Protein 8P5O (pdb70)

Foldseek 3Di:
DDQDFLLRLLVVLCVVFVQFFAEDEPVDTAGSLRLLLLLQLLLVVVVVVPQAAAAEEEEEEFFDSLSSSVLSNSVQNHYAYEYDYLPDPLVVVVVSCVRHQEYEYADVSCVPRVDPHHYDHSPPVSSVPGGSDHDDGDDTQQRWHYFACPVWTATFGRQLLVLVLVLCVPVHDDPLLEEEEQQDDRRDPVSVVRNRNNSSNNYYYYIYGPVCSVVLLSVQVVCVVRVRQEYEDELVVVVVQVVDPVNLVSHDQNRAEYEYEDPFHFQDVSNLCSCLVRVHKYKYFYDDPQQGTFFIDIAGSPDRGDRGDFRHAGGPQKDWAFAAPVRHGDPAPDKGWIKIKGSRGGDATPPDCVVVVVFKDADPVPRVMIMGTDRWIWGQHPVRTIHTDD/DDFDFLLVLLVVLCVVFVQFFAEDEPPDTAGSLRLLLLLQLLLVVVVVVPQAAAAEEEEEEFFDSLRSSVLSNSVQNHYAYEYDYLPDDLVVVLVSCVRHQAYEYADVSCVVRVDPGHYDHSPPVSSVVGGRDHDDGDDTQQGWHYFACPVWTATFGRQLLVLVLVLCVPVHDDPLLEEEEQQDGPRDPVSVVRSRNNSSNNYYYYIYGPVCSVDLLSVLVVCQVRVRAEYEDELVVVVVQVVDPVNLVSHDQSHAEYEYEDPFHFQDPSNLCSCLVRVYKYKYFDDDPQQGTFFIDIAGSVDDGDRGDFSHAGGPQKDKAFAAPVRHGDPAPDKGWIKIKGSRGGDATPPDCVVVVVFWDADPVHNVIIMGTDRWIWGQHPVRTIHGDD/DDFDFLLRLLVVLCVVWVPFFAEDEPPDTAGSLRLLLLLQLLLVVVVVVPQAAAAEEEEEEFFDSLSSSVLSNSVQNHYAYEYDYLPDPLVVVVVSCPRHQEYEYADVSCVPRVDPHHYDHSPPVSSVPGGSDHDDGDYTQQTWHYFAPPVWTATFGRQQLVQVLVLCVPVHDDPLLEEEEQQDDPRDPVSVVRNRSNSSNNYYYYIYGPVCSVDLLSVLVVCVVRVRAEEEDELVVVVVQVVDPVSLVSHDLSHAEYEYEDPFHFQDVSNLCSCLVRVHKYKYFDDDPQQGTFAIDIAGSVDDGDRGDFRHAGGPQKDKAFAAPVRHGDDAPDKGWIKIKGSRGGDATPPDCVVVVVFWDADPVDRVIIMGTDRWIWGQHPVRTIHTDD/DDFDFLLVLLVVLCVVWVPFFAEAEPPDTHGSLRLLLLLQLLLVVVVVVPQAAAAEEEEEEFFDSLSSSVLSNSVQNHYAYEYDYLPDPVVVVVVRCVRHQEYEYADVSVVPDPHHYHHSPPVSSVVGGSDHDDGDYTQQGWHYFACPVWTATFGRQLLVQVLVLCVPVHDQPLLEEEEQQDDPRDPVSVVRSSNNSSNNYYYYIYGPVCSVDLLNVLVVCQVRVRQEYEDELVVVVVQVVDPVSLVSHDLRHAEYEYEDPFHFQDPSNLCSCLVRVHKYKYFDDDPQQGTFFIDIAGSVDDGDRGDFSHAGGPQKDWAFAAPVRHGDDAPDKGWIKIKGSRGGDATPPDCVVVVVFWDADPVDRVIIMGTDRWIWGQHPVRTIHGDD

Radius of gyration: 41.61 Å; Cα contacts (8 Å, |Δi|>4): 3519; chains: 4; bounding box: 135×99×70 Å

Nearest PDB structures (foldseek):
  8p5o-assembly1_A  TM=1.002E+00  e=2.013E-87  Aneurinibacillus migulanus
  8p5o-assembly4_D  TM=1.002E+00  e=1.365E-86  Aneurinibacillus migulanus
  9bfe-assembly1_B  TM=9.789E-01  e=4.412E-57  Brevibacillus parabrevis
  5n9x-assembly1_A  TM=8.731E-01  e=1.226E-34  Streptomyces sp.
  6vhy-assembly1_C  TM=8.701E-01  e=7.600E-35  Klebsiella oxytoca

InterPro domains:
  IPR000873 AMP-dependent synthetase/ligase domain [PF00501] (474-820)
  IPR000873 AMP-dependent synthetase/ligase domain [PF00501] (1512-1854)
  IPR000873 AMP-dependent synthetase/ligase domain [PF00501] (2548-2902)
  IPR000873 AMP-dependent synthetase/ligase domain [PF00501] (3595-3939)
  IPR001031 Thioesterase [PF00975] (4209-4373)
  IPR001242 Condensation domain [PF00668] (9-455)
  IPR001242 Condensation domain [PF00668] (1059-1492)
  IPR001242 Condensation domain [PF00668] (2095-2526)
  IPR001242 Condensation domain [PF00668] (3140-3574)
  IPR006162 Phosphopantetheine attachment site [PS00012] (1001-1016)
  IPR006162 Phosphopantetheine attachment site [PS00012] (2036-2051)
  IPR006162 Phosphopantetheine attachment site [PS00012] (3082-3097)
  IPR006162 Phosphopantetheine attachment site [PS00012] (4120-4135)
  IPR009081 Phosphopantetheine binding ACP domain [PF00550] (978-1042)
  IPR009081 Phosphopantetheine binding ACP domain [PF00550] (2014-2077)
  IPR009081 Phosphopantetheine binding ACP domain [PF00550] (3060-3123)
  IPR009081 Phosphopantetheine binding ACP domain [PF00550] (4098-4161)
  IPR009081 Phosphopantetheine binding ACP domain [PS50075] (971-1046)
  IPR009081 Phosphopantetheine binding ACP domain [PS50075] (2006-2081)
  IPR009081 Phosphopantetheine binding ACP domain [PS50075] (3052-3127)

Organism: Aneurinibacillus migulanus (NCBI:txid47500)

Structure (mmCIF, N/CA/C/O backbone):
data_8P5O
#
_entry.id   8P5O
#
_cell.length_a   195.021
_cell.length_b   195.021
_cell.length_c   346.460
_cell.angle_alpha   90.000
_cell.angle_beta   90.000
_cell.angle_gamma   120.000
#
_symmetry.space_group_name_H-M   'H 3 2'
#
loop_
_entity.id
_entity.type
_entity.pdbx_description
1 polymer 'Gramicidin S synthase 2'
2 water water
#
loop_
_atom_site.group_PDB
_atom_site.id
_atom_site.type_symbol
_atom_site.label_atom_id
_atom_site.label_alt_id
_atom_site.label_comp_id
_atom_site.label_asym_id
_atom_site.label_entity_id
_atom_site.label_seq_id
_atom_site.pdbx_PDB_ins_code
_atom_site.Cartn_x
_atom_site.Cartn_y
_atom_site.Cartn_z
_atom_site.occupancy
_atom_site.B_iso_or_equiv
_atom_site.auth_seq_id
_atom_site.auth_comp_id
_atom_site.auth_asym_id
_atom_site.auth_atom_id
_atom_site.pdbx_PDB_model_num
ATOM 1 N N . TYR A 1 8 ? 32.10900 82.81700 22.64900 1.000 95.18000 8 TYR A N 1
ATOM 2 C CA . TYR A 1 8 ? 30.92200 83.46000 22.09300 1.000 98.00000 8 TYR A CA 1
ATOM 3 C C . TYR A 1 8 ? 30.96400 84.96900 22.31300 1.000 97.35000 8 TYR A C 1
ATOM 4 O O . TYR A 1 8 ? 31.47500 85.43600 23.33200 1.000 93.75000 8 TYR A O 1
ATOM 13 N N . PRO A 1 9 ? 30.44000 85.72900 21.35200 1.000 99.52000 9 PRO A N 1
ATOM 14 C CA . PRO A 1 9 ? 30.48600 87.19300 21.46100 1.000 98.55000 9 PRO A CA 1
ATOM 15 C C . PRO A 1 9 ? 29.74400 87.68400 22.69600 1.000 98.02000 9 PRO A C 1
ATOM 16 O O . PRO A 1 9 ? 28.62700 87.24700 22.98700 1.000 97.41000 9 PRO A O 1
ATOM 20 N N . ASP A 1 10 ? 30.38100 88.60100 23.42500 1.000 99.63000 10 ASP A N 1
ATOM 21 C CA . ASP A 1 10 ? 29.75700 89.27300 24.56400 1.000 99.17000 10 ASP A CA 1
ATOM 22 C C . ASP A 1 10 ? 28.86900 90.41000 24.05400 1.000 94.00000 10 ASP A C 1
ATOM 23 O O . ASP A 1 10 ? 29.06800 91.58900 24.34400 1.000 96.38000 10 ASP A O 1
ATOM 28 N N . LYS A 1 11 ? 27.87000 90.02600 23.26100 1.000 85.41000 11 LYS A N 1
ATOM 29 C CA . LYS A 1 11 ? 27.03100 90.97300 22.54600 1.000 81.17000 11 LYS A CA 1
ATOM 30 C C . LYS A 1 11 ? 25.56300 90.65400 22.78100 1.000 76.18000 11 LYS A C 1
ATOM 31 O O . LYS A 1 11 ? 25.19300 89.52700 23.11900 1.000 76.23000 11 LYS A O 1
ATOM 37 N N . THR A 1 12 ? 24.73000 91.67100 22.59700 1.000 72.90000 12 THR A N 1
ATOM 38 C CA . THR A 1 12 ? 23.28800 91.51500 22.68100 1.000 69.89000 12 THR A CA 1
ATOM 39 C C . THR A 1 12 ? 22.72900 91.07600 21.33000 1.000 63.13000 12 THR A C 1
ATOM 40 O O . THR A 1 12 ? 23.40600 91.12200 20.30000 1.000 67.43000 12 THR A O 1
ATOM 44 N N . ILE A 1 13 ? 21.46800 90.64000 21.34600 1.000 63.04000 13 ILE A N 1
ATOM 45 C CA . ILE A 1 13 ? 20.83700 90.14300 20.12700 1.000 63.44000 13 ILE A CA 1
ATOM 46 C C . ILE A 1 13 ? 20.68800 91.26200 19.10300 1.000 62.42000 13 ILE A C 1
ATOM 47 O O . ILE A 1 13 ? 20.96700 91.07400 17.91200 1.000 65.53000 13 ILE A O 1
ATOM 52 N N . HIS A 1 14 ? 20.25700 92.44600 19.54600 1.000 61.92000 14 HIS A N 1
ATOM 53 C CA . HIS A 1 14 ? 20.09000 93.55400 18.61100 1.000 66.93000 14 HIS A CA 1
ATOM 54 C C . HIS A 1 14 ? 21.43200 94.08600 18.12400 1.000 66.85000 14 HIS A C 1
ATOM 55 O O . HIS A 1 14 ? 21.52700 94.57600 16.99300 1.000 64.59000 14 HIS A O 1
ATOM 62 N N . GLN A 1 15 ? 22.47200 94.01000 18.95800 1.000 65.40000 15 GLN A N 1
ATOM 63 C CA . GLN A 1 15 ? 23.80800 94.39400 18.51100 1.000 63.84000 15 GLN A CA 1
ATOM 64 C C . GLN A 1 15 ? 24.29100 93.48100 17.39200 1.000 68.28000 15 GLN A C 1
ATOM 65 O O . GLN A 1 15 ? 24.80200 93.94900 16.36700 1.000 68.19000 15 GLN A O 1
ATOM 71 N N . LEU A 1 16 ? 24.13700 92.16700 17.57300 1.000 67.04000 16 LEU A N 1
ATOM 72 C CA . LEU A 1 16 ? 24.54000 91.22200 16.53600 1.000 63.30000 16 LEU A CA 1
ATOM 73 C C . LEU A 1 16 ? 23.68300 91.37300 15.28500 1.000 63.22000 16 LEU A C 1
ATOM 74 O O . LEU A 1 16 ? 24.18400 91.22900 14.16400 1.000 66.92000 16 LEU A O 1
ATOM 79 N N . PHE A 1 17 ? 22.38700 91.64800 15.45700 1.000 63.63000 17 PHE A N 1
ATOM 80 C CA . PHE A 1 17 ? 21.52300 91.87900 14.30400 1.000 66.24000 17 PHE A CA 1
ATOM 81 C C . PHE A 1 17 ? 21.98500 93.09000 13.50400 1.000 66.24000 17 PHE A C 1
ATOM 82 O O . PHE A 1 17 ? 21.97600 93.06700 12.26800 1.000 63.97000 17 PHE A O 1
ATOM 90 N N . THR A 1 18 ? 22.38500 94.16200 14.19500 1.000 69.82000 18 THR A N 1
ATOM 91 C CA . THR A 1 18 ? 22.88600 95.34800 13.50600 1.000 69.22000 18 THR A CA 1
ATOM 92 C C . THR A 1 18 ? 24.09100 95.01300 12.63700 1.000 72.37000 18 THR A C 1
ATOM 93 O O . THR A 1 18 ? 24.18100 95.46100 11.48700 1.000 73.60000 18 THR A O 1
ATOM 97 N N . GLU A 1 19 ? 25.02800 94.22500 13.17000 1.000 66.60000 19 GLU A N 1
ATOM 98 C CA . GLU A 1 19 ? 26.19900 93.83500 12.39300 1.000 67.65000 19 GLU A CA 1
ATOM 99 C C . GLU A 1 19 ? 25.81500 92.99900 11.17800 1.000 71.99000 19 GLU A C 1
ATOM 100 O O . GLU A 1 19 ? 26.51600 93.02800 10.16000 1.000 74.38000 19 GLU A O 1
ATOM 106 N N . GLN A 1 20 ? 24.71200 92.25100 11.26200 1.000 68.95000 20 GLN A N 1
ATOM 107 C CA . GLN A 1 20 ? 24.25800 91.48100 10.10800 1.000 63.04000 20 GLN A CA 1
ATOM 108 C C . GLN A 1 20 ? 23.67000 92.39100 9.03600 1.000 70.13000 20 GLN A C 1
ATOM 109 O O . GLN A 1 20 ? 23.82600 92.12800 7.83800 1.000 70.79000 20 GLN A O 1
ATOM 115 N N . VAL A 1 21 ? 22.99100 93.46500 9.44800 1.000 67.02000 21 VAL A N 1
ATOM 116 C CA . VAL A 1 21 ? 22.46400 94.42800 8.48400 1.000 69.32000 21 VAL A CA 1
ATOM 117 C C . VAL A 1 21 ? 23.60400 95.08600 7.71900 1.000 76.04000 21 VAL A C 1
ATOM 118 O O . VAL A 1 21 ? 23.48300 95.37800 6.52300 1.000 71.10000 21 VAL A O 1
ATOM 122 N N . GLU A 1 22 ? 24.72700 95.33300 8.39700 1.000 74.19000 22 GLU A N 1
ATOM 123 C CA . GLU A 1 22 ? 25.90600 95.85900 7.71600 1.000 71.50000 22 GLU A CA 1
ATOM 124 C C . GLU A 1 22 ? 26.36900 94.91500 6.61300 1.000 74.65000 22 GLU A C 1
ATOM 125 O O . GLU A 1 22 ? 26.73500 95.35900 5.51800 1.000 75.34000 22 GLU A O 1
ATOM 131 N N . LYS A 1 23 ? 26.36500 93.61000 6.88600 1.000 72.95000 23 LYS A N 1
ATOM 132 C CA . LYS A 1 23 ? 26.86300 92.64100 5.91500 1.000 67.90000 23 LYS A CA 1
ATOM 133 C C . LYS A 1 23 ? 25.92000 92.50200 4.72400 1.000 66.63000 23 LYS A C 1
ATOM 134 O O . LYS A 1 23 ? 26.36000 92.51600 3.56900 1.000 72.92000 23 LYS A O 1
ATOM 140 N N . THR A 1 24 ? 24.61900 92.36900 4.97900 1.000 69.37000 24 THR A N 1
ATOM 141 C CA . THR A 1 24 ? 23.63200 92.09800 3.93000 1.000 72.28000 24 THR A CA 1
ATOM 142 C C . THR A 1 24 ? 22.45400 93.06300 4.03500 1.000 77.16000 24 THR A C 1
ATOM 143 O O . THR A 1 24 ? 21.32100 92.65600 4.31200 1.000 78.01000 24 THR A O 1
ATOM 147 N N . PRO A 1 25 ? 22.68600 94.36100 3.81200 1.000 77.42000 25 PRO A N 1
ATOM 148 C CA . PRO A 1 25 ? 21.58500 95.32700 3.95700 1.000 71.62000 25 PRO A CA 1
ATOM 149 C C . PRO A 1 25 ? 20.47300 95.14900 2.93800 1.000 71.53000 25 PRO A C 1
ATOM 150 O O . PRO A 1 25 ? 19.30600 95.38900 3.27000 1.000 68.74000 25 PRO A O 1
ATOM 154 N N . GLU A 1 26 ? 20.79100 94.73500 1.71400 1.000 70.29000 26 GLU A N 1
ATOM 155 C CA . GLU A 1 26 ? 19.79300 94.61100 0.66100 1.000 66.62000 26 GLU A CA 1
ATOM 156 C C . GLU A 1 26 ? 19.18900 93.21700 0.57000 1.000 70.61000 26 GLU A C 1
ATOM 157 O O . GLU A 1 26 ? 18.28100 93.00300 -0.23900 1.000 70.25000 26 GLU A O 1
ATOM 163 N N . HIS A 1 27 ? 19.66500 92.27000 1.37300 1.000 76.25000 27 HIS A N 1
ATOM 164 C CA . HIS A 1 27 ? 19.09300 90.93300 1.36400 1.000 71.07000 27 HIS A CA 1
ATOM 165 C C . HIS A 1 27 ? 17.72500 90.93500 2.03500 1.000 66.51000 27 HIS A C 1
ATOM 166 O O . HIS A 1 27 ? 17.47200 91.68900 2.97900 1.000 65.67000 27 HIS A O 1
ATOM 173 N N . VAL A 1 28 ? 16.83700 90.08000 1.53400 1.000 64.64000 28 VAL A N 1
ATOM 174 C CA . VAL A 1 28 ? 15.50500 89.96000 2.11500 1.000 65.30000 28 VAL A CA 1
ATOM 175 C C . VAL A 1 28 ? 15.62200 89.30600 3.48500 1.000 64.36000 28 VAL A C 1
ATOM 176 O O . VAL A 1 28 ? 16.16800 88.20600 3.62100 1.000 64.27000 28 VAL A O 1
ATOM 180 N N . ALA A 1 29 ? 15.11700 89.98900 4.51100 1.000 65.62000 29 ALA A N 1
ATOM 181 C CA . ALA A 1 29 ? 15.17100 89.46600 5.86900 1.000 62.41000 29 ALA A CA 1
ATOM 182 C C . ALA A 1 29 ? 13.88600 88.75000 6.26400 1.000 64.11000 29 ALA A C 1
ATOM 183 O O . ALA A 1 29 ? 13.93700 87.69700 6.91000 1.000 59.00000 29 ALA A O 1
ATOM 185 N N . VAL A 1 30 ? 12.73200 89.30600 5.90000 1.000 63.55000 30 VAL A N 1
ATOM 186 C CA . VAL A 1 30 ? 11.43400 88.75800 6.27300 1.000 66.55000 30 VAL A CA 1
ATOM 187 C C . VAL A 1 30 ? 10.56500 88.66200 5.02700 1.000 64.78000 30 VAL A C 1
ATOM 188 O O . VAL A 1 30 ? 10.50000 89.61000 4.23600 1.000 69.61000 30 VAL A O 1
ATOM 192 N N . VAL A 1 31 ? 9.90000 87.52200 4.85500 1.000 62.43000 31 VAL A N 1
ATOM 193 C CA . VAL A 1 31 ? 8.90400 87.33100 3.80800 1.000 65.09000 31 VAL A CA 1
ATOM 194 C C . VAL A 1 31 ? 7.57600 87.00900 4.47600 1.000 70.11000 31 VAL A C 1
ATOM 195 O O . VAL A 1 31 ? 7.50100 86.10400 5.31500 1.000 67.90000 31 VAL A O 1
ATOM 199 N N . PHE A 1 32 ? 6.53100 87.74900 4.10300 1.000 73.19000 32 PHE A N 1
ATOM 200 C CA . PHE A 1 32 ? 5.17400 87.49800 4.59600 1.000 72.23000 32 PHE A CA 1
ATOM 201 C C . PHE A 1 32 ? 4.23500 87.63300 3.39900 1.000 76.05000 32 PHE A C 1
ATOM 202 O O . PHE A 1 32 ? 3.76100 88.73000 3.09300 1.000 81.03000 32 PHE A O 1
ATOM 210 N N . GLU A 1 33 ? 3.97000 86.50500 2.73700 1.000 81.51000 33 GLU A N 1
ATOM 211 C CA . GLU A 1 33 ? 3.11400 86.46100 1.55600 1.000 86.66000 33 GLU A CA 1
ATOM 212 C C . GLU A 1 33 ? 3.59900 87.44100 0.49400 1.000 85.68000 33 GLU A C 1
ATOM 213 O O . GLU A 1 33 ? 4.64400 87.22500 -0.12700 1.000 84.81000 33 GLU A O 1
ATOM 219 N N . ASP A 1 34 ? 2.84000 88.51700 0.27600 1.000 88.97000 34 ASP A N 1
ATOM 220 C CA . ASP A 1 34 ? 3.25800 89.53500 -0.68300 1.000 94.01000 34 ASP A CA 1
ATOM 221 C C . ASP A 1 34 ? 4.46800 90.31400 -0.18100 1.000 90.18000 34 ASP A C 1
ATOM 222 O O . ASP A 1 34 ? 5.38000 90.62500 -0.95600 1.000 91.59000 34 ASP A O 1
ATOM 227 N N . GLU A 1 35 ? 4.49600 90.63400 1.11100 1.000 80.69000 35 GLU A N 1
ATOM 228 C CA . GLU A 1 35 ? 5.49000 91.54900 1.65500 1.000 74.24000 35 GLU A CA 1
ATOM 229 C C . GLU A 1 35 ? 6.84600 90.86700 1.79700 1.000 73.67000 35 GLU A C 1
ATOM 230 O O . GLU A 1 35 ? 6.94800 89.77700 2.36800 1.000 76.79000 35 GLU A O 1
ATOM 236 N N . LYS A 1 36 ? 7.88500 91.51600 1.27300 1.000 69.51000 36 LYS A N 1
ATOM 237 C CA . LYS A 1 36 ? 9.26600 91.07100 1.42200 1.000 72.56000 36 LYS A CA 1
ATOM 238 C C . LYS A 1 36 ? 10.08400 92.24600 1.93500 1.000 69.28000 36 LYS A C 1
ATOM 239 O O . LYS A 1 36 ? 10.16500 93.28400 1.27000 1.000 76.58000 36 LYS A O 1
ATOM 245 N N . VAL A 1 37 ? 10.68800 92.08300 3.11000 1.000 66.86000 37 VAL A N 1
ATOM 246 C CA . VAL A 1 37 ? 11.34100 93.17200 3.82800 1.000 65.49000 37 VAL A CA 1
ATOM 247 C C . VAL A 1 37 ? 12.83600 92.89000 3.89600 1.000 66.93000 37 VAL A C 1
ATOM 248 O O . VAL A 1 37 ? 13.25200 91.80000 4.30700 1.000 70.22000 37 VAL A O 1
ATOM 252 N N . THR A 1 38 ? 13.63900 93.87400 3.49600 1.000 68.06000 38 THR A N 1
ATOM 253 C CA . THR A 1 38 ? 15.08600 93.74400 3.52700 1.000 64.76000 38 THR A CA 1
ATOM 254 C C . THR A 1 38 ? 15.61900 94.00200 4.93400 1.000 65.44000 38 THR A C 1
ATOM 255 O O . THR A 1 38 ? 14.91300 94.49200 5.81900 1.000 64.66000 38 THR A O 1
ATOM 259 N N . TYR A 1 39 ? 16.89200 93.65500 5.13500 1.000 65.64000 39 TYR A N 1
ATOM 260 C CA . TYR A 1 39 ? 17.52100 93.87700 6.43300 1.000 65.84000 39 TYR A CA 1
ATOM 261 C C . TYR A 1 39 ? 17.59500 95.36200 6.76500 1.000 66.22000 39 TYR A C 1
ATOM 262 O O . TYR A 1 39 ? 17.39300 95.75700 7.91900 1.000 67.56000 39 TYR A O 1
ATOM 271 N N . ARG A 1 40 ? 17.88600 96.20000 5.76700 1.000 70.35000 40 ARG A N 1
ATOM 272 C CA . ARG A 1 40 ? 17.89200 97.64100 5.99500 1.000 69.05000 40 ARG A CA 1
ATOM 273 C C . ARG A 1 40 ? 16.50000 98.14900 6.35100 1.000 67.04000 40 ARG A C 1
ATOM 274 O O . ARG A 1 40 ? 16.34800 98.98500 7.25000 1.000 65.23000 40 ARG A O 1
ATOM 282 N N . GLU A 1 41 ? 15.47300 97.66100 5.64900 1.000 65.36000 41 GLU A N 1
ATOM 283 C CA . GLU A 1 41 ? 14.10000 98.02900 5.98100 1.000 67.89000 41 GLU A CA 1
ATOM 284 C C . GLU A 1 41 ? 13.75800 97.62800 7.41000 1.000 66.52000 41 GLU A C 1
ATOM 285 O O . GLU A 1 41 ? 13.19600 98.42000 8.17500 1.000 66.89000 41 GLU A O 1
ATOM 291 N N . LEU A 1 42 ? 14.09100 96.39100 7.78300 1.000 66.24000 42 LEU A N 1
ATOM 292 C CA . LEU A 1 42 ? 13.81300 95.91600 9.13300 1.000 64.64000 42 LEU A CA 1
ATOM 293 C C . LEU A 1 42 ? 14.61300 96.69600 10.16800 1.000 66.08000 42 LEU A C 1
ATOM 294 O O . LEU A 1 42 ? 14.09200 97.03400 11.23800 1.000 62.70000 42 LEU A O 1
ATOM 299 N N . HIS A 1 43 ? 15.88100 96.98600 9.86600 1.000 66.14000 43 HIS A N 1
ATOM 300 C CA . HIS A 1 43 ? 16.71500 97.75400 10.78500 1.000 66.69000 43 HIS A CA 1
ATOM 301 C C . HIS A 1 43 ? 16.16600 99.16100 10.98500 1.000 70.16000 43 HIS A C 1
ATOM 302 O O . HIS A 1 43 ? 16.03600 99.63500 12.12000 1.000 67.88000 43 HIS A O 1
ATOM 309 N N . GLU A 1 44 ? 15.83900 99.84700 9.88700 1.000 68.75000 44 GLU A N 1
ATOM 310 C CA . GLU A 1 44 ? 15.37500 101.22800 9.98100 1.000 70.64000 44 GLU A CA 1
ATOM 311 C C . GLU A 1 44 ? 14.01800 101.32100 10.66800 1.000 71.73000 44 GLU A C 1
ATOM 312 O O . GLU A 1 44 ? 13.79600 102.21500 11.49400 1.000 70.62000 44 GLU A O 1
ATOM 318 N N . ARG A 1 45 ? 13.09400 100.41600 10.33400 1.000 68.81000 45 ARG A N 1
ATOM 319 C CA . ARG A 1 45 ? 11.76200 100.46500 10.93100 1.000 63.72000 45 ARG A CA 1
ATOM 320 C C . ARG A 1 45 ? 11.81600 100.21200 12.43200 1.000 69.95000 45 ARG A C 1
ATOM 321 O O . ARG A 1 45 ? 11.10700 100.86700 13.20500 1.000 71.56000 45 ARG A O 1
ATOM 329 N N . SER A 1 46 ? 12.65000 99.26400 12.86600 1.000 66.07000 46 SER A N 1
ATOM 330 C CA . SER A 1 46 ? 12.79900 99.02500 14.29700 1.000 69.91000 46 SER A CA 1
ATOM 331 C C . SER A 1 46 ? 13.56900 100.15100 14.97300 1.000 72.77000 46 SER A C 1
ATOM 332 O O . SER A 1 46 ? 13.35800 100.41700 16.16200 1.000 69.83000 46 SER A O 1
ATOM 335 N N . ASN A 1 47 ? 14.46600 100.81600 14.23900 1.000 71.23000 47 ASN A N 1
ATOM 336 C CA . ASN A 1 47 ? 15.13100 102.00000 14.77500 1.000 66.36000 47 ASN A CA 1
ATOM 337 C C . ASN A 1 47 ? 14.12200 103.09700 15.09100 1.000 71.05000 47 ASN A C 1
ATOM 338 O O . ASN A 1 47 ? 14.20600 103.74500 16.14100 1.000 72.40000 47 ASN A O 1
ATOM 343 N N . GLN A 1 48 ? 13.16700 103.32600 14.18700 1.000 68.55000 48 GLN A N 1
ATOM 344 C CA . GLN A 1 48 ? 12.13200 104.32800 14.42900 1.000 70.04000 48 GLN A CA 1
ATOM 345 C C . GLN A 1 48 ? 11.28500 103.95600 15.63900 1.000 72.70000 48 GLN A C 1
ATOM 346 O O . GLN A 1 48 ? 10.98300 104.80500 16.48700 1.000 74.01000 48 GLN A O 1
ATOM 352 N N . LEU A 1 49 ? 10.88600 102.68600 15.73100 1.000 74.55000 49 LEU A N 1
ATOM 353 C CA . LEU A 1 49 ? 10.11200 102.23400 16.88300 1.000 73.18000 49 LEU A CA 1
ATOM 354 C C . LEU A 1 49 ? 10.91700 102.35700 18.17000 1.000 75.48000 49 LEU A C 1
ATOM 355 O O . LEU A 1 49 ? 10.38100 102.75600 19.21100 1.000 72.53000 49 LEU A O 1
ATOM 360 N N . ALA A 1 50 ? 12.20600 102.01400 18.11800 1.000 72.99000 50 ALA A N 1
ATOM 361 C CA . ALA A 1 50 ? 13.04500 102.10700 19.30800 1.000 74.87000 50 ALA A CA 1
ATOM 362 C C . ALA A 1 50 ? 13.12400 103.54000 19.81700 1.000 80.11000 50 ALA A C 1
ATOM 363 O O . ALA A 1 50 ? 13.06500 103.78000 21.02800 1.000 79.09000 50 ALA A O 1
ATOM 365 N N . ARG A 1 51 ? 13.26800 104.50600 18.90600 1.000 77.15000 51 ARG A N 1
ATOM 366 C CA . ARG A 1 51 ? 13.23000 105.91000 19.30300 1.000 73.70000 51 ARG A CA 1
ATOM 367 C C . ARG A 1 51 ? 11.88700 106.26000 19.93200 1.000 79.28000 51 ARG A C 1
ATOM 368 O O . ARG A 1 51 ? 11.82700 106.93600 20.96700 1.000 79.60000 51 ARG A O 1
ATOM 376 N N . PHE A 1 52 ? 10.79500 105.80600 19.31300 1.000 77.88000 52 PHE A N 1
ATOM 377 C CA . PHE A 1 52 ? 9.46700 106.05300 19.86400 1.000 76.57000 52 PHE A CA 1
ATOM 378 C C . PHE A 1 52 ? 9.31500 105.41600 21.23900 1.000 81.96000 52 PHE A C 1
ATOM 379 O O . PHE A 1 52 ? 8.74100 106.02100 22.15200 1.000 78.75000 52 PHE A O 1
ATOM 387 N N . LEU A 1 53 ? 9.82200 104.19200 21.40500 1.000 85.41000 53 LEU A N 1
ATOM 388 C CA . LEU A 1 53 ? 9.70500 103.51100 22.69000 1.000 81.72000 53 LEU A CA 1
ATOM 389 C C . LEU A 1 53 ? 10.48600 104.23900 23.77800 1.000 79.47000 53 LEU A C 1
ATOM 390 O O . LEU A 1 53 ? 10.00100 104.38700 24.90600 1.000 79.64000 53 LEU A O 1
ATOM 395 N N . ARG A 1 54 ? 11.69300 104.71000 23.45700 1.000 79.28000 54 ARG A N 1
ATOM 396 C CA . ARG A 1 54 ? 12.46000 105.47700 24.43400 1.000 84.61000 54 ARG A CA 1
ATOM 397 C C . ARG A 1 54 ? 11.78100 106.80500 24.74000 1.000 85.08000 54 ARG A C 1
ATOM 398 O O . ARG A 1 54 ? 11.82400 107.28300 25.88000 1.000 77.10000 54 ARG A O 1
ATOM 406 N N . GLU A 1 55 ? 11.15100 107.41500 23.73300 1.000 86.43000 55 GLU A N 1
ATOM 407 C CA . GLU A 1 55 ? 10.37400 108.62700 23.96400 1.000 87.64000 55 GLU A CA 1
ATOM 408 C C . GLU A 1 55 ? 9.21400 108.37700 24.91900 1.000 86.88000 55 GLU A C 1
ATOM 409 O O . GLU A 1 55 ? 8.78400 109.29600 25.62600 1.000 94.59000 55 GLU A O 1
ATOM 415 N N . LYS A 1 56 ? 8.69700 107.15000 24.95700 1.000 84.88000 56 LYS A N 1
ATOM 416 C CA . LYS A 1 56 ? 7.56700 106.80100 25.80600 1.000 81.00000 56 LYS A CA 1
ATOM 417 C C . LYS A 1 56 ? 7.99000 106.17100 27.12800 1.000 82.90000 56 LYS A C 1
ATOM 418 O O . LYS A 1 56 ? 7.14300 105.61800 27.83700 1.000 89.83000 56 LYS A O 1
ATOM 424 N N . GLY A 1 57 ? 9.27600 106.23500 27.47400 1.000 80.45000 57 GLY A N 1
ATOM 425 C CA . GLY A 1 57 ? 9.73900 105.81800 28.78300 1.000 85.73000 57 GLY A CA 1
ATOM 426 C C . GLY A 1 57 ? 10.50400 104.51300 28.83600 1.000 90.62000 57 GLY A C 1
ATOM 427 O O . GLY A 1 57 ? 10.97700 104.14600 29.91800 1.000 92.54000 57 GLY A O 1
ATOM 428 N N . VAL A 1 58 ? 10.63200 103.79000 27.72300 1.000 88.33000 58 VAL A N 1
ATOM 429 C CA . VAL A 1 58 ? 11.37200 102.53100 27.74200 1.000 86.87000 58 VAL A CA 1
ATOM 430 C C . VAL A 1 58 ? 12.83000 102.81200 28.07700 1.000 86.05000 58 VAL A C 1
ATOM 431 O O . VAL A 1 58 ? 13.49500 103.61300 27.40800 1.000 89.16000 58 VAL A O 1
ATOM 435 N N . LYS A 1 59 ? 13.33200 102.15100 29.11800 1.000 85.62000 59 LYS A N 1
ATOM 436 C CA . LYS A 1 59 ? 14.71000 102.32700 29.55900 1.000 83.67000 59 LYS A CA 1
ATOM 437 C C . LYS A 1 59 ? 15.40500 100.97400 29.65800 1.000 82.06000 59 LYS A C 1
ATOM 438 O O . LYS A 1 59 ? 14.85500 99.95600 29.22300 1.000 80.89000 59 LYS A O 1
ATOM 444 N N . LYS A 1 60 ? 16.61700 100.96000 30.21000 1.000 81.77000 60 LYS A N 1
ATOM 445 C CA . LYS A 1 60 ? 17.36900 99.72400 30.38500 1.000 74.95000 60 LYS A CA 1
ATOM 446 C C . LYS A 1 60 ? 16.56300 98.70700 31.18400 1.000 78.94000 60 LYS A C 1
ATOM 447 O O . LYS A 1 60 ? 16.11000 98.99500 32.29700 1.000 81.08000 60 LYS A O 1
ATOM 453 N N . GLU A 1 61 ? 16.37900 97.52100 30.60300 1.000 76.83000 61 GLU A N 1
ATOM 454 C CA . GLU A 1 61 ? 15.71400 96.38500 31.24100 1.000 75.89000 61 GLU A CA 1
ATOM 455 C C . GLU A 1 61 ? 14.25200 96.66200 31.57400 1.000 69.88000 61 GLU A C 1
ATOM 456 O O . GLU A 1 61 ? 13.68300 96.01300 32.45900 1.000 66.84000 61 GLU A O 1
ATOM 462 N N . SER A 1 62 ? 13.62300 97.61400 30.89000 1.000 70.46000 62 SER A N 1
ATOM 463 C CA . SER A 1 62 ? 12.18600 97.79300 31.03900 1.000 71.37000 62 SER A CA 1
ATOM 464 C C . SER A 1 62 ? 11.45500 96.58700 30.46500 1.000 73.18000 62 SER A C 1
ATOM 465 O O . SER A 1 62 ? 11.81700 96.06600 29.40700 1.000 72.51000 62 SER A O 1
ATOM 468 N N . ILE A 1 63 ? 10.42000 96.14100 31.16600 1.000 75.63000 63 ILE A N 1
ATOM 469 C CA . ILE A 1 63 ? 9.64500 94.98300 30.73800 1.000 73.37000 63 ILE A CA 1
ATOM 470 C C . ILE A 1 63 ? 8.47100 95.47700 29.90400 1.000 74.02000 63 ILE A C 1
ATOM 471 O O . ILE A 1 63 ? 7.60200 96.20000 30.40300 1.000 74.33000 63 ILE A O 1
ATOM 476 N N . ILE A 1 64 ? 8.45000 95.09200 28.63000 1.000 72.71000 64 ILE A N 1
ATOM 477 C CA . ILE A 1 64 ? 7.46400 95.57200 27.66800 1.000 77.02000 64 ILE A CA 1
ATOM 478 C C . ILE A 1 64 ? 6.67900 94.37800 27.14700 1.000 72.12000 64 ILE A C 1
ATOM 479 O O . ILE A 1 64 ? 7.26200 93.44100 26.59100 1.000 70.98000 64 ILE A O 1
ATOM 484 N N . GLY A 1 65 ? 5.36100 94.41100 27.32500 1.000 68.08000 65 GLY A N 1
ATOM 485 C CA . GLY A 1 65 ? 4.51300 93.39900 26.72700 1.000 65.27000 65 GLY A CA 1
ATOM 486 C C . GLY A 1 65 ? 4.35600 93.64900 25.23600 1.000 69.39000 65 GLY A C 1
ATOM 487 O O . GLY A 1 65 ? 4.23700 94.78700 24.78200 1.000 71.15000 65 GLY A O 1
ATOM 488 N N . ILE A 1 66 ? 4.36200 92.56200 24.47000 1.000 66.39000 66 ILE A N 1
ATOM 489 C CA . ILE A 1 66 ? 4.17800 92.62700 23.02700 1.000 68.91000 66 ILE A CA 1
ATOM 490 C C . ILE A 1 66 ? 3.13800 91.58500 22.64200 1.000 69.80000 66 ILE A C 1
ATOM 491 O O . ILE A 1 66 ? 3.31600 90.39100 22.91100 1.000 74.60000 66 ILE A O 1
ATOM 496 N N . MET A 1 67 ? 2.04400 92.03900 22.03400 1.000 66.44000 67 MET A N 1
ATOM 497 C CA . MET A 1 67 ? 0.95000 91.16400 21.61800 1.000 71.39000 67 MET A CA 1
ATOM 498 C C . MET A 1 67 ? 0.56300 91.53300 20.19100 1.000 69.82000 67 MET A C 1
ATOM 499 O O . MET A 1 67 ? -0.09800 92.55000 19.96200 1.000 73.40000 67 MET A O 1
ATOM 504 N N . MET A 1 68 ? 0.97800 90.70700 19.23500 1.000 70.12000 68 MET A N 1
ATOM 505 C CA . MET A 1 68 ? 0.69500 90.94200 17.82900 1.000 66.15000 68 MET A CA 1
ATOM 506 C C . MET A 1 68 ? 0.38000 89.62000 17.14700 1.000 68.53000 68 MET A C 1
ATOM 507 O O . MET A 1 68 ? 0.75800 88.54600 17.62100 1.000 69.60000 68 MET A O 1
ATOM 512 N N . GLU A 1 69 ? -0.32700 89.71300 16.02500 1.000 71.11000 69 GLU A N 1
ATOM 513 C CA . GLU A 1 69 ? -0.48500 88.56100 15.15700 1.000 72.54000 69 GLU A CA 1
ATOM 514 C C . GLU A 1 69 ? 0.83100 88.27700 14.43700 1.000 66.58000 69 GLU A C 1
ATOM 515 O O . GLU A 1 69 ? 1.76700 89.08400 14.45000 1.000 72.78000 69 GLU A O 1
ATOM 521 N N . ARG A 1 70 ? 0.90400 87.09900 13.81900 1.000 64.00000 70 ARG A N 1
ATOM 522 C CA . ARG A 1 70 ? 2.04900 86.77600 12.97700 1.000 65.89000 70 ARG A CA 1
ATOM 523 C C . ARG A 1 70 ? 2.14800 87.80000 11.85500 1.000 66.19000 70 ARG A C 1
ATOM 524 O O . ARG A 1 70 ? 1.26600 87.86800 10.99200 1.000 72.00000 70 ARG A O 1
ATOM 532 N N . SER A 1 71 ? 3.21200 88.59900 11.85500 1.000 63.16000 71 SER A N 1
ATOM 533 C CA . SER A 1 71 ? 3.30400 89.72600 10.93600 1.000 68.21000 71 SER A CA 1
ATOM 534 C C . SER A 1 71 ? 4.72900 90.25200 10.93200 1.000 68.25000 71 SER A C 1
ATOM 535 O O . SER A 1 71 ? 5.51700 89.97300 11.84100 1.000 60.91000 71 SER A O 1
ATOM 538 N N . VAL A 1 72 ? 5.05100 91.01200 9.88200 1.000 65.69000 72 VAL A N 1
ATOM 539 C CA . VAL A 1 72 ? 6.29000 91.78200 9.86700 1.000 66.24000 72 VAL A CA 1
ATOM 540 C C . VAL A 1 72 ? 6.31000 92.76500 11.02800 1.000 68.34000 72 VAL A C 1
ATOM 541 O O . VAL A 1 72 ? 7.37200 93.05700 11.59200 1.000 64.40000 72 VAL A O 1
ATOM 545 N N . GLU A 1 73 ? 5.13800 93.27900 11.41100 1.000 69.42000 73 GLU A N 1
ATOM 546 C CA . GLU A 1 73 ? 5.05100 94.20000 12.53800 1.000 66.37000 73 GLU A CA 1
ATOM 547 C C . GLU A 1 73 ? 5.54000 93.55600 13.82800 1.000 67.97000 73 GLU A C 1
ATOM 548 O O . GLU A 1 73 ? 6.12200 94.23800 14.67900 1.000 68.72000 73 GLU A O 1
ATOM 554 N N . MET A 1 74 ? 5.30900 92.25100 13.99500 1.000 69.21000 74 MET A N 1
ATOM 555 C CA . MET A 1 74 ? 5.81300 91.56300 15.17800 1.000 64.50000 74 MET A CA 1
ATOM 556 C C . MET A 1 74 ? 7.33500 91.55800 15.20500 1.000 64.27000 74 MET A C 1
ATOM 557 O O . MET A 1 74 ? 7.94300 91.78800 16.25600 1.000 64.67000 74 MET A O 1
ATOM 562 N N . ILE A 1 75 ? 7.96900 91.31600 14.05500 1.000 64.19000 75 ILE A N 1
ATOM 563 C CA . ILE A 1 75 ? 9.42800 91.29500 14.00000 1.000 58.75000 75 ILE A CA 1
ATOM 564 C C . ILE A 1 75 ? 9.99300 92.67200 14.32400 1.000 66.81000 75 ILE A C 1
ATOM 565 O O . ILE A 1 75 ? 10.96200 92.80000 15.08400 1.000 62.20000 75 ILE A O 1
ATOM 570 N N . VAL A 1 76 ? 9.40000 93.72100 13.75100 1.000 69.08000 76 VAL A N 1
ATOM 571 C CA . VAL A 1 76 ? 9.82900 95.08400 14.05600 1.000 67.60000 76 VAL A CA 1
ATOM 572 C C . VAL A 1 76 ? 9.63400 95.38400 15.53600 1.000 63.83000 76 VAL A C 1
ATOM 573 O O . VAL A 1 76 ? 10.49400 96.00000 16.17900 1.000 62.71000 76 VAL A O 1
ATOM 577 N N . GLY A 1 77 ? 8.49800 94.96200 16.09700 1.000 66.31000 77 GLY A N 1
ATOM 578 C CA . GLY A 1 77 ? 8.23200 95.22400 17.50400 1.000 63.21000 77 GLY A CA 1
ATOM 579 C C . GLY A 1 77 ? 9.27600 94.62200 18.42400 1.000 62.00000 77 GLY A C 1
ATOM 580 O O . GLY A 1 77 ? 9.77000 95.28300 19.34000 1.000 64.72000 77 GLY A O 1
ATOM 581 N N . ILE A 1 78 ? 9.62500 93.35500 18.19200 1.000 62.33000 78 ILE A N 1
ATOM 582 C CA . ILE A 1 78 ? 10.62100 92.68900 19.02900 1.000 62.27000 78 ILE A CA 1
ATOM 583 C C . ILE A 1 78 ? 11.96400 93.40000 18.92800 1.000 62.82000 78 ILE A C 1
ATOM 584 O O . ILE A 1 78 ? 12.62200 93.67000 19.94000 1.000 60.05000 78 ILE A O 1
ATOM 589 N N . LEU A 1 79 ? 12.39300 93.71000 17.70300 1.000 62.12000 79 LEU A N 1
ATOM 590 C CA . LEU A 1 79 ? 13.66200 94.40600 17.51900 1.000 65.90000 79 LEU A CA 1
ATOM 591 C C . LEU A 1 79 ? 13.62900 95.79500 18.14400 1.000 70.18000 79 LEU A C 1
ATOM 592 O O . LEU A 1 79 ? 14.59800 96.21700 18.78600 1.000 71.30000 79 LEU A O 1
ATOM 597 N N . GLY A 1 80 ? 12.52400 96.52100 17.96600 1.000 65.92000 80 GLY A N 1
ATOM 598 C CA . GLY A 1 80 ? 12.41300 97.84400 18.56200 1.000 67.32000 80 GLY A CA 1
ATOM 599 C C . GLY A 1 80 ? 12.49200 97.81600 20.07700 1.000 71.86000 80 GLY A C 1
ATOM 600 O O . GLY A 1 80 ? 13.15000 98.66100 20.68900 1.000 72.40000 80 GLY A O 1
ATOM 601 N N . ILE A 1 81 ? 11.81900 96.84600 20.70200 1.000 67.57000 81 ILE A N 1
ATOM 602 C CA . ILE A 1 81 ? 11.84500 96.73400 22.15800 1.000 64.94000 81 ILE A CA 1
ATOM 603 C C . ILE A 1 81 ? 13.26000 96.45400 22.64900 1.000 68.42000 81 ILE A C 1
ATOM 604 O O . ILE A 1 81 ? 13.71100 97.02100 23.65200 1.000 70.56000 81 ILE A O 1
ATOM 609 N N . LEU A 1 82 ? 13.98600 95.58100 21.94700 1.000 67.61000 82 LEU A N 1
ATOM 610 C CA . LEU A 1 82 ? 15.34600 95.25200 22.36100 1.000 70.06000 82 LEU A CA 1
ATOM 611 C C . LEU A 1 82 ? 16.30400 96.40700 22.09200 1.000 70.85000 82 LEU A C 1
ATOM 612 O O . LEU A 1 82 ? 17.18100 96.69500 22.91400 1.000 72.36000 82 LEU A O 1
ATOM 617 N N . LYS A 1 83 ? 16.15800 97.07100 20.94100 1.000 69.71000 83 LYS A N 1
ATOM 618 C CA . LYS A 1 83 ? 17.02300 98.20400 20.62400 1.000 71.29000 83 LYS A CA 1
ATOM 619 C C . LYS A 1 83 ? 16.85500 99.33000 21.63500 1.000 75.35000 83 LYS A C 1
ATOM 620 O O . LYS A 1 83 ? 17.84200 99.93600 22.07000 1.000 77.45000 83 LYS A O 1
ATOM 626 N N . ALA A 1 84 ? 15.61000 99.62800 22.01800 1.000 73.52000 84 ALA A N 1
ATOM 627 C CA . ALA A 1 84 ? 15.36500 100.68400 22.99500 1.000 74.44000 84 ALA A CA 1
ATOM 628 C C . ALA A 1 84 ? 16.01100 100.37100 24.33800 1.000 78.27000 84 ALA A C 1
ATOM 629 O O . ALA A 1 84 ? 16.31400 101.28800 25.10900 1.000 80.69000 84 ALA A O 1
ATOM 631 N N . GLY A 1 85 ? 16.22500 99.09200 24.63700 1.000 70.45000 85 GLY A N 1
ATOM 632 C CA . GLY A 1 85 ? 16.91000 98.68400 25.85100 1.000 70.84000 85 GLY A CA 1
ATOM 633 C C . GLY A 1 85 ? 16.12000 97.76300 26.75500 1.000 76.71000 85 GLY A C 1
ATOM 634 O O . GLY A 1 85 ? 16.64900 97.34800 27.79600 1.000 73.83000 85 GLY A O 1
ATOM 635 N N . GLY A 1 86 ? 14.87700 97.41500 26.41900 1.000 71.93000 86 GLY A N 1
ATOM 636 C CA . GLY A 1 86 ? 14.05000 96.59600 27.27400 1.000 68.72000 86 GLY A CA 1
ATOM 637 C C . GLY A 1 86 ? 13.97300 95.14300 26.82500 1.000 72.13000 86 GLY A C 1
ATOM 638 O O . GLY A 1 86 ? 14.52000 94.73300 25.80500 1.000 66.41000 86 GLY A O 1
ATOM 639 N N . ALA A 1 87 ? 13.26400 94.36000 27.63200 1.000 74.35000 87 ALA A N 1
ATOM 640 C CA . ALA A 1 87 ? 12.95200 92.97300 27.33200 1.000 67.22000 87 ALA A CA 1
ATOM 641 C C . ALA A 1 87 ? 11.45300 92.83600 27.10200 1.000 70.45000 87 ALA A C 1
ATOM 642 O O . ALA A 1 87 ? 10.64900 93.54300 27.71700 1.000 76.71000 87 ALA A O 1
ATOM 644 N N . PHE A 1 88 ? 11.07900 91.92500 26.21100 1.000 65.32000 88 PHE A N 1
ATOM 645 C CA . PHE A 1 88 ? 9.69100 91.79300 25.80000 1.000 68.23000 88 PHE A CA 1
ATOM 646 C C . PHE A 1 88 ? 9.02600 90.60200 26.48000 1.000 69.81000 88 PHE A C 1
ATOM 647 O O . PHE A 1 88 ? 9.68100 89.62800 26.85600 1.000 70.00000 88 PHE A O 1
ATOM 655 N N . VAL A 1 89 ? 7.71200 90.70200 26.64800 1.000 68.06000 89 VAL A N 1
ATOM 656 C CA . VAL A 1 89 ? 6.90300 89.61200 27.18700 1.000 64.03000 89 VAL A CA 1
ATOM 657 C C . VAL A 1 89 ? 5.91900 89.17800 26.10800 1.000 70.09000 89 VAL A C 1
ATOM 658 O O . VAL A 1 89 ? 4.94600 89.89500 25.83000 1.000 73.49000 89 VAL A O 1
ATOM 662 N N . PRO A 1 90 ? 6.13800 88.03200 25.46400 1.000 68.81000 90 PRO A N 1
ATOM 663 C CA . PRO A 1 90 ? 5.22900 87.60600 24.39100 1.000 65.90000 90 PRO A CA 1
ATOM 664 C C . PRO A 1 90 ? 3.87200 87.20400 24.94600 1.000 69.31000 90 PRO A C 1
ATOM 665 O O . PRO A 1 90 ? 3.77600 86.39500 25.87100 1.000 65.95000 90 PRO A O 1
ATOM 669 N N . ILE A 1 91 ? 2.82200 87.77500 24.36600 1.000 70.64000 91 ILE A N 1
ATOM 670 C CA . ILE A 1 91 ? 1.44800 87.48900 24.75300 1.000 73.43000 91 ILE A CA 1
ATOM 671 C C . ILE A 1 91 ? 0.69400 87.01400 23.52000 1.000 73.66000 91 ILE A C 1
ATOM 672 O O . ILE A 1 91 ? 0.70600 87.68500 22.48200 1.000 73.82000 91 ILE A O 1
ATOM 677 N N . ASP A 1 92 ? 0.05500 85.85900 23.63200 1.000 79.12000 92 ASP A N 1
ATOM 678 C CA . ASP A 1 92 ? -0.76500 85.34100 22.54400 1.000 83.13000 92 ASP A CA 1
ATOM 679 C C . ASP A 1 92 ? -2.03300 86.17600 22.42100 1.000 86.79000 92 ASP A C 1
ATOM 680 O O . ASP A 1 92 ? -2.76200 86.32500 23.41100 1.000 89.07000 92 ASP A O 1
ATOM 685 N N . PRO A 1 93 ? -2.33600 86.74000 21.24700 1.000 84.24000 93 PRO A N 1
ATOM 686 C CA . PRO A 1 93 ? -3.61200 87.45700 21.08500 1.000 82.31000 93 PRO A CA 1
ATOM 687 C C . PRO A 1 93 ? -4.83300 86.56200 21.20800 1.000 85.14000 93 PRO A C 1
ATOM 688 O O . PRO A 1 93 ? -5.94800 87.08200 21.34900 1.000 89.82000 93 PRO A O 1
ATOM 692 N N . GLU A 1 94 ? -4.66100 85.24300 21.16000 1.000 85.29000 94 GLU A N 1
ATOM 693 C CA . GLU A 1 94 ? -5.75600 84.29400 21.29700 1.000 85.26000 94 GLU A CA 1
ATOM 694 C C . GLU A 1 94 ? -5.99700 83.86700 22.73800 1.000 90.78000 94 GLU A C 1
ATOM 695 O O . GLU A 1 94 ? -6.91600 83.08000 22.99000 1.000 99.00000 94 GLU A O 1
ATOM 701 N N . TYR A 1 95 ? -5.20500 84.35900 23.68200 1.000 87.47000 95 TYR A N 1
ATOM 702 C CA . TYR A 1 95 ? -5.33500 83.93200 25.06400 1.000 96.61000 95 TYR A CA 1
ATOM 703 C C . TYR A 1 95 ? -6.51800 84.62700 25.73600 1.000 103.38000 95 TYR A C 1
ATOM 704 O O . TYR A 1 95 ? -6.88800 85.74300 25.35800 1.000 99.49000 95 TYR A O 1
ATOM 713 N N . PRO A 1 96 ? -7.13600 83.98000 26.72500 1.000 105.56000 96 PRO A N 1
ATOM 714 C CA . PRO A 1 96 ? -8.20800 84.64300 27.48000 1.000 101.57000 96 PRO A CA 1
ATOM 715 C C . PRO A 1 96 ? -7.69000 85.90600 28.15400 1.000 102.99000 96 PRO A C 1
ATOM 716 O O . PRO A 1 96 ? -6.54800 85.96000 28.61400 1.000 106.67000 96 PRO A O 1
ATOM 720 N N . LYS A 1 97 ? -8.54600 86.92800 28.21500 1.000 105.73000 97 LYS A N 1
ATOM 721 C CA . LYS A 1 97 ? -8.09200 88.22300 28.71000 1.000 108.43000 97 LYS A CA 1
ATOM 722 C C . LYS A 1 97 ? -7.87200 88.24400 30.21700 1.000 104.11000 97 LYS A C 1
ATOM 723 O O . LYS A 1 97 ? -7.34500 89.23600 30.73000 1.000 104.62000 97 LYS A O 1
ATOM 729 N N . GLU A 1 98 ? -8.25600 87.18800 30.93700 1.000 104.89000 98 GLU A N 1
ATOM 730 C CA . GLU A 1 98 ? -7.78500 87.03100 32.30900 1.000 107.82000 98 GLU A CA 1
ATOM 731 C C . GLU A 1 98 ? -6.38200 86.43800 32.33600 1.000 105.88000 98 GLU A C 1
ATOM 732 O O . GLU A 1 98 ? -5.56300 86.80900 33.18500 1.000 104.16000 98 GLU A O 1
ATOM 738 N N . ARG A 1 99 ? -6.09500 85.51300 31.41600 1.000 105.39000 99 ARG A N 1
ATOM 739 C CA . ARG A 1 99 ? -4.73800 84.99400 31.28000 1.000 105.50000 99 ARG A CA 1
ATOM 740 C C . ARG A 1 99 ? -3.76600 86.09200 30.86800 1.000 104.68000 99 ARG A C 1
ATOM 741 O O . ARG A 1 99 ? -2.58700 86.05100 31.24300 1.000 100.21000 99 ARG A O 1
ATOM 749 N N . ILE A 1 100 ? -4.23800 87.08300 30.10600 1.000 103.21000 100 ILE A N 1
ATOM 750 C CA . ILE A 1 100 ? -3.39700 88.23100 29.77700 1.000 96.48000 100 ILE A CA 1
ATOM 751 C C . ILE A 1 100 ? -2.98800 88.95900 31.05100 1.000 96.08000 100 ILE A C 1
ATOM 752 O O . ILE A 1 100 ? -1.80400 89.23600 31.27500 1.000 94.24000 100 ILE A O 1
ATOM 757 N N . GLY A 1 101 ? -3.96400 89.24200 31.92100 1.000 92.79000 101 GLY A N 1
ATOM 758 C CA . GLY A 1 101 ? -3.69700 90.03600 33.11400 1.000 84.56000 101 GLY A CA 1
ATOM 759 C C . GLY A 1 101 ? -2.57000 89.48700 33.96500 1.000 94.39000 101 GLY A C 1
ATOM 760 O O . GLY A 1 101 ? -1.82800 90.24500 34.59600 1.000 93.24000 101 GLY A O 1
ATOM 761 N N . TYR A 1 102 ? -2.43300 88.15900 34.00500 1.000 97.41000 102 TYR A N 1
ATOM 762 C CA . TYR A 1 102 ? -1.28500 87.55100 34.67300 1.000 88.89000 102 TYR A CA 1
ATOM 763 C C . TYR A 1 102 ? 0.02700 88.07800 34.10300 1.000 83.66000 102 TYR A C 1
ATOM 764 O O . TYR A 1 102 ? 0.95600 88.40000 34.85300 1.000 86.06000 102 TYR A O 1
ATOM 773 N N . MET A 1 103 ? 0.11800 88.17200 32.77600 1.000 83.60000 103 MET A N 1
ATOM 774 C CA . MET A 1 103 ? 1.36700 88.52500 32.11400 1.000 84.36000 103 MET A CA 1
ATOM 775 C C . MET A 1 103 ? 1.69700 90.01100 32.18700 1.000 84.70000 103 MET A C 1
ATOM 776 O O . MET A 1 103 ? 2.85700 90.37700 31.97700 1.000 83.19000 103 MET A O 1
ATOM 781 N N . LEU A 1 104 ? 0.72400 90.87400 32.47800 1.000 85.95000 104 LEU A N 1
ATOM 782 C CA . LEU A 1 104 ? 1.01700 92.29100 32.65700 1.000 86.97000 104 LEU A CA 1
ATOM 783 C C . LEU A 1 104 ? 1.68200 92.59000 33.99100 1.000 79.51000 104 LEU A C 1
ATOM 784 O O . LEU A 1 104 ? 1.81400 93.76500 34.35200 1.000 84.65000 104 LEU A O 1
ATOM 789 N N . ASP A 1 105 ? 2.08900 91.55900 34.72800 1.000 75.80000 105 ASP A N 1
ATOM 790 C CA . ASP A 1 105 ? 2.78400 91.73500 35.99500 1.000 84.12000 105 ASP A CA 1
ATOM 791 C C . ASP A 1 105 ? 4.10400 92.46800 35.78500 1.000 80.97000 105 ASP A C 1
ATOM 792 O O . ASP A 1 105 ? 5.01000 91.94600 35.12600 1.000 85.61000 105 ASP A O 1
ATOM 797 N N . SER A 1 106 ? 4.20200 93.68800 36.31900 1.000 80.98000 106 SER A N 1
ATOM 798 C CA . SER A 1 106 ? 5.41900 94.49700 36.32500 1.000 83.65000 106 SER A CA 1
ATOM 799 C C . SER A 1 106 ? 5.82300 94.98600 34.93700 1.000 79.50000 106 SER A C 1
ATOM 800 O O . SER A 1 106 ? 6.96400 95.41700 34.74100 1.000 75.22000 106 SER A O 1
ATOM 803 N N . VAL A 1 107 ? 4.91300 94.93400 33.97000 1.000 79.05000 107 VAL A N 1
ATOM 804 C CA . VAL A 1 107 ? 5.20800 95.37500 32.61100 1.000 82.55000 107 VAL A CA 1
ATOM 805 C C . VAL A 1 107 ? 5.03500 96.88800 32.52400 1.000 83.27000 107 VAL A C 1
ATOM 806 O O . VAL A 1 107 ? 4.03900 97.43700 33.00900 1.000 85.45000 107 VAL A O 1
ATOM 810 N N . ARG A 1 108 ? 6.00500 97.56600 31.89900 1.000 82.06000 108 ARG A N 1
ATOM 811 C CA . ARG A 1 108 ? 5.92800 99.02000 31.77100 1.000 83.33000 108 ARG A CA 1
ATOM 812 C C . ARG A 1 108 ? 4.77600 99.43800 30.86200 1.000 86.49000 108 ARG A C 1
ATOM 813 O O . ARG A 1 108 ? 3.96200 100.29200 31.23100 1.000 90.17000 108 ARG A O 1
ATOM 821 N N . LEU A 1 109 ? 4.69300 98.85000 29.67100 1.000 84.80000 109 LEU A N 1
ATOM 822 C CA . LEU A 1 109 ? 3.63400 99.18100 28.72600 1.000 85.43000 109 LEU A CA 1
ATOM 823 C C . LEU A 1 109 ? 3.45800 98.01500 27.76400 1.000 81.18000 109 LEU A C 1
ATOM 824 O O . LEU A 1 109 ? 4.23600 97.06000 27.76500 1.000 75.56000 109 LEU A O 1
ATOM 829 N N . VAL A 1 110 ? 2.42900 98.11600 26.92700 1.000 82.35000 110 VAL A N 1
ATOM 830 C CA . VAL A 1 110 ? 2.06600 97.06000 25.98900 1.000 77.81000 110 VAL A CA 1
ATOM 831 C C . VAL A 1 110 ? 2.22500 97.58600 24.57100 1.000 79.90000 110 VAL A C 1
ATOM 832 O O . VAL A 1 110 ? 1.65200 98.62300 24.21900 1.000 83.21000 110 VAL A O 1
ATOM 836 N N . LEU A 1 111 ? 3.00100 96.87100 23.76200 1.000 75.50000 111 LEU A N 1
ATOM 837 C CA . LEU A 1 111 ? 3.11600 97.14400 22.33600 1.000 76.56000 111 LEU A CA 1
ATOM 838 C C . LEU A 1 111 ? 2.25100 96.13300 21.59100 1.000 71.24000 111 LEU A C 1
ATOM 839 O O . LEU A 1 111 ? 2.44700 94.92200 21.73400 1.000 70.70000 111 LEU A O 1
ATOM 844 N N . THR A 1 112 ? 1.30200 96.62500 20.80100 1.000 69.79000 112 THR A N 1
ATOM 845 C CA . THR A 1 112 ? 0.30700 95.75500 20.18900 1.000 70.67000 112 THR A CA 1
ATOM 846 C C . THR A 1 112 ? -0.10300 96.34200 18.84200 1.000 72.29000 112 THR A C 1
ATOM 847 O O . THR A 1 112 ? 0.48400 97.31700 18.36300 1.000 77.20000 112 THR A O 1
ATOM 851 N N . GLN A 1 113 ? -1.11100 95.73300 18.22600 1.000 71.25000 113 GLN A N 1
ATOM 852 C CA . GLN A 1 113 ? -1.64900 96.17700 16.95100 1.000 77.22000 113 GLN A CA 1
ATOM 853 C C . GLN A 1 113 ? -2.98800 96.88300 17.15100 1.000 87.57000 113 GLN A C 1
ATOM 854 O O . GLN A 1 113 ? -3.53600 96.93900 18.25400 1.000 84.70000 113 GLN A O 1
ATOM 860 N N . ARG A 1 114 ? -3.50400 97.43900 16.05100 1.000 93.73000 114 ARG A N 1
ATOM 861 C CA . ARG A 1 114 ? -4.72400 98.24200 16.11000 1.000 83.39000 114 ARG A CA 1
ATOM 862 C C . ARG A 1 114 ? -5.90300 97.43700 16.64300 1.000 86.14000 114 ARG A C 1
ATOM 863 O O . ARG A 1 114 ? -6.59400 97.86700 17.57400 1.000 81.71000 114 ARG A O 1
ATOM 871 N N . HIS A 1 115 ? -6.14600 96.25800 16.06500 1.000 86.39000 115 HIS A N 1
ATOM 872 C CA . HIS A 1 115 ? -7.34400 95.50000 16.41300 1.000 82.05000 115 HIS A CA 1
ATOM 873 C C . HIS A 1 115 ? -7.22700 94.84500 17.78300 1.000 89.67000 115 HIS A C 1
ATOM 874 O O . HIS A 1 115 ? -8.24700 94.60400 18.43900 1.000 95.24000 115 HIS A O 1
ATOM 881 N N . LEU A 1 116 ? -6.00700 94.54500 18.23000 1.000 89.69000 116 LEU A N 1
ATOM 882 C CA . LEU A 1 116 ? -5.83300 93.95500 19.55200 1.000 92.09000 116 LEU A CA 1
ATOM 883 C C . LEU A 1 116 ? -5.85100 95.00900 20.64900 1.000 95.21000 116 LEU A C 1
ATOM 884 O O . LEU A 1 116 ? -6.20700 94.70200 21.79200 1.000 98.11000 116 LEU A O 1
ATOM 889 N N . LYS A 1 117 ? -5.46400 96.24600 20.32700 1.000 97.32000 117 LYS A N 1
ATOM 890 C CA . LYS A 1 117 ? -5.73300 97.36200 21.22800 1.000 97.34000 117 LYS A CA 1
ATOM 891 C C . LYS A 1 117 ? -7.22700 97.49500 21.49500 1.000 100.51000 117 LYS A C 1
ATOM 892 O O . LYS A 1 117 ? -7.63400 97.90500 22.58800 1.000 101.20000 117 LYS A O 1
ATOM 898 N N . ASP A 1 118 ? -8.05000 97.14900 20.50300 1.000 102.73000 118 ASP A N 1
ATOM 899 C CA . ASP A 1 118 ? -9.50300 97.18000 20.62600 1.000 101.77000 118 ASP A CA 1
ATOM 900 C C . ASP A 1 118 ? -10.01900 95.99700 21.44000 1.000 101.50000 118 ASP A C 1
ATOM 901 O O . ASP A 1 118 ? -10.87700 96.16700 22.31400 1.000 104.27000 118 ASP A O 1
ATOM 906 N N . LYS A 1 119 ? -9.48200 94.80000 21.19100 1.000 105.62000 119 LYS A N 1
ATOM 907 C CA . LYS A 1 119 ? -10.08200 93.58100 21.72500 1.000 105.26000 119 LYS A CA 1
ATOM 908 C C . LYS A 1 119 ? -10.01700 93.53000 23.24600 1.000 108.55000 119 LYS A C 1
ATOM 909 O O . LYS A 1 119 ? -10.95300 93.04900 23.89600 1.000 110.81000 119 LYS A O 1
ATOM 915 N N . PHE A 1 120 ? -8.92700 94.01900 23.83600 1.000 110.55000 120 PHE A N 1
ATOM 916 C CA . PHE A 1 120 ? -8.64000 93.74600 25.23800 1.000 111.24000 120 PHE A CA 1
ATOM 917 C C . PHE A 1 120 ? -8.85900 94.92600 26.17300 1.000 111.03000 120 PHE A C 1
ATOM 918 O O . PHE A 1 120 ? -9.25400 94.70900 27.32100 1.000 113.11000 120 PHE A O 1
ATOM 926 N N . ALA A 1 121 ? -8.62500 96.15800 25.72000 1.000 111.71000 121 ALA A N 1
ATOM 927 C CA . ALA A 1 121 ? -8.75000 97.34800 26.56300 1.000 118.42000 121 ALA A CA 1
ATOM 928 C C . ALA A 1 121 ? -7.91600 97.19500 27.83700 1.000 120.19000 121 ALA A C 1
ATOM 929 O O . ALA A 1 121 ? -8.43000 97.15300 28.95600 1.000 123.74000 121 ALA A O 1
ATOM 931 N N . PHE A 1 122 ? -6.60400 97.09900 27.63100 1.000 115.90000 122 PHE A N 1
ATOM 932 C CA . PHE A 1 122 ? -5.66700 96.72300 28.68000 1.000 113.76000 122 PHE A CA 1
ATOM 933 C C . PHE A 1 122 ? -5.75100 97.65300 29.88700 1.000 112.20000 122 PHE A C 1
ATOM 934 O O . PHE A 1 122 ? -6.19100 98.80300 29.80000 1.000 107.94000 122 PHE A O 1
ATOM 942 N N . THR A 1 123 ? -5.30500 97.13000 31.02900 1.000 111.60000 123 THR A N 1
ATOM 943 C CA . THR A 1 123 ? -5.12500 97.90600 32.24600 1.000 116.28000 123 THR A CA 1
ATOM 944 C C . THR A 1 123 ? -3.72500 98.49900 32.34700 1.000 111.08000 123 THR A C 1
ATOM 945 O O . THR A 1 123 ? -3.26500 98.80600 33.45400 1.000 107.16000 123 THR A O 1
ATOM 949 N N . LYS A 1 124 ? -3.04000 98.65800 31.21600 1.000 109.56000 124 LYS A N 1
ATOM 950 C CA . LYS A 1 124 ? -1.69900 99.21700 31.17100 1.000 104.80000 124 LYS A CA 1
ATOM 951 C C . LYS A 1 124 ? -1.60100 100.15500 29.97700 1.000 99.88000 124 LYS A C 1
ATOM 952 O O . LYS A 1 124 ? -2.43600 100.12400 29.06900 1.000 96.80000 124 LYS A O 1
ATOM 958 N N . GLU A 1 125 ? -0.57200 100.99800 29.99300 1.000 96.12000 125 GLU A N 1
ATOM 959 C CA . GLU A 1 125 ? -0.32400 101.89000 28.86900 1.000 89.90000 125 GLU A CA 1
ATOM 960 C C . GLU A 1 125 ? -0.03800 101.07700 27.61400 1.000 91.26000 125 GLU A C 1
ATOM 961 O O . GLU A 1 125 ? 0.72000 100.10300 27.64300 1.000 90.10000 125 GLU A O 1
ATOM 967 N N . THR A 1 126 ? -0.65500 101.47500 26.50400 1.000 89.08000 126 THR A N 1
ATOM 968 C CA . THR A 1 126 ? -0.64000 100.67900 25.28600 1.000 85.20000 126 THR A CA 1
ATOM 969 C C . THR A 1 126 ? -0.15200 101.51600 24.11400 1.000 83.70000 126 THR A C 1
ATOM 970 O O . THR A 1 126 ? -0.59800 102.65300 23.92700 1.000 87.57000 126 THR A O 1
ATOM 974 N N . ILE A 1 127 ? 0.76500 100.94900 23.33400 1.000 84.22000 127 ILE A N 1
ATOM 975 C CA . ILE A 1 127 ? 1.27800 101.56100 22.11500 1.000 74.87000 127 ILE A CA 1
ATOM 976 C C . ILE A 1 127 ? 0.91400 100.66300 20.94200 1.000 79.90000 127 ILE A C 1
ATOM 977 O O . ILE A 1 127 ? 1.10900 99.44400 21.00600 1.000 83.97000 127 ILE A O 1
ATOM 982 N N . VAL A 1 128 ? 0.38800 101.26200 19.87700 1.000 72.83000 128 VAL A N 1
ATOM 983 C CA . VAL A 1 128 ? 0.06300 100.53700 18.65400 1.000 76.01000 128 VAL A CA 1
ATOM 984 C C . VAL A 1 128 ? 1.23300 100.66000 17.69100 1.000 80.35000 128 VAL A C 1
ATOM 985 O O . VAL A 1 128 ? 1.87000 101.71700 17.59700 1.000 84.04000 128 VAL A O 1
ATOM 989 N N . ILE A 1 129 ? 1.51900 99.57300 16.97200 1.000 75.23000 129 ILE A N 1
ATOM 990 C CA . ILE A 1 129 ? 2.61100 99.59100 16.00500 1.000 72.51000 129 ILE A CA 1
ATOM 991 C C . ILE A 1 129 ? 2.23100 100.42100 14.78500 1.000 77.30000 129 ILE A C 1
ATOM 992 O O . ILE A 1 129 ? 3.10100 100.99100 14.11500 1.000 79.03000 129 ILE A O 1
ATOM 997 N N . GLU A 1 130 ? 0.93700 100.52300 14.48900 1.000 78.90000 130 GLU A N 1
ATOM 998 C CA . GLU A 1 130 ? 0.45300 101.28400 13.34500 1.000 77.02000 130 GLU A CA 1
ATOM 999 C C . GLU A 1 130 ? 0.32800 102.77500 13.63400 1.000 85.80000 130 GLU A C 1
ATOM 1000 O O . GLU A 1 130 ? -0.17200 103.51200 12.77700 1.000 90.44000 130 GLU A O 1
ATOM 1006 N N . ASP A 1 131 ? 0.75600 103.22600 14.80800 1.000 87.38000 131 ASP A N 1
ATOM 1007 C CA . ASP A 1 131 ? 0.73400 104.64100 15.15300 1.000 82.86000 131 ASP A CA 1
ATOM 1008 C C . ASP A 1 131 ? 1.55300 105.43500 14.14000 1.000 86.88000 131 ASP A C 1
ATOM 1009 O O . ASP A 1 131 ? 2.74900 105.15400 13.96700 1.000 87.53000 131 ASP A O 1
ATOM 1014 N N . PRO A 1 132 ? 0.96400 106.42100 13.45600 1.000 87.48000 132 PRO A N 1
ATOM 1015 C CA . PRO A 1 132 ? 1.73300 107.18200 12.45700 1.000 83.88000 132 PRO A CA 1
ATOM 1016 C C . PRO A 1 132 ? 2.84700 108.02400 13.05400 1.000 83.18000 132 PRO A C 1
ATOM 1017 O O . PRO A 1 132 ? 3.73900 108.45000 12.31000 1.000 81.80000 132 PRO A O 1
ATOM 1021 N N . SER A 1 133 ? 2.82100 108.28800 14.36300 1.000 83.18000 133 SER A N 1
ATOM 1022 C CA . SER A 1 133 ? 3.90900 109.02800 14.99300 1.000 82.10000 133 SER A CA 1
ATOM 1023 C C . SER A 1 133 ? 5.22700 108.26900 14.90800 1.000 90.84000 133 SER A C 1
ATOM 1024 O O . SER A 1 133 ? 6.29300 108.88700 14.79500 1.000 85.63000 133 SER A O 1
ATOM 1027 N N . ILE A 1 134 ? 5.17400 106.93600 14.96900 1.000 92.65000 134 ILE A N 1
ATOM 1028 C CA . ILE A 1 134 ? 6.39000 106.12500 14.93600 1.000 86.71000 134 ILE A CA 1
ATOM 1029 C C . ILE A 1 134 ? 7.14900 106.34500 13.63400 1.000 82.07000 134 ILE A C 1
ATOM 1030 O O . ILE A 1 134 ? 8.38200 106.44900 13.62700 1.000 88.43000 134 ILE A O 1
ATOM 1035 N N . SER A 1 135 ? 6.42800 106.43400 12.51500 1.000 78.81000 135 SER A N 1
ATOM 1036 C CA . SER A 1 135 ? 7.07100 106.55300 11.21200 1.000 86.47000 135 SER A CA 1
ATOM 1037 C C . SER A 1 135 ? 7.75100 107.90000 11.00400 1.000 88.16000 135 SER A C 1
ATOM 1038 O O . SER A 1 135 ? 8.48500 108.05500 10.02100 1.000 84.67000 135 SER A O 1
ATOM 1041 N N . HIS A 1 136 ? 7.53100 108.87000 11.88900 1.000 87.00000 136 HIS A N 1
ATOM 1042 C CA . HIS A 1 136 ? 8.18800 110.16600 11.78900 1.000 86.87000 136 HIS A CA 1
ATOM 1043 C C . HIS A 1 136 ? 9.53200 110.21100 12.50500 1.000 92.36000 136 HIS A C 1
ATOM 1044 O O . HIS A 1 136 ? 10.28100 111.17600 12.32000 1.000 95.60000 136 HIS A O 1
ATOM 1051 N N . GLU A 1 137 ? 9.85300 109.19900 13.30500 1.000 88.56000 137 GLU A N 1
ATOM 1052 C CA . GLU A 1 137 ? 11.13000 109.16000 13.99900 1.000 83.61000 137 GLU A CA 1
ATOM 1053 C C . GLU A 1 137 ? 12.27100 108.92300 13.01400 1.000 76.07000 137 GLU A C 1
ATOM 1054 O O . GLU A 1 137 ? 12.07200 108.46600 11.88400 1.000 77.16000 137 GLU A O 1
ATOM 1060 N N . LEU A 1 138 ? 13.48200 109.24800 13.45900 1.000 73.92000 138 LEU A N 1
ATOM 1061 C CA . LEU A 1 138 ? 14.65900 109.05500 12.62500 1.000 74.26000 138 LEU A CA 1
ATOM 1062 C C . LEU A 1 138 ? 14.88200 107.57300 12.35100 1.000 78.62000 138 LEU A C 1
ATOM 1063 O O . LEU A 1 138 ? 14.71100 106.72700 13.23300 1.000 72.06000 138 LEU A O 1
ATOM 1068 N N . THR A 1 139 ? 15.26100 107.26200 11.11500 1.000 78.88000 139 THR A N 1
ATOM 1069 C CA . THR A 1 139 ? 15.62500 105.90400 10.73900 1.000 71.86000 139 THR A CA 1
ATOM 1070 C C . THR A 1 139 ? 17.10200 105.61700 10.97000 1.000 75.08000 139 THR A C 1
ATOM 1071 O O . THR A 1 139 ? 17.56400 104.51600 10.65200 1.000 74.10000 139 THR A O 1
ATOM 1075 N N . GLU A 1 140 ? 17.84500 106.57600 11.51700 1.000 82.95000 140 GLU A N 1
ATOM 1076 C CA . GLU A 1 140 ? 19.26200 106.39400 11.77800 1.000 84.31000 140 GLU A CA 1
ATOM 1077 C C . GLU A 1 140 ? 19.47000 105.48500 12.98700 1.000 80.84000 140 GLU A C 1
ATOM 1078 O O . GLU A 1 140 ? 18.54600 105.19200 13.75200 1.000 76.54000 140 GLU A O 1
ATOM 1084 N N . GLU A 1 141 ? 20.71100 105.03800 13.15400 1.000 81.45000 141 GLU A N 1
ATOM 1085 C CA . GLU A 1 141 ? 21.05500 104.15700 14.25700 1.000 80.68000 141 GLU A CA 1
ATOM 1086 C C . GLU A 1 141 ? 20.94000 104.89300 15.59100 1.000 83.64000 141 GLU A C 1
ATOM 1087 O O . GLU A 1 141 ? 20.77700 106.11500 15.65500 1.000 88.63000 141 GLU A O 1
ATOM 1093 N N . ILE A 1 142 ? 21.03400 104.12200 16.67300 1.000 82.77000 142 ILE A N 1
ATOM 1094 C CA . ILE A 1 142 ? 20.97300 104.64700 18.02800 1.000 85.81000 142 ILE A CA 1
ATOM 1095 C C . ILE A 1 142 ? 22.10100 104.02600 18.84000 1.000 81.32000 142 ILE A C 1
ATOM 1096 O O . ILE A 1 142 ? 22.72900 103.04700 18.43300 1.000 81.74000 142 ILE A O 1
ATOM 1101 N N . ASP A 1 143 ? 22.35000 104.61400 20.00600 1.000 79.65000 143 ASP A N 1
ATOM 1102 C CA . ASP A 1 143 ? 23.29200 104.04700 20.95900 1.000 86.26000 143 ASP A CA 1
ATOM 1103 C C . ASP A 1 143 ? 22.59500 102.94700 21.74900 1.000 85.40000 143 ASP A C 1
ATOM 1104 O O . ASP A 1 143 ? 21.55700 103.18700 22.37500 1.000 81.14000 143 ASP A O 1
ATOM 1109 N N . TYR A 1 144 ? 23.15400 101.74200 21.71300 1.000 83.19000 144 TYR A N 1
ATOM 1110 C CA . TYR A 1 144 ? 22.58000 100.62800 22.45200 1.000 78.00000 144 TYR A CA 1
ATOM 1111 C C . TYR A 1 144 ? 23.02600 100.68700 23.90600 1.000 84.41000 144 TYR A C 1
ATOM 1112 O O . TYR A 1 144 ? 24.16500 101.05300 24.20900 1.000 80.42000 144 TYR A O 1
ATOM 1121 N N . ILE A 1 145 ? 22.11500 100.32700 24.80900 1.000 84.75000 145 ILE A N 1
ATOM 1122 C CA . ILE A 1 145 ? 22.30100 100.54800 26.23600 1.000 79.82000 145 ILE A CA 1
ATOM 1123 C C . ILE A 1 145 ? 22.36700 99.25400 27.03200 1.000 77.28000 145 ILE A C 1
ATOM 1124 O O . ILE A 1 145 ? 22.45200 99.30400 28.26300 1.000 78.11000 145 ILE A O 1
ATOM 1129 N N . ASN A 1 146 ? 22.35200 98.09900 26.37500 1.000 78.60000 146 ASN A N 1
ATOM 1130 C CA . ASN A 1 146 ? 22.26700 96.82100 27.06500 1.000 74.61000 146 ASN A CA 1
ATOM 1131 C C . ASN A 1 146 ? 23.62100 96.12300 27.11700 1.000 71.03000 146 ASN A C 1
ATOM 1132 O O . ASN A 1 146 ? 24.44500 96.24900 26.20900 1.000 81.14000 146 ASN A O 1
ATOM 1137 N N . GLU A 1 147 ? 23.84000 95.38800 28.20400 1.000 75.19000 147 GLU A N 1
ATOM 1138 C CA . GLU A 1 147 ? 24.96500 94.47900 28.33000 1.000 83.46000 147 GLU A CA 1
ATOM 1139 C C . GLU A 1 147 ? 24.50800 93.06000 27.99000 1.000 80.48000 147 GLU A C 1
ATOM 1140 O O . GLU A 1 147 ? 23.33000 92.80500 27.72900 1.000 76.52000 147 GLU A O 1
ATOM 1146 N N . SER A 1 148 ? 25.46000 92.12300 27.99500 1.000 86.16000 148 SER A N 1
ATOM 1147 C CA . SER A 1 148 ? 25.14500 90.74300 27.63200 1.000 79.25000 148 SER A CA 1
ATOM 1148 C C . SER A 1 148 ? 24.16200 90.11700 28.61300 1.000 78.27000 148 SER A C 1
ATOM 1149 O O . SER A 1 148 ? 23.28900 89.33700 28.21700 1.000 73.35000 148 SER A O 1
ATOM 1152 N N . GLU A 1 149 ? 24.29000 90.44700 29.89300 1.000 78.60000 149 GLU A N 1
ATOM 1153 C CA . GLU A 1 149 ? 23.51000 89.82400 30.95100 1.000 77.99000 149 GLU A CA 1
ATOM 1154 C C . GLU A 1 149 ? 22.16300 90.49800 31.16900 1.000 77.99000 149 GLU A C 1
ATOM 1155 O O . GLU A 1 149 ? 21.43900 90.11700 32.09500 1.000 76.73000 149 GLU A O 1
ATOM 1161 N N . ASP A 1 150 ? 21.81500 91.48600 30.35000 1.000 72.91000 150 ASP A N 1
ATOM 1162 C CA . ASP A 1 150 ? 20.50400 92.11000 30.43700 1.000 70.70000 150 ASP A CA 1
ATOM 1163 C C . ASP A 1 150 ? 19.41700 91.14900 29.97000 1.000 69.04000 150 ASP A C 1
ATOM 1164 O O . ASP A 1 150 ? 19.64600 90.27400 29.13000 1.000 70.57000 150 ASP A O 1
ATOM 1169 N N . LEU A 1 151 ? 18.22000 91.32000 30.53000 1.000 67.49000 151 LEU A N 1
ATOM 1170 C CA . LEU A 1 151 ? 17.09000 90.46900 30.17800 1.000 69.51000 151 LEU A CA 1
ATOM 1171 C C . LEU A 1 151 ? 16.77600 90.56700 28.69000 1.000 63.08000 151 LEU A C 1
ATOM 1172 O O . LEU A 1 151 ? 16.80300 91.65300 28.10300 1.000 65.41000 151 LEU A O 1
ATOM 1177 N N . PHE A 1 152 ? 16.47300 89.41900 28.08000 1.000 65.95000 152 PHE A N 1
ATOM 1178 C CA . PHE A 1 152 ? 16.09300 89.35800 26.67200 1.000 67.71000 152 PHE A CA 1
ATOM 1179 C C . PHE A 1 152 ? 14.57700 89.25300 26.50800 1.000 64.63000 152 PHE A C 1
ATOM 1180 O O . PHE A 1 152 ? 13.96600 90.09600 25.84400 1.000 62.27000 152 PHE A O 1
ATOM 1188 N N . TYR A 1 153 ? 13.95100 88.23700 27.10700 1.000 66.23000 153 TYR A N 1
ATOM 1189 C CA . TYR A 1 153 ? 12.50200 88.21600 27.24200 1.000 66.45000 153 TYR A CA 1
ATOM 1190 C C . TYR A 1 153 ? 12.11700 87.64800 28.60000 1.000 66.36000 153 TYR A C 1
ATOM 1191 O O . TYR A 1 153 ? 12.96000 87.18700 29.37100 1.000 63.73000 153 TYR A O 1
ATOM 1200 N N . ILE A 1 154 ? 10.81900 87.70700 28.89000 1.000 63.16000 154 ILE A N 1
ATOM 1201 C CA . ILE A 1 154 ? 10.20800 86.97500 29.99500 1.000 59.07000 154 ILE A CA 1
ATOM 1202 C C . ILE A 1 154 ? 9.06700 86.16600 29.39400 1.000 62.78000 154 ILE A C 1
ATOM 1203 O O . ILE A 1 154 ? 8.06700 86.74000 28.94500 1.000 64.12000 154 ILE A O 1
ATOM 1208 N N . ILE A 1 155 ? 9.20900 84.84300 29.38000 1.000 63.13000 155 ILE A N 1
ATOM 1209 C CA . ILE A 1 155 ? 8.22400 83.95300 28.77800 1.000 64.79000 155 ILE A CA 1
ATOM 1210 C C . ILE A 1 155 ? 7.49400 83.21700 29.89200 1.000 60.72000 155 ILE A C 1
ATOM 1211 O O . ILE A 1 155 ? 8.10400 82.80600 30.88600 1.000 59.77000 155 ILE A O 1
ATOM 1216 N N . TYR A 1 156 ? 6.17900 83.10000 29.75100 1.000 63.27000 156 TYR A N 1
ATOM 1217 C CA . TYR A 1 156 ? 5.34300 82.49800 30.77800 1.000 67.18000 156 TYR A CA 1
ATOM 1218 C C . TYR A 1 156 ? 5.01900 81.05400 30.42300 1.000 67.48000 156 TYR A C 1
ATOM 1219 O O . TYR A 1 156 ? 4.83600 80.71500 29.25000 1.000 66.47000 156 TYR A O 1
ATOM 1228 N N . THR A 1 157 ? 4.95000 80.20800 31.44700 1.000 70.63000 157 THR A N 1
ATOM 1229 C CA . THR A 1 157 ? 4.65300 78.79200 31.26300 1.000 78.63000 157 THR A CA 1
ATOM 1230 C C . THR A 1 157 ? 3.46100 78.37200 32.11500 1.000 79.13000 157 THR A C 1
ATOM 1231 O O . THR A 1 157 ? 3.57800 78.22100 33.33100 1.000 86.60000 157 THR A O 1
ATOM 1235 N N . PRO A 1 164 ? 1.09200 79.95000 36.46600 1.000 93.33000 164 PRO A N 1
ATOM 1236 C CA . PRO A 1 164 ? 1.89500 80.51400 35.37900 1.000 89.63000 164 PRO A CA 1
ATOM 1237 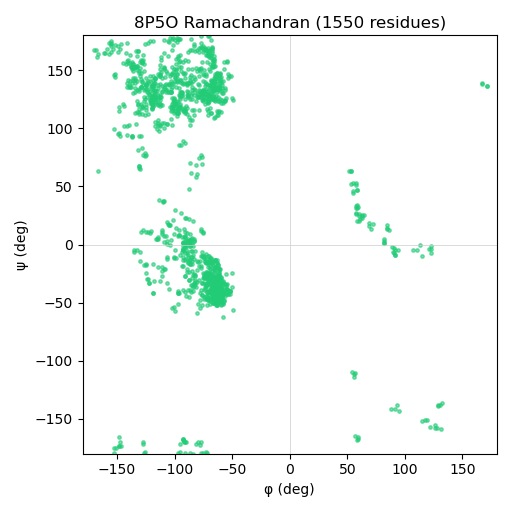C C . PRO A 1 164 ? 3.06700 81.34600 35.89300 1.000 86.98000 164 PRO A C 1
ATOM 1238 O O . PRO A 1 164 ? 2.86200 82.32300 36.61100 1.000 81.06000 164 PRO A O 1
ATOM 1242 N N . LYS A 1 165 ? 4.28400 80.95900 35.52300 1.000 79.48000 165 LYS A N 1
ATOM 1243 C CA . LYS A 1 165 ? 5.49300 81.62300 35.98700 1.000 73.50000 165 LYS A CA 1
ATOM 1244 C C . LYS A 1 165 ? 6.18600 82.32300 34.82800 1.000 65.54000 165 LYS A C 1
ATOM 1245 O O . LYS A 1 165 ? 6.28300 81.77500 33.72600 1.000 73.54000 165 LYS A O 1
ATOM 1251 N N . GLY A 1 166 ? 6.67400 83.53400 35.08600 1.000 63.52000 166 GLY A N 1
ATOM 1252 C CA . GLY A 1 166 ? 7.38800 84.29400 34.07900 1.000 60.28000 166 GLY A CA 1
ATOM 1253 C C . GLY A 1 166 ? 8.86300 83.95800 34.04300 1.000 58.84000 166 GLY A C 1
ATOM 1254 O O . GLY A 1 166 ? 9.63300 84.40500 34.89900 1.000 62.43000 166 GLY A O 1
ATOM 1255 N N . VAL A 1 167 ? 9.26800 83.17200 33.05300 1.000 64.18000 167 VAL A N 1
ATOM 1256 C CA . VAL A 1 167 ? 10.64600 82.70600 32.95700 1.000 63.39000 167 VAL A CA 1
ATOM 1257 C C . VAL A 1 167 ? 11.50500 83.80600 32.34900 1.000 58.42000 167 VAL A C 1
ATOM 1258 O O . VAL A 1 167 ? 11.20400 84.31600 31.26400 1.000 57.38000 167 VAL A O 1
ATOM 1262 N N . MET A 1 168 ? 12.59000 84.15700 33.03400 1.000 57.33000 168 MET A N 1
ATOM 1263 C CA . MET A 1 168 ? 13.45000 85.26400 32.63400 1.000 63.86000 168 MET A CA 1
ATOM 1264 C C . MET A 1 168 ? 14.68500 84.71900 31.92500 1.000 61.62000 168 MET A C 1
ATOM 1265 O O . MET A 1 168 ? 15.40600 83.88100 32.47900 1.000 63.72000 168 MET A O 1
ATOM 1270 N N . LEU A 1 169 ? 14.93000 85.20200 30.70800 1.000 60.56000 169 LEU A N 1
ATOM 1271 C CA . LEU A 1 169 ? 16.10100 84.82500 29.92900 1.000 63.77000 169 LEU A CA 1
ATOM 1272 C C . LEU A 1 169 ? 16.85900 86.07700 29.51600 1.000 59.83000 169 LEU A C 1
ATOM 1273 O O . LEU A 1 169 ? 16.25500 87.07300 29.10800 1.000 65.27000 169 LEU A O 1
ATOM 1278 N N . GLU A 1 170 ? 18.18200 86.01900 29.62300 1.000 59.85000 170 GLU A N 1
ATOM 1279 C CA . GLU A 1 170 ? 19.04800 87.14100 29.29700 1.000 64.31000 170 GLU A CA 1
ATOM 1280 C C . GLU A 1 170 ? 19.57300 87.02800 27.87000 1.000 68.25000 170 GLU A C 1
ATOM 1281 O O . GLU A 1 170 ? 19.51600 85.96700 27.24200 1.000 68.11000 170 GLU A O 1
ATOM 1287 N N . HIS A 1 171 ? 20.08100 88.15500 27.35900 1.000 69.20000 171 HIS A N 1
ATOM 1288 C CA . HIS A 1 171 ? 20.70500 88.16500 26.03800 1.000 64.08000 171 HIS A CA 1
ATOM 1289 C C . HIS A 1 171 ? 21.82700 87.13900 25.95000 1.000 66.05000 171 HIS A C 1
ATOM 1290 O O . HIS A 1 171 ? 22.01300 86.49500 24.91100 1.000 65.38000 171 HIS A O 1
ATOM 1297 N N . LYS A 1 172 ? 22.59200 86.98600 27.03400 1.000 66.63000 172 LYS A N 1
ATOM 1298 C CA . LYS A 1 172 ? 23.71700 86.05600 27.04100 1.000 64.09000 172 LYS A CA 1
ATOM 1299 C C . LYS A 1 172 ? 23.26500 84.62500 26.77400 1.000 65.84000 172 LYS A C 1
ATOM 1300 O O . LYS A 1 172 ? 23.93600 83.88000 26.05000 1.000 61.34000 172 LYS A O 1
ATOM 1306 N N . ASN A 1 173 ? 22.13100 84.22000 27.35300 1.000 60.95000 173 ASN A N 1
ATOM 1307 C CA . ASN A 1 173 ? 21.68100 82.83600 27.22300 1.000 58.27000 173 ASN A CA 1
ATOM 1308 C C . ASN A 1 173 ? 21.31000 82.50100 25.78300 1.000 59.55000 173 ASN A C 1
ATOM 1309 O O . ASN A 1 173 ? 21.71400 81.45900 25.25400 1.000 60.00000 173 ASN A O 1
ATOM 1314 N N . ILE A 1 174 ? 20.53400 83.37100 25.13300 1.000 61.82000 174 ILE A N 1
ATOM 1315 C CA . ILE A 1 174 ? 20.08900 83.08700 23.77200 1.000 61.07000 174 ILE A CA 1
ATOM 1316 C C . ILE A 1 174 ? 21.23800 83.23200 22.77900 1.000 62.96000 174 ILE A C 1
ATOM 1317 O O . ILE A 1 174 ? 21.30500 82.49800 21.78500 1.000 60.29000 174 ILE A O 1
ATOM 1322 N N . VAL A 1 175 ? 22.16200 84.16400 23.02900 1.000 65.06000 175 VAL A N 1
ATOM 1323 C CA . VAL A 1 175 ? 23.29800 84.35100 22.12900 1.000 69.52000 175 VAL A CA 1
ATOM 1324 C C . VAL A 1 175 ? 24.18600 83.11300 22.12700 1.000 64.96000 175 VAL A C 1
ATOM 1325 O O . VAL A 1 175 ? 24.67000 82.67800 21.07400 1.000 62.51000 175 VAL A O 1
ATOM 1329 N N . ASN A 1 176 ? 24.41200 82.52300 23.30500 1.000 67.66000 176 ASN A N 1
ATOM 1330 C CA . ASN A 1 176 ? 25.25600 81.33600 23.39300 1.000 61.50000 176 ASN A CA 1
ATOM 1331 C C . ASN A 1 176 ? 24.68200 80.18400 22.57700 1.000 61.58000 176 ASN A C 1
ATOM 1332 O O . ASN A 1 176 ? 25.41700 79.49800 21.85700 1.000 64.93000 176 ASN A O 1
ATOM 1337 N N . LEU A 1 177 ? 23.37100 79.95100 22.68100 1.000 62.43000 177 LEU A N 1
ATOM 1338 C CA . LEU A 1 177 ? 22.74400 78.90300 21.88200 1.000 58.65000 177 LEU A CA 1
ATOM 1339 C C . LEU A 1 177 ? 22.86100 79.20500 20.39400 1.000 62.88000 177 LEU A C 1
ATOM 1340 O O . LEU A 1 177 ? 23.17700 78.31600 19.59400 1.000 59.39000 177 LEU A O 1
ATOM 1345 N N . LEU A 1 178 ? 22.60400 80.45500 20.00500 1.000 58.72000 178 LEU A N 1
ATOM 1346 C CA . LEU A 1 178 ? 22.71600 80.83000 18.60000 1.000 57.06000 178 LEU A CA 1
ATOM 1347 C C . LEU A 1 178 ? 24.15500 80.72500 18.10900 1.000 61.94000 178 LEU A C 1
ATOM 1348 O O . LEU A 1 178 ? 24.39900 80.27300 16.98500 1.000 59.57000 178 LEU A O 1
ATOM 1353 N N . HIS A 1 179 ? 25.12300 81.14400 18.93100 1.000 61.16000 179 HIS A N 1
ATOM 1354 C CA . HIS A 1 179 ? 26.52000 81.06100 18.51500 1.000 61.09000 179 HIS A CA 1
ATOM 1355 C C . HIS A 1 179 ? 26.95100 79.61500 18.30200 1.000 60.35000 179 HIS A C 1
ATOM 1356 O O . HIS A 1 179 ? 27.68000 79.31200 17.35000 1.000 56.71000 179 HIS A O 1
ATOM 1363 N N . PHE A 1 180 ? 26.52600 78.70900 19.18800 1.000 58.81000 180 PHE A N 1
ATOM 1364 C CA . PHE A 1 180 ? 26.80100 77.29200 18.97300 1.000 55.39000 180 PHE A CA 1
ATOM 1365 C C . PHE A 1 180 ? 26.15200 76.80700 17.68600 1.000 59.51000 180 PHE A C 1
ATOM 1366 O O . PHE A 1 180 ? 26.72300 75.98400 16.96100 1.000 59.13000 180 PHE A O 1
ATOM 1374 N N . THR A 1 181 ? 24.95200 77.30700 17.39400 1.000 63.31000 181 THR A N 1
ATOM 1375 C CA . THR A 1 181 ? 24.24700 76.89400 16.18800 1.000 57.04000 181 THR A CA 1
ATOM 1376 C C . THR A 1 181 ? 25.01100 77.31300 14.93900 1.000 62.35000 181 THR A C 1
ATOM 1377 O O . THR A 1 181 ? 25.08000 76.56000 13.96000 1.000 61.67000 181 THR A O 1
ATOM 1381 N N . PHE A 1 182 ? 25.59500 78.51100 14.95400 1.000 62.37000 182 PHE A N 1
ATOM 1382 C CA . PHE A 1 182 ? 26.35400 78.96600 13.79500 1.000 62.78000 182 PHE A CA 1
ATOM 1383 C C . PHE A 1 182 ? 27.69800 78.25100 13.69400 1.000 63.48000 182 PHE A C 1
ATOM 1384 O O . PHE A 1 182 ? 28.08700 77.79000 12.61500 1.000 67.35000 182 PHE A O 1
ATOM 1392 N N . GLU A 1 183 ? 28.42500 78.15600 14.80900 1.000 63.08000 183 GLU A N 1
ATOM 1393 C CA . GLU A 1 183 ? 29.79400 77.65300 14.75800 1.000 64.07000 183 GLU A CA 1
ATOM 1394 C C . GLU A 1 183 ? 29.85800 76.13400 14.62800 1.000 65.35000 183 GLU A C 1
ATOM 1395 O O . GLU A 1 183 ? 30.71600 75.61300 13.90600 1.000 70.82000 183 GLU A O 1
ATOM 1401 N N . LYS A 1 184 ? 28.97600 75.40200 15.31200 1.000 64.40000 184 LYS A N 1
ATOM 1402 C CA . LYS A 1 184 ? 29.12300 73.95600 15.44200 1.000 60.28000 184 LYS A CA 1
ATOM 1403 C C . LYS A 1 184 ? 28.05100 73.17200 14.68600 1.000 55.91000 184 LYS A C 1
ATOM 1404 O O . LYS A 1 184 ? 27.90700 71.96500 14.90100 1.000 55.06000 184 LYS A O 1
ATOM 1410 N N . THR A 1 185 ? 27.29100 73.82600 13.80900 1.000 57.02000 185 THR A N 1
ATOM 1411 C CA . THR A 1 185 ? 26.33400 73.13500 12.95000 1.000 61.21000 185 THR A CA 1
ATOM 1412 C C . THR A 1 185 ? 26.33500 73.79200 11.58000 1.000 64.64000 185 THR A C 1
ATOM 1413 O O . THR A 1 185 ? 26.68100 74.96700 11.44000 1.000 73.06000 185 THR A O 1
ATOM 1417 N N . ASN A 1 186 ? 25.94400 73.02000 10.56900 1.000 65.02000 186 ASN A N 1
ATOM 1418 C CA . ASN A 1 186 ? 25.84700 73.50900 9.19800 1.000 73.40000 186 ASN A CA 1
ATOM 1419 C C . ASN A 1 186 ? 24.39900 73.53400 8.71700 1.000 68.05000 186 ASN A C 1
ATOM 1420 O O . ASN A 1 186 ? 24.10300 73.21100 7.56400 1.000 67.74000 186 ASN A O 1
ATOM 1425 N N . ILE A 1 187 ? 23.47900 73.90500 9.60500 1.000 68.84000 187 ILE A N 1
ATOM 1426 C CA . ILE A 1 187 ? 22.12300 74.23300 9.18100 1.000 65.93000 187 ILE A CA 1
ATOM 1427 C C . ILE A 1 187 ? 22.17000 75.57000 8.45400 1.000 61.21000 187 ILE A C 1
ATOM 1428 O O . ILE A 1 187 ? 22.64100 76.57400 9.00300 1.000 55.66000 187 ILE A O 1
ATOM 1433 N N . ASN A 1 188 ? 21.67900 75.59400 7.21400 1.000 62.70000 188 ASN A N 1
ATOM 1434 C CA . ASN A 1 188 ? 21.80800 76.77800 6.36400 1.000 61.91000 188 ASN A CA 1
ATOM 1435 C C . ASN A 1 188 ? 20.75300 77.81100 6.76200 1.000 62.86000 188 ASN A C 1
ATOM 1436 O O . ASN A 1 188 ? 19.75100 78.04000 6.08000 1.000 63.18000 188 ASN A O 1
ATOM 1441 N N . PHE A 1 189 ? 21.00600 78.45500 7.90300 1.000 59.36000 189 PHE A N 1
ATOM 1442 C CA . PHE A 1 189 ? 20.11600 79.51000 8.36800 1.000 62.34000 189 PHE A CA 1
ATOM 1443 C C . PHE A 1 189 ? 20.22100 80.76700 7.51600 1.000 61.88000 189 PHE A C 1
ATOM 1444 O O . PHE A 1 189 ? 19.32800 81.61900 7.57700 1.000 60.24000 189 PHE A O 1
ATOM 1452 N N . SER A 1 190 ? 21.28900 80.90200 6.72600 1.000 61.85000 190 SER A N 1
ATOM 1453 C CA . SER A 1 190 ? 21.39700 82.00600 5.78100 1.000 59.54000 190 SER A CA 1
ATOM 1454 C C . SER A 1 190 ? 20.50100 81.81900 4.56400 1.000 59.07000 190 SER A C 1
ATOM 1455 O O . SER A 1 190 ? 20.36700 82.75200 3.76300 1.000 65.39000 190 SER A O 1
ATOM 1458 N N . ASP A 1 191 ? 19.90600 80.64200 4.40000 1.000 56.24000 191 ASP A N 1
ATOM 1459 C CA . ASP A 1 191 ? 18.91000 80.38900 3.37200 1.000 55.48000 191 ASP A CA 1
ATOM 1460 C C . ASP A 1 191 ? 17.51600 80.63800 3.95100 1.000 54.99000 191 ASP A C 1
ATOM 1461 O O . ASP A 1 191 ? 17.36000 81.22900 5.02300 1.000 66.79000 191 ASP A O 1
ATOM 1466 N N . LYS A 1 192 ? 16.48200 80.20500 3.23400 1.000 52.24000 192 LYS A N 1
ATOM 1467 C CA . LYS A 1 192 ? 15.10700 80.44800 3.64900 1.000 57.58000 192 LYS A CA 1
ATOM 1468 C C . LYS A 1 192 ? 14.70800 79.51200 4.78700 1.000 64.60000 192 LYS A C 1
ATOM 1469 O O . LYS A 1 192 ? 14.92600 78.29900 4.71400 1.000 62.64000 192 LYS A O 1
ATOM 1475 N N . VAL A 1 193 ? 14.12200 80.08500 5.84000 1.000 58.25000 193 VAL A N 1
ATOM 1476 C CA . VAL A 1 193 ? 13.75900 79.36500 7.05600 1.000 56.35000 193 VAL A CA 1
ATOM 1477 C C . VAL A 1 193 ? 12.30200 79.66000 7.39000 1.000 61.55000 193 VAL A C 1
ATOM 1478 O O . VAL A 1 193 ? 11.86500 80.81500 7.32800 1.000 63.27000 193 VAL A O 1
ATOM 1482 N N . LEU A 1 194 ? 11.55200 78.61900 7.75000 1.000 60.96000 194 LEU A N 1
ATOM 1483 C CA . LEU A 1 194 ? 10.13100 78.75200 8.05500 1.000 58.46000 194 LEU A CA 1
ATOM 1484 C C . LEU A 1 194 ? 9.92700 79.07500 9.53100 1.000 62.57000 194 LEU A C 1
ATOM 1485 O O . LEU A 1 194 ? 10.46300 78.38700 10.40600 1.000 58.75000 194 LEU A O 1
ATOM 1490 N N . GLN A 1 195 ? 9.14500 80.12300 9.80000 1.000 61.65000 195 GLN A N 1
ATOM 1491 C CA . GLN A 1 195 ? 8.82200 80.54400 11.16400 1.000 61.40000 195 GLN A CA 1
ATOM 1492 C C . GLN A 1 195 ? 7.47700 79.93500 11.55600 1.000 63.50000 195 GLN A C 1
ATOM 1493 O O . GLN A 1 195 ? 6.41700 80.55000 11.42900 1.000 59.83000 195 GLN A O 1
ATOM 1499 N N . TYR A 1 196 ? 7.53200 78.69800 12.05200 1.000 63.19000 196 TYR A N 1
ATOM 1500 C CA . TYR A 1 196 ? 6.32200 77.93800 12.34500 1.000 60.98000 196 TYR A CA 1
ATOM 1501 C C . TYR A 1 196 ? 5.82500 78.12300 13.77500 1.000 65.48000 196 TYR A C 1
ATOM 1502 O O . TYR A 1 196 ? 4.61500 78.23800 13.99700 1.000 58.86000 196 TYR A O 1
ATOM 1511 N N . THR A 1 197 ? 6.73300 78.14700 14.74600 1.000 62.35000 197 THR A N 1
ATOM 1512 C CA . THR A 1 197 ? 6.34700 78.03000 16.14700 1.000 60.06000 197 THR A CA 1
ATOM 1513 C C . THR A 1 197 ? 5.58400 79.26300 16.62300 1.000 63.78000 197 THR A C 1
ATOM 1514 O O . THR A 1 197 ? 5.90700 80.39700 16.25600 1.000 65.44000 197 THR A O 1
ATOM 1518 N N . THR A 1 198 ? 4.56200 79.02700 17.44600 1.000 64.83000 198 THR A N 1
ATOM 1519 C CA . THR A 1 198 ? 3.75000 80.10300 18.00000 1.000 65.11000 198 THR A CA 1
ATOM 1520 C C . THR A 1 198 ? 4.60000 81.01900 18.87600 1.000 68.10000 198 THR A C 1
ATOM 1521 O O . THR A 1 198 ? 5.53300 80.58100 19.55500 1.000 68.82000 198 THR A O 1
ATOM 1525 N N . CYS A 1 199 ? 4.26200 82.31200 18.85800 1.000 71.38000 199 CYS A N 1
ATOM 1526 C CA . CYS A 1 199 ? 5.07300 83.33900 19.50100 1.000 66.52000 199 CYS A CA 1
ATOM 1527 C C . CYS A 1 199 ? 5.14400 83.19700 21.01700 1.000 63.54000 199 CYS A C 1
ATOM 1528 O O . CYS A 1 199 ? 5.98400 83.85600 21.63900 1.000 59.81000 199 CYS A O 1
ATOM 1531 N N . SER A 1 200 ? 4.29700 82.37200 21.62800 1.000 58.50000 200 SER A N 1
ATOM 1532 C CA . SER A 1 200 ? 4.34100 82.16600 23.06900 1.000 66.77000 200 SER A CA 1
ATOM 1533 C C . SER A 1 200 ? 5.28500 81.04400 23.48200 1.000 67.13000 200 SER A C 1
ATOM 1534 O O . SER A 1 200 ? 5.37500 80.73800 24.67500 1.000 64.14000 200 SER A O 1
ATOM 1537 N N . PHE A 1 201 ? 5.98500 80.42600 22.53400 1.000 65.10000 201 PHE A N 1
ATOM 1538 C CA . PHE A 1 201 ? 6.98100 79.40600 22.82200 1.000 63.01000 201 PHE A CA 1
ATOM 1539 C C . PHE A 1 201 ? 8.37700 79.94600 22.53800 1.000 67.46000 201 PHE A C 1
ATOM 1540 O O . PHE A 1 201 ? 8.56200 80.81800 21.68300 1.000 70.50000 201 PHE A O 1
ATOM 1548 N N . ASP A 1 202 ? 9.36300 79.41700 23.26700 1.000 69.73000 202 ASP A N 1
ATOM 1549 C CA . ASP A 1 202 ? 10.73000 79.91400 23.15100 1.000 66.80000 202 ASP A CA 1
ATOM 1550 C C . ASP A 1 202 ? 11.40200 79.49900 21.84800 1.000 64.65000 202 ASP A C 1
ATOM 1551 O O . ASP A 1 202 ? 12.34900 80.16600 21.41600 1.000 59.97000 202 ASP A O 1
ATOM 1556 N N . VAL A 1 203 ? 10.94300 78.41500 21.21700 1.000 63.77000 203 VAL A N 1
ATOM 1557 C CA . VAL A 1 203 ? 11.54400 77.97300 19.96100 1.000 60.71000 203 VAL A CA 1
ATOM 1558 C C . VAL A 1 203 ? 11.28100 78.98600 18.85000 1.000 61.14000 203 VAL A C 1
ATOM 1559 O O . VAL A 1 203 ? 12.09200 79.13000 17.92500 1.000 62.80000 203 VAL A O 1
ATOM 1563 N N . CYS A 1 204 ? 10.16300 79.71500 18.93300 1.000 59.92000 204 CYS A N 1
ATOM 1564 C CA . CYS A 1 204 ? 9.83500 80.72200 17.92800 1.000 59.40000 204 CYS A CA 1
ATOM 1565 C C . CYS A 1 204 ? 10.97600 81.71400 17.73000 1.000 56.73000 204 CYS A C 1
ATOM 1566 O O . CYS A 1 204 ? 11.30200 82.08100 16.59500 1.000 57.80000 204 CYS A O 1
ATOM 1569 N N . TYR A 1 205 ? 11.59900 82.15300 18.82400 1.000 56.45000 205 TYR A N 1
ATOM 1570 C CA . TYR A 1 205 ? 12.68500 83.12100 18.74900 1.000 58.93000 205 TYR A CA 1
ATOM 1571 C C . TYR A 1 205 ? 14.01500 82.48500 18.37900 1.000 59.43000 205 TYR A C 1
ATOM 1572 O O . TYR A 1 205 ? 14.90900 83.18500 17.89100 1.000 59.85000 205 TYR A O 1
ATOM 1581 N N . GLN A 1 206 ? 14.16600 81.18000 18.60500 1.000 57.15000 206 GLN A N 1
ATOM 1582 C CA . GLN A 1 206 ? 15.28700 80.45900 18.01700 1.000 59.85000 206 GLN A CA 1
ATOM 1583 C C . GLN A 1 206 ? 15.18400 80.45800 16.49700 1.000 60.93000 206 GLN A C 1
ATOM 1584 O O . GLN A 1 206 ? 16.18400 80.65600 15.79800 1.000 59.86000 206 GLN A O 1
ATOM 1590 N N . GLU A 1 207 ? 13.97700 80.23700 15.96900 1.000 58.95000 207 GLU A N 1
ATOM 1591 C CA . GLU A 1 207 ? 13.76500 80.31600 14.52700 1.000 58.45000 207 GLU A CA 1
ATOM 1592 C C . GLU A 1 207 ? 14.02200 81.72500 14.00700 1.000 59.16000 207 GLU A C 1
ATOM 1593 O O . GLU A 1 207 ? 14.69700 81.91200 12.98800 1.000 57.44000 207 GLU A O 1
ATOM 1599 N N . ILE A 1 208 ? 13.48000 82.73300 14.69600 1.000 60.42000 208 ILE A N 1
ATOM 1600 C CA . ILE A 1 208 ? 13.53800 84.10300 14.19300 1.000 54.38000 208 ILE A CA 1
ATOM 1601 C C . ILE A 1 208 ? 14.97600 84.60400 14.14800 1.000 55.21000 208 ILE A C 1
ATOM 1602 O O . ILE A 1 208 ? 15.44100 85.11300 13.12100 1.000 57.95000 208 ILE A O 1
ATOM 1607 N N . PHE A 1 209 ? 15.70600 84.46300 15.25300 1.000 52.03000 209 PHE A N 1
ATOM 1608 C CA . PHE A 1 209 ? 16.98100 85.15100 15.39100 1.000 54.75000 209 PHE A CA 1
ATOM 1609 C C . PHE A 1 209 ? 18.16800 84.35800 14.86700 1.000 54.87000 209 PHE A C 1
ATOM 1610 O O . PHE A 1 209 ? 19.18400 84.96500 14.51700 1.000 57.76000 209 PHE A O 1
ATOM 1618 N N . SER A 1 210 ? 18.07800 83.03000 14.79400 1.000 56.68000 210 SER A N 1
ATOM 1619 C CA . SER A 1 210 ? 19.13600 82.28900 14.11600 1.000 64.69000 210 SER A CA 1
ATOM 1620 C C . SER A 1 210 ? 19.11700 82.55900 12.61700 1.000 60.39000 210 SER A C 1
ATOM 1621 O O . SER A 1 210 ? 20.16000 82.47400 11.95800 1.000 56.37000 210 SER A O 1
ATOM 1624 N N . THR A 1 211 ? 17.94600 82.88700 12.06700 1.000 57.54000 211 THR A N 1
ATOM 1625 C CA . THR A 1 211 ? 17.85500 83.31800 10.67700 1.000 56.75000 211 THR A CA 1
ATOM 1626 C C . THR A 1 211 ? 18.29500 84.77000 10.51700 1.000 57.53000 211 THR A C 1
ATOM 1627 O O . THR A 1 211 ? 19.09000 85.09300 9.62700 1.000 55.41000 211 THR A O 1
ATOM 1631 N N . LEU A 1 212 ? 17.78000 85.65900 11.37100 1.000 54.91000 212 LEU A N 1
ATOM 1632 C CA . LEU A 1 212 ? 18.07500 87.08200 11.23900 1.000 56.39000 212 LEU A CA 1
ATOM 1633 C C . LEU A 1 212 ? 19.53800 87.39600 11.52400 1.000 60.15000 212 LEU A C 1
ATOM 1634 O O . LEU A 1 212 ? 20.07900 88.36200 10.97500 1.000 66.66000 212 LEU A O 1
ATOM 1639 N N . LEU A 1 213 ? 20.19300 86.60500 12.37100 1.000 59.42000 213 LEU A N 1
ATOM 1640 C CA . LEU A 1 213 ? 21.58000 86.85900 12.74000 1.000 55.86000 213 LEU A CA 1
ATOM 1641 C C . LEU A 1 213 ? 22.57300 86.12400 11.85000 1.000 59.19000 213 LEU A C 1
ATOM 1642 O O . LEU A 1 213 ? 23.78300 86.23200 12.07600 1.000 58.46000 213 LEU A O 1
ATOM 1647 N N . SER A 1 214 ? 22.09700 85.37800 10.85400 1.000 58.93000 214 SER A N 1
ATOM 1648 C CA . SER A 1 214 ? 22.96900 84.71800 9.89100 1.000 59.66000 214 SER A CA 1
ATOM 1649 C C . SER A 1 214 ? 22.66200 85.12300 8.45500 1.000 60.54000 214 SER A C 1
ATOM 1650 O O . SER A 1 214 ? 23.18300 84.50000 7.52200 1.000 63.90000 214 SER A O 1
ATOM 1653 N N . GLY A 1 215 ? 21.83200 86.14400 8.25000 1.000 60.31000 215 GLY A N 1
ATOM 1654 C CA . GLY A 1 215 ? 21.60900 86.67600 6.92000 1.000 58.52000 215 GLY A CA 1
ATOM 1655 C C . GLY A 1 215 ? 20.56800 85.96200 6.08900 1.000 61.72000 215 GLY A C 1
ATOM 1656 O O . GLY A 1 215 ? 20.54300 86.14100 4.86700 1.000 66.71000 215 GLY A O 1
ATOM 1657 N N . GLY A 1 216 ? 19.70100 85.15800 6.70800 1.000 56.58000 216 GLY A N 1
ATOM 1658 C CA . GLY A 1 216 ? 18.73300 84.37400 5.97100 1.000 53.40000 216 GLY A CA 1
ATOM 1659 C C . GLY A 1 216 ? 17.40500 85.08100 5.76900 1.000 54.66000 216 GLY A C 1
ATOM 1660 O O . GLY A 1 216 ? 17.19000 86.21700 6.18900 1.000 56.05000 216 GLY A O 1
ATOM 1661 N N . GLN A 1 217 ? 16.49700 84.37200 5.10100 1.000 55.44000 217 GLN A N 1
ATOM 1662 C CA . GLN A 1 217 ? 15.14600 84.85400 4.84800 1.000 57.98000 217 GLN A CA 1
ATOM 1663 C C . GLN A 1 217 ? 14.19100 84.18800 5.83200 1.000 61.59000 217 GLN A C 1
ATOM 1664 O O . GLN A 1 217 ? 14.05000 82.96000 5.83300 1.000 62.76000 217 GLN A O 1
ATOM 1670 N N . LEU A 1 218 ? 13.53900 84.99800 6.66000 1.000 59.70000 218 LEU A N 1
ATOM 1671 C CA . LEU A 1 218 ? 12.57800 84.50700 7.63900 1.000 60.35000 218 LEU A CA 1
ATOM 1672 C C . LEU A 1 218 ? 11.18400 84.51800 7.02300 1.000 63.36000 218 LEU A C 1
ATOM 1673 O O . LEU A 1 218 ? 10.65000 85.58600 6.70300 1.000 66.66000 218 LEU A O 1
ATOM 1678 N N . TYR A 1 219 ? 10.59800 83.33600 6.85900 1.000 61.33000 219 TYR A N 1
ATOM 1679 C CA . TYR A 1 219 ? 9.28300 83.18600 6.24500 1.000 59.76000 219 TYR A CA 1
ATOM 1680 C C . TYR A 1 219 ? 8.23100 83.07700 7.34200 1.000 61.13000 219 TYR A C 1
ATOM 1681 O O . TYR A 1 219 ? 8.19800 82.08900 8.08400 1.000 57.56000 219 TYR A O 1
ATOM 1690 N N . LEU A 1 220 ? 7.36900 84.08300 7.43800 1.000 64.27000 220 LEU A N 1
ATOM 1691 C CA . LEU A 1 220 ? 6.24500 84.06000 8.36100 1.000 59.01000 220 LEU A CA 1
ATOM 1692 C C . LEU A 1 220 ? 4.98700 83.59400 7.64100 1.000 63.79000 220 LEU A C 1
ATOM 1693 O O . LEU A 1 220 ? 4.86100 83.70400 6.41900 1.000 68.85000 220 LEU A O 1
ATOM 1698 N N . ILE A 1 221 ? 4.04500 83.07400 8.42200 1.000 62.83000 221 ILE A N 1
ATOM 1699 C CA . ILE A 1 221 ? 2.81800 82.50000 7.89200 1.000 58.55000 221 ILE A CA 1
ATOM 1700 C C . ILE A 1 221 ? 1.63700 83.03700 8.68200 1.000 65.62000 221 ILE A C 1
ATOM 1701 O O . ILE A 1 221 ? 1.76600 83.41500 9.85000 1.000 62.29000 221 ILE A O 1
ATOM 1706 N N . ARG A 1 222 ? 0.47800 83.07500 8.03300 1.000 72.82000 222 ARG A N 1
ATOM 1707 C CA . ARG A 1 222 ? -0.74200 83.42300 8.73900 1.000 69.65000 222 ARG A CA 1
ATOM 1708 C C . ARG A 1 222 ? -1.15400 82.28400 9.66800 1.000 72.11000 222 ARG A C 1
ATOM 1709 O O . ARG A 1 222 ? -0.76600 81.12600 9.48900 1.000 69.40000 222 ARG A O 1
ATOM 1717 N N . LYS A 1 223 ? -1.94000 82.64000 10.68700 1.000 73.91000 223 LYS A N 1
ATOM 1718 C CA . LYS A 1 223 ? -2.41100 81.65800 11.65900 1.000 68.09000 223 LYS A CA 1
ATOM 1719 C C . LYS A 1 223 ? -3.11400 80.48700 10.98200 1.000 72.75000 223 LYS A C 1
ATOM 1720 O O . LYS A 1 223 ? -2.95700 79.33200 11.39500 1.000 65.46000 223 LYS A O 1
ATOM 1726 N N . GLU A 1 224 ? -3.88800 80.76700 9.93200 1.000 72.94000 224 GLU A N 1
ATOM 1727 C CA . GLU A 1 224 ? -4.64200 79.71500 9.25800 1.000 66.35000 224 GLU A CA 1
ATOM 1728 C C . GLU A 1 224 ? -3.74200 78.82900 8.40600 1.000 69.33000 224 GLU A C 1
ATOM 1729 O O . GLU A 1 224 ? -4.01100 77.63000 8.26500 1.000 67.06000 224 GLU A O 1
ATOM 1735 N N . THR A 1 225 ? -2.68300 79.39600 7.82100 1.000 73.90000 225 THR A N 1
ATOM 1736 C CA . THR A 1 225 ? -1.73000 78.58100 7.07400 1.000 69.19000 225 THR A CA 1
ATOM 1737 C C . THR A 1 225 ? -0.97200 77.63700 8.00000 1.000 69.81000 225 THR A C 1
ATOM 1738 O O . THR A 1 225 ? -0.71800 76.48000 7.64500 1.000 66.53000 225 THR A O 1
ATOM 1742 N N . GLN A 1 226 ? -0.60900 78.11400 9.19400 1.000 68.03000 226 GLN A N 1
ATOM 1743 C CA . GLN A 1 226 ? 0.08300 77.26700 10.15900 1.000 68.06000 226 GLN A CA 1
ATOM 1744 C C . GLN A 1 226 ? -0.78100 76.09100 10.59500 1.000 70.62000 226 GLN A C 1
ATOM 1745 O O . GLN A 1 226 ? -0.25500 75.01900 10.91700 1.000 66.83000 226 GLN A O 1
ATOM 1751 N N . ARG A 1 227 ? -2.10100 76.27200 10.62100 1.000 71.32000 227 ARG A N 1
ATOM 1752 C CA . ARG A 1 227 ? -3.02400 75.20600 10.98100 1.000 71.41000 227 ARG A CA 1
ATOM 1753 C C . ARG A 1 227 ? -3.47500 74.37500 9.78600 1.000 68.49000 227 ARG A C 1
ATOM 1754 O O . ARG A 1 227 ? -4.18100 73.37900 9.97600 1.000 70.49000 227 ARG A O 1
ATOM 1762 N N . ASP A 1 228 ? -3.08800 74.75200 8.56900 1.000 74.27000 228 ASP A N 1
ATOM 1763 C CA . ASP A 1 228 ? -3.44400 74.02000 7.35500 1.000 66.44000 228 ASP A CA 1
ATOM 1764 C C . ASP A 1 228 ? -2.19300 73.29200 6.87100 1.000 69.82000 228 ASP A C 1
ATOM 1765 O O . ASP A 1 228 ? -1.29200 73.90500 6.29200 1.000 69.69000 228 ASP A O 1
ATOM 1770 N N . VAL A 1 229 ? -2.14700 71.98100 7.11500 1.000 69.67000 229 VAL A N 1
ATOM 1771 C CA . VAL A 1 229 ? -0.97500 71.18600 6.75300 1.000 71.55000 229 VAL A CA 1
ATOM 1772 C C . VAL A 1 229 ? -0.76700 71.18900 5.24300 1.000 72.69000 229 VAL A C 1
ATOM 1773 O O . VAL A 1 229 ? 0.36100 71.34700 4.75800 1.000 68.50000 229 VAL A O 1
ATOM 1777 N N . GLU A 1 230 ? -1.84700 71.01000 4.47700 1.000 77.69000 230 GLU A N 1
ATOM 1778 C CA . GLU A 1 230 ? -1.74400 71.02100 3.02000 1.000 71.27000 230 GLU A CA 1
ATOM 1779 C C . GLU A 1 230 ? -1.16900 72.33900 2.51600 1.000 68.65000 230 GLU A C 1
ATOM 1780 O O . GLU A 1 230 ? -0.26400 72.35600 1.67300 1.000 65.39000 230 GLU A O 1
ATOM 1786 N N . GLN A 1 231 ? -1.68600 73.46000 3.02500 1.000 69.17000 231 GLN A N 1
ATOM 1787 C CA . GLN A 1 231 ? -1.18000 74.76500 2.61500 1.000 67.43000 231 GLN A CA 1
ATOM 1788 C C . GLN A 1 231 ? 0.25000 74.98700 3.08900 1.000 67.11000 231 GLN A C 1
ATOM 1789 O O . GLN A 1 231 ? 1.02100 75.68700 2.42300 1.000 66.07000 231 GLN A O 1
ATOM 1795 N N . LEU A 1 232 ? 0.61900 74.40000 4.22800 1.000 68.14000 232 LEU A N 1
ATOM 1796 C CA . LEU A 1 232 ? 1.94400 74.63600 4.79300 1.000 64.63000 232 LEU A CA 1
ATOM 1797 C C . LEU A 1 232 ? 3.02800 73.93900 3.98000 1.000 66.28000 232 LEU A C 1
ATOM 1798 O O . LEU A 1 232 ? 4.01300 74.56800 3.57800 1.000 57.36000 232 LEU A O 1
ATOM 1803 N N . PHE A 1 233 ? 2.86600 72.63400 3.73400 1.000 71.30000 233 PHE A N 1
ATOM 1804 C CA . PHE A 1 233 ? 3.85800 71.89300 2.96000 1.000 68.85000 233 PHE A CA 1
ATOM 1805 C C . PHE A 1 233 ? 4.03600 72.49200 1.57300 1.000 67.57000 233 PHE A C 1
ATOM 1806 O O . PHE A 1 233 ? 5.14000 72.45900 1.01600 1.000 61.60000 233 PHE A O 1
ATOM 1814 N N . ASP A 1 234 ? 2.96200 73.04600 1.00600 1.000 66.28000 234 ASP A N 1
ATOM 1815 C CA . ASP A 1 234 ? 3.03200 73.60100 -0.34000 1.000 58.35000 234 ASP A CA 1
ATOM 1816 C C . ASP A 1 234 ? 3.83400 74.89800 -0.36800 1.000 64.67000 234 ASP A C 1
ATOM 1817 O O . ASP A 1 234 ? 4.61800 75.12400 -1.29600 1.000 66.32000 234 ASP A O 1
ATOM 1822 N N . LEU A 1 235 ? 3.65500 75.75800 0.63900 1.000 64.00000 235 LEU A N 1
ATOM 1823 C CA . LEU A 1 235 ? 4.42800 76.99600 0.69800 1.000 58.38000 235 LEU A CA 1
ATOM 1824 C C . LEU A 1 235 ? 5.92000 76.70800 0.79300 1.000 61.40000 235 LEU A C 1
ATOM 1825 O O . LEU A 1 235 ? 6.73800 77.41400 0.19000 1.000 62.10000 235 LEU A O 1
ATOM 1830 N N . VAL A 1 236 ? 6.29300 75.67700 1.55200 1.000 56.54000 236 VAL A N 1
ATOM 1831 C CA . VAL A 1 236 ? 7.69100 75.26500 1.62100 1.000 62.12000 236 VAL A CA 1
ATOM 1832 C C . VAL A 1 236 ? 8.18700 74.85400 0.23900 1.000 62.02000 236 VAL A C 1
ATOM 1833 O O . VAL A 1 236 ? 9.34000 75.11200 -0.12800 1.000 62.02000 236 VAL A O 1
ATOM 1837 N N . LYS A 1 237 ? 7.32000 74.21900 -0.55200 1.000 57.85000 237 LYS A N 1
ATOM 1838 C CA . LYS A 1 237 ? 7.73600 73.70400 -1.85300 1.000 54.76000 237 LYS A CA 1
ATOM 1839 C C . LYS A 1 237 ? 7.95400 74.82600 -2.86500 1.000 63.15000 237 LYS A C 1
ATOM 1840 O O . LYS A 1 237 ? 8.97000 74.84000 -3.57000 1.000 65.95000 237 LYS A O 1
ATOM 1846 N N . ARG A 1 238 ? 7.01500 75.77600 -2.96200 1.000 62.27000 238 ARG A N 1
ATOM 1847 C CA . ARG A 1 238 ? 7.17400 76.85200 -3.94000 1.000 60.28000 238 ARG A CA 1
ATOM 1848 C C . ARG A 1 238 ? 8.38000 77.72000 -3.61700 1.000 65.54000 238 ARG A C 1
ATOM 1849 O O . ARG A 1 238 ? 9.15400 78.08300 -4.51000 1.000 71.33000 238 ARG A O 1
ATOM 1857 N N . GLU A 1 239 ? 8.54700 78.07900 -2.34800 1.000 65.23000 239 GLU A N 1
ATOM 1858 C CA . GLU A 1 239 ? 9.61900 78.97400 -1.94500 1.000 67.45000 239 GLU A CA 1
ATOM 1859 C C . GLU A 1 239 ? 10.93600 78.25600 -1.69000 1.000 63.34000 239 GLU A C 1
ATOM 1860 O O . GLU A 1 239 ? 11.94800 78.92500 -1.46600 1.000 63.50000 239 GLU A O 1
ATOM 1866 N N . ASN A 1 240 ? 10.95000 76.92500 -1.74400 1.000 61.03000 240 ASN A N 1
ATOM 1867 C CA . ASN A 1 240 ? 12.13900 76.13100 -1.43800 1.000 69.12000 240 ASN A CA 1
ATOM 1868 C C . ASN A 1 240 ? 12.70400 76.50900 -0.06900 1.000 64.66000 240 ASN A C 1
ATOM 1869 O O . ASN A 1 240 ? 13.88400 76.83500 0.08400 1.000 63.48000 240 ASN A O 1
ATOM 1874 N N . ILE A 1 241 ? 11.83300 76.48700 0.93700 1.000 58.35000 241 ILE A N 1
ATOM 1875 C CA . ILE A 1 241 ? 12.28400 76.67100 2.31000 1.000 62.81000 241 ILE A CA 1
ATOM 1876 C C . ILE A 1 241 ? 13.03600 75.41600 2.73200 1.000 63.29000 241 ILE A C 1
ATOM 1877 O O . ILE A 1 241 ? 12.46100 74.32400 2.80200 1.000 65.20000 241 ILE A O 1
ATOM 1882 N N . GLU A 1 242 ? 14.32900 75.56600 3.01300 1.000 59.69000 242 GLU A N 1
ATOM 1883 C CA . GLU A 1 242 ? 15.20100 74.42100 3.23400 1.000 64.77000 242 GLU A CA 1
ATOM 1884 C C . GLU A 1 242 ? 15.46300 74.13100 4.70500 1.000 64.10000 242 GLU A C 1
ATOM 1885 O O . GLU A 1 242 ? 16.02100 73.07400 5.01800 1.000 58.53000 242 GLU A O 1
ATOM 1891 N N . VAL A 1 243 ? 15.08300 75.02900 5.61000 1.000 60.43000 243 VAL A N 1
ATOM 1892 C CA . VAL A 1 243 ? 15.19600 74.80100 7.04600 1.000 57.46000 243 VAL A CA 1
ATOM 1893 C C . VAL A 1 243 ? 13.79300 74.82000 7.63400 1.000 61.93000 243 VAL A C 1
ATOM 1894 O O . VAL A 1 243 ? 13.06600 75.81200 7.48900 1.000 65.52000 243 VAL A O 1
ATOM 1898 N N . LEU A 1 244 ? 13.41400 73.73000 8.29600 1.000 62.44000 244 LEU A N 1
ATOM 1899 C CA . LEU A 1 244 ? 12.10100 73.59500 8.90700 1.000 55.90000 244 LEU A CA 1
ATOM 1900 C C . LEU A 1 244 ? 12.24500 73.34300 10.40100 1.000 54.83000 244 LEU A C 1
ATOM 1901 O O . LEU A 1 244 ? 13.18500 72.67900 10.84800 1.000 59.15000 244 LEU A O 1
ATOM 1906 N N . SER A 1 245 ? 11.30200 73.88300 11.17000 1.000 56.95000 245 SER A N 1
ATOM 1907 C CA . SER A 1 245 ? 11.27400 73.71200 12.61900 1.000 49.71000 245 SER A CA 1
ATOM 1908 C C . SER A 1 245 ? 9.84900 73.37800 13.03700 1.000 55.31000 245 SER A C 1
ATOM 1909 O O . SER A 1 245 ? 8.95100 74.21900 12.92300 1.000 59.07000 245 SER A O 1
ATOM 1912 N N . PHE A 1 246 ? 9.64400 72.15700 13.52000 1.000 56.15000 246 PHE A N 1
ATOM 1913 C CA . PHE A 1 246 ? 8.34700 71.67800 13.96500 1.000 57.86000 246 PHE A CA 1
ATOM 1914 C C . PHE A 1 246 ? 8.47300 71.04500 15.34100 1.000 54.14000 246 PHE A C 1
ATOM 1915 O O . PHE A 1 246 ? 9.52300 70.49000 15.67900 1.000 54.92000 246 PHE A O 1
ATOM 1923 N N . PRO A 1 247 ? 7.42200 71.11200 16.15300 1.000 51.67000 247 PRO A N 1
ATOM 1924 C CA . PRO A 1 247 ? 7.41100 70.34600 17.40300 1.000 49.22000 247 PRO A CA 1
ATOM 1925 C C . PRO A 1 247 ? 7.36900 68.85200 17.12200 1.000 55.41000 247 PRO A C 1
ATOM 1926 O O . PRO A 1 247 ? 6.96500 68.40200 16.04700 1.000 54.98000 247 PRO A O 1
ATOM 1930 N N . VAL A 1 248 ? 7.81700 68.08000 18.11500 1.000 52.04000 248 VAL A N 1
ATOM 1931 C CA . VAL A 1 248 ? 7.89600 66.62900 17.95900 1.000 53.01000 248 VAL A CA 1
ATOM 1932 C C . VAL A 1 248 ? 6.52100 66.04300 17.65600 1.000 59.54000 248 VAL A C 1
ATOM 1933 O O . VAL A 1 248 ? 6.38700 65.13100 16.83000 1.000 51.44000 248 VAL A O 1
ATOM 1937 N N . ALA A 1 249 ? 5.47800 66.56600 18.30700 1.000 59.41000 249 ALA A N 1
ATOM 1938 C CA . ALA A 1 249 ? 4.12800 66.06300 18.06700 1.000 57.12000 249 ALA A CA 1
ATOM 1939 C C . ALA A 1 249 ? 3.68800 66.28900 16.62600 1.000 57.33000 249 ALA A C 1
ATOM 1940 O O . ALA A 1 249 ? 2.90000 65.50200 16.08800 1.000 54.40000 249 ALA A O 1
ATOM 1942 N N . PHE A 1 250 ? 4.17400 67.35700 15.99000 1.000 54.40000 250 PHE A N 1
ATOM 1943 C CA . PHE A 1 250 ? 3.84700 67.60400 14.58900 1.000 53.38000 250 PHE A CA 1
ATOM 1944 C C . PHE A 1 250 ? 4.41900 66.51300 13.69100 1.000 58.78000 250 PHE A C 1
ATOM 1945 O O . PHE A 1 250 ? 3.72500 65.99100 12.81100 1.000 54.39000 250 PHE A O 1
ATOM 1953 N N . LEU A 1 251 ? 5.69100 66.15800 13.89800 1.000 54.54000 251 LEU A N 1
ATOM 1954 C CA . LEU A 1 251 ? 6.32400 65.13600 13.07000 1.000 51.93000 251 LEU A CA 1
ATOM 1955 C C . LEU A 1 251 ? 5.67900 63.77100 13.27600 1.000 51.62000 251 LEU A C 1
ATOM 1956 O O . LEU A 1 251 ? 5.51800 63.00400 12.31900 1.000 55.46000 251 LEU A O 1
ATOM 1961 N N . LYS A 1 252 ? 5.31600 63.44300 14.51900 1.000 53.24000 252 LYS A N 1
ATOM 1962 C CA . LYS A 1 252 ? 4.58100 62.20700 14.77100 1.000 55.10000 252 LYS A CA 1
ATOM 1963 C C . LYS A 1 252 ? 3.24600 62.21100 14.04000 1.000 57.08000 252 LYS A C 1
ATOM 1964 O O . LYS A 1 252 ? 2.82400 61.18800 13.48800 1.000 54.53000 252 LYS A O 1
ATOM 1970 N N . PHE A 1 253 ? 2.56500 63.35900 14.03300 1.000 55.31000 253 PHE A N 1
ATOM 1971 C CA . PHE A 1 253 ? 1.29200 63.47900 13.33100 1.000 56.30000 253 PHE A CA 1
ATOM 1972 C C . PHE A 1 253 ? 1.46900 63.30400 11.82600 1.000 62.35000 253 PHE A C 1
ATOM 1973 O O . PHE A 1 253 ? 0.64600 62.65600 11.16900 1.000 69.41000 253 PHE A O 1
ATOM 1981 N N . ILE A 1 254 ? 2.53700 63.87500 11.26500 1.000 52.44000 254 ILE A N 1
ATOM 1982 C CA . ILE A 1 254 ? 2.74500 63.82400 9.81800 1.000 61.78000 254 ILE A CA 1
ATOM 1983 C C . ILE A 1 254 ? 2.97300 62.39000 9.35700 1.000 64.67000 254 ILE A C 1
ATOM 1984 O O . ILE A 1 254 ? 2.37500 61.93000 8.37600 1.000 63.94000 254 ILE A O 1
ATOM 1989 N N . PHE A 1 255 ? 3.83300 61.66000 10.06000 1.000 56.46000 255 PHE A N 1
ATOM 1990 C CA . PHE A 1 255 ? 4.27700 60.35000 9.60600 1.000 58.52000 255 PHE A CA 1
ATOM 1991 C C . PHE A 1 255 ? 3.42300 59.21300 10.14900 1.000 63.07000 255 PHE A C 1
ATOM 1992 O O . PHE A 1 255 ? 3.82600 58.04900 10.05500 1.000 60.10000 255 PHE A O 1
ATOM 2000 N N . ASN A 1 256 ? 2.25800 59.52400 10.71300 1.000 63.21000 256 ASN A N 1
ATOM 2001 C CA . ASN A 1 256 ? 1.23200 58.52800 10.98000 1.000 64.55000 256 ASN A CA 1
ATOM 2002 C C . ASN A 1 256 ? 0.13100 58.53200 9.92900 1.000 71.48000 256 ASN A C 1
ATOM 2003 O O . ASN A 1 256 ? -0.75600 57.67300 9.97800 1.000 78.69000 256 ASN A O 1
ATOM 2008 N N . GLU A 1 257 ? 0.17100 59.47000 8.98400 1.000 69.18000 257 GLU A N 1
ATOM 2009 C CA . GLU A 1 257 ? -0.84100 59.60300 7.94500 1.000 72.77000 257 GLU A CA 1
ATOM 2010 C C . GLU A 1 257 ? -0.18300 59.42300 6.58500 1.000 70.76000 257 GLU A C 1
ATOM 2011 O O . GLU A 1 257 ? 0.77800 60.12900 6.26000 1.000 68.43000 257 GLU A O 1
ATOM 2017 N N . ARG A 1 258 ? -0.70500 58.48300 5.79300 1.000 74.27000 258 ARG A N 1
ATOM 2018 C CA . ARG A 1 258 ? -0.18800 58.27400 4.44400 1.000 71.46000 258 ARG A CA 1
ATOM 2019 C C . ARG A 1 258 ? -0.41100 59.50500 3.57300 1.000 71.64000 258 ARG A C 1
ATOM 2020 O O . ARG A 1 258 ? 0.42600 59.83500 2.72300 1.000 66.57000 258 ARG A O 1
ATOM 2028 N N . GLU A 1 259 ? -1.54100 60.19000 3.76400 1.000 70.91000 259 GLU A N 1
ATOM 2029 C CA . GLU A 1 259 ? -1.83400 61.38400 2.97800 1.000 67.48000 259 GLU A CA 1
ATOM 2030 C C . GLU A 1 259 ? -0.76100 62.45000 3.16400 1.000 73.52000 259 GLU A C 1
ATOM 2031 O O . GLU A 1 259 ? -0.32400 63.07900 2.19300 1.000 76.19000 259 GLU A O 1
ATOM 2037 N N . PHE A 1 260 ? -0.31900 62.66200 4.40400 1.000 72.96000 260 PHE A N 1
ATOM 2038 C CA . PHE A 1 260 ? 0.64000 63.72400 4.68800 1.000 68.94000 260 PHE A CA 1
ATOM 2039 C C . PHE A 1 260 ? 2.07200 63.32100 4.35900 1.000 68.00000 260 PHE A C 1
ATOM 2040 O O . PHE A 1 260 ? 2.87700 64.18000 3.98100 1.000 61.47000 260 PHE A O 1
ATOM 2048 N N . ILE A 1 261 ? 2.41200 62.03800 4.50700 1.000 63.03000 261 ILE A N 1
ATOM 2049 C CA . ILE A 1 261 ? 3.73300 61.56800 4.09600 1.000 63.40000 261 ILE A CA 1
ATOM 2050 C C . ILE A 1 261 ? 3.94300 61.82000 2.60800 1.000 65.62000 261 ILE A C 1
ATOM 2051 O O . ILE A 1 261 ? 5.03600 62.20300 2.17300 1.000 61.37000 261 ILE A O 1
ATOM 2056 N N . ASN A 1 262 ? 2.89300 61.62100 1.80700 1.000 64.58000 262 ASN A N 1
ATOM 2057 C CA . ASN A 1 262 ? 3.00400 61.82700 0.36700 1.000 66.53000 262 ASN A CA 1
ATOM 2058 C C . ASN A 1 262 ? 3.28100 63.28900 0.03200 1.000 66.39000 262 ASN A C 1
ATOM 2059 O O . ASN A 1 262 ? 4.06200 63.58700 -0.87900 1.000 76.88000 262 ASN A O 1
ATOM 2064 N N . ARG A 1 263 ? 2.65400 64.21500 0.75700 1.000 69.99000 263 ARG A N 1
ATOM 2065 C CA . ARG A 1 263 ? 2.77900 65.63900 0.47200 1.000 70.18000 263 ARG A CA 1
ATOM 2066 C C . ARG A 1 263 ? 3.92000 66.31300 1.22400 1.000 69.46000 263 ARG A C 1
ATOM 2067 O O . ARG A 1 263 ? 4.13000 67.51700 1.04000 1.000 66.60000 263 ARG A O 1
ATOM 2075 N N . PHE A 1 264 ? 4.64700 65.58800 2.06400 1.000 65.27000 264 PHE A N 1
ATOM 2076 C CA . PHE A 1 264 ? 5.70400 66.21300 2.85200 1.000 63.52000 264 PHE A CA 1
ATOM 2077 C C . PHE A 1 264 ? 6.83800 66.67300 1.94000 1.000 64.42000 264 PHE A C 1
ATOM 2078 O O . PHE A 1 264 ? 7.26200 65.91500 1.05900 1.000 73.90000 264 PHE A O 1
ATOM 2086 N N . PRO A 1 265 ? 7.33900 67.89800 2.10600 1.000 62.94000 265 PRO A N 1
ATOM 2087 C CA . PRO A 1 265 ? 8.43300 68.37300 1.24800 1.000 61.55000 265 PRO A CA 1
ATOM 2088 C C . PRO A 1 265 ? 9.66100 67.48200 1.36500 1.000 62.44000 265 PRO A C 1
ATOM 2089 O O . PRO A 1 265 ? 10.01400 67.01900 2.45100 1.000 61.48000 265 PRO A O 1
ATOM 2093 N N . THR A 1 266 ? 10.32200 67.25400 0.22700 1.000 68.53000 266 THR A N 1
ATOM 2094 C CA . THR A 1 266 ? 11.41500 66.29600 0.15600 1.000 62.40000 266 THR A CA 1
ATOM 2095 C C . THR A 1 266 ? 12.78500 66.91900 -0.06600 1.000 66.81000 266 THR A C 1
ATOM 2096 O O . THR A 1 266 ? 13.79000 66.25600 0.20200 1.000 68.71000 266 THR A O 1
ATOM 2100 N N . CYS A 1 267 ? 12.86100 68.16000 -0.55100 1.000 66.23000 267 CYS A N 1
ATOM 2101 C CA . CYS A 1 267 ? 14.13600 68.84700 -0.72700 1.000 62.65000 267 CYS A CA 1
ATOM 2102 C C . CYS A 1 267 ? 14.43300 69.81900 0.40800 1.000 60.89000 267 CYS A C 1
ATOM 2103 O O . CYS A 1 267 ? 15.09400 70.84000 0.19600 1.000 71.09000 267 CYS A O 1
ATOM 2106 N N . VAL A 1 268 ? 13.93700 69.52900 1.60600 1.000 66.31000 268 VAL A N 1
ATOM 2107 C CA . VAL A 1 268 ? 14.31900 70.27900 2.79600 1.000 64.67000 268 VAL A CA 1
ATOM 2108 C C . VAL A 1 268 ? 15.68200 69.79100 3.26400 1.000 65.20000 268 VAL A C 1
ATOM 2109 O O . VAL A 1 268 ? 15.95700 68.58500 3.28100 1.000 68.70000 268 VAL A O 1
ATOM 2113 N N . LYS A 1 269 ? 16.55100 70.72800 3.63600 1.000 60.37000 269 LYS A N 1
ATOM 2114 C CA . LYS A 1 269 ? 17.90400 70.36600 4.03700 1.000 61.81000 269 LYS A CA 1
ATOM 2115 C C . LYS A 1 269 ? 17.99800 70.00800 5.51600 1.000 60.18000 269 LYS A C 1
ATOM 2116 O O . LYS A 1 269 ? 18.72100 69.07300 5.87800 1.000 61.80000 269 LYS A O 1
ATOM 2122 N N . HIS A 1 270 ? 17.28100 70.72300 6.38200 1.000 60.41000 270 HIS A N 1
ATOM 2123 C CA . HIS A 1 270 ? 17.36900 70.50100 7.81900 1.000 64.43000 270 HIS A CA 1
ATOM 2124 C C . HIS A 1 270 ? 15.99500 70.62400 8.46100 1.000 64.15000 270 HIS A C 1
ATOM 2125 O O . HIS A 1 270 ? 15.23700 71.54800 8.15400 1.000 60.07000 270 HIS A O 1
ATOM 2132 N N . ILE A 1 271 ? 15.68300 69.68500 9.35200 1.000 55.81000 271 ILE A N 1
ATOM 2133 C CA . ILE A 1 271 ? 14.48600 69.74100 10.18400 1.000 54.83000 271 ILE A CA 1
ATOM 2134 C C . ILE A 1 271 ? 14.93100 69.76700 11.63900 1.000 58.25000 271 ILE A C 1
ATOM 2135 O O . ILE A 1 271 ? 15.65400 68.86900 12.08900 1.000 58.23000 271 ILE A O 1
ATOM 2140 N N . ILE A 1 272 ? 14.50300 70.79300 12.37100 1.000 57.08000 272 ILE A N 1
ATOM 2141 C CA . ILE A 1 272 ? 14.80700 70.94800 13.78900 1.000 53.59000 272 ILE A CA 1
ATOM 2142 C C . ILE A 1 272 ? 13.53500 70.67100 14.57800 1.000 53.93000 272 ILE A C 1
ATOM 2143 O O . ILE A 1 272 ? 12.46400 71.18600 14.23700 1.000 52.69000 272 ILE A O 1
ATOM 2148 N N . THR A 1 273 ? 13.64800 69.85400 15.62400 1.000 51.75000 273 THR A N 1
ATOM 2149 C CA . THR A 1 273 ? 12.48500 69.44500 16.39600 1.000 50.22000 273 THR A CA 1
ATOM 2150 C C . THR A 1 273 ? 12.79400 69.50800 17.88600 1.000 54.11000 273 THR A C 1
ATOM 2151 O O . THR A 1 273 ? 13.94600 69.37800 18.30800 1.000 50.37000 273 THR A O 1
ATOM 2155 N N . ALA A 1 274 ? 11.74500 69.73600 18.67400 1.000 51.55000 274 ALA A N 1
ATOM 2156 C CA . ALA A 1 274 ? 11.84600 69.78600 20.12500 1.000 46.68000 274 ALA A CA 1
ATOM 2157 C C . ALA A 1 274 ? 10.48300 69.44700 20.71300 1.000 46.87000 274 ALA A C 1
ATOM 2158 O O . ALA A 1 274 ? 9.46500 69.46200 20.01600 1.000 52.32000 274 ALA A O 1
ATOM 2160 N N . GLY A 1 275 ? 10.47700 69.15200 22.01100 1.000 50.81000 275 GLY A N 1
ATOM 2161 C CA . GLY A 1 275 ? 9.25600 68.76600 22.69200 1.000 48.27000 275 GLY A CA 1
ATOM 2162 C C . GLY A 1 275 ? 9.41400 67.48100 23.47900 1.000 52.91000 275 GLY A C 1
ATOM 2163 O O . GLY A 1 275 ? 10.43700 67.27500 24.13800 1.000 62.17000 275 GLY A O 1
ATOM 2164 N N . GLU A 1 276 ? 8.40800 66.61000 23.42700 1.000 49.51000 276 GLU A N 1
ATOM 2165 C CA . GLU A 1 276 ? 8.51600 65.30600 24.06300 1.000 59.11000 276 GLU A CA 1
ATOM 2166 C C . GLU A 1 276 ? 9.50100 64.43200 23.28500 1.000 57.80000 276 GLU A C 1
ATOM 2167 O O . GLU A 1 276 ? 10.08100 64.84600 22.27600 1.000 54.58000 276 GLU A O 1
ATOM 2173 N N . GLN A 1 277 ? 9.70200 63.20800 23.76900 1.000 55.93000 277 GLN A N 1
ATOM 2174 C CA . GLN A 1 277 ? 10.66800 62.31000 23.14800 1.000 53.99000 277 GLN A CA 1
ATOM 2175 C C . GLN A 1 277 ? 10.30900 62.05600 21.68900 1.000 58.67000 277 GLN A C 1
ATOM 2176 O O . GLN A 1 277 ? 9.16200 61.73800 21.36000 1.000 56.06000 277 GLN A O 1
ATOM 2182 N N . LEU A 1 278 ? 11.30100 62.20600 20.81400 1.000 57.22000 278 LEU A N 1
ATOM 2183 C CA . LEU A 1 278 ? 11.10000 62.02700 19.38300 1.000 56.02000 278 LEU A CA 1
ATOM 2184 C C . LEU A 1 278 ? 10.99500 60.54500 19.04500 1.000 58.79000 278 LEU A C 1
ATOM 2185 O O . LEU A 1 278 ? 11.80900 59.73600 19.50100 1.000 60.44000 278 LEU A O 1
ATOM 2190 N N . VAL A 1 279 ? 9.99100 60.19100 18.24700 1.000 58.08000 279 VAL A N 1
ATOM 2191 C CA . VAL A 1 279 ? 9.79000 58.82300 17.78300 1.000 61.85000 279 VAL A CA 1
ATOM 2192 C C . VAL A 1 279 ? 9.84100 58.83500 16.26200 1.000 61.41000 279 VAL A C 1
ATOM 2193 O O . VAL A 1 279 ? 9.05200 59.53300 15.61300 1.000 68.96000 279 VAL A O 1
ATOM 2197 N N . VAL A 1 280 ? 10.76700 58.06800 15.69900 1.000 62.71000 280 VAL A N 1
ATOM 2198 C CA . VAL A 1 280 ? 11.00500 58.02200 14.26100 1.000 60.95000 280 VAL A CA 1
ATOM 2199 C C . VAL A 1 280 ? 10.62000 56.62700 13.78500 1.000 60.93000 280 VAL A C 1
ATOM 2200 O O . VAL A 1 280 ? 11.41100 55.68300 13.89400 1.000 60.13000 280 VAL A O 1
ATOM 2204 N N . ASN A 1 281 ? 9.40800 56.48300 13.25300 1.000 61.61000 281 ASN A N 1
ATOM 2205 C CA . ASN A 1 281 ? 8.98600 55.19400 12.72700 1.000 63.19000 281 ASN A CA 1
ATOM 2206 C C . ASN A 1 281 ? 9.70500 54.90700 11.40800 1.000 60.98000 281 ASN A C 1
ATOM 2207 O O . ASN A 1 281 ? 10.53600 55.68700 10.93400 1.000 62.27000 281 ASN A O 1
ATOM 2212 N N . ASN A 1 282 ? 9.37700 53.76100 10.80800 1.000 63.23000 282 ASN A N 1
ATOM 2213 C CA . ASN A 1 282 ? 10.10700 53.31000 9.62600 1.000 62.40000 282 ASN A CA 1
ATOM 2214 C C . ASN A 1 282 ? 9.91000 54.25600 8.44600 1.000 60.61000 282 ASN A C 1
ATOM 2215 O O . ASN A 1 282 ? 10.85900 54.53500 7.70400 1.000 61.20000 282 ASN A O 1
ATOM 2220 N N . GLU A 1 283 ? 8.68700 54.75400 8.24900 1.000 60.97000 283 GLU A N 1
ATOM 2221 C CA . GLU A 1 283 ? 8.44800 55.69100 7.15400 1.000 61.10000 283 GLU A CA 1
ATOM 2222 C C . GLU A 1 283 ? 9.21200 56.99300 7.36700 1.000 64.57000 283 GLU A C 1
ATOM 2223 O O . GLU A 1 283 ? 9.74500 57.57200 6.41300 1.000 65.41000 283 GLU A O 1
ATOM 2229 N N . PHE A 1 284 ? 9.26600 57.47400 8.61200 1.000 63.50000 284 PHE A N 1
ATOM 2230 C CA . PHE A 1 284 ? 10.11700 58.61900 8.92400 1.000 59.06000 284 PHE A CA 1
ATOM 2231 C C . PHE A 1 284 ? 11.58500 58.28400 8.68900 1.000 62.23000 284 PHE A C 1
ATOM 2232 O O . PHE A 1 284 ? 12.33700 59.10000 8.14000 1.000 60.13000 284 PHE A O 1
ATOM 2240 N N . LYS A 1 285 ? 12.01200 57.08700 9.10000 1.000 62.70000 285 LYS A N 1
ATOM 2241 C CA . LYS A 1 285 ? 13.37300 56.64500 8.81300 1.000 62.99000 285 LYS A CA 1
ATOM 2242 C C . LYS A 1 285 ? 13.61600 56.56700 7.31200 1.000 62.14000 285 LYS A C 1
ATOM 2243 O O . LYS A 1 285 ? 14.67700 56.97400 6.82300 1.000 55.55000 285 LYS A O 1
ATOM 2249 N N . ARG A 1 286 ? 12.64400 56.03700 6.56700 1.000 63.90000 286 ARG A N 1
ATOM 2250 C CA . ARG A 1 286 ? 12.76700 55.97300 5.11400 1.000 60.03000 286 ARG A CA 1
ATOM 2251 C C . ARG A 1 286 ? 12.88100 57.36600 4.50900 1.000 66.82000 286 ARG A C 1
ATOM 2252 O O . ARG A 1 286 ? 13.67700 57.58600 3.58900 1.000 63.60000 286 ARG A O 1
ATOM 2260 N N . TYR A 1 287 ? 12.09300 58.31900 5.01300 1.000 67.57000 287 TYR A N 1
ATOM 2261 C CA . TYR A 1 287 ? 12.12800 59.67800 4.48100 1.000 61.95000 287 TYR A CA 1
ATOM 2262 C C . TYR A 1 287 ? 13.50500 60.30700 4.65800 1.000 58.65000 287 TYR A C 1
ATOM 2263 O O . TYR A 1 287 ? 14.06100 60.88700 3.71800 1.000 61.16000 287 TYR A O 1
ATOM 2272 N N . LEU A 1 288 ? 14.06600 60.20900 5.86700 1.000 61.82000 288 LEU A N 1
ATOM 2273 C CA . LEU A 1 288 ? 15.35600 60.83900 6.13600 1.000 65.75000 288 LEU A CA 1
ATOM 2274 C C . LEU A 1 288 ? 16.45700 60.24100 5.26900 1.000 67.04000 288 LEU A C 1
ATOM 2275 O O . LEU A 1 288 ? 17.27900 60.97300 4.70500 1.000 62.77000 288 LEU A O 1
ATOM 2280 N N . HIS A 1 289 ? 16.49300 58.91100 5.15600 1.000 64.21000 289 HIS A N 1
ATOM 2281 C CA . HIS A 1 289 ? 17.51000 58.26500 4.33200 1.000 65.30000 289 HIS A CA 1
ATOM 2282 C C . HIS A 1 289 ? 17.31400 58.57700 2.85300 1.000 65.45000 289 HIS A C 1
ATOM 2283 O O . HIS A 1 289 ? 18.28800 58.82800 2.13300 1.000 68.05000 289 HIS A O 1
ATOM 2290 N N . GLU A 1 290 ? 16.06400 58.55500 2.38200 1.000 66.26000 290 GLU A N 1
ATOM 2291 C CA . GLU A 1 290 ? 15.78900 58.71400 0.95500 1.000 67.48000 290 GLU A CA 1
ATOM 2292 C C . GLU A 1 290 ? 16.30100 60.04900 0.42800 1.000 67.63000 290 GLU A C 1
ATOM 2293 O O . GLU A 1 290 ? 16.94600 60.10900 -0.62500 1.000 67.57000 290 GLU A O 1
ATOM 2299 N N . HIS A 1 291 ? 16.02000 61.13400 1.14600 1.000 64.37000 291 HIS A N 1
ATOM 2300 C CA . HIS A 1 291 ? 16.24300 62.48200 0.64000 1.000 63.55000 291 HIS A CA 1
ATOM 2301 C C . HIS A 1 291 ? 17.40300 63.19500 1.32300 1.000 60.46000 291 HIS A C 1
ATOM 2302 O O . HIS A 1 291 ? 17.60800 64.39000 1.08100 1.000 60.83000 291 HIS A O 1
ATOM 2309 N N . ASN A 1 292 ? 18.16400 62.49300 2.16600 1.000 53.38000 292 ASN A N 1
ATOM 2310 C CA . ASN A 1 292 ? 19.34800 63.05300 2.82000 1.000 61.07000 292 ASN A CA 1
ATOM 2311 C C . ASN A 1 292 ? 18.99200 64.29000 3.64400 1.000 56.28000 292 ASN A C 1
ATOM 2312 O O . ASN A 1 292 ? 19.64700 65.33200 3.56500 1.000 55.18000 292 ASN A O 1
ATOM 2317 N N . VAL A 1 293 ? 17.93200 64.16800 4.43800 1.000 58.02000 293 VAL A N 1
ATOM 2318 C CA . VAL A 1 293 ? 17.46100 65.24300 5.30300 1.000 57.58000 293 VAL A CA 1
ATOM 2319 C C . VAL A 1 293 ? 18.03100 65.02300 6.69500 1.000 56.50000 293 VAL A C 1
ATOM 2320 O O . VAL A 1 293 ? 17.92100 63.92400 7.25400 1.000 60.16000 293 VAL A O 1
ATOM 2324 N N . HIS A 1 294 ? 18.64600 66.06200 7.25400 1.000 57.83000 294 HIS A N 1
ATOM 2325 C CA . HIS A 1 294 ? 19.24800 65.98700 8.58100 1.000 61.31000 294 HIS A CA 1
ATOM 2326 C C . HIS A 1 294 ? 18.21600 66.41600 9.61800 1.000 58.58000 294 HIS A C 1
ATOM 2327 O O . HIS A 1 294 ? 17.80800 67.58100 9.65600 1.000 60.06000 294 HIS A O 1
ATOM 2334 N N . LEU A 1 295 ? 17.79200 65.47200 10.45400 1.000 62.63000 295 LEU A N 1
ATOM 2335 C CA . LEU A 1 295 ? 16.87700 65.75700 11.55000 1.000 55.91000 295 LEU A CA 1
ATOM 2336 C C . LEU A 1 295 ? 17.67700 66.03300 12.81700 1.000 55.41000 295 LEU A C 1
ATOM 2337 O O . LEU A 1 295 ? 18.53600 65.23400 13.20200 1.000 58.31000 295 LEU A O 1
ATOM 2342 N N . HIS A 1 296 ? 17.39400 67.16300 13.45700 1.000 52.08000 296 HIS A N 1
ATOM 2343 C CA . HIS A 1 296 ? 18.10200 67.59100 14.65700 1.000 51.23000 296 HIS A CA 1
ATOM 2344 C C . HIS A 1 296 ? 17.14800 67.53700 15.84200 1.000 54.21000 296 HIS A C 1
ATOM 2345 O O . HIS A 1 296 ? 16.077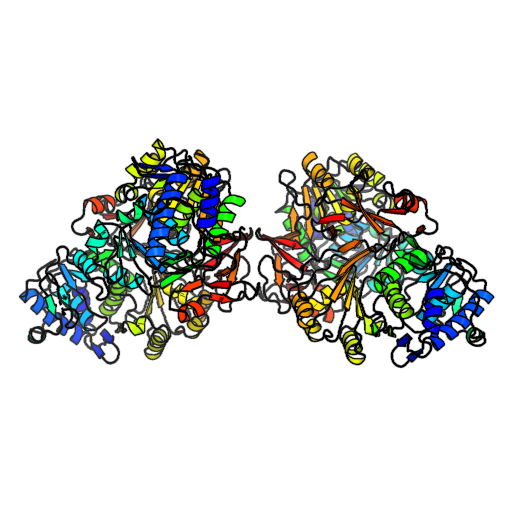00 68.15300 15.81100 1.000 53.17000 296 HIS A O 1
ATOM 2352 N N . ASN A 1 297 ? 17.53800 66.80200 16.88000 1.000 50.83000 297 ASN A N 1
ATOM 2353 C CA . ASN A 1 297 ? 16.75400 66.68000 18.10200 1.000 50.08000 297 ASN A CA 1
ATOM 2354 C C . ASN A 1 297 ? 17.29400 67.66800 19.12700 1.000 57.17000 297 ASN A C 1
ATOM 2355 O O . ASN A 1 297 ? 18.47900 67.61800 19.47700 1.000 58.04000 297 ASN A O 1
ATOM 2360 N N . HIS A 1 298 ? 16.43000 68.55900 19.60600 1.000 52.24000 298 HIS A N 1
ATOM 2361 C CA . HIS A 1 298 ? 16.81700 69.60300 20.54300 1.000 53.77000 298 HIS A CA 1
ATOM 2362 C C . HIS A 1 298 ? 16.04800 69.44100 21.84500 1.000 56.46000 298 HIS A C 1
ATOM 2363 O O . HIS A 1 298 ? 14.87700 69.04700 21.84300 1.000 57.54000 298 HIS A O 1
ATOM 2370 N N . TYR A 1 299 ? 16.71100 69.75500 22.95700 1.000 50.34000 299 TYR A N 1
ATOM 2371 C CA . TYR A 1 299 ? 16.10200 69.67800 24.27500 1.000 52.08000 299 TYR A CA 1
ATOM 2372 C C . TYR A 1 299 ? 16.47200 70.91300 25.07900 1.000 52.95000 299 TYR A C 1
ATOM 2373 O O . TYR A 1 299 ? 17.60200 71.40300 24.99800 1.000 55.47000 299 TYR A O 1
ATOM 2382 N N . GLY A 1 300 ? 15.51300 71.40700 25.85600 1.000 52.15000 300 GLY A N 1
ATOM 2383 C CA . GLY A 1 300 ? 15.77700 72.44200 26.82400 1.000 52.09000 300 GLY A CA 1
ATOM 2384 C C . GLY A 1 300 ? 14.51100 73.06900 27.36700 1.000 58.53000 300 GLY A C 1
ATOM 2385 O O . GLY A 1 300 ? 13.55700 73.34600 26.63300 1.000 62.73000 300 GLY A O 1
ATOM 2386 N N . PRO A 1 301 ? 14.48400 73.30900 28.67400 1.000 60.92000 301 PRO A N 1
ATOM 2387 C CA . PRO A 1 301 ? 13.35400 74.02400 29.27400 1.000 54.54000 301 PRO A CA 1
ATOM 2388 C C . PRO A 1 301 ? 13.40700 75.50300 28.92800 1.000 54.50000 301 PRO A C 1
ATOM 2389 O O . PRO A 1 301 ? 14.40100 76.02200 28.41700 1.000 55.93000 301 PRO A O 1
ATOM 2393 N N . SER A 1 302 ? 12.29700 76.18700 29.21200 1.000 56.00000 302 SER A N 1
ATOM 2394 C CA . SER A 1 302 ? 12.24300 77.62500 28.97300 1.000 59.31000 302 SER A CA 1
ATOM 2395 C C . SER A 1 302 ? 13.26100 78.37200 29.82600 1.000 57.11000 302 SER A C 1
ATOM 2396 O O . SER A 1 302 ? 13.71900 79.45400 29.44100 1.000 59.57000 302 SER A O 1
ATOM 2399 N N . GLU A 1 303 ? 13.62800 77.81100 30.98000 1.000 53.53000 303 GLU A N 1
ATOM 2400 C CA . GLU A 1 303 ? 14.56700 78.47000 31.88100 1.000 58.45000 303 GLU A CA 1
ATOM 2401 C C . GLU A 1 303 ? 15.97600 78.55700 31.30900 1.000 63.70000 303 GLU A C 1
ATOM 2402 O O . GLU A 1 303 ? 16.74800 79.42500 31.73000 1.000 61.66000 303 GLU A O 1
ATOM 2408 N N . THR A 1 304 ? 16.33100 77.68300 30.36500 1.000 58.28000 304 THR A N 1
ATOM 2409 C CA . THR A 1 304 ? 17.66800 77.66900 29.78900 1.000 54.50000 304 THR A CA 1
ATOM 2410 C C . THR A 1 304 ? 17.68700 77.60300 28.26900 1.000 58.97000 304 THR A C 1
ATOM 2411 O O . THR A 1 304 ? 18.77600 77.67900 27.68800 1.000 64.24000 304 THR A O 1
ATOM 2415 N N . HIS A 1 305 ? 16.53200 77.46400 27.61400 1.000 58.24000 305 HIS A N 1
ATOM 2416 C CA . HIS A 1 305 ? 16.44000 77.22100 26.17700 1.000 58.00000 305 HIS A CA 1
ATOM 2417 C C . HIS A 1 305 ? 17.16800 75.93800 25.79300 1.000 51.12000 305 HIS A C 1
ATOM 2418 O O . HIS A 1 305 ? 17.52400 75.13300 26.66100 1.000 57.08000 305 HIS A O 1
ATOM 2425 N N . VAL A 1 306 ? 17.38400 75.73600 24.49300 1.000 54.06000 306 VAL A N 1
ATOM 2426 C CA . VAL A 1 306 ? 18.00400 74.50800 24.01200 1.000 58.37000 306 VAL A CA 1
ATOM 2427 C C . VAL A 1 306 ? 19.44000 74.43100 24.51300 1.000 57.66000 306 VAL A C 1
ATOM 2428 O O . VAL A 1 306 ? 20.24200 75.35100 24.30100 1.000 57.83000 306 VAL A O 1
ATOM 2432 N N . VAL A 1 307 ? 19.77200 73.32800 25.17900 1.000 52.98000 307 VAL A N 1
ATOM 2433 C CA . VAL A 1 307 ? 21.10500 73.14000 25.73600 1.000 59.40000 307 VAL A CA 1
ATOM 2434 C C . VAL A 1 307 ? 21.77500 71.86100 25.25700 1.000 55.02000 307 VAL A C 1
ATOM 2435 O O . VAL A 1 307 ? 23.00300 71.73600 25.39500 1.000 56.96000 307 VAL A O 1
ATOM 2439 N N . THR A 1 308 ? 21.03000 70.90100 24.71300 1.000 57.72000 308 THR A N 1
ATOM 2440 C CA . THR A 1 308 ? 21.59900 69.69700 24.12600 1.000 54.99000 308 THR A CA 1
ATOM 2441 C C . THR A 1 308 ? 20.99600 69.49200 22.74500 1.000 54.48000 308 THR A C 1
ATOM 2442 O O . THR A 1 308 ? 19.82100 69.79800 22.52000 1.000 54.87000 308 THR A O 1
ATOM 2446 N N . THR A 1 309 ? 21.80700 68.98000 21.82100 1.000 50.05000 309 THR A N 1
ATOM 2447 C CA . THR A 1 309 ? 21.36700 68.70700 20.46200 1.000 49.74000 309 THR A CA 1
ATOM 2448 C C . THR A 1 309 ? 21.85400 67.33300 20.03300 1.000 52.72000 309 THR A C 1
ATOM 2449 O O . THR A 1 309 ? 22.87600 66.83700 20.51600 1.000 56.98000 309 THR A O 1
ATOM 2453 N N . TYR A 1 310 ? 21.10900 66.72300 19.11500 1.000 53.38000 310 TYR A N 1
ATOM 2454 C CA . TYR A 1 310 ? 21.50700 65.45600 18.51200 1.000 48.75000 310 TYR A CA 1
ATOM 2455 C C . TYR A 1 310 ? 21.06200 65.47200 17.06100 1.000 54.87000 310 TYR A C 1
ATOM 2456 O O . TYR A 1 310 ? 19.86600 65.60100 16.78200 1.000 59.61000 310 TYR A O 1
ATOM 2465 N N . THR A 1 311 ? 22.01300 65.33700 16.14300 1.000 55.37000 311 THR A N 1
ATOM 2466 C CA . THR A 1 311 ? 21.72900 65.36300 14.71600 1.000 57.07000 311 THR A CA 1
ATOM 2467 C C . THR A 1 311 ? 21.75300 63.93900 14.18000 1.000 55.54000 311 THR A C 1
ATOM 2468 O O . THR A 1 311 ? 22.77500 63.25000 14.27700 1.000 59.13000 311 THR A O 1
ATOM 2472 N N . ILE A 1 312 ? 20.63200 63.50300 13.61400 1.000 56.55000 312 ILE A N 1
ATOM 2473 C CA . ILE A 1 312 ? 20.54100 62.17100 13.03100 1.000 53.55000 312 ILE A CA 1
ATOM 2474 C C . ILE A 1 312 ? 21.27700 62.17400 11.69800 1.000 62.94000 312 ILE A C 1
ATOM 2475 O O . ILE A 1 312 ? 20.96600 62.97000 10.80600 1.000 63.90000 312 ILE A O 1
ATOM 2480 N N . ASN A 1 313 ? 22.25300 61.28700 11.56300 1.000 67.51000 313 ASN A N 1
ATOM 2481 C CA . ASN A 1 313 ? 22.92400 61.10600 10.28500 1.000 62.09000 313 ASN A CA 1
ATOM 2482 C C . ASN A 1 313 ? 22.03600 60.25500 9.38700 1.000 64.98000 313 ASN A C 1
ATOM 2483 O O . ASN A 1 313 ? 21.79100 59.08600 9.70600 1.000 70.21000 313 ASN A O 1
ATOM 2488 N N . PRO A 1 314 ? 21.53400 60.78900 8.27000 1.000 63.02000 314 PRO A N 1
ATOM 2489 C CA . PRO A 1 314 ? 20.57700 60.01700 7.46400 1.000 64.26000 314 PRO A CA 1
ATOM 2490 C C . PRO A 1 314 ? 21.21200 58.87100 6.70000 1.000 67.44000 314 PRO A C 1
ATOM 2491 O O . PRO A 1 314 ? 20.48500 57.99000 6.22500 1.000 65.76000 314 PRO A O 1
ATOM 2495 N N . GLU A 1 315 ? 22.53600 58.84800 6.56900 1.000 69.03000 315 GLU A N 1
ATOM 2496 C CA . GLU A 1 315 ? 23.21600 57.76100 5.88000 1.000 72.33000 315 GLU A CA 1
ATOM 2497 C C . GLU A 1 315 ? 23.61400 56.62400 6.81200 1.000 76.23000 315 GLU A C 1
ATOM 2498 O O . GLU A 1 315 ? 23.97200 55.54500 6.32800 1.000 80.83000 315 GLU A O 1
ATOM 2504 N N . ALA A 1 316 ? 23.56100 56.83700 8.12300 1.000 73.04000 316 ALA A N 1
ATOM 2505 C CA . ALA A 1 316 ? 23.75700 55.78000 9.10000 1.000 65.97000 316 ALA A CA 1
ATOM 2506 C C . ALA A 1 316 ? 22.39900 55.23400 9.53600 1.000 62.18000 316 ALA A C 1
ATOM 2507 O O . ALA A 1 316 ? 21.34200 55.71400 9.11700 1.000 64.06000 316 ALA A O 1
ATOM 2509 N N . GLU A 1 317 ? 22.42900 54.21400 10.38900 1.000 69.04000 317 GLU A N 1
ATOM 2510 C CA . GLU A 1 317 ? 21.19200 53.68500 10.94700 1.000 66.25000 317 GLU A CA 1
ATOM 2511 C C . GLU A 1 317 ? 20.55000 54.72100 11.86100 1.000 70.04000 317 GLU A C 1
ATOM 2512 O O . GLU A 1 317 ? 21.22900 55.38700 12.64800 1.000 68.42000 317 GLU A O 1
ATOM 2518 N N . ILE A 1 318 ? 19.23600 54.85900 11.74800 1.000 63.45000 318 ILE A N 1
ATOM 2519 C CA . ILE A 1 318 ? 18.48900 55.92800 12.40700 1.000 60.67000 318 ILE A CA 1
ATOM 2520 C C . ILE A 1 318 ? 17.78900 55.34300 13.63000 1.000 59.48000 318 ILE A C 1
ATOM 2521 O O . ILE A 1 318 ? 16.96800 54.42600 13.47700 1.000 62.74000 318 ILE A O 1
ATOM 2526 N N . PRO A 1 319 ? 18.08200 55.82200 14.83700 1.000 59.40000 319 PRO A N 1
ATOM 2527 C CA . PRO A 1 319 ? 17.37100 55.32200 16.02000 1.000 58.27000 319 PRO A CA 1
ATOM 2528 C C . PRO A 1 319 ? 15.91400 55.76100 16.02000 1.000 57.45000 319 PRO A C 1
ATOM 2529 O O . PRO A 1 319 ? 15.59300 56.91600 15.72700 1.000 57.33000 319 PRO A O 1
ATOM 2533 N N . GLU A 1 320 ? 15.02500 54.81900 16.35000 1.000 59.73000 320 GLU A N 1
ATOM 2534 C CA . GLU A 1 320 ? 13.60400 55.14400 16.41900 1.000 60.36000 320 GLU A CA 1
ATOM 2535 C C . GLU A 1 320 ? 13.29300 56.06400 17.59300 1.000 58.93000 320 GLU A C 1
ATOM 2536 O O . GLU A 1 320 ? 12.30600 56.80600 17.55100 1.000 58.29000 320 GLU A O 1
ATOM 2542 N N . LEU A 1 321 ? 14.11700 56.03500 18.63800 1.000 53.37000 321 LEU A N 1
ATOM 2543 C CA . LEU A 1 321 ? 14.00300 56.94800 19.77400 1.000 58.04000 321 LEU A CA 1
ATOM 2544 C C . LEU A 1 321 ? 15.35500 57.62200 19.94600 1.000 56.00000 321 LEU A C 1
ATOM 2545 O O . LEU A 1 321 ? 16.12900 57.27200 20.84700 1.000 57.96000 321 LEU A O 1
ATOM 2550 N N . PRO A 1 322 ? 15.67400 58.59100 19.09300 1.000 59.87000 322 PRO A N 1
ATOM 2551 C CA . PRO A 1 322 ? 17.00300 59.20700 19.12600 1.000 59.52000 322 PRO A CA 1
ATOM 2552 C C . PRO A 1 322 ? 17.23000 59.94500 20.43200 1.000 56.18000 322 PRO A C 1
ATOM 2553 O O . PRO A 1 322 ? 16.30400 60.56100 20.98000 1.000 53.67000 322 PRO A O 1
ATOM 2557 N N . PRO A 1 323 ? 18.45000 59.90700 20.95900 1.000 59.18000 323 PRO A N 1
ATOM 2558 C CA . PRO A 1 323 ? 18.74900 60.64600 22.18900 1.000 59.35000 323 PRO A CA 1
ATOM 2559 C C . PRO A 1 323 ? 18.68000 62.14600 21.95000 1.000 55.63000 323 PRO A C 1
ATOM 2560 O O . PRO A 1 323 ? 18.63000 62.62800 20.81700 1.000 56.99000 323 PRO A O 1
ATOM 2564 N N . ILE A 1 324 ? 18.66500 62.89900 23.05500 1.000 51.96000 324 ILE A N 1
ATOM 2565 C CA . ILE A 1 324 ? 18.70200 64.35700 22.95000 1.000 52.61000 324 ILE A CA 1
ATOM 2566 C C . ILE A 1 324 ? 20.11800 64.88400 22.80900 1.000 55.84000 324 ILE A C 1
ATOM 2567 O O . ILE A 1 324 ? 20.30800 66.10200 22.68500 1.000 57.54000 324 ILE A O 1
ATOM 2572 N N . GLY A 1 325 ? 21.11800 64.00600 22.82200 1.000 50.96000 325 GLY A N 1
ATOM 2573 C CA . GLY A 1 325 ? 22.46800 64.37600 22.45000 1.000 55.06000 325 GLY A CA 1
ATOM 2574 C C . GLY A 1 325 ? 23.37100 64.84500 23.57000 1.000 57.27000 325 GLY A C 1
ATOM 2575 O O . GLY A 1 325 ? 23.33400 64.31400 24.68400 1.000 56.41000 325 GLY A O 1
ATOM 2576 N N . LYS A 1 326 ? 24.19100 65.84700 23.27300 1.000 50.52000 326 LYS A N 1
ATOM 2577 C CA . LYS A 1 326 ? 25.26800 66.29700 24.13600 1.000 55.11000 326 LYS A CA 1
ATOM 2578 C C . LYS A 1 326 ? 25.15800 67.79400 24.38000 1.000 53.57000 326 LYS A C 1
ATOM 2579 O O . LYS A 1 326 ? 24.57000 68.51800 23.57000 1.000 55.31000 326 LYS A O 1
ATOM 2585 N N . PRO A 1 327 ? 25.70400 68.28300 25.49400 1.000 56.09000 327 PRO A N 1
ATOM 2586 C CA . PRO A 1 327 ? 25.57800 69.71100 25.81300 1.000 58.95000 327 PRO A CA 1
ATOM 2587 C C . PRO A 1 327 ? 26.21800 70.59500 24.75200 1.000 51.21000 327 PRO A C 1
ATOM 2588 O O . PRO A 1 327 ? 27.25600 70.26200 24.17600 1.000 58.11000 327 PRO A O 1
ATOM 2592 N N . ILE A 1 328 ? 25.57900 71.73600 24.50000 1.000 49.79000 328 ILE A N 1
ATOM 2593 C CA . ILE A 1 328 ? 26.11100 72.76800 23.61600 1.000 52.17000 328 ILE A CA 1
ATOM 2594 C C . ILE A 1 328 ? 27.25800 73.47800 24.32200 1.000 55.42000 328 ILE A C 1
ATOM 2595 O O . ILE A 1 328 ? 27.49100 73.26200 25.51700 1.000 61.56000 328 ILE A O 1
ATOM 2600 N N . SER A 1 329 ? 28.00000 74.30200 23.57900 1.000 51.98000 329 SER A N 1
ATOM 2601 C CA . SER A 1 329 ? 29.16000 74.99700 24.12500 1.000 51.13000 329 SER A CA 1
ATOM 2602 C C . SER A 1 329 ? 28.80000 75.76800 25.39000 1.000 54.92000 329 SER A C 1
ATOM 2603 O O . SER A 1 329 ? 27.68100 76.26700 25.54400 1.000 56.88000 329 SER A O 1
ATOM 2606 N N . ASN A 1 330 ? 29.76800 75.84700 26.30700 1.000 58.05000 330 ASN A N 1
ATOM 2607 C CA . ASN A 1 330 ? 29.63800 76.59900 27.55700 1.000 54.53000 330 ASN A CA 1
ATOM 2608 C C . ASN A 1 330 ? 28.44700 76.12700 28.38400 1.000 57.34000 330 ASN A C 1
ATOM 2609 O O . ASN A 1 330 ? 27.88400 76.88900 29.17400 1.000 54.65000 330 ASN A O 1
ATOM 2614 N N . THR A 1 331 ? 28.06000 74.86600 28.21300 1.000 54.25000 331 THR A N 1
ATOM 2615 C CA . THR A 1 331 ? 26.93600 74.28400 28.93000 1.000 54.68000 331 THR A CA 1
ATOM 2616 C C . THR A 1 331 ? 27.35300 72.91800 29.44800 1.000 58.41000 331 THR A C 1
ATOM 2617 O O . THR A 1 331 ? 27.97100 72.13700 28.71800 1.000 63.12000 331 THR A O 1
ATOM 2621 N N . TRP A 1 332 ? 27.02900 72.63900 30.70600 1.000 58.74000 332 TRP A N 1
ATOM 2622 C CA . TRP A 1 332 ? 27.34400 71.36300 31.32500 1.000 55.32000 332 TRP A CA 1
ATOM 2623 C C . TRP A 1 332 ? 26.07000 70.75000 31.87700 1.000 58.83000 332 TRP A C 1
ATOM 2624 O O . TRP A 1 332 ? 25.22200 71.44900 32.44000 1.000 56.28000 332 TRP A O 1
ATOM 2635 N N . ILE A 1 333 ? 25.94000 69.44100 31.69700 1.000 57.50000 333 ILE A N 1
ATOM 2636 C CA . ILE A 1 333 ? 24.73500 68.70300 32.04200 1.000 51.61000 333 ILE A CA 1
ATOM 2637 C C . ILE A 1 333 ? 25.09300 67.65700 33.08700 1.000 52.89000 333 ILE A C 1
ATOM 2638 O O . ILE A 1 333 ? 26.02200 66.86600 32.88600 1.000 55.49000 333 ILE A O 1
ATOM 2643 N N . TYR A 1 334 ? 24.36400 67.65700 34.19800 1.000 59.02000 334 TYR A N 1
ATOM 2644 C CA . TYR A 1 334 ? 24.54600 66.67400 35.25500 1.000 56.37000 334 TYR A CA 1
ATOM 2645 C C . TYR A 1 334 ? 23.26100 65.88200 35.44100 1.000 56.47000 334 TYR A C 1
ATOM 2646 O O . TYR A 1 334 ? 22.16200 66.44500 35.41600 1.000 54.77000 334 TYR A O 1
ATOM 2655 N N . ILE A 1 335 ? 23.40700 64.57700 35.62500 1.000 57.07000 335 ILE A N 1
ATOM 2656 C CA . ILE A 1 335 ? 22.29600 63.68600 35.93000 1.000 58.11000 335 ILE A CA 1
ATOM 2657 C C . ILE A 1 335 ? 22.47500 63.26500 37.38300 1.000 57.95000 335 ILE A C 1
ATOM 2658 O O . ILE A 1 335 ? 23.28200 62.38000 37.69400 1.000 60.93000 335 ILE A O 1
ATOM 2663 N N . LEU A 1 336 ? 21.72600 63.90000 38.27900 1.000 55.59000 336 LEU A N 1
ATOM 2664 C CA . LEU A 1 336 ? 21.93500 63.77800 39.71300 1.000 57.15000 336 LEU A CA 1
ATOM 2665 C C . LEU A 1 336 ? 20.86700 62.90200 40.35400 1.000 55.70000 336 LEU A C 1
ATOM 2666 O O . LEU A 1 336 ? 19.80400 62.65000 39.78000 1.000 54.19000 336 LEU A O 1
ATOM 2671 N N . ASP A 1 337 ? 21.17100 62.43800 41.56400 1.000 53.65000 337 ASP A N 1
ATOM 2672 C CA . ASP A 1 337 ? 20.20800 61.72400 42.38800 1.000 54.73000 337 ASP A CA 1
ATOM 2673 C C . ASP A 1 337 ? 19.48500 62.72200 43.29500 1.000 53.02000 337 ASP A C 1
ATOM 2674 O O . ASP A 1 337 ? 19.62100 63.94000 43.14900 1.000 55.45000 337 ASP A O 1
ATOM 2679 N N . GLN A 1 338 ? 18.71300 62.21200 44.25600 1.000 56.57000 338 GLN A N 1
ATOM 2680 C CA . GLN A 1 338 ? 17.96500 63.08400 45.15200 1.000 55.01000 338 GLN A CA 1
ATOM 2681 C C . GLN A 1 338 ? 18.86700 63.82700 46.13000 1.000 64.21000 338 GLN A C 1
ATOM 2682 O O . GLN A 1 338 ? 18.41900 64.79600 46.75200 1.000 63.51000 338 GLN A O 1
ATOM 2688 N N . GLU A 1 339 ? 20.11800 63.39800 46.28100 1.000 65.30000 339 GLU A N 1
ATOM 2689 C CA . GLU A 1 339 ? 21.10300 64.11300 47.08000 1.000 60.64000 339 GLU A CA 1
ATOM 2690 C C . GLU A 1 339 ? 22.02400 64.96700 46.22200 1.000 61.20000 339 GLU A C 1
ATOM 2691 O O . GLU A 1 339 ? 23.07000 65.41200 46.70500 1.000 61.43000 339 GLU A O 1
ATOM 2697 N N . GLN A 1 340 ? 21.65900 65.18900 44.95700 1.000 61.58000 340 GLN A N 1
ATOM 2698 C CA . GLN A 1 340 ? 22.45800 65.96600 44.01100 1.000 60.67000 340 GLN A CA 1
ATOM 2699 C C . GLN A 1 340 ? 23.83600 65.34700 43.79800 1.000 59.68000 340 GLN A C 1
ATOM 2700 O O . GLN A 1 340 ? 24.80000 66.04100 43.46500 1.000 57.38000 340 GLN A O 1
ATOM 2706 N N . GLN A 1 341 ? 23.93600 64.03500 43.99400 1.000 60.82000 341 GLN A N 1
ATOM 2707 C CA . GLN A 1 341 ? 25.14100 63.28600 43.67800 1.000 60.02000 341 GLN A CA 1
ATOM 2708 C C . GLN A 1 341 ? 25.05700 62.74500 42.25700 1.000 51.47000 341 GLN A C 1
ATOM 2709 O O . GLN A 1 341 ? 23.98000 62.39700 41.76600 1.000 55.77000 341 GLN A O 1
ATOM 2715 N N . LEU A 1 342 ? 26.21000 62.66900 41.60100 1.000 56.32000 342 LEU A N 1
ATOM 2716 C CA . LEU A 1 342 ? 26.25400 62.23500 40.21200 1.000 51.46000 342 LEU A CA 1
ATOM 2717 C C . LEU A 1 342 ? 25.86900 60.76900 40.07300 1.000 59.06000 342 LEU A C 1
ATOM 2718 O O . LEU A 1 342 ? 26.24800 59.92700 40.89000 1.000 67.50000 342 LEU A O 1
ATOM 2723 N N . GLN A 1 343 ? 25.12100 60.46700 39.01500 1.000 62.25000 343 GLN A N 1
ATOM 2724 C CA . GLN A 1 343 ? 24.71100 59.09900 38.74000 1.000 67.34000 343 GLN A CA 1
ATOM 2725 C C . GLN A 1 343 ? 25.66000 58.43800 37.74900 1.000 72.74000 343 GLN A C 1
ATOM 2726 O O . GLN A 1 343 ? 26.12100 59.08600 36.80200 1.000 67.72000 343 GLN A O 1
ATOM 2732 N N . PRO A 1 344 ? 25.96700 57.15800 37.94900 1.000 70.56000 344 PRO A N 1
ATOM 2733 C CA . PRO A 1 344 ? 26.76100 56.42800 36.95600 1.000 61.61000 344 PRO A CA 1
ATOM 2734 C C . PRO A 1 344 ? 25.99900 56.28600 35.64800 1.000 64.36000 344 PRO A C 1
ATOM 2735 O O . PRO A 1 344 ? 24.77300 56.41500 35.59200 1.000 67.83000 344 PRO A O 1
ATOM 2739 N N . GLN A 1 345 ? 26.75300 56.03700 34.57900 1.000 62.80000 345 GLN A N 1
ATOM 2740 C CA . GLN A 1 345 ? 26.16100 55.88200 33.25600 1.000 56.42000 345 GLN A CA 1
ATOM 2741 C C . GLN A 1 345 ? 25.09900 54.78900 33.26700 1.000 53.71000 345 GLN A C 1
ATOM 2742 O O . GLN A 1 345 ? 25.31700 53.69900 33.80300 1.000 60.70000 345 GLN A O 1
ATOM 2748 N N . GLY A 1 346 ? 23.94100 55.09100 32.68100 1.000 55.96000 346 GLY A N 1
ATOM 2749 C CA . GLY A 1 346 ? 22.85000 54.14500 32.60000 1.000 55.54000 346 GLY A CA 1
ATOM 2750 C C . GLY A 1 346 ? 21.85600 54.19000 33.74000 1.000 53.73000 346 GLY A C 1
ATOM 2751 O O . GLY A 1 346 ? 20.85300 53.46700 33.69100 1.000 54.01000 346 GLY A O 1
ATOM 2752 N N . ILE A 1 347 ? 22.09100 55.01000 34.76100 1.000 53.14000 347 ILE A N 1
ATOM 2753 C CA . ILE A 1 347 ? 21.22300 55.08000 35.93200 1.000 55.13000 347 ILE A CA 1
ATOM 2754 C C . ILE A 1 347 ? 20.35100 56.32300 35.82500 1.000 53.62000 347 ILE A C 1
ATOM 2755 O O . ILE A 1 347 ? 20.86000 57.43700 35.65100 1.000 55.73000 347 ILE A O 1
ATOM 2760 N N . VAL A 1 348 ? 19.03300 56.12700 35.92300 1.000 57.42000 348 VAL A N 1
ATOM 2761 C CA . VAL A 1 348 ? 18.08700 57.22500 35.75800 1.000 58.60000 348 VAL A CA 1
ATOM 2762 C C . VAL A 1 348 ? 18.29200 58.25900 36.85400 1.000 54.44000 348 VAL A C 1
ATOM 2763 O O . VAL A 1 348 ? 18.43400 57.92200 38.03700 1.000 53.97000 348 VAL A O 1
ATOM 2767 N N . GLY A 1 349 ? 18.30900 59.53000 36.46200 1.000 54.90000 349 GLY A N 1
ATOM 2768 C CA . GLY A 1 349 ? 18.42400 60.62500 37.40500 1.000 46.77000 349 GLY A CA 1
ATOM 2769 C C . GLY A 1 349 ? 17.75200 61.88400 36.89800 1.000 50.68000 349 GLY A C 1
ATOM 2770 O O . GLY A 1 349 ? 17.12500 61.86900 35.83500 1.000 51.94000 349 GLY A O 1
ATOM 2771 N N . GLU A 1 350 ? 17.88500 62.98200 37.63500 1.000 50.50000 350 GLU A N 1
ATOM 2772 C CA . GLU A 1 350 ? 17.22200 64.23400 37.30000 1.000 52.10000 350 GLU A CA 1
ATOM 2773 C C . GLU A 1 350 ? 18.18400 65.16600 36.57600 1.000 53.23000 350 GLU A C 1
ATOM 2774 O O . GLU A 1 350 ? 19.34100 65.32200 36.97800 1.000 52.52000 350 GLU A O 1
ATOM 2780 N N . LEU A 1 351 ? 17.69400 65.78200 35.50300 1.000 60.25000 351 LEU A N 1
ATOM 2781 C CA . LEU A 1 351 ? 18.51900 66.62500 34.64700 1.000 56.27000 351 LEU A CA 1
ATOM 2782 C C . LEU A 1 351 ? 18.77700 67.97200 35.31500 1.000 54.93000 351 LEU A C 1
ATOM 2783 O O . LEU A 1 351 ? 17.83400 68.67900 35.68900 1.000 56.39000 351 LEU A O 1
ATOM 2788 N N . TYR A 1 352 ? 20.05300 68.32700 35.45800 1.000 53.17000 352 TYR A N 1
ATOM 2789 C CA . TYR A 1 352 ? 20.47500 69.64600 35.90900 1.000 55.12000 352 TYR A CA 1
ATOM 2790 C C . TYR A 1 352 ? 21.28200 70.30800 34.80100 1.000 55.63000 352 TYR A C 1
ATOM 2791 O O . TYR A 1 352 ? 22.13200 69.66600 34.17600 1.000 62.55000 352 TYR A O 1
ATOM 2800 N N . ILE A 1 353 ? 21.02100 71.59100 34.55900 1.000 54.75000 353 ILE A N 1
ATOM 2801 C CA . ILE A 1 353 ? 21.64100 72.32900 33.46400 1.000 55.21000 353 ILE A CA 1
ATOM 2802 C C . ILE A 1 353 ? 22.44300 73.48600 34.04200 1.000 57.80000 353 ILE A C 1
ATOM 2803 O O . ILE A 1 353 ? 21.92200 74.27100 34.84300 1.000 61.94000 353 ILE A O 1
ATOM 2808 N N . SER A 1 354 ? 23.70300 73.59400 33.62700 1.000 57.54000 354 SER A N 1
ATOM 2809 C CA . SER A 1 354 ? 24.59500 74.64600 34.08700 1.000 57.30000 354 SER A CA 1
ATOM 2810 C C . SER A 1 354 ? 25.32600 75.26000 32.90200 1.000 57.99000 354 SER A C 1
ATOM 2811 O O . SER A 1 354 ? 25.53500 74.60800 31.87600 1.000 56.30000 354 SER A O 1
ATOM 2814 N N . GLY A 1 355 ? 25.71300 76.52800 33.05200 1.000 55.19000 355 GLY A N 1
ATOM 2815 C CA . GLY A 1 355 ? 26.54000 77.19100 32.07000 1.000 53.36000 355 GLY A CA 1
ATOM 2816 C C . GLY A 1 355 ? 25.91900 78.48500 31.59300 1.000 49.37000 355 GLY A C 1
ATOM 2817 O O . GLY A 1 355 ? 25.10400 79.10400 32.28600 1.000 62.49000 355 GLY A O 1
ATOM 2818 N N . ALA A 1 356 ? 26.31700 78.88600 30.38200 1.000 50.02000 356 ALA A N 1
ATOM 2819 C CA . ALA A 1 356 ? 25.96800 80.20000 29.85300 1.000 52.65000 356 ALA A CA 1
ATOM 2820 C C . ALA A 1 356 ? 24.48700 80.33900 29.52400 1.000 59.10000 356 ALA A C 1
ATOM 2821 O O . ALA A 1 356 ? 24.00100 81.46700 29.39000 1.000 64.23000 356 ALA A O 1
ATOM 2823 N N . ASN A 1 357 ? 23.76400 79.23100 29.37900 1.000 61.40000 357 ASN A N 1
ATOM 2824 C CA . ASN A 1 357 ? 22.36000 79.28700 28.99000 1.000 55.99000 357 ASN A CA 1
ATOM 2825 C C . ASN A 1 357 ? 21.40900 79.50100 30.15900 1.000 61.15000 357 ASN A C 1
ATOM 2826 O O . ASN A 1 357 ? 20.25100 79.86800 29.93100 1.000 62.46000 357 ASN A O 1
ATOM 2831 N N . VAL A 1 358 ? 21.86200 79.28600 31.39400 1.000 60.36000 358 VAL A N 1
ATOM 2832 C CA . VAL A 1 358 ? 20.96500 79.33100 32.54300 1.000 60.12000 358 VAL A CA 1
ATOM 2833 C C . VAL A 1 358 ? 20.43300 80.74500 32.72800 1.000 59.54000 358 VAL A C 1
ATOM 2834 O O . VAL A 1 358 ? 21.20200 81.71200 32.81100 1.000 60.89000 358 VAL A O 1
ATOM 2838 N N . GLY A 1 359 ? 19.11000 80.86800 32.80300 1.000 63.23000 359 GLY A N 1
ATOM 2839 C CA . GLY A 1 359 ? 18.45500 82.15400 32.88600 1.000 57.10000 359 GLY A CA 1
ATOM 2840 C C . GLY A 1 359 ? 18.52600 82.76600 34.27300 1.000 63.99000 359 GLY A C 1
ATOM 2841 O O . GLY A 1 359 ? 19.19400 82.27200 35.18300 1.000 66.17000 359 GLY A O 1
ATOM 2842 N N . ARG A 1 360 ? 17.80700 83.87800 34.42500 1.000 67.39000 360 ARG A N 1
ATOM 2843 C CA . ARG A 1 360 ? 17.81900 84.64400 35.66300 1.000 67.96000 360 ARG A CA 1
ATOM 2844 C C . ARG A 1 360 ? 16.81000 84.14900 36.69100 1.000 69.57000 360 ARG A C 1
ATOM 2845 O O . ARG A 1 360 ? 16.93500 84.49000 37.87300 1.000 69.96000 360 ARG A O 1
ATOM 2853 N N . GLY A 1 361 ? 15.82500 83.35400 36.28100 1.000 67.93000 361 GLY A N 1
ATOM 2854 C CA . GLY A 1 361 ? 14.84200 82.84600 37.21800 1.000 66.28000 361 GLY A CA 1
ATOM 2855 C C . GLY A 1 361 ? 13.41400 83.22300 36.88100 1.000 69.08000 361 GLY A C 1
ATOM 2856 O O . GLY A 1 361 ? 13.09600 83.51500 35.72500 1.000 63.55000 361 GLY A O 1
ATOM 2857 N N . TYR A 1 362 ? 12.54500 83.22000 37.88800 1.000 69.08000 362 TYR A N 1
ATOM 2858 C CA . TYR A 1 362 ? 11.12300 83.47400 37.70300 1.000 65.12000 362 TYR A CA 1
ATOM 2859 C C . TYR A 1 362 ? 10.78200 84.88800 38.15500 1.000 70.40000 362 TYR A C 1
ATOM 2860 O O . TYR A 1 362 ? 11.17900 85.30900 39.24700 1.000 69.77000 362 TYR A O 1
ATOM 2869 N N . LEU A 1 363 ? 10.05200 85.61200 37.30900 1.000 74.23000 363 LEU A N 1
ATOM 2870 C CA . LEU A 1 363 ? 9.74200 87.01500 37.56300 1.000 70.27000 363 LEU A CA 1
ATOM 2871 C C . LEU A 1 363 ? 8.92600 87.17900 38.83900 1.000 67.81000 363 LEU A C 1
ATOM 2872 O O . LEU A 1 363 ? 7.85300 86.58500 38.98400 1.000 64.95000 363 LEU A O 1
ATOM 2877 N N . ASN A 1 364 ? 9.44600 87.98900 39.76400 1.000 72.91000 364 ASN A N 1
ATOM 2878 C CA . ASN A 1 364 ? 8.75800 88.38900 40.99200 1.000 70.76000 364 ASN A CA 1
ATOM 2879 C C . ASN A 1 364 ? 8.40800 87.20500 41.88700 1.000 75.91000 364 ASN A C 1
ATOM 2880 O O . ASN A 1 364 ? 7.50000 87.29700 42.71700 1.000 77.36000 364 ASN A O 1
ATOM 2885 N N . ASN A 1 365 ? 9.11100 86.08500 41.73100 1.000 77.04000 365 ASN A N 1
ATOM 2886 C CA . ASN A 1 365 ? 8.92900 84.92500 42.60500 1.000 71.05000 365 ASN A CA 1
ATOM 2887 C C . ASN A 1 365 ? 10.28800 84.22500 42.68900 1.000 73.59000 365 ASN A C 1
ATOM 2888 O O . ASN A 1 365 ? 10.62700 83.40100 41.83700 1.000 84.71000 365 ASN A O 1
ATOM 2893 N N . GLN A 1 366 ? 11.05100 84.55300 43.73100 1.000 69.03000 366 GLN A N 1
ATOM 2894 C CA . GLN A 1 366 ? 12.35800 83.94100 43.92100 1.000 79.62000 366 GLN A CA 1
ATOM 2895 C C . GLN A 1 366 ? 12.38400 82.92600 45.05400 1.000 79.72000 366 GLN A C 1
ATOM 2896 O O . GLN A 1 366 ? 13.44100 82.34500 45.32100 1.000 77.56000 366 GLN A O 1
ATOM 2902 N N . GLU A 1 367 ? 11.25800 82.69800 45.73300 1.000 76.52000 367 GLU A N 1
ATOM 2903 C CA . GLU A 1 367 ? 11.14200 81.48100 46.52600 1.000 78.32000 367 GLU A CA 1
ATOM 2904 C C . GLU A 1 367 ? 11.11400 80.26000 45.61600 1.000 80.00000 367 GLU A C 1
ATOM 2905 O O . GLU A 1 367 ? 11.76200 79.24700 45.90200 1.000 77.84000 367 GLU A O 1
ATOM 2911 N N . LEU A 1 368 ? 10.36600 80.34400 44.51100 1.000 79.28000 368 LEU A N 1
ATOM 2912 C CA . LEU A 1 368 ? 10.41700 79.30200 43.49100 1.000 75.99000 368 LEU A CA 1
ATOM 2913 C C . LEU A 1 368 ? 11.78500 79.25000 42.82100 1.000 72.71000 368 LEU A C 1
ATOM 2914 O O . LEU A 1 368 ? 12.28700 78.16300 42.50900 1.000 70.41000 368 LEU A O 1
ATOM 2919 N N . THR A 1 369 ? 12.39600 80.41300 42.58000 1.000 69.19000 369 THR A N 1
ATOM 2920 C CA . THR A 1 369 ? 13.72000 80.44100 41.96400 1.000 70.82000 369 THR A CA 1
ATOM 2921 C C . THR A 1 369 ? 14.75400 79.76500 42.85400 1.000 65.41000 369 THR A C 1
ATOM 2922 O O . THR A 1 369 ? 15.63000 79.04200 42.36300 1.000 64.89000 369 THR A O 1
ATOM 2926 N N . ALA A 1 370 ? 14.66400 79.98100 44.16900 1.000 71.74000 370 ALA A N 1
ATOM 2927 C CA . ALA A 1 370 ? 15.59700 79.33900 45.08900 1.000 68.03000 370 ALA A CA 1
ATOM 2928 C C . ALA A 1 370 ? 15.43600 77.82500 45.08600 1.000 71.01000 370 ALA A C 1
ATOM 2929 O O . ALA A 1 370 ? 16.40100 77.09800 45.34800 1.000 78.29000 370 ALA A O 1
ATOM 2931 N N . GLU A 1 371 ? 14.22900 77.33300 44.80300 1.000 68.04000 371 GLU A N 1
ATOM 2932 C CA . GLU A 1 371 ? 13.99600 75.89700 44.71300 1.000 68.73000 371 GLU A CA 1
ATOM 2933 C C . GLU A 1 371 ? 14.53300 75.28500 43.42600 1.000 73.34000 371 GLU A C 1
ATOM 2934 O O . GLU A 1 371 ? 14.82400 74.08400 43.40400 1.000 76.09000 371 GLU A O 1
ATOM 2940 N N . LYS A 1 372 ? 14.67000 76.07300 42.35700 1.000 73.87000 372 LYS A N 1
ATOM 2941 C CA . LYS A 1 372 ? 14.99400 75.53100 41.04500 1.000 70.70000 372 LYS A CA 1
ATOM 2942 C C . LYS A 1 372 ? 16.35300 75.95200 40.50800 1.000 68.68000 372 LYS A C 1
ATOM 2943 O O . LYS A 1 372 ? 16.87300 75.28100 39.61100 1.000 67.54000 372 LYS A O 1
ATOM 2949 N N . PHE A 1 373 ? 16.94200 77.02700 41.02300 1.000 67.21000 373 PHE A N 1
ATOM 2950 C CA . PHE A 1 373 ? 18.23200 77.51100 40.55100 1.000 67.62000 373 PHE A CA 1
ATOM 2951 C C . PHE A 1 373 ? 19.24500 77.41400 41.68200 1.000 66.55000 373 PHE A C 1
ATOM 2952 O O . PHE A 1 373 ? 19.01100 77.93400 42.77800 1.000 72.85000 373 PHE A O 1
ATOM 2960 N N . PHE A 1 374 ? 20.36500 76.74900 41.41000 1.000 70.24000 374 PHE A N 1
ATOM 2961 C CA . PHE A 1 374 ? 21.39100 76.48900 42.40600 1.000 64.89000 374 PHE A CA 1
ATOM 2962 C C . PHE A 1 374 ? 22.73300 76.99500 41.89800 1.000 67.47000 374 PHE A C 1
ATOM 2963 O O . PHE A 1 374 ? 22.87500 77.41100 40.74500 1.000 72.32000 374 PHE A O 1
ATOM 2971 N N . ALA A 1 375 ? 23.72500 76.95500 42.78200 1.000 68.70000 375 ALA A N 1
ATOM 2972 C CA . ALA A 1 375 ? 25.11200 77.16000 42.39600 1.000 70.31000 375 ALA A CA 1
ATOM 2973 C C . ALA A 1 375 ? 25.71900 75.82600 41.98600 1.000 71.40000 375 ALA A C 1
ATOM 2974 O O . ALA A 1 375 ? 25.46900 74.79700 42.62000 1.000 72.00000 375 ALA A O 1
ATOM 2976 N N . ASP A 1 376 ? 26.50900 75.84600 40.92400 1.000 71.77000 376 ASP A N 1
ATOM 2977 C CA . ASP A 1 376 ? 27.11300 74.62000 40.41800 1.000 71.61000 376 ASP A CA 1
ATOM 2978 C C . ASP A 1 376 ? 28.15200 74.10800 41.40700 1.000 71.82000 376 ASP A C 1
ATOM 2979 O O . ASP A 1 376 ? 29.17500 74.77500 41.61100 1.000 73.00000 376 ASP A O 1
ATOM 2984 N N . PRO A 1 377 ? 27.93700 72.95500 42.04800 1.000 72.42000 377 PRO A N 1
ATOM 2985 C CA . PRO A 1 377 ? 28.94800 72.44600 42.98700 1.000 70.86000 377 PRO A CA 1
ATOM 2986 C C . PRO A 1 377 ? 30.25600 72.07300 42.31600 1.000 70.40000 377 PRO A C 1
ATOM 2987 O O . PRO A 1 377 ? 31.31200 72.14400 42.95800 1.000 70.02000 377 PRO A O 1
ATOM 2991 N N . PHE A 1 378 ? 30.22000 71.67400 41.04600 1.000 69.79000 378 PHE A N 1
ATOM 2992 C CA . PHE A 1 378 ? 31.42000 71.24800 40.33700 1.000 73.11000 378 PHE A CA 1
ATOM 2993 C C . PHE A 1 378 ? 32.11300 72.39100 39.60900 1.000 71.07000 378 PHE A C 1
ATOM 2994 O O . PHE A 1 378 ? 33.33100 72.33400 39.40100 1.000 72.40000 378 PHE A O 1
ATOM 3002 N N . ARG A 1 379 ? 31.36800 73.42200 39.21700 1.000 72.53000 379 ARG A N 1
ATOM 3003 C CA . ARG A 1 379 ? 31.91800 74.61100 38.56800 1.000 68.25000 379 ARG A CA 1
ATOM 3004 C C . ARG A 1 379 ? 31.39300 75.81900 39.33200 1.000 71.15000 379 ARG A C 1
ATOM 3005 O O . ARG A 1 379 ? 30.40600 76.44500 38.92500 1.000 68.81000 379 ARG A O 1
ATOM 3013 N N . PRO A 1 380 ? 32.04500 76.18100 40.44200 1.000 80.35000 380 PRO A N 1
ATOM 3014 C CA . PRO A 1 380 ? 31.44000 77.14700 41.38000 1.000 77.54000 380 PRO A CA 1
ATOM 3015 C C . PRO A 1 380 ? 31.04400 78.47600 40.75500 1.000 74.43000 380 PRO A C 1
ATOM 3016 O O . PRO A 1 380 ? 30.14900 79.14800 41.28300 1.000 79.84000 380 PRO A O 1
ATOM 3020 N N . ASN A 1 381 ? 31.68200 78.88400 39.65800 1.000 67.78000 381 ASN A N 1
ATOM 3021 C CA . ASN A 1 381 ? 31.30600 80.13500 39.01000 1.000 71.73000 381 ASN A CA 1
ATOM 3022 C C . ASN A 1 381 ? 29.96500 80.05100 38.29100 1.000 75.06000 381 ASN A C 1
ATOM 3023 O O . ASN A 1 381 ? 29.39600 81.09400 37.95400 1.000 74.99000 381 ASN A O 1
ATOM 3028 N N . GLU A 1 382 ? 29.44300 78.85200 38.05800 1.000 71.12000 382 GLU A N 1
ATOM 3029 C CA . GLU A 1 382 ? 28.31800 78.66100 37.15600 1.000 71.80000 382 GLU A CA 1
ATOM 3030 C C . GLU A 1 382 ? 26.99700 78.55100 37.90800 1.000 72.97000 382 GLU A C 1
ATOM 3031 O O . GLU A 1 382 ? 26.95100 78.16400 39.07900 1.000 68.20000 382 GLU A O 1
ATOM 3037 N N . ARG A 1 383 ? 25.91900 78.89300 37.20600 1.000 79.75000 383 ARG A N 1
ATOM 3038 C CA . ARG A 1 383 ? 24.55600 78.75500 37.70000 1.000 69.51000 383 ARG A CA 1
ATOM 3039 C C . ARG A 1 383 ? 23.97000 77.43900 37.20800 1.000 66.09000 383 ARG A C 1
ATOM 3040 O O . ARG A 1 383 ? 24.18200 77.04900 36.05700 1.000 65.53000 383 ARG A O 1
ATOM 3048 N N . MET A 1 384 ? 23.23400 76.75900 38.08200 1.000 65.10000 384 MET A N 1
ATOM 3049 C CA . MET A 1 384 ? 22.64900 75.46000 37.78200 1.000 60.78000 384 MET A CA 1
ATOM 3050 C C . MET A 1 384 ? 21.13200 75.53500 37.89200 1.000 66.96000 384 MET A C 1
ATOM 3051 O O . MET A 1 384 ? 20.60000 76.13400 38.83100 1.000 68.56000 384 MET A O 1
ATOM 3056 N N . TYR A 1 385 ? 20.43800 74.92500 36.93200 1.000 64.72000 385 TYR A N 1
ATOM 3057 C CA . TYR A 1 385 ? 18.98200 74.86900 36.93500 1.000 62.67000 385 TYR A CA 1
ATOM 3058 C C . TYR A 1 385 ? 18.51500 73.42100 36.99300 1.000 61.06000 385 TYR A C 1
ATOM 3059 O O . TYR A 1 385 ? 19.03300 72.55900 36.27600 1.000 52.52000 385 TYR A O 1
ATOM 3068 N N . ARG A 1 386 ? 17.52200 73.16700 37.84200 1.000 63.75000 386 ARG A N 1
ATOM 3069 C CA . ARG A 1 386 ? 16.97700 71.83200 38.06000 1.000 61.47000 386 ARG A CA 1
ATOM 3070 C C . ARG A 1 386 ? 15.67500 71.69000 37.27800 1.000 59.26000 386 ARG A C 1
ATOM 3071 O O . ARG A 1 386 ? 14.70300 72.40500 37.54700 1.000 63.03000 386 ARG A O 1
ATOM 3079 N N . THR A 1 387 ? 15.65700 70.76300 36.31800 1.000 51.05000 387 THR A N 1
ATOM 3080 C CA . THR A 1 387 ? 14.57500 70.67700 35.34300 1.000 57.33000 387 THR A CA 1
ATOM 3081 C C . THR A 1 387 ? 13.39900 69.82200 35.79600 1.000 60.62000 387 THR A C 1
ATOM 3082 O O . THR A 1 387 ? 12.26100 70.08900 35.39000 1.000 60.70000 387 THR A O 1
ATOM 3086 N N . GLY A 1 388 ? 13.63700 68.79900 36.61000 1.000 59.70000 388 GLY A N 1
ATOM 3087 C CA . GLY A 1 388 ? 12.60500 67.82900 36.90700 1.000 51.30000 388 GLY A CA 1
ATOM 3088 C C . GLY A 1 388 ? 12.42800 66.75200 35.86100 1.000 56.75000 388 GLY A C 1
ATOM 3089 O O . GLY A 1 388 ? 11.52800 65.91500 36.00300 1.000 57.44000 388 GLY A O 1
ATOM 3090 N N . ASP A 1 389 ? 13.25100 66.74600 34.81700 1.000 63.14000 389 ASP A N 1
ATOM 3091 C CA . ASP A 1 389 ? 13.19200 65.73000 33.77900 1.000 60.13000 389 ASP A CA 1
ATOM 3092 C C . ASP A 1 389 ? 14.15200 64.59200 34.10200 1.000 59.20000 389 ASP A C 1
ATOM 3093 O O . ASP A 1 389 ? 15.21500 64.79700 34.69500 1.000 55.11000 389 ASP A O 1
ATOM 3098 N N . LEU A 1 390 ? 13.76800 63.38500 33.70000 1.000 59.35000 390 LEU A N 1
ATOM 3099 C CA . LEU A 1 390 ? 14.54200 62.18400 33.98000 1.000 59.96000 390 LEU A CA 1
ATOM 3100 C C . LEU A 1 390 ? 15.31400 61.75900 32.73900 1.000 62.55000 390 LEU A C 1
ATOM 3101 O O . LEU A 1 390 ? 14.79000 61.80800 31.62200 1.000 60.71000 390 LEU A O 1
ATOM 3106 N N . ALA A 1 391 ? 16.56400 61.34400 32.93900 1.000 56.86000 391 ALA A N 1
ATOM 3107 C CA . ALA A 1 391 ? 17.44400 61.03900 31.82200 1.000 58.57000 391 ALA A CA 1
ATOM 3108 C C . ALA A 1 391 ? 18.49100 60.01700 32.24300 1.000 60.60000 391 ALA A C 1
ATOM 3109 O O . ALA A 1 391 ? 18.65700 59.71000 33.42600 1.000 56.82000 391 ALA A O 1
ATOM 3111 N N . ARG A 1 392 ? 19.19800 59.48800 31.24300 1.000 59.42000 392 ARG A N 1
ATOM 3112 C CA . ARG A 1 392 ? 20.29000 58.54600 31.44200 1.000 58.25000 392 ARG A CA 1
ATOM 3113 C C . ARG A 1 392 ? 21.46900 58.94900 30.57200 1.000 56.80000 392 ARG A C 1
ATOM 3114 O O . ARG A 1 392 ? 21.28500 59.38300 29.43200 1.000 59.38000 392 ARG A O 1
ATOM 3122 N N . TRP A 1 393 ? 22.67700 58.80400 31.11100 1.000 56.44000 393 TRP A N 1
ATOM 3123 C CA . TRP A 1 393 ? 23.87900 58.92200 30.29800 1.000 54.82000 393 TRP A CA 1
ATOM 3124 C C . TRP A 1 393 ? 24.07100 57.64000 29.49800 1.000 59.47000 393 TRP A C 1
ATOM 3125 O O . TRP A 1 393 ? 24.00600 56.53900 30.05200 1.000 61.32000 393 TRP A O 1
ATOM 3136 N N . LEU A 1 394 ? 24.29400 57.78000 28.20000 1.000 60.76000 394 LEU A N 1
ATOM 3137 C CA . LEU A 1 394 ? 24.61100 56.62900 27.37100 1.000 59.13000 394 LEU A CA 1
ATOM 3138 C C . LEU A 1 394 ? 26.11900 56.43000 27.30600 1.000 59.98000 394 LEU A C 1
ATOM 3139 O O . LEU A 1 394 ? 26.88900 57.36100 27.56300 1.000 59.79000 394 LEU A O 1
ATOM 3144 N N . PRO A 1 395 ? 26.58200 55.22000 26.97700 1.000 58.81000 395 PRO A N 1
ATOM 3145 C CA . PRO A 1 395 ? 28.03700 54.98000 26.95400 1.000 55.67000 395 PRO A CA 1
ATOM 3146 C C . PRO A 1 395 ? 28.78300 55.82400 25.93400 1.000 54.67000 395 PRO A C 1
ATOM 3147 O O . PRO A 1 395 ? 30.00100 55.99100 26.06800 1.000 56.79000 395 PRO A O 1
ATOM 3151 N N . ASP A 1 396 ? 28.10100 56.36200 24.92400 1.000 54.30000 396 ASP A N 1
ATOM 3152 C CA . ASP A 1 396 ? 28.73400 57.21200 23.92600 1.000 51.41000 396 ASP A CA 1
ATOM 3153 C C . ASP A 1 396 ? 28.68200 58.69200 24.28900 1.000 57.85000 396 ASP A C 1
ATOM 3154 O O . ASP A 1 396 ? 29.06700 59.53300 23.47000 1.000 67.11000 396 ASP A O 1
ATOM 3159 N N . GLY A 1 397 ? 28.20600 59.02700 25.48900 1.000 55.00000 397 GLY A N 1
ATOM 3160 C CA . GLY A 1 397 ? 28.14100 60.39800 25.94300 1.000 53.02000 397 GLY A CA 1
ATOM 3161 C C . GLY A 1 397 ? 26.84800 61.12200 25.63800 1.000 58.67000 397 GLY A C 1
ATOM 3162 O O . GLY A 1 397 ? 26.65500 62.24100 26.13000 1.000 60.57000 397 GLY A O 1
ATOM 3163 N N . ASN A 1 398 ? 25.96300 60.53100 24.84100 1.000 59.46000 398 ASN A N 1
ATOM 3164 C CA . ASN A 1 398 ? 24.67000 61.13500 24.56000 1.000 62.39000 398 ASN A CA 1
ATOM 3165 C C . ASN A 1 398 ? 23.71500 60.93100 25.73100 1.000 59.65000 398 ASN A C 1
ATOM 3166 O O . ASN A 1 398 ? 23.79800 59.94400 26.46500 1.000 59.43000 398 ASN A O 1
ATOM 3171 N N . ILE A 1 399 ? 22.80600 61.88500 25.90300 1.000 58.19000 399 ILE A N 1
ATOM 3172 C CA . ILE A 1 399 ? 21.80400 61.82400 26.96100 1.000 58.70000 399 ILE A CA 1
ATOM 3173 C C . ILE A 1 399 ? 20.53600 61.19300 26.40500 1.000 58.20000 399 ILE A C 1
ATOM 3174 O O . ILE A 1 399 ? 20.04700 61.59200 25.34300 1.000 57.68000 399 ILE A O 1
ATOM 3179 N N . GLU A 1 400 ? 20.00000 60.21000 27.12300 1.000 58.86000 400 GLU A N 1
ATOM 3180 C CA . GLU A 1 400 ? 18.71800 59.60400 26.78900 1.000 58.48000 400 GLU A CA 1
ATOM 3181 C C . GLU A 1 400 ? 17.63300 60.25900 27.63600 1.000 60.38000 400 GLU A C 1
ATOM 3182 O O . GLU A 1 400 ? 17.63400 60.12300 28.86200 1.000 64.79000 400 GLU A O 1
ATOM 3188 N N . PHE A 1 401 ? 16.71400 60.96200 26.98000 1.000 64.49000 401 PHE A N 1
ATOM 3189 C CA . PHE A 1 401 ? 15.64900 61.68900 27.66000 1.000 62.68000 401 PHE A CA 1
ATOM 3190 C C . PHE A 1 401 ? 14.45100 60.76900 27.85900 1.000 61.76000 401 PHE A C 1
ATOM 3191 O O . PHE A 1 401 ? 14.01700 60.09200 26.92100 1.000 66.64000 401 PHE A O 1
ATOM 3199 N N . LEU A 1 402 ? 13.92700 60.73800 29.08200 1.000 64.66000 402 LEU A N 1
ATOM 3200 C CA . LEU A 1 402 ? 12.84400 59.82600 29.43800 1.000 61.08000 402 LEU A CA 1
ATOM 3201 C C . LEU A 1 402 ? 11.57200 60.53200 29.87700 1.000 69.21000 402 LEU A C 1
ATOM 3202 O O . LEU A 1 402 ? 10.47800 60.11600 29.48700 1.000 72.58000 402 LEU A O 1
ATOM 3207 N N . GLY A 1 403 ? 11.68100 61.58800 30.67600 1.000 80.80000 403 GLY A N 1
ATOM 3208 C CA . GLY A 1 403 ? 10.51000 62.29000 31.16600 1.000 72.90000 403 GLY A CA 1
ATOM 3209 C C . GLY A 1 403 ? 10.84500 63.46900 32.05600 1.000 70.22000 403 GLY A C 1
ATOM 3210 O O . GLY A 1 403 ? 10.32900 64.56900 31.86200 1.000 79.94000 403 GLY A O 1
ATOM 3211 N N . TYR B 1 8 ? 75.18800 87.28700 33.60700 1.000 80.62000 8 TYR B N 1
ATOM 3212 C CA . TYR B 1 8 ? 75.37600 86.46500 34.79600 1.000 82.38000 8 TYR B CA 1
ATOM 3213 C C . TYR B 1 8 ? 76.85600 86.36400 35.15900 1.000 82.08000 8 TYR B C 1
ATOM 3214 O O . TYR B 1 8 ? 77.71600 86.45300 34.28400 1.000 80.83000 8 TYR B O 1
ATOM 3223 N N . PRO B 1 9 ? 77.15100 86.19500 36.45000 1.000 84.85000 9 PRO B N 1
ATOM 3224 C CA . PRO B 1 9 ? 78.55400 86.16600 36.88300 1.000 85.87000 9 PRO B CA 1
ATOM 3225 C C . PRO B 1 9 ? 79.30000 84.97200 36.30500 1.000 79.43000 9 PRO B C 1
ATOM 3226 O O . PRO B 1 9 ? 78.79600 83.84700 36.29000 1.000 83.07000 9 PRO B O 1
ATOM 3230 N N . ASP B 1 10 ? 80.51400 85.23200 35.82500 1.000 78.67000 10 ASP B N 1
ATOM 3231 C CA . ASP B 1 10 ? 81.40100 84.17900 35.33100 1.000 80.28000 10 ASP B CA 1
ATOM 3232 C C . ASP B 1 10 ? 82.19700 83.57400 36.48900 1.000 76.31000 10 ASP B C 1
ATOM 3233 O O . ASP B 1 10 ? 83.42500 83.63000 36.54500 1.000 80.70000 10 ASP B O 1
ATOM 3238 N N . LYS B 1 11 ? 81.46100 82.98700 37.43200 1.000 70.74000 11 LYS B N 1
ATOM 3239 C CA . LYS B 1 11 ? 82.04300 82.42500 38.64000 1.000 67.61000 11 LYS B CA 1
ATOM 3240 C C . LYS B 1 11 ? 81.54700 81.00100 38.84500 1.000 62.94000 11 LYS B C 1
ATOM 3241 O O . LYS B 1 11 ? 80.50300 80.60000 38.32400 1.000 67.74000 11 LYS B O 1
ATOM 3247 N N . THR B 1 12 ? 82.31400 80.24000 39.62100 1.000 58.81000 12 THR B N 1
ATOM 3248 C CA . THR B 1 12 ? 81.94600 78.87300 39.95000 1.000 58.62000 12 THR B CA 1
ATOM 3249 C C . THR B 1 12 ? 81.00400 78.84600 41.15100 1.000 60.63000 12 THR B C 1
ATOM 3250 O O . THR B 1 12 ? 80.81800 79.84000 41.85900 1.000 59.97000 12 THR B O 1
ATOM 3254 N N . ILE B 1 13 ? 80.40000 77.67700 41.37200 1.000 58.31000 13 ILE B N 1
ATOM 3255 C CA . ILE B 1 13 ? 79.42800 77.52300 42.45200 1.000 52.20000 13 ILE B CA 1
ATOM 3256 C C . ILE B 1 13 ? 80.09100 77.74500 43.80800 1.000 58.18000 13 ILE B C 1
ATOM 3257 O O . ILE B 1 13 ? 79.55900 78.45600 44.67000 1.000 60.12000 13 ILE B O 1
ATOM 3262 N N . HIS B 1 14 ? 81.26800 77.14800 44.01500 1.000 58.51000 14 HIS B N 1
ATOM 3263 C CA . HIS B 1 14 ? 81.92600 77.27300 45.31200 1.000 56.13000 14 HIS B CA 1
ATOM 3264 C C . HIS B 1 14 ? 82.50200 78.66800 45.52100 1.000 60.39000 14 HIS B C 1
ATOM 3265 O O . HIS B 1 14 ? 82.60700 79.12500 46.66500 1.000 58.34000 14 HIS B O 1
ATOM 3272 N N . GLN B 1 15 ? 82.88800 79.35300 44.44200 1.000 58.66000 15 GLN B N 1
ATOM 3273 C CA . GLN B 1 15 ? 83.28700 80.75100 44.56800 1.000 59.94000 15 GLN B CA 1
ATOM 3274 C C . GLN B 1 15 ? 82.11000 81.61600 45.00100 1.000 59.24000 15 GLN B C 1
ATOM 3275 O O . GLN B 1 15 ? 82.24800 82.46700 45.88800 1.000 52.30000 15 GLN B O 1
ATOM 3281 N N . LEU B 1 16 ? 80.94300 81.40900 44.38700 1.000 62.37000 16 LEU B N 1
ATOM 3282 C CA . LEU B 1 16 ? 79.75100 82.15400 44.78000 1.000 58.75000 16 LEU B CA 1
ATOM 3283 C C . LEU B 1 16 ? 79.35200 81.83500 46.21500 1.000 56.36000 16 LEU B C 1
ATOM 3284 O O . LEU B 1 16 ? 78.91600 82.72300 46.95800 1.000 58.59000 16 LEU B O 1
ATOM 3289 N N . PHE B 1 17 ? 79.48200 80.56800 46.61800 1.000 51.87000 17 PHE B N 1
ATOM 3290 C CA . PHE B 1 17 ? 79.17400 80.19500 47.99500 1.000 57.48000 17 PHE B CA 1
ATOM 3291 C C . PHE B 1 17 ? 80.10000 80.90000 48.97700 1.000 60.04000 17 PHE B C 1
ATOM 3292 O O . PHE B 1 17 ? 79.65300 81.38800 50.02100 1.000 58.22000 17 PHE B O 1
ATOM 3300 N N . THR B 1 18 ? 81.39600 80.96100 48.65800 1.000 55.04000 18 THR B N 1
ATOM 3301 C CA . THR B 1 18 ? 82.34700 81.63200 49.54000 1.000 56.05000 18 THR B CA 1
ATOM 3302 C C . THR B 1 18 ? 82.00400 83.10900 49.69700 1.000 60.98000 18 THR B C 1
ATOM 3303 O O . THR B 1 18 ? 82.09900 83.66300 50.79800 1.000 62.85000 18 THR B O 1
ATOM 3307 N N . GLU B 1 19 ? 81.61000 83.76500 48.60300 1.000 60.79000 19 GLU B N 1
ATOM 3308 C CA . GLU B 1 19 ? 81.16500 85.15100 48.69900 1.000 59.87000 19 GLU B CA 1
ATOM 3309 C C . GLU B 1 19 ? 79.90700 85.27600 49.54900 1.000 63.82000 19 GLU B C 1
ATOM 3310 O O . GLU B 1 19 ? 79.69200 86.31100 50.19100 1.000 68.83000 19 GLU B O 1
ATOM 3316 N N . GLN B 1 20 ? 79.06500 84.23900 49.56900 1.000 64.89000 20 GLN B N 1
ATOM 3317 C CA . GLN B 1 20 ? 77.90200 84.25400 50.45100 1.000 63.18000 20 GLN B CA 1
ATOM 3318 C C . GLN B 1 20 ? 78.30300 84.06100 51.90800 1.000 66.19000 20 GLN B C 1
ATOM 3319 O O . GLN B 1 20 ? 77.67800 84.64300 52.80300 1.000 69.01000 20 GLN B O 1
ATOM 3325 N N . VAL B 1 21 ? 79.33400 83.25200 52.16500 1.000 63.68000 21 VAL B N 1
ATOM 3326 C CA . VAL B 1 21 ? 79.82000 83.07100 53.53100 1.000 62.96000 21 VAL B CA 1
ATOM 3327 C C . VAL B 1 21 ? 80.30100 84.39900 54.10000 1.000 64.40000 21 VAL B C 1
ATOM 3328 O O . VAL B 1 21 ? 80.10000 84.69500 55.28400 1.000 63.96000 21 VAL B O 1
ATOM 3332 N N . GLU B 1 22 ? 80.94000 85.22200 53.26600 1.000 68.81000 22 GLU B N 1
ATOM 3333 C CA . GLU B 1 22 ? 81.38600 86.53700 53.71500 1.000 69.70000 22 GLU B CA 1
ATOM 3334 C C . GLU B 1 22 ? 80.21100 87.39900 54.15900 1.000 70.62000 22 GLU B C 1
ATOM 3335 O O . GLU B 1 22 ? 80.28200 88.07300 55.19300 1.000 69.24000 22 GLU B O 1
ATOM 3341 N N . LYS B 1 23 ? 79.12200 87.39400 53.38600 1.000 71.53000 23 LYS B N 1
ATOM 3342 C CA . LYS B 1 23 ? 77.98600 88.25700 53.69600 1.000 62.22000 23 LYS B CA 1
ATOM 3343 C C . LYS B 1 23 ? 77.31100 87.84600 55.00000 1.000 68.67000 23 LYS B C 1
ATOM 3344 O O . LYS B 1 23 ? 77.02400 88.69200 55.85400 1.000 74.29000 23 LYS B O 1
ATOM 3350 N N . THR B 1 24 ? 77.05400 86.55100 55.17700 1.000 66.78000 24 THR B N 1
ATOM 3351 C CA . THR B 1 24 ? 76.29900 86.04400 56.32400 1.000 64.00000 24 THR B CA 1
ATOM 3352 C C . THR B 1 24 ? 77.04400 84.88800 56.98400 1.000 68.24000 24 THR B C 1
ATOM 3353 O O . THR B 1 24 ? 76.56800 83.74800 56.99200 1.000 66.37000 24 THR B O 1
ATOM 3357 N N . PRO B 1 25 ? 78.22200 85.14900 57.55800 1.000 66.62000 25 PRO B N 1
ATOM 3358 C CA . PRO B 1 25 ? 78.99500 84.05200 58.16700 1.000 63.30000 25 PRO B CA 1
ATOM 3359 C C . PRO B 1 25 ? 78.30700 83.39000 59.34600 1.000 66.13000 25 PRO B C 1
ATOM 3360 O O . PRO B 1 25 ? 78.44600 82.17300 59.52500 1.000 66.11000 25 PRO B O 1
ATOM 3364 N N . GLU B 1 26 ? 77.56900 84.14500 60.15800 1.000 73.89000 26 GLU B N 1
ATOM 3365 C CA . GLU B 1 26 ? 76.95200 83.59400 61.35600 1.000 72.22000 26 GLU B CA 1
ATOM 3366 C C . GLU B 1 26 ? 75.53000 83.10200 61.12700 1.000 68.13000 26 GLU B C 1
ATOM 3367 O O . GLU B 1 26 ? 74.93500 82.53100 62.04800 1.000 66.71000 26 GLU B O 1
ATOM 3373 N N . HIS B 1 27 ? 74.97300 83.30900 59.93700 1.000 67.17000 27 HIS B N 1
ATOM 3374 C CA . HIS B 1 27 ? 73.65300 82.78200 59.62800 1.000 64.02000 27 HIS B CA 1
ATOM 3375 C C . HIS B 1 27 ? 73.69900 81.26200 59.52500 1.000 63.02000 27 HIS B C 1
ATOM 3376 O O . HIS B 1 27 ? 74.71400 80.67200 59.14300 1.000 60.89000 27 HIS B O 1
ATOM 3383 N N . VAL B 1 28 ? 72.58500 80.62700 59.87500 1.000 67.67000 28 VAL B N 1
ATOM 3384 C CA . VAL B 1 28 ? 72.47200 79.17600 59.77300 1.000 65.84000 28 VAL B CA 1
ATOM 3385 C C . VAL B 1 28 ? 72.29200 78.80500 58.30600 1.000 61.09000 28 VAL B C 1
ATOM 3386 O O . VAL B 1 28 ? 71.38300 79.30300 57.63500 1.000 62.15000 28 VAL B O 1
ATOM 3390 N N . ALA B 1 29 ? 73.16400 77.93100 57.80500 1.000 61.46000 29 ALA B N 1
ATOM 3391 C CA . ALA B 1 29 ? 73.10800 77.47900 56.42000 1.000 58.61000 29 ALA B CA 1
ATOM 3392 C C . ALA B 1 29 ? 72.39600 76.14600 56.25700 1.000 55.44000 29 ALA B C 1
ATOM 3393 O O . ALA B 1 29 ? 71.61800 75.97600 55.31400 1.000 53.25000 29 ALA B O 1
ATOM 3395 N N . VAL B 1 30 ? 72.64500 75.19600 57.15500 1.000 56.86000 30 VAL B N 1
ATOM 3396 C CA . VAL B 1 30 ? 72.09500 73.85100 57.06000 1.000 61.83000 30 VAL B CA 1
ATOM 3397 C C . VAL B 1 30 ? 71.49100 73.47800 58.40600 1.000 60.19000 30 VAL B C 1
ATOM 3398 O O . VAL B 1 30 ? 72.12800 73.66500 59.44900 1.000 61.59000 30 VAL B O 1
ATOM 3402 N N . VAL B 1 31 ? 70.26800 72.95400 58.38300 1.000 54.71000 31 VAL B N 1
ATOM 3403 C CA . VAL B 1 31 ? 69.60400 72.43500 59.57200 1.000 62.02000 31 VAL B CA 1
ATOM 3404 C C . VAL B 1 31 ? 69.27500 70.97000 59.32800 1.000 62.93000 31 VAL B C 1
ATOM 3405 O O . VAL B 1 31 ? 68.66800 70.62600 58.30700 1.000 62.15000 31 VAL B O 1
ATOM 3409 N N . PHE B 1 32 ? 69.67400 70.11100 60.26500 1.000 59.37000 32 PHE B N 1
ATOM 3410 C CA . PHE B 1 32 ? 69.39100 68.67500 60.19600 1.000 63.45000 32 PHE B CA 1
ATOM 3411 C C . PHE B 1 32 ? 69.06300 68.21600 61.61500 1.000 69.38000 32 PHE B C 1
ATOM 3412 O O . PHE B 1 32 ? 69.96400 67.89400 62.39500 1.000 73.84000 32 PHE B O 1
ATOM 3420 N N . GLU B 1 33 ? 67.76800 68.18800 61.93400 1.000 73.71000 33 GLU B N 1
ATOM 3421 C CA . GLU B 1 33 ? 67.28500 67.80300 63.25500 1.000 79.19000 33 GLU B CA 1
ATOM 3422 C C . GLU B 1 33 ? 67.92200 68.66000 64.34100 1.000 78.94000 33 GLU B C 1
ATOM 3423 O O . GLU B 1 33 ? 67.67800 69.87000 64.40900 1.000 78.40000 33 GLU B O 1
ATOM 3429 N N . ASP B 1 34 ? 68.73500 68.04100 65.19900 1.000 77.70000 34 ASP B N 1
ATOM 3430 C CA . ASP B 1 34 ? 69.42200 68.79800 66.24000 1.000 83.82000 34 ASP B CA 1
ATOM 3431 C C . ASP B 1 34 ? 70.48500 69.71600 65.64900 1.000 82.41000 34 ASP B C 1
ATOM 3432 O O . ASP B 1 34 ? 70.64000 70.86000 66.09100 1.000 89.52000 34 ASP B O 1
ATOM 3437 N N . GLU B 1 35 ? 71.22200 69.23600 64.65100 1.000 79.48000 35 GLU B N 1
ATOM 3438 C CA . GLU B 1 35 ? 72.36600 69.97400 64.13400 1.000 75.04000 35 GLU B CA 1
ATOM 3439 C C . GLU B 1 35 ? 71.91700 71.21200 63.36800 1.000 71.92000 35 GLU B C 1
ATOM 3440 O O . GLU B 1 35 ? 71.06500 71.13500 62.47800 1.000 74.52000 35 GLU B O 1
ATOM 3446 N N . LYS B 1 36 ? 72.49600 72.35800 63.72300 1.000 71.16000 36 LYS B N 1
ATOM 3447 C CA . LYS B 1 36 ? 72.33600 73.59700 62.97300 1.000 69.69000 36 LYS B CA 1
ATOM 3448 C C . LYS B 1 36 ? 73.72700 74.13000 62.67000 1.000 72.17000 36 LYS B C 1
ATOM 3449 O O . LYS B 1 36 ? 74.49000 74.43700 63.59100 1.000 75.74000 36 LYS B O 1
ATOM 3455 N N . VAL B 1 37 ? 74.05300 74.24400 61.38500 1.000 68.79000 37 VAL B N 1
ATOM 3456 C CA . VAL B 1 37 ? 75.40000 74.57100 60.93500 1.000 61.59000 37 VAL B CA 1
ATOM 3457 C C . VAL B 1 37 ? 75.37900 75.95100 60.29700 1.000 58.54000 37 VAL B C 1
ATOM 3458 O O . VAL B 1 37 ? 74.57800 76.21400 59.39200 1.000 62.76000 37 VAL B O 1
ATOM 3462 N N . THR B 1 38 ? 76.25900 76.82900 60.77000 1.000 65.13000 38 THR B N 1
ATOM 3463 C CA . THR B 1 38 ? 76.37200 78.16400 60.21000 1.000 66.83000 38 THR B CA 1
ATOM 3464 C C . THR B 1 38 ? 77.16700 78.12900 58.90700 1.000 61.21000 38 THR B C 1
ATOM 3465 O O . THR B 1 38 ? 77.83500 77.14500 58.57700 1.000 58.12000 38 THR B O 1
ATOM 3469 N N . TYR B 1 39 ? 77.07800 79.22800 58.15400 1.000 60.35000 39 TYR B N 1
ATOM 3470 C CA . TYR B 1 39 ? 77.82400 79.32600 56.90400 1.000 54.88000 39 TYR B CA 1
ATOM 3471 C C . TYR B 1 39 ? 79.32400 79.24100 57.15100 1.000 58.64000 39 TYR B C 1
ATOM 3472 O O . TYR B 1 39 ? 80.05000 78.59100 56.38900 1.000 61.92000 39 TYR B O 1
ATOM 3481 N N . ARG B 1 40 ? 79.80800 79.89100 58.21300 1.000 57.67000 40 ARG B N 1
ATOM 3482 C CA . ARG B 1 40 ? 81.22200 79.79200 58.56200 1.000 59.90000 40 ARG B CA 1
ATOM 3483 C C . ARG B 1 40 ? 81.60500 78.36100 58.91700 1.000 61.33000 40 ARG B C 1
ATOM 3484 O O . ARG B 1 40 ? 82.66500 77.87400 58.50800 1.000 62.19000 40 ARG B O 1
ATOM 3492 N N . GLU B 1 41 ? 80.75900 77.67600 59.69000 1.000 64.78000 41 GLU B N 1
ATOM 3493 C CA . GLU B 1 41 ? 81.02000 76.27900 60.02800 1.000 61.33000 41 GLU B CA 1
ATOM 3494 C C . GLU B 1 41 ? 81.05100 75.40900 58.77800 1.000 64.26000 41 GLU B C 1
ATOM 3495 O O . GLU B 1 41 ? 81.95500 74.58300 58.60200 1.000 59.77000 41 GLU B O 1
ATOM 3501 N N . LEU B 1 42 ? 80.06000 75.57700 57.89900 1.000 63.22000 42 LEU B N 1
ATOM 3502 C CA . LEU B 1 42 ? 80.04100 74.82700 56.64700 1.000 63.50000 42 LEU B CA 1
ATOM 3503 C C . LEU B 1 42 ? 81.25500 75.15800 55.78900 1.000 59.36000 42 LEU B C 1
ATOM 3504 O O . LEU B 1 42 ? 81.87400 74.26200 55.20200 1.000 58.44000 42 LEU B O 1
ATOM 3509 N N . HIS B 1 43 ? 81.60600 76.44300 55.70500 1.000 57.39000 43 HIS B N 1
ATOM 3510 C CA . HIS B 1 43 ? 82.76600 76.85200 54.92000 1.000 61.18000 43 HIS B CA 1
ATOM 3511 C C . HIS B 1 43 ? 84.05200 76.25800 55.48000 1.000 64.17000 43 HIS B C 1
ATOM 3512 O O . HIS B 1 43 ? 84.88800 75.74400 54.72800 1.000 60.44000 43 HIS B O 1
ATOM 3519 N N . GLU B 1 44 ? 84.22400 76.31100 56.80300 1.000 63.67000 44 GLU B N 1
ATOM 3520 C CA . GLU B 1 44 ? 85.46100 75.83000 57.40800 1.000 62.50000 44 GLU B CA 1
ATOM 3521 C C . GLU B 1 44 ? 85.58500 74.31500 57.30000 1.000 58.27000 44 GLU B C 1
ATOM 3522 O O . GLU B 1 44 ? 86.68000 73.79300 57.05800 1.000 60.64000 44 GLU B O 1
ATOM 3528 N N . ARG B 1 45 ? 84.47800 73.59100 57.47900 1.000 57.18000 45 ARG B N 1
ATOM 3529 C CA . ARG B 1 45 ? 84.53400 72.13300 57.41900 1.000 61.93000 45 ARG B CA 1
ATOM 3530 C C . ARG B 1 45 ? 84.80600 71.64200 56.00200 1.000 61.59000 45 ARG B C 1
ATOM 3531 O O . ARG B 1 45 ? 85.58400 70.70100 55.80500 1.000 55.67000 45 ARG B O 1
ATOM 3539 N N . SER B 1 46 ? 84.17700 72.26300 55.00100 1.000 60.36000 46 SER B N 1
ATOM 3540 C CA . SER B 1 46 ? 84.46700 71.89400 53.62000 1.000 59.06000 46 SER B CA 1
ATOM 3541 C C . SER B 1 46 ? 85.85600 72.35800 53.20300 1.000 57.26000 46 SER B C 1
ATOM 3542 O O . SER B 1 46 ? 86.46600 71.75800 52.31000 1.000 52.68000 46 SER B O 1
ATOM 3545 N N . ASN B 1 47 ? 86.36500 73.42400 53.82600 1.000 59.49000 47 ASN B N 1
ATOM 3546 C CA . ASN B 1 47 ? 87.74300 73.83300 53.58000 1.000 60.53000 47 ASN B CA 1
ATOM 3547 C C . ASN B 1 47 ? 88.71900 72.74000 53.99500 1.000 62.18000 47 ASN B C 1
ATOM 3548 O O . ASN B 1 47 ? 89.65300 72.42100 53.25300 1.000 60.82000 47 ASN B O 1
ATOM 3553 N N . GLN B 1 48 ? 88.50900 72.14500 55.17400 1.000 54.42000 48 GLN B N 1
ATOM 3554 C CA . GLN B 1 48 ? 89.39200 71.07900 55.64000 1.000 58.54000 48 GLN B CA 1
ATOM 3555 C C . GLN B 1 48 ? 89.34200 69.87400 54.71200 1.000 59.34000 48 GLN B C 1
ATOM 3556 O O . GLN B 1 48 ? 90.37800 69.27100 54.40800 1.000 61.00000 48 GLN B O 1
ATOM 3562 N N . LEU B 1 49 ? 88.14200 69.49800 54.26500 1.000 60.48000 49 LEU B N 1
ATOM 3563 C CA . LEU B 1 49 ? 88.01400 68.36800 53.35200 1.000 54.65000 49 LEU B CA 1
ATOM 3564 C C . LEU B 1 49 ? 88.72000 68.64400 52.03100 1.000 58.79000 49 LEU B C 1
ATOM 3565 O O . LEU B 1 49 ? 89.35000 67.74800 51.45700 1.000 58.75000 49 LEU B O 1
ATOM 3570 N N . ALA B 1 50 ? 88.62400 69.88000 51.53300 1.000 58.72000 50 ALA B N 1
ATOM 3571 C CA . ALA B 1 50 ? 89.28600 70.22500 50.28000 1.000 61.24000 50 ALA B CA 1
ATOM 3572 C C . ALA B 1 50 ? 90.79500 70.05300 50.38700 1.000 60.86000 50 ALA B C 1
ATOM 3573 O O . ALA B 1 50 ? 91.43100 69.51600 49.47300 1.000 61.75000 50 ALA B O 1
ATOM 3575 N N . ARG B 1 51 ? 91.38700 70.49500 51.50100 1.000 59.50000 51 ARG B N 1
ATOM 3576 C CA . ARG B 1 51 ? 92.81500 70.27500 51.71200 1.000 62.66000 51 ARG B CA 1
ATOM 3577 C C . ARG B 1 51 ? 93.13700 68.78800 51.75300 1.000 57.39000 51 ARG B C 1
ATOM 3578 O O . ARG B 1 51 ? 94.13400 68.34400 51.17100 1.000 62.57000 51 ARG B O 1
ATOM 3586 N N . PHE B 1 52 ? 92.30500 68.00200 52.43900 1.000 53.76000 52 PHE B N 1
ATOM 3587 C CA . PHE B 1 52 ? 92.52600 66.56100 52.49200 1.000 56.07000 52 PHE B CA 1
ATOM 3588 C C . PHE B 1 52 ? 92.32900 65.91900 51.12400 1.000 56.44000 52 PHE B C 1
ATOM 3589 O O . PHE B 1 52 ? 93.08500 65.01600 50.74400 1.000 61.44000 52 PHE B O 1
ATOM 3597 N N . LEU B 1 53 ? 91.31200 66.35700 50.37700 1.000 54.74000 53 LEU B N 1
ATOM 3598 C CA . LEU B 1 53 ? 91.10800 65.82800 49.03200 1.000 57.98000 53 LEU B CA 1
ATOM 3599 C C . LEU B 1 53 ? 92.26300 66.20200 48.11200 1.000 60.18000 53 LEU B C 1
ATOM 3600 O O . LEU B 1 53 ? 92.73200 65.37400 47.32300 1.000 58.27000 53 LEU B O 1
ATOM 3605 N N . ARG B 1 54 ? 92.74100 67.44500 48.20600 1.000 54.42000 54 ARG B N 1
ATOM 3606 C CA . ARG B 1 54 ? 93.88500 67.85500 47.39800 1.000 62.64000 54 ARG B CA 1
ATOM 3607 C C . ARG B 1 54 ? 95.14200 67.10000 47.81200 1.000 60.10000 54 ARG B C 1
ATOM 3608 O O . ARG B 1 54 ? 95.97700 66.76100 46.96500 1.000 59.68000 54 ARG B O 1
ATOM 3616 N N . GLU B 1 55 ? 95.29300 66.83400 49.11300 1.000 58.44000 55 GLU B N 1
ATOM 3617 C CA . GLU B 1 55 ? 96.39800 66.00600 49.58600 1.000 59.90000 55 GLU B CA 1
ATOM 3618 C C . GLU B 1 55 ? 96.35700 64.60900 48.97500 1.000 64.80000 55 GLU B C 1
ATOM 3619 O O . GLU B 1 55 ? 97.40600 63.98100 48.78800 1.000 63.13000 55 GLU B O 1
ATOM 3625 N N . LYS B 1 56 ? 95.16600 64.11500 48.63700 1.000 62.87000 56 LYS B N 1
ATOM 3626 C CA . LYS B 1 56 ? 94.99900 62.76400 48.12300 1.000 58.54000 56 LYS B CA 1
ATOM 3627 C C . LYS B 1 56 ? 94.96000 62.70700 46.60100 1.000 65.58000 56 LYS B C 1
ATOM 3628 O O . LYS B 1 56 ? 94.67400 61.64400 46.03900 1.000 71.21000 56 LYS B O 1
ATOM 3634 N N . GLY B 1 57 ? 95.23900 63.81700 45.92000 1.000 63.01000 57 GLY B N 1
ATOM 3635 C CA . GLY B 1 57 ? 95.38000 63.81400 44.47700 1.000 66.66000 57 GLY B CA 1
ATOM 3636 C C . GLY B 1 57 ? 94.28300 64.51300 43.70400 1.000 64.30000 57 GLY B C 1
ATOM 3637 O O . GLY B 1 57 ? 94.38900 64.60600 42.47500 1.000 70.16000 57 GLY B O 1
ATOM 3638 N N . VAL B 1 58 ? 93.23300 64.99700 44.36500 1.000 58.84000 58 VAL B N 1
ATOM 3639 C CA . VAL B 1 58 ? 92.14200 65.65500 43.65300 1.000 60.65000 58 VAL B CA 1
ATOM 3640 C C . VAL B 1 58 ? 92.66400 66.94000 43.02200 1.000 65.15000 58 VAL B C 1
ATOM 3641 O O . VAL B 1 58 ? 93.22200 67.80600 43.70600 1.000 66.09000 58 VAL B O 1
ATOM 3645 N N . LYS B 1 59 ? 92.48200 67.06500 41.70800 1.000 64.52000 59 LYS B N 1
ATOM 3646 C CA . LYS B 1 59 ? 92.97500 68.20800 40.94900 1.000 61.50000 59 LYS B CA 1
ATOM 3647 C C . LYS B 1 59 ? 91.85400 68.83500 40.13000 1.000 62.21000 59 LYS B C 1
ATOM 3648 O O . LYS B 1 59 ? 90.67900 68.50600 40.32300 1.000 56.03000 59 LYS B O 1
ATOM 3654 N N . LYS B 1 60 ? 92.21100 69.75600 39.23700 1.000 59.76000 60 LYS B N 1
ATOM 3655 C CA . LYS B 1 60 ? 91.23600 70.38400 38.35400 1.000 55.78000 60 LYS B CA 1
ATOM 3656 C C . LYS B 1 60 ? 90.46300 69.33800 37.56000 1.000 61.00000 60 LYS B C 1
ATOM 3657 O O . LYS B 1 60 ? 91.05400 68.47900 36.89800 1.000 61.83000 60 LYS B O 1
ATOM 3663 N N . GLU B 1 61 ? 89.13400 69.40900 37.64400 1.000 61.30000 61 GLU B N 1
ATOM 3664 C CA . GLU B 1 61 ? 88.21400 68.57100 36.87500 1.000 59.42000 61 GLU B CA 1
ATOM 3665 C C . GLU B 1 61 ? 88.35800 67.08600 37.19000 1.000 56.74000 61 GLU B C 1
ATOM 3666 O O . GLU B 1 61 ? 88.03500 66.24000 36.35100 1.000 59.55000 61 GLU B O 1
ATOM 3672 N N . SER B 1 62 ? 88.84700 66.74400 38.37900 1.000 57.03000 62 SER B N 1
ATOM 3673 C CA . SER B 1 62 ? 88.82700 65.35400 38.81100 1.000 59.27000 62 SER B CA 1
ATOM 3674 C C . SER B 1 62 ? 87.39000 64.88700 38.99100 1.000 57.20000 62 SER B C 1
ATOM 3675 O O . SER B 1 62 ? 86.52300 65.64700 39.43100 1.000 58.65000 62 SER B O 1
ATOM 3678 N N . ILE B 1 63 ? 87.13400 63.63600 38.63800 1.000 60.48000 63 ILE B N 1
ATOM 3679 C CA . ILE B 1 63 ? 85.81600 63.03700 38.79600 1.000 56.29000 63 ILE B CA 1
ATOM 3680 C C . ILE B 1 63 ? 85.83400 62.25500 40.10200 1.000 59.43000 63 ILE B C 1
ATOM 3681 O O . ILE B 1 63 ? 86.55000 61.25700 40.23200 1.000 61.44000 63 ILE B O 1
ATOM 3686 N N . ILE B 1 64 ? 85.05900 62.71600 41.07900 1.000 54.23000 64 ILE B N 1
ATOM 3687 C CA . ILE B 1 64 ? 85.04500 62.14100 42.41800 1.000 58.19000 64 ILE B CA 1
ATOM 3688 C C . ILE B 1 64 ? 83.64300 61.63100 42.70300 1.000 60.32000 64 ILE B C 1
ATOM 3689 O O . ILE B 1 64 ? 82.68200 62.41100 42.70000 1.000 57.96000 64 ILE B O 1
ATOM 3694 N N . GLY B 1 65 ? 83.52200 60.33100 42.95100 1.000 56.72000 65 GLY B N 1
ATOM 3695 C CA . GLY B 1 65 ? 82.25300 59.79800 43.39800 1.000 55.52000 65 GLY B CA 1
ATOM 3696 C C . GLY B 1 65 ? 81.96700 60.18600 44.83600 1.000 58.64000 65 GLY B C 1
ATOM 3697 O O . GLY B 1 65 ? 82.86800 60.29900 45.67000 1.000 60.42000 65 GLY B O 1
ATOM 3698 N N . ILE B 1 66 ? 80.68800 60.40900 45.12600 1.000 48.46000 66 ILE B N 1
ATOM 3699 C CA . ILE B 1 66 ? 80.24200 60.72600 46.47900 1.000 54.46000 66 ILE B CA 1
ATOM 3700 C C . ILE B 1 66 ? 78.98100 59.92600 46.77400 1.000 54.27000 66 ILE B C 1
ATOM 3701 O O . ILE B 1 66 ? 78.05200 59.88900 45.95900 1.000 54.56000 66 ILE B O 1
ATOM 3706 N N . MET B 1 67 ? 78.96300 59.25500 47.92500 1.000 54.50000 67 MET B N 1
ATOM 3707 C CA . MET B 1 67 ? 77.82800 58.42100 48.31600 1.000 58.79000 67 MET B CA 1
ATOM 3708 C C . MET B 1 67 ? 77.65200 58.55700 49.82500 1.000 55.14000 67 MET B C 1
ATOM 3709 O O . MET B 1 67 ? 78.40500 57.96200 50.60300 1.000 60.82000 67 MET B O 1
ATOM 3714 N N . MET B 1 68 ? 76.66600 59.35100 50.23100 1.000 53.97000 68 MET B N 1
ATOM 3715 C CA . MET B 1 68 ? 76.37100 59.57000 51.63600 1.000 62.08000 68 MET B CA 1
ATOM 3716 C C . MET B 1 68 ? 74.86500 59.61700 51.82600 1.000 60.14000 68 MET B C 1
ATOM 3717 O O . MET B 1 68 ? 74.10700 59.90600 50.89600 1.000 65.19000 68 MET B O 1
ATOM 3722 N N . GLU B 1 69 ? 74.44000 59.32700 53.05000 1.000 64.81000 69 GLU B N 1
ATOM 3723 C CA . GLU B 1 69 ? 73.05000 59.52700 53.41000 1.000 61.08000 69 GLU B CA 1
ATOM 3724 C C . GLU B 1 69 ? 72.75100 61.02100 53.49900 1.000 59.87000 69 GLU B C 1
ATOM 3725 O O . GLU B 1 69 ? 73.65200 61.86600 53.50900 1.000 57.92000 69 GLU B O 1
ATOM 3731 N N . ARG B 1 70 ? 71.46400 61.34600 53.55000 1.000 62.44000 70 ARG B N 1
ATOM 3732 C CA . ARG B 1 70 ? 71.05900 62.72600 53.77400 1.000 53.55000 70 ARG B CA 1
ATOM 3733 C C . ARG B 1 70 ? 71.58400 63.19400 55.12400 1.000 55.00000 70 ARG B C 1
ATOM 3734 O O . ARG B 1 70 ? 71.18100 62.67400 56.17000 1.000 59.57000 70 ARG B O 1
ATOM 3742 N N . SER B 1 71 ? 72.48700 64.16900 55.10000 1.000 55.36000 71 SER B N 1
ATOM 3743 C CA . SER B 1 71 ? 73.20100 64.58100 56.30200 1.000 55.60000 71 SER B CA 1
ATOM 3744 C C . SER B 1 71 ? 73.96400 65.86100 56.00100 1.000 56.21000 71 SER B C 1
ATOM 3745 O O . SER B 1 71 ? 74.10300 66.27100 54.84500 1.000 54.69000 71 SER B O 1
ATOM 3748 N N . VAL B 1 72 ? 74.45600 66.49200 57.06900 1.000 58.85000 72 VAL B N 1
ATOM 3749 C CA . VAL B 1 72 ? 75.36000 67.62800 56.91700 1.000 58.07000 72 VAL B CA 1
ATOM 3750 C C . VAL B 1 72 ? 76.62100 67.19700 56.18100 1.000 59.57000 72 VAL B C 1
ATOM 3751 O O . VAL B 1 72 ? 77.18400 67.95500 55.38100 1.000 55.51000 72 VAL B O 1
ATOM 3755 N N . GLU B 1 73 ? 77.08400 65.97200 56.44500 1.000 59.39000 73 GLU B N 1
ATOM 3756 C CA . GLU B 1 73 ? 78.28100 65.45500 55.78900 1.000 60.50000 73 GLU B CA 1
ATOM 3757 C C . GLU B 1 73 ? 78.15600 65.51000 54.27100 1.000 57.70000 73 GLU B C 1
ATOM 3758 O O . GLU B 1 73 ? 79.14700 65.74600 53.56900 1.000 55.71000 73 GLU B O 1
ATOM 3764 N N . MET B 1 74 ? 76.94800 65.29100 53.74500 1.000 56.76000 74 MET B N 1
ATOM 3765 C CA . MET B 1 74 ? 76.75400 65.33900 52.29800 1.000 53.70000 74 MET B CA 1
ATOM 3766 C C . MET B 1 74 ? 77.00100 66.74100 51.75200 1.000 53.60000 74 MET B C 1
ATOM 3767 O O . MET B 1 74 ? 77.61700 66.90100 50.69200 1.000 56.56000 74 MET B O 1
ATOM 3772 N N . ILE B 1 75 ? 76.52700 67.76800 52.46000 1.000 52.60000 75 ILE B N 1
ATOM 3773 C CA . ILE B 1 75 ? 76.76900 69.14000 52.02200 1.000 52.33000 75 ILE B CA 1
ATOM 3774 C C . ILE B 1 75 ? 78.25300 69.47300 52.11100 1.000 53.60000 75 ILE B C 1
ATOM 3775 O O . ILE B 1 75 ? 78.81600 70.10700 51.21000 1.000 55.04000 75 ILE B O 1
ATOM 3780 N N . VAL B 1 76 ? 78.90800 69.05600 53.19700 1.000 52.69000 76 VAL B N 1
ATOM 3781 C CA . VAL B 1 76 ? 80.34200 69.28800 53.34000 1.000 58.03000 76 VAL B CA 1
ATOM 3782 C C . VAL B 1 76 ? 81.10900 68.56500 52.24100 1.000 58.24000 76 VAL B C 1
ATOM 3783 O O . VAL B 1 76 ? 82.05100 69.11400 51.65500 1.000 56.91000 76 VAL B O 1
ATOM 3787 N N . GLY B 1 77 ? 80.72300 67.32100 51.94900 1.000 55.29000 77 GLY B N 1
ATOM 3788 C CA . GLY B 1 77 ? 81.42300 66.55600 50.92800 1.000 59.25000 77 GLY B CA 1
ATOM 3789 C C . GLY B 1 77 ? 81.34200 67.19600 49.55600 1.000 56.23000 77 GLY B C 1
ATOM 3790 O O . GLY B 1 77 ? 82.34200 67.29200 48.84200 1.000 54.02000 77 GLY B O 1
ATOM 3791 N N . ILE B 1 78 ? 80.14700 67.64600 49.17100 1.000 55.09000 78 ILE B N 1
ATOM 3792 C CA . ILE B 1 78 ? 79.96600 68.24800 47.85200 1.000 52.14000 78 ILE B CA 1
ATOM 3793 C C . ILE B 1 78 ? 80.76600 69.53900 47.74300 1.000 55.73000 78 ILE B C 1
ATOM 3794 O O . ILE B 1 78 ? 81.47300 69.77100 46.75600 1.000 60.47000 78 ILE B O 1
ATOM 3799 N N . LEU B 1 79 ? 80.66900 70.39700 48.76100 1.000 54.34000 79 LEU B N 1
ATOM 3800 C CA . LEU B 1 79 ? 81.43900 71.63600 48.75300 1.000 52.92000 79 LEU B CA 1
ATOM 3801 C C . LEU B 1 79 ? 82.93700 71.35300 48.74200 1.000 51.60000 79 LEU B C 1
ATOM 3802 O O . LEU B 1 79 ? 83.69600 72.01800 48.02800 1.000 54.61000 79 LEU B O 1
ATOM 3807 N N . GLY B 1 80 ? 83.37700 70.36000 49.51800 1.000 52.17000 80 GLY B N 1
ATOM 3808 C CA . GLY B 1 80 ? 84.79300 70.02700 49.54900 1.000 50.16000 80 GLY B CA 1
ATOM 3809 C C . GLY B 1 80 ? 85.31900 69.54500 48.21000 1.000 58.35000 80 GLY B C 1
ATOM 3810 O O . GLY B 1 80 ? 86.43100 69.89500 47.80700 1.000 53.46000 80 GLY B O 1
ATOM 3811 N N . ILE B 1 81 ? 84.53200 68.72600 47.50700 1.000 53.83000 81 ILE B N 1
ATOM 3812 C CA . ILE B 1 81 ? 84.94700 68.24100 46.19300 1.000 54.02000 81 ILE B CA 1
ATOM 3813 C C . ILE B 1 81 ? 85.08900 69.40200 45.21600 1.000 53.64000 81 ILE B C 1
ATOM 3814 O O . ILE B 1 81 ? 86.07000 69.48500 44.46700 1.000 54.41000 81 ILE B O 1
ATOM 3819 N N . LEU B 1 82 ? 84.11300 70.31200 45.20500 1.000 55.35000 82 LEU B N 1
ATOM 3820 C CA . LEU B 1 82 ? 84.17400 71.46000 44.30600 1.000 56.25000 82 LEU B CA 1
ATOM 3821 C C . LEU B 1 82 ? 85.34200 72.37600 44.65200 1.000 55.17000 82 LEU B C 1
ATOM 3822 O O . LEU B 1 82 ? 86.04200 72.86200 43.75500 1.000 55.06000 82 LEU B O 1
ATOM 3827 N N . LYS B 1 83 ? 85.56200 72.62900 45.94500 1.000 53.64000 83 LYS B N 1
ATOM 3828 C CA . LYS B 1 83 ? 86.66200 73.49500 46.35900 1.000 58.45000 83 LYS B CA 1
ATOM 3829 C C . LYS B 1 83 ? 88.00800 72.92100 45.93700 1.000 60.09000 83 LYS B C 1
ATOM 3830 O O . LYS B 1 83 ? 88.88700 73.65900 45.47500 1.000 60.61000 83 LYS B O 1
ATOM 3836 N N . ALA B 1 84 ? 88.19100 71.60800 46.09500 1.000 56.46000 84 ALA B N 1
ATOM 3837 C CA . ALA B 1 84 ? 89.44200 70.97800 45.68600 1.000 55.70000 84 ALA B CA 1
ATOM 3838 C C . ALA B 1 84 ? 89.68900 71.13800 44.19100 1.000 63.03000 84 ALA B C 1
ATOM 3839 O O . ALA B 1 84 ? 90.84400 71.13200 43.74800 1.000 59.05000 84 ALA B O 1
ATOM 3841 N N . GLY B 1 85 ? 88.62700 71.27700 43.40300 1.000 61.35000 85 GLY B N 1
ATOM 3842 C CA . GLY B 1 85 ? 88.73900 71.48700 41.97000 1.000 50.34000 85 GLY B CA 1
ATOM 3843 C C . GLY B 1 85 ? 88.03300 70.45400 41.12100 1.000 56.68000 85 GLY B C 1
ATOM 3844 O O . GLY B 1 85 ? 88.01300 70.60000 39.89000 1.000 56.02000 85 GLY B O 1
ATOM 3845 N N . GLY B 1 86 ? 87.44300 69.41600 41.71200 1.000 54.11000 86 GLY B N 1
ATOM 3846 C CA . GLY B 1 86 ? 86.82500 68.35000 40.95900 1.000 52.23000 86 GLY B CA 1
ATOM 3847 C C . GLY B 1 86 ? 85.31800 68.51000 40.81200 1.000 55.10000 86 GLY B C 1
ATOM 3848 O O . GLY B 1 86 ? 84.69700 69.43800 41.32200 1.000 58.10000 86 GLY B O 1
ATOM 3849 N N . ALA B 1 87 ? 84.73800 67.56500 40.07900 1.000 52.88000 87 ALA B N 1
ATOM 3850 C CA . ALA B 1 87 ? 83.29600 67.44200 39.92900 1.000 50.38000 87 ALA B CA 1
ATOM 3851 C C . ALA B 1 87 ? 82.84000 66.15600 40.60200 1.000 53.63000 87 ALA B C 1
ATOM 3852 O O . ALA B 1 87 ? 83.55200 65.14700 40.57500 1.000 51.57000 87 ALA B O 1
ATOM 3854 N N . PHE B 1 88 ? 81.65600 66.18900 41.20400 1.000 50.48000 88 PHE B N 1
ATOM 3855 C CA . PHE B 1 88 ? 81.17300 65.06800 41.99500 1.000 49.28000 88 PHE B CA 1
ATOM 3856 C C . PHE B 1 88 ? 80.18400 64.22500 41.19800 1.000 49.98000 88 PHE B C 1
ATOM 3857 O O . PHE B 1 88 ? 79.43700 64.73200 40.35900 1.000 48.65000 88 PHE B O 1
ATOM 3865 N N . VAL B 1 89 ? 80.20200 62.92300 41.46300 1.000 47.32000 89 VAL B N 1
ATOM 3866 C CA . VAL B 1 89 ? 79.24700 61.99600 40.86200 1.000 49.63000 89 VAL B CA 1
ATOM 3867 C C . VAL B 1 89 ? 78.34500 61.46500 41.96900 1.000 48.68000 89 VAL B C 1
ATOM 3868 O O . VAL B 1 89 ? 78.76300 60.59900 42.75200 1.000 52.24000 89 VAL B O 1
ATOM 3872 N N . PRO B 1 90 ? 77.11200 61.95700 42.07800 1.000 55.88000 90 PRO B N 1
ATOM 3873 C CA . PRO B 1 90 ? 76.23700 61.52400 43.17500 1.000 59.11000 90 PRO B CA 1
ATOM 3874 C C . PRO B 1 90 ? 75.74900 60.10000 42.96700 1.000 57.05000 90 PRO B C 1
ATOM 3875 O O . PRO B 1 90 ? 75.27400 59.74000 41.88800 1.000 65.95000 90 PRO B O 1
ATOM 3879 N N . ILE B 1 91 ? 75.86600 59.29200 44.01600 1.000 55.98000 91 ILE B N 1
ATOM 3880 C CA . ILE B 1 91 ? 75.44300 57.89900 43.99700 1.000 64.49000 91 ILE B CA 1
ATOM 3881 C C . ILE B 1 91 ? 74.44500 57.68000 45.12600 1.000 65.96000 91 ILE B C 1
ATOM 3882 O O . ILE B 1 91 ? 74.69600 58.07800 46.27000 1.000 64.58000 91 ILE B O 1
ATOM 3887 N N . ASP B 1 92 ? 73.31800 57.05900 44.80100 1.000 70.09000 92 ASP B N 1
ATOM 3888 C CA . ASP B 1 92 ? 72.29700 56.77700 45.80300 1.000 64.94000 92 ASP B CA 1
ATOM 3889 C C . ASP B 1 92 ? 72.76600 55.64900 46.71600 1.000 65.44000 92 ASP B C 1
ATOM 3890 O O . ASP B 1 92 ? 73.19200 54.59700 46.22400 1.000 67.04000 92 ASP B O 1
ATOM 3895 N N . PRO B 1 93 ? 72.70700 55.82300 48.03800 1.000 63.36000 93 PRO B N 1
ATOM 3896 C CA . PRO B 1 93 ? 73.09700 54.72600 48.93900 1.000 68.68000 93 PRO B CA 1
ATOM 3897 C C . PRO B 1 93 ? 72.22100 53.49200 48.82000 1.000 77.04000 93 PRO B C 1
ATOM 3898 O O . PRO B 1 93 ? 72.61500 52.42300 49.30400 1.000 77.49000 93 PRO B O 1
ATOM 3902 N N . GLU B 1 94 ? 71.04800 53.60000 48.20100 1.000 75.54000 94 GLU B N 1
ATOM 3903 C CA . GLU B 1 94 ? 70.12400 52.48300 48.07100 1.000 74.30000 94 GLU B CA 1
ATOM 3904 C C . GLU B 1 94 ? 70.17800 51.82500 46.69700 1.000 76.08000 94 GLU B C 1
ATOM 3905 O O . GLU B 1 94 ? 69.32900 50.98200 46.39100 1.000 80.68000 94 GLU B O 1
ATOM 3911 N N . TYR B 1 95 ? 71.14800 52.19200 45.86400 1.000 77.63000 95 TYR B N 1
ATOM 3912 C CA . TYR B 1 95 ? 71.30700 51.57200 44.55800 1.000 72.67000 95 TYR B CA 1
ATOM 3913 C C . TYR B 1 95 ? 71.94900 50.19100 44.69100 1.000 77.49000 95 TYR B C 1
ATOM 3914 O O . TYR B 1 95 ? 72.70000 49.93600 45.63700 1.000 78.26000 95 TYR B O 1
ATOM 3923 N N . PRO B 1 96 ? 71.65900 49.27800 43.76300 1.000 81.19000 96 PRO B N 1
ATOM 3924 C CA . PRO B 1 96 ? 72.38800 48.00300 43.73900 1.000 81.08000 96 PRO B CA 1
ATOM 3925 C C . PRO B 1 96 ? 73.86700 48.23000 43.46000 1.000 82.59000 96 PRO B C 1
ATOM 3926 O O . PRO B 1 96 ? 74.24800 49.14600 42.72700 1.000 84.44000 96 PRO B O 1
ATOM 3930 N N . LYS B 1 97 ? 74.70900 47.37800 44.05100 1.000 83.78000 97 LYS B N 1
ATOM 3931 C CA . LYS B 1 97 ? 76.14800 47.60400 43.96700 1.000 90.19000 97 LYS B CA 1
ATOM 3932 C C . LYS B 1 97 ? 76.75200 47.22300 42.62100 1.000 86.67000 97 LYS B C 1
ATOM 3933 O O . LYS B 1 97 ? 77.92100 47.54400 42.37900 1.000 94.23000 97 LYS B O 1
ATOM 3939 N N . GLU B 1 98 ? 76.00800 46.55200 41.74100 1.000 85.79000 98 GLU B N 1
ATOM 3940 C CA . GLU B 1 98 ? 76.46900 46.43500 40.36100 1.000 93.35000 98 GLU B CA 1
ATOM 3941 C C . GLU B 1 98 ? 76.10200 47.67100 39.55200 1.000 89.89000 98 GLU B C 1
ATOM 3942 O O . GLU B 1 98 ? 76.84700 48.05900 38.64500 1.000 89.67000 98 GLU B O 1
ATOM 3948 N N . ARG B 1 99 ? 74.96200 48.29300 39.86300 1.000 82.43000 99 ARG B N 1
ATOM 3949 C CA . ARG B 1 99 ? 74.68200 49.62600 39.34400 1.000 84.13000 99 ARG B CA 1
ATOM 3950 C C . ARG B 1 99 ? 75.72300 50.62500 39.82900 1.000 83.29000 99 ARG B C 1
ATOM 3951 O O . ARG B 1 99 ? 76.06900 51.56300 39.10200 1.000 77.03000 99 ARG B O 1
ATOM 3959 N N . ILE B 1 100 ? 76.24800 50.42400 41.04200 1.000 82.88000 100 ILE B N 1
ATOM 3960 C CA . ILE B 1 100 ? 77.31900 51.27900 41.54700 1.000 79.72000 100 ILE B CA 1
ATOM 3961 C C . ILE B 1 100 ? 78.52100 51.21700 40.61600 1.000 75.19000 100 ILE B C 1
ATOM 3962 O O . ILE B 1 100 ? 79.10000 52.25000 40.25700 1.000 72.97000 100 ILE B O 1
ATOM 3967 N N . GLY B 1 101 ? 78.89200 50.00600 40.18600 1.000 76.72000 101 GLY B N 1
ATOM 3968 C CA . GLY B 1 101 ? 80.07900 49.84200 39.35900 1.000 75.09000 101 GLY B CA 1
ATOM 3969 C C . GLY B 1 101 ? 80.03400 50.65800 38.08100 1.000 73.56000 101 GLY B C 1
ATOM 3970 O O . GLY B 1 101 ? 81.05700 51.18600 37.63600 1.000 77.55000 101 GLY B O 1
ATOM 3971 N N . TYR B 1 102 ? 78.85500 50.75000 37.45800 1.000 76.27000 102 TYR B N 1
ATOM 3972 C CA . TYR B 1 102 ? 78.68600 51.63600 36.30800 1.000 75.32000 102 TYR B CA 1
ATOM 3973 C C . TYR B 1 102 ? 79.16500 53.04800 36.62300 1.000 79.12000 102 TYR B C 1
ATOM 3974 O O . TYR B 1 102 ? 79.83200 53.68800 35.80200 1.000 81.45000 102 TYR B O 1
ATOM 3983 N N . MET B 1 103 ? 78.83000 53.54900 37.81400 1.000 75.68000 103 MET B N 1
ATOM 3984 C CA . MET B 1 103 ? 79.10800 54.93400 38.16700 1.000 74.34000 103 MET B CA 1
ATOM 3985 C C . MET B 1 103 ? 80.56400 55.19100 38.53500 1.000 72.48000 103 MET B C 1
ATOM 3986 O O . MET B 1 103 ? 80.99900 56.34400 38.47300 1.000 76.09000 103 MET B O 1
ATOM 3991 N N . LEU B 1 104 ? 81.33100 54.16600 38.90800 1.000 69.44000 104 LEU B N 1
ATOM 3992 C CA . LEU B 1 104 ? 82.75700 54.37000 39.13800 1.000 74.21000 104 LEU B CA 1
ATOM 3993 C C . LEU B 1 104 ? 83.54800 54.47000 37.84500 1.000 77.08000 104 LEU B C 1
ATOM 3994 O O . LEU B 1 104 ? 84.78300 54.42600 37.88500 1.000 81.13000 104 LEU B O 1
ATOM 3999 N N . ASP B 1 105 ? 82.87000 54.59800 36.70800 1.000 85.99000 105 ASP B N 1
ATOM 4000 C CA . ASP B 1 105 ? 83.54100 54.74100 35.42300 1.000 88.34000 105 ASP B CA 1
ATOM 4001 C C . ASP B 1 105 ? 84.30000 56.06200 35.40000 1.000 78.69000 105 ASP B C 1
ATOM 4002 O O . ASP B 1 105 ? 83.69000 57.13600 35.36600 1.000 78.41000 105 ASP B O 1
ATOM 4007 N N . SER B 1 106 ? 85.63100 55.97800 35.45400 1.000 78.49000 106 SER B N 1
ATOM 4008 C CA . SER B 1 106 ? 86.54700 57.10400 35.29100 1.000 87.40000 106 SER B CA 1
ATOM 4009 C C . SER B 1 106 ? 86.56300 58.05600 36.48400 1.000 79.88000 106 SER B C 1
ATOM 4010 O O . SER B 1 106 ? 87.02700 59.19300 36.35600 1.000 73.08000 106 SER B O 1
ATOM 4013 N N . VAL B 1 107 ? 86.07600 57.63300 37.65000 1.000 72.77000 107 VAL B N 1
ATOM 4014 C CA . VAL B 1 107 ? 86.16800 58.46900 38.84400 1.000 69.71000 107 VAL B CA 1
ATOM 4015 C C . VAL B 1 107 ? 87.54100 58.29200 39.47800 1.000 64.74000 107 VAL B C 1
ATOM 4016 O O . VAL B 1 107 ? 88.13300 57.21000 39.42300 1.000 62.83000 107 VAL B O 1
ATOM 4020 N N . ARG B 1 108 ? 88.08500 59.37500 40.03400 1.000 61.68000 108 ARG B N 1
ATOM 4021 C CA . ARG B 1 108 ? 89.39600 59.28900 40.67200 1.000 63.26000 108 ARG B CA 1
ATOM 4022 C C . ARG B 1 108 ? 89.32300 58.50400 41.97700 1.000 72.85000 108 ARG B C 1
ATOM 4023 O O . ARG B 1 108 ? 90.13700 57.60500 42.22100 1.000 69.54000 108 ARG B O 1
ATOM 4031 N N . LEU B 1 109 ? 88.35400 58.82900 42.82700 1.000 72.24000 109 LEU B N 1
ATOM 4032 C CA . LEU B 1 109 ? 88.17700 58.15700 44.10800 1.000 69.87000 109 LEU B CA 1
ATOM 4033 C C . LEU B 1 109 ? 86.72000 58.30700 44.52700 1.000 65.89000 109 LEU B C 1
ATOM 4034 O O . LEU B 1 109 ? 85.93000 58.98700 43.86600 1.000 63.98000 109 LEU B O 1
ATOM 4039 N N . VAL B 1 110 ? 86.36700 57.66500 45.63900 1.000 64.38000 110 VAL B N 1
ATOM 4040 C CA . VAL B 1 110 ? 85.01400 57.70300 46.18100 1.000 63.06000 110 VAL B CA 1
ATOM 4041 C C . VAL B 1 110 ? 85.06300 58.32600 47.56800 1.000 63.43000 110 VAL B C 1
ATOM 4042 O O . VAL B 1 110 ? 85.81200 57.86600 48.43700 1.000 56.72000 110 VAL B O 1
ATOM 4046 N N . LEU B 1 111 ? 84.27000 59.37400 47.76700 1.000 62.00000 111 LEU B N 1
ATOM 4047 C CA . LEU B 1 111 ? 84.06700 59.97700 49.07700 1.000 58.40000 111 LEU B CA 1
ATOM 4048 C C . LEU B 1 111 ? 82.74900 59.46200 49.64100 1.000 57.32000 111 LEU B C 1
ATOM 4049 O O . LEU B 1 111 ? 81.69400 59.65200 49.02700 1.000 57.81000 111 LEU B O 1
ATOM 4054 N N . THR B 1 112 ? 82.80400 58.81600 50.80100 1.000 54.36000 112 THR B N 1
ATOM 4055 C CA . THR B 1 112 ? 81.61900 58.17200 51.35300 1.000 57.65000 112 THR B CA 1
ATOM 4056 C C . THR B 1 112 ? 81.67100 58.25400 52.87400 1.000 57.70000 112 THR B C 1
ATOM 4057 O O . THR B 1 112 ? 82.54000 58.91400 53.45100 1.000 56.34000 112 THR B O 1
ATOM 4061 N N . GLN B 1 113 ? 80.72400 57.58300 53.51900 1.000 62.18000 113 GLN B N 1
ATOM 4062 C CA . GLN B 1 113 ? 80.66700 57.47900 54.96800 1.000 60.28000 113 GLN B CA 1
ATOM 4063 C C . GLN B 1 113 ? 81.17300 56.11000 55.41400 1.000 62.86000 113 GLN B C 1
ATOM 4064 O O . GLN B 1 113 ? 81.34700 55.18900 54.61200 1.000 60.94000 113 GLN B O 1
ATOM 4070 N N . ARG B 1 114 ? 81.41400 55.99300 56.72300 1.000 67.68000 114 ARG B N 1
ATOM 4071 C CA . ARG B 1 114 ? 82.00500 54.77800 57.28100 1.000 63.87000 114 ARG B CA 1
ATOM 4072 C C . ARG B 1 114 ? 81.16100 53.54700 56.96800 1.000 65.89000 114 ARG B C 1
ATOM 4073 O O . ARG B 1 114 ? 81.66800 52.54700 56.44800 1.000 55.96000 114 ARG B O 1
ATOM 4081 N N . HIS B 1 115 ? 79.86000 53.61100 57.26200 1.000 61.71000 115 HIS B N 1
ATOM 4082 C CA . HIS B 1 115 ? 79.00300 52.44300 57.11100 1.000 63.38000 115 HIS B CA 1
ATOM 4083 C C . HIS B 1 115 ? 78.74800 52.10000 55.65200 1.000 62.00000 115 HIS B C 1
ATOM 4084 O O . HIS B 1 115 ? 78.44600 50.94300 55.34200 1.000 61.71000 115 HIS B O 1
ATOM 4091 N N . LEU B 1 116 ? 78.85500 53.07700 54.75500 1.000 64.54000 116 LEU B N 1
ATOM 4092 C CA . LEU B 1 116 ? 78.69200 52.80400 53.33500 1.000 64.35000 116 LEU B CA 1
ATOM 4093 C C . LEU B 1 116 ? 79.99500 52.31900 52.71300 1.000 63.38000 116 LEU B C 1
ATOM 4094 O O . LEU B 1 116 ? 79.97700 51.48900 51.79600 1.000 59.30000 116 LEU B O 1
ATOM 4099 N N . LYS B 1 117 ? 81.13000 52.83900 53.18900 1.000 66.97000 117 LYS B N 1
ATOM 4100 C CA . LYS B 1 117 ? 82.41700 52.22700 52.87300 1.000 65.40000 117 LYS B CA 1
ATOM 4101 C C . LYS B 1 117 ? 82.41000 50.75000 53.24600 1.000 67.97000 117 LYS B C 1
ATOM 4102 O O . LYS B 1 117 ? 82.97500 49.91100 52.53300 1.000 73.16000 117 LYS B O 1
ATOM 4108 N N . ASP B 1 118 ? 81.76500 50.41600 54.36500 1.000 64.82000 118 ASP B N 1
ATOM 4109 C CA . ASP B 1 118 ? 81.66800 49.03000 54.80600 1.000 67.60000 118 ASP B CA 1
ATOM 4110 C C . ASP B 1 118 ? 80.64500 48.23900 54.00000 1.000 68.87000 118 ASP B C 1
ATOM 4111 O O . ASP B 1 118 ? 80.82300 47.03400 53.79200 1.000 68.32000 118 ASP B O 1
ATOM 4116 N N . LYS B 1 119 ? 79.57200 48.89300 53.54800 1.000 72.87000 119 LYS B N 1
ATOM 4117 C CA . LYS B 1 119 ? 78.49100 48.17700 52.88000 1.000 63.87000 119 LYS B CA 1
ATOM 4118 C C . LYS B 1 119 ? 78.88400 47.69500 51.48900 1.000 72.81000 119 LYS B C 1
ATOM 4119 O O . LYS B 1 119 ? 78.41000 46.64200 51.04800 1.000 77.19000 119 LYS B O 1
ATOM 4125 N N . PHE B 1 120 ? 79.73500 48.43800 50.78200 1.000 71.81000 120 PHE B N 1
ATOM 4126 C CA . PHE B 1 120 ? 79.94300 48.19400 49.36000 1.000 61.88000 120 PHE B CA 1
ATOM 4127 C C . PHE B 1 120 ? 81.32500 47.67700 48.99900 1.000 69.66000 120 PHE B C 1
ATOM 4128 O O . PHE B 1 120 ? 81.44100 46.90900 48.04100 1.000 74.23000 120 PHE B O 1
ATOM 4136 N N . ALA B 1 121 ? 82.36600 48.06200 49.73600 1.000 71.27000 121 ALA B N 1
ATOM 4137 C CA . ALA B 1 121 ? 83.74300 47.70700 49.39700 1.000 72.12000 121 ALA B CA 1
ATOM 4138 C C . ALA B 1 121 ? 84.04100 48.06800 47.94100 1.000 66.59000 121 ALA B C 1
ATOM 4139 O O . ALA B 1 121 ? 84.29700 47.21000 47.09400 1.000 68.64000 121 ALA B O 1
ATOM 4141 N N . PHE B 1 122 ? 83.97100 49.36900 47.66400 1.000 63.44000 122 PHE B N 1
ATOM 4142 C CA . PHE B 1 122 ? 84.05900 49.86900 46.29800 1.000 64.66000 122 PHE B CA 1
ATOM 4143 C C . PHE B 1 122 ? 85.35200 49.42400 45.62600 1.000 68.80000 122 PHE B C 1
ATOM 4144 O O . PHE B 1 122 ? 86.38600 49.23800 46.27100 1.000 69.40000 122 PHE B O 1
ATOM 4152 N N . THR B 1 123 ? 85.28900 49.28300 44.30200 1.000 70.35000 123 THR B N 1
ATOM 4153 C CA . THR B 1 123 ? 86.45000 48.93400 43.49700 1.000 75.80000 123 THR B CA 1
ATOM 4154 C C . THR B 1 123 ? 87.29100 50.14800 43.13900 1.000 73.32000 123 THR B C 1
ATOM 4155 O O . THR B 1 123 ? 88.06100 50.10400 42.17200 1.000 78.64000 123 THR B O 1
ATOM 4159 N N . LYS B 1 124 ? 87.14200 51.23100 43.89700 1.000 68.71000 124 LYS B N 1
ATOM 4160 C CA . LYS B 1 124 ? 87.93200 52.43700 43.72300 1.000 76.17000 124 LYS B CA 1
ATOM 4161 C C . LYS B 1 124 ? 88.45300 52.89300 45.07700 1.000 64.27000 124 LYS B C 1
ATOM 4162 O O . LYS B 1 124 ? 87.96000 52.47500 46.12800 1.000 59.68000 124 LYS B O 1
ATOM 4168 N N . GLU B 1 125 ? 89.47500 53.74500 45.03600 1.000 65.60000 125 GLU B N 1
ATOM 4169 C CA . GLU B 1 125 ? 90.03000 54.30600 46.25900 1.000 66.84000 125 GLU B CA 1
ATOM 4170 C C . GLU B 1 125 ? 88.94700 55.05900 47.02200 1.000 65.24000 125 GLU B C 1
ATOM 4171 O O . GLU B 1 125 ? 88.18200 55.83300 46.43900 1.000 65.77000 125 GLU B O 1
ATOM 4177 N N . THR B 1 126 ? 88.88100 54.82500 48.33000 1.000 57.62000 126 THR B N 1
ATOM 4178 C CA . THR B 1 126 ? 87.76700 55.27300 49.15300 1.000 56.25000 126 THR B CA 1
ATOM 4179 C C . THR B 1 126 ? 88.26900 56.15700 50.28400 1.000 59.12000 126 THR B C 1
ATOM 4180 O O . THR B 1 126 ? 89.19900 55.78200 51.00500 1.000 64.54000 126 THR B O 1
ATOM 4184 N N . ILE B 1 127 ? 87.64800 57.32500 50.43500 1.000 55.47000 127 ILE B N 1
ATOM 4185 C CA . ILE B 1 127 ? 87.89300 58.22000 51.55900 1.000 56.11000 127 ILE B CA 1
ATOM 4186 C C . ILE B 1 127 ? 86.60500 58.31900 52.36300 1.000 57.17000 127 ILE B C 1
ATOM 4187 O O . ILE B 1 127 ? 85.52500 58.52000 51.79300 1.000 56.16000 127 ILE B O 1
ATOM 4192 N N . VAL B 1 128 ? 86.71500 58.17100 53.67900 1.000 61.21000 128 VAL B N 1
ATOM 4193 C CA . VAL B 1 128 ? 85.57400 58.28100 54.58000 1.000 55.80000 128 VAL B CA 1
ATOM 4194 C C . VAL B 1 128 ? 85.53600 59.69400 55.14300 1.000 52.24000 128 VAL B C 1
ATOM 4195 O O . VAL B 1 128 ? 86.56900 60.24700 55.54100 1.000 58.40000 128 VAL B O 1
ATOM 4199 N N . ILE B 1 129 ? 84.34100 60.29100 55.15700 1.000 52.99000 129 ILE B N 1
ATOM 4200 C CA . ILE B 1 129 ? 84.19200 61.64600 55.67000 1.000 62.08000 129 ILE B CA 1
ATOM 4201 C C . ILE B 1 129 ? 84.49900 61.72200 57.16200 1.000 62.46000 129 ILE B C 1
ATOM 4202 O O . ILE B 1 129 ? 84.86300 62.79300 57.66200 1.000 55.97000 129 ILE B O 1
ATOM 4207 N N . GLU B 1 130 ? 84.38600 60.60800 57.88400 1.000 56.91000 130 GLU B N 1
ATOM 4208 C CA . GLU B 1 130 ? 84.66000 60.56600 59.31500 1.000 59.47000 130 GLU B CA 1
ATOM 4209 C C . GLU B 1 130 ? 86.13500 60.35500 59.63000 1.000 62.22000 130 GLU B C 1
ATOM 4210 O O . GLU B 1 130 ? 86.48200 60.18800 60.80500 1.000 64.45000 130 GLU B O 1
ATOM 4216 N N . ASP B 1 131 ? 86.99700 60.34300 58.61800 1.000 65.35000 131 ASP B N 1
ATOM 4217 C CA . ASP B 1 131 ? 88.43000 60.17900 58.82100 1.000 63.12000 131 ASP B CA 1
ATOM 4218 C C . ASP B 1 131 ? 88.95000 61.27500 59.74500 1.000 64.92000 131 ASP B C 1
ATOM 4219 O O . ASP B 1 131 ? 88.76500 62.46500 59.44500 1.000 66.41000 131 ASP B O 1
ATOM 4224 N N . PRO B 1 132 ? 89.59100 60.93300 60.86500 1.000 69.31000 132 PRO B N 1
ATOM 4225 C CA . PRO B 1 132 ? 90.09700 61.97900 61.76900 1.000 68.17000 132 PRO B CA 1
ATOM 4226 C C . PRO B 1 132 ? 91.18800 62.83900 61.15800 1.000 63.89000 132 PRO B C 1
ATOM 4227 O O . PRO B 1 132 ? 91.43000 63.94700 61.65400 1.000 71.29000 132 PRO B O 1
ATOM 4231 N N . SER B 1 133 ? 91.85600 62.36900 60.10200 1.000 64.05000 133 SER B N 1
ATOM 4232 C CA . SER B 1 133 ? 92.88800 63.17600 59.45800 1.000 64.20000 133 SER B CA 1
ATOM 4233 C C . SER B 1 133 ? 92.30900 64.45000 58.85700 1.000 65.52000 133 SER B C 1
ATOM 4234 O O . SER B 1 133 ? 92.99400 65.47800 58.80400 1.000 68.00000 133 SER B O 1
ATOM 4237 N N . ILE B 1 134 ? 91.05800 64.39900 58.39200 1.000 64.83000 134 ILE B N 1
ATOM 4238 C CA . ILE B 1 134 ? 90.43700 65.56700 57.77400 1.000 64.45000 134 ILE B CA 1
ATOM 4239 C C . ILE B 1 134 ? 90.30400 66.70400 58.78000 1.000 64.06000 134 ILE B C 1
ATOM 4240 O O . ILE B 1 134 ? 90.55000 67.87200 58.45400 1.000 65.04000 134 ILE B O 1
ATOM 4245 N N . SER B 1 135 ? 89.91500 66.38500 60.01600 1.000 64.17000 135 SER B N 1
ATOM 4246 C CA . SER B 1 135 ? 89.67800 67.42100 61.01500 1.000 65.43000 135 SER B CA 1
ATOM 4247 C C . SER B 1 135 ? 90.96200 68.06200 61.52500 1.000 70.81000 135 SER B C 1
ATOM 4248 O O . SER B 1 135 ? 90.88900 69.09400 62.20100 1.000 75.64000 135 SER B O 1
ATOM 4251 N N . HIS B 1 136 ? 92.12500 67.48500 61.22700 1.000 70.97000 136 HIS B N 1
ATOM 4252 C CA . HIS B 1 136 ? 93.38900 68.14000 61.53500 1.000 63.65000 136 HIS B CA 1
ATOM 4253 C C . HIS B 1 136 ? 93.79600 69.14900 60.47200 1.000 66.25000 136 HIS B C 1
ATOM 4254 O O . HIS B 1 136 ? 94.71400 69.94100 60.71000 1.000 69.68000 136 HIS B O 1
ATOM 4261 N N . GLU B 1 137 ? 93.14200 69.13400 59.31500 1.000 63.86000 137 GLU B N 1
ATOM 4262 C CA . GLU B 1 137 ? 93.44100 70.09600 58.27000 1.000 67.71000 137 GLU B CA 1
ATOM 4263 C C . GLU B 1 137 ? 93.02900 71.50000 58.69500 1.000 70.87000 137 GLU B C 1
ATOM 4264 O O . GLU B 1 137 ? 92.13400 71.69200 59.52300 1.000 66.01000 137 GLU B O 1
ATOM 4270 N N . LEU B 1 138 ? 93.70800 72.48400 58.11900 1.000 72.41000 138 LEU B N 1
ATOM 4271 C CA . LEU B 1 138 ? 93.42700 73.88000 58.41100 1.000 64.70000 138 LEU B CA 1
ATOM 4272 C C . LEU B 1 138 ? 92.03000 74.26300 57.93000 1.000 67.98000 138 LEU B C 1
ATOM 4273 O O . LEU B 1 138 ? 91.48500 73.66600 56.99800 1.000 70.86000 138 LEU B O 1
ATOM 4278 N N . THR B 1 139 ? 91.44200 75.26700 58.58200 1.000 64.71000 139 THR B N 1
ATOM 4279 C CA . THR B 1 139 ? 90.10600 75.73400 58.23700 1.000 65.61000 139 THR B CA 1
ATOM 4280 C C . THR B 1 139 ? 90.10500 77.03100 57.43700 1.000 69.03000 139 THR B C 1
ATOM 4281 O O . THR B 1 139 ? 89.02600 77.56000 57.15400 1.000 65.50000 139 THR B O 1
ATOM 4285 N N . GLU B 1 140 ? 91.27000 77.55400 57.06200 1.000 68.08000 140 GLU B N 1
ATOM 4286 C CA . GLU B 1 140 ? 91.30100 78.77100 56.26700 1.000 73.16000 140 GLU B CA 1
ATOM 4287 C C . GLU B 1 140 ? 90.95500 78.46300 54.81400 1.000 67.87000 140 GLU B C 1
ATOM 4288 O O . GLU B 1 140 ? 90.82600 77.30600 54.40200 1.000 64.09000 140 GLU B O 1
ATOM 4294 N N . GLU B 1 141 ? 90.81300 79.52600 54.02900 1.000 68.11000 141 GLU B N 1
ATOM 4295 C CA . GLU B 1 141 ? 90.46700 79.38000 52.62900 1.000 60.45000 141 GLU B CA 1
ATOM 4296 C C . GLU B 1 141 ? 91.64300 78.80200 51.84600 1.000 64.92000 141 GLU B C 1
ATOM 4297 O O . GLU B 1 141 ? 92.78700 78.76300 52.31000 1.000 62.42000 141 GLU B O 1
ATOM 4303 N N . ILE B 1 142 ? 91.33800 78.33800 50.63700 1.000 65.68000 142 ILE B N 1
ATOM 4304 C CA . ILE B 1 142 ? 92.34400 77.96300 49.65700 1.000 64.85000 142 ILE B CA 1
ATOM 4305 C C . ILE B 1 142 ? 92.02300 78.71200 48.37300 1.000 61.53000 142 ILE B C 1
ATOM 4306 O O . ILE B 1 142 ? 90.92100 79.23300 48.18900 1.000 66.73000 142 ILE B O 1
ATOM 4311 N N . ASP B 1 143 ? 93.00800 78.77600 47.48500 1.000 64.61000 143 ASP B N 1
ATOM 4312 C CA . ASP B 1 143 ? 92.78100 79.35600 46.17300 1.000 67.78000 143 ASP B CA 1
ATOM 4313 C C . ASP B 1 143 ? 92.05300 78.34400 45.30000 1.000 67.27000 143 ASP B C 1
ATOM 4314 O O . ASP B 1 143 ? 92.43100 77.16900 45.25000 1.000 61.08000 143 ASP B O 1
ATOM 4319 N N . TYR B 1 144 ? 91.00000 78.79500 44.62800 1.000 62.32000 144 TYR B N 1
ATOM 4320 C CA . TYR B 1 144 ? 90.23400 77.91400 43.76300 1.000 59.24000 144 TYR B CA 1
ATOM 4321 C C . TYR B 1 144 ? 90.88500 77.83300 42.38800 1.000 57.31000 144 TYR B C 1
ATOM 4322 O O . TYR B 1 144 ? 91.54500 78.77100 41.93200 1.000 63.27000 144 TYR B O 1
ATOM 4331 N N . ILE B 1 145 ? 90.70000 76.68900 41.72900 1.000 58.84000 145 ILE B N 1
ATOM 4332 C CA . ILE B 1 145 ? 91.41100 76.37500 40.49900 1.000 52.06000 145 ILE B CA 1
ATOM 4333 C C . ILE B 1 145 ? 90.46600 76.12500 39.33100 1.000 55.42000 145 ILE B C 1
ATOM 4334 O O . ILE B 1 145 ? 90.90700 75.68400 38.27000 1.000 64.28000 145 ILE B O 1
ATOM 4339 N N . ASN B 1 146 ? 89.17800 76.40700 39.49400 1.000 64.92000 146 ASN B N 1
ATOM 4340 C CA . ASN B 1 146 ? 88.18700 76.09300 38.47600 1.000 58.91000 146 ASN B CA 1
ATOM 4341 C C . ASN B 1 146 ? 87.75800 77.34200 37.71600 1.000 57.32000 146 ASN B C 1
ATOM 4342 O O . ASN B 1 146 ? 87.67700 78.43900 38.27500 1.000 66.49000 146 ASN B O 1
ATOM 4347 N N . GLU B 1 147 ? 87.49000 77.16000 36.42600 1.000 64.09000 147 GLU B N 1
ATOM 4348 C CA . GLU B 1 147 ? 86.86400 78.17700 35.60100 1.000 64.28000 147 GLU B CA 1
ATOM 4349 C C . GLU B 1 147 ? 85.35800 77.92800 35.54000 1.000 62.44000 147 GLU B C 1
ATOM 4350 O O . GLU B 1 147 ? 84.84200 76.94300 36.07200 1.000 60.56000 147 GLU B O 1
ATOM 4356 N N . SER B 1 148 ? 84.64600 78.83700 34.87100 1.000 72.67000 148 SER B N 1
ATOM 4357 C CA . SER B 1 148 ? 83.19700 78.70000 34.74900 1.000 60.59000 148 SER B CA 1
ATOM 4358 C C . SER B 1 148 ? 82.81900 77.44700 33.97000 1.000 64.80000 148 SER B C 1
ATOM 4359 O O . SER B 1 148 ? 81.82300 76.78600 34.28500 1.000 62.22000 148 SER B O 1
ATOM 4362 N N . GLU B 1 149 ? 83.60400 77.10400 32.95100 1.000 69.01000 149 GLU B N 1
ATOM 4363 C CA . GLU B 1 149 ? 83.28600 76.00000 32.05600 1.000 66.32000 149 GLU B CA 1
ATOM 4364 C C . GLU B 1 149 ? 83.74000 74.64700 32.58900 1.000 66.95000 149 GLU B C 1
ATOM 4365 O O . GLU B 1 149 ? 83.53000 73.63400 31.91400 1.000 65.71000 149 GLU B O 1
ATOM 4371 N N . ASP B 1 150 ? 84.35200 74.60300 33.76900 1.000 61.73000 150 ASP B N 1
ATOM 4372 C CA . ASP B 1 150 ? 84.77500 73.33600 34.34400 1.000 62.38000 150 ASP B CA 1
ATOM 4373 C C . ASP B 1 150 ? 83.56900 72.50600 34.77100 1.000 62.26000 150 ASP B C 1
ATOM 4374 O O . ASP B 1 150 ? 82.49200 73.03500 35.05800 1.000 59.65000 150 ASP B O 1
ATOM 4379 N N . LEU B 1 151 ? 83.76800 71.19000 34.81500 1.000 58.95000 151 LEU B N 1
ATOM 4380 C CA . LEU B 1 151 ? 82.69800 70.28000 35.19700 1.000 59.21000 151 LEU B CA 1
ATOM 4381 C C . LEU B 1 151 ? 82.22700 70.56900 36.61700 1.000 63.00000 151 LEU B C 1
ATOM 4382 O O . LEU B 1 151 ? 83.03100 70.84200 37.51300 1.000 58.59000 151 LEU B O 1
ATOM 4387 N N . PHE B 1 152 ? 80.91100 70.51300 36.81700 1.000 63.97000 152 PHE B N 1
ATOM 4388 C CA . PHE B 1 152 ? 80.31300 70.67800 38.13600 1.000 59.61000 152 PHE B CA 1
ATOM 4389 C C . PHE B 1 152 ? 79.89600 69.34400 38.74200 1.000 58.58000 152 PHE B C 1
ATOM 4390 O O . PHE B 1 152 ? 80.31200 69.01300 39.85600 1.000 55.04000 152 PHE B O 1
ATOM 4398 N N . TYR B 1 153 ? 79.09200 68.56300 38.02400 1.000 58.07000 153 TYR B N 1
ATOM 4399 C CA . TYR B 1 153 ? 78.82500 67.18800 38.41400 1.000 57.84000 153 TYR B CA 1
ATOM 4400 C C . TYR B 1 153 ? 78.61600 66.34900 37.163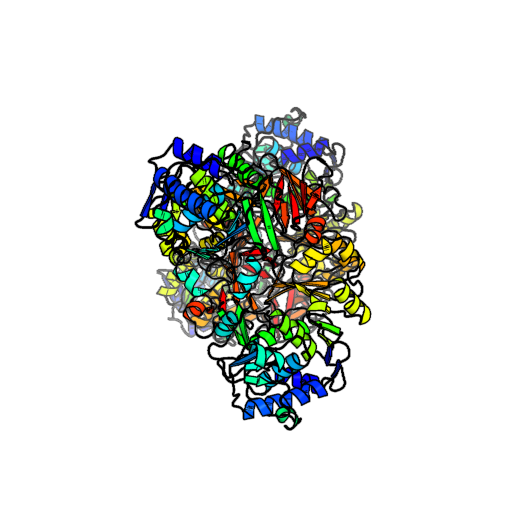00 1.000 57.02000 153 TYR B C 1
ATOM 4401 O O . TYR B 1 153 ? 78.46800 66.86800 36.05400 1.000 53.87000 153 TYR B O 1
ATOM 4410 N N . ILE B 1 154 ? 78.60500 65.03600 37.36000 1.000 50.80000 154 ILE B N 1
ATOM 4411 C CA . ILE B 1 154 ? 78.17600 64.08300 36.34700 1.000 55.55000 154 ILE B CA 1
ATOM 4412 C C . ILE B 1 154 ? 77.04700 63.27400 36.96700 1.000 56.15000 154 ILE B C 1
ATOM 4413 O O . ILE B 1 154 ? 77.27300 62.49700 37.90400 1.000 55.48000 154 ILE B O 1
ATOM 4418 N N . ILE B 1 155 ? 75.83500 63.45200 36.45200 1.000 53.57000 155 ILE B N 1
ATOM 4419 C CA . ILE B 1 155 ? 74.64900 62.78500 36.97300 1.000 56.83000 155 ILE B CA 1
ATOM 4420 C C . ILE B 1 155 ? 74.21200 61.73500 35.96000 1.000 57.99000 155 ILE B C 1
ATOM 4421 O O . ILE B 1 155 ? 74.21300 61.98700 34.74800 1.000 58.13000 155 ILE B O 1
ATOM 4426 N N . TYR B 1 156 ? 73.91100 60.53800 36.45100 1.000 55.85000 156 TYR B N 1
ATOM 4427 C CA . TYR B 1 156 ? 73.58000 59.40700 35.60000 1.000 56.34000 156 TYR B CA 1
ATOM 4428 C C . TYR B 1 156 ? 72.07000 59.24300 35.48900 1.000 59.95000 156 TYR B C 1
ATOM 4429 O O . TYR B 1 156 ? 71.32200 59.53000 36.42800 1.000 69.91000 156 TYR B O 1
ATOM 4438 N N . THR B 1 157 ? 71.62900 58.78100 34.32400 1.000 66.35000 157 THR B N 1
ATOM 4439 C CA . THR B 1 157 ? 70.21100 58.56800 34.06600 1.000 71.82000 157 THR B CA 1
ATOM 4440 C C . THR B 1 157 ? 69.94300 57.12400 33.65700 1.000 71.34000 157 THR B C 1
ATOM 4441 O O . THR B 1 157 ? 70.11300 56.75600 32.49400 1.000 81.02000 157 THR B O 1
ATOM 4445 N N . PRO B 1 164 ? 72.68300 53.22900 31.10300 1.000 80.00000 164 PRO B N 1
ATOM 4446 C CA . PRO B 1 164 ? 72.89500 54.38300 31.98100 1.000 82.69000 164 PRO B CA 1
ATOM 4447 C C . PRO B 1 164 ? 74.01100 55.29900 31.48200 1.000 79.45000 164 PRO B C 1
ATOM 4448 O O . PRO B 1 164 ? 75.15900 54.86900 31.36300 1.000 75.87000 164 PRO B O 1
ATOM 4452 N N . LYS B 1 165 ? 73.67000 56.55400 31.20400 1.000 77.42000 165 LYS B N 1
ATOM 4453 C CA . LYS B 1 165 ? 74.59800 57.51700 30.63000 1.000 71.99000 165 LYS B CA 1
ATOM 4454 C C . LYS B 1 165 ? 74.94400 58.59000 31.65300 1.000 63.89000 165 LYS B C 1
ATOM 4455 O O . LYS B 1 165 ? 74.06600 59.09400 32.36100 1.000 65.63000 165 LYS B O 1
ATOM 4461 N N . GLY B 1 166 ? 76.22700 58.93600 31.72400 1.000 63.03000 166 GLY B N 1
ATOM 4462 C CA . GLY B 1 166 ? 76.68600 59.97200 32.62800 1.000 55.61000 166 GLY B CA 1
ATOM 4463 C C . GLY B 1 166 ? 76.59200 61.35400 32.01800 1.000 60.98000 166 GLY B C 1
ATOM 4464 O O . GLY B 1 166 ? 77.38100 61.70600 31.13700 1.000 56.10000 166 GLY B O 1
ATOM 4465 N N . VAL B 1 167 ? 75.63600 62.14600 32.48400 1.000 59.80000 167 VAL B N 1
ATOM 4466 C CA . VAL B 1 167 ? 75.37100 63.46500 31.92300 1.000 58.53000 167 VAL B CA 1
ATOM 4467 C C . VAL B 1 167 ? 76.27800 64.48500 32.59600 1.000 56.37000 167 VAL B C 1
ATOM 4468 O O . VAL B 1 167 ? 76.27900 64.61500 33.82600 1.000 57.18000 167 VAL B O 1
ATOM 4472 N N . MET B 1 168 ? 77.03300 65.22600 31.78900 1.000 49.93000 168 MET B N 1
ATOM 4473 C CA . MET B 1 168 ? 78.05600 66.14200 32.27800 1.000 50.74000 168 MET B CA 1
ATOM 4474 C C . MET B 1 168 ? 77.51600 67.56600 32.26700 1.000 58.53000 168 MET B C 1
ATOM 4475 O O . MET B 1 168 ? 77.09200 68.06600 31.21900 1.000 60.84000 168 MET B O 1
ATOM 4480 N N . LEU B 1 169 ? 77.54200 68.21600 33.42700 1.000 55.71000 169 LEU B N 1
ATOM 4481 C CA . LEU B 1 169 ? 77.11000 69.59800 33.57400 1.000 60.58000 169 LEU B CA 1
ATOM 4482 C C . LEU B 1 169 ? 78.24700 70.42700 34.15300 1.000 59.42000 169 LEU B C 1
ATOM 4483 O O . LEU B 1 169 ? 78.95400 69.98100 35.06200 1.000 57.53000 169 LEU B O 1
ATOM 4488 N N . GLU B 1 170 ? 78.41800 71.63200 33.62200 1.000 60.12000 170 GLU B N 1
ATOM 4489 C CA . GLU B 1 170 ? 79.48400 72.53100 34.03200 1.000 64.18000 170 GLU B CA 1
ATOM 4490 C C . GLU B 1 170 ? 78.96400 73.57000 35.01900 1.000 59.42000 170 GLU B C 1
ATOM 4491 O O . GLU B 1 170 ? 77.76000 73.82500 35.11200 1.000 57.89000 170 GLU B O 1
ATOM 4497 N N . HIS B 1 171 ? 79.90000 74.15900 35.77200 1.000 60.99000 171 HIS B N 1
ATOM 4498 C CA . HIS B 1 171 ? 79.55500 75.23300 36.70200 1.000 60.32000 171 HIS B CA 1
ATOM 4499 C C . HIS B 1 171 ? 78.75500 76.32600 36.00700 1.000 60.59000 171 HIS B C 1
ATOM 4500 O O . HIS B 1 171 ? 77.80100 76.86900 36.57500 1.000 60.60000 171 HIS B O 1
ATOM 4507 N N . LYS B 1 172 ? 79.13800 76.65900 34.77200 1.000 62.34000 172 LYS B N 1
ATOM 4508 C CA . LYS B 1 172 ? 78.45900 77.71200 34.02300 1.000 60.33000 172 LYS B CA 1
ATOM 4509 C C . LYS B 1 172 ? 76.97200 77.41800 33.86000 1.000 61.14000 172 LYS B C 1
ATOM 4510 O O . LYS B 1 172 ? 76.13600 78.31900 34.00000 1.000 61.94000 172 LYS B O 1
ATOM 4516 N N . ASN B 1 173 ? 76.62200 76.16300 33.56400 1.000 55.75000 173 ASN B N 1
ATOM 4517 C CA . ASN B 1 173 ? 75.23000 75.82600 33.28000 1.000 58.13000 173 ASN B CA 1
ATOM 4518 C C . ASN B 1 173 ? 74.34300 76.04000 34.50200 1.000 59.66000 173 ASN B C 1
ATOM 4519 O O . ASN B 1 173 ? 73.28900 76.67900 34.41400 1.000 58.38000 173 ASN B O 1
ATOM 4524 N N . ILE B 1 174 ? 74.75700 75.51100 35.65700 1.000 62.89000 174 ILE B N 1
ATOM 4525 C CA . ILE B 1 174 ? 73.93300 75.62800 36.85600 1.000 62.07000 174 ILE B CA 1
ATOM 4526 C C . ILE B 1 174 ? 73.91700 77.06500 37.36700 1.000 61.11000 174 ILE B C 1
ATOM 4527 O O . ILE B 1 174 ? 72.90500 77.52600 37.91100 1.000 59.01000 174 ILE B O 1
ATOM 4532 N N . VAL B 1 175 ? 75.02000 77.79900 37.19400 1.000 59.93000 175 VAL B N 1
ATOM 4533 C CA . VAL B 1 175 ? 75.07700 79.18200 37.66000 1.000 61.11000 175 VAL B CA 1
ATOM 4534 C C . VAL B 1 175 ? 74.05000 80.03800 36.92800 1.000 61.18000 175 VAL B C 1
ATOM 4535 O O . VAL B 1 175 ? 73.38200 80.88600 37.53400 1.000 61.41000 175 VAL B O 1
ATOM 4539 N N . ASN B 1 176 ? 73.89700 79.82500 35.61800 1.000 60.10000 176 ASN B N 1
ATOM 4540 C CA . ASN B 1 176 ? 72.91800 80.59400 34.85600 1.000 62.74000 176 ASN B CA 1
ATOM 4541 C C . ASN B 1 176 ? 71.50100 80.33900 35.35600 1.000 62.87000 176 ASN B C 1
ATOM 4542 O O . ASN B 1 176 ? 70.70200 81.27500 35.48000 1.000 59.52000 176 ASN B O 1
ATOM 4547 N N . LEU B 1 177 ? 71.16900 79.07700 35.64100 1.000 61.31000 177 LEU B N 1
ATOM 4548 C CA . LEU B 1 177 ? 69.84700 78.76600 36.17300 1.000 58.26000 177 LEU B CA 1
ATOM 4549 C C . LEU B 1 177 ? 69.62700 79.42900 37.52700 1.000 60.35000 177 LEU B C 1
ATOM 4550 O O . LEU B 1 177 ? 68.56500 80.00900 37.77600 1.000 56.19000 177 LEU B O 1
ATOM 4555 N N . LEU B 1 178 ? 70.62400 79.35700 38.41200 1.000 62.08000 178 LEU B N 1
ATOM 4556 C CA . LEU B 1 178 ? 70.50400 79.99000 39.72100 1.000 60.07000 178 LEU B CA 1
ATOM 4557 C C . LEU B 1 178 ? 70.42400 81.50700 39.60100 1.000 62.04000 178 LEU B C 1
ATOM 4558 O O . LEU B 1 178 ? 69.64700 82.15000 40.31600 1.000 62.37000 178 LEU B O 1
ATOM 4563 N N . HIS B 1 179 ? 71.22600 82.09700 38.70900 1.000 65.14000 179 HIS B N 1
ATOM 4564 C CA . HIS B 1 179 ? 71.22000 83.54900 38.54500 1.000 63.62000 179 HIS B CA 1
ATOM 4565 C C . HIS B 1 179 ? 69.86700 84.04700 38.05400 1.000 62.09000 179 HIS B C 1
ATOM 4566 O O . HIS B 1 179 ? 69.35700 85.06200 38.54200 1.000 62.75000 179 HIS B O 1
ATOM 4573 N N . PHE B 1 180 ? 69.27300 83.34900 37.08200 1.000 60.41000 180 PHE B N 1
ATOM 4574 C CA . PHE B 1 180 ? 67.93600 83.71200 36.62400 1.000 61.80000 180 PHE B CA 1
ATOM 4575 C C . PHE B 1 180 ? 66.93100 83.60500 37.75900 1.000 63.99000 180 PHE B C 1
ATOM 4576 O O . PHE B 1 180 ? 66.03500 84.44700 37.89400 1.000 62.09000 180 PHE B O 1
ATOM 4584 N N . THR B 1 181 ? 67.06000 82.56000 38.57600 1.000 65.19000 181 THR B N 1
ATOM 4585 C CA . THR B 1 181 ? 66.15700 82.37200 39.70200 1.000 61.86000 181 THR B CA 1
ATOM 4586 C C . THR B 1 181 ? 66.25200 83.53000 40.69000 1.000 64.51000 181 THR B C 1
ATOM 4587 O O . THR B 1 181 ? 65.23400 83.99400 41.21500 1.000 63.35000 181 THR B O 1
ATOM 4591 N N . PHE B 1 182 ? 67.46500 84.01600 40.95400 1.000 62.84000 182 PHE B N 1
ATOM 4592 C CA . PHE B 1 182 ? 67.62000 85.11600 41.90100 1.000 61.34000 182 PHE B CA 1
ATOM 4593 C C . PHE B 1 182 ? 67.11600 86.43200 41.31700 1.000 66.94000 182 PHE B C 1
ATOM 4594 O O . PHE B 1 182 ? 66.41700 87.19200 41.99800 1.000 70.90000 182 PHE B O 1
ATOM 4602 N N . GLU B 1 183 ? 67.45800 86.72000 40.05800 1.000 69.67000 183 GLU B N 1
ATOM 4603 C CA . GLU B 1 183 ? 67.19000 88.04300 39.49900 1.000 72.89000 183 GLU B CA 1
ATOM 4604 C C . GLU B 1 183 ? 65.76800 88.18000 38.96700 1.000 69.72000 183 GLU B C 1
ATOM 4605 O O . GLU B 1 183 ? 65.14400 89.23400 39.13300 1.000 71.03000 183 GLU B O 1
ATOM 4611 N N . LYS B 1 184 ? 65.23900 87.14300 38.31800 1.000 70.49000 184 LYS B N 1
ATOM 4612 C CA . LYS B 1 184 ? 63.95100 87.22600 37.64300 1.000 65.42000 184 LYS B CA 1
ATOM 4613 C C . LYS B 1 184 ? 62.83900 86.52700 38.41400 1.000 62.11000 184 LYS B C 1
ATOM 4614 O O . LYS B 1 184 ? 61.78000 86.24400 37.84400 1.000 56.49000 184 LYS B O 1
ATOM 4620 N N . THR B 1 185 ? 63.05600 86.24400 39.69400 1.000 65.73000 185 THR B N 1
ATOM 4621 C CA . THR B 1 185 ? 62.06800 85.55000 40.50400 1.000 66.68000 185 THR B CA 1
ATOM 4622 C C . THR B 1 185 ? 62.24800 85.98000 41.95400 1.000 69.77000 185 THR B C 1
ATOM 4623 O O . THR B 1 185 ? 63.37300 86.22000 42.40000 1.000 75.80000 185 THR B O 1
ATOM 4627 N N . ASN B 1 186 ? 61.13600 86.08800 42.68000 1.000 67.05000 186 ASN B N 1
ATOM 4628 C CA . ASN B 1 186 ? 61.14800 86.50900 44.07700 1.000 82.26000 186 ASN B CA 1
ATOM 4629 C C . ASN B 1 186 ? 60.80300 85.35600 45.01400 1.000 72.72000 186 ASN B C 1
ATOM 4630 O O . ASN B 1 186 ? 60.11500 85.53500 46.02100 1.000 78.98000 186 ASN B O 1
ATOM 4635 N N . ILE B 1 187 ? 61.26900 84.15300 44.68400 1.000 70.52000 187 ILE B N 1
ATOM 4636 C CA . ILE B 1 187 ? 61.22300 83.05100 45.63600 1.000 66.19000 187 ILE B CA 1
ATOM 4637 C C . ILE B 1 187 ? 62.25300 83.32700 46.72300 1.000 65.16000 187 ILE B C 1
ATOM 4638 O O . ILE B 1 187 ? 63.44400 83.50000 46.43900 1.000 61.49000 187 ILE B O 1
ATOM 4643 N N . ASN B 1 188 ? 61.79700 83.37600 47.97400 1.000 71.34000 188 ASN B N 1
ATOM 4644 C CA . ASN B 1 188 ? 62.64700 83.79300 49.08900 1.000 66.65000 188 ASN B CA 1
ATOM 4645 C C . ASN B 1 188 ? 63.57900 82.64300 49.46000 1.000 65.37000 188 ASN B C 1
ATOM 4646 O O . ASN B 1 188 ? 63.39100 81.93100 50.45000 1.000 64.22000 188 ASN B O 1
ATOM 4651 N N . PHE B 1 189 ? 64.61200 82.46400 48.63600 1.000 64.92000 189 PHE B N 1
ATOM 4652 C CA . PHE B 1 189 ? 65.62200 81.45300 48.92300 1.000 62.04000 189 PHE B CA 1
ATOM 4653 C C . PHE B 1 189 ? 66.51800 81.84700 50.08800 1.000 61.28000 189 PHE B C 1
ATOM 4654 O O . PHE B 1 189 ? 67.22900 80.99000 50.62300 1.000 59.00000 189 PHE B O 1
ATOM 4662 N N . SER B 1 190 ? 66.50200 83.11800 50.49100 1.000 63.92000 190 SER B N 1
ATOM 4663 C CA . SER B 1 190 ? 67.21800 83.54800 51.68400 1.000 61.47000 190 SER B CA 1
ATOM 4664 C C . SER B 1 190 ? 66.49800 83.15800 52.96800 1.000 62.36000 190 SER B C 1
ATOM 4665 O O . SER B 1 190 ? 67.07100 83.30500 54.05300 1.000 68.24000 190 SER B O 1
ATOM 4668 N N . ASP B 1 191 ? 65.26100 82.68400 52.86700 1.000 62.62000 191 ASP B N 1
ATOM 4669 C CA . ASP B 1 191 ? 64.53200 82.12300 53.99200 1.000 64.71000 191 ASP B CA 1
ATOM 4670 C C . ASP B 1 191 ? 64.75000 80.61000 54.03100 1.000 66.61000 191 ASP B C 1
ATOM 4671 O O . ASP B 1 191 ? 65.63000 80.06600 53.35900 1.000 77.67000 191 ASP B O 1
ATOM 4676 N N . LYS B 1 192 ? 63.95600 79.91700 54.84100 1.000 61.51000 192 LYS B N 1
ATOM 4677 C CA . LYS B 1 192 ? 64.10100 78.47500 54.99500 1.000 58.97000 192 LYS B CA 1
ATOM 4678 C C . LYS B 1 192 ? 63.60600 77.73800 53.75400 1.000 60.87000 192 LYS B C 1
ATOM 4679 O O . LYS B 1 192 ? 62.53100 78.03700 53.22400 1.000 61.82000 192 LYS B O 1
ATOM 4685 N N . VAL B 1 193 ? 64.40300 76.77500 53.28700 1.000 55.09000 193 VAL B N 1
ATOM 4686 C CA . VAL B 1 193 ? 64.09800 75.98100 52.10200 1.000 49.58000 193 VAL B CA 1
ATOM 4687 C C . VAL B 1 193 ? 64.24700 74.50600 52.45200 1.000 49.10000 193 VAL B C 1
ATOM 4688 O O . VAL B 1 193 ? 65.21900 74.10900 53.10500 1.000 57.03000 193 VAL B O 1
ATOM 4692 N N . LEU B 1 194 ? 63.28500 73.69500 52.01700 1.000 46.65000 194 LEU B N 1
ATOM 4693 C CA . LEU B 1 194 ? 63.28700 72.26300 52.29100 1.000 53.98000 194 LEU B CA 1
ATOM 4694 C C . LEU B 1 194 ? 64.04700 71.51500 51.20000 1.000 56.58000 194 LEU B C 1
ATOM 4695 O O . LEU B 1 194 ? 63.77200 71.69400 50.00900 1.000 50.29000 194 LEU B O 1
ATOM 4700 N N . GLN B 1 195 ? 65.00100 70.68000 51.61300 1.000 55.80000 195 GLN B N 1
ATOM 4701 C CA . GLN B 1 195 ? 65.78500 69.85700 50.69000 1.000 54.76000 195 GLN B CA 1
ATOM 4702 C C . GLN B 1 195 ? 65.12600 68.48600 50.60000 1.000 56.35000 195 GLN B C 1
ATOM 4703 O O . GLN B 1 195 ? 65.49900 67.54400 51.30000 1.000 61.56000 195 GLN B O 1
ATOM 4709 N N . TYR B 1 196 ? 64.13600 68.37200 49.71600 1.000 53.47000 196 TYR B N 1
ATOM 4710 C CA . TYR B 1 196 ? 63.34800 67.15100 49.59500 1.000 56.51000 196 TYR B CA 1
ATOM 4711 C C . TYR B 1 196 ? 63.97300 66.13900 48.63700 1.000 55.34000 196 TYR B C 1
ATOM 4712 O O . TYR B 1 196 ? 64.04500 64.94600 48.95100 1.000 50.22000 196 TYR B O 1
ATOM 4721 N N . THR B 1 197 ? 64.42900 66.60000 47.47600 1.000 55.57000 197 THR B N 1
ATOM 4722 C CA . THR B 1 197 ? 64.73900 65.70100 46.37100 1.000 56.44000 197 THR B CA 1
ATOM 4723 C C . THR B 1 197 ? 65.96000 64.83300 46.66700 1.000 57.58000 197 THR B C 1
ATOM 4724 O O . THR B 1 197 ? 66.93800 65.28600 47.26800 1.000 56.23000 197 THR B O 1
ATOM 4728 N N . THR B 1 198 ? 65.88600 63.57400 46.23300 1.000 61.53000 198 THR B N 1
ATOM 4729 C CA . THR B 1 198 ? 66.96400 62.61300 46.42900 1.000 60.95000 198 THR B CA 1
ATOM 4730 C C . THR B 1 198 ? 68.22800 63.06300 45.69800 1.000 59.30000 198 THR B C 1
ATOM 4731 O O . THR B 1 198 ? 68.17100 63.69400 44.63900 1.000 57.43000 198 THR B O 1
ATOM 4735 N N . CYS B 1 199 ? 69.38400 62.72600 46.28200 1.000 66.34000 199 CYS B N 1
ATOM 4736 C CA . CYS B 1 199 ? 70.66900 63.22200 45.80000 1.000 65.45000 199 CYS B CA 1
ATOM 4737 C C . CYS B 1 199 ? 71.00300 62.76100 44.38500 1.000 65.21000 199 CYS B C 1
ATOM 4738 O O . CYS B 1 199 ? 71.90800 63.32900 43.76300 1.000 57.45000 199 CYS B O 1
ATOM 4741 N N . SER B 1 200 ? 70.31200 61.75100 43.86200 1.000 60.56000 200 SER B N 1
ATOM 4742 C CA . SER B 1 200 ? 70.59200 61.25400 42.52100 1.000 61.61000 200 SER B CA 1
ATOM 4743 C C . SER B 1 200 ? 69.83900 62.01300 41.43400 1.000 61.86000 200 SER B C 1
ATOM 4744 O O . SER B 1 200 ? 69.96800 61.66700 40.25500 1.000 72.22000 200 SER B O 1
ATOM 4747 N N . PHE B 1 201 ? 69.06700 63.03400 41.79400 1.000 60.23000 201 PHE B N 1
ATOM 4748 C CA . PHE B 1 201 ? 68.34000 63.85000 40.83500 1.000 59.95000 201 PHE B CA 1
ATOM 4749 C C . PHE B 1 201 ? 68.92300 65.25800 40.79700 1.000 60.68000 201 PHE B C 1
ATOM 4750 O O . PHE B 1 201 ? 69.42200 65.76800 41.80400 1.000 60.35000 201 PHE B O 1
ATOM 4758 N N . ASP B 1 202 ? 68.85700 65.88000 39.61700 1.000 63.27000 202 ASP B N 1
ATOM 4759 C CA . ASP B 1 202 ? 69.49100 67.18200 39.42700 1.000 59.73000 202 ASP B CA 1
ATOM 4760 C C . ASP B 1 202 ? 68.78700 68.28600 40.20600 1.000 61.16000 202 ASP B C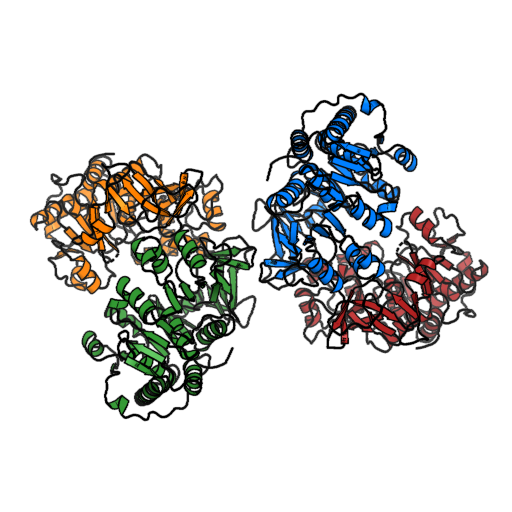 1
ATOM 4761 O O . ASP B 1 202 ? 69.41900 69.28700 40.56200 1.000 57.70000 202 ASP B O 1
ATOM 4766 N N . VAL B 1 203 ? 67.48800 68.13100 40.47500 1.000 61.98000 203 VAL B N 1
ATOM 4767 C CA . VAL B 1 203 ? 66.74600 69.15500 41.20700 1.000 58.34000 203 VAL B CA 1
ATOM 4768 C C . VAL B 1 203 ? 67.27500 69.29200 42.63000 1.000 57.25000 203 VAL B C 1
ATOM 4769 O O . VAL B 1 203 ? 67.25200 70.38600 43.20800 1.000 56.26000 203 VAL B O 1
ATOM 4773 N N . CYS B 1 204 ? 67.77800 68.19400 43.20600 1.000 55.19000 204 CYS B N 1
ATOM 4774 C CA . CYS B 1 204 ? 68.34600 68.23100 44.55200 1.000 54.86000 204 CYS B CA 1
ATOM 4775 C C . CYS B 1 204 ? 69.38800 69.33400 44.69700 1.000 55.36000 204 CYS B C 1
ATOM 4776 O O . CYS B 1 204 ? 69.44400 70.01900 45.72600 1.000 56.88000 204 CYS B O 1
ATOM 4779 N N . TYR B 1 205 ? 70.22000 69.52400 43.67400 1.000 56.29000 205 TYR B N 1
ATOM 4780 C CA . TYR B 1 205 ? 71.28600 70.51600 43.73200 1.000 54.20000 205 TYR B CA 1
ATOM 4781 C C . TYR B 1 205 ? 70.81000 71.90800 43.35400 1.000 49.14000 205 TYR B C 1
ATOM 4782 O O . TYR B 1 205 ? 71.44500 72.89300 43.74600 1.000 52.36000 205 TYR B O 1
ATOM 4791 N N . GLN B 1 206 ? 69.71200 72.01100 42.60600 1.000 55.47000 206 GLN B N 1
ATOM 4792 C CA . GLN B 1 206 ? 69.02000 73.28800 42.50200 1.000 53.85000 206 GLN B CA 1
ATOM 4793 C C . GLN B 1 206 ? 68.52100 73.73900 43.86900 1.000 57.34000 206 GLN B C 1
ATOM 4794 O O . GLN B 1 206 ? 68.64600 74.91400 44.22900 1.000 54.53000 206 GLN B O 1
ATOM 4800 N N . GLU B 1 207 ? 67.96100 72.80900 44.64900 1.000 54.21000 207 GLU B N 1
ATOM 4801 C CA . GLU B 1 207 ? 67.48900 73.14000 45.99000 1.000 55.31000 207 GLU B CA 1
ATOM 4802 C C . GLU B 1 207 ? 68.64500 73.53800 46.90000 1.000 56.39000 207 GLU B C 1
ATOM 4803 O O . GLU B 1 207 ? 68.56800 74.53900 47.62200 1.000 54.65000 207 GLU B O 1
ATOM 4809 N N . ILE B 1 208 ? 69.72500 72.75100 46.88600 1.000 55.50000 208 ILE B N 1
ATOM 4810 C CA . ILE B 1 208 ? 70.83200 72.97900 47.81200 1.000 54.67000 208 ILE B CA 1
ATOM 4811 C C . ILE B 1 208 ? 71.48700 74.32800 47.54500 1.000 59.77000 208 ILE B C 1
ATOM 4812 O O . ILE B 1 208 ? 71.72500 75.11700 48.46800 1.000 56.95000 208 ILE B O 1
ATOM 4817 N N . PHE B 1 209 ? 71.77800 74.62000 46.27900 1.000 55.81000 209 PHE B N 1
ATOM 4818 C CA . PHE B 1 209 ? 72.64700 75.74200 45.95500 1.000 57.67000 209 PHE B CA 1
ATOM 4819 C C . PHE B 1 209 ? 71.90200 77.03800 45.67200 1.000 54.75000 209 PHE B C 1
ATOM 4820 O O . PHE B 1 209 ? 72.52000 78.10600 45.72700 1.000 59.56000 209 PHE B O 1
ATOM 4828 N N . SER B 1 210 ? 70.60300 76.98700 45.36900 1.000 54.19000 210 SER B N 1
ATOM 4829 C CA . SER B 1 210 ? 69.83800 78.23000 45.34300 1.000 58.58000 210 SER B CA 1
ATOM 4830 C C . SER B 1 210 ? 69.63600 78.77300 46.75000 1.000 58.57000 210 SER B C 1
ATOM 4831 O O . SER B 1 210 ? 69.49500 79.98700 46.93300 1.000 61.95000 210 SER B O 1
ATOM 4834 N N . THR B 1 211 ? 69.62600 77.89000 47.75000 1.000 61.37000 211 THR B N 1
ATOM 4835 C CA . THR B 1 211 ? 69.54400 78.31300 49.14300 1.000 58.07000 211 THR B CA 1
ATOM 4836 C C . THR B 1 211 ? 70.90100 78.77000 49.66400 1.000 59.76000 211 THR B C 1
ATOM 4837 O O . THR B 1 211 ? 71.02100 79.85800 50.23900 1.000 59.01000 211 THR B O 1
ATOM 4841 N N . LEU B 1 212 ? 71.93300 77.94500 49.47200 1.000 54.73000 212 LEU B N 1
ATOM 4842 C CA . LEU B 1 212 ? 73.24900 78.24500 50.02700 1.000 53.82000 212 LEU B CA 1
ATOM 4843 C C . LEU B 1 212 ? 73.86300 79.49400 49.40600 1.000 56.47000 212 LEU B C 1
ATOM 4844 O O . LEU B 1 212 ? 74.62300 80.20300 50.07500 1.000 59.91000 212 LEU B O 1
ATOM 4849 N N . LEU B 1 213 ? 73.55100 79.78200 48.14500 1.000 57.68000 213 LEU B N 1
ATOM 4850 C CA . LEU B 1 213 ? 74.12500 80.92900 47.45200 1.000 58.94000 213 LEU B CA 1
ATOM 4851 C C . LEU B 1 213 ? 73.31200 82.20300 47.64100 1.000 60.66000 213 LEU B C 1
ATOM 4852 O O . LEU B 1 213 ? 73.64000 83.22500 47.02900 1.000 65.93000 213 LEU B O 1
ATOM 4857 N N . SER B 1 214 ? 72.26300 82.16900 48.46500 1.000 58.96000 214 SER B N 1
ATOM 4858 C CA . SER B 1 214 ? 71.47200 83.35800 48.75600 1.000 63.67000 214 SER B CA 1
ATOM 4859 C C . SER B 1 214 ? 71.29300 83.58900 50.25300 1.000 59.65000 214 SER B C 1
ATOM 4860 O O . SER B 1 214 ? 70.48300 84.43800 50.64200 1.000 60.94000 214 SER B O 1
ATOM 4863 N N . GLY B 1 215 ? 72.02400 82.86400 51.09800 1.000 62.02000 215 GLY B N 1
ATOM 4864 C CA . GLY B 1 215 ? 71.99600 83.10500 52.52700 1.000 61.09000 215 GLY B CA 1
ATOM 4865 C C . GLY B 1 215 ? 70.88100 82.42700 53.29000 1.000 59.21000 215 GLY B C 1
ATOM 4866 O O . GLY B 1 215 ? 70.65200 82.77700 54.45400 1.000 65.59000 215 GLY B O 1
ATOM 4867 N N . GLY B 1 216 ? 70.18400 81.46400 52.68500 1.000 57.59000 216 GLY B N 1
ATOM 4868 C CA . GLY B 1 216 ? 69.04000 80.84400 53.31700 1.000 56.41000 216 GLY B CA 1
ATOM 4869 C C . GLY B 1 216 ? 69.40500 79.67600 54.21600 1.000 63.64000 216 GLY B C 1
ATOM 4870 O O . GLY B 1 216 ? 70.56800 79.31400 54.39100 1.000 59.15000 216 GLY B O 1
ATOM 4871 N N . GLN B 1 217 ? 68.36700 79.08100 54.80000 1.000 58.59000 217 GLN B N 1
ATOM 4872 C CA . GLN B 1 217 ? 68.50400 77.91700 55.66500 1.000 57.03000 217 GLN B CA 1
ATOM 4873 C C . GLN B 1 217 ? 68.07400 76.67400 54.89600 1.000 61.66000 217 GLN B C 1
ATOM 4874 O O . GLN B 1 217 ? 66.90300 76.54100 54.52800 1.000 60.72000 217 GLN B O 1
ATOM 4880 N N . LEU B 1 218 ? 69.02100 75.77100 54.65700 1.000 60.44000 218 LEU B N 1
ATOM 4881 C CA . LEU B 1 218 ? 68.74600 74.52100 53.96300 1.000 56.12000 218 LEU B CA 1
ATOM 4882 C C . LEU B 1 218 ? 68.34500 73.46500 54.98500 1.000 56.59000 218 LEU B C 1
ATOM 4883 O O . LEU B 1 218 ? 69.14300 73.10500 55.85900 1.000 61.09000 218 LEU B O 1
ATOM 4888 N N . TYR B 1 219 ? 67.11500 72.97100 54.87800 1.000 52.73000 219 TYR B N 1
ATOM 4889 C CA . TYR B 1 219 ? 66.58700 71.98300 55.81000 1.000 50.53000 219 TYR B CA 1
ATOM 4890 C C . TYR B 1 219 ? 66.69100 70.60100 55.17600 1.000 51.35000 219 TYR B C 1
ATOM 4891 O O . TYR B 1 219 ? 66.03700 70.31900 54.16700 1.000 54.88000 219 TYR B O 1
ATOM 4900 N N . LEU B 1 220 ? 67.51000 69.74500 55.77400 1.000 53.60000 220 LEU B N 1
ATOM 4901 C CA . LEU B 1 220 ? 67.66000 68.36700 55.33700 1.000 54.92000 220 LEU B CA 1
ATOM 4902 C C . LEU B 1 220 ? 66.76900 67.46500 56.17900 1.000 57.08000 220 LEU B C 1
ATOM 4903 O O . LEU B 1 220 ? 66.45100 67.77200 57.33000 1.000 61.15000 220 LEU B O 1
ATOM 4908 N N . ILE B 1 221 ? 66.36800 66.34400 55.59000 1.000 58.18000 221 ILE B N 1
ATOM 4909 C CA . ILE B 1 221 ? 65.46600 65.40100 56.23300 1.000 61.09000 221 ILE B CA 1
ATOM 4910 C C . ILE B 1 221 ? 66.06200 64.00800 56.12600 1.000 60.84000 221 ILE B C 1
ATOM 4911 O O . ILE B 1 221 ? 66.81800 63.70500 55.19700 1.000 62.08000 221 ILE B O 1
ATOM 4916 N N . ARG B 1 222 ? 65.72600 63.15800 57.09100 1.000 64.89000 222 ARG B N 1
ATOM 4917 C CA . ARG B 1 222 ? 66.12800 61.76600 57.00300 1.000 69.75000 222 ARG B CA 1
ATOM 4918 C C . ARG B 1 222 ? 65.40800 61.08500 55.84400 1.000 67.95000 222 ARG B C 1
ATOM 4919 O O . ARG B 1 222 ? 64.37500 61.55100 55.35400 1.000 63.82000 222 ARG B O 1
ATOM 4927 N N . LYS B 1 223 ? 65.99100 59.97400 55.39100 1.000 73.28000 223 LYS B N 1
ATOM 4928 C CA . LYS B 1 223 ? 65.35200 59.15800 54.36500 1.000 69.53000 223 LYS B CA 1
ATOM 4929 C C . LYS B 1 223 ? 63.93500 58.76900 54.76900 1.000 75.85000 223 LYS B C 1
ATOM 4930 O O . LYS B 1 223 ? 63.00900 58.81400 53.95000 1.000 68.90000 223 LYS B O 1
ATOM 4936 N N . GLU B 1 224 ? 63.74900 58.39500 56.03700 1.000 75.57000 224 GLU B N 1
ATOM 4937 C CA . GLU B 1 224 ? 62.43500 57.97500 56.51200 1.000 70.46000 224 GLU B CA 1
ATOM 4938 C C . GLU B 1 224 ? 61.47400 59.15000 56.63700 1.000 71.89000 224 GLU B C 1
ATOM 4939 O O . GLU B 1 224 ? 60.27300 58.98900 56.39500 1.000 67.74000 224 GLU B O 1
ATOM 4945 N N . THR B 1 225 ? 61.97600 60.32800 57.01900 1.000 70.37000 225 THR B N 1
ATOM 4946 C CA . THR B 1 225 ? 61.12500 61.51300 57.06900 1.000 67.99000 225 THR B CA 1
ATOM 4947 C C . THR B 1 225 ? 60.60500 61.87200 55.68300 1.000 67.63000 225 THR B C 1
ATOM 4948 O O . THR B 1 225 ? 59.44600 62.27500 55.52900 1.000 65.98000 225 THR B O 1
ATOM 4952 N N . GLN B 1 226 ? 61.45200 61.72800 54.66000 1.000 71.09000 226 GLN B N 1
ATOM 4953 C CA . GLN B 1 226 ? 61.04700 62.06300 53.30000 1.000 67.79000 226 GLN B CA 1
ATOM 4954 C C . GLN B 1 226 ? 59.90500 61.17800 52.81500 1.000 67.21000 226 GLN B C 1
ATOM 4955 O O . GLN B 1 226 ? 59.05100 61.63400 52.04600 1.000 67.21000 226 GLN B O 1
ATOM 4961 N N . ARG B 1 227 ? 59.87000 59.91900 53.24900 1.000 66.86000 227 ARG B N 1
ATOM 4962 C CA . ARG B 1 227 ? 58.84400 58.98200 52.81300 1.000 61.71000 227 ARG B CA 1
ATOM 4963 C C . ARG B 1 227 ? 57.59800 58.99900 53.69000 1.000 64.38000 227 ARG B C 1
ATOM 4964 O O . ARG B 1 227 ? 56.60700 58.34700 53.34200 1.000 61.81000 227 ARG B O 1
ATOM 4972 N N . ASP B 1 228 ? 57.61900 59.72400 54.80500 1.000 66.53000 228 ASP B N 1
ATOM 4973 C CA . ASP B 1 228 ? 56.48600 59.81200 55.72500 1.000 55.86000 228 ASP B CA 1
ATOM 4974 C C . ASP B 1 228 ? 55.86400 61.19400 55.55400 1.000 61.94000 228 ASP B C 1
ATOM 4975 O O . ASP B 1 228 ? 56.40100 62.19100 56.04400 1.000 60.86000 228 ASP B O 1
ATOM 4980 N N . VAL B 1 229 ? 54.72500 61.24500 54.85800 1.000 59.75000 229 VAL B N 1
ATOM 4981 C CA . VAL B 1 229 ? 54.09200 62.52400 54.54100 1.000 62.17000 229 VAL B CA 1
ATOM 4982 C C . VAL B 1 229 ? 53.67700 63.24900 55.81600 1.000 60.63000 229 VAL B C 1
ATOM 4983 O O . VAL B 1 229 ? 53.86200 64.46600 55.94400 1.000 62.19000 229 VAL B O 1
ATOM 4987 N N . GLU B 1 230 ? 53.11200 62.51500 56.77900 1.000 65.62000 230 GLU B N 1
ATOM 4988 C CA . GLU B 1 230 ? 52.70700 63.12500 58.04200 1.000 65.61000 230 GLU B CA 1
ATOM 4989 C C . GLU B 1 230 ? 53.89600 63.76500 58.74700 1.000 66.73000 230 GLU B C 1
ATOM 4990 O O . GLU B 1 230 ? 53.81800 64.90700 59.21600 1.000 66.67000 230 GLU B O 1
ATOM 4996 N N . GLN B 1 231 ? 55.01300 63.03800 58.83100 1.000 65.24000 231 GLN B N 1
ATOM 4997 C CA . GLN B 1 231 ? 56.21200 63.58400 59.45700 1.000 64.03000 231 GLN B CA 1
ATOM 4998 C C . GLN B 1 231 ? 56.77300 64.75600 58.66100 1.000 66.31000 231 GLN B C 1
ATOM 4999 O O . GLN B 1 231 ? 57.24500 65.74000 59.24400 1.000 67.64000 231 GLN B O 1
ATOM 5005 N N . LEU B 1 232 ? 56.74700 64.66100 57.32900 1.000 64.83000 232 LEU B N 1
ATOM 5006 C CA . LEU B 1 232 ? 57.29800 65.72200 56.49000 1.000 59.09000 232 LEU B CA 1
ATOM 5007 C C . LEU B 1 232 ? 56.55400 67.03700 56.69600 1.000 55.83000 232 LEU B C 1
ATOM 5008 O O . LEU B 1 232 ? 57.17300 68.09000 56.89100 1.000 49.83000 232 LEU B O 1
ATOM 5013 N N . PHE B 1 233 ? 55.22000 66.99400 56.65400 1.000 58.95000 233 PHE B N 1
ATOM 5014 C CA . PHE B 1 233 ? 54.44000 68.22000 56.78800 1.000 64.65000 233 PHE B CA 1
ATOM 5015 C C . PHE B 1 233 ? 54.57900 68.82300 58.17700 1.000 62.46000 233 PHE B C 1
ATOM 5016 O O . PHE B 1 233 ? 54.56300 70.05100 58.32100 1.000 59.83000 233 PHE B O 1
ATOM 5024 N N . ASP B 1 234 ? 54.70900 67.98300 59.20700 1.000 58.35000 234 ASP B N 1
ATOM 5025 C CA . ASP B 1 234 ? 54.92100 68.50000 60.55400 1.000 64.92000 234 ASP B CA 1
ATOM 5026 C C . ASP B 1 234 ? 56.20900 69.30900 60.63200 1.000 63.05000 234 ASP B C 1
ATOM 5027 O O . ASP B 1 234 ? 56.22700 70.40300 61.20400 1.000 63.45000 234 ASP B O 1
ATOM 5032 N N . LEU B 1 235 ? 57.29200 68.79700 60.03900 1.000 62.47000 235 LEU B N 1
ATOM 5033 C CA . LEU B 1 235 ? 58.56600 69.50900 60.08300 1.000 62.96000 235 LEU B CA 1
ATOM 5034 C C . LEU B 1 235 ? 58.47500 70.85800 59.38200 1.000 59.72000 235 LEU B C 1
ATOM 5035 O O . LEU B 1 235 ? 59.03200 71.85300 59.86100 1.000 62.36000 235 LEU B O 1
ATOM 5040 N N . VAL B 1 236 ? 57.78100 70.91200 58.24300 1.000 54.98000 236 VAL B N 1
ATOM 5041 C CA . VAL B 1 236 ? 57.59000 72.18600 57.55400 1.000 60.89000 236 VAL B CA 1
ATOM 5042 C C . VAL B 1 236 ? 56.80500 73.14800 58.43600 1.000 62.48000 236 VAL B C 1
ATOM 5043 O O . VAL B 1 236 ? 57.13400 74.33700 58.53300 1.000 61.54000 236 VAL B O 1
ATOM 5047 N N . LYS B 1 237 ? 55.75800 72.64800 59.09700 1.000 59.68000 237 LYS B N 1
ATOM 5048 C CA . LYS B 1 237 ? 54.94800 73.49600 59.96500 1.000 59.69000 237 LYS B CA 1
ATOM 5049 C C . LYS B 1 237 ? 55.74900 74.00500 61.15900 1.000 64.65000 237 LYS B C 1
ATOM 5050 O O . LYS B 1 237 ? 55.59900 75.16400 61.56500 1.000 65.48000 237 LYS B O 1
ATOM 5056 N N . ARG B 1 238 ? 56.58900 73.15000 61.74800 1.000 60.04000 238 ARG B N 1
ATOM 5057 C CA . ARG B 1 238 ? 57.32800 73.55000 62.94200 1.000 67.61000 238 ARG B CA 1
ATOM 5058 C C . ARG B 1 238 ? 58.29700 74.68700 62.64400 1.000 68.20000 238 ARG B C 1
ATOM 5059 O O . ARG B 1 238 ? 58.28900 75.72200 63.32200 1.000 76.76000 238 ARG B O 1
ATOM 5067 N N . GLU B 1 239 ? 59.14100 74.51400 61.63000 1.000 68.24000 239 GLU B N 1
ATOM 5068 C CA . GLU B 1 239 ? 60.14500 75.51900 61.30500 1.000 67.03000 239 GLU B CA 1
ATOM 5069 C C . GLU B 1 239 ? 59.60600 76.63900 60.42600 1.000 64.67000 239 GLU B C 1
ATOM 5070 O O . GLU B 1 239 ? 60.30600 77.63800 60.23500 1.000 67.44000 239 GLU B O 1
ATOM 5076 N N . ASN B 1 240 ? 58.38200 76.50500 59.91100 1.000 67.05000 240 ASN B N 1
ATOM 5077 C CA . ASN B 1 240 ? 57.80000 77.46700 58.97400 1.000 66.17000 240 ASN B CA 1
ATOM 5078 C C . ASN B 1 240 ? 58.67600 77.62000 57.73000 1.000 66.45000 240 ASN B C 1
ATOM 5079 O O . ASN B 1 240 ? 59.06700 78.72400 57.34300 1.000 62.31000 240 ASN B O 1
ATOM 5084 N N . ILE B 1 241 ? 58.98800 76.48600 57.10400 1.000 61.68000 241 ILE B N 1
ATOM 5085 C CA . ILE B 1 241 ? 59.72000 76.48600 55.84300 1.000 59.59000 241 ILE B CA 1
ATOM 5086 C C . ILE B 1 241 ? 58.79800 77.00200 54.74700 1.000 62.28000 241 ILE B C 1
ATOM 5087 O O . ILE B 1 241 ? 57.72700 76.43400 54.49800 1.000 66.91000 241 ILE B O 1
ATOM 5092 N N . GLU B 1 242 ? 59.21100 78.08100 54.08200 1.000 59.94000 242 GLU B N 1
ATOM 5093 C CA . GLU B 1 242 ? 58.34200 78.78900 53.15100 1.000 64.05000 242 GLU B CA 1
ATOM 5094 C C . GLU B 1 242 ? 58.60000 78.44800 51.68900 1.000 67.64000 242 GLU B C 1
ATOM 5095 O O . GLU B 1 242 ? 57.79200 78.82400 50.83400 1.000 61.28000 242 GLU B O 1
ATOM 5101 N N . VAL B 1 243 ? 59.69000 77.75300 51.37800 1.000 66.62000 243 VAL B N 1
ATOM 5102 C CA . VAL B 1 243 ? 59.99800 77.34100 50.01300 1.000 60.16000 243 VAL B CA 1
ATOM 5103 C C . VAL B 1 243 ? 60.05500 75.82000 49.98300 1.000 58.60000 243 VAL B C 1
ATOM 5104 O O . VAL B 1 243 ? 60.90700 75.21300 50.64400 1.000 59.09000 243 VAL B O 1
ATOM 5108 N N . LEU B 1 244 ? 59.15500 75.20900 49.21800 1.000 58.72000 244 LEU B N 1
ATOM 5109 C CA . LEU B 1 244 ? 59.08000 73.76200 49.08800 1.000 59.17000 244 LEU B CA 1
ATOM 5110 C C . LEU B 1 244 ? 59.35400 73.36100 47.64700 1.000 54.23000 244 LEU B C 1
ATOM 5111 O O . LEU B 1 244 ? 58.95300 74.05900 46.71000 1.000 55.33000 244 LEU B O 1
ATOM 5116 N N . SER B 1 245 ? 60.04200 72.23400 47.47400 1.000 59.19000 245 SER B N 1
ATOM 5117 C CA . SER B 1 245 ? 60.34400 71.69300 46.15400 1.000 54.30000 245 SER B CA 1
ATOM 5118 C C . SER B 1 245 ? 59.97400 70.21800 46.13800 1.000 52.90000 245 SER B C 1
ATOM 5119 O O . SER B 1 245 ? 60.56600 69.41900 46.87200 1.000 55.22000 245 SER B O 1
ATOM 5122 N N . PHE B 1 246 ? 59.00400 69.86000 45.30200 1.000 50.88000 246 PHE B N 1
ATOM 5123 C CA . PHE B 1 246 ? 58.50400 68.50000 45.19000 1.000 52.31000 246 PHE B CA 1
ATOM 5124 C C . PHE B 1 246 ? 58.40600 68.09700 43.72800 1.000 53.27000 246 PHE B C 1
ATOM 5125 O O . PHE B 1 246 ? 58.17400 68.94400 42.86200 1.000 51.46000 246 PHE B O 1
ATOM 5133 N N . PRO B 1 247 ? 58.57100 66.81300 43.42500 1.000 58.87000 247 PRO B N 1
ATOM 5134 C CA . PRO B 1 247 ? 58.23600 66.32800 42.08300 1.000 51.74000 247 PRO B CA 1
ATOM 5135 C C . PRO B 1 247 ? 56.73700 66.41600 41.83800 1.000 53.64000 247 PRO B C 1
ATOM 5136 O O . PRO B 1 247 ? 55.92500 66.42600 42.76600 1.000 57.40000 247 PRO B O 1
ATOM 5140 N N . VAL B 1 248 ? 56.37800 66.49800 40.55500 1.000 54.36000 248 VAL B N 1
ATOM 5141 C CA . VAL B 1 248 ? 54.96900 66.61500 40.18100 1.000 55.91000 248 VAL B CA 1
ATOM 5142 C C . VAL B 1 248 ? 54.17900 65.41700 40.69300 1.000 53.12000 248 VAL B C 1
ATOM 5143 O O . VAL B 1 248 ? 53.03300 65.55500 41.14100 1.000 51.70000 248 VAL B O 1
ATOM 5147 N N . ALA B 1 249 ? 54.78300 64.22700 40.65200 1.000 55.87000 249 ALA B N 1
ATOM 5148 C CA . ALA B 1 249 ? 54.09100 63.02800 41.11200 1.000 54.88000 249 ALA B CA 1
ATOM 5149 C C . ALA B 1 249 ? 53.75700 63.11500 42.59600 1.000 55.41000 249 ALA B C 1
ATOM 5150 O O . ALA B 1 249 ? 52.71000 62.62100 43.03400 1.000 55.72000 249 ALA B O 1
ATOM 5152 N N . PHE B 1 250 ? 54.63600 63.73300 43.38900 1.000 51.11000 250 PHE B N 1
ATOM 5153 C CA . PHE B 1 250 ? 54.35400 63.89800 44.81200 1.000 50.89000 250 PHE B CA 1
ATOM 5154 C C . PHE B 1 250 ? 53.14900 64.80400 45.03500 1.000 52.31000 250 PHE B C 1
ATOM 5155 O O . PHE B 1 250 ? 52.28000 64.50100 45.86100 1.000 50.45000 250 PHE B O 1
ATOM 5163 N N . LEU B 1 251 ? 53.08100 65.92300 44.30900 1.000 53.06000 251 LEU B N 1
ATOM 5164 C CA . LEU B 1 251 ? 51.96100 66.84500 44.47200 1.000 55.15000 251 LEU B CA 1
ATOM 5165 C C . LEU B 1 251 ? 50.64700 66.20500 44.04000 1.000 54.35000 251 LEU B C 1
ATOM 5166 O O . LEU B 1 251 ? 49.61100 66.40100 44.68800 1.000 57.01000 251 LEU B O 1
ATOM 5171 N N . LYS B 1 252 ? 50.66500 65.44900 42.93900 1.000 55.63000 252 LYS B N 1
ATOM 5172 C CA . LYS B 1 252 ? 49.47300 64.71200 42.53000 1.000 57.63000 252 LYS B CA 1
ATOM 5173 C C . LYS B 1 252 ? 49.04500 63.72400 43.60800 1.000 54.77000 252 LYS B C 1
ATOM 5174 O O . LYS B 1 252 ? 47.84700 63.54000 43.85400 1.000 54.83000 252 LYS B O 1
ATOM 5176 N N . PHE B 1 253 ? 50.01400 63.07700 44.25800 1.000 56.01000 253 PHE B N 1
ATOM 5177 C CA . PHE B 1 253 ? 49.70200 62.14400 45.33600 1.000 52.36000 253 PHE B CA 1
ATOM 5178 C C . PHE B 1 253 ? 49.06100 62.85500 46.52200 1.000 53.31000 253 PHE B C 1
ATOM 5179 O O . PHE B 1 253 ? 48.12200 62.33300 47.13400 1.000 60.50000 253 PHE B O 1
ATOM 5187 N N . ILE B 1 254 ? 49.56100 64.04400 46.86600 1.000 51.69000 254 ILE B N 1
ATOM 5188 C CA . ILE B 1 254 ? 49.05800 64.76000 48.03600 1.000 55.80000 254 ILE B CA 1
ATOM 5189 C C . ILE B 1 254 ? 47.60000 65.15700 47.84000 1.000 60.68000 254 ILE B C 1
ATOM 5190 O O . ILE B 1 254 ? 46.74600 64.89900 48.69700 1.000 60.87000 254 ILE B O 1
ATOM 5195 N N . PHE B 1 255 ? 47.29000 65.78000 46.70700 1.000 54.00000 255 PHE B N 1
ATOM 5196 C CA . PHE B 1 255 ? 45.97600 66.36600 46.49000 1.000 53.43000 255 PHE B CA 1
ATOM 5197 C C . PHE B 1 255 ? 44.96700 65.37200 45.93300 1.000 59.92000 255 PHE B C 1
ATOM 5198 O O . PHE B 1 255 ? 43.86900 65.77500 45.53500 1.000 59.40000 255 PHE B O 1
ATOM 5206 N N . ASN B 1 256 ? 45.31500 64.08800 45.89000 1.000 57.10000 256 ASN B N 1
ATOM 5207 C CA . ASN B 1 256 ? 44.34000 63.03400 45.65900 1.000 56.99000 256 ASN B CA 1
ATOM 5208 C C . ASN B 1 256 ? 43.80700 62.44000 46.95500 1.000 57.36000 256 ASN B C 1
ATOM 5209 O O . ASN B 1 256 ? 42.88200 61.62200 46.91100 1.000 62.32000 256 ASN B O 1
ATOM 5214 N N . GLU B 1 257 ? 44.36300 62.83300 48.09900 1.000 56.61000 257 GLU B N 1
ATOM 5215 C CA . GLU B 1 257 ? 43.98100 62.29900 49.40000 1.000 66.87000 257 GLU B CA 1
ATOM 5216 C C . GLU B 1 257 ? 43.45300 63.43100 50.26900 1.000 66.25000 257 GLU B C 1
ATOM 5217 O O . GLU B 1 257 ? 44.18300 64.38600 50.55700 1.000 59.97000 257 GLU B O 1
ATOM 5223 N N . ARG B 1 258 ? 42.18900 63.31800 50.68900 1.000 67.17000 258 ARG B N 1
ATOM 5224 C CA . ARG B 1 258 ? 41.63300 64.27900 51.63600 1.000 64.45000 258 ARG B CA 1
ATOM 5225 C C . ARG B 1 258 ? 42.45400 64.33000 52.91700 1.000 69.32000 258 ARG B C 1
ATOM 5226 O O . ARG B 1 258 ? 42.58400 65.39400 53.53300 1.000 68.25000 258 ARG B O 1
ATOM 5234 N N . GLU B 1 259 ? 43.01400 63.19000 53.32700 1.000 72.04000 259 GLU B N 1
ATOM 5235 C CA . GLU B 1 259 ? 43.82400 63.14400 54.53800 1.000 68.73000 259 GLU B CA 1
ATOM 5236 C C . GLU B 1 259 ? 45.03900 64.05600 54.42900 1.000 68.26000 259 GLU B C 1
ATOM 5237 O O . GLU B 1 259 ? 45.36600 64.78300 55.37500 1.000 64.90000 259 GLU B O 1
ATOM 5243 N N . PHE B 1 260 ? 45.71400 64.04200 53.27800 1.000 70.53000 260 PHE B N 1
ATOM 5244 C CA . PHE B 1 260 ? 46.93800 64.82100 53.12300 1.000 62.76000 260 PHE B CA 1
ATOM 5245 C C . PHE B 1 260 ? 46.65900 66.27800 52.77600 1.000 62.29000 260 PHE B C 1
ATOM 5246 O O . PHE B 1 260 ? 47.45400 67.15400 53.13300 1.000 58.36000 260 PHE B O 1
ATOM 5254 N N . ILE B 1 261 ? 45.55600 66.55700 52.07500 1.000 59.06000 261 ILE B N 1
ATOM 5255 C CA . ILE B 1 261 ? 45.17400 67.94400 51.82100 1.000 62.01000 261 ILE B CA 1
ATOM 5256 C C . ILE B 1 261 ? 44.91600 68.66900 53.13500 1.000 63.86000 261 ILE B C 1
ATOM 5257 O O . ILE B 1 261 ? 45.28200 69.83900 53.30100 1.000 60.06000 261 ILE B O 1
ATOM 5262 N N . ASN B 1 262 ? 44.28800 67.98100 54.09200 1.000 67.70000 262 ASN B N 1
ATOM 5263 C CA . ASN B 1 262 ? 44.00300 68.59200 55.38600 1.000 64.44000 262 ASN B CA 1
ATOM 5264 C C . ASN B 1 262 ? 45.28500 68.95700 56.12500 1.000 58.79000 262 ASN B C 1
ATOM 5265 O O . ASN B 1 262 ? 45.35900 70.00700 56.77300 1.000 64.65000 262 ASN B O 1
ATOM 5270 N N . ARG B 1 263 ? 46.30600 68.10600 56.03900 1.000 61.27000 263 ARG B N 1
ATOM 5271 C CA . ARG B 1 263 ? 47.55000 68.31200 56.76800 1.000 62.82000 263 ARG B CA 1
ATOM 5272 C C . ARG B 1 263 ? 48.58500 69.11100 55.98800 1.000 64.61000 263 ARG B C 1
ATOM 5273 O O . ARG B 1 263 ? 49.66700 69.37300 56.52300 1.000 60.86000 263 ARG B O 1
ATOM 5281 N N . PHE B 1 264 ? 48.29700 69.49000 54.75000 1.000 60.51000 264 PHE B N 1
ATOM 5282 C CA . PHE B 1 264 ? 49.28700 70.19500 53.94700 1.000 63.67000 264 PHE B CA 1
ATOM 5283 C C . PHE B 1 264 ? 49.59300 71.55400 54.56900 1.000 63.69000 264 PHE B C 1
ATOM 5284 O O . PHE B 1 264 ? 48.66100 72.28800 54.92900 1.000 63.84000 264 PHE B O 1
ATOM 5292 N N . PRO B 1 265 ? 50.88300 71.92800 54.66600 1.000 63.59000 265 PRO B N 1
ATOM 5293 C CA . PRO B 1 265 ? 51.27200 73.17600 55.28900 1.000 59.39000 265 PRO B CA 1
ATOM 5294 C C . PRO B 1 265 ? 50.68200 74.39000 54.57700 1.000 64.74000 265 PRO B C 1
ATOM 5295 O O . PRO B 1 265 ? 50.57200 74.34600 53.38900 1.000 69.53000 265 PRO B O 1
ATOM 5299 N N . THR B 1 266 ? 50.37000 75.45100 55.32000 1.000 75.45000 266 THR B N 1
ATOM 5300 C CA . THR B 1 266 ? 49.67500 76.62200 54.72200 1.000 77.16000 266 THR B CA 1
ATOM 5301 C C . THR B 1 266 ? 50.51400 77.88600 54.82300 1.000 73.46000 266 THR B C 1
ATOM 5302 O O . THR B 1 266 ? 50.20700 78.83300 54.10800 1.000 75.85000 266 THR B O 1
ATOM 5306 N N . CYS B 1 267 ? 51.52200 77.88400 55.68200 1.000 63.66000 267 CYS B N 1
ATOM 5307 C CA . CYS B 1 267 ? 52.41300 79.05800 55.81000 1.000 70.79000 267 CYS B CA 1
ATOM 5308 C C . CYS B 1 267 ? 53.54400 78.91700 54.79100 1.000 78.61000 267 CYS B C 1
ATOM 5309 O O . CYS B 1 267 ? 54.69400 79.10200 55.17500 1.000 73.71000 267 CYS B O 1
ATOM 5312 N N . VAL B 1 268 ? 53.20800 78.60400 53.54000 1.000 76.39000 268 VAL B N 1
ATOM 5313 C CA . VAL B 1 268 ? 54.21700 78.37300 52.46900 1.000 65.32000 268 VAL B CA 1
ATOM 5314 C C . VAL B 1 268 ? 54.12800 79.51100 51.47000 1.000 70.93000 268 VAL B C 1
ATOM 5315 O O . VAL B 1 268 ? 53.02600 79.96300 51.19700 1.000 76.04000 268 VAL B O 1
ATOM 5319 N N . LYS B 1 269 ? 55.26400 79.92400 50.93500 1.000 68.33000 269 LYS B N 1
ATOM 5320 C CA . LYS B 1 269 ? 55.25700 81.07200 50.04400 1.000 65.59000 269 LYS B CA 1
ATOM 5321 C C . LYS B 1 269 ? 55.41800 80.63600 48.59400 1.000 64.85000 269 LYS B C 1
ATOM 5322 O O . LYS B 1 269 ? 54.77500 81.19600 47.70100 1.000 66.01000 269 LYS B O 1
ATOM 5328 N N . HIS B 1 270 ? 56.25900 79.63300 48.34200 1.000 64.33000 270 HIS B N 1
ATOM 5329 C CA . HIS B 1 270 ? 56.50300 79.16300 46.98600 1.000 58.68000 270 HIS B CA 1
ATOM 5330 C C . HIS B 1 270 ? 56.63700 77.64800 46.96900 1.000 56.88000 270 HIS B C 1
ATOM 5331 O O . HIS B 1 270 ? 57.27200 77.06200 47.85000 1.000 58.33000 270 HIS B O 1
ATOM 5338 N N . ILE B 1 271 ? 56.04100 77.02300 45.95700 1.000 56.39000 271 ILE B N 1
ATOM 5339 C CA . ILE B 1 271 ? 56.21200 75.60000 45.68800 1.000 59.09000 271 ILE B CA 1
ATOM 5340 C C . ILE B 1 271 ? 56.78100 75.45200 44.28500 1.000 57.58000 271 ILE B C 1
ATOM 5341 O O . ILE B 1 271 ? 56.20900 75.97000 43.31900 1.000 58.91000 271 ILE B O 1
ATOM 5346 N N . ILE B 1 272 ? 57.90700 74.75200 44.17800 1.000 55.02000 272 ILE B N 1
ATOM 5347 C CA . ILE B 1 272 ? 58.58500 74.51300 42.90900 1.000 51.76000 272 ILE B CA 1
ATOM 5348 C C . ILE B 1 272 ? 58.45200 73.03400 42.57600 1.000 52.59000 272 ILE B C 1
ATOM 5349 O O . ILE B 1 272 ? 58.72200 72.17600 43.42500 1.000 55.38000 272 ILE B O 1
ATOM 5354 N N . THR B 1 273 ? 58.03800 72.73400 41.34700 1.000 45.70000 273 THR B N 1
ATOM 5355 C CA . THR B 1 273 ? 57.78000 71.35700 40.95900 1.000 48.18000 273 THR B CA 1
ATOM 5356 C C . THR B 1 273 ? 58.35300 71.07800 39.57600 1.000 53.86000 273 THR B C 1
ATOM 5357 O O . THR B 1 273 ? 58.53500 71.98700 38.76200 1.000 55.24000 273 THR B O 1
ATOM 5361 N N . ALA B 1 274 ? 58.64900 69.80300 39.33200 1.000 49.71000 274 ALA B N 1
ATOM 5362 C CA . ALA B 1 274 ? 59.18500 69.34500 38.05900 1.000 53.82000 274 ALA B CA 1
ATOM 5363 C C . ALA B 1 274 ? 58.88000 67.86100 37.91300 1.000 51.31000 274 ALA B C 1
ATOM 5364 O O . ALA B 1 274 ? 58.55300 67.17700 38.88700 1.000 51.90000 274 ALA B O 1
ATOM 5366 N N . GLY B 1 275 ? 58.99400 67.37200 36.68100 1.000 50.70000 275 GLY B N 1
ATOM 5367 C CA . GLY B 1 275 ? 58.70000 65.98200 36.39000 1.000 50.75000 275 GLY B CA 1
ATOM 5368 C C . GLY B 1 275 ? 57.77800 65.82200 35.20000 1.000 55.47000 275 GLY B C 1
ATOM 5369 O O . GLY B 1 275 ? 57.93600 66.51700 34.19100 1.000 57.50000 275 GLY B O 1
ATOM 5370 N N . GLU B 1 276 ? 56.81400 64.91000 35.29700 1.000 55.75000 276 GLU B N 1
ATOM 5371 C CA . GLU B 1 276 ? 55.81600 64.76700 34.24900 1.000 66.16000 276 GLU B CA 1
ATOM 5372 C C . GLU B 1 276 ? 54.88000 65.97600 34.26100 1.000 64.00000 276 GLU B C 1
ATOM 5373 O O . GLU B 1 276 ? 55.01500 66.89600 35.07400 1.000 61.46000 276 GLU B O 1
ATOM 5379 N N . GLN B 1 277 ? 53.92100 65.97800 33.33700 1.000 58.73000 277 GLN B N 1
ATOM 5380 C CA . GLN B 1 277 ? 53.03300 67.12300 33.18400 1.000 64.22000 277 GLN B CA 1
ATOM 5381 C C . GLN B 1 277 ? 52.27800 67.39500 34.47800 1.000 62.41000 277 GLN B C 1
ATOM 5382 O O . GLN B 1 277 ? 51.60200 66.51100 35.01500 1.000 58.65000 277 GLN B O 1
ATOM 5388 N N . LEU B 1 278 ? 52.39800 68.62400 34.97400 1.000 58.78000 278 LEU B N 1
ATOM 5389 C CA . LEU B 1 278 ? 51.73700 69.00900 36.21300 1.000 53.67000 278 LEU B CA 1
ATOM 5390 C C . LEU B 1 278 ? 50.23000 69.07800 36.00800 1.000 60.26000 278 LEU B C 1
ATOM 5391 O O . LEU B 1 278 ? 49.74800 69.69400 35.05200 1.000 65.22000 278 LEU B O 1
ATOM 5396 N N . VAL B 1 279 ? 49.48500 68.44200 36.90800 1.000 59.62000 279 VAL B N 1
ATOM 5397 C CA . VAL B 1 279 ? 48.02800 68.47200 36.89800 1.000 58.24000 279 VAL B CA 1
ATOM 5398 C C . VAL B 1 279 ? 47.56400 69.09900 38.20400 1.000 59.52000 279 VAL B C 1
ATOM 5399 O O . VAL B 1 279 ? 47.96900 68.66200 39.28700 1.000 61.95000 279 VAL B O 1
ATOM 5403 N N . VAL B 1 280 ? 46.72300 70.12300 38.09800 1.000 62.03000 280 VAL B N 1
ATOM 5404 C CA . VAL B 1 280 ? 46.24000 70.87800 39.24800 1.000 62.80000 280 VAL B CA 1
ATOM 5405 C C . VAL B 1 280 ? 44.73000 70.68500 39.30400 1.000 62.83000 280 VAL B C 1
ATOM 5406 O O . VAL B 1 280 ? 43.98700 71.31400 38.54200 1.000 66.48000 280 VAL B O 1
ATOM 5410 N N . ASN B 1 281 ? 44.26600 69.81400 40.20000 1.000 63.40000 281 ASN B N 1
ATOM 5411 C CA . ASN B 1 281 ? 42.83600 69.59900 40.34900 1.000 55.76000 281 ASN B CA 1
ATOM 5412 C C . ASN B 1 281 ? 42.21100 70.75400 41.13200 1.000 60.47000 281 ASN B C 1
ATOM 5413 O O . ASN B 1 281 ? 42.89200 71.68700 41.56700 1.000 61.25000 281 ASN B O 1
ATOM 5418 N N . ASN B 1 282 ? 40.89100 70.68600 41.32000 1.000 62.84000 282 ASN B N 1
ATOM 5419 C CA . ASN B 1 282 ? 40.17100 71.81200 41.90700 1.000 59.22000 282 ASN B CA 1
ATOM 5420 C C . ASN B 1 282 ? 40.56400 72.03600 43.36400 1.000 62.02000 282 ASN B C 1
ATOM 5421 O O . ASN B 1 282 ? 40.62400 73.18300 43.82400 1.000 53.35000 282 ASN B O 1
ATOM 5426 N N . GLU B 1 283 ? 40.83100 70.96100 44.10800 1.000 60.68000 283 GLU B N 1
ATOM 5427 C CA . GLU B 1 283 ? 41.29300 71.12500 45.48300 1.000 57.66000 283 GLU B CA 1
ATOM 5428 C C . GLU B 1 283 ? 42.67900 71.75800 45.52600 1.000 61.79000 283 GLU B C 1
ATOM 5429 O O . GLU B 1 283 ? 42.96300 72.58500 46.40100 1.000 57.30000 283 GLU B O 1
ATOM 5435 N N . PHE B 1 284 ? 43.55700 71.37400 44.59500 1.000 62.39000 284 PHE B N 1
ATOM 5436 C CA . PHE B 1 284 ? 44.85400 72.03400 44.48200 1.000 57.59000 284 PHE B CA 1
ATOM 5437 C C . PHE B 1 284 ? 44.69000 73.49600 44.08100 1.000 56.66000 284 PHE B C 1
ATOM 5438 O O . PHE B 1 284 ? 45.34300 74.38100 44.64900 1.000 56.40000 284 PHE B O 1
ATOM 5446 N N . LYS B 1 285 ? 43.82000 73.76800 43.10400 1.000 59.99000 285 LYS B N 1
ATOM 5447 C CA . LYS B 1 285 ? 43.52600 75.15000 42.73500 1.000 64.17000 285 LYS B CA 1
ATOM 5448 C C . LYS B 1 285 ? 43.01100 75.93500 43.93200 1.000 67.46000 285 LYS B C 1
ATOM 5449 O O . LYS B 1 285 ? 43.40300 77.08800 44.14700 1.000 59.46000 285 LYS B O 1
ATOM 5455 N N . ARG B 1 286 ? 42.12900 75.32000 44.72200 1.000 64.42000 286 ARG B N 1
ATOM 5456 C CA . ARG B 1 286 ? 41.57900 75.98800 45.89600 1.000 60.43000 286 ARG B CA 1
ATOM 5457 C C . ARG B 1 286 ? 42.67300 76.34600 46.89400 1.000 64.54000 286 ARG B C 1
ATOM 5458 O O . ARG B 1 286 ? 42.67700 77.45200 47.44700 1.000 63.45000 286 ARG B O 1
ATOM 5466 N N . TYR B 1 287 ? 43.61700 75.43000 47.12900 1.000 64.07000 287 TYR B N 1
ATOM 5467 C CA . TYR B 1 287 ? 44.66800 75.68100 48.11300 1.000 61.92000 287 TYR B CA 1
ATOM 5468 C C . TYR B 1 287 ? 45.53700 76.86800 47.71600 1.000 63.15000 287 TYR B C 1
ATOM 5469 O O . TYR B 1 287 ? 45.87200 77.70900 48.55800 1.000 62.17000 287 TYR B O 1
ATOM 5478 N N . LEU B 1 288 ? 45.93000 76.94300 46.44200 1.000 63.20000 288 LEU B N 1
ATOM 5479 C CA . LEU B 1 288 ? 46.83000 78.00700 46.00700 1.000 62.03000 288 LEU B CA 1
ATOM 5480 C C . LEU B 1 288 ? 46.17100 79.37500 46.13500 1.000 65.58000 288 LEU B C 1
ATOM 5481 O O . LEU B 1 288 ? 46.77300 80.32300 46.65200 1.000 62.63000 288 LEU B O 1
ATOM 5486 N N . HIS B 1 289 ? 44.92800 79.49700 45.66500 1.000 70.59000 289 HIS B N 1
ATOM 5487 C CA . HIS B 1 289 ? 44.20800 80.75900 45.80200 1.000 69.80000 289 HIS B CA 1
ATOM 5488 C C . HIS B 1 289 ? 43.92400 81.08200 47.26400 1.000 71.99000 289 HIS B C 1
ATOM 5489 O O . HIS B 1 289 ? 44.03100 82.24200 47.68100 1.000 72.94000 289 HIS B O 1
ATOM 5496 N N . GLU B 1 290 ? 43.55200 80.07000 48.05300 1.000 64.37000 290 GLU B N 1
ATOM 5497 C CA . GLU B 1 290 ? 43.18700 80.29700 49.45000 1.000 65.08000 290 GLU B CA 1
ATOM 5498 C C . GLU B 1 290 ? 44.34000 80.91100 50.23500 1.000 67.62000 290 GLU B C 1
ATOM 5499 O O . GLU B 1 290 ? 44.15400 81.88100 50.97800 1.000 72.19000 290 GLU B O 1
ATOM 5505 N N . HIS B 1 291 ? 45.54100 80.35600 50.08200 1.000 68.72000 291 HIS B N 1
ATOM 5506 C CA . HIS B 1 291 ? 46.68300 80.73500 50.90300 1.000 61.02000 291 HIS B CA 1
ATOM 5507 C C . HIS B 1 291 ? 47.71500 81.56400 50.14700 1.000 60.83000 291 HIS B C 1
ATOM 5508 O O . HIS B 1 291 ? 48.79000 81.83700 50.69200 1.000 62.81000 291 HIS B O 1
ATOM 5515 N N . ASN B 1 292 ? 47.41400 81.97000 48.91100 1.000 62.42000 292 ASN B N 1
ATOM 5516 C CA . ASN B 1 292 ? 48.29200 82.83800 48.12100 1.000 68.70000 292 ASN B CA 1
ATOM 5517 C C . ASN B 1 292 ? 49.67100 82.20600 47.92100 1.000 64.72000 292 ASN B C 1
ATOM 5518 O O . ASN B 1 292 ? 50.70800 82.84600 48.10600 1.000 67.44000 292 ASN B O 1
ATOM 5523 N N . VAL B 1 293 ? 49.67500 80.93200 47.53800 1.000 61.37000 293 VAL B N 1
ATOM 5524 C CA . VAL B 1 293 ? 50.90300 80.18100 47.30300 1.000 64.75000 293 VAL B CA 1
ATOM 5525 C C . VAL B 1 293 ? 51.23100 80.23800 45.81800 1.000 59.77000 293 VAL B C 1
ATOM 5526 O O . VAL B 1 293 ? 50.36500 79.98200 44.97200 1.000 66.12000 293 VAL B O 1
ATOM 5530 N N . HIS B 1 294 ? 52.47900 80.57300 45.50000 1.000 61.83000 294 HIS B N 1
ATOM 5531 C CA . HIS B 1 294 ? 52.94400 80.62800 44.11800 1.000 60.85000 294 HIS B CA 1
ATOM 5532 C C . HIS B 1 294 ? 53.52300 79.27000 43.73900 1.000 58.31000 294 HIS B C 1
ATOM 5533 O O . HIS B 1 294 ? 54.54300 78.84500 44.29200 1.000 62.15000 294 HIS B O 1
ATOM 5540 N N . LEU B 1 295 ? 52.87500 78.59100 42.79700 1.000 53.03000 295 LEU B N 1
ATOM 5541 C CA . LEU B 1 295 ? 53.35200 77.31700 42.27600 1.000 58.35000 295 LEU B CA 1
ATOM 5542 C C . LEU B 1 295 ? 54.14900 77.56800 41.00300 1.000 57.84000 295 LEU B C 1
ATOM 5543 O O . LEU B 1 295 ? 53.65500 78.21800 40.07500 1.000 56.47000 295 LEU B O 1
ATOM 5548 N N . HIS B 1 296 ? 55.37400 77.05300 40.96100 1.000 56.37000 296 HIS B N 1
ATOM 5549 C CA . HIS B 1 296 ? 56.27300 77.25200 39.83100 1.000 55.84000 296 HIS B CA 1
ATOM 5550 C C . HIS B 1 296 ? 56.48400 75.92200 39.12200 1.000 48.59000 296 HIS B C 1
ATOM 5551 O O . HIS B 1 296 ? 56.96300 74.95900 39.73000 1.000 54.35000 296 HIS B O 1
ATOM 5558 N N . ASN B 1 297 ? 56.13600 75.87700 37.83900 1.000 55.87000 297 ASN B N 1
ATOM 5559 C CA . ASN B 1 297 ? 56.31500 74.69000 37.01400 1.000 55.02000 297 ASN B CA 1
ATOM 5560 C C . ASN B 1 297 ? 57.63000 74.81400 36.25700 1.000 55.64000 297 ASN B C 1
ATOM 5561 O O . ASN B 1 297 ? 57.81100 75.74800 35.46800 1.000 53.38000 297 ASN B O 1
ATOM 5566 N N . HIS B 1 298 ? 58.54000 73.87600 36.49600 1.000 58.81000 298 HIS B N 1
ATOM 5567 C CA . HIS B 1 298 ? 59.86100 73.88300 35.88900 1.000 53.64000 298 HIS B CA 1
ATOM 5568 C C . HIS B 1 298 ? 60.02000 72.68600 34.96100 1.000 54.44000 298 HIS B C 1
ATOM 5569 O O . HIS B 1 298 ? 59.46500 71.61100 35.20600 1.000 57.16000 298 HIS B O 1
ATOM 5576 N N . TYR B 1 299 ? 60.78500 72.88200 33.88900 1.000 52.48000 299 TYR B N 1
ATOM 5577 C CA . TYR B 1 299 ? 61.06900 71.81600 32.94100 1.000 52.86000 299 TYR B CA 1
ATOM 5578 C C . TYR B 1 299 ? 62.53000 71.87000 32.52800 1.000 56.27000 299 TYR B C 1
ATOM 5579 O O . TYR B 1 299 ? 63.09200 72.95200 32.33600 1.000 55.54000 299 TYR B O 1
ATOM 5588 N N . GLY B 1 300 ? 63.13800 70.69400 32.39500 1.000 59.63000 300 GLY B N 1
ATOM 5589 C CA . GLY B 1 300 ? 64.44100 70.57400 31.79200 1.000 55.41000 300 GLY B CA 1
ATOM 5590 C C . GLY B 1 300 ? 65.01900 69.18200 31.93800 1.000 60.84000 300 GLY B C 1
ATOM 5591 O O . GLY B 1 300 ? 64.94800 68.56300 33.00400 1.000 69.54000 300 GLY B O 1
ATOM 5592 N N . PRO B 1 301 ? 65.60500 68.66100 30.86400 1.000 56.94000 301 PRO B N 1
ATOM 5593 C CA . PRO B 1 301 ? 66.33600 67.39500 30.96600 1.000 56.72000 301 PRO B CA 1
ATOM 5594 C C . PRO B 1 301 ? 67.61500 67.56200 31.77100 1.000 60.82000 301 PRO B C 1
ATOM 5595 O O . PRO B 1 301 ? 68.11900 68.67000 31.97400 1.000 56.53000 301 PRO B O 1
ATOM 5599 N N . SER B 1 302 ? 68.13300 66.42600 32.24600 1.000 59.19000 302 SER B N 1
ATOM 5600 C CA . SER B 1 302 ? 69.37200 66.44000 33.01700 1.000 60.94000 302 SER B CA 1
ATOM 5601 C C . SER B 1 302 ? 70.52800 67.02300 32.21500 1.000 55.92000 302 SER B C 1
ATOM 5602 O O . SER B 1 302 ? 71.46000 67.59200 32.79400 1.000 63.23000 302 SER B O 1
ATOM 5605 N N . GLU B 1 303 ? 70.48500 66.89400 30.88600 1.000 51.60000 303 GLU B N 1
ATOM 5606 C CA . GLU B 1 303 ? 71.54400 67.43600 30.04300 1.000 60.95000 303 GLU B CA 1
ATOM 5607 C C . GLU B 1 303 ? 71.61900 68.95400 30.10400 1.000 58.20000 303 GLU B C 1
ATOM 5608 O O . GLU B 1 303 ? 72.65400 69.52400 29.74300 1.000 57.79000 303 GLU B O 1
ATOM 5614 N N . THR B 1 304 ? 70.55100 69.61900 30.54700 1.000 56.59000 304 THR B N 1
ATOM 5615 C CA . THR B 1 304 ? 70.53900 71.07300 30.60800 1.000 58.25000 304 THR B CA 1
ATOM 5616 C C . THR B 1 304 ? 69.96300 71.65100 31.89200 1.000 59.24000 304 THR B C 1
ATOM 5617 O O . THR B 1 304 ? 70.03000 72.87200 32.06200 1.000 57.70000 304 THR B O 1
ATOM 5621 N N . HIS B 1 305 ? 69.40000 70.83600 32.79000 1.000 60.07000 305 HIS B N 1
ATOM 5622 C CA . HIS B 1 305 ? 68.66800 71.30700 33.96500 1.000 61.10000 305 HIS B CA 1
ATOM 5623 C C . HIS B 1 305 ? 67.48400 72.17500 33.54800 1.000 58.70000 305 HIS B C 1
ATOM 5624 O O . HIS B 1 305 ? 67.09400 72.17900 32.37600 1.000 61.91000 305 HIS B O 1
ATOM 5631 N N . VAL B 1 306 ? 66.90400 72.91300 34.49600 1.000 53.91000 306 VAL B N 1
ATOM 5632 C CA . VAL B 1 306 ? 65.69300 73.68000 34.22200 1.000 60.86000 306 VAL B CA 1
ATOM 5633 C C . VAL B 1 306 ? 66.00500 74.80300 33.24200 1.000 58.41000 306 VAL B C 1
ATOM 5634 O O . VAL B 1 306 ? 66.95500 75.57300 33.43700 1.000 50.72000 306 VAL B O 1
ATOM 5638 N N . VAL B 1 307 ? 65.20500 74.90200 32.18000 1.000 54.79000 307 VAL B N 1
ATOM 5639 C CA . VAL B 1 307 ? 65.43100 75.90500 31.14500 1.000 55.67000 307 VAL B CA 1
ATOM 5640 C C . VAL B 1 307 ? 64.15600 76.68200 30.84100 1.000 56.99000 307 VAL B C 1
ATOM 5641 O O . VAL B 1 307 ? 64.20200 77.73100 30.19000 1.000 56.94000 307 VAL B O 1
ATOM 5645 N N . THR B 1 308 ? 63.00900 76.17500 31.29400 1.000 56.69000 308 THR B N 1
ATOM 5646 C CA . THR B 1 308 ? 61.73400 76.85900 31.12000 1.000 55.96000 308 THR B CA 1
ATOM 5647 C C . THR B 1 308 ? 60.98000 76.86600 32.44200 1.000 59.01000 308 THR B C 1
ATOM 5648 O O . THR B 1 308 ? 60.99700 75.87700 33.18000 1.000 61.50000 308 THR B O 1
ATOM 5652 N N . THR B 1 309 ? 60.31800 77.98500 32.73400 1.000 59.71000 309 THR B N 1
ATOM 5653 C CA . THR B 1 309 ? 59.57100 78.14400 33.97300 1.000 55.37000 309 THR B CA 1
ATOM 5654 C C . THR B 1 309 ? 58.22700 78.79300 33.68300 1.000 58.42000 309 THR B C 1
ATOM 5655 O O . THR B 1 309 ? 58.07300 79.53600 32.71100 1.000 55.48000 309 THR B O 1
ATOM 5659 N N . TYR B 1 310 ? 57.25600 78.50600 34.54700 1.000 57.58000 310 TYR B N 1
ATOM 5660 C CA . TYR B 1 310 ? 55.92700 79.10500 34.45400 1.000 53.05000 310 TYR B CA 1
ATOM 5661 C C . TYR B 1 310 ? 55.38300 79.22900 35.87000 1.000 60.24000 310 TYR B C 1
ATOM 5662 O O . TYR B 1 310 ? 55.14200 78.21500 36.53100 1.000 62.37000 310 TYR B O 1
ATOM 5671 N N . THR B 1 311 ? 55.18600 80.46100 36.32900 1.000 63.62000 311 THR B N 1
ATOM 5672 C CA . THR B 1 311 ? 54.71500 80.72600 37.68100 1.000 58.22000 311 THR B CA 1
ATOM 5673 C C . THR B 1 311 ? 53.20600 80.93200 37.65200 1.000 55.08000 311 THR B C 1
ATOM 5674 O O . THR B 1 311 ? 52.71400 81.86000 37.00100 1.000 54.44000 311 THR B O 1
ATOM 5678 N N . ILE B 1 312 ? 52.48100 80.07200 38.35600 1.000 55.27000 312 ILE B N 1
ATOM 5679 C CA . ILE B 1 312 ? 51.03100 80.18900 38.43600 1.000 54.14000 312 ILE B CA 1
ATOM 5680 C C . ILE B 1 312 ? 50.67900 81.33500 39.37200 1.000 61.03000 312 ILE B C 1
ATOM 5681 O O . ILE B 1 312 ? 51.12600 81.37600 40.52500 1.000 58.93000 312 ILE B O 1
ATOM 5686 N N . ASN B 1 313 ? 49.88400 82.27300 38.87600 1.000 70.15000 313 ASN B N 1
ATOM 5687 C CA . ASN B 1 313 ? 49.40100 83.37200 39.69900 1.000 70.76000 313 ASN B CA 1
ATOM 5688 C C . ASN B 1 313 ? 48.18100 82.90400 40.48300 1.000 69.32000 313 ASN B C 1
ATOM 5689 O O . ASN B 1 313 ? 47.15400 82.58300 39.87300 1.000 71.87000 313 ASN B O 1
ATOM 5694 N N . PRO B 1 314 ? 48.24300 82.84600 41.81700 1.000 60.62000 314 PRO B N 1
ATOM 5695 C CA . PRO B 1 314 ? 47.09600 82.32200 42.57300 1.000 68.66000 314 PRO B CA 1
ATOM 5696 C C . PRO B 1 314 ? 45.90700 83.26300 42.60200 1.000 76.35000 314 PRO B C 1
ATOM 5697 O O . PRO B 1 314 ? 44.80100 82.82300 42.93800 1.000 74.31000 314 PRO B O 1
ATOM 5701 N N . GLU B 1 315 ? 46.09300 84.53600 42.25900 1.000 75.12000 315 GLU B N 1
ATOM 5702 C CA . GLU B 1 315 ? 44.98500 85.47700 42.18000 1.000 74.73000 315 GLU B CA 1
ATOM 5703 C C . GLU B 1 315 ? 44.30300 85.47200 40.81800 1.000 76.58000 315 GLU B C 1
ATOM 5704 O O . GLU B 1 315 ? 43.20800 86.03000 40.68800 1.000 90.41000 315 GLU B O 1
ATOM 5710 N N . ALA B 1 316 ? 44.91900 84.86000 39.81100 1.000 72.73000 316 ALA B N 1
ATOM 5711 C CA . ALA B 1 316 ? 44.32000 84.68900 38.49900 1.000 67.84000 316 ALA B CA 1
ATOM 5712 C C . ALA B 1 316 ? 43.75700 83.27600 38.37400 1.000 69.24000 316 ALA B C 1
ATOM 5713 O O . ALA B 1 316 ? 43.90500 82.43700 39.26700 1.000 72.49000 316 ALA B O 1
ATOM 5715 N N . GLU B 1 317 ? 43.09700 83.01000 37.25000 1.000 72.16000 317 GLU B N 1
ATOM 5716 C CA . GLU B 1 317 ? 42.56800 81.67600 37.00000 1.000 73.11000 317 GLU B CA 1
ATOM 5717 C C . GLU B 1 317 ? 43.71700 80.68900 36.83400 1.000 76.96000 317 GLU B C 1
ATOM 5718 O O . GLU B 1 317 ? 44.67000 80.94700 36.09200 1.000 75.13000 317 GLU B O 1
ATOM 5724 N N . ILE B 1 318 ? 43.62600 79.56000 37.52500 1.000 76.43000 318 ILE B N 1
ATOM 5725 C CA . ILE B 1 318 ? 44.70400 78.57800 37.58800 1.000 67.19000 318 ILE B CA 1
ATOM 5726 C C . ILE B 1 318 ? 44.42200 77.49000 36.55900 1.000 63.47000 318 ILE B C 1
ATOM 5727 O O . ILE B 1 318 ? 43.39800 76.80000 36.67100 1.000 65.75000 318 ILE B O 1
ATOM 5732 N N . PRO B 1 319 ? 45.27500 77.31000 35.55200 1.000 64.40000 319 PRO B N 1
ATOM 5733 C CA . PRO B 1 319 ? 45.08600 76.19000 34.62200 1.000 63.12000 319 PRO B CA 1
ATOM 5734 C C . PRO B 1 319 ? 45.26600 74.85500 35.32700 1.000 66.21000 319 PRO B C 1
ATOM 5735 O O . PRO B 1 319 ? 46.15400 74.69100 36.16800 1.000 59.80000 319 PRO B O 1
ATOM 5739 N N . GLU B 1 320 ? 44.40800 73.89300 34.97700 1.000 62.25000 320 GLU B N 1
ATOM 5740 C CA . GLU B 1 320 ? 44.55800 72.55100 35.53000 1.000 64.67000 320 GLU B CA 1
ATOM 5741 C C . GLU B 1 320 ? 45.80400 71.86300 34.99000 1.000 63.63000 320 GLU B C 1
ATOM 5742 O O . GLU B 1 320 ? 46.40200 71.03400 35.68400 1.000 63.92000 320 GLU B O 1
ATOM 5748 N N . LEU B 1 321 ? 46.21700 72.20400 33.76600 1.000 61.36000 321 LEU B N 1
ATOM 5749 C CA . LEU B 1 321 ? 47.42000 71.66500 33.13400 1.000 64.14000 321 LEU B CA 1
ATOM 5750 C C . LEU B 1 321 ? 48.28700 72.85400 32.73600 1.000 58.04000 321 LEU B C 1
ATOM 5751 O O . LEU B 1 321 ? 48.33200 73.23600 31.55700 1.000 62.88000 321 LEU B O 1
ATOM 5756 N N . PRO B 1 322 ? 48.97900 73.46900 33.69300 1.000 56.35000 322 PRO B N 1
ATOM 5757 C CA . PRO B 1 322 ? 49.74100 74.67300 33.37900 1.000 62.47000 322 PRO B CA 1
ATOM 5758 C C . PRO B 1 322 ? 50.86600 74.36300 32.41200 1.000 58.90000 322 PRO B C 1
ATOM 5759 O O . PRO B 1 322 ? 51.44900 73.26300 32.44100 1.000 62.40000 322 PRO B O 1
ATOM 5763 N N . PRO B 1 323 ? 51.20300 75.30200 31.53400 1.000 59.87000 323 PRO B N 1
ATOM 5764 C CA . PRO B 1 323 ? 52.32300 75.09000 30.61100 1.000 63.57000 323 PRO B CA 1
ATOM 5765 C C . PRO B 1 323 ? 53.65000 75.09900 31.35400 1.000 63.29000 323 PRO B C 1
ATOM 5766 O O . PRO B 1 323 ? 53.74500 75.48500 32.52000 1.000 60.94000 323 PRO B O 1
ATOM 5770 N N . ILE B 1 324 ? 54.69800 74.65100 30.65500 1.000 60.18000 324 ILE B N 1
ATOM 5771 C CA . ILE B 1 324 ? 56.04200 74.73600 31.22400 1.000 63.02000 324 ILE B CA 1
ATOM 5772 C C . ILE B 1 324 ? 56.66000 76.11000 31.02800 1.000 60.67000 324 ILE B C 1
ATOM 5773 O O . ILE B 1 324 ? 57.75300 76.36700 31.54800 1.000 56.12000 324 ILE B O 1
ATOM 5778 N N . GLY B 1 325 ? 55.99100 76.99800 30.29500 1.000 57.82000 325 GLY B N 1
ATOM 5779 C CA . GLY B 1 325 ? 56.35600 78.40000 30.26400 1.000 55.86000 325 GLY B CA 1
ATOM 5780 C C . GLY B 1 325 ? 57.29400 78.83300 29.15800 1.000 61.07000 325 GLY B C 1
ATOM 5781 O O . GLY B 1 325 ? 57.16000 78.41200 28.00500 1.000 59.91000 325 GLY B O 1
ATOM 5782 N N . LYS B 1 326 ? 58.25000 79.68000 29.51200 1.000 58.77000 326 LYS B N 1
ATOM 5783 C CA . LYS B 1 326 ? 59.12600 80.37500 28.58300 1.000 55.95000 326 LYS B CA 1
ATOM 5784 C C . LYS B 1 326 ? 60.57500 80.17600 28.99500 1.000 56.40000 326 LYS B C 1
ATOM 5785 O O . LYS B 1 326 ? 60.86200 79.87300 30.15800 1.000 57.93000 326 LYS B O 1
ATOM 5791 N N . PRO B 1 327 ? 61.51500 80.33100 28.05900 1.000 58.57000 327 PRO B N 1
ATOM 5792 C CA . PRO B 1 327 ? 62.92900 80.10900 28.38900 1.000 56.33000 327 PRO B CA 1
ATOM 5793 C C . PRO B 1 327 ? 63.42700 81.05500 29.47200 1.000 49.91000 327 PRO B C 1
ATOM 5794 O O . PRO B 1 327 ? 62.98800 82.20200 29.58300 1.000 56.52000 327 PRO B O 1
ATOM 5798 N N . ILE B 1 328 ? 64.35600 80.54700 30.28000 1.000 49.53000 328 ILE B N 1
ATOM 5799 C CA . ILE B 1 328 ? 65.07900 81.34100 31.26700 1.000 53.86000 328 ILE B CA 1
ATOM 5800 C C . ILE B 1 328 ? 66.14500 82.16000 30.54800 1.000 55.76000 328 ILE B C 1
ATOM 5801 O O . ILE B 1 328 ? 66.37600 81.97200 29.34900 1.000 57.40000 328 ILE B O 1
ATOM 5806 N N . SER B 1 329 ? 66.76900 83.09700 31.26500 1.000 53.70000 329 SER B N 1
ATOM 5807 C CA . SER B 1 329 ? 67.76200 83.98400 30.66800 1.000 57.05000 329 SER B CA 1
ATOM 5808 C C . SER B 1 329 ? 68.84700 83.19500 29.94300 1.000 59.58000 329 SER B C 1
ATOM 5809 O O . SER B 1 329 ? 69.23300 82.09700 30.35700 1.000 63.45000 329 SER B O 1
ATOM 5812 N N . ASN B 1 330 ? 69.33300 83.77400 28.84100 1.000 58.77000 330 ASN B N 1
ATOM 5813 C CA . ASN B 1 330 ? 70.41600 83.20400 28.03500 1.000 55.41000 330 ASN B CA 1
ATOM 5814 C C . ASN B 1 330 ? 70.08000 81.80600 27.52400 1.000 56.33000 330 ASN B C 1
ATOM 5815 O O . ASN B 1 330 ? 70.96200 80.95500 27.38500 1.000 57.53000 330 ASN B O 1
ATOM 5820 N N . THR B 1 331 ? 68.80400 81.56000 27.23900 1.000 56.57000 331 THR B N 1
ATOM 5821 C CA . THR B 1 331 ? 68.34700 80.25700 26.78300 1.000 57.04000 331 THR B CA 1
ATOM 5822 C C . THR B 1 331 ? 67.34100 80.44600 25.65600 1.000 55.23000 331 THR B C 1
ATOM 5823 O O . THR B 1 331 ? 66.46300 81.30900 25.74000 1.000 55.78000 331 THR B O 1
ATOM 5827 N N . TRP B 1 332 ? 67.48500 79.65400 24.59400 1.000 53.92000 332 TRP B N 1
ATOM 5828 C CA . TRP B 1 332 ? 66.58400 79.71000 23.44900 1.000 59.51000 332 TRP B CA 1
ATOM 5829 C C . TRP B 1 332 ? 66.01300 78.32400 23.19500 1.000 63.14000 332 TRP B C 1
ATOM 5830 O O . TRP B 1 332 ? 66.75300 77.33600 23.19600 1.000 62.25000 332 TRP B O 1
ATOM 5841 N N . ILE B 1 333 ? 64.69900 78.25500 22.98300 1.000 62.54000 333 ILE B N 1
ATOM 5842 C CA . ILE B 1 333 ? 63.96900 76.99600 22.86000 1.000 58.73000 333 ILE B CA 1
ATOM 5843 C C . ILE B 1 333 ? 63.37500 76.92300 21.46100 1.000 57.96000 333 ILE B C 1
ATOM 5844 O O . ILE B 1 333 ? 62.69200 77.85600 21.02200 1.000 64.81000 333 ILE B O 1
ATOM 5849 N N . TYR B 1 334 ? 63.63200 75.81900 20.76800 1.000 61.52000 334 TYR B N 1
ATOM 5850 C CA . TYR B 1 334 ? 63.08800 75.57800 19.44000 1.000 63.31000 334 TYR B CA 1
ATOM 5851 C C . TYR B 1 334 ? 62.21600 74.33100 19.45900 1.000 61.72000 334 TYR B C 1
ATOM 5852 O O . TYR B 1 334 ? 62.53400 73.34800 20.13600 1.000 63.08000 334 TYR B O 1
ATOM 5861 N N . ILE B 1 335 ? 61.11400 74.37900 18.72000 1.000 59.71000 335 ILE B N 1
ATOM 5862 C CA . ILE B 1 335 ? 60.24300 73.22800 18.52000 1.000 63.82000 335 ILE B CA 1
ATOM 5863 C C . ILE B 1 335 ? 60.32400 72.88000 17.03900 1.000 63.75000 335 ILE B C 1
ATOM 5864 O O . ILE B 1 335 ? 59.71900 73.54800 16.19400 1.000 66.30000 335 ILE B O 1
ATOM 5869 N N . LEU B 1 336 ? 61.08000 71.83300 16.72200 1.000 65.81000 336 LEU B N 1
ATOM 5870 C CA . LEU B 1 336 ? 61.45500 71.50200 15.35600 1.000 62.49000 336 LEU B CA 1
ATOM 5871 C C . LEU B 1 336 ? 60.77800 70.21700 14.89800 1.000 65.24000 336 LEU B C 1
ATOM 5872 O O . LEU B 1 336 ? 60.29900 69.41400 15.70400 1.000 65.40000 336 LEU B O 1
ATOM 5877 N N . ASP B 1 337 ? 60.74500 70.03200 13.58100 1.000 66.78000 337 ASP B N 1
ATOM 5878 C CA . ASP B 1 337 ? 60.22500 68.81300 12.98300 1.000 64.72000 337 ASP B CA 1
ATOM 5879 C C . ASP B 1 337 ? 61.36500 67.80800 12.81200 1.000 61.64000 337 ASP B C 1
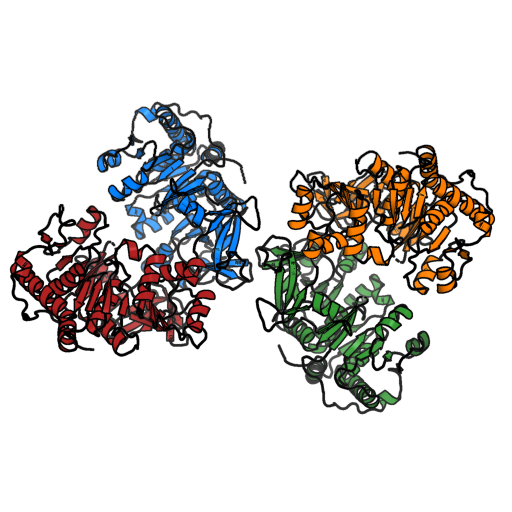ATOM 5880 O O . ASP B 1 337 ? 62.47400 68.00000 13.31800 1.000 59.59000 337 ASP B O 1
ATOM 5885 N N . GLN B 1 338 ? 61.10000 66.71900 12.08800 1.000 59.42000 338 GLN B N 1
ATOM 5886 C CA . GLN B 1 338 ? 62.11900 65.70400 11.85200 1.000 60.04000 338 GLN B CA 1
ATOM 5887 C C . GLN B 1 338 ? 63.23800 66.19300 10.94300 1.000 70.25000 338 GLN B C 1
ATOM 5888 O O . GLN B 1 338 ? 64.26600 65.51500 10.83800 1.000 72.76000 338 GLN B O 1
ATOM 5894 N N . GLU B 1 339 ? 63.06700 67.34100 10.28600 1.000 72.62000 339 GLU B N 1
ATOM 5895 C CA . GLU B 1 339 ? 64.11500 67.95900 9.48600 1.000 71.97000 339 GLU B CA 1
ATOM 5896 C C . GLU B 1 339 ? 64.71700 69.17700 10.17800 1.000 71.59000 339 GLU B C 1
ATOM 5897 O O . GLU B 1 339 ? 65.35900 70.00500 9.52300 1.000 72.91000 339 GLU B O 1
ATOM 5903 N N . GLN B 1 340 ? 64.51300 69.30000 11.49200 1.000 71.25000 340 GLN B N 1
ATOM 5904 C CA . GLN B 1 340 ? 65.03200 70.41200 12.29000 1.000 70.96000 340 GLN B CA 1
ATOM 5905 C C . GLN B 1 340 ? 64.53100 71.76300 11.78200 1.000 71.03000 340 GLN B C 1
ATOM 5906 O O . GLN B 1 340 ? 65.22200 72.77800 11.89600 1.000 71.60000 340 GLN B O 1
ATOM 5912 N N . GLN B 1 341 ? 63.32500 71.78400 11.22100 1.000 68.26000 341 GLN B N 1
ATOM 5913 C CA . GLN B 1 341 ? 62.70000 73.00700 10.73900 1.000 66.56000 341 GLN B CA 1
ATOM 5914 C C . GLN B 1 341 ? 61.69600 73.51700 11.76500 1.000 72.14000 341 GLN B C 1
ATOM 5915 O O . GLN B 1 341 ? 61.00300 72.72800 12.41500 1.000 69.06000 341 GLN B O 1
ATOM 5921 N N . LEU B 1 342 ? 61.62200 74.84000 11.90100 1.000 72.03000 342 LEU B N 1
ATOM 5922 C CA . LEU B 1 342 ? 60.78000 75.45400 12.92100 1.000 70.57000 342 LEU B CA 1
ATOM 5923 C C . LEU B 1 342 ? 59.31500 75.09100 12.71200 1.000 68.37000 342 LEU B C 1
ATOM 5924 O O . LEU B 1 342 ? 58.80100 75.14200 11.59100 1.000 77.15000 342 LEU B O 1
ATOM 5929 N N . GLN B 1 343 ? 58.64400 74.72200 13.80200 1.000 70.60000 343 GLN B N 1
ATOM 5930 C CA . GLN B 1 343 ? 57.23200 74.37500 13.71400 1.000 75.18000 343 GLN B CA 1
ATOM 5931 C C . GLN B 1 343 ? 56.36100 75.60100 13.97500 1.000 76.30000 343 GLN B C 1
ATOM 5932 O O . GLN B 1 343 ? 56.66200 76.39800 14.86900 1.000 69.88000 343 GLN B O 1
ATOM 5938 N N . PRO B 1 344 ? 55.28700 75.76500 13.20800 1.000 77.47000 344 PRO B N 1
ATOM 5939 C CA . PRO B 1 344 ? 54.35100 76.86200 13.47300 1.000 77.16000 344 PRO B CA 1
ATOM 5940 C C . PRO B 1 344 ? 53.65100 76.67100 14.80900 1.000 77.18000 344 PRO B C 1
ATOM 5941 O O . PRO B 1 344 ? 53.55600 75.56300 15.34200 1.000 80.47000 344 PRO B O 1
ATOM 5945 N N . GLN B 1 345 ? 53.17300 77.78800 15.35500 1.000 81.35000 345 GLN B N 1
ATOM 5946 C CA . GLN B 1 345 ? 52.51900 77.77500 16.65800 1.000 76.11000 345 GLN B CA 1
ATOM 5947 C C . GLN B 1 345 ? 51.35100 76.79500 16.67000 1.000 73.20000 345 GLN B C 1
ATOM 5948 O O . GLN B 1 345 ? 50.54500 76.75700 15.73600 1.000 76.53000 345 GLN B O 1
ATOM 5954 N N . GLY B 1 346 ? 51.27100 75.99500 17.73200 1.000 73.44000 346 GLY B N 1
ATOM 5955 C CA . GLY B 1 346 ? 50.20800 75.02600 17.88900 1.000 69.36000 346 GLY B CA 1
ATOM 5956 C C . GLY B 1 346 ? 50.47100 73.66400 17.28600 1.000 69.44000 346 GLY B C 1
ATOM 5957 O O . GLY B 1 346 ? 49.62600 72.77100 17.42800 1.000 63.37000 346 GLY B O 1
ATOM 5958 N N . ILE B 1 347 ? 51.60800 73.46800 16.62400 1.000 73.21000 347 ILE B N 1
ATOM 5959 C CA . ILE B 1 347 ? 51.92200 72.21700 15.94300 1.000 65.86000 347 ILE B CA 1
ATOM 5960 C C . ILE B 1 347 ? 52.91500 71.42900 16.78700 1.000 61.11000 347 ILE B C 1
ATOM 5961 O O . ILE B 1 347 ? 53.92500 71.97600 17.24700 1.000 61.01000 347 ILE B O 1
ATOM 5966 N N . VAL B 1 348 ? 52.62200 70.14400 16.99300 1.000 60.01000 348 VAL B N 1
ATOM 5967 C CA . VAL B 1 348 ? 53.46800 69.28800 17.81600 1.000 59.72000 348 VAL B CA 1
ATOM 5968 C C . VAL B 1 348 ? 54.82800 69.11200 17.15600 1.000 66.35000 348 VAL B C 1
ATOM 5969 O O . VAL B 1 348 ? 54.92400 68.83900 15.95200 1.000 65.34000 348 VAL B O 1
ATOM 5973 N N . GLY B 1 349 ? 55.88900 69.26900 17.94400 1.000 64.89000 349 GLY B N 1
ATOM 5974 C CA . GLY B 1 349 ? 57.24200 69.07400 17.46100 1.000 62.68000 349 GLY B CA 1
ATOM 5975 C C . GLY B 1 349 ? 58.17100 68.53600 18.53000 1.000 63.82000 349 GLY B C 1
ATOM 5976 O O . GLY B 1 349 ? 57.71900 68.14500 19.61000 1.000 60.36000 349 GLY B O 1
ATOM 5977 N N . GLU B 1 350 ? 59.47100 68.51100 18.24700 1.000 61.20000 350 GLU B N 1
ATOM 5978 C CA . GLU B 1 350 ? 60.46900 68.01900 19.18600 1.000 60.12000 350 GLU B CA 1
ATOM 5979 C C . GLU B 1 350 ? 61.22200 69.19100 19.80500 1.000 59.26000 350 GLU B C 1
ATOM 5980 O O . GLU B 1 350 ? 61.59100 70.14300 19.11100 1.000 56.37000 350 GLU B O 1
ATOM 5986 N N . LEU B 1 351 ? 61.44000 69.11500 21.11500 1.000 57.94000 351 LEU B N 1
ATOM 5987 C CA . LEU B 1 351 ? 62.04000 70.21500 21.86000 1.000 57.53000 351 LEU B CA 1
ATOM 5988 C C . LEU B 1 351 ? 63.55300 70.23700 21.67600 1.000 57.34000 351 LEU B C 1
ATOM 5989 O O . LEU B 1 351 ? 64.22600 69.21600 21.85400 1.000 60.66000 351 LEU B O 1
ATOM 5994 N N . TYR B 1 352 ? 64.08500 71.40500 21.32100 1.000 54.43000 352 TYR B N 1
ATOM 5995 C CA . TYR B 1 352 ? 65.52100 71.63900 21.23500 1.000 55.65000 352 TYR B CA 1
ATOM 5996 C C . TYR B 1 352 ? 65.87800 72.80300 22.14700 1.000 56.62000 352 TYR B C 1
ATOM 5997 O O . TYR B 1 352 ? 65.20000 73.83600 22.13100 1.000 60.32000 352 TYR B O 1
ATOM 6006 N N . ILE B 1 353 ? 66.94100 72.64300 22.93100 1.000 60.66000 353 ILE B N 1
ATOM 6007 C CA . ILE B 1 353 ? 67.35000 73.63200 23.92200 1.000 58.36000 353 ILE B CA 1
ATOM 6008 C C . ILE B 1 353 ? 68.74600 74.12500 23.57300 1.000 63.46000 353 ILE B C 1
ATOM 6009 O O . ILE B 1 353 ? 69.64500 73.32100 23.30100 1.000 68.50000 353 ILE B O 1
ATOM 6014 N N . SER B 1 354 ? 68.92300 75.44400 23.58400 1.000 64.17000 354 SER B N 1
ATOM 6015 C CA . SER B 1 354 ? 70.20200 76.06800 23.28600 1.000 59.06000 354 SER B CA 1
ATOM 6016 C C . SER B 1 354 ? 70.45400 77.19600 24.27500 1.000 59.48000 354 SER B C 1
ATOM 6017 O O . SER B 1 354 ? 69.51500 77.81100 24.78800 1.000 61.22000 354 SER B O 1
ATOM 6020 N N . GLY B 1 355 ? 71.73400 77.46300 24.54400 1.000 62.19000 355 GLY B N 1
ATOM 6021 C CA . GLY B 1 355 ? 72.10800 78.57800 25.38400 1.000 60.08000 355 GLY B CA 1
ATOM 6022 C C . GLY B 1 355 ? 73.10600 78.17100 26.44700 1.000 61.67000 355 GLY B C 1
ATOM 6023 O O . GLY B 1 355 ? 73.80200 77.15600 26.32400 1.000 57.34000 355 GLY B O 1
ATOM 6024 N N . ALA B 1 356 ? 73.17000 78.98800 27.50300 1.000 57.61000 356 ALA B N 1
ATOM 6025 C CA . ALA B 1 356 ? 74.18100 78.83100 28.54200 1.000 63.64000 356 ALA B CA 1
ATOM 6026 C C . ALA B 1 356 ? 73.98000 77.58200 29.39100 1.000 70.18000 356 ALA B C 1
ATOM 6027 O O . ALA B 1 356 ? 74.93000 77.13500 30.04200 1.000 66.17000 356 ALA B O 1
ATOM 6029 N N . ASN B 1 357 ? 72.77300 77.01900 29.41100 1.000 63.68000 357 ASN B N 1
ATOM 6030 C CA . ASN B 1 357 ? 72.48800 75.85900 30.24700 1.000 65.44000 357 ASN B CA 1
ATOM 6031 C C . ASN B 1 357 ? 72.95800 74.54400 29.63800 1.000 60.64000 357 ASN B C 1
ATOM 6032 O O . ASN B 1 357 ? 73.01600 73.53900 30.35400 1.000 59.32000 357 ASN B O 1
ATOM 6037 N N . VAL B 1 358 ? 73.29000 74.52300 28.34700 1.000 57.52000 358 VAL B N 1
ATOM 6038 C CA . VAL B 1 358 ? 73.62700 73.27300 27.67500 1.000 61.10000 358 VAL B CA 1
ATOM 6039 C C . VAL B 1 358 ? 74.93500 72.72600 28.23000 1.000 60.56000 358 VAL B C 1
ATOM 6040 O O . VAL B 1 358 ? 75.96200 73.41800 28.24600 1.000 64.54000 358 VAL B O 1
ATOM 6044 N N . GLY B 1 359 ? 74.90300 71.47500 28.68300 1.000 58.12000 359 GLY B N 1
ATOM 6045 C CA . GLY B 1 359 ? 76.05400 70.84600 29.29100 1.000 63.16000 359 GLY B CA 1
ATOM 6046 C C . GLY B 1 359 ? 77.05900 70.35100 28.26800 1.000 63.65000 359 GLY B C 1
ATOM 6047 O O . GLY B 1 359 ? 76.98100 70.63600 27.07200 1.000 66.29000 359 GLY B O 1
ATOM 6048 N N . ARG B 1 360 ? 78.02300 69.57700 28.76500 1.000 64.48000 360 ARG B N 1
ATOM 6049 C CA . ARG B 1 360 ? 79.13700 69.10800 27.95300 1.000 58.67000 360 ARG B CA 1
ATOM 6050 C C . ARG B 1 360 ? 78.85400 67.79400 27.23500 1.000 62.58000 360 ARG B C 1
ATOM 6051 O O . ARG B 1 360 ? 79.59200 67.44300 26.30800 1.000 72.11000 360 ARG B O 1
ATOM 6059 N N . GLY B 1 361 ? 77.81000 67.06300 27.62700 1.000 64.91000 361 GLY B N 1
ATOM 6060 C CA . GLY B 1 361 ? 77.44300 65.83100 26.96200 1.000 57.64000 361 GLY B CA 1
ATOM 6061 C C . GLY B 1 361 ? 77.54700 64.63300 27.89300 1.000 59.83000 361 GLY B C 1
ATOM 6062 O O . GLY B 1 361 ? 77.38600 64.75500 29.11300 1.000 58.97000 361 GLY B O 1
ATOM 6063 N N . TYR B 1 362 ? 77.82100 63.47600 27.29800 1.000 61.69000 362 TYR B N 1
ATOM 6064 C CA . TYR B 1 362 ? 77.81700 62.19900 27.99900 1.000 60.72000 362 TYR B CA 1
ATOM 6065 C C . TYR B 1 362 ? 79.24500 61.71800 28.21900 1.000 59.31000 362 TYR B C 1
ATOM 6066 O O . TYR B 1 362 ? 80.05600 61.71700 27.28600 1.000 63.09000 362 TYR B O 1
ATOM 6075 N N . LEU B 1 363 ? 79.54400 61.31900 29.45500 1.000 64.81000 363 LEU B N 1
ATOM 6076 C CA . LEU B 1 363 ? 80.89400 60.90700 29.82000 1.000 58.52000 363 LEU B CA 1
ATOM 6077 C C . LEU B 1 363 ? 81.33800 59.68600 29.02400 1.000 66.79000 363 LEU B C 1
ATOM 6078 O O . LEU B 1 363 ? 80.64300 58.66500 28.98600 1.000 71.74000 363 LEU B O 1
ATOM 6083 N N . ASN B 1 364 ? 82.50600 59.79900 28.38700 1.000 66.29000 364 ASN B N 1
ATOM 6084 C CA . ASN B 1 364 ? 83.17800 58.69600 27.69900 1.000 72.00000 364 ASN B CA 1
ATOM 6085 C C . ASN B 1 364 ? 82.32100 58.07400 26.60300 1.000 76.75000 364 ASN B C 1
ATOM 6086 O O . ASN B 1 364 ? 82.56500 56.93500 26.19100 1.000 80.73000 364 ASN B O 1
ATOM 6091 N N . ASN B 1 365 ? 81.31600 58.80200 26.11900 1.000 72.50000 365 ASN B N 1
ATOM 6092 C CA . ASN B 1 365 ? 80.47300 58.32800 25.02200 1.000 71.17000 365 ASN B CA 1
ATOM 6093 C C . ASN B 1 365 ? 80.05700 59.56900 24.23300 1.000 73.46000 365 ASN B C 1
ATOM 6094 O O . ASN B 1 365 ? 79.06200 60.22100 24.55900 1.000 79.17000 365 ASN B O 1
ATOM 6099 N N . GLN B 1 366 ? 80.82500 59.88300 23.19100 1.000 70.09000 366 GLN B N 1
ATOM 6100 C CA . GLN B 1 366 ? 80.51700 61.03600 22.36000 1.000 79.56000 366 GLN B CA 1
ATOM 6101 C C . GLN B 1 366 ? 80.00800 60.66000 20.97800 1.000 74.33000 366 GLN B C 1
ATOM 6102 O O . GLN B 1 366 ? 79.75600 61.55400 20.16300 1.000 71.23000 366 GLN B O 1
ATOM 6108 N N . GLU B 1 367 ? 79.84900 59.36800 20.68600 1.000 77.17000 367 GLU B N 1
ATOM 6109 C CA . GLU B 1 367 ? 78.96100 58.98500 19.59700 1.000 79.71000 367 GLU B CA 1
ATOM 6110 C C . GLU B 1 367 ? 77.52900 59.36900 19.94000 1.000 74.81000 367 GLU B C 1
ATOM 6111 O O . GLU B 1 367 ? 76.81200 59.95200 19.12000 1.000 71.87000 367 GLU B O 1
ATOM 6117 N N . LEU B 1 368 ? 77.10900 59.07000 21.17300 1.000 69.89000 368 LEU B N 1
ATOM 6118 C CA . LEU B 1 368 ? 75.79800 59.49600 21.65100 1.000 71.92000 368 LEU B CA 1
ATOM 6119 C C . LEU B 1 368 ? 75.72800 61.01100 21.80100 1.000 70.25000 368 LEU B C 1
ATOM 6120 O O . LEU B 1 368 ? 74.68000 61.61700 21.55100 1.000 70.00000 368 LEU B O 1
ATOM 6125 N N . THR B 1 369 ? 76.82900 61.63900 22.22500 1.000 63.86000 369 THR B N 1
ATOM 6126 C CA . THR B 1 369 ? 76.84800 63.09400 22.34700 1.000 63.88000 369 THR B CA 1
ATOM 6127 C C . THR B 1 369 ? 76.64800 63.76000 20.99200 1.000 65.90000 369 THR B C 1
ATOM 6128 O O . THR B 1 369 ? 75.97200 64.79100 20.89200 1.000 64.87000 369 THR B O 1
ATOM 6132 N N . ALA B 1 370 ? 77.22200 63.18100 19.93600 1.000 72.00000 370 ALA B N 1
ATOM 6133 C CA . ALA B 1 370 ? 77.04900 63.74400 18.60200 1.000 64.03000 370 ALA B CA 1
ATOM 6134 C C . ALA B 1 370 ? 75.61400 63.59800 18.11000 1.000 64.45000 370 ALA B C 1
ATOM 6135 O O . ALA B 1 370 ? 75.12200 64.46300 17.37700 1.000 65.23000 370 ALA B O 1
ATOM 6137 N N . GLU B 1 371 ? 74.93200 62.51400 18.49300 1.000 65.67000 371 GLU B N 1
ATOM 6138 C CA . GLU B 1 371 ? 73.53700 62.33900 18.10000 1.000 66.54000 371 GLU B CA 1
ATOM 6139 C C . GLU B 1 371 ? 72.61700 63.32900 18.80200 1.000 70.87000 371 GLU B C 1
ATOM 6140 O O . GLU B 1 371 ? 71.55700 63.67000 18.26500 1.000 76.14000 371 GLU B O 1
ATOM 6146 N N . LYS B 1 372 ? 72.98400 63.78200 20.00300 1.000 69.69000 372 LYS B N 1
ATOM 6147 C CA . LYS B 1 372 ? 72.09200 64.59100 20.82000 1.000 66.96000 372 LYS B CA 1
ATOM 6148 C C . LYS B 1 372 ? 72.52200 66.04200 20.97400 1.000 67.58000 372 LYS B C 1
ATOM 6149 O O . LYS B 1 372 ? 71.66900 66.88900 21.25900 1.000 65.84000 372 LYS B O 1
ATOM 6155 N N . PHE B 1 373 ? 73.80200 66.35400 20.80000 1.000 65.31000 373 PHE B N 1
ATOM 6156 C CA . PHE B 1 373 ? 74.30400 67.71300 20.96100 1.000 64.45000 373 PHE B CA 1
ATOM 6157 C C . PHE B 1 373 ? 74.76400 68.23600 19.60700 1.000 70.44000 373 PHE B C 1
ATOM 6158 O O . PHE B 1 373 ? 75.65600 67.65300 18.98200 1.000 75.96000 373 PHE B O 1
ATOM 6166 N N . PHE B 1 374 ? 74.16300 69.33500 19.16700 1.000 79.93000 374 PHE B N 1
ATOM 6167 C CA . PHE B 1 374 ? 74.47900 69.97100 17.89700 1.000 73.09000 374 PHE B CA 1
ATOM 6168 C C . PHE B 1 374 ? 74.93200 71.40600 18.13900 1.000 78.61000 374 PHE B C 1
ATOM 6169 O O . PHE B 1 374 ? 74.90700 71.91300 19.26400 1.000 80.12000 374 PHE B O 1
ATOM 6177 N N . ALA B 1 375 ? 75.34800 72.06100 17.06100 1.000 83.26000 375 ALA B N 1
ATOM 6178 C CA . ALA B 1 375 ? 75.52300 73.50400 17.05700 1.000 83.68000 375 ALA B CA 1
ATOM 6179 C C . ALA B 1 375 ? 74.19400 74.15500 16.70400 1.000 80.97000 375 ALA B C 1
ATOM 6180 O O . ALA B 1 375 ? 73.42400 73.62200 15.90100 1.000 82.28000 375 ALA B O 1
ATOM 6182 N N . ASP B 1 376 ? 73.92700 75.30000 17.31000 1.000 75.26000 376 ASP B N 1
ATOM 6183 C CA . ASP B 1 376 ? 72.66800 75.99300 17.07300 1.000 77.45000 376 ASP B CA 1
ATOM 6184 C C . ASP B 1 376 ? 72.65400 76.57300 15.66400 1.000 84.47000 376 ASP B C 1
ATOM 6185 O O . ASP B 1 376 ? 73.41900 77.50600 15.38800 1.000 86.01000 376 ASP B O 1
ATOM 6190 N N . PRO B 1 377 ? 71.82500 76.06100 14.75000 1.000 78.18000 377 PRO B N 1
ATOM 6191 C CA . PRO B 1 377 ? 71.80200 76.62900 13.39100 1.000 80.23000 377 PRO B CA 1
ATOM 6192 C C . PRO B 1 377 ? 71.35700 78.07800 13.35700 1.000 83.16000 377 PRO B C 1
ATOM 6193 O O . PRO B 1 377 ? 71.73000 78.81400 12.43500 1.000 85.37000 377 PRO B O 1
ATOM 6197 N N . PHE B 1 378 ? 70.56300 78.50800 14.33600 1.000 83.55000 378 PHE B N 1
ATOM 6198 C CA . PHE B 1 378 ? 70.07500 79.87800 14.38700 1.000 79.84000 378 PHE B CA 1
ATOM 6199 C C . PHE B 1 378 ? 70.99700 80.80100 15.17300 1.000 85.02000 378 PHE B C 1
ATOM 6200 O O . PHE B 1 378 ? 71.01800 82.01000 14.91300 1.000 89.58000 378 PHE B O 1
ATOM 6208 N N . ARG B 1 379 ? 71.75600 80.26300 16.12900 1.000 85.10000 379 ARG B N 1
ATOM 6209 C CA . ARG B 1 379 ? 72.76200 81.02000 16.87600 1.000 88.31000 379 ARG B CA 1
ATOM 6210 C C . ARG B 1 379 ? 74.06200 80.21800 16.88100 1.000 89.00000 379 ARG B C 1
ATOM 6211 O O . ARG B 1 379 ? 74.37600 79.53800 17.86500 1.000 92.36000 379 ARG B O 1
ATOM 6219 N N . PRO B 1 380 ? 74.85000 80.29100 15.79300 1.000 91.99000 380 PRO B N 1
ATOM 6220 C CA . PRO B 1 380 ? 76.03700 79.42900 15.65300 1.000 90.93000 380 PRO B CA 1
ATOM 6221 C C . PRO B 1 380 ? 76.98800 79.39900 16.84500 1.000 88.52000 380 PRO B C 1
ATOM 6222 O O . PRO B 1 380 ? 77.72000 78.41600 17.01100 1.000 91.26000 380 PRO B O 1
ATOM 6226 N N . ASN B 1 381 ? 77.00700 80.44500 17.67400 1.000 87.67000 381 ASN B N 1
ATOM 6227 C CA . ASN B 1 381 ? 77.87500 80.42600 18.84600 1.000 91.98000 381 ASN B CA 1
ATOM 6228 C C . ASN B 1 381 ? 77.36800 79.49900 19.94400 1.000 90.43000 381 ASN B C 1
ATOM 6229 O O . ASN B 1 381 ? 78.13800 79.16300 20.85100 1.000 94.35000 381 ASN B O 1
ATOM 6234 N N . GLU B 1 382 ? 76.11400 79.06500 19.88400 1.000 84.40000 382 GLU B N 1
ATOM 6235 C CA . GLU B 1 382 ? 75.49600 78.33100 20.97700 1.000 81.32000 382 GLU B CA 1
ATOM 6236 C C . GLU B 1 382 ? 75.51800 76.82800 20.72900 1.000 80.40000 382 GLU B C 1
ATOM 6237 O O . GLU B 1 382 ? 75.49000 76.36200 19.58700 1.000 75.86000 382 GLU B O 1
ATOM 6243 N N . ARG B 1 383 ? 75.57000 76.07500 21.82500 1.000 79.12000 383 ARG B N 1
ATOM 6244 C CA . ARG B 1 383 ? 75.38800 74.63200 21.79500 1.000 70.50000 383 ARG B CA 1
ATOM 6245 C C . ARG B 1 383 ? 73.90300 74.31300 21.89300 1.000 73.82000 383 ARG B C 1
ATOM 6246 O O . ARG B 1 383 ? 73.16300 74.97500 22.62500 1.000 71.45000 383 ARG B O 1
ATOM 6254 N N . MET B 1 384 ? 73.47000 73.30000 21.15000 1.000 68.19000 384 MET B N 1
ATOM 6255 C CA . MET B 1 384 ? 72.07600 72.88500 21.13300 1.000 63.98000 384 MET B CA 1
ATOM 6256 C C . MET B 1 384 ? 71.96600 71.43200 21.56900 1.000 67.59000 384 MET B C 1
ATOM 6257 O O . MET B 1 384 ? 72.80100 70.60000 21.20100 1.000 67.50000 384 MET B O 1
ATOM 6262 N N . TYR B 1 385 ? 70.93600 71.13300 22.35700 1.000 64.92000 385 TYR B N 1
ATOM 6263 C CA . TYR B 1 385 ? 70.65900 69.77800 22.81000 1.000 62.30000 385 TYR B CA 1
ATOM 6264 C C . TYR B 1 385 ? 69.28700 69.34400 22.31600 1.000 62.84000 385 TYR B C 1
ATOM 6265 O O . TYR B 1 385 ? 68.32400 70.11600 22.36700 1.000 61.75000 385 TYR B O 1
ATOM 6274 N N . ARG B 1 386 ? 69.20700 68.10600 21.83400 1.000 58.22000 386 ARG B N 1
ATOM 6275 C CA . ARG B 1 386 ? 67.97100 67.53400 21.31200 1.000 58.53000 386 ARG B CA 1
ATOM 6276 C C . ARG B 1 386 ? 67.36900 66.63000 22.38500 1.000 57.59000 386 ARG B C 1
ATOM 6277 O O . ARG B 1 386 ? 67.94400 65.59100 22.72600 1.000 59.58000 386 ARG B O 1
ATOM 6285 N N . THR B 1 387 ? 66.20900 67.02700 22.91300 1.000 57.14000 387 THR B N 1
ATOM 6286 C CA . THR B 1 387 ? 65.66100 66.37500 24.09800 1.000 58.99000 387 THR B CA 1
ATOM 6287 C C . THR B 1 387 ? 64.88800 65.10300 23.77700 1.000 61.78000 387 THR B C 1
ATOM 6288 O O . THR B 1 387 ? 64.90400 64.15900 24.57500 1.000 64.41000 387 THR B O 1
ATOM 6292 N N . GLY B 1 388 ? 64.21200 65.05100 22.63300 1.000 56.03000 388 GLY B N 1
ATOM 6293 C CA . GLY B 1 388 ? 63.27700 63.98000 22.36800 1.000 48.01000 388 GLY B CA 1
ATOM 6294 C C . GLY B 1 388 ? 61.90900 64.16700 22.98400 1.000 53.93000 388 GLY B C 1
ATOM 6295 O O . GLY B 1 388 ? 61.05400 63.28300 22.83700 1.000 54.48000 388 GLY B O 1
ATOM 6296 N N . ASP B 1 389 ? 61.67500 65.28100 23.67200 1.000 57.96000 389 ASP B N 1
ATOM 6297 C CA . ASP B 1 389 ? 60.38200 65.57900 24.26700 1.000 59.84000 389 ASP B CA 1
ATOM 6298 C C . ASP B 1 389 ? 59.51600 66.36000 23.28500 1.000 61.82000 389 ASP B C 1
ATOM 6299 O O . ASP B 1 389 ? 60.01400 67.14800 22.47700 1.000 58.92000 389 ASP B O 1
ATOM 6304 N N . LEU B 1 390 ? 58.21000 66.13200 23.36500 1.000 65.16000 390 LEU B N 1
ATOM 6305 C CA . LEU B 1 390 ? 57.25600 66.72000 22.43700 1.000 62.84000 390 LEU B CA 1
ATOM 6306 C C . LEU B 1 390 ? 56.53300 67.88700 23.09500 1.000 59.82000 390 LEU B C 1
ATOM 6307 O O . LEU B 1 390 ? 56.18700 67.82900 24.27900 1.000 58.90000 390 LEU B O 1
ATOM 6312 N N . ALA B 1 391 ? 56.31000 68.94700 22.32200 1.000 64.14000 391 ALA B N 1
ATOM 6313 C CA . ALA B 1 391 ? 55.72900 70.16500 22.86600 1.000 60.08000 391 ALA B CA 1
ATOM 6314 C C . ALA B 1 391 ? 55.04000 70.94200 21.75300 1.000 64.11000 391 ALA B C 1
ATOM 6315 O O . ALA B 1 391 ? 55.16300 70.62100 20.56900 1.000 61.76000 391 ALA B O 1
ATOM 6317 N N . ARG B 1 392 ? 54.30700 71.97800 22.16100 1.000 65.11000 392 ARG B N 1
ATOM 6318 C CA . ARG B 1 392 ? 53.63400 72.89100 21.25100 1.000 59.00000 392 ARG B CA 1
ATOM 6319 C C . ARG B 1 392 ? 53.84000 74.31700 21.73200 1.000 63.29000 392 ARG B C 1
ATOM 6320 O O . ARG B 1 392 ? 53.85800 74.57500 22.93900 1.000 62.49000 392 ARG B O 1
ATOM 6328 N N . TRP B 1 393 ? 53.99600 75.23900 20.78700 1.000 64.86000 393 TRP B N 1
ATOM 6329 C CA . TRP B 1 393 ? 53.96700 76.65600 21.11300 1.000 61.31000 393 TRP B CA 1
ATOM 6330 C C . TRP B 1 393 ? 52.52100 77.10600 21.27400 1.000 65.22000 393 TRP B C 1
ATOM 6331 O O . TRP B 1 393 ? 51.66400 76.77600 20.44800 1.000 64.90000 393 TRP B O 1
ATOM 6342 N N . LEU B 1 394 ? 52.24700 77.83900 22.34300 1.000 62.86000 394 LEU B N 1
ATOM 6343 C CA . LEU B 1 394 ? 50.94300 78.43900 22.57000 1.000 62.52000 394 LEU B CA 1
ATOM 6344 C C . LEU B 1 394 ? 50.93000 79.87500 22.06800 1.000 71.18000 394 LEU B C 1
ATOM 6345 O O . LEU B 1 394 ? 51.98300 80.50300 21.92300 1.000 72.00000 394 LEU B O 1
ATOM 6350 N N . PRO B 1 395 ? 49.74900 80.42800 21.77100 1.000 74.06000 395 PRO B N 1
ATOM 6351 C CA . PRO B 1 395 ? 49.69700 81.80000 21.23400 1.000 71.71000 395 PRO B CA 1
ATOM 6352 C C . PRO B 1 395 ? 50.27300 82.85600 22.16600 1.000 70.66000 395 PRO B C 1
ATOM 6353 O O . PRO B 1 395 ? 50.64800 83.93400 21.69000 1.000 76.39000 395 PRO B O 1
ATOM 6357 N N . ASP B 1 396 ? 50.35900 82.59100 23.46800 1.000 70.10000 396 ASP B N 1
ATOM 6358 C CA . ASP B 1 396 ? 50.92600 83.55200 24.40600 1.000 69.26000 396 ASP B CA 1
ATOM 6359 C C . ASP B 1 396 ? 52.43400 83.40400 24.56700 1.000 76.62000 396 ASP B C 1
ATOM 6360 O O . ASP B 1 396 ? 53.03000 84.12700 25.37300 1.000 79.39000 396 ASP B O 1
ATOM 6365 N N . GLY B 1 397 ? 53.06000 82.49300 23.82300 1.000 68.41000 397 GLY B N 1
ATOM 6366 C CA . GLY B 1 397 ? 54.48700 82.27500 23.90100 1.000 74.26000 397 GLY B CA 1
ATOM 6367 C C . GLY B 1 397 ? 54.92500 81.22200 24.89500 1.000 71.25000 397 GLY B C 1
ATOM 6368 O O . GLY B 1 397 ? 56.10700 80.85600 24.90300 1.000 67.48000 397 GLY B O 1
ATOM 6369 N N . ASN B 1 398 ? 54.01900 80.72500 25.73100 1.000 70.22000 398 ASN B N 1
ATOM 6370 C CA . ASN B 1 398 ? 54.34900 79.66000 26.66400 1.000 71.94000 398 ASN B CA 1
ATOM 6371 C C . ASN B 1 398 ? 54.35700 78.31300 25.95000 1.000 64.81000 398 ASN B C 1
ATOM 6372 O O . ASN B 1 398 ? 53.57700 78.07100 25.02600 1.000 60.15000 398 ASN B O 1
ATOM 6377 N N . ILE B 1 399 ? 55.25700 77.43600 26.38200 1.000 62.45000 399 ILE B N 1
ATOM 6378 C CA . ILE B 1 399 ? 55.39100 76.11000 25.79000 1.000 59.90000 399 ILE B CA 1
ATOM 6379 C C . ILE B 1 399 ? 54.46500 75.14600 26.51800 1.000 60.06000 399 ILE B C 1
ATOM 6380 O O . ILE B 1 399 ? 54.44100 75.10600 27.75300 1.000 60.05000 399 ILE B O 1
ATOM 6385 N N . GLU B 1 400 ? 53.70300 74.36700 25.75500 1.000 61.06000 400 GLU B N 1
ATOM 6386 C CA . GLU B 1 400 ? 52.86000 73.31300 26.30500 1.000 59.08000 400 GLU B CA 1
ATOM 6387 C C . GLU B 1 400 ? 53.59800 71.98600 26.19000 1.000 63.11000 400 GLU B C 1
ATOM 6388 O O . GLU B 1 400 ? 53.89100 71.52900 25.08100 1.000 66.19000 400 GLU B O 1
ATOM 6394 N N . PHE B 1 401 ? 53.88900 71.37000 27.33200 1.000 67.08000 401 PHE B N 1
ATOM 6395 C CA . PHE B 1 401 ? 54.61500 70.10800 27.35400 1.000 61.56000 401 PHE B CA 1
ATOM 6396 C C . PHE B 1 401 ? 53.65600 68.94100 27.15700 1.000 59.34000 401 PHE B C 1
ATOM 6397 O O . PHE B 1 401 ? 52.58000 68.89300 27.76000 1.000 56.53000 401 PHE B O 1
ATOM 6405 N N . LEU B 1 402 ? 54.05200 67.99700 26.30400 1.000 59.10000 402 LEU B N 1
ATOM 6406 C CA . LEU B 1 402 ? 53.21300 66.85500 25.96200 1.000 56.15000 402 LEU B CA 1
ATOM 6407 C C . LEU B 1 402 ? 53.85200 65.50700 26.25500 1.000 64.27000 402 LEU B C 1
ATOM 6408 O O . LEU B 1 402 ? 53.13300 64.56400 26.59200 1.000 64.72000 402 LEU B O 1
ATOM 6413 N N . GLY B 1 403 ? 55.17000 65.38400 26.13000 1.000 73.26000 403 GLY B N 1
ATOM 6414 C CA . GLY B 1 403 ? 55.84000 64.12100 26.38100 1.000 67.29000 403 GLY B CA 1
ATOM 6415 C C . GLY B 1 403 ? 57.31500 64.13600 26.03100 1.000 61.05000 403 GLY B C 1
ATOM 6416 O O . GLY B 1 403 ? 58.11700 63.44100 26.65500 1.000 63.38000 403 GLY B O 1
ATOM 6417 N N . TYR C 1 8 ? 32.25500 35.66300 29.50400 1.000 97.08000 8 TYR C N 1
ATOM 6418 C CA . TYR C 1 8 ? 33.59300 35.12600 29.28300 1.000 97.88000 8 TYR C CA 1
ATOM 6419 C C . TYR C 1 8 ? 33.73600 33.75500 29.94200 1.000 97.82000 8 TYR C C 1
ATOM 6420 O O . TYR C 1 8 ? 33.10400 33.48900 30.96400 1.000 95.23000 8 TYR C O 1
ATOM 6429 N N . PRO C 1 9 ? 34.54900 32.88000 29.34700 1.000 100.72000 9 PRO C N 1
ATOM 6430 C CA . PRO C 1 9 ? 34.65600 31.51000 29.86600 1.000 97.70000 9 PRO C CA 1
ATOM 6431 C C . PRO C 1 9 ? 35.23100 31.47400 31.27500 1.000 96.38000 9 PRO C C 1
ATOM 6432 O O . PRO C 1 9 ? 36.19900 32.16900 31.59300 1.000 95.43000 9 PRO C O 1
ATOM 6436 N N . ASP C 1 10 ? 34.61900 30.64100 32.12000 1.000 100.34000 10 ASP C N 1
ATOM 6437 C CA . ASP C 1 10 ? 35.12700 30.35300 33.46300 1.000 93.99000 10 ASP C CA 1
ATOM 6438 C C . ASP C 1 10 ? 36.21700 29.28900 33.32700 1.000 93.74000 10 ASP C C 1
ATOM 6439 O O . ASP C 1 10 ? 36.06300 28.12200 33.69200 1.000 103.80000 10 ASP C O 1
ATOM 6444 N N . LYS C 1 11 ? 37.32700 29.70300 32.72200 1.000 91.40000 11 LYS C N 1
ATOM 6445 C CA . LYS C 1 11 ? 38.40500 28.78300 32.39900 1.000 88.00000 11 LYS C CA 1
ATOM 6446 C C . LYS C 1 11 ? 39.74300 29.42500 32.72900 1.000 84.31000 11 LYS C C 1
ATOM 6447 O O . LYS C 1 11 ? 39.87300 30.64900 32.79700 1.000 84.12000 11 LYS C O 1
ATOM 6453 N N . THR C 1 12 ? 40.74000 28.57300 32.93900 1.000 86.35000 12 THR C N 1
ATOM 6454 C CA . THR C 1 12 ? 42.09700 29.01900 33.19800 1.000 87.20000 12 THR C CA 1
ATOM 6455 C C . THR C 1 12 ? 42.85400 29.19400 31.88400 1.000 83.79000 12 THR C C 1
ATOM 6456 O O . THR C 1 12 ? 42.42800 28.73500 30.82100 1.000 81.38000 12 THR C O 1
ATOM 6460 N N . ILE C 1 13 ? 43.99400 29.88100 31.96900 1.000 84.10000 13 ILE C N 1
ATOM 6461 C CA . ILE C 1 13 ? 44.77900 30.17600 30.77400 1.000 83.78000 13 ILE C CA 1
ATOM 6462 C C . ILE C 1 13 ? 45.27600 28.89100 30.12300 1.000 78.80000 13 ILE C C 1
ATOM 6463 O O . ILE C 1 13 ? 45.19500 28.72700 28.89900 1.000 79.28000 13 ILE C O 1
ATOM 6468 N N . HIS C 1 14 ? 45.78900 27.95500 30.92600 1.000 81.62000 14 HIS C N 1
ATOM 6469 C CA . HIS C 1 14 ? 46.30300 26.71300 30.35600 1.000 87.37000 14 HIS C CA 1
ATOM 6470 C C . HIS C 1 14 ? 45.18100 25.82800 29.82700 1.000 82.73000 14 HIS C C 1
ATOM 6471 O O . HIS C 1 14 ? 45.38400 25.09100 28.85500 1.000 78.78000 14 HIS C O 1
ATOM 6478 N N . GLN C 1 15 ? 44.00100 25.87900 30.44900 1.000 81.82000 15 GLN C N 1
ATOM 6479 C CA . GLN C 1 15 ? 42.85600 25.14200 29.92200 1.000 78.18000 15 GLN C CA 1
ATOM 6480 C C . GLN C 1 15 ? 42.46200 25.66200 28.54400 1.000 82.43000 15 GLN C C 1
ATOM 6481 O O . GLN C 1 15 ? 42.22200 24.88100 27.61600 1.000 85.07000 15 GLN C O 1
ATOM 6487 N N . LEU C 1 16 ? 42.38800 26.98800 28.39700 1.000 79.65000 16 LEU C N 1
ATOM 6488 C CA . LEU C 1 16 ? 42.08400 27.57700 27.09700 1.000 79.45000 16 LEU C CA 1
ATOM 6489 C C . LEU C 1 16 ? 43.17100 27.26100 26.07900 1.000 78.71000 16 LEU C C 1
ATOM 6490 O O . LEU C 1 16 ? 42.87800 27.01600 24.90200 1.000 75.39000 16 LEU C O 1
ATOM 6495 N N . PHE C 1 17 ? 44.43500 27.27400 26.51000 1.000 82.83000 17 PHE C N 1
ATOM 6496 C CA . PHE C 1 17 ? 45.52700 26.92400 25.60900 1.000 81.00000 17 PHE C CA 1
ATOM 6497 C C . PHE C 1 17 ? 45.40400 25.48300 25.13100 1.000 81.79000 17 PHE C C 1
ATOM 6498 O O . PHE C 1 17 ? 45.65000 25.18900 23.95600 1.000 81.07000 17 PHE C O 1
ATOM 6506 N N . THR C 1 18 ? 45.02700 24.57000 26.03100 1.000 85.43000 18 THR C N 1
ATOM 6507 C CA . THR C 1 18 ? 44.85100 23.17400 25.64400 1.000 85.49000 18 THR C CA 1
ATOM 6508 C C . THR C 1 18 ? 43.76500 23.02800 24.58500 1.000 87.17000 18 THR C C 1
ATOM 6509 O O . THR C 1 18 ? 43.92900 22.27700 23.61600 1.000 84.98000 18 THR C O 1
ATOM 6513 N N . GLU C 1 19 ? 42.64600 23.73900 24.75300 1.000 82.33000 19 GLU C N 1
ATOM 6514 C CA . GLU C 1 19 ? 41.59300 23.71000 23.74300 1.000 79.67000 19 GLU C CA 1
ATOM 6515 C C . GLU C 1 19 ? 42.07000 24.29300 22.41900 1.000 84.39000 19 GLU C C 1
ATOM 6516 O O . GLU C 1 19 ? 41.55100 23.92800 21.35800 1.000 88.57000 19 GLU C O 1
ATOM 6522 N N . GLN C 1 20 ? 43.04900 25.19900 22.45800 1.000 85.13000 20 GLN C N 1
ATOM 6523 C CA . GLN C 1 20 ? 43.60500 25.74500 21.22600 1.000 81.75000 20 GLN C CA 1
ATOM 6524 C C . GLN C 1 20 ? 44.54400 24.76000 20.54200 1.000 81.34000 20 GLN C C 1
ATOM 6525 O O . GLN C 1 20 ? 44.61900 24.73800 19.30900 1.000 85.80000 20 GLN C O 1
ATOM 6531 N N . VAL C 1 21 ? 45.26200 23.94200 21.31600 1.000 81.09000 21 VAL C N 1
ATOM 6532 C CA . VAL C 1 21 ? 46.09800 22.90400 20.71800 1.000 85.99000 21 VAL C CA 1
ATOM 6533 C C . VAL C 1 21 ? 45.23000 21.87900 19.99800 1.000 86.27000 21 VAL C C 1
ATOM 6534 O O . VAL C 1 21 ? 45.61900 21.33300 18.95800 1.000 83.30000 21 VAL C O 1
ATOM 6538 N N . GLU C 1 22 ? 44.04200 21.60100 20.54000 1.000 88.21000 22 GLU C N 1
ATOM 6539 C CA . GLU C 1 22 ? 43.11200 20.70700 19.85700 1.000 87.03000 22 GLU C CA 1
ATOM 6540 C C . GLU C 1 22 ? 42.74000 21.24700 18.48200 1.000 86.80000 22 GLU C C 1
ATOM 6541 O O . GLU C 1 22 ? 42.68500 20.49200 17.50400 1.000 90.95000 22 GLU C O 1
ATOM 6547 N N . LYS C 1 23 ? 42.48000 22.55200 18.38900 1.000 87.49000 23 LYS C N 1
ATOM 6548 C CA . LYS C 1 23 ? 42.04800 23.13800 17.12400 1.000 83.93000 23 LYS C CA 1
ATOM 6549 C C . LYS C 1 23 ? 43.17200 23.13800 16.09300 1.000 85.28000 23 LYS C C 1
ATOM 6550 O O . LYS C 1 23 ? 42.97400 22.71900 14.94700 1.000 90.58000 23 LYS C O 1
ATOM 6556 N N . THR C 1 24 ? 44.35900 23.60300 16.47800 1.000 85.67000 24 THR C N 1
ATOM 6557 C CA . THR C 1 24 ? 45.48000 23.78000 15.55300 1.000 88.20000 24 THR C CA 1
ATOM 6558 C C . THR C 1 24 ? 46.74000 23.14600 16.13100 1.000 87.93000 24 THR C C 1
ATOM 6559 O O . THR C 1 24 ? 47.70200 23.84400 16.47200 1.000 85.92000 24 THR C O 1
ATOM 6563 N N . PRO C 1 25 ? 46.77000 21.81500 16.25300 1.000 86.55000 25 PRO C N 1
ATOM 6564 C CA . PRO C 1 25 ? 47.97600 21.16700 16.79200 1.000 86.71000 25 PRO C CA 1
ATOM 6565 C C . PRO C 1 25 ? 49.19400 21.31900 15.90000 1.000 85.16000 25 PRO C C 1
ATOM 6566 O O . PRO C 1 25 ? 50.31300 21.44000 16.41500 1.000 80.66000 25 PRO C O 1
ATOM 6570 N N . GLU C 1 26 ? 49.01500 21.32000 14.58100 1.000 89.11000 26 GLU C N 1
ATOM 6571 C CA . GLU C 1 26 ? 50.13000 21.36000 13.64500 1.000 87.58000 26 GLU C CA 1
ATOM 6572 C C . GLU C 1 26 ? 50.50000 22.77200 13.21400 1.000 86.36000 26 GLU C C 1
ATOM 6573 O O . GLU C 1 26 ? 51.44000 22.93700 12.42900 1.000 80.28000 26 GLU C O 1
ATOM 6579 N N . HIS C 1 27 ? 49.78800 23.78800 13.69300 1.000 91.44000 27 HIS C N 1
ATOM 6580 C CA . HIS C 1 27 ? 50.18100 25.16200 13.42200 1.000 85.20000 27 HIS C CA 1
ATOM 6581 C C . HIS C 1 27 ? 51.39000 25.54100 14.26700 1.000 82.20000 27 HIS C C 1
ATOM 6582 O O . HIS C 1 27 ? 51.54700 25.08900 15.40400 1.000 84.08000 27 HIS C O 1
ATOM 6589 N N . VAL C 1 28 ? 52.25000 26.38600 13.70100 1.000 79.84000 28 VAL C N 1
ATOM 6590 C CA . VAL C 1 28 ? 53.39700 26.88500 14.44700 1.000 80.73000 28 VAL C CA 1
ATOM 6591 C C . VAL C 1 28 ? 52.90900 27.82200 15.54300 1.000 83.46000 28 VAL C C 1
ATOM 6592 O O . VAL C 1 28 ? 52.14000 28.75700 15.28700 1.000 84.12000 28 VAL C O 1
ATOM 6596 N N . ALA C 1 29 ? 53.33700 27.56100 16.77600 1.000 82.49000 29 ALA C N 1
ATOM 6597 C CA . ALA C 1 29 ? 52.96300 28.39000 17.91400 1.000 75.19000 29 ALA C CA 1
ATOM 6598 C C . ALA C 1 29 ? 54.02000 29.42500 18.26700 1.000 74.73000 29 ALA C C 1
ATOM 6599 O O . ALA C 1 29 ? 53.68100 30.57400 18.56600 1.000 76.38000 29 ALA C O 1
ATOM 6601 N N . VAL C 1 30 ? 55.29500 29.04600 18.23400 1.000 77.41000 30 VAL C N 1
ATOM 6602 C CA . VAL C 1 30 ? 56.39500 29.91800 18.62600 1.000 76.85000 30 VAL C CA 1
ATOM 6603 C C . VAL C 1 30 ? 57.47300 29.85100 17.55500 1.000 78.14000 30 VAL C C 1
ATOM 6604 O O . VAL C 1 30 ? 57.85100 28.75900 17.11600 1.000 83.82000 30 VAL C O 1
ATOM 6608 N N . VAL C 1 31 ? 57.96400 31.01400 17.13500 1.000 74.90000 31 VAL C N 1
ATOM 6609 C CA . VAL C 1 31 ? 59.09800 31.11500 16.22500 1.000 77.01000 31 VAL C CA 1
ATOM 6610 C C . VAL C 1 31 ? 60.20300 31.88200 16.93500 1.000 80.90000 31 VAL C C 1
ATOM 6611 O O . VAL C 1 31 ? 59.97800 32.99400 17.42600 1.000 79.08000 31 VAL C O 1
ATOM 6615 N N . PHE C 1 32 ? 61.39500 31.28800 16.98900 1.000 84.33000 32 PHE C N 1
ATOM 6616 C CA . PHE C 1 32 ? 62.56700 31.91300 17.60700 1.000 82.88000 32 PHE C CA 1
ATOM 6617 C C . PHE C 1 32 ? 63.75300 31.64800 16.68200 1.000 87.15000 32 PHE C C 1
ATOM 6618 O O . PHE C 1 32 ? 64.40800 30.60600 16.78300 1.000 88.70000 32 PHE C O 1
ATOM 6626 N N . GLU C 1 33 ? 64.01600 32.60000 15.78400 1.000 94.77000 33 GLU C N 1
ATOM 6627 C CA . GLU C 1 33 ? 65.07400 32.48100 14.78700 1.000 97.60000 33 GLU C CA 1
ATOM 6628 C C . GLU C 1 33 ? 64.88900 31.21700 13.95500 1.000 100.16000 33 GLU C C 1
ATOM 6629 O O . GLU C 1 33 ? 63.94600 31.12100 13.16200 1.000 100.29000 33 GLU C O 1
ATOM 6635 N N . ASP C 1 34 ? 65.78600 30.24400 14.12600 1.000 102.67000 34 ASP C N 1
ATOM 6636 C CA . ASP C 1 34 ? 65.65300 28.98200 13.40500 1.000 102.39000 34 ASP C CA 1
ATOM 6637 C C . ASP C 1 34 ? 64.52800 28.12800 13.97900 1.000 95.54000 34 ASP C C 1
ATOM 6638 O O . ASP C 1 34 ? 63.81600 27.44500 13.23300 1.000 92.23000 34 ASP C O 1
ATOM 6643 N N . GLU C 1 35 ? 64.34700 28.16000 15.29700 1.000 96.51000 35 GLU C N 1
ATOM 6644 C CA . GLU C 1 35 ? 63.42600 27.24300 15.95700 1.000 93.95000 35 GLU C CA 1
ATOM 6645 C C . GLU C 1 35 ? 61.97900 27.65300 15.71000 1.000 89.07000 35 GLU C C 1
ATOM 6646 O O . GLU C 1 35 ? 61.59600 28.80200 15.94800 1.000 89.25000 35 GLU C O 1
ATOM 6652 N N . LYS C 1 36 ? 61.17600 26.70400 15.23200 1.000 85.46000 36 LYS C N 1
ATOM 6653 C CA . LYS C 1 36 ? 59.74500 26.89800 15.03200 1.000 89.01000 36 LYS C CA 1
ATOM 6654 C C . LYS C 1 36 ? 59.01600 25.75400 15.71700 1.000 80.98000 36 LYS C C 1
ATOM 6655 O O . LYS C 1 36 ? 59.18600 24.59100 15.33600 1.000 95.30000 36 LYS C O 1
ATOM 6661 N N . VAL C 1 37 ? 58.20500 26.08200 16.71900 1.000 84.13000 37 VAL C N 1
ATOM 6662 C CA . VAL C 1 37 ? 57.57300 25.09700 17.58700 1.000 85.07000 37 VAL C CA 1
ATOM 6663 C C . VAL C 1 37 ? 56.07200 25.11800 17.33900 1.000 83.97000 37 VAL C C 1
ATOM 6664 O O . VAL C 1 37 ? 55.44400 26.18300 17.38000 1.000 84.63000 37 VAL C O 1
ATOM 6668 N N . THR C 1 38 ? 55.50100 23.94400 17.08500 1.000 86.83000 38 THR C N 1
ATOM 6669 C CA . THR C 1 38 ? 54.07000 23.83200 16.86400 1.000 82.74000 38 THR C CA 1
ATOM 6670 C C . THR C 1 38 ? 53.33000 23.76200 18.19700 1.000 78.48000 38 THR C C 1
ATOM 6671 O O . THR C 1 38 ? 53.92800 23.64100 19.27000 1.000 75.42000 38 THR C O 1
ATOM 6675 N N . TYR C 1 39 ? 52.00000 23.84800 18.11900 1.000 79.29000 39 TYR C N 1
ATOM 6676 C CA . TYR C 1 39 ? 51.19000 23.80600 19.33100 1.000 80.90000 39 TYR C CA 1
ATOM 6677 C C . TYR C 1 39 ? 51.28600 22.44900 20.01700 1.000 82.50000 39 TYR C C 1
ATOM 6678 O O . TYR C 1 39 ? 51.27200 22.37200 21.25000 1.000 79.61000 39 TYR C O 1
ATOM 6687 N N . ARG C 1 40 ? 51.38800 21.36800 19.23900 1.000 86.96000 40 ARG C N 1
ATOM 6688 C CA . ARG C 1 40 ? 51.55500 20.04500 19.83500 1.000 84.29000 40 ARG C CA 1
ATOM 6689 C C . ARG C 1 40 ? 52.90400 19.92500 20.53500 1.000 77.74000 40 ARG C C 1
ATOM 6690 O O . ARG C 1 40 ? 52.98600 19.42000 21.66100 1.000 79.03000 40 ARG C O 1
ATOM 6698 N N . GLU C 1 41 ? 53.97700 20.36900 19.87400 1.000 73.61000 41 GLU C N 1
ATOM 6699 C CA . GLU C 1 41 ? 55.28500 20.41000 20.52300 1.000 83.75000 41 GLU C CA 1
ATOM 6700 C C . GLU C 1 41 ? 55.24000 21.26400 21.78200 1.000 85.44000 41 GLU C C 1
ATOM 6701 O O . GLU C 1 41 ? 55.68700 20.83900 22.85400 1.000 82.50000 41 GLU C O 1
ATOM 6707 N N . LEU C 1 42 ? 54.70800 22.48300 21.66400 1.000 82.52000 42 LEU C N 1
ATOM 6708 C CA . LEU C 1 42 ? 54.64900 23.38600 22.80700 1.000 81.03000 42 LEU C CA 1
ATOM 6709 C C . LEU C 1 42 ? 53.77200 22.81800 23.91300 1.000 81.09000 42 LEU C C 1
ATOM 6710 O O . LEU C 1 42 ? 54.10200 22.93800 25.09900 1.000 85.11000 42 LEU C O 1
ATOM 6715 N N . HIS C 1 43 ? 52.63900 22.21400 23.54800 1.000 79.20000 43 HIS C N 1
ATOM 6716 C CA . HIS C 1 43 ? 51.83800 21.49700 24.53200 1.000 88.11000 43 HIS C CA 1
ATOM 6717 C C . HIS C 1 43 ? 52.66100 20.40100 25.19700 1.000 89.49000 43 HIS C C 1
ATOM 6718 O O . HIS C 1 43 ? 52.95700 20.47100 26.39500 1.000 89.44000 43 HIS C O 1
ATOM 6725 N N . GLU C 1 44 ? 53.11200 19.42200 24.40400 1.000 87.32000 44 GLU C N 1
ATOM 6726 C CA . GLU C 1 44 ? 53.69300 18.19900 24.95500 1.000 90.09000 44 GLU C CA 1
ATOM 6727 C C . GLU C 1 44 ? 54.89800 18.49200 25.84000 1.000 90.70000 44 GLU C C 1
ATOM 6728 O O . GLU C 1 44 ? 55.07100 17.86300 26.89100 1.000 91.31000 44 GLU C O 1
ATOM 6734 N N . ARG C 1 45 ? 55.74800 19.43600 25.42900 1.000 86.02000 45 ARG C N 1
ATOM 6735 C CA . ARG C 1 45 ? 56.90600 19.78700 26.24400 1.000 85.99000 45 ARG C CA 1
ATOM 6736 C C . ARG C 1 45 ? 56.47900 20.35400 27.59200 1.000 86.22000 45 ARG C C 1
ATOM 6737 O O . ARG C 1 45 ? 57.10500 20.07000 28.62000 1.000 86.71000 45 ARG C O 1
ATOM 6745 N N . SER C 1 46 ? 55.41300 21.15700 27.60800 1.000 88.87000 46 SER C N 1
ATOM 6746 C CA . SER C 1 46 ? 54.93300 21.71300 28.86900 1.000 91.03000 46 SER C CA 1
ATOM 6747 C C . SER C 1 46 ? 54.20900 20.66800 29.71300 1.000 90.60000 46 SER C C 1
ATOM 6748 O O . SER C 1 46 ? 54.14500 20.80900 30.93800 1.000 88.47000 46 SER C O 1
ATOM 6751 N N . ASN C 1 47 ? 53.64900 19.62700 29.08600 1.000 92.79000 47 ASN C N 1
ATOM 6752 C CA . ASN C 1 47 ? 53.10500 18.51900 29.86500 1.000 93.43000 47 ASN C CA 1
ATOM 6753 C C . ASN C 1 47 ? 54.20100 17.82100 30.66000 1.000 92.85000 47 ASN C C 1
ATOM 6754 O O . ASN C 1 47 ? 54.02200 17.51300 31.84500 1.000 90.31000 47 ASN C O 1
ATOM 6759 N N . GLN C 1 48 ? 55.34700 17.56500 30.02300 1.000 90.03000 48 GLN C N 1
ATOM 6760 C CA . GLN C 1 48 ? 56.44900 16.90100 30.71300 1.000 90.02000 48 GLN C CA 1
ATOM 6761 C C . GLN C 1 48 ? 56.96800 17.74700 31.86700 1.000 93.42000 48 GLN C C 1
ATOM 6762 O O . GLN C 1 48 ? 57.27500 17.22100 32.94300 1.000 95.69000 48 GLN C O 1
ATOM 6768 N N . LEU C 1 49 ? 57.08400 19.06000 31.65800 1.000 93.23000 49 LEU C N 1
ATOM 6769 C CA . LEU C 1 49 ? 57.53100 19.93800 32.73300 1.000 90.99000 49 LEU C CA 1
ATOM 6770 C C . LEU C 1 49 ? 56.52800 19.96500 33.87800 1.000 91.54000 49 LEU C C 1
ATOM 6771 O O . LEU C 1 49 ? 56.91700 19.93100 35.05000 1.000 93.58000 49 LEU C O 1
ATOM 6776 N N . ALA C 1 50 ? 55.23400 20.01300 33.55600 1.000 85.74000 50 ALA C N 1
ATOM 6777 C CA . ALA C 1 50 ? 54.21400 20.05500 34.59800 1.000 88.01000 50 ALA C CA 1
ATOM 6778 C C . ALA C 1 50 ? 54.24000 18.79100 35.44800 1.000 93.05000 50 ALA C C 1
ATOM 6779 O O . ALA C 1 50 ? 54.08200 18.85600 36.67300 1.000 93.58000 50 ALA C O 1
ATOM 6781 N N . ARG C 1 51 ? 54.43000 17.63000 34.81700 1.000 93.25000 51 ARG C N 1
ATOM 6782 C CA . ARG C 1 51 ? 54.60200 16.39500 35.57600 1.000 94.34000 51 ARG C CA 1
ATOM 6783 C C . ARG C 1 51 ? 55.83000 16.47300 36.47300 1.000 94.72000 51 ARG C C 1
ATOM 6784 O O . ARG C 1 51 ? 55.77900 16.10600 37.65300 1.000 95.52000 51 ARG C O 1
ATOM 6792 N N . PHE C 1 52 ? 56.95100 16.94900 35.92400 1.000 93.94000 52 PHE C N 1
ATOM 6793 C CA . PHE C 1 52 ? 58.16900 17.08300 36.71600 1.000 94.02000 52 PHE C CA 1
ATOM 6794 C C . PHE C 1 52 ? 57.98300 18.08500 37.84800 1.000 97.57000 52 PHE C C 1
ATOM 6795 O O . PHE C 1 52 ? 58.50300 17.89000 38.95300 1.000 99.74000 52 PHE C O 1
ATOM 6803 N N . LEU C 1 53 ? 57.24800 19.17000 37.59000 1.000 95.02000 53 LEU C N 1
ATOM 6804 C CA . LEU C 1 53 ? 56.99400 20.15100 38.64000 1.000 94.53000 53 LEU C CA 1
ATOM 6805 C C . LEU C 1 53 ? 56.08900 19.57800 39.72400 1.000 90.72000 53 LEU C C 1
ATOM 6806 O O . LEU C 1 53 ? 56.32400 19.79900 40.91700 1.000 93.51000 53 LEU C O 1
ATOM 6811 N N . ARG C 1 54 ? 55.05500 18.82700 39.33100 1.000 89.76000 54 ARG C N 1
ATOM 6812 C CA . ARG C 1 54 ? 54.21300 18.16600 40.32200 1.000 92.84000 54 ARG C CA 1
ATOM 6813 C C . ARG C 1 54 ? 54.98400 17.09200 41.07800 1.000 96.53000 54 ARG C C 1
ATOM 6814 O O . ARG C 1 54 ? 54.71900 16.85700 42.26200 1.000 91.31000 54 ARG C O 1
ATOM 6822 N N . GLU C 1 55 ? 55.93500 16.43100 40.41200 1.000 96.36000 55 GLU C N 1
ATOM 6823 C CA . GLU C 1 55 ? 56.79200 15.46700 41.09100 1.000 95.49000 55 GLU C CA 1
ATOM 6824 C C . GLU C 1 55 ? 57.68100 16.13600 42.13100 1.000 99.27000 55 GLU C C 1
ATOM 6825 O O . GLU C 1 55 ? 58.01200 15.51700 43.14800 1.000 103.33000 55 GLU C O 1
ATOM 6831 N N . LYS C 1 56 ? 58.06500 17.39100 41.90400 1.000 96.66000 56 LYS C N 1
ATOM 6832 C CA . LYS C 1 56 ? 58.92400 18.12200 42.82400 1.000 92.53000 56 LYS C CA 1
ATOM 6833 C C . LYS C 1 56 ? 58.14100 18.95400 43.83400 1.000 91.23000 56 LYS C C 1
ATOM 6834 O O . LYS C 1 56 ? 58.75000 19.71800 44.59000 1.000 94.94000 56 LYS C O 1
ATOM 6840 N N . GLY C 1 57 ? 56.81400 18.83100 43.86200 1.000 88.99000 57 GLY C N 1
ATOM 6841 C CA . GLY C 1 57 ? 56.00800 19.42000 44.91400 1.000 89.08000 57 GLY C CA 1
ATOM 6842 C C . GLY C 1 57 ? 55.07500 20.53900 44.50200 1.000 92.58000 57 GLY C C 1
ATOM 6843 O O . GLY C 1 57 ? 54.36700 21.06900 45.36700 1.000 94.94000 57 GLY C O 1
ATOM 6844 N N . VAL C 1 58 ? 55.04200 20.92500 43.22800 1.000 90.74000 58 VAL C N 1
ATOM 6845 C CA . VAL C 1 58 ? 54.18300 22.02800 42.80400 1.000 92.85000 58 VAL C CA 1
ATOM 6846 C C . VAL C 1 58 ? 52.72400 21.60700 42.93300 1.000 88.74000 58 VAL C C 1
ATOM 6847 O O . VAL C 1 58 ? 52.30100 20.58900 42.37200 1.000 89.30000 58 VAL C O 1
ATOM 6851 N N . LYS C 1 59 ? 51.94600 22.39800 43.67000 1.000 89.35000 59 LYS C N 1
ATOM 6852 C CA . LYS C 1 59 ? 50.54100 22.13700 43.95600 1.000 92.77000 59 LYS C CA 1
ATOM 6853 C C . LYS C 1 59 ? 49.73100 23.36500 43.53300 1.000 90.18000 59 LYS C C 1
ATOM 6854 O O . LYS C 1 59 ? 50.27400 24.34300 43.00800 1.000 85.50000 59 LYS C O 1
ATOM 6860 N N . LYS C 1 60 ? 48.42000 23.29600 43.75000 1.000 84.98000 60 LYS C N 1
ATOM 6861 C CA . LYS C 1 60 ? 47.49800 24.39800 43.50900 1.000 83.43000 60 LYS C CA 1
ATOM 6862 C C . LYS C 1 60 ? 48.00000 25.68200 44.14800 1.000 86.44000 60 LYS C C 1
ATOM 6863 O O . LYS C 1 60 ? 48.27700 25.72300 45.35100 1.000 86.98000 60 LYS C O 1
ATOM 6869 N N . GLU C 1 61 ? 48.13800 26.72300 43.32600 1.000 87.61000 61 GLU C N 1
ATOM 6870 C CA . GLU C 1 61 ? 48.51400 28.06100 43.78000 1.000 82.05000 61 GLU C CA 1
ATOM 6871 C C . GLU C 1 61 ? 49.92100 28.09400 44.37200 1.000 76.12000 61 GLU C C 1
ATOM 6872 O O . GLU C 1 61 ? 50.23400 28.94900 45.20300 1.000 81.20000 61 GLU C O 1
ATOM 6878 N N . SER C 1 62 ? 50.78000 27.16600 43.95900 1.000 74.26000 62 SER C N 1
ATOM 6879 C CA . SER C 1 62 ? 52.18100 27.23500 44.34900 1.000 81.00000 62 SER C CA 1
ATOM 6880 C C . SER C 1 62 ? 52.84900 28.41400 43.65800 1.000 84.30000 62 SER C C 1
ATOM 6881 O O . SER C 1 62 ? 52.67000 28.62700 42.45500 1.000 86.27000 62 SER C O 1
ATOM 6884 N N . ILE C 1 63 ? 53.62100 29.18100 44.41900 1.000 80.97000 63 ILE C N 1
ATOM 6885 C CA . ILE C 1 63 ? 54.33700 30.33000 43.88100 1.000 82.02000 63 ILE C CA 1
ATOM 6886 C C . ILE C 1 63 ? 55.69100 29.82300 43.39800 1.000 80.03000 63 ILE C C 1
ATOM 6887 O O . ILE C 1 63 ? 56.52500 29.39800 44.20100 1.000 83.34000 63 ILE C O 1
ATOM 6892 N N . ILE C 1 64 ? 55.90200 29.84900 42.08500 1.000 80.08000 64 ILE C N 1
ATOM 6893 C CA . ILE C 1 64 ? 57.10300 29.30000 41.46300 1.000 80.14000 64 ILE C CA 1
ATOM 6894 C C . ILE C 1 64 ? 57.80200 30.41700 40.70600 1.000 74.14000 64 ILE C C 1
ATOM 6895 O O . ILE C 1 64 ? 57.21900 31.01500 39.79400 1.000 80.43000 64 ILE C O 1
ATOM 6900 N N . GLY C 1 65 ? 59.04900 30.69200 41.07400 1.000 74.45000 65 GLY C N 1
ATOM 6901 C CA . GLY C 1 65 ? 59.82200 31.67600 40.34500 1.000 71.64000 65 GLY C CA 1
ATOM 6902 C C . GLY C 1 65 ? 60.25500 31.12900 38.99700 1.000 78.36000 65 GLY C C 1
ATOM 6903 O O . GLY C 1 65 ? 60.63300 29.96400 38.86500 1.000 83.30000 65 GLY C O 1
ATOM 6904 N N . ILE C 1 66 ? 60.19000 31.98300 37.98300 1.000 77.92000 66 ILE C N 1
ATOM 6905 C CA . ILE C 1 66 ? 60.60500 31.62600 36.63500 1.000 76.90000 66 ILE C CA 1
ATOM 6906 C C . ILE C 1 66 ? 61.61600 32.65800 36.16200 1.000 75.76000 66 ILE C C 1
ATOM 6907 O O . ILE C 1 66 ? 61.35500 33.86500 36.21600 1.000 79.18000 66 ILE C O 1
ATOM 6912 N N . MET C 1 67 ? 62.77500 32.18300 35.71200 1.000 76.43000 67 MET C N 1
ATOM 6913 C CA . MET C 1 67 ? 63.88500 33.06000 35.34500 1.000 79.13000 67 MET C CA 1
ATOM 6914 C C . MET C 1 67 ? 64.55900 32.47300 34.11100 1.000 81.89000 67 MET C C 1
ATOM 6915 O O . MET C 1 67 ? 65.34100 31.52500 34.21600 1.000 87.85000 67 MET C O 1
ATOM 6920 N N . MET C 1 68 ? 64.27300 33.05000 32.94900 1.000 82.94000 68 MET C N 1
ATOM 6921 C CA . MET C 1 68 ? 64.83100 32.53800 31.70900 1.000 77.51000 68 MET C CA 1
ATOM 6922 C C . MET C 1 68 ? 65.10900 33.69600 30.76600 1.000 80.76000 68 MET C C 1
ATOM 6923 O O . MET C 1 68 ? 64.51200 34.77000 30.87300 1.000 91.58000 68 MET C O 1
ATOM 6928 N N . GLU C 1 69 ? 66.03300 33.46200 29.84000 1.000 85.51000 69 GLU C N 1
ATOM 6929 C CA . GLU C 1 69 ? 66.22200 34.38400 28.73700 1.000 80.75000 69 GLU C CA 1
ATOM 6930 C C . GLU C 1 69 ? 65.06200 34.25000 27.75400 1.000 84.84000 69 GLU C C 1
ATOM 6931 O O . GLU C 1 69 ? 64.25600 33.31800 27.82200 1.000 88.55000 69 GLU C O 1
ATOM 6937 N N . ARG C 1 70 ? 64.97300 35.21000 26.83700 1.000 88.39000 70 ARG C N 1
ATOM 6938 C CA . ARG C 1 70 ? 63.97500 35.13500 25.78100 1.000 81.07000 70 ARG C CA 1
ATOM 6939 C C . ARG C 1 70 ? 64.24100 33.90200 24.93000 1.000 82.69000 70 ARG C C 1
ATOM 6940 O O . ARG C 1 70 ? 65.24800 33.83700 24.21700 1.000 83.19000 70 ARG C O 1
ATOM 6948 N N . SER C 1 71 ? 63.34800 32.92000 25.00600 1.000 76.97000 71 SER C N 1
ATOM 6949 C CA . SER C 1 71 ? 63.57500 31.62200 24.38500 1.000 81.72000 71 SER C CA 1
ATOM 6950 C C . SER C 1 71 ? 62.27000 30.84000 24.40600 1.000 76.12000 71 SER C C 1
ATOM 6951 O O . SER C 1 71 ? 61.31100 31.20900 25.08800 1.000 78.89000 71 SER C O 1
ATOM 6954 N N . VAL C 1 72 ? 62.24900 29.74800 23.63700 1.000 79.47000 72 VAL C N 1
ATOM 6955 C CA . VAL C 1 72 ? 61.11700 28.82800 23.67500 1.000 79.60000 72 VAL C CA 1
ATOM 6956 C C . VAL C 1 72 ? 60.98900 28.19800 25.05400 1.000 81.00000 72 VAL C C 1
ATOM 6957 O O . VAL C 1 72 ? 59.88200 27.86000 25.49400 1.000 82.75000 72 VAL C O 1
ATOM 6961 N N . GLU C 1 73 ? 62.11300 28.02600 25.75500 1.000 80.34000 73 GLU C N 1
ATOM 6962 C CA . GLU C 1 73 ? 62.08100 27.43400 27.08900 1.000 80.19000 73 GLU C CA 1
ATOM 6963 C C . GLU C 1 73 ? 61.21900 28.25600 28.03900 1.000 81.50000 73 GLU C C 1
ATOM 6964 O O . GLU C 1 73 ? 60.52700 27.69700 28.89900 1.000 80.33000 73 GLU C O 1
ATOM 6970 N N . MET C 1 74 ? 61.25300 29.58500 27.90800 1.000 82.62000 74 MET C N 1
ATOM 6971 C CA . MET C 1 74 ? 60.42100 30.43000 28.76100 1.000 81.93000 74 MET C CA 1
ATOM 6972 C C . MET C 1 74 ? 58.93900 30.17300 28.51900 1.000 79.75000 74 MET C C 1
ATOM 6973 O O . MET C 1 74 ? 58.14700 30.12500 29.46700 1.000 74.35000 74 MET C O 1
ATOM 6978 N N . ILE C 1 75 ? 58.54300 30.01700 27.25300 1.000 74.34000 75 ILE C N 1
ATOM 6979 C CA . ILE C 1 75 ? 57.14700 29.71600 26.94900 1.000 74.05000 75 ILE C CA 1
ATOM 6980 C C . ILE C 1 75 ? 56.76600 28.35100 27.50600 1.000 78.07000 75 ILE C C 1
ATOM 6981 O O . ILE C 1 75 ? 55.68400 28.17800 28.08100 1.000 74.66000 75 ILE C O 1
ATOM 6986 N N . VAL C 1 76 ? 57.64500 27.36100 27.34100 1.000 80.45000 76 VAL C N 1
ATOM 6987 C CA . VAL C 1 76 ? 57.41600 26.04800 27.93800 1.000 80.05000 76 VAL C CA 1
ATOM 6988 C C . VAL C 1 76 ? 57.39100 26.15600 29.45700 1.000 77.51000 76 VAL C C 1
ATOM 6989 O O . VAL C 1 76 ? 56.55000 25.54200 30.12600 1.000 76.34000 76 VAL C O 1
ATOM 6993 N N . GLY C 1 77 ? 58.31500 26.93600 30.02400 1.000 76.42000 77 GLY C N 1
ATOM 6994 C CA . GLY C 1 77 ? 58.36800 27.07700 31.47100 1.000 72.48000 77 GLY C CA 1
ATOM 6995 C C . GLY C 1 77 ? 57.08400 27.63400 32.05600 1.000 75.99000 77 GLY C C 1
ATOM 6996 O O . GLY C 1 77 ? 56.54200 27.09200 33.02100 1.000 79.22000 77 GLY C O 1
ATOM 6997 N N . ILE C 1 78 ? 56.57600 28.72100 31.47100 1.000 76.10000 78 ILE C N 1
ATOM 6998 C CA . ILE C 1 78 ? 55.36100 29.35100 31.98700 1.000 79.17000 78 ILE C CA 1
ATOM 6999 C C . ILE C 1 78 ? 54.18700 28.38300 31.91400 1.000 78.27000 78 ILE C C 1
ATOM 7000 O O . ILE C 1 78 ? 53.41600 28.23800 32.87000 1.000 72.06000 78 ILE C O 1
ATOM 7005 N N . LEU C 1 79 ? 54.03800 27.70400 30.77400 1.000 75.43000 79 LEU C N 1
ATOM 7006 C CA . LEU C 1 79 ? 52.93100 26.76900 30.60500 1.000 76.70000 79 LEU C CA 1
ATOM 7007 C C . LEU C 1 79 ? 53.03000 25.60800 31.58800 1.000 83.06000 79 LEU C C 1
ATOM 7008 O O . LEU C 1 79 ? 52.01600 25.16700 32.14200 1.000 83.67000 79 LEU C O 1
ATOM 7013 N N . GLY C 1 80 ? 54.24200 25.09600 31.81000 1.000 81.61000 80 GLY C N 1
ATOM 7014 C CA . GLY C 1 80 ? 54.41300 24.00200 32.75400 1.000 80.34000 80 GLY C CA 1
ATOM 7015 C C . GLY C 1 80 ? 54.00400 24.36900 34.16800 1.000 82.02000 80 GLY C C 1
ATOM 7016 O O . GLY C 1 80 ? 53.35900 23.57900 34.86200 1.000 85.70000 80 GLY C O 1
ATOM 7017 N N . ILE C 1 81 ? 54.38200 25.56900 34.61800 1.000 78.48000 81 ILE C N 1
ATOM 7018 C CA . ILE C 1 81 ? 54.02000 26.01200 35.96300 1.000 76.27000 81 ILE C CA 1
ATOM 7019 C C . ILE C 1 81 ? 52.50600 26.09500 36.11200 1.000 82.00000 81 ILE C C 1
ATOM 7020 O O . ILE C 1 81 ? 51.94000 25.64800 37.11700 1.000 81.52000 81 ILE C O 1
ATOM 7025 N N . LEU C 1 82 ? 51.82700 26.66900 35.11600 1.000 85.49000 82 LEU C N 1
ATOM 7026 C CA . LEU C 1 82 ? 50.37900 26.83200 35.20500 1.000 82.19000 82 LEU C CA 1
ATOM 7027 C C . LEU C 1 82 ? 49.66000 25.49300 35.10200 1.000 78.87000 82 LEU C C 1
ATOM 7028 O O . LEU C 1 82 ? 48.68400 25.25100 35.82100 1.000 78.94000 82 LEU C O 1
ATOM 7033 N N . LYS C 1 83 ? 50.12100 24.61400 34.20700 1.000 79.86000 83 LYS C N 1
ATOM 7034 C CA . LYS C 1 83 ? 49.51400 23.29200 34.08700 1.000 86.45000 83 LYS C CA 1
ATOM 7035 C C . LYS C 1 83 ? 49.65500 22.50000 35.38000 1.000 88.67000 83 LYS C C 1
ATOM 7036 O O . LYS C 1 83 ? 48.70900 21.83200 35.81400 1.000 85.56000 83 LYS C O 1
ATOM 7042 N N . ALA C 1 84 ? 50.83300 22.55900 36.00700 1.000 94.09000 84 ALA C N 1
ATOM 7043 C CA . ALA C 1 84 ? 51.04900 21.86700 37.27200 1.000 90.73000 84 ALA C CA 1
ATOM 7044 C C . ALA C 1 84 ? 50.12500 22.37200 38.37200 1.000 83.65000 84 ALA C C 1
ATOM 7045 O O . ALA C 1 84 ? 49.85200 21.63300 39.32500 1.000 91.78000 84 ALA C O 1
ATOM 7047 N N . GLY C 1 85 ? 49.64400 23.60700 38.26700 1.000 81.27000 85 GLY C N 1
ATOM 7048 C CA . GLY C 1 85 ? 48.70700 24.16100 39.22900 1.000 81.69000 85 GLY C CA 1
ATOM 7049 C C . GLY C 1 85 ? 49.18100 25.41100 39.93800 1.000 83.15000 85 GLY C C 1
ATOM 7050 O O . GLY C 1 85 ? 48.41100 25.98300 40.72300 1.000 80.97000 85 GLY C O 1
ATOM 7051 N N . GLY C 1 86 ? 50.40900 25.87500 39.70400 1.000 79.99000 86 GLY C N 1
ATOM 7052 C CA . GLY C 1 86 ? 50.94300 27.02500 40.39400 1.000 80.54000 86 GLY C CA 1
ATOM 7053 C C . GLY C 1 86 ? 50.91500 28.29600 39.55700 1.000 81.22000 86 GLY C C 1
ATOM 7054 O O . GLY C 1 86 ? 50.52000 28.31600 38.39300 1.000 81.84000 86 GLY C O 1
ATOM 7055 N N . ALA C 1 87 ? 51.35400 29.37900 40.19100 1.000 77.75000 87 ALA C N 1
ATOM 7056 C CA . ALA C 1 87 ? 51.51700 30.67200 39.54800 1.000 70.78000 87 ALA C CA 1
ATOM 7057 C C . ALA C 1 87 ? 52.99800 31.01800 39.48200 1.000 74.19000 87 ALA C C 1
ATOM 7058 O O . ALA C 1 87 ? 53.78800 30.59900 40.33400 1.000 75.67000 87 ALA C O 1
ATOM 7060 N N . PHE C 1 88 ? 53.37300 31.78500 38.46400 1.000 75.95000 88 PHE C N 1
ATOM 7061 C CA . PHE C 1 88 ? 54.77000 32.08200 38.18900 1.000 76.19000 88 PHE C CA 1
ATOM 7062 C C . PHE C 1 88 ? 55.10100 33.52100 38.56200 1.000 74.98000 88 PHE C C 1
ATOM 7063 O O . PHE C 1 88 ? 54.25800 34.41600 38.47100 1.000 73.17000 88 PHE C O 1
ATOM 7071 N N . VAL C 1 89 ? 56.33800 33.73200 39.00000 1.000 74.72000 89 VAL C N 1
ATOM 7072 C CA . VAL C 1 89 ? 56.86200 35.05700 39.30200 1.000 75.80000 89 VAL C CA 1
ATOM 7073 C C . VAL C 1 89 ? 57.98600 35.34800 38.30900 1.000 75.30000 89 VAL C C 1
ATOM 7074 O O . VAL C 1 89 ? 59.08500 34.78800 38.44000 1.000 74.73000 89 VAL C O 1
ATOM 7078 N N . PRO C 1 90 ? 57.76000 36.19500 37.30800 1.000 76.16000 90 PRO C N 1
ATOM 7079 C CA . PRO C 1 90 ? 58.81700 36.48900 36.33200 1.000 75.85000 90 PRO C CA 1
ATOM 7080 C C . PRO C 1 90 ? 59.95200 37.27900 36.96600 1.000 73.74000 90 PRO C C 1
ATOM 7081 O O . PRO C 1 90 ? 59.72900 38.29300 37.63100 1.000 81.08000 90 PRO C O 1
ATOM 7085 N N . ILE C 1 91 ? 61.17600 36.80300 36.75300 1.000 74.07000 91 ILE C N 1
ATOM 7086 C CA . ILE C 1 91 ? 62.37300 37.45300 37.26800 1.000 83.08000 91 ILE C CA 1
ATOM 7087 C C . ILE C 1 91 ? 63.31400 37.71100 36.10000 1.000 83.44000 91 ILE C C 1
ATOM 7088 O O . ILE C 1 91 ? 63.66900 36.78000 35.36600 1.000 84.35000 91 ILE C O 1
ATOM 7093 N N . ASP C 1 92 ? 63.71500 38.96500 35.93000 1.000 88.64000 92 ASP C N 1
ATOM 7094 C CA . ASP C 1 92 ? 64.60400 39.33100 34.83300 1.000 92.26000 92 ASP C CA 1
ATOM 7095 C C . ASP C 1 92 ? 66.00500 38.78800 35.09300 1.000 88.66000 92 ASP C C 1
ATOM 7096 O O . ASP C 1 92 ? 66.56200 39.01700 36.17300 1.000 86.72000 92 ASP C O 1
ATOM 7101 N N . PRO C 1 93 ? 66.60200 38.06400 34.14300 1.000 89.79000 93 PRO C N 1
ATOM 7102 C CA . PRO C 1 93 ? 67.98700 37.60100 34.33600 1.000 90.81000 93 PRO C CA 1
ATOM 7103 C C . PRO C 1 93 ? 68.99800 38.72800 34.46700 1.000 86.36000 93 PRO C C 1
ATOM 7104 O O . PRO C 1 93 ? 70.11000 38.48600 34.95300 1.000 90.39000 93 PRO C O 1
ATOM 7108 N N . GLU C 1 94 ? 68.65500 39.94500 34.05300 1.000 84.92000 94 GLU C N 1
ATOM 7109 C CA . GLU C 1 94 ? 69.55200 41.08700 34.16200 1.000 89.23000 94 GLU C CA 1
ATOM 7110 C C . GLU C 1 94 ? 69.35600 41.87900 35.44800 1.000 91.77000 94 GLU C C 1
ATOM 7111 O O . GLU C 1 94 ? 70.02700 42.89900 35.63800 1.000 95.12000 94 GLU C O 1
ATOM 7117 N N . TYR C 1 95 ? 68.46300 41.44000 36.33200 1.000 91.39000 95 TYR C N 1
ATOM 7118 C CA . TYR C 1 95 ? 68.16300 42.20300 37.53200 1.000 93.00000 95 TYR C CA 1
ATOM 7119 C C . TYR C 1 95 ? 69.24800 42.00800 38.59100 1.000 91.99000 95 TYR C C 1
ATOM 7120 O O . TYR C 1 95 ? 69.90200 40.96200 38.63400 1.000 91.80000 95 TYR C O 1
ATOM 7129 N N . PRO C 1 96 ? 69.46500 43.01200 39.44200 1.000 96.37000 96 PRO C N 1
ATOM 7130 C CA . PRO C 1 96 ? 70.45500 42.86600 40.51800 1.000 95.36000 96 PRO C CA 1
ATOM 7131 C C . PRO C 1 96 ? 70.12600 41.67900 41.41000 1.000 91.86000 96 PRO C C 1
ATOM 7132 O O . PRO C 1 96 ? 68.96600 41.43400 41.74300 1.000 93.90000 96 PRO C O 1
ATOM 7136 N N . LYS C 1 97 ? 71.17000 40.95100 41.81700 1.000 90.95000 97 LYS C N 1
ATOM 7137 C CA . LYS C 1 97 ? 70.96100 39.71000 42.55300 1.000 95.94000 97 LYS C CA 1
ATOM 7138 C C . LYS C 1 97 ? 70.43200 39.94400 43.96400 1.000 92.39000 97 LYS C C 1
ATOM 7139 O O . LYS C 1 97 ? 69.96200 38.99100 44.59500 1.000 100.65000 97 LYS C O 1
ATOM 7145 N N . GLU C 1 98 ? 70.48300 41.17900 44.46800 1.000 91.52000 98 GLU C N 1
ATOM 7146 C CA . GLU C 1 98 ? 69.72800 41.51400 45.66900 1.000 90.30000 98 GLU C CA 1
ATOM 7147 C C . GLU C 1 98 ? 68.27600 41.84100 45.34100 1.000 93.72000 98 GLU C C 1
ATOM 7148 O O . GLU C 1 98 ? 67.38300 41.54400 46.14100 1.000 84.12000 98 GLU C O 1
ATOM 7154 N N . ARG C 1 99 ? 68.02500 42.45500 44.18000 1.000 100.72000 99 ARG C N 1
ATOM 7155 C CA . ARG C 1 99 ? 66.65300 42.66800 43.73100 1.000 100.98000 99 ARG C CA 1
ATOM 7156 C C . ARG C 1 99 ? 65.93900 41.34500 43.48600 1.000 99.93000 99 ARG C C 1
ATOM 7157 O O . ARG C 1 99 ? 64.72300 41.25000 43.68800 1.000 98.75000 99 ARG C O 1
ATOM 7165 N N . ILE C 1 100 ? 66.67400 40.31200 43.06500 1.000 100.11000 100 ILE C N 1
ATOM 7166 C CA . ILE C 1 100 ? 66.08400 38.97900 42.97800 1.000 98.91000 100 ILE C CA 1
ATOM 7167 C C . ILE C 1 100 ? 65.61700 38.53000 44.35600 1.000 95.30000 100 ILE C C 1
ATOM 7168 O O . ILE C 1 100 ? 64.47400 38.09300 44.53200 1.000 98.43000 100 ILE C O 1
ATOM 7173 N N . GLY C 1 101 ? 66.49300 38.66900 45.35900 1.000 90.64000 101 GLY C N 1
ATOM 7174 C CA . GLY C 1 101 ? 66.18000 38.20900 46.70300 1.000 88.46000 101 GLY C CA 1
ATOM 7175 C C . GLY C 1 101 ? 64.83400 38.68700 47.21400 1.000 90.44000 101 GLY C C 1
ATOM 7176 O O . GLY C 1 101 ? 64.13800 37.96300 47.93100 1.000 91.31000 101 GLY C O 1
ATOM 7177 N N . TYR C 1 102 ? 64.45600 39.91800 46.86400 1.000 92.89000 102 TYR C N 1
ATOM 7178 C CA . TYR C 1 102 ? 63.12400 40.40900 47.20500 1.000 92.51000 102 TYR C CA 1
ATOM 7179 C C . TYR C 1 102 ? 62.04300 39.50100 46.63300 1.000 95.02000 102 TYR C C 1
ATOM 7180 O O . TYR C 1 102 ? 61.10700 39.10400 47.33800 1.000 100.50000 102 TYR C O 1
ATOM 7189 N N . MET C 1 103 ? 62.16500 39.15100 45.35100 1.000 95.32000 103 MET C N 1
ATOM 7190 C CA . MET C 1 103 ? 61.12900 38.39800 44.65600 1.000 94.13000 103 MET C CA 1
ATOM 7191 C C . MET C 1 103 ? 61.07000 36.93500 45.06700 1.000 94.53000 103 MET C C 1
ATOM 7192 O O . MET C 1 103 ? 60.07100 36.27500 44.76800 1.000 93.12000 103 MET C O 1
ATOM 7197 N N . LEU C 1 104 ? 62.09000 36.41600 45.74900 1.000 93.84000 104 LEU C N 1
ATOM 7198 C CA . LEU C 1 104 ? 62.02300 35.06800 46.29400 1.000 93.13000 104 LEU C CA 1
ATOM 7199 C C . LEU C 1 104 ? 61.15200 34.98400 47.54000 1.000 99.85000 104 LEU C C 1
ATOM 7200 O O . LEU C 1 104 ? 61.18000 33.96200 48.23300 1.000 97.43000 104 LEU C O 1
ATOM 7205 N N . ASP C 1 105 ? 60.40800 36.04300 47.85000 1.000 102.19000 105 ASP C N 1
ATOM 7206 C CA . ASP C 1 105 ? 59.45800 36.04000 48.95400 1.000 100.14000 105 ASP C CA 1
ATOM 7207 C C . ASP C 1 105 ? 58.34800 35.02300 48.71500 1.000 96.45000 105 ASP C C 1
ATOM 7208 O O . ASP C 1 105 ? 57.56600 35.16000 47.76700 1.000 96.10000 105 ASP C O 1
ATOM 7213 N N . SER C 1 106 ? 58.29200 33.98900 49.55800 1.000 100.98000 106 SER C N 1
ATOM 7214 C CA . SER C 1 106 ? 57.20500 33.01300 49.60300 1.000 98.85000 106 SER C CA 1
ATOM 7215 C C . SER C 1 106 ? 57.14900 32.11200 48.37300 1.000 96.29000 106 SER C C 1
ATOM 7216 O O . SER C 1 106 ? 56.11700 31.48400 48.11300 1.000 93.31000 106 SER C O 1
ATOM 7219 N N . VAL C 1 107 ? 58.23300 32.02500 47.60900 1.000 89.13000 107 VAL C N 1
ATOM 7220 C CA . VAL C 1 107 ? 58.26800 31.17600 46.42200 1.000 90.16000 107 VAL C CA 1
ATOM 7221 C C . VAL C 1 107 ? 58.64600 29.75500 46.82000 1.000 92.88000 107 VAL C C 1
ATOM 7222 O O . VAL C 1 107 ? 59.51000 29.54000 47.67900 1.000 98.78000 107 VAL C O 1
ATOM 7226 N N . ARG C 1 108 ? 57.97600 28.77200 46.21400 1.000 91.46000 108 ARG C N 1
ATOM 7227 C CA . ARG C 1 108 ? 58.31500 27.37600 46.47700 1.000 87.58000 108 ARG C CA 1
ATOM 7228 C C . ARG C 1 108 ? 59.67300 27.01200 45.88600 1.000 93.79000 108 ARG C C 1
ATOM 7229 O O . ARG C 1 108 ? 60.53700 26.46500 46.58200 1.000 97.90000 108 ARG C O 1
ATOM 7237 N N . LEU C 1 109 ? 59.88400 27.31100 44.60500 1.000 95.36000 109 LEU C N 1
ATOM 7238 C CA . LEU C 1 109 ? 61.12700 26.96300 43.92700 1.000 87.58000 109 LEU C CA 1
ATOM 7239 C C . LEU C 1 109 ? 61.28600 27.86000 42.70800 1.000 88.37000 109 LEU C C 1
ATOM 7240 O O . LEU C 1 109 ? 60.35300 28.55000 42.29100 1.000 86.12000 109 LEU C O 1
ATOM 7245 N N . VAL C 1 110 ? 62.48400 27.82500 42.12900 1.000 85.09000 110 VAL C N 1
ATOM 7246 C CA . VAL C 1 110 ? 62.83500 28.65100 40.97900 1.000 83.93000 110 VAL C CA 1
ATOM 7247 C C . VAL C 1 110 ? 63.07700 27.74000 39.78600 1.000 86.81000 110 VAL C C 1
ATOM 7248 O O . VAL C 1 110 ? 63.90200 26.82000 39.85300 1.000 87.89000 110 VAL C O 1
ATOM 7252 N N . LEU C 1 111 ? 62.35600 27.99400 38.69900 1.000 84.06000 111 LEU C N 1
ATOM 7253 C CA . LEU C 1 111 ? 62.62100 27.37200 37.41000 1.000 85.66000 111 LEU C CA 1
ATOM 7254 C C . LEU C 1 111 ? 63.48700 28.31800 36.59100 1.000 86.80000 111 LEU C C 1
ATOM 7255 O O . LEU C 1 111 ? 63.12500 29.48300 36.39500 1.000 87.91000 111 LEU C O 1
ATOM 7260 N N . THR C 1 112 ? 64.62800 27.82400 36.12100 1.000 82.67000 112 THR C N 1
ATOM 7261 C CA . THR C 1 112 ? 65.61300 28.69000 35.48700 1.000 89.14000 112 THR C CA 1
ATOM 7262 C C . THR C 1 112 ? 66.35000 27.90300 34.40700 1.000 90.52000 112 THR C C 1
ATOM 7263 O O . THR C 1 112 ? 65.99700 26.76200 34.09300 1.000 92.37000 112 THR C O 1
ATOM 7267 N N . GLN C 1 113 ? 67.37700 28.52300 33.83300 1.000 93.11000 113 GLN C N 1
ATOM 7268 C CA . GLN C 1 113 ? 68.20900 27.92900 32.79900 1.000 95.84000 113 GLN C CA 1
ATOM 7269 C C . GLN C 1 113 ? 69.56300 27.54200 33.38500 1.000 100.77000 113 GLN C C 1
ATOM 7270 O O . GLN C 1 113 ? 69.86400 27.80700 34.55300 1.000 100.84000 113 GLN C O 1
ATOM 7276 N N . ARG C 1 114 ? 70.38400 26.89900 32.55100 1.000 104.99000 114 ARG C N 1
ATOM 7277 C CA . ARG C 1 114 ? 71.67600 26.39700 33.00900 1.000 105.78000 114 ARG C CA 1
ATOM 7278 C C . ARG C 1 114 ? 72.59100 27.53300 33.45100 1.000 106.85000 114 ARG C C 1
ATOM 7279 O O . ARG C 1 114 ? 73.13700 27.50900 34.56000 1.000 107.86000 114 ARG C O 1
ATOM 7287 N N . HIS C 1 115 ? 72.77000 28.54000 32.59400 1.000 104.24000 115 HIS C N 1
ATOM 7288 C CA . HIS C 1 115 ? 73.73900 29.59200 32.88300 1.000 99.96000 115 HIS C CA 1
ATOM 7289 C C . HIS C 1 115 ? 73.26100 30.52100 33.99100 1.000 101.05000 115 HIS C C 1
ATOM 7290 O O . HIS C 1 115 ? 74.08500 31.13200 34.68100 1.000 105.54000 115 HIS C O 1
ATOM 7297 N N . LEU C 1 116 ? 71.94600 30.63900 34.18400 1.000 103.50000 116 LEU C N 1
ATOM 7298 C CA . LEU C 1 116 ? 71.43000 31.47800 35.26000 1.000 104.23000 116 LEU C CA 1
ATOM 7299 C C . LEU C 1 116 ? 71.40200 30.73700 36.59000 1.000 108.14000 116 LEU C C 1
ATOM 7300 O O . LEU C 1 116 ? 71.46900 31.37100 37.65000 1.000 111.99000 116 LEU C O 1
ATOM 7305 N N . LYS C 1 117 ? 71.30200 29.40500 36.55100 1.000 109.54000 117 LYS C N 1
ATOM 7306 C CA . LYS C 1 117 ? 71.49000 28.60700 37.75800 1.000 106.44000 117 LYS C CA 1
ATOM 7307 C C . LYS C 1 117 ? 72.87600 28.82600 38.35200 1.000 106.74000 117 LYS C C 1
ATOM 7308 O O . LYS C 1 117 ? 73.04900 28.76200 39.57500 1.000 109.41000 117 LYS C O 1
ATOM 7314 N N . ASP C 1 118 ? 73.86500 29.11200 37.50500 1.000 105.78000 118 ASP C N 1
ATOM 7315 C CA . ASP C 1 118 ? 75.23700 29.33600 37.94100 1.000 105.08000 118 ASP C CA 1
ATOM 7316 C C . ASP C 1 118 ? 75.50100 30.77500 38.35900 1.000 109.12000 118 ASP C C 1
ATOM 7317 O O . ASP C 1 118 ? 76.28900 31.00900 39.28300 1.000 105.33000 118 ASP C O 1
ATOM 7322 N N . LYS C 1 119 ? 74.86000 31.74100 37.69800 1.000 113.86000 119 LYS C N 1
ATOM 7323 C CA . LYS C 1 119 ? 75.18300 33.14800 37.92000 1.000 109.49000 119 LYS C CA 1
ATOM 7324 C C . LYS C 1 119 ? 74.80300 33.60500 39.32400 1.000 105.93000 119 LYS C C 1
ATOM 7325 O O . LYS C 1 119 ? 75.51100 34.42000 39.92800 1.000 110.30000 119 LYS C O 1
ATOM 7331 N N . PHE C 1 120 ? 73.69400 33.09900 39.86300 1.000 106.62000 120 PHE C N 1
ATOM 7332 C CA . PHE C 1 120 ? 73.10400 33.67500 41.06500 1.000 111.67000 120 PHE C CA 1
ATOM 7333 C C . PHE C 1 120 ? 73.20200 32.79500 42.30200 1.000 114.64000 120 PHE C C 1
ATOM 7334 O O . PHE C 1 120 ? 73.22700 33.33200 43.41200 1.000 117.10000 120 PHE C O 1
ATOM 7342 N N . ALA C 1 121 ? 73.27000 31.47200 42.14700 1.000 112.31000 121 ALA C N 1
ATOM 7343 C CA . ALA C 1 121 ? 73.42100 30.54700 43.27200 1.000 114.66000 121 ALA C CA 1
ATOM 7344 C C . ALA C 1 121 ? 72.34300 30.79600 44.32800 1.000 118.83000 121 ALA C C 1
ATOM 7345 O O . ALA C 1 121 ? 72.61700 31.17800 45.46800 1.000 114.86000 121 ALA C O 1
ATOM 7347 N N . PHE C 1 122 ? 71.09600 30.57500 43.91300 1.000 122.65000 122 PHE C N 1
ATOM 7348 C CA . PHE C 1 122 ? 69.91000 30.98900 44.65600 1.000 122.07000 122 PHE C CA 1
ATOM 7349 C C . PHE C 1 122 ? 69.87100 30.48600 46.09300 1.000 123.77000 122 PHE C C 1
ATOM 7350 O O . PHE C 1 122 ? 70.50800 29.48400 46.43400 1.000 119.30000 122 PHE C O 1
ATOM 7358 N N . THR C 1 123 ? 69.11400 31.18700 46.93800 1.000 124.88000 123 THR C N 1
ATOM 7359 C CA . THR C 1 123 ? 68.81300 30.75300 48.29400 1.000 124.63000 123 THR C CA 1
ATOM 7360 C C . THR C 1 123 ? 67.53300 29.92600 48.36300 1.000 120.07000 123 THR C C 1
ATOM 7361 O O . THR C 1 123 ? 66.91200 29.84300 49.42900 1.000 120.35000 123 THR C O 1
ATOM 7365 N N . LYS C 1 124 ? 67.12900 29.32100 47.24800 1.000 115.91000 124 LYS C N 1
ATOM 7366 C CA . LYS C 1 124 ? 65.92500 28.50800 47.17100 1.000 114.65000 124 LYS C CA 1
ATOM 7367 C C . LYS C 1 124 ? 66.20000 27.32000 46.26200 1.000 109.32000 124 LYS C C 1
ATOM 7368 O O . LYS C 1 124 ? 67.18700 27.29700 45.52300 1.000 102.50000 124 LYS C O 1
ATOM 7374 N N . GLU C 1 125 ? 65.31700 26.32400 46.32600 1.000 103.34000 125 GLU C N 1
ATOM 7375 C CA . GLU C 1 125 ? 65.46800 25.14500 45.48300 1.000 95.00000 125 GLU C CA 1
ATOM 7376 C C . GLU C 1 125 ? 65.33100 25.53100 44.01600 1.000 95.17000 125 GLU C C 1
ATOM 7377 O O . GLU C 1 125 ? 64.42300 26.27600 43.63800 1.000 96.24000 125 GLU C O 1
ATOM 7383 N N . THR C 1 126 ? 66.23200 25.01400 43.18600 1.000 92.65000 126 THR C N 1
ATOM 7384 C CA . THR C 1 126 ? 66.36500 25.44500 41.80300 1.000 89.98000 126 THR C CA 1
ATOM 7385 C C . THR C 1 126 ? 66.20100 24.25900 40.86500 1.000 93.89000 126 THR C C 1
ATOM 7386 O O . THR C 1 126 ? 66.82900 23.21300 41.06000 1.000 93.90000 126 THR C O 1
ATOM 7390 N N . ILE C 1 127 ? 65.36400 24.43300 39.84600 1.000 96.15000 127 ILE C N 1
ATOM 7391 C CA . ILE C 1 127 ? 65.15500 23.44300 38.79800 1.000 93.04000 127 ILE C CA 1
ATOM 7392 C C . ILE C 1 127 ? 65.58100 24.06100 37.47600 1.000 93.30000 127 ILE C C 1
ATOM 7393 O O . ILE C 1 127 ? 65.14700 25.16800 37.13600 1.000 94.24000 127 ILE C O 1
ATOM 7398 N N . VAL C 1 128 ? 66.42500 23.35300 36.73700 1.000 94.75000 128 VAL C N 1
ATOM 7399 C CA . VAL C 1 128 ? 66.85800 23.80100 35.42000 1.000 94.75000 128 VAL C CA 1
ATOM 7400 C C . VAL C 1 128 ? 65.93600 23.20000 34.37000 1.000 97.17000 128 VAL C C 1
ATOM 7401 O O . VAL C 1 128 ? 65.55900 22.02500 34.45200 1.000 97.90000 128 VAL C O 1
ATOM 7405 N N . ILE C 1 129 ? 65.56200 24.01400 33.38000 1.000 99.13000 129 ILE C N 1
ATOM 7406 C CA . ILE C 1 129 ? 64.71100 23.53200 32.30000 1.000 99.53000 129 ILE C CA 1
ATOM 7407 C C . ILE C 1 129 ? 65.44800 22.53800 31.41000 1.000 99.65000 129 ILE C C 1
ATOM 7408 O O . ILE C 1 129 ? 64.81300 21.69200 30.77000 1.000 96.48000 129 ILE C O 1
ATOM 7413 N N . GLU C 1 130 ? 66.77800 22.60700 31.36400 1.000 98.34000 130 GLU C N 1
ATOM 7414 C CA . GLU C 1 130 ? 67.57700 21.69100 30.56200 1.000 101.90000 130 GLU C CA 1
ATOM 7415 C C . GLU C 1 130 ? 67.85300 20.37000 31.26600 1.000 102.28000 130 GLU C C 1
ATOM 7416 O O . GLU C 1 130 ? 68.58700 19.53900 30.71600 1.000 103.08000 130 GLU C O 1
ATOM 7422 N N . ASP C 1 131 ? 67.30600 20.16600 32.45800 1.000 101.05000 131 ASP C N 1
ATOM 7423 C CA . ASP C 1 131 ? 67.45300 18.90600 33.17100 1.000 103.27000 131 ASP C CA 1
ATOM 7424 C C . ASP C 1 131 ? 66.95200 17.76400 32.29400 1.000 110.04000 131 ASP C C 1
ATOM 7425 O O . ASP C 1 131 ? 65.79800 17.80200 31.84200 1.000 110.16000 131 ASP C O 1
ATOM 7430 N N . PRO C 1 132 ? 67.77400 16.75000 32.00800 1.000 111.35000 132 PRO C N 1
ATOM 7431 C CA . PRO C 1 132 ? 67.30300 15.64700 31.15400 1.000 106.32000 132 PRO C CA 1
ATOM 7432 C C . PRO C 1 132 ? 66.18600 14.82900 31.77600 1.000 106.16000 132 PRO C C 1
ATOM 7433 O O . PRO C 1 132 ? 65.47100 14.13500 31.04300 1.000 107.89000 132 PRO C O 1
ATOM 7437 N N . SER C 1 133 ? 66.01300 14.88300 33.10000 1.000 102.17000 133 SER C N 1
ATOM 7438 C CA . SER C 1 133 ? 64.94500 14.12300 33.74200 1.000 104.84000 133 SER C CA 1
ATOM 7439 C C . SER C 1 133 ? 63.56700 14.59400 33.29400 1.000 108.15000 133 SER C C 1
ATOM 7440 O O . SER C 1 133 ? 62.62200 13.79700 33.25700 1.000 110.19000 133 SER C O 1
ATOM 7443 N N . ILE C 1 134 ? 63.43000 15.88000 32.96300 1.000 109.54000 134 ILE C N 1
ATOM 7444 C CA . ILE C 1 134 ? 62.14000 16.40500 32.52100 1.000 106.77000 134 ILE C CA 1
ATOM 7445 C C . ILE C 1 134 ? 61.70200 15.74000 31.22200 1.000 105.75000 134 ILE C C 1
ATOM 7446 O O . ILE C 1 134 ? 60.52900 15.38700 31.05400 1.000 104.59000 134 ILE C O 1
ATOM 7451 N N . SER C 1 135 ? 62.63400 15.56100 30.28400 1.000 105.35000 135 SER C N 1
ATOM 7452 C CA . SER C 1 135 ? 62.29300 14.99900 28.98200 1.000 106.46000 135 SER C CA 1
ATOM 7453 C C . SER C 1 135 ? 61.88900 13.53200 29.05300 1.000 104.49000 135 SER C C 1
ATOM 7454 O O . SER C 1 135 ? 61.37000 13.00500 28.06300 1.000 103.84000 135 SER C O 1
ATOM 7457 N N . HIS C 1 136 ? 62.10900 12.86500 30.18600 1.000 103.60000 136 HIS C N 1
ATOM 7458 C CA . HIS C 1 136 ? 61.69200 11.47900 30.35000 1.000 100.96000 136 HIS C CA 1
ATOM 7459 C C . HIS C 1 136 ? 60.23900 11.34400 30.78500 1.000 100.16000 136 HIS C C 1
ATOM 7460 O O . HIS C 1 136 ? 59.68700 10.24100 30.70600 1.000 106.31000 136 HIS C O 1
ATOM 7467 N N . GLU C 1 137 ? 59.61200 12.42500 31.24000 1.000 99.25000 137 GLU C N 1
ATOM 7468 C CA . GLU C 1 137 ? 58.22700 12.36400 31.67700 1.000 98.69000 137 GLU C CA 1
ATOM 7469 C C . GLU C 1 137 ? 57.29500 12.14100 30.48800 1.000 97.86000 137 GLU C C 1
ATOM 7470 O O . GLU C 1 137 ? 57.66200 12.34000 29.32600 1.000 96.44000 137 GLU C O 1
ATOM 7476 N N . LEU C 1 138 ? 56.07200 11.71500 30.79700 1.000 95.63000 138 LEU C N 1
ATOM 7477 C CA . LEU C 1 138 ? 55.07500 11.48600 29.76100 1.000 99.77000 138 LEU C CA 1
ATOM 7478 C C . LEU C 1 138 ? 54.73100 12.78900 29.04900 1.000 98.97000 138 LEU C C 1
ATOM 7479 O O . LEU C 1 138 ? 54.67700 13.85800 29.66300 1.000 95.58000 138 LEU C O 1
ATOM 7484 N N . THR C 1 139 ? 54.50000 12.69300 27.74300 1.000 99.29000 139 THR C N 1
ATOM 7485 C CA . THR C 1 139 ? 54.01000 13.81400 26.95500 1.000 95.83000 139 THR C CA 1
ATOM 7486 C C . THR C 1 139 ? 52.48900 13.85100 26.89300 1.000 95.35000 139 THR C C 1
ATOM 7487 O O . THR C 1 139 ? 51.92700 14.67400 26.16300 1.000 99.12000 139 THR C O 1
ATOM 7491 N N . GLU C 1 140 ? 51.81700 12.97900 27.64000 1.000 94.28000 140 GLU C N 1
ATOM 7492 C CA . GLU C 1 140 ? 50.36600 12.92100 27.65600 1.000 96.98000 140 GLU C CA 1
ATOM 7493 C C . GLU C 1 140 ? 49.79300 14.03500 28.52900 1.000 95.71000 140 GLU C C 1
ATOM 7494 O O . GLU C 1 140 ? 50.50600 14.71900 29.26900 1.000 95.69000 140 GLU C O 1
ATOM 7500 N N . GLU C 1 141 ? 48.47800 14.20900 28.43500 1.000 96.04000 141 GLU C N 1
ATOM 7501 C CA . GLU C 1 141 ? 47.79600 15.24400 29.19200 1.000 95.90000 141 GLU C CA 1
ATOM 7502 C C . GLU C 1 141 ? 47.75900 14.89000 30.67800 1.000 93.61000 141 GLU C C 1
ATOM 7503 O O . GLU C 1 141 ? 48.04200 13.76200 31.09100 1.000 94.76000 141 GLU C O 1
ATOM 7509 N N . ILE C 1 142 ? 47.40600 15.88700 31.48700 1.000 89.96000 142 ILE C N 1
ATOM 7510 C CA . ILE C 1 142 ? 47.25700 15.72700 32.92500 1.000 94.25000 142 ILE C CA 1
ATOM 7511 C C . ILE C 1 142 ? 45.93000 16.34600 33.34100 1.000 96.31000 142 ILE C C 1
ATOM 7512 O O . ILE C 1 142 ? 45.29400 17.08100 32.58600 1.000 95.26000 142 ILE C O 1
ATOM 7517 N N . ASP C 1 143 ? 45.51600 16.03500 34.56600 1.000 99.72000 143 ASP C N 1
ATOM 7518 C CA . ASP C 1 143 ? 44.32900 16.65200 35.13700 1.000 100.04000 143 ASP C CA 1
ATOM 7519 C C . ASP C 1 143 ? 44.68500 18.02800 35.68200 1.000 98.67000 143 ASP C C 1
ATOM 7520 O O . ASP C 1 143 ? 45.66100 18.17700 36.42500 1.000 93.70000 143 ASP C O 1
ATOM 7525 N N . TYR C 1 144 ? 43.89700 19.03200 35.31200 1.000 92.47000 144 TYR C N 1
ATOM 7526 C CA . TYR C 1 144 ? 44.12100 20.39000 35.78200 1.000 89.81000 144 TYR C CA 1
ATOM 7527 C C . TYR C 1 144 ? 43.42000 20.59000 37.11900 1.000 90.10000 144 TYR C C 1
ATOM 7528 O O . TYR C 1 144 ? 42.30500 20.10500 37.32900 1.000 88.48000 144 TYR C O 1
ATOM 7537 N N . ILE C 1 145 ? 44.08700 21.30400 38.02400 1.000 90.21000 145 ILE C N 1
ATOM 7538 C CA . ILE C 1 145 ? 43.64500 21.42000 39.40900 1.000 84.78000 145 ILE C CA 1
ATOM 7539 C C . ILE C 1 145 ? 43.25400 22.83800 39.78200 1.000 88.46000 145 ILE C C 1
ATOM 7540 O O . ILE C 1 145 ? 42.91800 23.08600 40.95000 1.000 87.99000 145 ILE C O 1
ATOM 7545 N N . ASN C 1 146 ? 43.26100 23.77000 38.83600 1.000 88.33000 146 ASN C N 1
ATOM 7546 C CA . ASN C 1 146 ? 43.05500 25.17800 39.13900 1.000 85.35000 146 ASN C CA 1
ATOM 7547 C C . ASN C 1 146 ? 41.63000 25.61200 38.82300 1.000 85.64000 146 ASN C C 1
ATOM 7548 O O . ASN C 1 146 ? 40.97100 25.06400 37.93600 1.000 83.50000 146 ASN C O 1
ATOM 7553 N N . GLU C 1 147 ? 41.16300 26.60700 39.56900 1.000 90.80000 147 GLU C N 1
ATOM 7554 C CA . GLU C 1 147 ? 39.90000 27.27600 39.30400 1.000 91.17000 147 GLU C CA 1
ATOM 7555 C C . GLU C 1 147 ? 40.15400 28.61100 38.61000 1.000 89.45000 147 GLU C C 1
ATOM 7556 O O . GLU C 1 147 ? 41.29200 29.06900 38.48300 1.000 87.73000 147 GLU C O 1
ATOM 7562 N N . SER C 1 148 ? 39.06500 29.23600 38.15400 1.000 90.18000 148 SER C N 1
ATOM 7563 C CA . SER C 1 148 ? 39.18100 30.51000 37.45100 1.000 87.02000 148 SER C CA 1
ATOM 7564 C C . SER C 1 148 ? 39.79300 31.59000 38.33200 1.000 87.74000 148 SER C C 1
ATOM 7565 O O . SER C 1 148 ? 40.53700 32.44500 37.84000 1.000 81.14000 148 SER C O 1
ATOM 7568 N N . GLU C 1 149 ? 39.50000 31.56500 39.62900 1.000 87.93000 149 GLU C N 1
ATOM 7569 C CA . GLU C 1 149 ? 39.95600 32.58400 40.56200 1.000 84.34000 149 GLU C CA 1
ATOM 7570 C C . GLU C 1 149 ? 41.33900 32.29600 41.13200 1.000 78.01000 149 GLU C C 1
ATOM 7571 O O . GLU C 1 149 ? 41.84200 33.09300 41.93000 1.000 81.38000 149 GLU C O 1
ATOM 7577 N N . ASP C 1 150 ? 41.95700 31.18000 40.75600 1.000 79.31000 150 ASP C N 1
ATOM 7578 C CA . ASP C 1 150 ? 43.29700 30.86800 41.23000 1.000 80.95000 150 ASP C CA 1
ATOM 7579 C C . ASP C 1 150 ? 44.31500 31.84800 40.65700 1.000 79.34000 150 ASP C C 1
ATOM 7580 O O . ASP C 1 150 ? 44.12500 32.42000 39.58100 1.000 78.58000 150 ASP C O 1
ATOM 7585 N N . LEU C 1 151 ? 45.40500 32.03900 41.39800 1.000 80.12000 151 LEU C N 1
ATOM 7586 C CA . LEU C 1 151 ? 46.44900 32.96600 40.98000 1.000 75.83000 151 LEU C CA 1
ATOM 7587 C C . LEU C 1 151 ? 47.04600 32.56000 39.63800 1.000 74.66000 151 LEU C C 1
ATOM 7588 O O . LEU C 1 151 ? 47.25800 31.37700 39.36100 1.000 75.68000 151 LEU C O 1
ATOM 7593 N N . PHE C 1 152 ? 47.31900 33.56300 38.80500 1.000 75.87000 152 PHE C N 1
ATOM 7594 C CA . PHE C 1 152 ? 47.96100 33.37300 37.51200 1.000 72.31000 152 PHE C CA 1
ATOM 7595 C C . PHE C 1 152 ? 49.44500 33.71300 37.55700 1.000 70.88000 152 PHE C C 1
ATOM 7596 O O . PHE C 1 152 ? 50.28200 32.89000 37.17500 1.000 68.84000 152 PHE C O 1
ATOM 7604 N N . TYR C 1 153 ? 49.79000 34.91000 38.02600 1.000 66.26000 153 TYR C N 1
ATOM 7605 C CA . TYR C 1 153 ? 51.18200 35.25300 38.27300 1.000 69.08000 153 TYR C CA 1
ATOM 7606 C C . TYR C 1 153 ? 51.25400 36.24000 39.42900 1.000 68.89000 153 TYR C C 1
ATOM 7607 O O . TYR C 1 153 ? 50.23800 36.75300 39.90500 1.000 68.33000 153 TYR C O 1
ATOM 7616 N N . ILE C 1 154 ? 52.47800 36.49200 39.88200 1.000 68.82000 154 ILE C N 1
ATOM 7617 C CA . ILE C 1 154 ? 52.78000 37.60500 40.77200 1.000 71.30000 154 ILE C CA 1
ATOM 7618 C C . ILE C 1 154 ? 53.88300 38.41700 40.11300 1.000 69.63000 154 ILE C C 1
ATOM 7619 O O . ILE C 1 154 ? 54.98400 37.90100 39.88500 1.000 72.75000 154 ILE C O 1
ATOM 7624 N N . ILE C 1 155 ? 53.59300 39.67700 39.80500 1.000 66.62000 155 ILE C N 1
ATOM 7625 C CA . ILE C 1 155 ? 54.52700 40.54900 39.10500 1.000 72.03000 155 ILE C CA 1
ATOM 7626 C C . ILE C 1 155 ? 54.93200 41.67200 40.05000 1.000 70.49000 155 ILE C C 1
ATOM 7627 O O . ILE C 1 155 ? 54.10300 42.20600 40.79700 1.000 69.25000 155 ILE C O 1
ATOM 7632 N N . TYR C 1 156 ? 56.22300 41.98700 40.05600 1.000 74.23000 156 TYR C N 1
ATOM 7633 C CA . TYR C 1 156 ? 56.78800 42.93300 41.00600 1.000 80.59000 156 TYR C CA 1
ATOM 7634 C C . TYR C 1 156 ? 57.00200 44.28600 40.34200 1.000 76.98000 156 TYR C C 1
ATOM 7635 O O . TYR C 1 156 ? 57.45500 44.36600 39.19600 1.000 78.03000 156 TYR C O 1
ATOM 7644 N N . THR C 1 157 ? 56.67400 45.34500 41.07300 1.000 80.25000 157 THR C N 1
ATOM 7645 C CA . THR C 1 157 ? 56.72900 46.69800 40.54300 1.000 83.20000 157 THR C CA 1
ATOM 7646 C C . THR C 1 157 ? 57.73000 47.55100 41.31400 1.000 81.93000 157 THR C C 1
ATOM 7647 O O . THR C 1 157 ? 57.57800 47.77000 42.51500 1.000 87.77000 157 THR C O 1
ATOM 7651 N N . PRO C 1 164 ? 59.33500 47.47900 46.44600 1.000 92.23000 164 PRO C N 1
ATOM 7652 C CA . PRO C 1 164 ? 58.84600 46.61000 45.37400 1.000 89.68000 164 PRO C CA 1
ATOM 7653 C C . PRO C 1 164 ? 57.72400 45.68500 45.84000 1.000 83.50000 164 PRO C C 1
ATOM 7654 O O . PRO C 1 164 ? 57.95400 44.80400 46.67000 1.000 85.05000 164 PRO C O 1
ATOM 7658 N N . LYS C 1 165 ? 56.52500 45.88200 45.30100 1.000 85.05000 165 LYS C N 1
ATOM 7659 C CA . LYS C 1 165 ? 55.34500 45.14400 45.72700 1.000 81.09000 165 LYS C CA 1
ATOM 7660 C C . LYS C 1 165 ? 55.01000 44.04900 44.72300 1.000 78.29000 165 LYS C C 1
ATOM 7661 O O . LYS C 1 165 ? 55.02500 44.27600 43.51000 1.000 82.07000 165 LYS C O 1
ATOM 7667 N N . GLY C 1 166 ? 54.70900 42.86000 45.23900 1.000 74.04000 166 GLY C N 1
ATOM 7668 C CA . GLY C 1 166 ? 54.31900 41.74600 44.40000 1.000 70.58000 166 GLY C CA 1
ATOM 7669 C C . GLY C 1 166 ? 52.84200 41.76800 44.06800 1.000 71.77000 166 GLY C C 1
ATOM 7670 O O . GLY C 1 166 ? 52.00000 41.47400 44.92100 1.000 70.81000 166 GLY C O 1
ATOM 7671 N N . VAL C 1 167 ? 52.51800 42.10800 42.82600 1.000 73.69000 167 VAL C N 1
ATOM 7672 C CA . VAL C 1 167 ? 51.12900 42.26500 42.41100 1.000 68.71000 167 VAL C CA 1
ATOM 7673 C C . VAL C 1 167 ? 50.56100 40.90600 42.02600 1.000 68.03000 167 VAL C C 1
ATOM 7674 O O . VAL C 1 167 ? 51.10800 40.21300 41.16100 1.000 61.32000 167 VAL C O 1
ATOM 7678 N N . MET C 1 168 ? 49.44800 40.53300 42.65100 1.000 64.02000 168 MET C N 1
ATOM 7679 C CA . MET C 1 168 ? 48.83700 39.22400 42.46000 1.000 66.80000 168 MET C CA 1
ATOM 7680 C C . MET C 1 168 ? 47.66400 39.33200 41.49500 1.000 72.66000 168 MET C C 1
ATOM 7681 O O . MET C 1 168 ? 46.75000 40.13500 41.70800 1.000 75.19000 168 MET C O 1
ATOM 7686 N N . LEU C 1 169 ? 47.69300 38.51800 40.44200 1.000 68.19000 169 LEU C N 1
ATOM 7687 C CA . LEU C 1 169 ? 46.65200 38.50300 39.42500 1.000 68.78000 169 LEU C CA 1
ATOM 7688 C C . LEU C 1 169 ? 46.15900 37.07900 39.22600 1.000 66.92000 169 LEU C C 1
ATOM 7689 O O . LEU C 1 169 ? 46.95200 36.13200 39.21900 1.000 71.12000 169 LEU C O 1
ATOM 7694 N N . GLU C 1 170 ? 44.84900 36.93400 39.06600 1.000 65.89000 170 GLU C N 1
ATOM 7695 C CA . GLU C 1 170 ? 44.20800 35.63500 38.93400 1.000 70.17000 170 GLU C CA 1
ATOM 7696 C C . GLU C 1 170 ? 43.97300 35.29100 37.46700 1.000 72.24000 170 GLU C C 1
ATOM 7697 O O . GLU C 1 170 ? 44.00900 36.15400 36.58600 1.000 70.34000 170 GLU C O 1
ATOM 7703 N N . HIS C 1 171 ? 43.74700 33.99700 37.21600 1.000 75.56000 171 HIS C N 1
ATOM 7704 C CA . HIS C 1 171 ? 43.40400 33.54400 35.87000 1.000 76.67000 171 HIS C CA 1
ATOM 7705 C C . HIS C 1 171 ? 42.18400 34.28200 35.33700 1.000 76.57000 171 HIS C C 1
ATOM 7706 O O . HIS C 1 171 ? 42.14100 34.66400 34.16200 1.000 71.76000 171 HIS C O 1
ATOM 7713 N N . LYS C 1 172 ? 41.18200 34.49000 36.19500 1.000 80.25000 172 LYS C N 1
ATOM 7714 C CA . LYS C 1 172 ? 39.95100 35.15300 35.77600 1.000 73.78000 172 LYS C CA 1
ATOM 7715 C C . LYS C 1 172 ? 40.22500 36.54600 35.22100 1.000 74.65000 172 LYS C C 1
ATOM 7716 O O . LYS C 1 172 ? 39.61400 36.95800 34.22800 1.000 74.69000 172 LYS C O 1
ATOM 7722 N N . ASN C 1 173 ? 41.13800 37.28700 35.85300 1.000 71.53000 173 ASN C N 1
ATOM 7723 C CA . ASN C 1 173 ? 41.41400 38.65700 35.42800 1.000 72.36000 173 ASN C CA 1
ATOM 7724 C C . ASN C 1 173 ? 41.98100 38.69900 34.01300 1.000 70.36000 173 ASN C C 1
ATOM 7725 O O . ASN C 1 173 ? 41.49100 39.44500 33.15700 1.000 73.09000 173 ASN C O 1
ATOM 7730 N N . ILE C 1 174 ? 43.01900 37.90100 33.74600 1.000 68.78000 174 ILE C N 1
ATOM 7731 C CA . ILE C 1 174 ? 43.65900 37.94300 32.43400 1.000 68.58000 174 ILE C CA 1
ATOM 7732 C C . ILE C 1 174 ? 42.76800 37.30900 31.37100 1.000 71.95000 174 ILE C C 1
ATOM 7733 O O . ILE C 1 174 ? 42.76200 37.74900 30.21400 1.000 69.02000 174 ILE C O 1
ATOM 7738 N N . VAL C 1 175 ? 41.99800 36.28200 31.73800 1.000 74.41000 175 VAL C N 1
ATOM 7739 C CA . VAL C 1 175 ? 41.08800 35.65200 30.78300 1.000 70.89000 175 VAL C CA 1
ATOM 7740 C C . VAL C 1 175 ? 40.03000 36.64600 30.32100 1.000 69.52000 175 VAL C C 1
ATOM 7741 O O . VAL C 1 175 ? 39.65900 36.67900 29.14100 1.000 65.95000 175 VAL C O 1
ATOM 7745 N N . ASN C 1 176 ? 39.53400 37.47800 31.24100 1.000 65.07000 176 ASN C N 1
ATOM 7746 C CA . ASN C 1 176 ? 38.53400 38.47700 30.87500 1.000 64.32000 176 ASN C CA 1
ATOM 7747 C C . ASN C 1 176 ? 39.08900 39.47700 29.86800 1.000 70.17000 176 ASN C C 1
ATOM 7748 O O . ASN C 1 176 ? 38.40600 39.83800 28.90200 1.000 66.20000 176 ASN C O 1
ATOM 7753 N N . LEU C 1 177 ? 40.32200 39.94100 30.07900 1.000 66.38000 177 LEU C N 1
ATOM 7754 C CA . LEU C 1 177 ? 40.93600 40.87200 29.13600 1.000 62.23000 177 LEU C CA 1
ATOM 7755 C C . LEU C 1 177 ? 41.12500 40.22400 27.77000 1.000 66.73000 177 LEU C C 1
ATOM 7756 O O . LEU C 1 177 ? 40.82200 40.82800 26.73400 1.000 66.05000 177 LEU C O 1
ATOM 7761 N N . LEU C 1 178 ? 41.63000 38.98800 27.75100 1.000 68.05000 178 LEU C N 1
ATOM 7762 C CA . LEU C 1 178 ? 41.84900 38.29300 26.48700 1.000 65.16000 178 LEU C CA 1
ATOM 7763 C C . LEU C 1 178 ? 40.53500 38.00600 25.77300 1.000 68.55000 178 LEU C C 1
ATOM 7764 O O . LEU C 1 178 ? 40.45000 38.13500 24.54600 1.000 65.93000 178 LEU C O 1
ATOM 7769 N N . HIS C 1 179 ? 39.50100 37.60700 26.52100 1.000 66.26000 179 HIS C N 1
ATOM 7770 C CA . HIS C 1 179 ? 38.21200 37.31800 25.90100 1.000 64.85000 179 HIS C CA 1
ATOM 7771 C C . HIS C 1 179 ? 37.62400 38.56200 25.24700 1.000 70.19000 179 HIS C C 1
ATOM 7772 O O . HIS C 1 179 ? 37.07500 38.48800 24.14100 1.000 68.63000 179 HIS C O 1
ATOM 7779 N N . PHE C 1 180 ? 37.72100 39.71200 25.91800 1.000 69.36000 180 PHE C N 1
ATOM 7780 C CA . PHE C 1 180 ? 37.30100 40.96400 25.29700 1.000 68.41000 180 PHE C CA 1
ATOM 7781 C C . PHE C 1 180 ? 38.12300 41.25200 24.04900 1.000 68.38000 180 PHE C C 1
ATOM 7782 O O . PHE C 1 180 ? 37.59500 41.74900 23.04700 1.000 69.66000 180 PHE C O 1
ATOM 7790 N N . THR C 1 181 ? 39.42400 40.95700 24.09900 1.000 65.51000 181 THR C N 1
ATOM 7791 C CA . THR C 1 181 ? 40.28500 41.18800 22.94500 1.000 67.24000 181 THR C CA 1
ATOM 7792 C C . THR C 1 181 ? 39.83600 40.36100 21.74600 1.000 70.38000 181 THR C C 1
ATOM 7793 O O . THR C 1 181 ? 39.82900 40.85100 20.61100 1.000 63.05000 181 THR C O 1
ATOM 7797 N N . PHE C 1 182 ? 39.45900 39.10200 21.97500 1.000 70.91000 182 PHE C N 1
ATOM 7798 C CA . PHE C 1 182 ? 39.01700 38.26000 20.86900 1.000 66.29000 182 PHE C CA 1
ATOM 7799 C C . PHE C 1 182 ? 37.61500 38.63600 20.40300 1.000 69.73000 182 PHE C C 1
ATOM 7800 O O . PHE C 1 182 ? 37.36200 38.73900 19.19700 1.000 75.76000 182 PHE C O 1
ATOM 7808 N N . GLU C 1 183 ? 36.69100 38.84900 21.34300 1.000 73.27000 183 GLU C N 1
ATOM 7809 C CA . GLU C 1 183 ? 35.28700 39.02500 20.98200 1.000 75.59000 183 GLU C CA 1
ATOM 7810 C C . GLU C 1 183 ? 35.00700 40.41000 20.40900 1.000 73.79000 183 GLU C C 1
ATOM 7811 O O . GLU C 1 183 ? 34.30100 40.53500 19.40200 1.000 78.69000 183 GLU C O 1
ATOM 7817 N N . LYS C 1 184 ? 35.55900 41.46000 21.01700 1.000 75.33000 184 LYS C N 1
ATOM 7818 C CA . LYS C 1 184 ? 35.18800 42.83100 20.68700 1.000 72.06000 184 LYS C CA 1
ATOM 7819 C C . LYS C 1 184 ? 36.27200 43.55500 19.89800 1.000 69.91000 184 LYS C C 1
ATOM 7820 O O . LYS C 1 184 ? 36.27900 44.78900 19.84500 1.000 66.31000 184 LYS C O 1
ATOM 7826 N N . THR C 1 185 ? 37.18600 42.81300 19.27900 1.000 77.42000 185 THR C N 1
ATOM 7827 C CA . THR C 1 185 ? 38.28500 43.41300 18.54000 1.000 75.24000 185 THR C CA 1
ATOM 7828 C C . THR C 1 185 ? 38.69600 42.45900 17.42700 1.000 82.21000 185 THR C C 1
ATOM 7829 O O . THR C 1 185 ? 38.62000 41.23700 17.58000 1.000 84.41000 185 THR C O 1
ATOM 7833 N N . ASN C 1 186 ? 39.12500 43.02700 16.30100 1.000 80.95000 186 ASN C N 1
ATOM 7834 C CA . ASN C 1 186 ? 39.55900 42.25300 15.14400 1.000 87.85000 186 ASN C CA 1
ATOM 7835 C C . ASN C 1 186 ? 41.06600 42.36100 14.93000 1.000 78.76000 186 ASN C C 1
ATOM 7836 O O . ASN C 1 186 ? 41.54600 42.40500 13.79500 1.000 84.17000 186 ASN C O 1
ATOM 7841 N N . ILE C 1 187 ? 41.83200 42.41200 16.01800 1.000 72.83000 187 ILE C N 1
ATOM 7842 C CA . ILE C 1 187 ? 43.28000 42.28500 15.91000 1.000 73.30000 187 ILE C CA 1
ATOM 7843 C C . ILE C 1 187 ? 43.60500 40.82900 15.61200 1.000 69.74000 187 ILE C C 1
ATOM 7844 O O . ILE C 1 187 ? 43.26700 39.93000 16.39200 1.000 73.75000 187 ILE C O 1
ATOM 7849 N N . ASN C 1 188 ? 44.26600 40.58700 14.48000 1.000 70.28000 188 ASN C N 1
ATOM 7850 C CA . ASN C 1 188 ? 44.49600 39.22600 13.99900 1.000 75.45000 188 ASN C CA 1
ATOM 7851 C C . ASN C 1 188 ? 45.61500 38.57900 14.81500 1.000 77.22000 188 ASN C C 1
ATOM 7852 O O . ASN C 1 188 ? 46.75300 38.41000 14.37100 1.000 78.35000 188 ASN C O 1
ATOM 7857 N N . PHE C 1 189 ? 45.26000 38.20300 16.04600 1.000 69.66000 189 PHE C N 1
ATOM 7858 C CA . PHE C 1 189 ? 46.19600 37.47900 16.89600 1.000 71.93000 189 PHE C CA 1
ATOM 7859 C C . PHE C 1 189 ? 46.42300 36.05600 16.40800 1.000 72.10000 189 PHE C C 1
ATOM 7860 O O . PHE C 1 189 ? 47.38300 35.41100 16.84300 1.000 70.35000 189 PHE C O 1
ATOM 7868 N N . SER C 1 190 ? 45.56000 35.55300 15.52100 1.000 74.95000 190 SER C N 1
ATOM 7869 C CA . SER C 1 190 ? 45.79300 34.26400 14.88200 1.000 73.66000 190 SER C CA 1
ATOM 7870 C C . SER C 1 190 ? 46.87400 34.33500 13.81300 1.000 68.51000 190 SER C C 1
ATOM 7871 O O . SER C 1 190 ? 47.31800 33.28700 13.33000 1.000 72.82000 190 SER C O 1
ATOM 7874 N N . ASP C 1 191 ? 47.29300 35.53600 13.42700 1.000 72.11000 191 ASP C N 1
ATOM 7875 C CA . ASP C 1 191 ? 48.40500 35.72800 12.51100 1.000 71.43000 191 ASP C CA 1
ATOM 7876 C C . ASP C 1 191 ? 49.69500 35.89400 13.31600 1.000 68.27000 191 ASP C C 1
ATOM 7877 O O . ASP C 1 191 ? 49.73900 35.63400 14.52200 1.000 74.65000 191 ASP C O 1
ATOM 7882 N N . LYS C 1 192 ? 50.76700 36.31100 12.65100 1.000 65.81000 192 LYS C N 1
ATOM 7883 C CA . LYS C 1 192 ? 52.06700 36.43500 13.29700 1.000 72.52000 192 LYS C CA 1
ATOM 7884 C C . LYS C 1 192 ? 52.11000 37.66600 14.19600 1.000 70.39000 192 LYS C C 1
ATOM 7885 O O . LYS C 1 192 ? 51.72800 38.76600 13.78300 1.000 66.02000 192 LYS C O 1
ATOM 7891 N N . VAL C 1 193 ? 52.57700 37.47400 15.43100 1.000 65.83000 193 VAL C N 1
ATOM 7892 C CA . VAL C 1 193 ? 52.60700 38.51300 16.45400 1.000 65.74000 193 VAL C CA 1
ATOM 7893 C C . VAL C 1 193 ? 54.01100 38.58400 17.04000 1.000 67.60000 193 VAL C C 1
ATOM 7894 O O . VAL C 1 193 ? 54.62300 37.55100 17.33400 1.000 68.74000 193 VAL C O 1
ATOM 7898 N N . LEU C 1 194 ? 54.52200 39.80300 17.20900 1.000 66.88000 194 LEU C N 1
ATOM 7899 C CA . LEU C 1 194 ? 55.86200 40.01800 17.74300 1.000 63.29000 194 LEU C CA 1
ATOM 7900 C C . LEU C 1 194 ? 55.81700 40.16500 19.25900 1.000 67.13000 194 LEU C C 1
ATOM 7901 O O . LEU C 1 194 ? 55.09000 41.01400 19.78600 1.000 65.24000 194 LEU C O 1
ATOM 7906 N N . GLN C 1 195 ? 56.60300 39.34200 19.95400 1.000 67.77000 195 GLN C N 1
ATOM 7907 C CA . GLN C 1 195 ? 56.71200 39.39300 21.41300 1.000 64.88000 195 GLN C CA 1
ATOM 7908 C C . GLN C 1 195 ? 57.85800 40.33300 21.76900 1.000 69.09000 195 GLN C C 1
ATOM 7909 O O . GLN C 1 195 ? 59.00100 39.91400 21.95800 1.000 74.20000 195 GLN C O 1
ATOM 7915 N N . TYR C 1 196 ? 57.54500 41.62400 21.86800 1.000 61.87000 196 TYR C N 1
ATOM 7916 C CA . TYR C 1 196 ? 58.55200 42.64800 22.12500 1.000 65.78000 196 TYR C CA 1
ATOM 7917 C C . TYR C 1 196 ? 58.80000 42.88000 23.61300 1.000 69.90000 196 TYR C C 1
ATOM 7918 O O . TYR C 1 196 ? 59.94900 43.07600 24.02300 1.000 71.65000 196 TYR C O 1
ATOM 7927 N N . THR C 1 197 ? 57.74700 42.85800 24.42600 1.000 66.20000 197 THR C N 1
ATOM 7928 C CA . THR C 1 197 ? 57.84300 43.32500 25.80300 1.000 69.71000 197 THR C CA 1
ATOM 7929 C C . THR C 1 197 ? 58.69700 42.39300 26.65800 1.000 73.71000 197 THR C C 1
ATOM 7930 O O . THR C 1 197 ? 58.59200 41.16600 26.57000 1.000 69.60000 197 THR C O 1
ATOM 7934 N N . THR C 1 198 ? 59.54900 42.99400 27.48800 1.000 75.24000 198 THR C N 1
ATOM 7935 C CA . THR C 1 198 ? 60.37900 42.24500 28.42200 1.000 70.86000 198 THR C CA 1
ATOM 7936 C C . THR C 1 198 ? 59.50400 41.47300 29.40800 1.000 72.32000 198 THR C C 1
ATOM 7937 O O . THR C 1 198 ? 58.41700 41.91500 29.78600 1.000 73.13000 198 THR C O 1
ATOM 7941 N N . CYS C 1 199 ? 59.99300 40.30000 29.82200 1.000 77.80000 199 CYS C N 1
ATOM 7942 C CA . CYS C 1 199 ? 59.19900 39.36300 30.60900 1.000 75.72000 199 CYS C CA 1
ATOM 7943 C C . CYS C 1 199 ? 58.81700 39.89100 31.98700 1.000 77.44000 199 CYS C C 1
ATOM 7944 O O . CYS C 1 199 ? 57.94500 39.29800 32.63200 1.000 75.98000 199 CYS C O 1
ATOM 7947 N N . SER C 1 200 ? 59.43100 40.97400 32.45800 1.000 75.93000 200 SER C N 1
ATOM 7948 C CA . SER C 1 200 ? 59.11100 41.52000 33.77100 1.000 74.42000 200 SER C CA 1
ATOM 7949 C C . SER C 1 200 ? 57.94000 42.49600 33.74500 1.000 71.94000 200 SER C C 1
ATOM 7950 O O . SER C 1 200 ? 57.55500 43.00500 34.80300 1.000 75.30000 200 SER C O 1
ATOM 7953 N N . PHE C 1 201 ? 57.36700 42.76800 32.57700 1.000 78.78000 201 PHE C N 1
ATOM 7954 C CA . PHE C 1 201 ? 56.21400 43.64600 32.44900 1.000 73.94000 201 PHE C CA 1
ATOM 7955 C C . PHE C 1 201 ? 54.96700 42.82900 32.13400 1.000 71.50000 201 PHE C C 1
ATOM 7956 O O . PHE C 1 201 ? 55.03800 41.77900 31.48800 1.000 69.37000 201 PHE C O 1
ATOM 7964 N N . ASP C 1 202 ? 53.81800 43.32300 32.60200 1.000 72.39000 202 ASP C N 1
ATOM 7965 C CA . ASP C 1 202 ? 52.57200 42.57500 32.45800 1.000 72.38000 202 ASP C CA 1
ATOM 7966 C C . ASP C 1 202 ? 52.13100 42.46400 31.00300 1.000 67.66000 202 ASP C C 1
ATOM 7967 O O . ASP C 1 202 ? 51.44600 41.50100 30.63900 1.000 66.78000 202 ASP C O 1
ATOM 7972 N N . VAL C 1 203 ? 52.50600 43.43000 30.16200 1.000 67.57000 203 VAL C N 1
ATOM 7973 C CA . VAL C 1 203 ? 52.10200 43.40000 28.75900 1.000 68.68000 203 VAL C CA 1
ATOM 7974 C C . VAL C 1 203 ? 52.72400 42.20700 28.04100 1.000 67.02000 203 VAL C C 1
ATOM 7975 O O . VAL C 1 203 ? 52.13900 41.66900 27.09100 1.000 64.63000 203 VAL C O 1
ATOM 7979 N N . CYS C 1 204 ? 53.90100 41.76200 28.49300 1.000 67.98000 204 CYS C N 1
ATOM 7980 C CA . CYS C 1 204 ? 54.56500 40.61100 27.88700 1.000 69.59000 204 CYS C CA 1
ATOM 7981 C C . CYS C 1 204 ? 53.63600 39.40600 27.79200 1.000 69.74000 204 CYS C C 1
ATOM 7982 O O . CYS C 1 204 ? 53.64000 38.68400 26.78800 1.000 71.92000 204 CYS C O 1
ATOM 7985 N N . TYR C 1 205 ? 52.83100 39.17400 28.82600 1.000 66.53000 205 TYR C N 1
ATOM 7986 C CA . TYR C 1 205 ? 51.92000 38.03800 28.85000 1.000 71.10000 205 TYR C CA 1
ATOM 7987 C C . TYR C 1 205 ? 50.58300 38.33300 28.19200 1.000 71.11000 205 TYR C C 1
ATOM 7988 O O . TYR C 1 205 ? 49.84400 37.39500 27.87200 1.000 72.31000 205 TYR C O 1
ATOM 7997 N N . GLN C 1 206 ? 50.25700 39.60800 27.98400 1.000 68.15000 206 GLN C N 1
ATOM 7998 C CA . GLN C 1 206 ? 49.18500 39.94400 27.05600 1.000 69.09000 206 GLN C CA 1
ATOM 7999 C C . GLN C 1 206 ? 49.56100 39.53800 25.63700 1.000 67.97000 206 GLN C C 1
ATOM 8000 O O . GLN C 1 206 ? 48.74700 38.95700 24.91100 1.000 68.65000 206 GLN C O 1
ATOM 8006 N N . GLU C 1 207 ? 50.80000 39.82900 25.23000 1.000 70.29000 207 GLU C N 1
ATOM 8007 C CA . GLU C 1 207 ? 51.26600 39.44200 23.90200 1.000 69.61000 207 GLU C CA 1
ATOM 8008 C C . GLU C 1 207 ? 51.33500 37.92700 23.75400 1.000 72.78000 207 GLU C C 1
ATOM 8009 O O . GLU C 1 207 ? 50.94900 37.37900 22.71400 1.000 69.45000 207 GLU C O 1
ATOM 8015 N N . ILE C 1 208 ? 51.83500 37.23500 24.77900 1.000 70.12000 208 ILE C N 1
ATOM 8016 C CA . ILE C 1 208 ? 52.07500 35.80000 24.66700 1.000 66.06000 208 ILE C CA 1
ATOM 8017 C C . ILE C 1 208 ? 50.75900 35.03800 24.57100 1.000 67.82000 208 ILE C C 1
ATOM 8018 O O . ILE C 1 208 ? 50.58700 34.17000 23.70700 1.000 71.54000 208 ILE C O 1
ATOM 8023 N N . PHE C 1 209 ? 49.80700 35.35600 25.44600 1.000 68.11000 209 PHE C N 1
ATOM 8024 C CA . PHE C 1 209 ? 48.63400 34.51000 25.60900 1.000 73.90000 209 PHE C CA 1
ATOM 8025 C C . PHE C 1 209 ? 47.45000 34.92400 24.74700 1.000 70.73000 209 PHE C C 1
ATOM 8026 O O . PHE C 1 209 ? 46.54600 34.10900 24.54000 1.000 69.55000 209 PHE C O 1
ATOM 8034 N N . SER C 1 210 ? 47.42200 36.15700 24.23800 1.000 72.84000 210 SER C N 1
ATOM 8035 C CA . SER C 1 210 ? 46.41800 36.48200 23.23100 1.000 74.79000 210 SER C CA 1
ATOM 8036 C C . SER C 1 210 ? 46.77500 35.85900 21.88800 1.000 70.70000 210 SER C C 1
ATOM 8037 O O . SER C 1 210 ? 45.88500 35.56800 21.08200 1.000 72.46000 210 SER C O 1
ATOM 8040 N N . THR C 1 211 ? 48.06800 35.64600 21.63600 1.000 68.45000 211 THR C N 1
ATOM 8041 C CA . THR C 1 211 ? 48.50200 34.93000 20.44200 1.000 67.39000 211 THR C CA 1
ATOM 8042 C C . THR C 1 211 ? 48.27500 33.42900 20.58300 1.000 69.63000 211 THR C C 1
ATOM 8043 O O . THR C 1 211 ? 47.65800 32.80200 19.71500 1.000 71.20000 211 THR C O 1
ATOM 8047 N N . LEU C 1 212 ? 48.77000 32.84100 21.67600 1.000 72.04000 212 LEU C N 1
ATOM 8048 C CA . LEU C 1 212 ? 48.71100 31.39200 21.84400 1.000 72.19000 212 LEU C CA 1
ATOM 8049 C C . LEU C 1 212 ? 47.27900 30.88500 21.96400 1.000 72.19000 212 LEU C C 1
ATOM 8050 O O . LEU C 1 212 ? 46.98800 29.75900 21.54500 1.000 75.48000 212 LEU C O 1
ATOM 8055 N N . LEU C 1 213 ? 46.37800 31.68600 22.52400 1.000 73.87000 213 LEU C N 1
ATOM 8056 C CA . LEU C 1 213 ? 45.00400 31.25700 22.74600 1.000 74.76000 213 LEU C CA 1
ATOM 8057 C C . LEU C 1 213 ? 44.09700 31.53900 21.55600 1.000 74.30000 213 LEU C C 1
ATOM 8058 O O . LEU C 1 213 ? 42.89200 31.27800 21.63800 1.000 73.95000 213 LEU C O 1
ATOM 8063 N N . SER C 1 214 ? 44.64100 32.06800 20.46000 1.000 70.15000 214 SER C N 1
ATOM 8064 C CA . SER C 1 214 ? 43.88000 32.27100 19.23400 1.000 72.63000 214 SER C CA 1
ATOM 8065 C C . SER C 1 214 ? 44.53200 31.60300 18.02900 1.000 73.97000 214 SER C C 1
ATOM 8066 O O . SER C 1 214 ? 44.11000 31.84800 16.89300 1.000 68.15000 214 SER C O 1
ATOM 8069 N N . GLY C 1 215 ? 45.54700 30.76700 18.24400 1.000 74.96000 215 GLY C N 1
ATOM 8070 C CA . GLY C 1 215 ? 46.15500 30.01100 17.16800 1.000 68.46000 215 GLY C CA 1
ATOM 8071 C C . GLY C 1 215 ? 47.22100 30.73300 16.37600 1.000 74.34000 215 GLY C C 1
ATOM 8072 O O . GLY C 1 215 ? 47.58700 30.26200 15.29300 1.000 84.30000 215 GLY C O 1
ATOM 8073 N N . GLY C 1 216 ? 47.73600 31.85500 16.87400 1.000 69.89000 216 GLY C N 1
ATOM 8074 C CA . GLY C 1 216 ? 48.70900 32.63100 16.13700 1.000 67.61000 216 GLY C CA 1
ATOM 8075 C C . GLY C 1 216 ? 50.13200 32.13300 16.29400 1.000 69.70000 216 GLY C C 1
ATOM 8076 O O . GLY C 1 216 ? 50.42200 31.15500 16.98300 1.000 67.81000 216 GLY C O 1
ATOM 8077 N N . GLN C 1 217 ? 51.04100 32.83800 15.62400 1.000 71.23000 217 GLN C N 1
ATOM 8078 C CA . GLN C 1 217 ? 52.47200 32.57900 15.71300 1.000 73.00000 217 GLN C CA 1
ATOM 8079 C C . GLN C 1 217 ? 53.11100 33.64100 16.59700 1.000 70.69000 217 GLN C C 1
ATOM 8080 O O . GLN C 1 217 ? 53.06900 34.83300 16.27000 1.000 66.25000 217 GLN C O 1
ATOM 8086 N N . LEU C 1 218 ? 53.70400 33.21200 17.70700 1.000 72.91000 218 LEU C N 1
ATOM 8087 C CA . LEU C 1 218 ? 54.38700 34.11900 18.62000 1.000 69.77000 218 LEU C CA 1
ATOM 8088 C C . LEU C 1 218 ? 55.85600 34.20800 18.23000 1.000 69.22000 218 LEU C C 1
ATOM 8089 O O . LEU C 1 218 ? 56.57800 33.20600 18.27500 1.000 76.63000 218 LEU C O 1
ATOM 8094 N N . TYR C 1 219 ? 56.29600 35.40300 17.84700 1.000 68.68000 219 TYR C N 1
ATOM 8095 C CA . TYR C 1 219 ? 57.66400 35.63100 17.39800 1.000 70.67000 219 TYR C CA 1
ATOM 8096 C C . TYR C 1 219 ? 58.48600 36.17900 18.56000 1.000 69.56000 219 TYR C C 1
ATOM 8097 O O . TYR C 1 219 ? 58.28100 37.31800 18.99200 1.000 69.97000 219 TYR C O 1
ATOM 8106 N N . LEU C 1 220 ? 59.41700 35.37000 19.05800 1.000 72.48000 220 LEU C N 1
ATOM 8107 C CA . LEU C 1 220 ? 60.32100 35.79200 20.11600 1.000 68.96000 220 LEU C CA 1
ATOM 8108 C C . LEU C 1 220 ? 61.62300 36.30700 19.51700 1.000 69.66000 220 LEU C C 1
ATOM 8109 O O . LEU C 1 220 ? 62.02900 35.90600 18.42300 1.000 74.90000 220 LEU C O 1
ATOM 8114 N N . ILE C 1 221 ? 62.27900 37.20100 20.25200 1.000 73.44000 221 ILE C N 1
ATOM 8115 C CA . ILE C 1 221 ? 63.49500 37.85300 19.78800 1.000 76.68000 221 ILE C CA 1
ATOM 8116 C C . ILE C 1 221 ? 64.54200 37.79400 20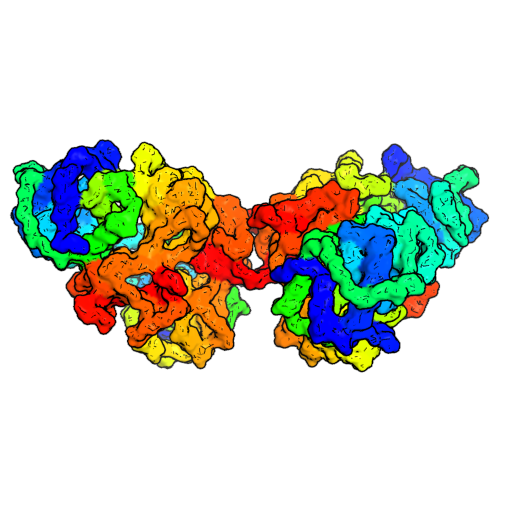.88800 1.000 73.71000 221 ILE C C 1
ATOM 8117 O O . ILE C 1 221 ? 64.21900 37.71500 22.07700 1.000 76.06000 221 ILE C O 1
ATOM 8122 N N . ARG C 1 222 ? 65.80800 37.82600 20.48300 1.000 76.75000 222 ARG C N 1
ATOM 8123 C CA . ARG C 1 222 ? 66.89100 37.94100 21.44400 1.000 77.58000 222 ARG C CA 1
ATOM 8124 C C . ARG C 1 222 ? 66.91600 39.34700 22.03900 1.000 80.05000 222 ARG C C 1
ATOM 8125 O O . ARG C 1 222 ? 66.31000 40.28500 21.51200 1.000 75.82000 222 ARG C O 1
ATOM 8133 N N . LYS C 1 223 ? 67.62200 39.48300 23.16400 1.000 80.61000 223 LYS C N 1
ATOM 8134 C CA . LYS C 1 223 ? 67.72300 40.78300 23.82000 1.000 76.92000 223 LYS C CA 1
ATOM 8135 C C . LYS C 1 223 ? 68.38600 41.80600 22.90700 1.000 74.47000 223 LYS C C 1
ATOM 8136 O O . LYS C 1 223 ? 67.96200 42.96600 22.84800 1.000 66.82000 223 LYS C O 1
ATOM 8142 N N . GLU C 1 224 ? 69.43000 41.39000 22.18800 1.000 78.82000 224 GLU C N 1
ATOM 8143 C CA . GLU C 1 224 ? 70.14700 42.30900 21.31100 1.000 75.85000 224 GLU C CA 1
ATOM 8144 C C . GLU C 1 224 ? 69.28600 42.73000 20.12600 1.000 75.33000 224 GLU C C 1
ATOM 8145 O O . GLU C 1 224 ? 69.35200 43.88300 19.68300 1.000 69.94000 224 GLU C O 1
ATOM 8151 N N . THR C 1 225 ? 68.47900 41.80900 19.59300 1.000 73.62000 225 THR C N 1
ATOM 8152 C CA . THR C 1 225 ? 67.56300 42.16900 18.51400 1.000 76.58000 225 THR C CA 1
ATOM 8153 C C . THR C 1 225 ? 66.51500 43.16500 18.99300 1.000 76.74000 225 THR C C 1
ATOM 8154 O O . THR C 1 225 ? 66.17100 44.11100 18.27400 1.000 72.35000 225 THR C O 1
ATOM 8158 N N . GLN C 1 226 ? 65.99100 42.96400 20.20500 1.000 73.79000 226 GLN C N 1
ATOM 8159 C CA . GLN C 1 226 ? 64.98600 43.87300 20.74500 1.000 71.84000 226 GLN C CA 1
ATOM 8160 C C . GLN C 1 226 ? 65.54300 45.27600 20.94800 1.000 69.95000 226 GLN C C 1
ATOM 8161 O O . GLN C 1 226 ? 64.79900 46.25900 20.85300 1.000 65.90000 226 GLN C O 1
ATOM 8167 N N . ARG C 1 227 ? 66.84100 45.39300 21.22500 1.000 71.34000 227 ARG C N 1
ATOM 8168 C CA . ARG C 1 227 ? 67.47200 46.68900 21.43200 1.000 68.72000 227 ARG C CA 1
ATOM 8169 C C . ARG C 1 227 ? 68.03700 47.29100 20.15200 1.000 67.55000 227 ARG C C 1
ATOM 8170 O O . ARG C 1 227 ? 68.47900 48.44500 20.17200 1.000 68.46000 227 ARG C O 1
ATOM 8178 N N . ASP C 1 228 ? 68.03500 46.54600 19.04800 1.000 74.29000 228 ASP C N 1
ATOM 8179 C CA . ASP C 1 228 ? 68.48800 47.04600 17.75400 1.000 73.42000 228 ASP C CA 1
ATOM 8180 C C . ASP C 1 228 ? 67.25500 47.35100 16.91100 1.000 70.86000 228 ASP C C 1
ATOM 8181 O O . ASP C 1 228 ? 66.56800 46.43500 16.44800 1.000 70.85000 228 ASP C O 1
ATOM 8186 N N . VAL C 1 229 ? 66.97700 48.64300 16.71700 1.000 72.49000 229 VAL C N 1
ATOM 8187 C CA . VAL C 1 229 ? 65.78700 49.05000 15.97500 1.000 74.20000 229 VAL C CA 1
ATOM 8188 C C . VAL C 1 229 ? 65.85900 48.56000 14.53400 1.000 76.51000 229 VAL C C 1
ATOM 8189 O O . VAL C 1 229 ? 64.86900 48.06000 13.98300 1.000 66.61000 229 VAL C O 1
ATOM 8193 N N . GLU C 1 230 ? 67.02800 48.69200 13.90200 1.000 79.65000 230 GLU C N 1
ATOM 8194 C CA . GLU C 1 230 ? 67.18000 48.25700 12.51600 1.000 75.53000 230 GLU C CA 1
ATOM 8195 C C . GLU C 1 230 ? 66.93400 46.75900 12.37500 1.000 69.06000 230 GLU C C 1
ATOM 8196 O O . GLU C 1 230 ? 66.21400 46.31900 11.47100 1.000 63.06000 230 GLU C O 1
ATOM 8202 N N . GLN C 1 231 ? 67.53000 45.95700 13.26100 1.000 75.02000 231 GLN C N 1
ATOM 8203 C CA . GLN C 1 231 ? 67.33000 44.51200 13.20200 1.000 73.09000 231 GLN C CA 1
ATOM 8204 C C . GLN C 1 231 ? 65.88400 44.13900 13.50300 1.000 68.28000 231 GLN C C 1
ATOM 8205 O O . GLN C 1 231 ? 65.34800 43.18700 12.92300 1.000 64.57000 231 GLN C O 1
ATOM 8211 N N . LEU C 1 232 ? 65.24100 44.87400 14.41300 1.000 68.63000 232 LEU C N 1
ATOM 8212 C CA . LEU C 1 232 ? 63.85900 44.57900 14.77800 1.000 66.69000 232 LEU C CA 1
ATOM 8213 C C . LEU C 1 232 ? 62.91500 44.80500 13.60200 1.000 64.94000 232 LEU C C 1
ATOM 8214 O O . LEU C 1 232 ? 62.08000 43.94700 13.29000 1.000 65.16000 232 LEU C O 1
ATOM 8219 N N . PHE C 1 233 ? 63.03400 45.95600 12.93700 1.000 65.66000 233 PHE C N 1
ATOM 8220 C CA . PHE C 1 233 ? 62.14600 46.26100 11.81900 1.000 64.84000 233 PHE C CA 1
ATOM 8221 C C . PHE C 1 233 ? 62.39300 45.32100 10.64700 1.000 66.84000 233 PHE C C 1
ATOM 8222 O O . PHE C 1 233 ? 61.45200 44.94100 9.93900 1.000 68.42000 233 PHE C O 1
ATOM 8230 N N . ASP C 1 234 ? 63.65400 44.94400 10.42100 1.000 67.30000 234 ASP C N 1
ATOM 8231 C CA . ASP C 1 234 ? 63.96700 44.00700 9.34800 1.000 70.29000 234 ASP C CA 1
ATOM 8232 C C . ASP C 1 234 ? 63.27500 42.66900 9.56500 1.000 69.18000 234 ASP C C 1
ATOM 8233 O O . ASP C 1 234 ? 62.73300 42.08100 8.62200 1.000 70.63000 234 ASP C O 1
ATOM 8238 N N . LEU C 1 235 ? 63.27900 42.17200 10.80500 1.000 64.94000 235 LEU C N 1
ATOM 8239 C CA . LEU C 1 235 ? 62.61400 40.90700 11.09900 1.000 67.68000 235 LEU C CA 1
ATOM 8240 C C . LEU C 1 235 ? 61.11300 40.99900 10.85400 1.000 71.45000 235 LEU C C 1
ATOM 8241 O O . LEU C 1 235 ? 60.50400 40.06300 10.32200 1.000 71.73000 235 LEU C O 1
ATOM 8246 N N . VAL C 1 236 ? 60.49900 42.12100 11.23700 1.000 68.84000 236 VAL C N 1
ATOM 8247 C CA . VAL C 1 236 ? 59.05700 42.27800 11.06300 1.000 72.57000 236 VAL C CA 1
ATOM 8248 C C . VAL C 1 236 ? 58.69600 42.27400 9.58300 1.000 68.70000 236 VAL C C 1
ATOM 8249 O O . VAL C 1 236 ? 57.68400 41.68900 9.17700 1.000 62.11000 236 VAL C O 1
ATOM 8253 N N . LYS C 1 237 ? 59.52000 42.91600 8.75200 1.000 66.20000 237 LYS C N 1
ATOM 8254 C CA . LYS C 1 237 ? 59.27300 42.90800 7.31300 1.000 64.38000 237 LYS C CA 1
ATOM 8255 C C . LYS C 1 237 ? 59.62500 41.55900 6.69900 1.000 69.57000 237 LYS C C 1
ATOM 8256 O O . LYS C 1 237 ? 58.92700 41.08100 5.79600 1.000 66.91000 237 LYS C O 1
ATOM 8262 N N . ARG C 1 238 ? 60.72000 40.94800 7.15900 1.000 73.42000 238 ARG C N 1
ATOM 8263 C CA . ARG C 1 238 ? 61.10100 39.60800 6.72300 1.000 70.33000 238 ARG C CA 1
ATOM 8264 C C . ARG C 1 238 ? 59.92400 38.64500 6.81400 1.000 74.40000 238 ARG C C 1
ATOM 8265 O O . ARG C 1 238 ? 59.53800 38.00800 5.82700 1.000 72.49000 238 ARG C O 1
ATOM 8273 N N . GLU C 1 239 ? 59.33900 38.53700 8.00400 1.000 72.92000 239 GLU C N 1
ATOM 8274 C CA . GLU C 1 239 ? 58.29700 37.56000 8.28200 1.000 70.95000 239 GLU C CA 1
ATOM 8275 C C . GLU C 1 239 ? 56.88800 38.09500 8.06500 1.000 69.21000 239 GLU C C 1
ATOM 8276 O O . GLU C 1 239 ? 55.93300 37.32200 8.18100 1.000 72.15000 239 GLU C O 1
ATOM 8282 N N . ASN C 1 240 ? 56.73600 39.38100 7.74900 1.000 69.51000 240 ASN C N 1
ATOM 8283 C CA . ASN C 1 240 ? 55.42200 40.01100 7.62500 1.000 77.78000 240 ASN C CA 1
ATOM 8284 C C . ASN C 1 240 ? 54.62100 39.86200 8.91900 1.000 75.27000 240 ASN C C 1
ATOM 8285 O O . ASN C 1 240 ? 53.47100 39.41900 8.92100 1.000 77.53000 240 ASN C O 1
ATOM 8290 N N . ILE C 1 241 ? 55.24900 40.23400 10.03300 1.000 72.56000 241 ILE C N 1
ATOM 8291 C CA . ILE C 1 241 ? 54.55600 40.26600 11.31600 1.000 73.50000 241 ILE C CA 1
ATOM 8292 C C . ILE C 1 241 ? 53.56600 41.42300 11.29800 1.000 69.01000 241 ILE C C 1
ATOM 8293 O O . ILE C 1 241 ? 53.94200 42.57600 11.05600 1.000 67.02000 241 ILE C O 1
ATOM 8298 N N . GLU C 1 242 ? 52.29300 41.12000 11.55000 1.000 67.55000 242 GLU C N 1
ATOM 8299 C CA . GLU C 1 242 ? 51.22100 42.08400 11.34600 1.000 71.68000 242 GLU C CA 1
ATOM 8300 C C . GLU C 1 242 ? 50.65000 42.66000 12.63400 1.000 66.60000 242 GLU C C 1
ATOM 8301 O O . GLU C 1 242 ? 49.88300 43.62700 12.56700 1.000 61.26000 242 GLU C O 1
ATOM 8307 N N . VAL C 1 243 ? 50.98900 42.10300 13.79300 1.000 66.65000 243 VAL C N 1
ATOM 8308 C CA . VAL C 1 243 ? 50.54500 42.62800 15.08000 1.000 66.50000 243 VAL C CA 1
ATOM 8309 C C . VAL C 1 243 ? 51.78000 43.01600 15.88100 1.000 65.32000 243 VAL C C 1
ATOM 8310 O O . VAL C 1 243 ? 52.60900 42.15800 16.20900 1.000 68.34000 243 VAL C O 1
ATOM 8314 N N . LEU C 1 244 ? 51.90100 44.30300 16.19500 1.000 58.56000 244 LEU C N 1
ATOM 8315 C CA . LEU C 1 244 ? 53.03600 44.83500 16.93400 1.000 60.14000 244 LEU C CA 1
ATOM 8316 C C . LEU C 1 244 ? 52.56500 45.41100 18.26000 1.000 63.04000 244 LEU C C 1
ATOM 8317 O O . LEU C 1 244 ? 51.48900 46.01200 18.34100 1.000 60.46000 244 LEU C O 1
ATOM 8322 N N . SER C 1 245 ? 53.37900 45.22900 19.29900 1.000 65.85000 245 SER C N 1
ATOM 8323 C CA . SER C 1 245 ? 53.09400 45.76200 20.62700 1.000 60.60000 245 SER C CA 1
ATOM 8324 C C . SER C 1 245 ? 54.33700 46.48800 21.12300 1.000 61.58000 245 SER C C 1
ATOM 8325 O O . SER C 1 245 ? 55.36200 45.85600 21.39800 1.000 64.47000 245 SER C O 1
ATOM 8328 N N . PHE C 1 246 ? 54.24300 47.80800 21.24100 1.000 59.99000 246 PHE C N 1
ATOM 8329 C CA . PHE C 1 246 ? 55.34200 48.65400 21.67400 1.000 66.48000 246 PHE C CA 1
ATOM 8330 C C . PHE C 1 246 ? 54.87900 49.56900 22.79500 1.000 60.46000 246 PHE C C 1
ATOM 8331 O O . PHE C 1 246 ? 53.71700 49.98400 22.82300 1.000 62.76000 246 PHE C O 1
ATOM 8339 N N . PRO C 1 247 ? 55.76600 49.90700 23.72700 1.000 64.78000 247 PRO C N 1
ATOM 8340 C CA . PRO C 1 247 ? 55.43300 50.93700 24.71500 1.000 56.82000 247 PRO C CA 1
ATOM 8341 C C . PRO C 1 247 ? 55.26900 52.29200 24.04400 1.000 58.06000 247 PRO C C 1
ATOM 8342 O O . PRO C 1 247 ? 55.75800 52.53500 22.93900 1.000 62.66000 247 PRO C O 1
ATOM 8346 N N . VAL C 1 248 ? 54.55000 53.18100 24.73400 1.000 57.95000 248 VAL C N 1
ATOM 8347 C CA . VAL C 1 248 ? 54.26400 54.50200 24.18000 1.000 57.32000 248 VAL C CA 1
ATOM 8348 C C . VAL C 1 248 ? 55.55800 55.25200 23.88500 1.000 56.24000 248 VAL C C 1
ATOM 8349 O O . VAL C 1 248 ? 55.68700 55.91300 22.84700 1.000 62.53000 248 VAL C O 1
ATOM 8353 N N . ALA C 1 249 ? 56.54100 55.14800 24.78200 1.000 54.50000 249 ALA C N 1
ATOM 8354 C CA . ALA C 1 249 ? 57.79900 55.86300 24.59000 1.000 53.02000 249 ALA C CA 1
ATOM 8355 C C . ALA C 1 249 ? 58.55100 55.37100 23.36000 1.000 55.38000 249 ALA C C 1
ATOM 8356 O O . ALA C 1 249 ? 59.26900 56.14900 22.72200 1.000 62.34000 249 ALA C O 1
ATOM 8358 N N . PHE C 1 250 ? 58.41200 54.08800 23.01700 1.000 56.86000 250 PHE C N 1
ATOM 8359 C CA . PHE C 1 250 ? 59.06400 53.56700 21.81900 1.000 56.27000 250 PHE C CA 1
ATOM 8360 C C . PHE C 1 250 ? 58.52400 54.24200 20.56400 1.000 56.16000 250 PHE C C 1
ATOM 8361 O O . PHE C 1 250 ? 59.29200 54.67600 19.69700 1.000 55.49000 250 PHE C O 1
ATOM 8369 N N . LEU C 1 251 ? 57.19700 54.34200 20.45200 1.000 54.84000 251 LEU C N 1
ATOM 8370 C CA . LEU C 1 251 ? 56.59500 54.96600 19.27700 1.000 59.11000 251 LEU C CA 1
ATOM 8371 C C . LEU C 1 251 ? 56.93700 56.44800 19.19800 1.000 56.39000 251 LEU C C 1
ATOM 8372 O O . LEU C 1 251 ? 57.15100 56.98300 18.10300 1.000 49.67000 251 LEU C O 1
ATOM 8377 N N . LYS C 1 252 ? 56.98600 57.13000 20.34600 1.000 57.07000 252 LYS C N 1
ATOM 8378 C CA . LYS C 1 252 ? 57.42700 58.52100 20.36100 1.000 51.31000 252 LYS C CA 1
ATOM 8379 C C . LYS C 1 252 ? 58.84800 58.64700 19.82800 1.000 60.86000 252 LYS C C 1
ATOM 8380 O O . LYS C 1 252 ? 59.15300 59.56100 19.05200 1.000 60.54000 252 LYS C O 1
ATOM 8386 N N . PHE C 1 253 ? 59.73100 57.73700 20.24300 1.000 58.33000 253 PHE C N 1
ATOM 8387 C CA . PHE C 1 253 ? 61.11800 57.77600 19.79200 1.000 60.22000 253 PHE C CA 1
ATOM 8388 C C . PHE C 1 253 ? 61.22500 57.52600 18.29300 1.000 61.42000 253 PHE C C 1
ATOM 8389 O O . PHE C 1 253 ? 62.01300 58.18200 17.60100 1.000 64.71000 253 PHE C O 1
ATOM 8397 N N . ILE C 1 254 ? 60.44200 56.57700 17.77500 1.000 57.67000 254 ILE C N 1
ATOM 8398 C CA . ILE C 1 254 ? 60.52900 56.21900 16.36000 1.000 58.71000 254 ILE C CA 1
ATOM 8399 C C . ILE C 1 254 ? 60.14200 57.40200 15.48100 1.000 61.85000 254 ILE C C 1
ATOM 8400 O O . ILE C 1 254 ? 60.83000 57.72700 14.50600 1.000 65.80000 254 ILE C O 1
ATOM 8405 N N . PHE C 1 255 ? 59.04300 58.06900 15.81800 1.000 55.76000 255 PHE C N 1
ATOM 8406 C CA . PHE C 1 255 ? 58.47500 59.09800 14.96000 1.000 58.15000 255 PHE C CA 1
ATOM 8407 C C . PHE C 1 255 ? 59.01800 60.49000 15.26100 1.000 60.57000 255 PHE C C 1
ATOM 8408 O O . PHE C 1 255 ? 58.47700 61.47700 14.75300 1.000 56.47000 255 PHE C O 1
ATOM 8416 N N . ASN C 1 256 ? 60.06600 60.58900 16.07500 1.000 60.63000 256 ASN C N 1
ATOM 8417 C CA . ASN C 1 256 ? 60.86200 61.80300 16.16100 1.000 60.87000 256 ASN C CA 1
ATOM 8418 C C . ASN C 1 256 ? 62.06200 61.77700 15.22500 1.000 67.01000 256 ASN C C 1
ATOM 8419 O O . ASN C 1 256 ? 62.68000 62.82400 15.00300 1.000 65.38000 256 ASN C O 1
ATOM 8424 N N . GLU C 1 257 ? 62.39700 60.61500 14.67300 1.000 65.32000 257 GLU C N 1
ATOM 8425 C CA . GLU C 1 257 ? 63.58500 60.43200 13.85200 1.000 65.85000 257 GLU C CA 1
ATOM 8426 C C . GLU C 1 257 ? 63.18500 60.12600 12.41700 1.000 69.49000 257 GLU C C 1
ATOM 8427 O O . GLU C 1 257 ? 62.40400 59.20100 12.17000 1.000 61.84000 257 GLU C O 1
ATOM 8433 N N . ARG C 1 258 ? 63.73000 60.90000 11.47400 1.000 68.93000 258 ARG C N 1
ATOM 8434 C CA . ARG C 1 258 ? 63.48100 60.63800 10.06000 1.000 65.99000 258 ARG C CA 1
ATOM 8435 C C . ARG C 1 258 ? 63.99800 59.26200 9.65600 1.000 67.56000 258 ARG C C 1
ATOM 8436 O O . ARG C 1 258 ? 63.34800 58.54900 8.88200 1.000 64.12000 258 ARG C O 1
ATOM 8444 N N . GLU C 1 259 ? 65.17000 58.87600 10.16700 1.000 70.05000 259 GLU C N 1
ATOM 8445 C CA . GLU C 1 259 ? 65.75000 57.58400 9.81200 1.000 69.85000 259 GLU C CA 1
ATOM 8446 C C . GLU C 1 259 ? 64.84600 56.43200 10.23200 1.000 72.22000 259 GLU C C 1
ATOM 8447 O O . GLU C 1 259 ? 64.71600 55.43900 9.50600 1.000 74.04000 259 GLU C O 1
ATOM 8453 N N . PHE C 1 260 ? 64.21300 56.54300 11.40000 1.000 71.44000 260 PHE C N 1
ATOM 8454 C CA . PHE C 1 260 ? 63.37300 55.45800 11.89400 1.000 69.34000 260 PHE C CA 1
ATOM 8455 C C . PHE C 1 260 ? 61.97900 55.48100 11.27900 1.000 69.16000 260 PHE C C 1
ATOM 8456 O O . PHE C 1 260 ? 61.37400 54.41800 11.10000 1.000 61.55000 260 PHE C O 1
ATOM 8464 N N . ILE C 1 261 ? 61.45000 56.66600 10.96400 1.000 65.68000 261 ILE C N 1
ATOM 8465 C CA . ILE C 1 261 ? 60.19600 56.74200 10.21900 1.000 59.67000 261 ILE C CA 1
ATOM 8466 C C . ILE C 1 261 ? 60.34300 56.05300 8.86900 1.000 67.34000 261 ILE C C 1
ATOM 8467 O O . ILE C 1 261 ? 59.43200 55.35600 8.40400 1.000 65.67000 261 ILE C O 1
ATOM 8472 N N . ASN C 1 262 ? 61.49900 56.22900 8.22400 1.000 67.80000 262 ASN C N 1
ATOM 8473 C CA . ASN C 1 262 ? 61.72500 55.62700 6.91400 1.000 64.03000 262 ASN C CA 1
ATOM 8474 C C . ASN C 1 262 ? 61.73700 54.10500 6.99400 1.000 67.91000 262 ASN C C 1
ATOM 8475 O O . ASN C 1 262 ? 61.23100 53.42600 6.09300 1.000 78.70000 262 ASN C O 1
ATOM 8480 N N . ARG C 1 263 ? 62.31100 53.55100 8.06000 1.000 67.95000 263 ARG C N 1
ATOM 8481 C CA . ARG C 1 263 ? 62.46600 52.10800 8.19900 1.000 64.38000 263 ARG C CA 1
ATOM 8482 C C . ARG C 1 263 ? 61.31900 51.43800 8.94600 1.000 68.28000 263 ARG C C 1
ATOM 8483 O O . ARG C 1 263 ? 61.36400 50.22000 9.14500 1.000 63.13000 263 ARG C O 1
ATOM 8491 N N . PHE C 1 264 ? 60.30400 52.18600 9.36900 1.000 71.57000 264 PHE C N 1
ATOM 8492 C CA . PHE C 1 264 ? 59.22700 51.58100 10.14000 1.000 68.27000 264 PHE C CA 1
ATOM 8493 C C . PHE C 1 264 ? 58.38500 50.67100 9.24800 1.000 69.74000 264 PHE C C 1
ATOM 8494 O O . PHE C 1 264 ? 58.07400 51.03200 8.10800 1.000 71.34000 264 PHE C O 1
ATOM 8502 N N . PRO C 1 265 ? 58.01300 49.48400 9.73200 1.000 64.23000 265 PRO C N 1
ATOM 8503 C CA . PRO C 1 265 ? 57.23900 48.55600 8.89700 1.000 63.08000 265 PRO C CA 1
ATOM 8504 C C . PRO C 1 265 ? 55.90200 49.15200 8.48200 1.000 63.36000 265 PRO C C 1
ATOM 8505 O O . PRO C 1 265 ? 55.18200 49.74100 9.29100 1.000 63.74000 265 PRO C O 1
ATOM 8509 N N . THR C 1 266 ? 55.57000 48.97500 7.20300 1.000 65.65000 266 THR C N 1
ATOM 8510 C CA . THR C 1 266 ? 54.35500 49.52600 6.62400 1.000 66.47000 266 THR C CA 1
ATOM 8511 C C . THR C 1 266 ? 53.28600 48.47900 6.34600 1.000 65.42000 266 THR C C 1
ATOM 8512 O O . THR C 1 266 ? 52.13500 48.84900 6.08800 1.000 66.39000 266 THR C O 1
ATOM 8516 N N . CYS C 1 267 ? 53.62900 47.19100 6.40000 1.000 62.26000 267 CYS C N 1
ATOM 8517 C CA . CYS C 1 267 ? 52.67400 46.10700 6.20700 1.000 71.53000 267 CYS C CA 1
ATOM 8518 C C . CYS C 1 267 ? 52.11200 45.58500 7.52100 1.000 67.91000 267 CYS C C 1
ATOM 8519 O O . CYS C 1 267 ? 51.72100 44.41500 7.60400 1.000 73.02000 267 CYS C O 1
ATOM 8522 N N . VAL C 1 268 ? 52.07100 46.41800 8.54900 1.000 69.40000 268 VAL C N 1
ATOM 8523 C CA . VAL C 1 268 ? 51.53100 46.04000 9.84800 1.000 70.74000 268 VAL C CA 1
ATOM 8524 C C . VAL C 1 268 ? 50.03900 46.33200 9.86300 1.000 67.40000 268 VAL C C 1
ATOM 8525 O O . VAL C 1 268 ? 49.58600 47.36400 9.35300 1.000 62.70000 268 VAL C O 1
ATOM 8529 N N . LYS C 1 269 ? 49.26700 45.41300 10.44000 1.000 67.41000 269 LYS C N 1
ATOM 8530 C CA . LYS C 1 269 ? 47.82300 45.58800 10.51500 1.000 70.30000 269 LYS C CA 1
ATOM 8531 C C . LYS C 1 269 ? 47.38700 46.25900 11.81300 1.000 69.78000 269 LYS C C 1
ATOM 8532 O O . LYS C 1 269 ? 46.47800 47.09600 11.79700 1.000 68.25000 269 LYS C O 1
ATOM 8538 N N . HIS C 1 270 ? 48.01300 45.91600 12.93800 1.000 68.31000 270 HIS C N 1
ATOM 8539 C CA . HIS C 1 270 ? 47.64300 46.48800 14.22500 1.000 68.31000 270 HIS C CA 1
ATOM 8540 C C . HIS C 1 270 ? 48.88300 46.78200 15.05400 1.000 64.35000 270 HIS C C 1
ATOM 8541 O O . HIS C 1 270 ? 49.79900 45.95900 15.13300 1.000 61.28000 270 HIS C O 1
ATOM 8548 N N . ILE C 1 271 ? 48.90100 47.96200 15.67000 1.000 55.06000 271 ILE C N 1
ATOM 8549 C CA . ILE C 1 271 ? 49.91600 48.34000 16.64500 1.000 57.12000 271 ILE C CA 1
ATOM 8550 C C . ILE C 1 271 ? 49.22200 48.58200 17.97700 1.000 61.33000 271 ILE C C 1
ATOM 8551 O O . ILE C 1 271 ? 48.26100 49.35800 18.05000 1.000 60.66000 271 ILE C O 1
ATOM 8556 N N . ILE C 1 272 ? 49.70800 47.92200 19.02500 1.000 60.40000 272 ILE C N 1
ATOM 8557 C CA . ILE C 1 272 ? 49.15900 48.04100 20.37100 1.000 57.91000 272 ILE C CA 1
ATOM 8558 C C . ILE C 1 272 ? 50.18100 48.77300 21.22900 1.000 56.32000 272 ILE C C 1
ATOM 8559 O O . ILE C 1 272 ? 51.37200 48.44000 21.20200 1.000 57.65000 272 ILE C O 1
ATOM 8564 N N . THR C 1 273 ? 49.72300 49.77100 21.98200 1.000 54.64000 273 THR C N 1
ATOM 8565 C CA . THR C 1 273 ? 50.62400 50.57200 22.79500 1.000 56.96000 273 THR C CA 1
ATOM 8566 C C . THR C 1 273 ? 50.00300 50.84100 24.15900 1.000 59.87000 273 THR C C 1
ATOM 8567 O O . THR C 1 273 ? 48.78200 50.79500 24.33600 1.000 64.32000 273 THR C O 1
ATOM 8571 N N . ALA C 1 274 ? 50.87500 51.11000 25.12800 1.000 59.96000 274 ALA C N 1
ATOM 8572 C CA . ALA C 1 274 ? 50.47400 51.44200 26.48700 1.000 56.65000 274 ALA C CA 1
ATOM 8573 C C . ALA C 1 274 ? 51.64400 52.13000 27.17300 1.000 58.69000 274 ALA C C 1
ATOM 8574 O O . ALA C 1 274 ? 52.78200 52.07800 26.69900 1.000 58.75000 274 ALA C O 1
ATOM 8576 N N . GLY C 1 275 ? 51.35000 52.77800 28.29800 1.000 53.08000 275 GLY C N 1
ATOM 8577 C CA . GLY C 1 275 ? 52.36800 53.50400 29.03200 1.000 43.11000 275 GLY C CA 1
ATOM 8578 C C . GLY C 1 275 ? 51.91400 54.89500 29.42200 1.000 53.25000 275 GLY C C 1
ATOM 8579 O O . GLY C 1 275 ? 50.78100 55.07700 29.87700 1.000 60.76000 275 GLY C O 1
ATOM 8580 N N . GLU C 1 276 ? 52.78600 55.88600 29.25100 1.000 50.92000 276 GLU C N 1
ATOM 8581 C CA . GLU C 1 276 ? 52.39300 57.26900 29.47300 1.000 52.71000 276 GLU C CA 1
ATOM 8582 C C . GLU C 1 276 ? 51.47400 57.72700 28.34000 1.000 57.50000 276 GLU C C 1
ATOM 8583 O O . GLU C 1 276 ? 51.13800 56.96600 27.42700 1.000 59.21000 276 GLU C O 1
ATOM 8589 N N . GLN C 1 277 ? 51.05100 58.98900 28.40300 1.000 55.42000 277 GLN C N 1
ATOM 8590 C CA . GLN C 1 277 ? 50.09500 59.50000 27.42900 1.000 61.28000 277 GLN C CA 1
ATOM 8591 C C . GLN C 1 277 ? 50.66300 59.42100 26.01700 1.000 59.04000 277 GLN C C 1
ATOM 8592 O O . GLN C 1 277 ? 51.74900 59.93800 25.73700 1.000 57.47000 277 GLN C O 1
ATOM 8598 N N . LEU C 1 278 ? 49.92000 58.76400 25.12900 1.000 57.86000 278 LEU C N 1
ATOM 8599 C CA . LEU C 1 278 ? 50.34800 58.61000 23.74500 1.000 55.96000 278 LEU C CA 1
ATOM 8600 C C . LEU C 1 278 ? 50.25100 59.94000 23.00900 1.000 58.03000 278 LEU C C 1
ATOM 8601 O O . LEU C 1 278 ? 49.22900 60.63000 23.08100 1.000 59.24000 278 LEU C O 1
ATOM 8606 N N . VAL C 1 279 ? 51.31700 60.30000 22.29900 1.000 59.52000 279 VAL C N 1
ATOM 8607 C CA . VAL C 1 279 ? 51.36600 61.51900 21.50000 1.000 59.29000 279 VAL C CA 1
ATOM 8608 C C . VAL C 1 279 ? 51.62200 61.11600 20.05500 1.000 58.76000 279 VAL C C 1
ATOM 8609 O O . VAL C 1 279 ? 52.61600 60.44000 19.75900 1.000 58.52000 279 VAL C O 1
ATOM 8613 N N . VAL C 1 280 ? 50.72800 61.52700 19.16100 1.000 64.57000 280 VAL C N 1
ATOM 8614 C CA . VAL C 1 280 ? 50.76600 61.14400 17.75200 1.000 62.07000 280 VAL C CA 1
ATOM 8615 C C . VAL C 1 280 ? 51.00600 62.41400 16.94600 1.000 56.92000 280 VAL C C 1
ATOM 8616 O O . VAL C 1 280 ? 50.07300 63.18700 16.69900 1.000 58.44000 280 VAL C O 1
ATOM 8620 N N . ASN C 1 281 ? 52.25200 62.64200 16.53100 1.000 53.74000 281 ASN C N 1
ATOM 8621 C CA . ASN C 1 281 ? 52.55500 63.81500 15.72500 1.000 55.01000 281 ASN C CA 1
ATOM 8622 C C . ASN C 1 281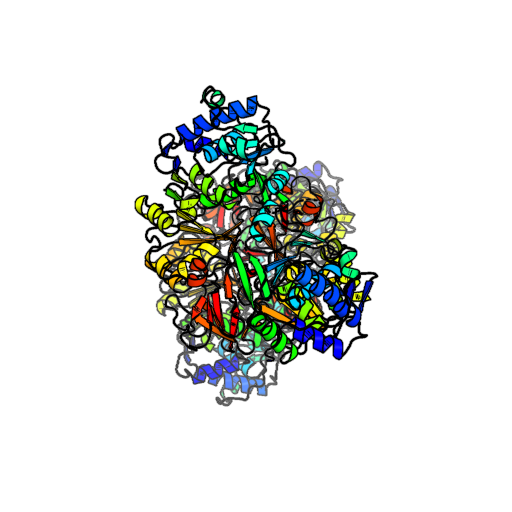 ? 52.07100 63.60900 14.28900 1.000 56.23000 281 ASN C C 1
ATOM 8623 O O . ASN C 1 281 ? 51.50200 62.57100 13.93800 1.000 54.59000 281 ASN C O 1
ATOM 8628 N N . ASN C 1 282 ? 52.30800 64.61400 13.44400 1.000 60.45000 282 ASN C N 1
ATOM 8629 C CA . ASN C 1 282 ? 51.74100 64.60000 12.09800 1.000 50.54000 282 ASN C CA 1
ATOM 8630 C C . ASN C 1 282 ? 52.32800 63.48000 11.24700 1.000 56.50000 282 ASN C C 1
ATOM 8631 O O . ASN C 1 282 ? 51.61600 62.87300 10.43900 1.000 53.72000 282 ASN C O 1
ATOM 8636 N N . GLU C 1 283 ? 53.62400 63.19900 11.40000 1.000 59.75000 283 GLU C N 1
ATOM 8637 C CA . GLU C 1 283 ? 54.21900 62.07900 10.67600 1.000 53.68000 283 GLU C CA 1
ATOM 8638 C C . GLU C 1 283 ? 53.59600 60.75600 11.10400 1.000 59.54000 283 GLU C C 1
ATOM 8639 O O . GLU C 1 283 ? 53.33100 59.88500 10.26600 1.000 59.52000 283 GLU C O 1
ATOM 8645 N N . PHE C 1 284 ? 53.35700 60.58700 12.40700 1.000 60.69000 284 PHE C N 1
ATOM 8646 C CA . PHE C 1 284 ? 52.65600 59.39900 12.88500 1.000 56.21000 284 PHE C CA 1
ATOM 8647 C C . PHE C 1 284 ? 51.22500 59.36300 12.35900 1.000 55.89000 284 PHE C C 1
ATOM 8648 O O . PHE C 1 284 ? 50.73400 58.30600 11.94500 1.000 59.50000 284 PHE C O 1
ATOM 8656 N N . LYS C 1 285 ? 50.54100 60.51100 12.36800 1.000 52.83000 285 LYS C N 1
ATOM 8657 C CA . LYS C 1 285 ? 49.21100 60.58400 11.77000 1.000 57.98000 285 LYS C CA 1
ATOM 8658 C C . LYS C 1 285 ? 49.25700 60.21600 10.29400 1.000 60.49000 285 LYS C C 1
ATOM 8659 O O . LYS C 1 285 ? 48.40800 59.46000 9.80600 1.000 56.54000 285 LYS C O 1
ATOM 8665 N N . ARG C 1 286 ? 50.24500 60.74500 9.56700 1.000 63.62000 286 ARG C N 1
ATOM 8666 C CA . ARG C 1 286 ? 50.40500 60.40100 8.15900 1.000 56.98000 286 ARG C CA 1
ATOM 8667 C C . ARG C 1 286 ? 50.63400 58.90600 7.97700 1.000 62.29000 286 ARG C C 1
ATOM 8668 O O . ARG C 1 286 ? 50.05700 58.28900 7.07600 1.000 60.70000 286 ARG C O 1
ATOM 8676 N N . TYR C 1 287 ? 51.47000 58.30700 8.83000 1.000 64.66000 287 TYR C N 1
ATOM 8677 C CA . TYR C 1 287 ? 51.78000 56.88600 8.70100 1.000 62.00000 287 TYR C CA 1
ATOM 8678 C C . TYR C 1 287 ? 50.52700 56.02900 8.84800 1.000 60.50000 287 TYR C C 1
ATOM 8679 O O . TYR C 1 287 ? 50.27800 55.12900 8.03700 1.000 60.33000 287 TYR C O 1
ATOM 8688 N N . LEU C 1 288 ? 49.73200 56.28900 9.88800 1.000 60.47000 288 LEU C N 1
ATOM 8689 C CA . LEU C 1 288 ? 48.53600 55.48700 10.12600 1.000 61.60000 288 LEU C CA 1
ATOM 8690 C C . LEU C 1 288 ? 47.55200 55.60100 8.96800 1.000 68.46000 288 LEU C C 1
ATOM 8691 O O . LEU C 1 288 ? 46.99600 54.59400 8.51300 1.000 61.90000 288 LEU C O 1
ATOM 8696 N N . HIS C 1 289 ? 47.32200 56.82200 8.47900 1.000 69.77000 289 HIS C N 1
ATOM 8697 C CA . HIS C 1 289 ? 46.41900 57.01100 7.34800 1.000 66.12000 289 HIS C CA 1
ATOM 8698 C C . HIS C 1 289 ? 46.98600 56.40000 6.07100 1.000 67.98000 289 HIS C C 1
ATOM 8699 O O . HIS C 1 289 ? 46.25300 55.77000 5.30100 1.000 64.99000 289 HIS C O 1
ATOM 8706 N N . GLU C 1 290 ? 48.28700 56.58300 5.83000 1.000 65.90000 290 GLU C N 1
ATOM 8707 C CA . GLU C 1 290 ? 48.89000 56.13100 4.57900 1.000 62.05000 290 GLU C CA 1
ATOM 8708 C C . GLU C 1 290 ? 48.77800 54.62000 4.41300 1.000 66.19000 290 GLU C C 1
ATOM 8709 O O . GLU C 1 290 ? 48.46400 54.13100 3.32100 1.000 69.09000 290 GLU C O 1
ATOM 8715 N N . HIS C 1 291 ? 49.03200 53.86500 5.48000 1.000 64.37000 291 HIS C N 1
ATOM 8716 C CA . HIS C 1 291 ? 49.12400 52.41400 5.39900 1.000 65.13000 291 HIS C CA 1
ATOM 8717 C C . HIS C 1 291 ? 47.97600 51.70000 6.10300 1.000 60.66000 291 HIS C C 1
ATOM 8718 O O . HIS C 1 291 ? 48.04000 50.47900 6.28200 1.000 62.28000 291 HIS C O 1
ATOM 8725 N N . ASN C 1 292 ? 46.93000 52.42900 6.49900 1.000 59.92000 292 ASN C N 1
ATOM 8726 C CA . ASN C 1 292 ? 45.72300 51.83900 7.08500 1.000 64.64000 292 ASN C CA 1
ATOM 8727 C C . ASN C 1 292 ? 46.06000 50.96900 8.29700 1.000 68.44000 292 ASN C C 1
ATOM 8728 O O . ASN C 1 292 ? 45.57500 49.84500 8.44400 1.000 67.93000 292 ASN C O 1
ATOM 8733 N N . VAL C 1 293 ? 46.91300 51.49700 9.16800 1.000 68.35000 293 VAL C N 1
ATOM 8734 C CA . VAL C 1 293 ? 47.32600 50.79400 10.37600 1.000 62.55000 293 VAL C CA 1
ATOM 8735 C C . VAL C 1 293 ? 46.44100 51.23900 11.53100 1.000 57.79000 293 VAL C C 1
ATOM 8736 O O . VAL C 1 293 ? 46.23400 52.44000 11.74200 1.000 62.64000 293 VAL C O 1
ATOM 8740 N N . HIS C 1 294 ? 45.91000 50.27200 12.27500 1.000 64.19000 294 HIS C N 1
ATOM 8741 C CA . HIS C 1 294 ? 45.07600 50.55100 13.43700 1.000 64.50000 294 HIS C CA 1
ATOM 8742 C C . HIS C 1 294 ? 45.95200 50.62000 14.68300 1.000 58.79000 294 HIS C C 1
ATOM 8743 O O . HIS C 1 294 ? 46.56900 49.62200 15.07000 1.000 57.48000 294 HIS C O 1
ATOM 8750 N N . LEU C 1 295 ? 46.01000 51.79700 15.30000 1.000 59.62000 295 LEU C N 1
ATOM 8751 C CA . LEU C 1 295 ? 46.76200 52.01100 16.53000 1.000 57.41000 295 LEU C CA 1
ATOM 8752 C C . LEU C 1 295 ? 45.80400 51.92200 17.71300 1.000 57.60000 295 LEU C C 1
ATOM 8753 O O . LEU C 1 295 ? 44.81500 52.66000 17.77100 1.000 58.62000 295 LEU C O 1
ATOM 8758 N N . HIS C 1 296 ? 46.09900 51.02400 18.65000 1.000 57.47000 296 HIS C N 1
ATOM 8759 C CA . HIS C 1 296 ? 45.24200 50.77200 19.80300 1.000 56.78000 296 HIS C CA 1
ATOM 8760 C C . HIS C 1 296 ? 45.93500 51.27700 21.06100 1.000 60.83000 296 HIS C C 1
ATOM 8761 O O . HIS C 1 296 ? 47.02400 50.80700 21.40600 1.000 59.85000 296 HIS C O 1
ATOM 8768 N N . ASN C 1 297 ? 45.29800 52.22400 21.74500 1.000 58.47000 297 ASN C N 1
ATOM 8769 C CA . ASN C 1 297 ? 45.82200 52.79800 22.97800 1.000 56.26000 297 ASN C CA 1
ATOM 8770 C C . ASN C 1 297 ? 45.20700 52.06500 24.16500 1.000 63.29000 297 ASN C C 1
ATOM 8771 O O . ASN C 1 297 ? 43.98500 52.08500 24.34700 1.000 58.97000 297 ASN C O 1
ATOM 8776 N N . HIS C 1 298 ? 46.05400 51.42800 24.96900 1.000 57.36000 298 HIS C N 1
ATOM 8777 C CA . HIS C 1 298 ? 45.62000 50.62700 26.10300 1.000 53.94000 298 HIS C CA 1
ATOM 8778 C C . HIS C 1 298 ? 46.06400 51.26900 27.41000 1.000 57.04000 298 HIS C C 1
ATOM 8779 O O . HIS C 1 298 ? 47.13700 51.87400 27.49200 1.000 57.86000 298 HIS C O 1
ATOM 8786 N N . TYR C 1 299 ? 45.22500 51.13200 28.43500 1.000 55.49000 299 TYR C N 1
ATOM 8787 C CA . TYR C 1 299 ? 45.53200 51.63500 29.76500 1.000 61.08000 299 TYR C CA 1
ATOM 8788 C C . TYR C 1 299 ? 45.20200 50.58100 30.80900 1.000 62.47000 299 TYR C C 1
ATOM 8789 O O . TYR C 1 299 ? 44.17700 49.89900 30.71600 1.000 61.92000 299 TYR C O 1
ATOM 8798 N N . GLY C 1 300 ? 46.07800 50.45400 31.80200 1.000 59.99000 300 GLY C N 1
ATOM 8799 C CA . GLY C 1 300 ? 45.79400 49.65900 32.97000 1.000 53.86000 300 GLY C CA 1
ATOM 8800 C C . GLY C 1 300 ? 47.00100 49.49500 33.87000 1.000 59.72000 300 GLY C C 1
ATOM 8801 O O . GLY C 1 300 ? 48.12100 49.25300 33.40900 1.000 62.56000 300 GLY C O 1
ATOM 8802 N N . PRO C 1 301 ? 46.79500 49.62300 35.17700 1.000 63.61000 301 PRO C N 1
ATOM 8803 C CA . PRO C 1 301 ? 47.86700 49.31100 36.12500 1.000 61.16000 301 PRO C CA 1
ATOM 8804 C C . PRO C 1 301 ? 48.11900 47.81300 36.18600 1.000 61.15000 301 PRO C C 1
ATOM 8805 O O . PRO C 1 301 ? 47.30000 46.99700 35.75900 1.000 61.23000 301 PRO C O 1
ATOM 8809 N N . SER C 1 302 ? 49.28600 47.45700 36.72800 1.000 65.02000 302 SER C N 1
ATOM 8810 C CA . SER C 1 302 ? 49.62300 46.04500 36.87400 1.000 64.75000 302 SER C CA 1
ATOM 8811 C C . SER C 1 302 ? 48.65100 45.33300 37.80400 1.000 64.33000 302 SER C C 1
ATOM 8812 O O . SER C 1 302 ? 48.44000 44.12100 37.67300 1.000 68.49000 302 SER C O 1
ATOM 8815 N N . GLU C 1 303 ? 48.04400 46.06700 38.74100 1.000 62.33000 303 GLU C N 1
ATOM 8816 C CA . GLU C 1 303 ? 47.07200 45.47800 39.65300 1.000 65.94000 303 GLU C CA 1
ATOM 8817 C C . GLU C 1 303 ? 45.81200 45.00500 38.94200 1.000 66.23000 303 GLU C C 1
ATOM 8818 O O . GLU C 1 303 ? 45.09400 44.15600 39.48100 1.000 63.22000 303 GLU C O 1
ATOM 8824 N N . THR C 1 304 ? 45.52400 45.53400 37.75300 1.000 68.42000 304 THR C N 1
ATOM 8825 C CA . THR C 1 304 ? 44.31000 45.16900 37.03900 1.000 67.40000 304 THR C CA 1
ATOM 8826 C C . THR C 1 304 ? 44.52300 44.88400 35.55700 1.000 64.20000 304 THR C C 1
ATOM 8827 O O . THR C 1 304 ? 43.56600 44.48300 34.88700 1.000 64.53000 304 THR C O 1
ATOM 8831 N N . HIS C 1 305 ? 45.73600 45.07400 35.02900 1.000 63.94000 305 HIS C N 1
ATOM 8832 C CA . HIS C 1 305 ? 46.03600 44.94300 33.60400 1.000 59.03000 305 HIS C CA 1
ATOM 8833 C C . HIS C 1 305 ? 45.18700 45.89900 32.77400 1.000 63.36000 305 HIS C C 1
ATOM 8834 O O . HIS C 1 305 ? 44.55100 46.80600 33.32000 1.000 65.23000 305 HIS C O 1
ATOM 8841 N N . VAL C 1 306 ? 45.17700 45.71600 31.45300 1.000 60.84000 306 VAL C N 1
ATOM 8842 C CA . VAL C 1 306 ? 44.46500 46.63900 30.57700 1.000 62.39000 306 VAL C CA 1
ATOM 8843 C C . VAL C 1 306 ? 42.96900 46.55700 30.85200 1.000 64.37000 306 VAL C C 1
ATOM 8844 O O . VAL C 1 306 ? 42.36800 45.47500 30.80200 1.000 65.08000 306 VAL C O 1
ATOM 8848 N N . VAL C 1 307 ? 42.36300 47.70400 31.14600 1.000 59.12000 307 VAL C N 1
ATOM 8849 C CA . VAL C 1 307 ? 40.93200 47.77000 31.41100 1.000 64.78000 307 VAL C CA 1
ATOM 8850 C C . VAL C 1 307 ? 40.20800 48.76100 30.51200 1.000 60.25000 307 VAL C C 1
ATOM 8851 O O . VAL C 1 307 ? 38.97200 48.69700 30.42000 1.000 61.05000 307 VAL C O 1
ATOM 8855 N N . THR C 1 308 ? 40.91500 49.68100 29.86000 1.000 56.46000 308 THR C N 1
ATOM 8856 C CA . THR C 1 308 ? 40.32500 50.59100 28.89100 1.000 55.89000 308 THR C CA 1
ATOM 8857 C C . THR C 1 308 ? 41.13700 50.53400 27.60700 1.000 60.44000 308 THR C C 1
ATOM 8858 O O . THR C 1 308 ? 42.36800 50.44100 27.64600 1.000 59.34000 308 THR C O 1
ATOM 8862 N N . THR C 1 309 ? 40.44500 50.58000 26.47100 1.000 60.74000 309 THR C N 1
ATOM 8863 C CA . THR C 1 309 ? 41.08400 50.55200 25.16500 1.000 58.62000 309 THR C CA 1
ATOM 8864 C C . THR C 1 309 ? 40.47000 51.62200 24.27500 1.000 54.72000 309 THR C C 1
ATOM 8865 O O . THR C 1 309 ? 39.30500 51.99500 24.43700 1.000 55.11000 309 THR C O 1
ATOM 8869 N N . TYR C 1 310 ? 41.26600 52.10300 23.32300 1.000 60.09000 310 TYR C N 1
ATOM 8870 C CA . TYR C 1 310 ? 40.81300 53.08300 22.34200 1.000 58.78000 310 TYR C CA 1
ATOM 8871 C C . TYR C 1 310 ? 41.49400 52.77600 21.01900 1.000 59.24000 310 TYR C C 1
ATOM 8872 O O . TYR C 1 310 ? 42.72500 52.81900 20.93100 1.000 58.65000 310 TYR C O 1
ATOM 8881 N N . THR C 1 311 ? 40.70000 52.47300 19.99800 1.000 60.28000 311 THR C N 1
ATOM 8882 C CA . THR C 1 311 ? 41.21500 52.13900 18.67800 1.000 63.13000 311 THR C CA 1
ATOM 8883 C C . THR C 1 311 ? 41.12600 53.36800 17.78300 1.000 64.05000 311 THR C C 1
ATOM 8884 O O . THR C 1 311 ? 40.03300 53.89900 17.55600 1.000 62.06000 311 THR C O 1
ATOM 8888 N N . ILE C 1 312 ? 42.27000 53.81100 17.27600 1.000 61.65000 312 ILE C N 1
ATOM 8889 C CA . ILE C 1 312 ? 42.30800 54.93400 16.34900 1.000 61.41000 312 ILE C CA 1
ATOM 8890 C C . ILE C 1 312 ? 41.86900 54.45100 14.97500 1.000 69.80000 312 ILE C C 1
ATOM 8891 O O . ILE C 1 312 ? 42.41400 53.47700 14.44100 1.000 66.77000 312 ILE C O 1
ATOM 8896 N N . ASN C 1 313 ? 40.88300 55.12700 14.40000 1.000 72.17000 313 ASN C N 1
ATOM 8897 C CA . ASN C 1 313 ? 40.44600 54.80800 13.04900 1.000 70.86000 313 ASN C CA 1
ATOM 8898 C C . ASN C 1 313 ? 41.33300 55.54300 12.05300 1.000 71.28000 313 ASN C C 1
ATOM 8899 O O . ASN C 1 313 ? 41.32200 56.77800 12.02600 1.000 69.99000 313 ASN C O 1
ATOM 8904 N N . PRO C 1 314 ? 42.11000 54.83600 11.22600 1.000 70.85000 314 PRO C N 1
ATOM 8905 C CA . PRO C 1 314 ? 43.04300 55.53400 10.32600 1.000 70.46000 314 PRO C CA 1
ATOM 8906 C C . PRO C 1 314 ? 42.35500 56.32900 9.23100 1.000 75.71000 314 PRO C C 1
ATOM 8907 O O . PRO C 1 314 ? 43.00700 57.17300 8.60500 1.000 70.35000 314 PRO C O 1
ATOM 8911 N N . GLU C 1 315 ? 41.06900 56.09300 8.97800 1.000 78.26000 315 GLU C N 1
ATOM 8912 C CA . GLU C 1 315 ? 40.34100 56.84400 7.96500 1.000 80.13000 315 GLU C CA 1
ATOM 8913 C C . GLU C 1 315 ? 39.63100 58.06900 8.52400 1.000 72.75000 315 GLU C C 1
ATOM 8914 O O . GLU C 1 315 ? 39.15400 58.89900 7.74200 1.000 82.51000 315 GLU C O 1
ATOM 8920 N N . ALA C 1 316 ? 39.54800 58.20300 9.84200 1.000 74.22000 316 ALA C N 1
ATOM 8921 C CA . ALA C 1 316 ? 39.02000 59.40000 10.47700 1.000 70.08000 316 ALA C CA 1
ATOM 8922 C C . ALA C 1 316 ? 40.16600 60.31100 10.90300 1.000 68.09000 316 ALA C C 1
ATOM 8923 O O . ALA C 1 316 ? 41.34400 59.96500 10.79100 1.000 74.96000 316 ALA C O 1
ATOM 8925 N N . GLU C 1 317 ? 39.80600 61.49500 11.39400 1.000 72.99000 317 GLU C N 1
ATOM 8926 C CA . GLU C 1 317 ? 40.81200 62.39000 11.94700 1.000 77.56000 317 GLU C CA 1
ATOM 8927 C C . GLU C 1 317 ? 41.42600 61.76300 13.19200 1.000 77.10000 317 GLU C C 1
ATOM 8928 O O . GLU C 1 317 ? 40.72300 61.21000 14.04200 1.000 78.40000 317 GLU C O 1
ATOM 8934 N N . ILE C 1 318 ? 42.74600 61.84800 13.29600 1.000 67.90000 318 ILE C N 1
ATOM 8935 C CA . ILE C 1 318 ? 43.50300 61.16700 14.34200 1.000 64.98000 318 ILE C CA 1
ATOM 8936 C C . ILE C 1 318 ? 43.87900 62.19500 15.40400 1.000 61.43000 318 ILE C C 1
ATOM 8937 O O . ILE C 1 318 ? 44.58900 63.16100 15.08600 1.000 65.20000 318 ILE C O 1
ATOM 8942 N N . PRO C 1 319 ? 43.42900 62.03900 16.64700 1.000 63.84000 319 PRO C N 1
ATOM 8943 C CA . PRO C 1 319 ? 43.84600 62.97200 17.69900 1.000 61.45000 319 PRO C CA 1
ATOM 8944 C C . PRO C 1 319 ? 45.33000 62.82800 17.99900 1.000 59.12000 319 PRO C C 1
ATOM 8945 O O . PRO C 1 319 ? 45.86100 61.71800 18.08200 1.000 61.75000 319 PRO C O 1
ATOM 8949 N N . GLU C 1 320 ? 46.00100 63.97100 18.16000 1.000 60.83000 320 GLU C N 1
ATOM 8950 C CA . GLU C 1 320 ? 47.41600 63.93700 18.51600 1.000 63.01000 320 GLU C CA 1
ATOM 8951 C C . GLU C 1 320 ? 47.62600 63.37300 19.91400 1.000 59.71000 320 GLU C C 1
ATOM 8952 O O . GLU C 1 320 ? 48.69100 62.81700 20.20200 1.000 62.50000 320 GLU C O 1
ATOM 8958 N N . LEU C 1 321 ? 46.62700 63.50300 20.78900 1.000 60.08000 321 LEU C N 1
ATOM 8959 C CA . LEU C 1 321 ? 46.65100 62.94100 22.13700 1.000 55.89000 321 LEU C CA 1
ATOM 8960 C C . LEU C 1 321 ? 45.40300 62.08000 22.29200 1.000 57.72000 321 LEU C C 1
ATOM 8961 O O . LEU C 1 321 ? 44.40900 62.51100 22.89700 1.000 57.77000 321 LEU C O 1
ATOM 8966 N N . PRO C 1 322 ? 45.41400 60.86700 21.74800 1.000 57.03000 322 PRO C N 1
ATOM 8967 C CA . PRO C 1 322 ? 44.21400 60.04200 21.78700 1.000 58.41000 322 PRO C CA 1
ATOM 8968 C C . PRO C 1 322 ? 43.86000 59.67000 23.21600 1.000 56.10000 322 PRO C C 1
ATOM 8969 O O . PRO C 1 322 ? 44.75000 59.46700 24.06000 1.000 61.69000 322 PRO C O 1
ATOM 8973 N N . PRO C 1 323 ? 42.57100 59.57700 23.52400 1.000 54.53000 323 PRO C N 1
ATOM 8974 C CA . PRO C 1 323 ? 42.16100 59.13100 24.86100 1.000 58.41000 323 PRO C CA 1
ATOM 8975 C C . PRO C 1 323 ? 42.51300 57.66800 25.07700 1.000 57.17000 323 PRO C C 1
ATOM 8976 O O . PRO C 1 323 ? 42.88500 56.93900 24.15500 1.000 56.11000 323 PRO C O 1
ATOM 8980 N N . ILE C 1 324 ? 42.39600 57.23400 26.33800 1.000 54.72000 324 ILE C N 1
ATOM 8981 C CA . ILE C 1 324 ? 42.61600 55.82900 26.66300 1.000 53.46000 324 ILE C CA 1
ATOM 8982 C C . ILE C 1 324 ? 41.35300 54.99700 26.49900 1.000 54.71000 324 ILE C C 1
ATOM 8983 O O . ILE C 1 324 ? 41.38400 53.78200 26.74000 1.000 56.32000 324 ILE C O 1
ATOM 8988 N N . GLY C 1 325 ? 40.24300 55.61000 26.09400 1.000 55.60000 325 GLY C N 1
ATOM 8989 C CA . GLY C 1 325 ? 39.07700 54.86900 25.65600 1.000 56.51000 325 GLY C CA 1
ATOM 8990 C C . GLY C 1 325 ? 38.00200 54.61000 26.69000 1.000 57.91000 325 GLY C C 1
ATOM 8991 O O . GLY C 1 325 ? 37.72500 55.45300 27.54900 1.000 60.68000 325 GLY C O 1
ATOM 8992 N N . LYS C 1 326 ? 37.39400 53.43600 26.60800 1.000 53.10000 326 LYS C N 1
ATOM 8993 C CA . LYS C 1 326 ? 36.23600 53.04700 27.39500 1.000 58.54000 326 LYS C CA 1
ATOM 8994 C C . LYS C 1 326 ? 36.50400 51.70900 28.06300 1.000 59.31000 326 LYS C C 1
ATOM 8995 O O . LYS C 1 326 ? 37.35300 50.93700 27.60400 1.000 60.12000 326 LYS C O 1
ATOM 9001 N N . PRO C 1 327 ? 35.80700 51.41100 29.16100 1.000 57.13000 327 PRO C N 1
ATOM 9002 C CA . PRO C 1 327 ? 36.06100 50.15200 29.87400 1.000 61.09000 327 PRO C CA 1
ATOM 9003 C C . PRO C 1 327 ? 35.79400 48.93300 29.00200 1.000 60.20000 327 PRO C C 1
ATOM 9004 O O . PRO C 1 327 ? 34.86500 48.91300 28.19100 1.000 65.54000 327 PRO C O 1
ATOM 9008 N N . ILE C 1 328 ? 36.62800 47.91000 29.18200 1.000 56.57000 328 ILE C N 1
ATOM 9009 C CA . ILE C 1 328 ? 36.45100 46.61500 28.53300 1.000 59.40000 328 ILE C CA 1
ATOM 9010 C C . ILE C 1 328 ? 35.32000 45.86900 29.22700 1.000 61.57000 328 ILE C C 1
ATOM 9011 O O . ILE C 1 328 ? 34.80500 46.32200 30.25600 1.000 64.63000 328 ILE C O 1
ATOM 9016 N N . SER C 1 329 ? 34.89600 44.75000 28.63800 1.000 65.06000 329 SER C N 1
ATOM 9017 C CA . SER C 1 329 ? 33.78300 43.97000 29.16900 1.000 67.07000 329 SER C CA 1
ATOM 9018 C C . SER C 1 329 ? 33.97300 43.66300 30.65000 1.000 68.58000 329 SER C C 1
ATOM 9019 O O . SER C 1 329 ? 35.09200 43.45200 31.12800 1.000 65.61000 329 SER C O 1
ATOM 9022 N N . ASN C 1 330 ? 32.85200 43.64600 31.37700 1.000 70.76000 330 ASN C N 1
ATOM 9023 C CA . ASN C 1 330 ? 32.81500 43.30700 32.80100 1.000 69.19000 330 ASN C CA 1
ATOM 9024 C C . ASN C 1 330 ? 33.71700 44.21600 33.63100 1.000 70.79000 330 ASN C C 1
ATOM 9025 O O . ASN C 1 330 ? 34.26500 43.79900 34.65400 1.000 66.50000 330 ASN C O 1
ATOM 9030 N N . THR C 1 331 ? 33.87500 45.46500 33.19800 1.000 66.64000 331 THR C N 1
ATOM 9031 C CA . THR C 1 331 ? 34.73000 46.42200 33.88400 1.000 62.13000 331 THR C CA 1
ATOM 9032 C C . THR C 1 331 ? 34.02000 47.76400 33.95400 1.000 62.07000 331 THR C C 1
ATOM 9033 O O . THR C 1 331 ? 33.37600 48.18600 32.98900 1.000 71.60000 331 THR C O 1
ATOM 9037 N N . TRP C 1 332 ? 34.13200 48.42500 35.10200 1.000 65.94000 332 TRP C N 1
ATOM 9038 C CA . TRP C 1 332 ? 33.56700 49.74900 35.30600 1.000 65.67000 332 TRP C CA 1
ATOM 9039 C C . TRP C 1 332 ? 34.65400 50.67900 35.81900 1.000 62.21000 332 TRP C C 1
ATOM 9040 O O . TRP C 1 332 ? 35.45200 50.30000 36.68200 1.000 65.29000 332 TRP C O 1
ATOM 9051 N N . ILE C 1 333 ? 34.68400 51.89400 35.28000 1.000 57.91000 333 ILE C N 1
ATOM 9052 C CA . ILE C 1 333 ? 35.68600 52.89200 35.63100 1.000 55.01000 333 ILE C CA 1
ATOM 9053 C C . ILE C 1 333 ? 34.97800 54.07900 36.26300 1.000 58.38000 333 ILE C C 1
ATOM 9054 O O . ILE C 1 333 ? 34.00800 54.60300 35.70100 1.000 65.86000 333 ILE C O 1
ATOM 9059 N N . TYR C 1 334 ? 35.45900 54.49900 37.42900 1.000 58.11000 334 TYR C N 1
ATOM 9060 C CA . TYR C 1 334 ? 34.93100 55.65800 38.13000 1.000 55.77000 334 TYR C CA 1
ATOM 9061 C C . TYR C 1 334 ? 36.02400 56.70700 38.26400 1.000 57.52000 334 TYR C C 1
ATOM 9062 O O . TYR C 1 334 ? 37.18200 56.38100 38.54700 1.000 58.27000 334 TYR C O 1
ATOM 9071 N N . ILE C 1 335 ? 35.65100 57.96300 38.05900 1.000 55.98000 335 ILE C N 1
ATOM 9072 C CA . ILE C 1 335 ? 36.54300 59.10000 38.24300 1.000 48.88000 335 ILE C CA 1
ATOM 9073 C C . ILE C 1 335 ? 36.02700 59.85000 39.46400 1.000 57.60000 335 ILE C C 1
ATOM 9074 O O . ILE C 1 335 ? 35.00900 60.54800 39.39700 1.000 62.77000 335 ILE C O 1
ATOM 9079 N N . LEU C 1 336 ? 36.72200 59.70300 40.58800 1.000 58.00000 336 LEU C N 1
ATOM 9080 C CA . LEU C 1 336 ? 36.23400 60.15600 41.88000 1.000 61.51000 336 LEU C CA 1
ATOM 9081 C C . LEU C 1 336 ? 37.05300 61.33000 42.40000 1.000 58.58000 336 LEU C C 1
ATOM 9082 O O . LEU C 1 336 ? 38.19400 61.55900 41.98700 1.000 56.13000 336 LEU C O 1
ATOM 9087 N N . ASP C 1 337 ? 36.44800 62.07500 43.32000 1.000 56.52000 337 ASP C N 1
ATOM 9088 C CA . ASP C 1 337 ? 37.15300 63.11100 44.05600 1.000 54.71000 337 ASP C CA 1
ATOM 9089 C C . ASP C 1 337 ? 37.73200 62.50200 45.33300 1.000 55.44000 337 ASP C C 1
ATOM 9090 O O . ASP C 1 337 ? 37.71800 61.28400 45.52800 1.000 51.50000 337 ASP C O 1
ATOM 9095 N N . GLN C 1 338 ? 38.24100 63.35000 46.22700 1.000 56.12000 338 GLN C N 1
ATOM 9096 C CA . GLN C 1 338 ? 38.86500 62.86900 47.45300 1.000 61.51000 338 GLN C CA 1
ATOM 9097 C C . GLN C 1 338 ? 37.86900 62.24000 48.41800 1.000 63.92000 338 GLN C C 1
ATOM 9098 O O . GLN C 1 338 ? 38.29200 61.58100 49.37300 1.000 62.90000 338 GLN C O 1
ATOM 9104 N N . GLU C 1 339 ? 36.56800 62.42200 48.19200 1.000 61.86000 339 GLU C N 1
ATOM 9105 C CA . GLU C 1 339 ? 35.53000 61.79900 49.00100 1.000 64.12000 339 GLU C CA 1
ATOM 9106 C C . GLU C 1 339 ? 34.87000 60.62900 48.28300 1.000 65.97000 339 GLU C C 1
ATOM 9107 O O . GLU C 1 339 ? 33.77800 60.20400 48.67700 1.000 72.64000 339 GLU C O 1
ATOM 9113 N N . GLN C 1 340 ? 35.51200 60.10800 47.23400 1.000 63.18000 340 GLN C N 1
ATOM 9114 C CA . GLN C 1 340 ? 34.99800 58.98300 46.45100 1.000 63.84000 340 GLN C CA 1
ATOM 9115 C C . GLN C 1 340 ? 33.62900 59.29300 45.84800 1.000 59.77000 340 GLN C C 1
ATOM 9116 O O . GLN C 1 340 ? 32.77900 58.41000 45.71700 1.000 65.48000 340 GLN C O 1
ATOM 9122 N N . GLN C 1 341 ? 33.41100 60.55500 45.48600 1.000 59.83000 341 GLN C N 1
ATOM 9123 C CA . GLN C 1 341 ? 32.18500 60.99800 44.83500 1.000 58.20000 341 GLN C CA 1
ATOM 9124 C C . GLN C 1 341 ? 32.41100 61.11600 43.33200 1.000 63.53000 341 GLN C C 1
ATOM 9125 O O . GLN C 1 341 ? 33.47200 61.56200 42.88600 1.000 59.31000 341 GLN C O 1
ATOM 9131 N N . LEU C 1 342 ? 31.40100 60.72000 42.55700 1.000 70.65000 342 LEU C N 1
ATOM 9132 C CA . LEU C 1 342 ? 31.52900 60.67700 41.10300 1.000 61.25000 342 LEU C CA 1
ATOM 9133 C C . LEU C 1 342 ? 31.73600 62.07300 40.52800 1.000 59.97000 342 LEU C C 1
ATOM 9134 O O . LEU C 1 342 ? 31.03200 63.02100 40.89100 1.000 56.55000 342 LEU C O 1
ATOM 9139 N N . GLN C 1 343 ? 32.70800 62.19600 39.62000 1.000 54.67000 343 GLN C N 1
ATOM 9140 C CA . GLN C 1 343 ? 33.03500 63.48700 39.02300 1.000 59.70000 343 GLN C CA 1
ATOM 9141 C C . GLN C 1 343 ? 32.36500 63.64400 37.66100 1.000 60.86000 343 GLN C C 1
ATOM 9142 O O . GLN C 1 343 ? 32.30200 62.68600 36.88400 1.000 53.62000 343 GLN C O 1
ATOM 9148 N N . PRO C 1 344 ? 31.85900 64.83700 37.36100 1.000 60.97000 344 PRO C N 1
ATOM 9149 C CA . PRO C 1 344 ? 31.23300 65.07000 36.05500 1.000 62.52000 344 PRO C CA 1
ATOM 9150 C C . PRO C 1 344 ? 32.24800 65.04200 34.92600 1.000 65.67000 344 PRO C C 1
ATOM 9151 O O . PRO C 1 344 ? 33.46100 65.13800 35.12900 1.000 71.80000 344 PRO C O 1
ATOM 9155 N N . GLN C 1 345 ? 31.71900 64.89000 33.71500 1.000 60.34000 345 GLN C N 1
ATOM 9156 C CA . GLN C 1 345 ? 32.54800 64.93600 32.52000 1.000 62.98000 345 GLN C CA 1
ATOM 9157 C C . GLN C 1 345 ? 33.29200 66.26500 32.45000 1.000 64.43000 345 GLN C C 1
ATOM 9158 O O . GLN C 1 345 ? 32.69400 67.33500 32.60400 1.000 62.87000 345 GLN C O 1
ATOM 9164 N N . GLY C 1 346 ? 34.60300 66.19200 32.22000 1.000 56.34000 346 GLY C N 1
ATOM 9165 C CA . GLY C 1 346 ? 35.43700 67.36900 32.13000 1.000 51.62000 346 GLY C CA 1
ATOM 9166 C C . GLY C 1 346 ? 36.13000 67.78300 33.41200 1.000 61.93000 346 GLY C C 1
ATOM 9167 O O . GLY C 1 346 ? 36.93200 68.72600 33.38400 1.000 54.56000 346 GLY C O 1
ATOM 9168 N N . ILE C 1 347 ? 35.85800 67.11900 34.53300 1.000 60.12000 347 ILE C N 1
ATOM 9169 C CA . ILE C 1 347 ? 36.42700 67.48100 35.82800 1.000 57.85000 347 ILE C CA 1
ATOM 9170 C C . ILE C 1 347 ? 37.51000 66.47400 36.19000 1.000 58.93000 347 ILE C C 1
ATOM 9171 O O . ILE C 1 347 ? 37.29100 65.25900 36.10700 1.000 61.26000 347 ILE C O 1
ATOM 9176 N N . VAL C 1 348 ? 38.67800 66.98200 36.58800 1.000 59.69000 348 VAL C N 1
ATOM 9177 C CA . VAL C 1 348 ? 39.80000 66.12300 36.94500 1.000 61.40000 348 VAL C CA 1
ATOM 9178 C C . VAL C 1 348 ? 39.46000 65.32000 38.19200 1.000 61.11000 348 VAL C C 1
ATOM 9179 O O . VAL C 1 348 ? 38.95600 65.86200 39.18500 1.000 68.65000 348 VAL C O 1
ATOM 9183 N N . GLY C 1 349 ? 39.73700 64.02000 38.14400 1.000 60.18000 349 GLY C N 1
ATOM 9184 C CA . GLY C 1 349 ? 39.54800 63.14900 39.28700 1.000 50.55000 349 GLY C CA 1
ATOM 9185 C C . GLY C 1 349 ? 40.48100 61.95600 39.26500 1.000 55.00000 349 GLY C C 1
ATOM 9186 O O . GLY C 1 349 ? 41.33700 61.85800 38.38500 1.000 57.30000 349 GLY C O 1
ATOM 9187 N N . GLU C 1 350 ? 40.32300 61.03800 40.21600 1.000 51.31000 350 GLU C N 1
ATOM 9188 C CA . GLU C 1 350 ? 41.20600 59.88600 40.35500 1.000 50.33000 350 GLU C CA 1
ATOM 9189 C C . GLU C 1 350 ? 40.52100 58.63900 39.81100 1.000 52.94000 350 GLU C C 1
ATOM 9190 O O . GLU C 1 350 ? 39.35000 58.38600 40.11300 1.000 60.25000 350 GLU C O 1
ATOM 9196 N N . LEU C 1 351 ? 41.25100 57.86900 39.00800 1.000 56.31000 351 LEU C N 1
ATOM 9197 C CA . LEU C 1 351 ? 40.68300 56.68600 38.37500 1.000 58.72000 351 LEU C CA 1
ATOM 9198 C C . LEU C 1 351 ? 40.49100 55.56200 39.38500 1.000 60.64000 351 LEU C C 1
ATOM 9199 O O . LEU C 1 351 ? 41.41400 55.20900 40.12600 1.000 56.81000 351 LEU C O 1
ATOM 9204 N N . TYR C 1 352 ? 39.28600 54.99700 39.40700 1.000 60.28000 352 TYR C N 1
ATOM 9205 C CA . TYR C 1 352 ? 38.98400 53.78500 40.15500 1.000 60.25000 352 TYR C CA 1
ATOM 9206 C C . TYR C 1 352 ? 38.50600 52.71700 39.18100 1.000 63.89000 352 TYR C C 1
ATOM 9207 O O . TYR C 1 352 ? 37.68100 52.99200 38.30400 1.000 61.91000 352 TYR C O 1
ATOM 9216 N N . ILE C 1 353 ? 39.02500 51.50100 39.33300 1.000 62.10000 353 ILE C N 1
ATOM 9217 C CA . ILE C 1 353 ? 38.74300 50.40100 38.41900 1.000 57.47000 353 ILE C CA 1
ATOM 9218 C C . ILE C 1 353 ? 38.03300 49.29600 39.18600 1.000 64.20000 353 ILE C C 1
ATOM 9219 O O . ILE C 1 353 ? 38.46700 48.91400 40.27900 1.000 69.24000 353 ILE C O 1
ATOM 9224 N N . SER C 1 354 ? 36.94500 48.78700 38.61400 1.000 64.58000 354 SER C N 1
ATOM 9225 C CA . SER C 1 354 ? 36.17300 47.71600 39.22200 1.000 67.53000 354 SER C CA 1
ATOM 9226 C C . SER C 1 354 ? 35.78000 46.70400 38.15600 1.000 66.72000 354 SER C C 1
ATOM 9227 O O . SER C 1 354 ? 35.65700 47.04100 36.97600 1.000 67.65000 354 SER C O 1
ATOM 9230 N N . GLY C 1 355 ? 35.58400 45.45400 38.58200 1.000 59.59000 355 GLY C N 1
ATOM 9231 C CA . GLY C 1 355 ? 35.06300 44.43300 37.70400 1.000 61.88000 355 GLY C CA 1
ATOM 9232 C C . GLY C 1 355 ? 35.93600 43.19600 37.69200 1.000 62.45000 355 GLY C C 1
ATOM 9233 O O . GLY C 1 355 ? 36.70100 42.93700 38.62800 1.000 61.35000 355 GLY C O 1
ATOM 9234 N N . ALA C 1 356 ? 35.80600 42.42900 36.60600 1.000 62.71000 356 ALA C N 1
ATOM 9235 C CA . ALA C 1 356 ? 36.42700 41.11200 36.50500 1.000 64.38000 356 ALA C CA 1
ATOM 9236 C C . ALA C 1 356 ? 37.94800 41.16700 36.43700 1.000 71.15000 356 ALA C C 1
ATOM 9237 O O . ALA C 1 356 ? 38.59900 40.13700 36.64100 1.000 73.49000 356 ALA C O 1
ATOM 9239 N N . ASN C 1 357 ? 38.53100 42.32800 36.14500 1.000 70.30000 357 ASN C N 1
ATOM 9240 C CA . ASN C 1 357 ? 39.97400 42.42200 35.96400 1.000 68.06000 357 ASN C CA 1
ATOM 9241 C C . ASN C 1 357 ? 40.73500 42.68600 37.25500 1.000 68.56000 357 ASN C C 1
ATOM 9242 O O . ASN C 1 357 ? 41.95500 42.48800 37.28600 1.000 65.93000 357 ASN C O 1
ATOM 9247 N N . VAL C 1 358 ? 40.05400 43.12300 38.31500 1.000 74.22000 358 VAL C N 1
ATOM 9248 C CA . VAL C 1 358 ? 40.74100 43.51100 39.54200 1.000 70.96000 358 VAL C CA 1
ATOM 9249 C C . VAL C 1 358 ? 41.37500 42.28700 40.18700 1.000 70.23000 358 VAL C C 1
ATOM 9250 O O . VAL C 1 358 ? 40.71000 41.26700 40.41500 1.000 67.57000 358 VAL C O 1
ATOM 9254 N N . GLY C 1 359 ? 42.66700 42.38500 40.48800 1.000 74.36000 359 GLY C N 1
ATOM 9255 C CA . GLY C 1 359 ? 43.41900 41.27600 41.03000 1.000 70.83000 359 GLY C CA 1
ATOM 9256 C C . GLY C 1 359 ? 43.22000 41.10400 42.52500 1.000 72.81000 359 GLY C C 1
ATOM 9257 O O . GLY C 1 359 ? 42.38600 41.74900 43.16100 1.000 70.09000 359 GLY C O 1
ATOM 9258 N N . ARG C 1 360 ? 44.03300 40.21400 43.09300 1.000 75.48000 360 ARG C N 1
ATOM 9259 C CA . ARG C 1 360 ? 43.90200 39.81600 44.48800 1.000 73.55000 360 ARG C CA 1
ATOM 9260 C C . ARG C 1 360 ? 44.63800 40.73300 45.45600 1.000 72.58000 360 ARG C C 1
ATOM 9261 O O . ARG C 1 360 ? 44.42700 40.62200 46.66900 1.000 79.26000 360 ARG C O 1
ATOM 9269 N N . GLY C 1 361 ? 45.48200 41.63400 44.96100 1.000 72.65000 361 GLY C N 1
ATOM 9270 C CA . GLY C 1 361 ? 46.20700 42.52000 45.84900 1.000 64.92000 361 GLY C CA 1
ATOM 9271 C C . GLY C 1 361 ? 47.70600 42.30700 45.84400 1.000 70.29000 361 GLY C C 1
ATOM 9272 O O . GLY C 1 361 ? 48.26700 41.83800 44.84900 1.000 70.68000 361 GLY C O 1
ATOM 9273 N N . TYR C 1 362 ? 48.36200 42.62300 46.95500 1.000 75.76000 362 TYR C N 1
ATOM 9274 C CA . TYR C 1 362 ? 49.81200 42.56800 47.06100 1.000 74.51000 362 TYR C CA 1
ATOM 9275 C C . TYR C 1 362 ? 50.22100 41.38800 47.93000 1.000 74.95000 362 TYR C C 1
ATOM 9276 O O . TYR C 1 362 ? 49.64700 41.17100 49.00200 1.000 76.98000 362 TYR C O 1
ATOM 9285 N N . LEU C 1 363 ? 51.20600 40.62900 47.45400 1.000 71.77000 363 LEU C N 1
ATOM 9286 C CA . LEU C 1 363 ? 51.66000 39.42900 48.14400 1.000 72.24000 363 LEU C CA 1
ATOM 9287 C C . LEU C 1 363 ? 52.21200 39.76200 49.52500 1.000 81.61000 363 LEU C C 1
ATOM 9288 O O . LEU C 1 363 ? 53.12700 40.58100 49.65800 1.000 78.79000 363 LEU C O 1
ATOM 9293 N N . ASN C 1 364 ? 51.64500 39.12600 50.55200 1.000 87.32000 364 ASN C N 1
ATOM 9294 C CA . ASN C 1 364 ? 52.12600 39.19800 51.93100 1.000 83.68000 364 ASN C CA 1
ATOM 9295 C C . ASN C 1 364 ? 52.11600 40.61900 52.48500 1.000 81.87000 364 ASN C C 1
ATOM 9296 O O . ASN C 1 364 ? 52.87200 40.93600 53.40900 1.000 80.76000 364 ASN C O 1
ATOM 9301 N N . ASN C 1 365 ? 51.27000 41.48600 51.93100 1.000 78.47000 365 ASN C N 1
ATOM 9302 C CA . ASN C 1 365 ? 51.12100 42.84900 52.43400 1.000 77.51000 365 ASN C CA 1
ATOM 9303 C C . ASN C 1 365 ? 49.70200 43.28800 52.08700 1.000 77.88000 365 ASN C C 1
ATOM 9304 O O . ASN C 1 365 ? 49.43800 43.68900 50.95000 1.000 86.44000 365 ASN C O 1
ATOM 9309 N N . GLN C 1 366 ? 48.79900 43.21400 53.06300 1.000 79.01000 366 GLN C N 1
ATOM 9310 C CA . GLN C 1 366 ? 47.42000 43.61400 52.83500 1.000 87.87000 366 GLN C CA 1
ATOM 9311 C C . GLN C 1 366 ? 47.00200 44.83200 53.64500 1.000 80.05000 366 GLN C C 1
ATOM 9312 O O . GLN C 1 366 ? 45.82800 45.21000 53.59900 1.000 83.79000 366 GLN C O 1
ATOM 9318 N N . GLU C 1 367 ? 47.91900 45.45400 54.38900 1.000 80.46000 367 GLU C N 1
ATOM 9319 C CA . GLU C 1 367 ? 47.68900 46.84200 54.77400 1.000 89.60000 367 GLU C CA 1
ATOM 9320 C C . GLU C 1 367 ? 47.74200 47.74400 53.54800 1.000 83.72000 367 GLU C C 1
ATOM 9321 O O . GLU C 1 367 ? 46.89600 48.63000 53.38000 1.000 86.73000 367 GLU C O 1
ATOM 9327 N N . LEU C 1 368 ? 48.71900 47.51600 52.66700 1.000 79.48000 368 LEU C N 1
ATOM 9328 C CA . LEU C 1 368 ? 48.73600 48.21800 51.39000 1.000 80.68000 368 LEU C CA 1
ATOM 9329 C C . LEU C 1 368 ? 47.54000 47.82200 50.53500 1.000 80.19000 368 LEU C C 1
ATOM 9330 O O . LEU C 1 368 ? 46.92900 48.67100 49.87500 1.000 81.83000 368 LEU C O 1
ATOM 9335 N N . THR C 1 369 ? 47.19100 46.53100 50.53100 1.000 73.97000 369 THR C N 1
ATOM 9336 C CA . THR C 1 369 ? 46.02100 46.08200 49.78300 1.000 76.34000 369 THR C CA 1
ATOM 9337 C C . THR C 1 369 ? 44.74300 46.70300 50.33700 1.000 73.29000 369 THR C C 1
ATOM 9338 O O . THR C 1 369 ? 43.83500 47.05500 49.57500 1.000 76.29000 369 THR C O 1
ATOM 9342 N N . ALA C 1 370 ? 44.65700 46.85300 51.66100 1.000 76.31000 370 ALA C N 1
ATOM 9343 C CA . ALA C 1 370 ? 43.49300 47.50800 52.24800 1.000 76.38000 370 ALA C CA 1
ATOM 9344 C C . ALA C 1 370 ? 43.42700 48.98000 51.86300 1.000 75.61000 370 ALA C C 1
ATOM 9345 O O . ALA C 1 370 ? 42.33100 49.54200 51.75400 1.000 75.36000 370 ALA C O 1
ATOM 9347 N N . GLU C 1 371 ? 44.58100 49.62000 51.66100 1.000 74.92000 371 GLU C N 1
ATOM 9348 C CA . GLU C 1 371 ? 44.59300 51.01400 51.23400 1.000 80.46000 371 GLU C CA 1
ATOM 9349 C C . GLU C 1 371 ? 44.19900 51.16600 49.77000 1.000 80.64000 371 GLU C C 1
ATOM 9350 O O . GLU C 1 371 ? 43.66800 52.21200 49.38000 1.000 83.30000 371 GLU C O 1
ATOM 9356 N N . LYS C 1 372 ? 44.46200 50.14900 48.94400 1.000 74.89000 372 LYS C N 1
ATOM 9357 C CA . LYS C 1 372 ? 44.28600 50.26700 47.50400 1.000 70.92000 372 LYS C CA 1
ATOM 9358 C C . LYS C 1 372 ? 43.11400 49.47300 46.94300 1.000 76.06000 372 LYS C C 1
ATOM 9359 O O . LYS C 1 372 ? 42.63900 49.80600 45.85300 1.000 73.14000 372 LYS C O 1
ATOM 9365 N N . PHE C 1 373 ? 42.63600 48.44800 47.64200 1.000 78.58000 373 PHE C N 1
ATOM 9366 C CA . PHE C 1 373 ? 41.55800 47.60200 47.14400 1.000 74.92000 373 PHE C CA 1
ATOM 9367 C C . PHE C 1 373 ? 40.33500 47.77800 48.03100 1.000 76.48000 373 PHE C C 1
ATOM 9368 O O . PHE C 1 373 ? 40.38900 47.50900 49.23600 1.000 77.49000 373 PHE C O 1
ATOM 9376 N N . PHE C 1 374 ? 39.23700 48.22200 47.42800 1.000 80.46000 374 PHE C N 1
ATOM 9377 C CA . PHE C 1 374 ? 37.99400 48.51300 48.12300 1.000 74.41000 374 PHE C CA 1
ATOM 9378 C C . PHE C 1 374 ? 36.89300 47.61400 47.57500 1.000 78.25000 374 PHE C C 1
ATOM 9379 O O . PHE C 1 374 ? 37.09100 46.86100 46.61800 1.000 76.82000 374 PHE C O 1
ATOM 9387 N N . ALA C 1 375 ? 35.72200 47.69700 48.19600 1.000 82.87000 375 ALA C N 1
ATOM 9388 C CA . ALA C 1 375 ? 34.51200 47.12000 47.63000 1.000 77.23000 375 ALA C CA 1
ATOM 9389 C C . ALA C 1 375 ? 33.79000 48.19100 46.82500 1.000 80.66000 375 ALA C C 1
ATOM 9390 O O . ALA C 1 375 ? 33.71000 49.34800 47.24600 1.000 83.41000 375 ALA C O 1
ATOM 9392 N N . ASP C 1 376 ? 33.27400 47.80400 45.66900 1.000 82.04000 376 ASP C N 1
ATOM 9393 C CA . ASP C 1 376 ? 32.63300 48.76300 44.77800 1.000 85.00000 376 ASP C CA 1
ATOM 9394 C C . ASP C 1 376 ? 31.33800 49.26700 45.40200 1.000 87.54000 376 ASP C C 1
ATOM 9395 O O . ASP C 1 376 ? 30.39800 48.47800 45.56800 1.000 87.00000 376 ASP C O 1
ATOM 9400 N N . PRO C 1 377 ? 31.24300 50.54800 45.76900 1.000 84.16000 377 PRO C N 1
ATOM 9401 C CA . PRO C 1 377 ? 29.98700 51.05100 46.34900 1.000 81.30000 377 PRO C CA 1
ATOM 9402 C C . PRO C 1 377 ? 28.80900 50.97900 45.39500 1.000 92.90000 377 PRO C C 1
ATOM 9403 O O . PRO C 1 377 ? 27.67900 50.73900 45.83800 1.000 100.34000 377 PRO C O 1
ATOM 9407 N N . PHE C 1 378 ? 29.03700 51.17700 44.09500 1.000 88.46000 378 PHE C N 1
ATOM 9408 C CA . PHE C 1 378 ? 27.93900 51.16200 43.13600 1.000 88.56000 378 PHE C CA 1
ATOM 9409 C C . PHE C 1 378 ? 27.56000 49.74500 42.72200 1.000 89.16000 378 PHE C C 1
ATOM 9410 O O . PHE C 1 378 ? 26.41400 49.50500 42.32600 1.000 94.07000 378 PHE C O 1
ATOM 9412 N N . ARG C 1 379 ? 28.49900 48.80400 42.80400 1.000 86.97000 379 ARG C N 1
ATOM 9413 C CA . ARG C 1 379 ? 28.25600 47.39700 42.49000 1.000 90.99000 379 ARG C CA 1
ATOM 9414 C C . ARG C 1 379 ? 28.81600 46.56900 43.63800 1.000 92.83000 379 ARG C C 1
ATOM 9415 O O . ARG C 1 379 ? 30.00100 46.21200 43.63900 1.000 85.45000 379 ARG C O 1
ATOM 9423 N N . PRO C 1 380 ? 27.98500 46.22700 44.62600 1.000 97.22000 380 PRO C N 1
ATOM 9424 C CA . PRO C 1 380 ? 28.52700 45.67700 45.88200 1.000 92.66000 380 PRO C CA 1
ATOM 9425 C C . PRO C 1 380 ? 29.28000 44.37000 45.71700 1.000 94.36000 380 PRO C C 1
ATOM 9426 O O . PRO C 1 380 ? 30.11700 44.04400 46.56900 1.000 88.60000 380 PRO C O 1
ATOM 9430 N N . ASN C 1 381 ? 29.01600 43.61100 44.65400 1.000 94.71000 381 ASN C N 1
ATOM 9431 C CA . ASN C 1 381 ? 29.68600 42.33600 44.43600 1.000 93.29000 381 ASN C CA 1
ATOM 9432 C C . ASN C 1 381 ? 31.10300 42.48200 43.89400 1.000 91.41000 381 ASN C C 1
ATOM 9433 O O . ASN C 1 381 ? 31.86300 41.50900 43.93000 1.000 84.21000 381 ASN C O 1
ATOM 9438 N N . GLU C 1 382 ? 31.48000 43.66000 43.40500 1.000 92.80000 382 GLU C N 1
ATOM 9439 C CA . GLU C 1 382 ? 32.70900 43.83000 42.64600 1.000 85.07000 382 GLU C CA 1
ATOM 9440 C C . GLU C 1 382 ? 33.83900 44.37700 43.51000 1.000 79.20000 382 GLU C C 1
ATOM 9441 O O . GLU C 1 382 ? 33.61400 45.10700 44.47900 1.000 76.14000 382 GLU C O 1
ATOM 9447 N N . ARG C 1 383 ? 35.06300 44.01200 43.13800 1.000 76.25000 383 ARG C N 1
ATOM 9448 C CA . ARG C 1 383 ? 36.26600 44.54000 43.76400 1.000 74.36000 383 ARG C CA 1
ATOM 9449 C C . ARG C 1 383 ? 36.70100 45.80900 43.04200 1.000 73.18000 383 ARG C C 1
ATOM 9450 O O . ARG C 1 383 ? 36.65300 45.88300 41.81200 1.000 71.76000 383 ARG C O 1
ATOM 9458 N N . MET C 1 384 ? 37.12300 46.80600 43.81400 1.000 69.69000 384 MET C N 1
ATOM 9459 C CA . MET C 1 384 ? 37.53000 48.09700 43.27700 1.000 68.93000 384 MET C CA 1
ATOM 9460 C C . MET C 1 384 ? 38.98000 48.38100 43.64300 1.000 68.96000 384 MET C C 1
ATOM 9461 O O . MET C 1 384 ? 39.39800 48.15300 44.78200 1.000 74.50000 384 MET C O 1
ATOM 9466 N N . TYR C 1 385 ? 39.74300 48.88600 42.67500 1.000 64.92000 385 TYR C N 1
ATOM 9467 C CA . TYR C 1 385 ? 41.13700 49.25200 42.88000 1.000 62.32000 385 TYR C CA 1
ATOM 9468 C C . TYR C 1 385 ? 41.32500 50.73900 42.61500 1.000 60.50000 385 TYR C C 1
ATOM 9469 O O . TYR C 1 385 ? 40.79000 51.28000 41.64200 1.000 63.37000 385 TYR C O 1
ATOM 9478 N N . ARG C 1 386 ? 42.09800 51.39000 43.48000 1.000 60.09000 386 ARG C N 1
ATOM 9479 C CA . ARG C 1 386 ? 42.36900 52.81900 43.38600 1.000 60.19000 386 ARG C CA 1
ATOM 9480 C C . ARG C 1 386 ? 43.76700 53.01600 42.80800 1.000 62.63000 386 ARG C C 1
ATOM 9481 O O . ARG C 1 386 ? 44.76000 52.59900 43.41500 1.000 62.72000 386 ARG C O 1
ATOM 9489 N N . THR C 1 387 ? 43.83900 53.65300 41.63900 1.000 59.12000 387 THR C N 1
ATOM 9490 C CA . THR C 1 387 ? 45.06700 53.68700 40.85100 1.000 63.98000 387 THR C CA 1
ATOM 9491 C C . THR C 1 387 ? 46.00500 54.82800 41.21800 1.000 59.57000 387 THR C C 1
ATOM 9492 O O . THR C 1 387 ? 47.22500 54.67900 41.08700 1.000 64.19000 387 THR C O 1
ATOM 9496 N N . GLY C 1 388 ? 45.47400 55.96200 41.66600 1.000 55.41000 388 GLY C N 1
ATOM 9497 C CA . GLY C 1 388 ? 46.28100 57.15200 41.83000 1.000 47.85000 388 GLY C CA 1
ATOM 9498 C C . GLY C 1 388 ? 46.50100 57.94400 40.56200 1.000 64.06000 388 GLY C C 1
ATOM 9499 O O . GLY C 1 388 ? 47.19600 58.96800 40.60300 1.000 63.26000 388 GLY C O 1
ATOM 9500 N N . ASP C 1 389 ? 45.93400 57.50900 39.44000 1.000 60.04000 389 ASP C N 1
ATOM 9501 C CA . ASP C 1 389 ? 46.04700 58.22400 38.18000 1.000 60.50000 389 ASP C CA 1
ATOM 9502 C C . ASP C 1 389 ? 44.92300 59.24500 38.05500 1.000 63.96000 389 ASP C C 1
ATOM 9503 O O . ASP C 1 389 ? 43.83100 59.06700 38.60000 1.000 64.27000 389 ASP C O 1
ATOM 9508 N N . LEU C 1 390 ? 45.20300 60.32100 37.32800 1.000 59.54000 390 LEU C N 1
ATOM 9509 C CA . LEU C 1 390 ? 44.26300 61.41600 37.14600 1.000 60.21000 390 LEU C CA 1
ATOM 9510 C C . LEU C 1 390 ? 43.71200 61.38600 35.72700 1.000 61.87000 390 LEU C C 1
ATOM 9511 O O . LEU C 1 390 ? 44.45500 61.15100 34.76900 1.000 60.79000 390 LEU C O 1
ATOM 9516 N N . ALA C 1 391 ? 42.40800 61.62000 35.59600 1.000 63.36000 391 ALA C N 1
ATOM 9517 C CA . ALA C 1 391 ? 41.75000 61.50000 34.30300 1.000 57.39000 391 ALA C CA 1
ATOM 9518 C C . ALA C 1 391 ? 40.49900 62.36700 34.28200 1.000 59.98000 391 ALA C C 1
ATOM 9519 O O . ALA C 1 391 ? 40.09600 62.94300 35.29600 1.000 58.19000 391 ALA C O 1
ATOM 9521 N N . ARG C 1 392 ? 39.89100 62.45000 33.09900 1.000 65.20000 392 ARG C N 1
ATOM 9522 C CA . ARG C 1 392 ? 38.66000 63.19600 32.88000 1.000 55.88000 392 ARG C CA 1
ATOM 9523 C C . ARG C 1 392 ? 37.76000 62.41900 31.93300 1.000 56.84000 392 ARG C C 1
ATOM 9524 O O . ARG C 1 392 ? 38.23900 61.80400 30.97600 1.000 59.12000 392 ARG C O 1
ATOM 9532 N N . TRP C 1 393 ? 36.45800 62.44600 32.20200 1.000 57.95000 393 TRP C N 1
ATOM 9533 C CA . TRP C 1 393 ? 35.48500 61.93300 31.24900 1.000 59.96000 393 TRP C CA 1
ATOM 9534 C C . TRP C 1 393 ? 35.31800 62.92900 30.10800 1.000 63.58000 393 TRP C C 1
ATOM 9535 O O . TRP C 1 393 ? 35.18200 64.13400 30.34100 1.000 62.88000 393 TRP C O 1
ATOM 9546 N N . LEU C 1 394 ? 35.34800 62.42900 28.88000 1.000 61.07000 394 LEU C N 1
ATOM 9547 C CA . LEU C 1 394 ? 35.09200 63.25300 27.71000 1.000 59.81000 394 LEU C CA 1
ATOM 9548 C C . LEU C 1 394 ? 33.61900 63.18700 27.33000 1.000 63.66000 394 LEU C C 1
ATOM 9549 O O . LEU C 1 394 ? 32.91900 62.23100 27.67800 1.000 67.06000 394 LEU C O 1
ATOM 9554 N N . PRO C 1 395 ? 33.10800 64.19800 26.61700 1.000 61.86000 395 PRO C N 1
ATOM 9555 C CA . PRO C 1 395 ? 31.67500 64.20100 26.27000 1.000 58.30000 395 PRO C CA 1
ATOM 9556 C C . PRO C 1 395 ? 31.24600 63.04500 25.37800 1.000 60.57000 395 PRO C C 1
ATOM 9557 O O . PRO C 1 395 ? 30.03700 62.82600 25.23100 1.000 65.77000 395 PRO C O 1
ATOM 9561 N N . ASP C 1 396 ? 32.17900 62.31100 24.77300 1.000 58.37000 396 ASP C N 1
ATOM 9562 C CA . ASP C 1 396 ? 31.84800 61.16100 23.94300 1.000 57.46000 396 ASP C CA 1
ATOM 9563 C C . ASP C 1 396 ? 31.95300 59.84000 24.69700 1.000 60.07000 396 ASP C C 1
ATOM 9564 O O . ASP C 1 396 ? 31.83400 58.77600 24.08100 1.000 64.24000 396 ASP C O 1
ATOM 9569 N N . GLY C 1 397 ? 32.17900 59.88400 26.00900 1.000 58.78000 397 GLY C N 1
ATOM 9570 C CA . GLY C 1 397 ? 32.28400 58.68900 26.81600 1.000 64.28000 397 GLY C CA 1
ATOM 9571 C C . GLY C 1 397 ? 33.68200 58.12800 26.96000 1.000 60.42000 397 GLY C C 1
ATOM 9572 O O . GLY C 1 397 ? 33.87600 57.18700 27.74000 1.000 62.43000 397 GLY C O 1
ATOM 9573 N N . ASN C 1 398 ? 34.65700 58.66700 26.23600 1.000 60.80000 398 ASN C N 1
ATOM 9574 C CA . ASN C 1 398 ? 36.03400 58.21600 26.35800 1.000 61.33000 398 ASN C CA 1
ATOM 9575 C C . ASN C 1 398 ? 36.70600 58.86500 27.56300 1.000 59.20000 398 ASN C C 1
ATOM 9576 O O . ASN C 1 398 ? 36.34900 59.97000 27.98200 1.000 56.58000 398 ASN C O 1
ATOM 9581 N N . ILE C 1 399 ? 37.68000 58.15900 28.12800 1.000 60.61000 399 ILE C N 1
ATOM 9582 C CA . ILE C 1 399 ? 38.44400 58.66000 29.26500 1.000 55.94000 399 ILE C CA 1
ATOM 9583 C C . ILE C 1 399 ? 39.70300 59.34300 28.75100 1.000 58.00000 399 ILE C C 1
ATOM 9584 O O . ILE C 1 399 ? 40.44100 58.77500 27.93800 1.000 56.99000 399 ILE C O 1
ATOM 9589 N N . GLU C 1 400 ? 39.95300 60.56100 29.22700 1.000 58.91000 400 GLU C N 1
ATOM 9590 C CA . GLU C 1 400 ? 41.17500 61.29400 28.91400 1.000 55.79000 400 GLU C CA 1
ATOM 9591 C C . GLU C 1 400 ? 42.15700 61.10100 30.06500 1.000 60.40000 400 GLU C C 1
ATOM 9592 O O . GLU C 1 400 ? 41.92200 61.58500 31.17600 1.000 61.41000 400 GLU C O 1
ATOM 9598 N N . PHE C 1 401 ? 43.25700 60.40400 29.79400 1.000 63.10000 401 PHE C N 1
ATOM 9599 C CA . PHE C 1 401 ? 44.25800 60.12300 30.81300 1.000 56.85000 401 PHE C CA 1
ATOM 9600 C C . PHE C 1 401 ? 45.19300 61.31600 30.96700 1.000 57.27000 401 PHE C C 1
ATOM 9601 O O . PHE C 1 401 ? 45.68100 61.86600 29.97500 1.000 60.16000 401 PHE C O 1
ATOM 9609 N N . LEU C 1 402 ? 45.44100 61.71800 32.21100 1.000 63.21000 402 LEU C N 1
ATOM 9610 C CA . LEU C 1 402 ? 46.28100 62.87600 32.49500 1.000 60.75000 402 LEU C CA 1
ATOM 9611 C C . LEU C 1 402 ? 47.52000 62.54300 33.30700 1.000 65.29000 402 LEU C C 1
ATOM 9612 O O . LEU C 1 402 ? 48.60000 63.06100 33.01200 1.000 66.62000 402 LEU C O 1
ATOM 9617 N N . GLY C 1 403 ? 47.39900 61.69300 34.32100 1.000 76.72000 403 GLY C N 1
ATOM 9618 C CA . GLY C 1 403 ? 48.53100 61.34700 35.16000 1.000 73.36000 403 GLY C CA 1
ATOM 9619 C C . GLY C 1 403 ? 48.20400 60.32000 36.22400 1.000 66.58000 403 GLY C C 1
ATOM 9620 O O . GLY C 1 403 ? 48.94500 59.35700 36.41500 1.000 74.99000 403 GLY C O 1
ATOM 9621 N N . TYR D 1 8 ? -19.98900 41.39800 31.55100 1.000 108.17000 8 TYR D N 1
ATOM 9622 C CA . TYR D 1 8 ? -20.16100 42.57400 32.39600 1.000 110.37000 8 TYR D CA 1
ATOM 9623 C C . TYR D 1 8 ? -21.63000 42.98900 32.45400 1.000 112.86000 8 TYR D C 1
ATOM 9624 O O . TYR D 1 8 ? -22.36000 42.82800 31.47600 1.000 112.61000 8 TYR D O 1
ATOM 9633 N N . PRO D 1 9 ? -22.06200 43.50600 33.60400 1.000 112.96000 9 PRO D N 1
ATOM 9634 C CA . PRO D 1 9 ? -23.47700 43.86900 33.76400 1.000 114.47000 9 PRO D CA 1
ATOM 9635 C C . PRO D 1 9 ? -23.88400 44.97200 32.79700 1.000 111.68000 9 PRO D C 1
ATOM 9636 O O . PRO D 1 9 ? -23.21200 45.99800 32.67600 1.000 111.89000 9 PRO D O 1
ATOM 9640 N N . ASP D 1 10 ? -25.00300 44.74900 32.10700 1.000 111.49000 10 ASP D N 1
ATOM 9641 C CA . ASP D 1 10 ? -25.55400 45.71600 31.15800 1.000 106.96000 10 ASP D CA 1
ATOM 9642 C C . ASP D 1 10 ? -26.36200 46.78600 31.89900 1.000 108.09000 10 ASP D C 1
ATOM 9643 O O . ASP D 1 10 ? -27.54900 47.00300 31.65400 1.000 108.33000 10 ASP D O 1
ATOM 9648 N N . LYS D 1 11 ? -25.68700 47.46300 32.82400 1.000 101.61000 11 LYS D N 1
ATOM 9649 C CA . LYS D 1 11 ? -26.33700 48.38400 33.74300 1.000 102.18000 11 LYS D CA 1
ATOM 9650 C C . LYS D 1 11 ? -25.65200 49.74100 33.70100 1.000 96.71000 11 LYS D C 1
ATOM 9651 O O . LYS D 1 11 ? -24.49500 49.86700 33.29300 1.000 96.17000 11 LYS D O 1
ATOM 9657 N N . THR D 1 12 ? -26.39100 50.75900 34.13000 1.000 86.53000 12 THR D N 1
ATOM 9658 C CA . THR D 1 12 ? -25.86500 52.10900 34.21300 1.000 92.07000 12 THR D CA 1
ATOM 9659 C C . THR D 1 12 ? -25.07600 52.29300 35.50800 1.000 91.41000 12 THR D C 1
ATOM 9660 O O . THR D 1 12 ? -25.13500 51.47300 36.42800 1.000 91.72000 12 THR D O 1
ATOM 9664 N N . ILE D 1 13 ? -24.32200 53.39200 35.56800 1.000 93.55000 13 ILE D N 1
ATOM 9665 C CA . ILE D 1 13 ? -23.49500 53.66400 36.74100 1.000 94.04000 13 ILE D CA 1
ATOM 9666 C C . ILE D 1 13 ? -24.36500 53.89700 37.97100 1.000 94.28000 13 ILE D C 1
ATOM 9667 O O . ILE D 1 13 ? -24.11800 53.32900 39.04100 1.000 93.11000 13 ILE D O 1
ATOM 9672 N N . HIS D 1 14 ? -25.40400 54.72700 37.83700 1.000 96.49000 14 HIS D N 1
ATOM 9673 C CA . HIS D 1 14 ? -26.27300 54.99400 38.97800 1.000 95.58000 14 HIS D CA 1
ATOM 9674 C C . HIS D 1 14 ? -27.11900 53.78600 39.34900 1.000 93.24000 14 HIS D C 1
ATOM 9675 O O . HIS D 1 14 ? -27.53700 53.67500 40.50500 1.000 94.11000 14 HIS D O 1
ATOM 9682 N N . GLN D 1 15 ? -27.38100 52.88500 38.40000 1.000 91.34000 15 GLN D N 1
ATOM 9683 C CA . GLN D 1 15 ? -28.03700 51.62800 38.73900 1.000 94.28000 15 GLN D CA 1
ATOM 9684 C C . GLN D 1 15 ? -27.12900 50.75600 39.59800 1.000 97.40000 15 GLN D C 1
ATOM 9685 O O . GLN D 1 15 ? -27.56300 50.20400 40.61600 1.000 96.81000 15 GLN D O 1
ATOM 9691 N N . LEU D 1 16 ? -25.86100 50.61800 39.19900 1.000 98.01000 16 LEU D N 1
ATOM 9692 C CA . LEU D 1 16 ? -24.91400 49.84100 39.99100 1.000 95.51000 16 LEU D CA 1
ATOM 9693 C C . LEU D 1 16 ? -24.64800 50.48700 41.34400 1.000 91.18000 16 LEU D C 1
ATOM 9694 O O . LEU D 1 16 ? -24.41000 49.77900 42.32900 1.000 95.17000 16 LEU D O 1
ATOM 9699 N N . PHE D 1 17 ? -24.66900 51.82000 41.41000 1.000 87.72000 17 PHE D N 1
ATOM 9700 C CA . PHE D 1 17 ? -24.51000 52.49200 42.69600 1.000 90.72000 17 PHE D CA 1
ATOM 9701 C C . PHE D 1 17 ? -25.67100 52.17300 43.62700 1.000 93.84000 17 PHE D C 1
ATOM 9702 O O . PHE D 1 17 ? -25.46800 51.92600 44.82100 1.000 96.86000 17 PHE D O 1
ATOM 9710 N N . THR D 1 18 ? -26.89700 52.17600 43.09700 1.000 97.08000 18 THR D N 1
ATOM 9711 C CA . THR D 1 18 ? -28.06900 51.88300 43.91700 1.000 97.07000 18 THR D CA 1
ATOM 9712 C C . THR D 1 18 ? -27.97300 50.49700 44.54100 1.000 94.26000 18 THR D C 1
ATOM 9713 O O . THR D 1 18 ? -28.33500 50.30500 45.70800 1.000 97.50000 18 THR D O 1
ATOM 9717 N N . GLU D 1 19 ? -27.49000 49.51600 43.77800 1.000 92.18000 19 GLU D N 1
ATOM 9718 C CA . GLU D 1 19 ? -27.33100 48.17000 44.31600 1.000 92.82000 19 GLU D CA 1
ATOM 9719 C C . GLU D 1 19 ? -26.25700 48.11100 45.39000 1.000 95.37000 19 GLU D C 1
ATOM 9720 O O . GLU D 1 19 ? -26.32300 47.25800 46.28200 1.000 96.15000 19 GLU D O 1
ATOM 9726 N N . GLN D 1 20 ? -25.25400 48.98800 45.31400 1.000 99.83000 20 GLN D N 1
ATOM 9727 C CA . GLN D 1 20 ? -24.26000 49.04900 46.37900 1.000 97.31000 20 GLN D CA 1
ATOM 9728 C C . GLN D 1 20 ? -24.83700 49.67200 47.64300 1.000 96.35000 20 GLN D C 1
ATOM 9729 O O . GLN D 1 20 ? -24.46400 49.27300 48.75200 1.000 98.40000 20 GLN D O 1
ATOM 9735 N N . VAL D 1 21 ? -25.74000 50.64800 47.50000 1.000 96.01000 21 VAL D N 1
ATOM 9736 C CA . VAL D 1 21 ? -26.42600 51.20200 48.66500 1.000 96.64000 21 VAL D CA 1
ATOM 9737 C C . VAL D 1 21 ? -27.23900 50.12600 49.36500 1.000 98.66000 21 VAL D C 1
ATOM 9738 O O . VAL D 1 21 ? -27.38800 50.15000 50.59200 1.000 99.21000 21 VAL D O 1
ATOM 9742 N N . GLU D 1 22 ? -27.80100 49.18500 48.60400 1.000 97.29000 22 GLU D N 1
ATOM 9743 C CA . GLU D 1 22 ? -28.50000 48.06100 49.21700 1.000 101.72000 22 GLU D CA 1
ATOM 9744 C C . GLU D 1 22 ? -27.55900 47.23200 50.08400 1.000 102.76000 22 GLU D C 1
ATOM 9745 O O . GLU D 1 22 ? -27.91100 46.84800 51.20600 1.000 104.71000 22 GLU D O 1
ATOM 9751 N N . LYS D 1 23 ? -26.35600 46.94500 49.57900 1.000 98.75000 23 LYS D N 1
ATOM 9752 C CA . LYS D 1 23 ? -25.44500 46.04700 50.28200 1.000 95.30000 23 LYS D CA 1
ATOM 9753 C C . LYS D 1 23 ? -24.90000 46.68200 51.55700 1.000 96.21000 23 LYS D C 1
ATOM 9754 O O . LYS D 1 23 ? -24.90400 46.05400 52.62200 1.000 96.59000 23 LYS D O 1
ATOM 9760 N N . THR D 1 24 ? -24.43000 47.92700 51.47400 1.000 95.77000 24 THR D N 1
ATOM 9761 C CA . THR D 1 24 ? -23.79800 48.61300 52.60400 1.000 96.45000 24 THR D CA 1
ATOM 9762 C C . THR D 1 24 ? -24.40100 50.00200 52.78500 1.000 96.60000 24 THR D C 1
ATOM 9763 O O . THR D 1 24 ? -23.72900 51.01800 52.56100 1.000 98.27000 24 THR D O 1
ATOM 9767 N N . PRO D 1 25 ? -25.67600 50.08700 53.18600 1.000 96.39000 25 PRO D N 1
ATOM 9768 C CA . PRO D 1 25 ? -26.27900 51.41700 53.38100 1.000 98.00000 25 PRO D CA 1
ATOM 9769 C C . PRO D 1 25 ? -25.63600 52.22500 54.49800 1.000 93.34000 25 PRO D C 1
ATOM 9770 O O . PRO D 1 25 ? -25.57000 53.45600 54.39500 1.000 91.63000 25 PRO D O 1
ATOM 9774 N N . GLU D 1 26 ? -25.15900 51.57700 55.56000 1.000 94.50000 26 GLU D N 1
ATOM 9775 C CA . GLU D 1 26 ? -24.62400 52.28300 56.71600 1.000 94.35000 26 GLU D CA 1
ATOM 9776 C C . GLU D 1 26 ? -23.11900 52.50200 56.64900 1.000 92.32000 26 GLU D C 1
ATOM 9777 O O . GLU D 1 26 ? -22.56400 53.14300 57.54600 1.000 83.14000 26 GLU D O 1
ATOM 9783 N N . HIS D 1 27 ? -22.44700 51.98600 55.62500 1.000 97.54000 27 HIS D N 1
ATOM 9784 C CA . HIS D 1 27 ? -21.02100 52.22400 55.46300 1.000 91.37000 27 HIS D CA 1
ATOM 9785 C C . HIS D 1 27 ? -20.77300 53.63700 54.95400 1.000 89.62000 27 HIS D C 1
ATOM 9786 O O . HIS D 1 27 ? -21.56400 54.19000 54.18600 1.000 92.81000 27 HIS D O 1
ATOM 9793 N N . VAL D 1 28 ? -19.65300 54.21900 55.38200 1.000 89.51000 28 VAL D N 1
ATOM 9794 C CA . VAL D 1 28 ? -19.29900 55.56000 54.93800 1.000 90.11000 28 VAL D CA 1
ATOM 9795 C C . VAL D 1 28 ? -18.90000 55.51300 53.47000 1.000 88.20000 28 VAL D C 1
ATOM 9796 O O . VAL D 1 28 ? -18.04900 54.71200 53.06500 1.000 87.78000 28 VAL D O 1
ATOM 9800 N N . ALA D 1 29 ? -19.53000 56.36200 52.66100 1.000 85.50000 29 ALA D N 1
ATOM 9801 C CA . ALA D 1 29 ? -19.23400 56.44700 51.23600 1.000 88.60000 29 ALA D CA 1
ATOM 9802 C C . ALA D 1 29 ? -18.26800 57.57100 50.89900 1.000 86.44000 29 ALA D C 1
ATOM 9803 O O . ALA D 1 29 ? -17.38800 57.39300 50.05100 1.000 82.00000 29 ALA D O 1
ATOM 9805 N N . VAL D 1 30 ? -18.41200 58.72300 51.54700 1.000 82.58000 30 VAL D N 1
ATOM 9806 C CA . VAL D 1 30 ? -17.63000 59.91400 51.24300 1.000 83.85000 30 VAL D CA 1
ATOM 9807 C C . VAL D 1 30 ? -17.14600 60.52100 52.55100 1.000 86.67000 30 VAL D C 1
ATOM 9808 O O . VAL D 1 30 ? -17.93200 60.69600 53.48800 1.000 88.39000 30 VAL D O 1
ATOM 9812 N N . VAL D 1 31 ? -15.85300 60.83000 52.61800 1.000 88.85000 31 VAL D N 1
ATOM 9813 C CA . VAL D 1 31 ? -15.26000 61.51900 53.75800 1.000 85.38000 31 VAL D CA 1
ATOM 9814 C C . VAL D 1 31 ? -14.64400 62.81300 53.24700 1.000 87.60000 31 VAL D C 1
ATOM 9815 O O . VAL D 1 31 ? -13.81600 62.79200 52.32800 1.000 87.92000 31 VAL D O 1
ATOM 9819 N N . PHE D 1 32 ? -15.04500 63.93700 53.84300 1.000 89.49000 32 PHE D N 1
ATOM 9820 C CA . PHE D 1 32 ? -14.52200 65.25500 53.47400 1.000 93.08000 32 PHE D CA 1
ATOM 9821 C C . PHE D 1 32 ? -14.25200 66.01200 54.77300 1.000 100.51000 32 PHE D C 1
ATOM 9822 O O . PHE D 1 32 ? -15.14700 66.66600 55.31700 1.000 106.11000 32 PHE D O 1
ATOM 9830 N N . GLU D 1 33 ? -13.01100 65.91500 55.25600 1.000 105.92000 33 GLU D N 1
ATOM 9831 C CA . GLU D 1 33 ? -12.58700 66.55900 56.49400 1.000 107.44000 33 GLU D CA 1
ATOM 9832 C C . GLU D 1 33 ? -13.46200 66.10700 57.65700 1.000 110.68000 33 GLU D C 1
ATOM 9833 O O . GLU D 1 33 ? -13.38800 64.95000 58.08300 1.000 109.55000 33 GLU D O 1
ATOM 9839 N N . ASP D 1 34 ? -14.29100 67.01200 58.18000 1.000 115.59000 34 ASP D N 1
ATOM 9840 C CA . ASP D 1 34 ? -15.20400 66.63900 59.25600 1.000 114.38000 34 ASP D CA 1
ATOM 9841 C C . ASP D 1 34 ? -16.32500 65.74100 58.75100 1.000 110.74000 34 ASP D C 1
ATOM 9842 O O . ASP D 1 34 ? -16.71400 64.78300 59.43100 1.000 103.03000 34 ASP D O 1
ATOM 9847 N N . GLU D 1 35 ? -16.84700 66.02300 57.55900 1.000 107.58000 35 GLU D N 1
ATOM 9848 C CA . GLU D 1 35 ? -18.07500 65.39000 57.10000 1.000 106.21000 35 GLU D CA 1
ATOM 9849 C C . GLU D 1 35 ? -17.80800 63.96100 56.64400 1.000 99.69000 35 GLU D C 1
ATOM 9850 O O . GLU D 1 35 ? -16.90000 63.71100 55.84500 1.000 103.44000 35 GLU D O 1
ATOM 9856 N N . LYS D 1 36 ? -18.60100 63.02700 57.16300 1.000 93.08000 36 LYS D N 1
ATOM 9857 C CA . LYS D 1 36 ? -18.61200 61.64100 56.71600 1.000 98.22000 36 LYS D CA 1
ATOM 9858 C C . LYS D 1 36 ? -20.04000 61.29500 56.32200 1.000 100.12000 36 LYS D C 1
ATOM 9859 O O . LYS D 1 36 ? -20.95500 61.40100 57.14500 1.000 108.26000 36 LYS D O 1
ATOM 9865 N N . VAL D 1 37 ? -20.23000 60.89300 55.06900 1.000 94.73000 37 VAL D N 1
ATOM 9866 C CA . VAL D 1 37 ? -21.55200 60.63300 54.51300 1.000 92.73000 37 VAL D CA 1
ATOM 9867 C C . VAL D 1 37 ? -21.63600 59.16000 54.14500 1.000 91.63000 37 VAL D C 1
ATOM 9868 O O . VAL D 1 37 ? -20.78300 58.64900 53.41000 1.000 93.73000 37 VAL D O 1
ATOM 9872 N N . THR D 1 38 ? -22.65900 58.48100 54.65600 1.000 95.46000 38 THR D N 1
ATOM 9873 C CA . THR D 1 38 ? -22.84000 57.07300 54.35100 1.000 93.82000 38 THR D CA 1
ATOM 9874 C C . THR D 1 38 ? -23.56400 56.90400 53.01700 1.000 91.51000 38 THR D C 1
ATOM 9875 O O . THR D 1 38 ? -24.02700 57.86800 52.39900 1.000 92.15000 38 THR D O 1
ATOM 9879 N N . TYR D 1 39 ? -23.64900 55.65000 52.56700 1.000 85.63000 39 TYR D N 1
ATOM 9880 C CA . TYR D 1 39 ? -24.27400 55.36500 51.28000 1.000 90.14000 39 TYR D CA 1
ATOM 9881 C C . TYR D 1 39 ? -25.75300 55.72900 51.27200 1.000 99.12000 39 TYR D C 1
ATOM 9882 O O . TYR D 1 39 ? -26.29400 56.09600 50.22300 1.000 98.82000 39 TYR D O 1
ATOM 9891 N N . ARG D 1 40 ? -26.42500 55.63600 52.42300 1.000 99.59000 40 ARG D N 1
ATOM 9892 C CA . ARG D 1 40 ? -27.84000 55.98900 52.47800 1.000 99.38000 40 ARG D CA 1
ATOM 9893 C C . ARG D 1 40 ? -28.04400 57.48900 52.29000 1.000 98.05000 40 ARG D C 1
ATOM 9894 O O . ARG D 1 40 ? -28.92100 57.91200 51.52900 1.000 98.62000 40 ARG D O 1
ATOM 9902 N N . GLU D 1 41 ? -27.25000 58.31000 52.98500 1.000 91.80000 41 GLU D N 1
ATOM 9903 C CA . GLU D 1 41 ? -27.36200 59.75600 52.81500 1.000 91.39000 41 GLU D CA 1
ATOM 9904 C C . GLU D 1 41 ? -27.05800 60.16600 51.38100 1.000 99.68000 41 GLU D C 1
ATOM 9905 O O . GLU D 1 41 ? -27.76900 60.99300 50.79800 1.000 100.81000 41 GLU D O 1
ATOM 9911 N N . LEU D 1 42 ? -25.99900 59.59900 50.79700 1.000 100.86000 42 LEU D N 1
ATOM 9912 C CA . LEU D 1 42 ? -25.65100 59.92200 49.41800 1.000 102.07000 42 LEU D CA 1
ATOM 9913 C C . LEU D 1 42 ? -26.75800 59.50200 48.46000 1.000 102.42000 42 LEU D C 1
ATOM 9914 O O . LEU D 1 42 ? -27.09900 60.24100 47.52900 1.000 105.10000 42 LEU D O 1
ATOM 9919 N N . HIS D 1 43 ? -27.32900 58.31300 48.67000 1.000 100.42000 43 HIS D N 1
ATOM 9920 C CA . HIS D 1 43 ? -28.43400 57.86200 47.83100 1.000 104.41000 43 HIS D CA 1
ATOM 9921 C C . HIS D 1 43 ? -29.66200 58.74800 48.00500 1.000 103.87000 43 HIS D C 1
ATOM 9922 O O . HIS D 1 43 ? -30.32600 59.10100 47.02400 1.000 102.87000 43 HIS D O 1
ATOM 9929 N N . GLU D 1 44 ? -29.98000 59.11600 49.24900 1.000 100.64000 44 GLU D N 1
ATOM 9930 C CA . GLU D 1 44 ? -31.17500 59.91500 49.50600 1.000 102.67000 44 GLU D CA 1
ATOM 9931 C C . GLU D 1 44 ? -31.00700 61.34400 49.00100 1.000 102.10000 44 GLU D C 1
ATOM 9932 O O . GLU D 1 44 ? -31.90400 61.89000 48.34800 1.000 105.16000 44 GLU D O 1
ATOM 9938 N N . ARG D 1 45 ? -29.86500 61.96900 49.30200 1.000 105.97000 45 ARG D N 1
ATOM 9939 C CA . ARG D 1 45 ? -29.64200 63.35000 48.88100 1.000 105.58000 45 ARG D CA 1
ATOM 9940 C C . ARG D 1 45 ? -29.65600 63.47600 47.36300 1.000 108.19000 45 ARG D C 1
ATOM 9941 O O . ARG D 1 45 ? -30.20900 64.43900 46.81700 1.000 110.09000 45 ARG D O 1
ATOM 9949 N N . SER D 1 46 ? -29.04700 62.51700 46.66200 1.000 103.72000 46 SER D N 1
ATOM 9950 C CA . SER D 1 46 ? -29.07900 62.54300 45.20400 1.000 104.99000 46 SER D CA 1
ATOM 9951 C C . SER D 1 46 ? -30.46800 62.22300 44.66800 1.000 105.58000 46 SER D C 1
ATOM 9952 O O . SER D 1 46 ? -30.83300 62.68900 43.58300 1.000 109.10000 46 SER D O 1
ATOM 9955 N N . ASN D 1 47 ? -31.24900 61.42800 45.40400 1.000 104.84000 47 ASN D N 1
ATOM 9956 C CA . ASN D 1 47 ? -32.62000 61.15200 44.98800 1.000 107.75000 47 ASN D CA 1
ATOM 9957 C C . ASN D 1 47 ? -33.47000 62.41600 45.01900 1.000 106.62000 47 ASN D C 1
ATOM 9958 O O . ASN D 1 47 ? -34.30800 62.62900 44.13600 1.000 106.22000 47 ASN D O 1
ATOM 9963 N N . GLN D 1 48 ? -33.27600 63.26100 46.03600 1.000 106.22000 48 GLN D N 1
ATOM 9964 C CA . GLN D 1 48 ? -33.97500 64.54200 46.07700 1.000 108.81000 48 GLN D CA 1
ATOM 9965 C C . GLN D 1 48 ? -33.56400 65.43200 44.91100 1.000 108.87000 48 GLN D C 1
ATOM 9966 O O . GLN D 1 48 ? -34.41000 66.08900 44.29200 1.000 109.96000 48 GLN D O 1
ATOM 9972 N N . LEU D 1 49 ? -32.26500 65.47600 44.60500 1.000 107.46000 49 LEU D N 1
ATOM 9973 C CA . LEU D 1 49 ? -31.78300 66.29000 43.49300 1.000 105.39000 49 LEU D CA 1
ATOM 9974 C C . LEU D 1 49 ? -32.34000 65.79700 42.16200 1.000 107.39000 49 LEU D C 1
ATOM 9975 O O . LEU D 1 49 ? -32.80400 66.59300 41.33700 1.000 110.65000 49 LEU D O 1
ATOM 9980 N N . ALA D 1 50 ? -32.29300 64.48200 41.93400 1.000 103.75000 50 ALA D N 1
ATOM 9981 C CA . ALA D 1 50 ? -32.74100 63.93600 40.65700 1.000 104.53000 50 ALA D CA 1
ATOM 9982 C C . ALA D 1 50 ? -34.21600 64.23100 40.41700 1.000 108.78000 50 ALA D C 1
ATOM 9983 O O . ALA D 1 50 ? -34.62200 64.52400 39.28600 1.000 110.41000 50 ALA D O 1
ATOM 9985 N N . ARG D 1 51 ? -35.03500 64.14800 41.46700 1.000 110.25000 51 ARG D N 1
ATOM 9986 C CA . ARG D 1 51 ? -36.42000 64.59300 41.36100 1.000 113.40000 51 ARG D CA 1
ATOM 9987 C C . ARG D 1 51 ? -36.48600 66.07700 41.02300 1.000 112.25000 51 ARG D C 1
ATOM 9988 O O . ARG D 1 51 ? -37.24400 66.49500 40.14000 1.000 113.16000 51 ARG D O 1
ATOM 9996 N N . PHE D 1 52 ? -35.69400 66.89000 41.72800 1.000 109.01000 52 PHE D N 1
ATOM 9997 C CA . PHE D 1 52 ? -35.65900 68.32400 41.45900 1.000 106.25000 52 PHE D CA 1
ATOM 9998 C C . PHE D 1 52 ? -35.17600 68.60900 40.04300 1.000 108.36000 52 PHE D C 1
ATOM 9999 O O . PHE D 1 52 ? -35.63900 69.55800 39.39900 1.000 110.01000 52 PHE D O 1
ATOM 10007 N N . LEU D 1 53 ? -34.23900 67.80100 39.54200 1.000 111.19000 53 LEU D N 1
ATOM 10008 C CA . LEU D 1 53 ? -33.75300 67.99300 38.18100 1.000 112.74000 53 LEU D CA 1
ATOM 10009 C C . LEU D 1 53 ? -34.81600 67.61500 37.15700 1.000 111.10000 53 LEU D C 1
ATOM 10010 O O . LEU D 1 53 ? -35.02300 68.33600 36.17400 1.000 109.16000 53 LEU D O 1
ATOM 10015 N N . ARG D 1 54 ? -35.50600 66.49100 37.37300 1.000 112.34000 54 ARG D N 1
ATOM 10016 C CA . ARG D 1 54 ? -36.60400 66.12000 36.48700 1.000 114.28000 54 ARG D CA 1
ATOM 10017 C C . ARG D 1 54 ? -37.74800 67.12100 36.57600 1.000 116.67000 54 ARG D C 1
ATOM 10018 O O . ARG D 1 54 ? -38.43900 67.36700 35.58100 1.000 114.20000 54 ARG D O 1
ATOM 10026 N N . GLU D 1 55 ? -37.96700 67.69800 37.76100 1.000 112.92000 55 GLU D N 1
ATOM 10027 C CA . GLU D 1 55 ? -38.94600 68.77100 37.89500 1.000 115.87000 55 GLU D CA 1
ATOM 10028 C C . GLU D 1 55 ? -38.55000 69.99400 37.07900 1.000 116.65000 55 GLU D C 1
ATOM 10029 O O . GLU D 1 55 ? -39.41800 70.76000 36.64400 1.000 122.84000 55 GLU D O 1
ATOM 10035 N N . LYS D 1 56 ? -37.25100 70.19700 36.86100 1.000 113.18000 56 LYS D N 1
ATOM 10036 C CA . LYS D 1 56 ? -36.74900 71.34900 36.12700 1.000 111.62000 56 LYS D CA 1
ATOM 10037 C C . LYS D 1 56 ? -36.48100 71.04400 34.65700 1.000 114.16000 56 LYS D C 1
ATOM 10038 O O . LYS D 1 56 ? -35.90400 71.88300 33.95800 1.000 111.22000 56 LYS D O 1
ATOM 10044 N N . GLY D 1 57 ? -36.88000 69.86800 34.17300 1.000 112.23000 57 GLY D N 1
ATOM 10045 C CA . GLY D 1 57 ? -36.82200 69.55300 32.75800 1.000 110.79000 57 GLY D CA 1
ATOM 10046 C C . GLY D 1 57 ? -35.86400 68.44600 32.37100 1.000 109.98000 57 GLY D C 1
ATOM 10047 O O . GLY D 1 57 ? -35.90000 68.00700 31.21400 1.000 108.34000 57 GLY D O 1
ATOM 10048 N N . VAL D 1 58 ? -35.00700 67.98400 33.28500 1.000 109.30000 58 VAL D N 1
ATOM 10049 C CA . VAL D 1 58 ? -34.00700 66.98300 32.93000 1.000 106.00000 58 VAL D CA 1
ATOM 10050 C C . VAL D 1 58 ? -34.68900 65.68900 32.51000 1.000 105.58000 58 VAL D C 1
ATOM 10051 O O . VAL D 1 58 ? -35.54300 65.14900 33.22600 1.000 112.04000 58 VAL D O 1
ATOM 10055 N N . LYS D 1 59 ? -34.30800 65.18600 31.33700 1.000 100.97000 59 LYS D N 1
ATOM 10056 C CA . LYS D 1 59 ? -34.86900 63.98300 30.73700 1.000 101.08000 59 LYS D CA 1
ATOM 10057 C C . LYS D 1 59 ? -33.71900 63.03200 30.40900 1.000 100.75000 59 LYS D C 1
ATOM 10058 O O . LYS D 1 59 ? -32.54900 63.32100 30.67900 1.000 98.97000 59 LYS D O 1
ATOM 10064 N N . LYS D 1 60 ? -34.06800 61.88000 29.84200 1.000 99.25000 60 LYS D N 1
ATOM 10065 C CA . LYS D 1 60 ? -33.09700 60.94200 29.29300 1.000 96.33000 60 LYS D CA 1
ATOM 10066 C C . LYS D 1 60 ? -32.12400 61.64600 28.35500 1.000 96.42000 60 LYS D C 1
ATOM 10067 O O . LYS D 1 60 ? -32.53300 62.33500 27.41600 1.000 95.35000 60 LYS D O 1
ATOM 10073 N N . GLU D 1 61 ? -30.83100 61.47700 28.63200 1.000 98.95000 61 GLU D N 1
ATOM 10074 C CA . GLU D 1 61 ? -29.73500 61.98000 27.80400 1.000 96.26000 61 GLU D CA 1
ATOM 10075 C C . GLU D 1 61 ? -29.70900 63.50200 27.70600 1.000 95.36000 61 GLU D C 1
ATOM 10076 O O . GLU D 1 61 ? -29.17400 64.05300 26.73800 1.000 94.57000 61 GLU D O 1
ATOM 10082 N N . SER D 1 62 ? -30.27300 64.20400 28.68400 1.000 95.14000 62 SER D N 1
ATOM 10083 C CA . SER D 1 62 ? -30.08200 65.64600 28.75600 1.000 97.83000 62 SER D CA 1
ATOM 10084 C C . SER D 1 62 ? -28.67000 65.95500 29.23500 1.000 99.65000 62 SER D C 1
ATOM 10085 O O . SER D 1 62 ? -28.16600 65.33500 30.17500 1.000 102.01000 62 SER D O 1
ATOM 10088 N N . ILE D 1 63 ? -28.03000 66.92200 28.59100 1.000 100.50000 63 ILE D N 1
ATOM 10089 C CA . ILE D 1 63 ? -26.66900 67.30500 28.94500 1.000 98.70000 63 ILE D CA 1
ATOM 10090 C C . ILE D 1 63 ? -26.74600 68.40700 29.99200 1.000 101.03000 63 ILE D C 1
ATOM 10091 O O . ILE D 1 63 ? -27.29900 69.48200 29.73700 1.000 103.40000 63 ILE D O 1
ATOM 10096 N N . ILE D 1 64 ? -26.19500 68.13900 31.17300 1.000 97.23000 64 ILE D N 1
ATOM 10097 C CA . ILE D 1 64 ? -26.28200 69.04200 32.31500 1.000 99.91000 64 ILE D CA 1
ATOM 10098 C C . ILE D 1 64 ? -24.87100 69.45600 32.69900 1.000 95.51000 64 ILE D C 1
ATOM 10099 O O . ILE D 1 64 ? -24.03800 68.60400 33.03000 1.000 92.71000 64 ILE D O 1
ATOM 10104 N N . GLY D 1 65 ? -24.60200 70.75700 32.66300 1.000 94.85000 65 GLY D N 1
ATOM 10105 C CA . GLY D 1 65 ? -23.33800 71.25000 33.17200 1.000 94.87000 65 GLY D CA 1
ATOM 10106 C C . GLY D 1 65 ? -23.29400 71.16900 34.68900 1.000 97.38000 65 GLY D C 1
ATOM 10107 O O . GLY D 1 65 ? -24.27200 71.46500 35.37700 1.000 101.98000 65 GLY D O 1
ATOM 10108 N N . ILE D 1 66 ? -22.14500 70.75300 35.21300 1.000 93.89000 66 ILE D N 1
ATOM 10109 C CA . ILE D 1 66 ? -21.91800 70.69100 36.65300 1.000 94.05000 66 ILE D CA 1
ATOM 10110 C C . ILE D 1 66 ? -20.57300 71.33900 36.94700 1.000 93.90000 66 ILE D C 1
ATOM 10111 O O . ILE D 1 66 ? -19.54800 70.94200 36.38000 1.000 94.06000 66 ILE D O 1
ATOM 10116 N N . MET D 1 67 ? -20.57900 72.35100 37.81300 1.000 91.51000 67 MET D N 1
ATOM 10117 C CA . MET D 1 67 ? -19.36200 73.07900 38.17100 1.000 95.28000 67 MET D CA 1
ATOM 10118 C C . MET D 1 67 ? -19.41100 73.34700 39.67200 1.000 95.47000 67 MET D C 1
ATOM 10119 O O . MET D 1 67 ? -20.13100 74.24300 40.12300 1.000 96.78000 67 MET D O 1
ATOM 10124 N N . MET D 1 68 ? -18.64700 72.57400 40.43700 1.000 97.14000 68 MET D N 1
ATOM 10125 C CA . MET D 1 68 ? -18.60100 72.72700 41.88200 1.000 97.93000 68 MET D CA 1
ATOM 10126 C C . MET D 1 68 ? -17.17200 72.54000 42.36600 1.000 91.62000 68 MET D C 1
ATOM 10127 O O . MET D 1 68 ? -16.33700 71.93600 41.69000 1.000 92.38000 68 MET D O 1
ATOM 10132 N N . GLU D 1 69 ? -16.90200 73.07600 43.55300 1.000 93.92000 69 GLU D N 1
ATOM 10133 C CA . GLU D 1 69 ? -15.63100 72.83500 44.21100 1.000 94.27000 69 GLU D CA 1
ATOM 10134 C C . GLU D 1 69 ? -15.56800 71.39300 44.71000 1.000 94.51000 69 GLU D C 1
ATOM 10135 O O . GLU D 1 69 ? -16.56300 70.66200 44.71700 1.000 96.34000 69 GLU D O 1
ATOM 10141 N N . ARG D 1 70 ? -14.37300 70.98300 45.13100 1.000 91.88000 70 ARG D N 1
ATOM 10142 C CA . ARG D 1 70 ? -14.21200 69.66500 45.73100 1.000 87.53000 70 ARG D CA 1
ATOM 10143 C C . ARG D 1 70 ? -15.03100 69.59300 47.01200 1.000 93.90000 70 ARG D C 1
ATOM 10144 O O . ARG D 1 70 ? -14.71400 70.26700 47.99700 1.000 91.86000 70 ARG D O 1
ATOM 10152 N N . SER D 1 71 ? -16.08800 68.78500 47.00300 1.000 93.58000 71 SER D N 1
ATOM 10153 C CA . SER D 1 71 ? -17.04400 68.77300 48.10100 1.000 95.90000 71 SER D CA 1
ATOM 10154 C C . SER D 1 71 ? -17.93500 67.54900 47.96500 1.000 95.71000 71 SER D C 1
ATOM 10155 O O . SER D 1 71 ? -17.99200 66.91400 46.90800 1.000 87.40000 71 SER D O 1
ATOM 10158 N N . VAL D 1 72 ? -18.63000 67.22700 49.05900 1.000 99.43000 72 VAL D N 1
ATOM 10159 C CA . VAL D 1 72 ? -19.65600 66.19100 49.01000 1.000 96.78000 72 VAL D CA 1
ATOM 10160 C C . VAL D 1 72 ? -20.75300 66.58000 48.03100 1.000 98.14000 72 VAL D C 1
ATOM 10161 O O . VAL D 1 72 ? -21.34800 65.71600 47.37600 1.000 95.90000 72 VAL D O 1
ATOM 10165 N N . GLU D 1 73 ? -21.03000 67.88100 47.90900 1.000 95.36000 73 GLU D N 1
ATOM 10166 C CA . GLU D 1 73 ? -22.08000 68.35100 47.01100 1.000 92.49000 73 GLU D CA 1
ATOM 10167 C C . GLU D 1 73 ? -21.81100 67.93400 45.57000 1.000 91.95000 73 GLU D C 1
ATOM 10168 O O . GLU D 1 73 ? -22.74700 67.62700 44.82100 1.000 87.52000 73 GLU D O 1
ATOM 10174 N N . MET D 1 74 ? -20.54000 67.92700 45.15900 1.000 93.70000 74 MET D N 1
ATOM 10175 C CA . MET D 1 74 ? -20.21200 67.51200 43.80000 1.000 90.33000 74 MET D CA 1
ATOM 10176 C C . MET D 1 74 ? -20.59500 66.05700 43.56100 1.000 90.99000 74 MET D C 1
ATOM 10177 O O . MET D 1 74 ? -21.13500 65.71700 42.50300 1.000 89.66000 74 MET D O 1
ATOM 10182 N N . ILE D 1 75 ? -20.33400 65.18500 44.53800 1.000 93.36000 75 ILE D N 1
ATOM 10183 C CA . ILE D 1 75 ? -20.70600 63.77800 44.40000 1.000 89.91000 75 ILE D CA 1
ATOM 10184 C C . ILE D 1 75 ? -22.21900 63.63500 44.29200 1.000 92.52000 75 ILE D C 1
ATOM 10185 O O . ILE D 1 75 ? -22.72700 62.85400 43.47700 1.000 93.12000 75 ILE D O 1
ATOM 10190 N N . VAL D 1 76 ? -22.96100 64.37800 45.11600 1.000 92.94000 76 VAL D N 1
ATOM 10191 C CA . VAL D 1 76 ? -24.41900 64.36500 45.02500 1.000 96.94000 76 VAL D CA 1
ATOM 10192 C C . VAL D 1 76 ? -24.87200 64.86600 43.66000 1.000 97.04000 76 VAL D C 1
ATOM 10193 O O . VAL D 1 76 ? -25.79100 64.30600 43.05000 1.000 100.41000 76 VAL D O 1
ATOM 10197 N N . GLY D 1 77 ? -24.24100 65.93300 43.16400 1.000 95.15000 77 GLY D N 1
ATOM 10198 C CA . GLY D 1 77 ? -24.63800 66.48800 41.87900 1.000 95.82000 77 GLY D CA 1
ATOM 10199 C C . GLY D 1 77 ? -24.47100 65.50700 40.73600 1.000 95.24000 77 GLY D C 1
ATOM 10200 O O . GLY D 1 77 ? -25.35900 65.36200 39.89100 1.000 98.90000 77 GLY D O 1
ATOM 10201 N N . ILE D 1 78 ? -23.32900 64.81700 40.69300 1.000 91.56000 78 ILE D N 1
ATOM 10202 C CA . ILE D 1 78 ? -23.08800 63.84000 39.63300 1.000 96.81000 78 ILE D CA 1
ATOM 10203 C C . ILE D 1 78 ? -24.12600 62.72700 39.68900 1.000 96.75000 78 ILE D C 1
ATOM 10204 O O . ILE D 1 78 ? -24.70400 62.33900 38.66600 1.000 92.65000 78 ILE D O 1
ATOM 10209 N N . LEU D 1 79 ? -24.37400 62.19400 40.88700 1.000 97.71000 79 LEU D N 1
ATOM 10210 C CA . LEU D 1 79 ? -25.36300 61.13100 41.03500 1.000 98.71000 79 LEU D CA 1
ATOM 10211 C C . LEU D 1 79 ? -26.76200 61.61900 40.67700 1.000 98.98000 79 LEU D C 1
ATOM 10212 O O . LEU D 1 79 ? -27.51900 60.91100 40.00300 1.000 101.16000 79 LEU D O 1
ATOM 10217 N N . GLY D 1 80 ? -27.12300 62.82400 41.12200 1.000 96.96000 80 GLY D N 1
ATOM 10218 C CA . GLY D 1 80 ? -28.43900 63.35600 40.80600 1.000 100.56000 80 GLY D CA 1
ATOM 10219 C C . GLY D 1 80 ? -28.66100 63.53000 39.31500 1.000 103.67000 80 GLY D C 1
ATOM 10220 O O . GLY D 1 80 ? -29.73400 63.21200 38.79700 1.000 103.82000 80 GLY D O 1
ATOM 10221 N N . ILE D 1 81 ? -27.65100 64.04300 38.60800 1.000 100.73000 81 ILE D N 1
ATOM 10222 C CA . ILE D 1 81 ? -27.76600 64.22300 37.16200 1.000 96.49000 81 ILE D CA 1
ATOM 10223 C C . ILE D 1 81 ? -27.93200 62.87700 36.46800 1.000 94.29000 81 ILE D C 1
ATOM 10224 O O . ILE D 1 81 ? -28.76500 62.72500 35.56500 1.000 99.04000 81 ILE D O 1
ATOM 10229 N N . LEU D 1 82 ? -27.14800 61.87800 36.88000 1.000 94.16000 82 LEU D N 1
ATOM 10230 C CA . LEU D 1 82 ? -27.24800 60.55700 36.26700 1.000 100.74000 82 LEU D CA 1
ATOM 10231 C C . LEU D 1 82 ? -28.57100 59.88300 36.61000 1.000 102.95000 82 LEU D C 1
ATOM 10232 O O . LEU D 1 82 ? -29.19600 59.25700 35.74500 1.000 100.16000 82 LEU D O 1
ATOM 10237 N N . LYS D 1 83 ? -29.01000 59.99100 37.86700 1.000 103.38000 83 LYS D N 1
ATOM 10238 C CA . LYS D 1 83 ? -30.27100 59.37500 38.26900 1.000 105.96000 83 LYS D CA 1
ATOM 10239 C C . LYS D 1 83 ? -31.44900 59.97900 37.51500 1.000 105.67000 83 LYS D C 1
ATOM 10240 O O . LYS D 1 83 ? -32.34900 59.25600 37.07100 1.000 102.70000 83 LYS D O 1
ATOM 10246 N N . ALA D 1 84 ? -31.46200 61.30700 37.36600 1.000 102.81000 84 ALA D N 1
ATOM 10247 C CA . ALA D 1 84 ? -32.54500 61.97300 36.65100 1.000 102.00000 84 ALA D CA 1
ATOM 10248 C C . ALA D 1 84 ? -32.63500 61.53500 35.19400 1.000 99.79000 84 ALA D C 1
ATOM 10249 O O . ALA D 1 84 ? -33.69200 61.69400 34.57600 1.000 102.85000 84 ALA D O 1
ATOM 10251 N N . GLY D 1 85 ? -31.55500 60.99900 34.63300 1.000 99.63000 85 GLY D N 1
ATOM 10252 C CA . GLY D 1 85 ? -31.55600 60.47800 33.27900 1.000 98.19000 85 GLY D CA 1
ATOM 10253 C C . GLY D 1 85 ? -30.53400 61.09900 32.35400 1.000 98.71000 85 GLY D C 1
ATOM 10254 O O . GLY D 1 85 ? -30.37300 60.61600 31.22400 1.000 96.24000 85 GLY D O 1
ATOM 10255 N N . GLY D 1 86 ? -29.82600 62.14700 32.77600 1.000 102.15000 86 GLY D N 1
ATOM 10256 C CA . GLY D 1 86 ? -28.91300 62.85700 31.91100 1.000 100.65000 86 GLY D CA 1
ATOM 10257 C C . GLY D 1 86 ? -27.44800 62.53200 32.17100 1.000 100.90000 86 GLY D C 1
ATOM 10258 O O . GLY D 1 86 ? -27.08400 61.77300 33.06600 1.000 97.72000 86 GLY D O 1
ATOM 10259 N N . ALA D 1 87 ? -26.60200 63.13700 31.34400 1.000 102.09000 87 ALA D N 1
ATOM 10260 C CA . ALA D 1 87 ? -25.15600 63.08000 31.47700 1.000 97.17000 87 ALA D CA 1
ATOM 10261 C C . ALA D 1 87 ? -24.63000 64.46200 31.84100 1.000 95.75000 87 ALA D C 1
ATOM 10262 O O . ALA D 1 87 ? -25.25800 65.48500 31.55100 1.000 94.93000 87 ALA D O 1
ATOM 10264 N N . PHE D 1 88 ? -23.47000 64.48600 32.48700 1.000 91.08000 88 PHE D N 1
ATOM 10265 C CA . PHE D 1 88 ? -22.92800 65.71700 33.03900 1.000 92.32000 88 PHE D CA 1
ATOM 10266 C C . PHE D 1 88 ? -21.71500 66.19100 32.24900 1.000 93.21000 88 PHE D C 1
ATOM 10267 O O . PHE D 1 88 ? -21.00200 65.39800 31.62800 1.000 84.01000 88 PHE D O 1
ATOM 10275 N N . VAL D 1 89 ? -21.50000 67.50200 32.27300 1.000 91.04000 89 VAL D N 1
ATOM 10276 C CA . VAL D 1 89 ? -20.32500 68.14300 31.69500 1.000 87.54000 89 VAL D CA 1
ATOM 10277 C C . VAL D 1 89 ? -19.52900 68.75000 32.84900 1.000 88.94000 89 VAL D C 1
ATOM 10278 O O . VAL D 1 89 ? -19.97000 69.74000 33.45300 1.000 85.38000 89 VAL D O 1
ATOM 10282 N N . PRO D 1 90 ? -18.38400 68.17800 33.21800 1.000 87.63000 90 PRO D N 1
ATOM 10283 C CA . PRO D 1 90 ? -17.59400 68.75400 34.31300 1.000 84.09000 90 PRO D CA 1
ATOM 10284 C C . PRO D 1 90 ? -16.95600 70.06800 33.89200 1.000 86.69000 90 PRO D C 1
ATOM 10285 O O . PRO D 1 90 ? -16.29400 70.15200 32.85500 1.000 90.36000 90 PRO D O 1
ATOM 10289 N N . ILE D 1 91 ? -17.15800 71.09400 34.71100 1.000 89.12000 91 ILE D N 1
ATOM 10290 C CA . ILE D 1 91 ? -16.60500 72.42000 34.47100 1.000 91.64000 91 ILE D CA 1
ATOM 10291 C C . ILE D 1 91 ? -15.73200 72.78000 35.66300 1.000 90.54000 91 ILE D C 1
ATOM 10292 O O . ILE D 1 91 ? -16.20000 72.76300 36.80900 1.000 94.60000 91 ILE D O 1
ATOM 10297 N N . ASP D 1 92 ? -14.47200 73.08800 35.39900 1.000 93.48000 92 ASP D N 1
ATOM 10298 C CA . ASP D 1 92 ? -13.57200 73.52600 36.45700 1.000 93.14000 92 ASP D CA 1
ATOM 10299 C C . ASP D 1 92 ? -13.96400 74.92900 36.90100 1.000 96.94000 92 ASP D C 1
ATOM 10300 O O . ASP D 1 92 ? -14.02200 75.83900 36.06400 1.000 99.53000 92 ASP D O 1
ATOM 10305 N N . PRO D 1 93 ? -14.24800 75.15200 38.18700 1.000 99.21000 93 PRO D N 1
ATOM 10306 C CA . PRO D 1 93 ? -14.58800 76.51300 38.63600 1.000 99.62000 93 PRO D CA 1
ATOM 10307 C C . PRO D 1 93 ? -13.46000 77.51300 38.44900 1.000 100.83000 93 PRO D C 1
ATOM 10308 O O . PRO D 1 93 ? -13.71300 78.72300 38.48300 1.000 106.40000 93 PRO D O 1
ATOM 10312 N N . GLU D 1 94 ? -12.22700 77.05000 38.25800 1.000 101.59000 94 GLU D N 1
ATOM 10313 C CA . GLU D 1 94 ? -11.08100 77.92500 38.04900 1.000 101.25000 94 GLU D CA 1
ATOM 10314 C C . GLU D 1 94 ? -10.82800 78.23700 36.58000 1.000 98.25000 94 GLU D C 1
ATOM 10315 O O . GLU D 1 94 ? -9.88100 78.96900 36.27200 1.000 99.81000 94 GLU D O 1
ATOM 10321 N N . TYR D 1 95 ? -11.64400 77.71000 35.67200 1.000 100.42000 95 TYR D N 1
ATOM 10322 C CA . TYR D 1 95 ? -11.44200 77.95700 34.25500 1.000 109.04000 95 TYR D CA 1
ATOM 10323 C C . TYR D 1 95 ? -11.86700 79.38200 33.89800 1.000 113.04000 95 TYR D C 1
ATOM 10324 O O . TYR D 1 95 ? -12.76000 79.94900 34.53500 1.000 109.25000 95 TYR D O 1
ATOM 10333 N N . PRO D 1 96 ? -11.23400 79.98700 32.89000 1.000 114.42000 96 PRO D N 1
ATOM 10334 C CA . PRO D 1 96 ? -11.68700 81.30700 32.43200 1.000 111.64000 96 PRO D CA 1
ATOM 10335 C C . PRO D 1 96 ? -13.11900 81.24100 31.92400 1.000 115.24000 96 PRO D C 1
ATOM 10336 O O . PRO D 1 96 ? -13.54800 80.24600 31.33500 1.000 115.58000 96 PRO D O 1
ATOM 10340 N N . LYS D 1 97 ? -13.86400 82.32200 32.15600 1.000 116.81000 97 LYS D N 1
ATOM 10341 C CA . LYS D 1 97 ? -15.29600 82.30200 31.88600 1.000 118.55000 97 LYS D CA 1
ATOM 10342 C C . LYS D 1 97 ? -15.63000 82.41900 30.40300 1.000 119.76000 97 LYS D C 1
ATOM 10343 O O . LYS D 1 97 ? -16.80600 82.30000 30.04300 1.000 122.39000 97 LYS D O 1
ATOM 10349 N N . GLU D 1 98 ? -14.63800 82.64600 29.53800 1.000 118.09000 98 GLU D N 1
ATOM 10350 C CA . GLU D 1 98 ? -14.84600 82.42600 28.11000 1.000 116.38000 98 GLU D CA 1
ATOM 10351 C C . GLU D 1 98 ? -14.63600 80.96000 27.75000 1.000 116.29000 98 GLU D C 1
ATOM 10352 O O . GLU D 1 98 ? -15.34400 80.41900 26.89400 1.000 116.21000 98 GLU D O 1
ATOM 10358 N N . ARG D 1 99 ? -13.66400 80.30700 28.39600 1.000 118.61000 99 ARG D N 1
ATOM 10359 C CA . ARG D 1 99 ? -13.51700 78.86300 28.25300 1.000 121.22000 99 ARG D CA 1
ATOM 10360 C C . ARG D 1 99 ? -14.75000 78.13600 28.77000 1.000 119.69000 99 ARG D C 1
ATOM 10361 O O . ARG D 1 99 ? -15.10900 77.07200 28.25000 1.000 118.12000 99 ARG D O 1
ATOM 10369 N N . ILE D 1 100 ? -15.40800 78.69800 29.78800 1.000 119.21000 100 ILE D N 1
ATOM 10370 C CA . ILE D 1 100 ? -16.68800 78.15900 30.24000 1.000 116.17000 100 ILE D CA 1
ATOM 10371 C C . ILE D 1 100 ? -17.67600 78.13600 29.08200 1.000 115.67000 100 ILE D C 1
ATOM 10372 O O . ILE D 1 100 ? -18.31400 77.11400 28.80700 1.000 116.91000 100 ILE D O 1
ATOM 10377 N N . GLY D 1 101 ? -17.78000 79.25800 28.36200 1.000 112.08000 101 GLY D N 1
ATOM 10378 C CA . GLY D 1 101 ? -18.77800 79.38300 27.30700 1.000 112.22000 101 GLY D CA 1
ATOM 10379 C C . GLY D 1 101 ? -18.69000 78.29300 26.25700 1.000 113.52000 101 GLY D C 1
ATOM 10380 O O . GLY D 1 101 ? -19.70600 77.87400 25.69700 1.000 109.88000 101 GLY D O 1
ATOM 10381 N N . TYR D 1 102 ? -17.47300 77.82400 25.96900 1.000 114.41000 102 TYR D N 1
ATOM 10382 C CA . TYR D 1 102 ? -17.31400 76.69500 25.05700 1.000 116.42000 102 TYR D CA 1
ATOM 10383 C C . TYR D 1 102 ? -18.07400 75.47100 25.55400 1.000 114.72000 102 TYR D C 1
ATOM 10384 O O . TYR D 1 102 ? -18.72600 74.77100 24.76900 1.000 112.65000 102 TYR D O 1
ATOM 10393 N N . MET D 1 103 ? -18.00100 75.19900 26.85600 1.000 111.69000 103 MET D N 1
ATOM 10394 C CA . MET D 1 103 ? -18.54700 73.97300 27.42200 1.000 113.14000 103 MET D CA 1
ATOM 10395 C C . MET D 1 103 ? -20.05800 74.01100 27.63100 1.000 115.95000 103 MET D C 1
ATOM 10396 O O . MET D 1 103 ? -20.65700 72.94900 27.81900 1.000 110.97000 103 MET D O 1
ATOM 10401 N N . LEU D 1 104 ? -20.69600 75.18300 27.58600 1.000 116.67000 104 LEU D N 1
ATOM 10402 C CA . LEU D 1 104 ? -22.15400 75.23800 27.59900 1.000 111.95000 104 LEU D CA 1
ATOM 10403 C C . LEU D 1 104 ? -22.76300 74.89600 26.24900 1.000 114.73000 104 LEU D C 1
ATOM 10404 O O . LEU D 1 104 ? -23.95600 75.14500 26.04000 1.000 113.79000 104 LEU D O 1
ATOM 10409 N N . ASP D 1 105 ? -21.96700 74.34800 25.33400 1.000 116.62000 105 ASP D N 1
ATOM 10410 C CA . ASP D 1 105 ? -22.45100 73.92100 24.02800 1.000 114.36000 105 ASP D CA 1
ATOM 10411 C C . ASP D 1 105 ? -23.44300 72.77600 24.19700 1.000 112.23000 105 ASP D C 1
ATOM 10412 O O . ASP D 1 105 ? -23.06100 71.66500 24.58200 1.000 115.03000 105 ASP D O 1
ATOM 10417 N N . SER D 1 106 ? -24.72100 73.05700 23.94100 1.000 114.92000 106 SER D N 1
ATOM 10418 C CA . SER D 1 106 ? -25.80600 72.08200 23.86700 1.000 112.22000 106 SER D CA 1
ATOM 10419 C C . SER D 1 106 ? -26.17700 71.47800 25.21500 1.000 111.30000 106 SER D C 1
ATOM 10420 O O . SER D 1 106 ? -26.89300 70.46900 25.25200 1.000 111.51000 106 SER D O 1
ATOM 10423 N N . VAL D 1 107 ? -25.71800 72.05200 26.32600 1.000 112.57000 107 VAL D N 1
ATOM 10424 C CA . VAL D 1 107 ? -26.17600 71.58800 27.62900 1.000 115.36000 107 VAL D CA 1
ATOM 10425 C C . VAL D 1 107 ? -27.58200 72.12200 27.89200 1.000 117.25000 107 VAL D C 1
ATOM 10426 O O . VAL D 1 107 ? -28.02900 73.09900 27.28900 1.000 117.17000 107 VAL D O 1
ATOM 10430 N N . ARG D 1 108 ? -28.30800 71.44100 28.77900 1.000 115.84000 108 ARG D N 1
ATOM 10431 C CA . ARG D 1 108 ? -29.62900 71.92700 29.16900 1.000 113.63000 108 ARG D CA 1
ATOM 10432 C C . ARG D 1 108 ? -29.51400 73.03100 30.21500 1.000 118.91000 108 ARG D C 1
ATOM 10433 O O . ARG D 1 108 ? -29.97600 74.15700 30.00000 1.000 119.63000 108 ARG D O 1
ATOM 10441 N N . LEU D 1 109 ? -28.89100 72.72800 31.35000 1.000 118.66000 109 LEU D N 1
ATOM 10442 C CA . LEU D 1 109 ? -28.75700 73.69200 32.43100 1.000 118.10000 109 LEU D CA 1
ATOM 10443 C C . LEU D 1 109 ? -27.43200 73.45600 33.14000 1.000 111.71000 109 LEU D C 1
ATOM 10444 O O . LEU D 1 109 ? -26.71900 72.48700 32.86700 1.000 107.21000 109 LEU D O 1
ATOM 10449 N N . VAL D 1 110 ? -27.10800 74.36200 34.05800 1.000 105.27000 110 VAL D N 1
ATOM 10450 C CA . VAL D 1 110 ? -25.86500 74.31300 34.81700 1.000 108.47000 110 VAL D CA 1
ATOM 10451 C C . VAL D 1 110 ? -26.21100 74.09000 36.28200 1.000 115.27000 110 VAL D C 1
ATOM 10452 O O . VAL D 1 110 ? -26.92800 74.89700 36.88700 1.000 116.34000 110 VAL D O 1
ATOM 10456 N N . LEU D 1 111 ? -25.70300 72.99900 36.84700 1.000 108.62000 111 LEU D N 1
ATOM 10457 C CA . LEU D 1 111 ? -25.83900 72.70300 38.26700 1.000 103.67000 111 LEU D CA 1
ATOM 10458 C C . LEU D 1 111 ? -24.54300 73.10100 38.96200 1.000 99.99000 111 LEU D C 1
ATOM 10459 O O . LEU D 1 111 ? -23.47100 72.59500 38.61500 1.000 104.91000 111 LEU D O 1
ATOM 10464 N N . THR D 1 112 ? -24.63600 74.00600 39.93200 1.000 98.79000 112 THR D N 1
ATOM 10465 C CA . THR D 1 112 ? -23.44300 74.59700 40.52400 1.000 100.75000 112 THR D CA 1
ATOM 10466 C C . THR D 1 112 ? -23.72200 74.92900 41.98500 1.000 102.06000 112 THR D C 1
ATOM 10467 O O . THR D 1 112 ? -24.70700 74.47000 42.57100 1.000 106.40000 112 THR D O 1
ATOM 10471 N N . GLN D 1 113 ? -22.83800 75.73000 42.57400 1.000 103.61000 113 GLN D N 1
ATOM 10472 C CA . GLN D 1 113 ? -22.91100 76.14300 43.96600 1.000 106.47000 113 GLN D CA 1
ATOM 10473 C C . GLN D 1 113 ? -23.28400 77.62100 44.05500 1.000 110.96000 113 GLN D C 1
ATOM 10474 O O . GLN D 1 113 ? -23.41600 78.31800 43.04500 1.000 109.42000 113 GLN D O 1
ATOM 10480 N N . ARG D 1 114 ? -23.46100 78.09100 45.29200 1.000 114.95000 114 ARG D N 1
ATOM 10481 C CA . ARG D 1 114 ? -23.90100 79.46500 45.52000 1.000 110.92000 114 ARG D CA 1
ATOM 10482 C C . ARG D 1 114 ? -22.88100 80.47300 45.00200 1.000 111.29000 114 ARG D C 1
ATOM 10483 O O . ARG D 1 114 ? -23.22200 81.38100 44.23500 1.000 110.38000 114 ARG D O 1
ATOM 10491 N N . HIS D 1 115 ? -21.61900 80.32900 45.41400 1.000 114.62000 115 HIS D N 1
ATOM 10492 C CA . HIS D 1 115 ? -20.61300 81.32700 45.06600 1.000 108.47000 115 HIS D CA 1
ATOM 10493 C C . HIS D 1 115 ? -20.21500 81.25100 43.59700 1.000 112.43000 115 HIS D C 1
ATOM 10494 O O . HIS D 1 115 ? -19.78200 82.25700 43.02300 1.000 114.88000 115 HIS D O 1
ATOM 10501 N N . LEU D 1 116 ? -20.35100 80.08100 42.97100 1.000 114.23000 116 LEU D N 1
ATOM 10502 C CA . LEU D 1 116 ? -20.07400 79.96700 41.54500 1.000 116.67000 116 LEU D CA 1
ATOM 10503 C C . LEU D 1 116 ? -21.25700 80.39700 40.68700 1.000 119.89000 116 LEU D C 1
ATOM 10504 O O . LEU D 1 116 ? -21.05800 80.78800 39.53200 1.000 123.91000 116 LEU D O 1
ATOM 10509 N N . LYS D 1 117 ? -22.47900 80.31800 41.22100 1.000 123.26000 117 LYS D N 1
ATOM 10510 C CA . LYS D 1 117 ? -23.61200 80.98400 40.58700 1.000 121.67000 117 LYS D CA 1
ATOM 10511 C C . LYS D 1 117 ? -23.35800 82.48100 40.45200 1.000 122.77000 117 LYS D C 1
ATOM 10512 O O . LYS D 1 117 ? -23.82300 83.11100 39.49500 1.000 123.12000 117 LYS D O 1
ATOM 10518 N N . ASP D 1 118 ? -22.60200 83.05400 41.38700 1.000 125.62000 118 ASP D N 1
ATOM 10519 C CA . ASP D 1 118 ? -22.30300 84.47900 41.41300 1.000 131.99000 118 ASP D CA 1
ATOM 10520 C C . ASP D 1 118 ? -21.09000 84.84900 40.57200 1.000 134.96000 118 ASP D C 1
ATOM 10521 O O . ASP D 1 118 ? -21.07500 85.92400 39.96100 1.000 134.43000 118 ASP D O 1
ATOM 10526 N N . ALA D 1 121 ? -22.17800 84.34700 36.32800 1.000 136.57000 121 ALA D N 1
ATOM 10527 C CA . ALA D 1 121 ? -23.40200 84.95700 35.80500 1.000 133.58000 121 ALA D CA 1
ATOM 10528 C C . ALA D 1 121 ? -23.74900 84.38200 34.43000 1.000 132.59000 121 ALA D C 1
ATOM 10529 O O . ALA D 1 121 ? -23.75600 85.07600 33.41200 1.000 129.33000 121 ALA D O 1
ATOM 10531 N N . PHE D 1 122 ? -24.03000 83.08000 34.42800 1.000 133.85000 122 PHE D N 1
ATOM 10532 C CA . PHE D 1 122 ? -24.12600 82.28000 33.21200 1.000 132.62000 122 PHE D CA 1
ATOM 10533 C C . PHE D 1 122 ? -25.09100 82.82400 32.17300 1.000 133.93000 122 PHE D C 1
ATOM 10534 O O . PHE D 1 122 ? -26.01300 83.58100 32.49100 1.000 130.26000 122 PHE D O 1
ATOM 10542 N N . THR D 1 123 ? -24.87700 82.42100 30.92200 1.000 136.98000 123 THR D N 1
ATOM 10543 C CA . THR D 1 123 ? -25.81800 82.64500 29.83900 1.000 135.70000 123 THR D CA 1
ATOM 10544 C C . THR D 1 123 ? -26.84800 81.52800 29.73800 1.000 134.10000 123 THR D C 1
ATOM 10545 O O . THR D 1 123 ? -27.43100 81.32600 28.66600 1.000 135.89000 123 THR D O 1
ATOM 10549 N N . LYS D 1 124 ? -27.07400 80.79000 30.82400 1.000 131.07000 124 LYS D N 1
ATOM 10550 C CA . LYS D 1 124 ? -27.93900 79.62200 30.78500 1.000 129.57000 124 LYS D CA 1
ATOM 10551 C C . LYS D 1 124 ? -28.61300 79.43200 32.13800 1.000 122.27000 124 LYS D C 1
ATOM 10552 O O . LYS D 1 124 ? -28.21800 80.02300 33.14600 1.000 116.22000 124 LYS D O 1
ATOM 10558 N N . GLU D 1 125 ? -29.64600 78.58900 32.13700 1.000 121.10000 125 GLU D N 1
ATOM 10559 C CA . GLU D 1 125 ? -30.40700 78.30500 33.34700 1.000 120.28000 125 GLU D CA 1
ATOM 10560 C C . GLU D 1 125 ? -29.51900 77.64800 34.39700 1.000 120.30000 125 GLU D C 1
ATOM 10561 O O . GLU D 1 125 ? -28.76800 76.71500 34.10000 1.000 122.43000 125 GLU D O 1
ATOM 10567 N N . THR D 1 126 ? -29.61500 78.13600 35.63300 1.000 116.44000 126 THR D N 1
ATOM 10568 C CA . THR D 1 126 ? -28.66700 77.79500 36.68600 1.000 114.75000 126 THR D CA 1
ATOM 10569 C C . THR D 1 126 ? -29.41300 77.28600 37.91100 1.000 117.88000 126 THR D C 1
ATOM 10570 O O . THR D 1 126 ? -30.28300 77.98100 38.44500 1.000 119.44000 126 THR D O 1
ATOM 10574 N N . ILE D 1 127 ? -29.06800 76.07800 38.35400 1.000 117.57000 127 ILE D N 1
ATOM 10575 C CA . ILE D 1 127 ? -29.59100 75.49300 39.58400 1.000 109.82000 127 ILE D CA 1
ATOM 10576 C C . ILE D 1 127 ? -28.45400 75.40100 40.59200 1.000 109.13000 127 ILE D C 1
ATOM 10577 O O . ILE D 1 127 ? -27.39300 74.84200 40.28800 1.000 113.72000 127 ILE D O 1
ATOM 10582 N N . VAL D 1 128 ? -28.67300 75.94300 41.78500 1.000 104.72000 128 VAL D N 1
ATOM 10583 C CA . VAL D 1 128 ? -27.69400 75.86600 42.86300 1.000 103.89000 128 VAL D CA 1
ATOM 10584 C C . VAL D 1 128 ? -27.97200 74.62300 43.69600 1.000 110.40000 128 VAL D C 1
ATOM 10585 O O . VAL D 1 128 ? -29.13000 74.24700 43.91300 1.000 115.31000 128 VAL D O 1
ATOM 10589 N N . ILE D 1 129 ? -26.90100 73.97400 44.16000 1.000 109.28000 129 ILE D N 1
ATOM 10590 C CA . ILE D 1 129 ? -27.05300 72.78100 44.98200 1.000 110.73000 129 ILE D CA 1
ATOM 10591 C C . ILE D 1 129 ? -27.55900 73.12500 46.37600 1.000 108.73000 129 ILE D C 1
ATOM 10592 O O . ILE D 1 129 ? -28.16200 72.27600 47.04300 1.000 111.75000 129 ILE D O 1
ATOM 10597 N N . GLU D 1 130 ? -27.34800 74.35800 46.82800 1.000 105.94000 130 GLU D N 1
ATOM 10598 C CA . GLU D 1 130 ? -27.78300 74.79900 48.14600 1.000 112.26000 130 GLU D CA 1
ATOM 10599 C C . GLU D 1 130 ? -29.22200 75.29400 48.16200 1.000 115.04000 130 GLU D C 1
ATOM 10600 O O . GLU D 1 130 ? -29.67500 75.79400 49.19700 1.000 113.75000 130 GLU D O 1
ATOM 10606 N N . ASP D 1 131 ? -29.93800 75.18200 47.04900 1.000 113.20000 131 ASP D N 1
ATOM 10607 C CA . ASP D 1 131 ? -31.33000 75.60300 46.99300 1.000 112.67000 131 ASP D CA 1
ATOM 10608 C C . ASP D 1 131 ? -32.15000 74.81500 48.00800 1.000 112.82000 131 ASP D C 1
ATOM 10609 O O . ASP D 1 131 ? -32.18200 73.57600 47.93900 1.000 110.99000 131 ASP D O 1
ATOM 10614 N N . PRO D 1 132 ? -32.81800 75.47700 48.95800 1.000 113.48000 132 PRO D N 1
ATOM 10615 C CA . PRO D 1 132 ? -33.58900 74.73200 49.96700 1.000 113.53000 132 PRO D CA 1
ATOM 10616 C C . PRO D 1 132 ? -34.76000 73.95800 49.39200 1.000 113.39000 132 PRO D C 1
ATOM 10617 O O . PRO D 1 132 ? -35.25200 73.03500 50.05400 1.000 115.76000 132 PRO D O 1
ATOM 10621 N N . SER D 1 133 ? -35.22400 74.30200 48.18900 1.000 109.86000 133 SER D N 1
ATOM 10622 C CA . SER D 1 133 ? -36.34300 73.58200 47.59100 1.000 108.96000 133 SER D CA 1
ATOM 10623 C C . SER D 1 133 ? -35.97000 72.14700 47.24300 1.000 110.81000 133 SER D C 1
ATOM 10624 O O . SER D 1 133 ? -36.84800 71.27700 47.18800 1.000 111.50000 133 SER D O 1
ATOM 10627 N N . ILE D 1 134 ? -34.68500 71.88300 46.99100 1.000 114.63000 134 ILE D N 1
ATOM 10628 C CA . ILE D 1 134 ? -34.24500 70.52500 46.68000 1.000 117.73000 134 ILE D CA 1
ATOM 10629 C C . ILE D 1 134 ? -34.47900 69.60000 47.86800 1.000 117.14000 134 ILE D C 1
ATOM 10630 O O . ILE D 1 134 ? -34.95100 68.46800 47.70900 1.000 114.00000 134 ILE D O 1
ATOM 10635 N N . SER D 1 135 ? -34.16100 70.06900 49.07700 1.000 117.83000 135 SER D N 1
ATOM 10636 C CA . SER D 1 135 ? -34.25100 69.22900 50.26600 1.000 122.39000 135 SER D CA 1
ATOM 10637 C C . SER D 1 135 ? -35.68600 68.92300 50.67500 1.000 120.31000 135 SER D C 1
ATOM 10638 O O . SER D 1 135 ? -35.89200 68.07500 51.55000 1.000 120.57000 135 SER D O 1
ATOM 10641 N N . HIS D 1 136 ? -36.67400 69.58500 50.07600 1.000 118.46000 136 HIS D N 1
ATOM 10642 C CA . HIS D 1 136 ? -38.07400 69.29600 50.35300 1.000 116.23000 136 HIS D CA 1
ATOM 10643 C C . HIS D 1 136 ? -38.62000 68.14700 49.51700 1.000 111.98000 136 HIS D C 1
ATOM 10644 O O . HIS D 1 136 ? -39.72800 67.67200 49.79100 1.000 115.85000 136 HIS D O 1
ATOM 10651 N N . GLU D 1 137 ? -37.87900 67.69600 48.51000 1.000 110.79000 137 GLU D N 1
ATOM 10652 C CA . GLU D 1 137 ? -38.32700 66.61300 47.65300 1.000 113.36000 137 GLU D CA 1
ATOM 10653 C C . GLU D 1 137 ? -38.19800 65.26800 48.36700 1.000 116.24000 137 GLU D C 1
ATOM 10654 O O . GLU D 1 137 ? -37.54000 65.13900 49.40300 1.000 113.06000 137 GLU D O 1
ATOM 10660 N N . LEU D 1 138 ? -38.85000 64.25800 47.79600 1.000 116.40000 138 LEU D N 1
ATOM 10661 C CA . LEU D 1 138 ? -38.82600 62.92200 48.37500 1.000 119.57000 138 LEU D CA 1
ATOM 10662 C C . LEU D 1 138 ? -37.41100 62.35600 48.37600 1.000 115.43000 138 LEU D C 1
ATOM 10663 O O . LEU D 1 138 ? -36.64700 62.54100 47.42400 1.000 119.05000 138 LEU D O 1
ATOM 10665 N N . THR D 1 139 ? -37.06500 61.66100 49.45700 1.000 111.40000 139 THR D N 1
ATOM 10666 C CA . THR D 1 139 ? -35.80500 60.93600 49.54600 1.000 108.68000 139 THR D CA 1
ATOM 10667 C C . THR D 1 139 ? -35.92800 59.49700 49.06700 1.000 105.48000 139 THR D C 1
ATOM 10668 O O . THR D 1 139 ? -34.94800 58.74800 49.13400 1.000 100.49000 139 THR D O 1
ATOM 10672 N N . GLU D 1 140 ? -37.10300 59.09800 48.58900 1.000 108.59000 140 GLU D N 1
ATOM 10673 C CA . GLU D 1 140 ? -37.33600 57.74200 48.12600 1.000 110.04000 140 GLU D CA 1
ATOM 10674 C C . GL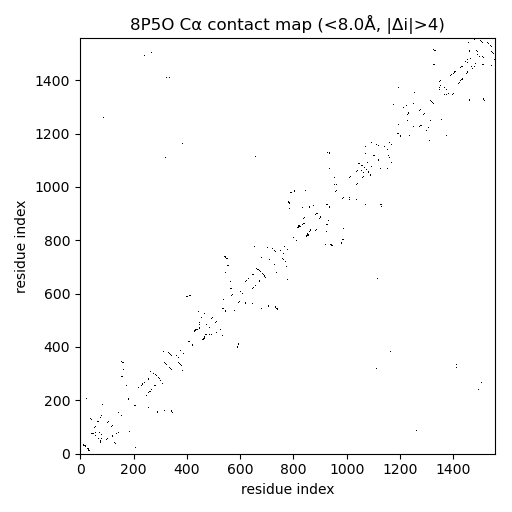U D 1 140 ? -36.72500 57.53500 46.74300 1.000 107.42000 140 GLU D C 1
ATOM 10675 O O . GLU D 1 140 ? -36.30800 58.47800 46.06400 1.000 108.01000 140 GLU D O 1
ATOM 10681 N N . GLU D 1 141 ? -36.67900 56.27300 46.32500 1.000 106.46000 141 GLU D N 1
ATOM 10682 C CA . GLU D 1 141 ? -36.11900 55.92800 45.03000 1.000 107.43000 141 GLU D CA 1
ATOM 10683 C C . GLU D 1 141 ? -36.99900 56.46500 43.90300 1.000 114.71000 141 GLU D C 1
ATOM 10684 O O . GLU D 1 141 ? -38.13200 56.91100 44.10900 1.000 118.70000 141 GLU D O 1
ATOM 10690 N N . ILE D 1 142 ? -36.45300 56.41800 42.68900 1.000 115.12000 142 ILE D N 1
ATOM 10691 C CA . ILE D 1 142 ? -37.16100 56.81700 41.48300 1.000 110.54000 142 ILE D CA 1
ATOM 10692 C C . ILE D 1 142 ? -36.97600 55.72800 40.43700 1.000 109.72000 142 ILE D C 1
ATOM 10693 O O . ILE D 1 142 ? -36.13800 54.83600 40.57400 1.000 104.63000 142 ILE D O 1
ATOM 10698 N N . ASP D 1 143 ? -37.77800 55.81000 39.38000 1.000 113.97000 143 ASP D N 1
ATOM 10699 C CA . ASP D 1 143 ? -37.60000 54.93100 38.23600 1.000 114.37000 143 ASP D CA 1
ATOM 10700 C C . ASP D 1 143 ? -36.45300 55.44700 37.37800 1.000 111.90000 143 ASP D C 1
ATOM 10701 O O . ASP D 1 143 ? -36.43900 56.61700 36.98300 1.000 108.22000 143 ASP D O 1
ATOM 10706 N N . TYR D 1 144 ? -35.48900 54.57700 37.09500 1.000 109.98000 144 TYR D N 1
ATOM 10707 C CA . TYR D 1 144 ? -34.36400 54.95100 36.25300 1.000 108.84000 144 TYR D CA 1
ATOM 10708 C C . TYR D 1 144 ? -34.74400 54.79000 34.78800 1.000 112.23000 144 TYR D C 1
ATOM 10709 O O . TYR D 1 144 ? -35.43300 53.83800 34.41000 1.000 110.01000 144 TYR D O 1
ATOM 10718 N N . ILE D 1 145 ? -34.29000 55.73100 33.96100 1.000 110.40000 145 ILE D N 1
ATOM 10719 C CA . ILE D 1 145 ? -34.76500 55.86400 32.59300 1.000 104.20000 145 ILE D CA 1
ATOM 10720 C C . ILE D 1 145 ? -33.64400 55.71200 31.57300 1.000 100.45000 145 ILE D C 1
ATOM 10721 O O . ILE D 1 145 ? -33.84600 55.99500 30.39300 1.000 104.32000 145 ILE D O 1
ATOM 10726 N N . ASN D 1 146 ? -32.46800 55.25800 31.99400 1.000 100.63000 146 ASN D N 1
ATOM 10727 C CA . ASN D 1 146 ? -31.30700 55.17500 31.12000 1.000 95.63000 146 ASN D CA 1
ATOM 10728 C C . ASN D 1 146 ? -30.98500 53.72600 30.78600 1.000 93.86000 146 ASN D C 1
ATOM 10729 O O . ASN D 1 146 ? -31.15200 52.83200 31.62100 1.000 98.75000 146 ASN D O 1
ATOM 10734 N N . GLU D 1 147 ? -30.52400 53.50400 29.55900 1.000 101.43000 147 GLU D N 1
ATOM 10735 C CA . GLU D 1 147 ? -30.01400 52.21400 29.12900 1.000 107.41000 147 GLU D CA 1
ATOM 10736 C C . GLU D 1 147 ? -28.49100 52.20500 29.24400 1.000 106.88000 147 GLU D C 1
ATOM 10737 O O . GLU D 1 147 ? -27.86600 53.18100 29.66900 1.000 101.27000 147 GLU D O 1
ATOM 10743 N N . SER D 1 148 ? -27.88600 51.07800 28.86200 1.000 107.70000 148 SER D N 1
ATOM 10744 C CA . SER D 1 148 ? -26.43800 50.93600 28.98100 1.000 104.81000 148 SER D CA 1
ATOM 10745 C C . SER D 1 148 ? -25.69900 51.90500 28.06500 1.000 103.56000 148 SER D C 1
ATOM 10746 O O . SER D 1 148 ? -24.66300 52.46000 28.44700 1.000 98.30000 148 SER D O 1
ATOM 10749 N N . GLU D 1 149 ? -26.21400 52.12400 26.85800 1.000 103.98000 149 GLU D N 1
ATOM 10750 C CA . GLU D 1 149 ? -25.52600 52.92200 25.85300 1.000 98.49000 149 GLU D CA 1
ATOM 10751 C C . GLU D 1 149 ? -25.80900 54.41400 25.97300 1.000 95.50000 149 GLU D C 1
ATOM 10752 O O . GLU D 1 149 ? -25.33600 55.18800 25.13400 1.000 96.61000 149 GLU D O 1
ATOM 10758 N N . ASP D 1 150 ? -26.56700 54.83600 26.98100 1.000 92.69000 150 ASP D N 1
ATOM 10759 C CA . ASP D 1 150 ? -26.82900 56.25400 27.17900 1.000 93.18000 150 ASP D CA 1
ATOM 10760 C C . ASP D 1 150 ? -25.55300 56.99100 27.57000 1.000 91.86000 150 ASP D C 1
ATOM 10761 O O . ASP D 1 150 ? -24.62800 56.41500 28.14800 1.000 89.07000 150 ASP D O 1
ATOM 10766 N N . LEU D 1 151 ? -25.51100 58.28200 27.24200 1.000 92.16000 151 LEU D N 1
ATOM 10767 C CA . LEU D 1 151 ? -24.34600 59.09900 27.55000 1.000 94.01000 151 LEU D CA 1
ATOM 10768 C C . LEU D 1 151 ? -24.10700 59.15900 29.05400 1.000 90.61000 151 LEU D C 1
ATOM 10769 O O . LEU D 1 151 ? -25.04100 59.32300 29.84400 1.000 93.76000 151 LEU D O 1
ATOM 10774 N N . PHE D 1 152 ? -22.84200 59.02000 29.44700 1.000 91.43000 152 PHE D N 1
ATOM 10775 C CA . PHE D 1 152 ? -22.44300 59.10200 30.84600 1.000 91.36000 152 PHE D CA 1
ATOM 10776 C C . PHE D 1 152 ? -21.92900 60.48700 31.21900 1.000 89.77000 152 PHE D C 1
ATOM 10777 O O . PHE D 1 152 ? -22.38800 61.07600 32.20200 1.000 86.44000 152 PHE D O 1
ATOM 10785 N N . TYR D 1 153 ? -20.97900 61.02000 30.45300 1.000 90.25000 153 TYR D N 1
ATOM 10786 C CA . TYR D 1 153 ? -20.56900 62.40800 30.60600 1.000 86.96000 153 TYR D CA 1
ATOM 10787 C C . TYR D 1 153 ? -20.06400 62.92600 29.26800 1.000 86.74000 153 TYR D C 1
ATOM 10788 O O . TYR D 1 153 ? -19.90200 62.17300 28.30300 1.000 83.79000 153 TYR D O 1
ATOM 10797 N N . ILE D 1 154 ? -19.82000 64.23100 29.22000 1.000 85.33000 154 ILE D N 1
ATOM 10798 C CA . ILE D 1 154 ? -19.07400 64.85700 28.13600 1.000 90.50000 154 ILE D CA 1
ATOM 10799 C C . ILE D 1 154 ? -17.92000 65.61300 28.77500 1.000 88.84000 154 ILE D C 1
ATOM 10800 O O . ILE D 1 154 ? -18.13900 66.55700 29.54600 1.000 84.39000 154 ILE D O 1
ATOM 10805 N N . ILE D 1 155 ? -16.69900 65.18500 28.47600 1.000 88.11000 155 ILE D N 1
ATOM 10806 C CA . ILE D 1 155 ? -15.49300 65.77700 29.04000 1.000 89.27000 155 ILE D CA 1
ATOM 10807 C C . ILE D 1 155 ? -14.72300 66.43900 27.90600 1.000 91.29000 155 ILE D C 1
ATOM 10808 O O . ILE D 1 155 ? -14.61500 65.88100 26.80600 1.000 91.62000 155 ILE D O 1
ATOM 10813 N N . TYR D 1 156 ? -14.24900 67.65400 28.15200 1.000 91.68000 156 TYR D N 1
ATOM 10814 C CA . TYR D 1 156 ? -13.60600 68.45700 27.12500 1.000 94.99000 156 TYR D CA 1
ATOM 10815 C C . TYR D 1 156 ? -12.09200 68.34300 27.22600 1.000 95.97000 156 TYR D C 1
ATOM 10816 O O . TYR D 1 156 ? -11.53000 68.20300 28.31500 1.000 95.90000 156 TYR D O 1
ATOM 10825 N N . THR D 1 157 ? -11.43600 68.40200 26.07200 1.000 100.72000 157 THR D N 1
ATOM 10826 C CA . THR D 1 157 ? -9.98700 68.27000 26.00200 1.000 98.68000 157 THR D CA 1
ATOM 10827 C C . THR D 1 157 ? -9.36000 69.47500 25.31100 1.000 97.75000 157 THR D C 1
ATOM 10828 O O . THR D 1 157 ? -9.49100 69.64400 24.09900 1.000 99.92000 157 THR D O 1
ATOM 10832 N N . PRO D 1 164 ? -10.81800 72.87900 21.67600 1.000 99.41000 164 PRO D N 1
ATOM 10833 C CA . PRO D 1 164 ? -11.40000 72.07900 22.75600 1.000 102.15000 164 PRO D CA 1
ATOM 10834 C C . PRO D 1 164 ? -12.59400 71.24800 22.29200 1.000 101.96000 164 PRO D C 1
ATOM 10835 O O . PRO D 1 164 ? -13.64000 71.80300 21.95300 1.000 106.23000 164 PRO D O 1
ATOM 10839 N N . LYS D 1 165 ? -12.43600 69.92800 22.28100 1.000 99.29000 165 LYS D N 1
ATOM 10840 C CA . LYS D 1 165 ? -13.47200 69.02300 21.80500 1.000 95.74000 165 LYS D CA 1
ATOM 10841 C C . LYS D 1 165 ? -14.15500 68.33300 22.97700 1.000 99.53000 165 LYS D C 1
ATOM 10842 O O . LYS D 1 165 ? -13.49900 67.91100 23.93400 1.000 100.02000 165 LYS D O 1
ATOM 10848 N N . GLY D 1 166 ? -15.47900 68.21900 22.89300 1.000 98.48000 166 GLY D N 1
ATOM 10849 C CA . GLY D 1 166 ? -16.25000 67.52600 23.90600 1.000 94.03000 166 GLY D CA 1
ATOM 10850 C C . GLY D 1 166 ? -16.35100 66.03900 23.63800 1.000 86.45000 166 GLY D C 1
ATOM 10851 O O . GLY D 1 166 ? -17.03500 65.61600 22.70200 1.000 85.05000 166 GLY D O 1
ATOM 10852 N N . VAL D 1 167 ? -15.68000 65.23600 24.45500 1.000 91.74000 167 VAL D N 1
ATOM 10853 C CA . VAL D 1 167 ? -15.61100 63.79300 24.25100 1.000 89.52000 167 VAL D CA 1
ATOM 10854 C C . VAL D 1 167 ? -16.82500 63.14200 24.90100 1.000 89.81000 167 VAL D C 1
ATOM 10855 O O . VAL D 1 167 ? -17.11800 63.38600 26.07800 1.000 87.15000 167 VAL D O 1
ATOM 10859 N N . MET D 1 168 ? -17.52400 62.30400 24.13800 1.000 90.51000 168 MET D N 1
ATOM 10860 C CA . MET D 1 168 ? -18.76800 61.68200 24.57700 1.000 90.93000 168 MET D CA 1
ATOM 10861 C C . MET D 1 168 ? -18.49000 60.25400 25.03100 1.000 86.72000 168 MET D C 1
ATOM 10862 O O . MET D 1 168 ? -17.95300 59.44700 24.26500 1.000 86.09000 168 MET D O 1
ATOM 10867 N N . LEU D 1 169 ? -18.85800 59.94700 26.27400 1.000 86.88000 169 LEU D N 1
ATOM 10868 C CA . LEU D 1 169 ? -18.67300 58.62700 26.85800 1.000 91.20000 169 LEU D CA 1
ATOM 10869 C C . LEU D 1 169 ? -20.00900 58.09900 27.36200 1.000 91.18000 169 LEU D C 1
ATOM 10870 O O . LEU D 1 169 ? -20.78700 58.83700 27.97600 1.000 86.50000 169 LEU D O 1
ATOM 10875 N N . GLU D 1 170 ? -20.26700 56.82300 27.10200 1.000 91.87000 170 GLU D N 1
ATOM 10876 C CA . GLU D 1 170 ? -21.51000 56.17100 27.48400 1.000 93.18000 170 GLU D CA 1
ATOM 10877 C C . GLU D 1 170 ? -21.34100 55.40000 28.78900 1.000 92.45000 170 GLU D C 1
ATOM 10878 O O . GLU D 1 170 ? -20.22700 55.07600 29.20900 1.000 91.58000 170 GLU D O 1
ATOM 10884 N N . HIS D 1 171 ? -22.47700 55.12100 29.43800 1.000 94.62000 171 HIS D N 1
ATOM 10885 C CA . HIS D 1 171 ? -22.46800 54.30500 30.65000 1.000 90.05000 171 HIS D CA 1
ATOM 10886 C C . HIS D 1 171 ? -21.80000 52.95800 30.40400 1.000 86.09000 171 HIS D C 1
ATOM 10887 O O . HIS D 1 171 ? -21.07000 52.45100 31.26400 1.000 87.22000 171 HIS D O 1
ATOM 10894 N N . LYS D 1 172 ? -22.04500 52.36400 29.23400 1.000 87.26000 172 LYS D N 1
ATOM 10895 C CA . LYS D 1 172 ? -21.49200 51.04900 28.92500 1.000 88.19000 172 LYS D CA 1
ATOM 10896 C C . LYS D 1 172 ? -19.96800 51.06000 28.96000 1.000 89.91000 172 LYS D C 1
ATOM 10897 O O . LYS D 1 172 ? -19.34400 50.11100 29.45100 1.000 87.95000 172 LYS D O 1
ATOM 10903 N N . ASN D 1 173 ? -19.35100 52.12400 28.44200 1.000 89.65000 173 ASN D N 1
ATOM 10904 C CA . ASN D 1 173 ? -17.89400 52.17500 28.36600 1.000 87.38000 173 ASN D CA 1
ATOM 10905 C C . ASN D 1 173 ? -17.26400 52.22900 29.75400 1.000 83.16000 173 ASN D C 1
ATOM 10906 O O . ASN D 1 173 ? -16.35200 51.45300 30.06100 1.000 78.87000 173 ASN D O 1
ATOM 10911 N N . ILE D 1 174 ? -17.73500 53.14300 30.60600 1.000 81.68000 174 ILE D N 1
ATOM 10912 C CA . ILE D 1 174 ? -17.13400 53.30400 31.92700 1.000 81.76000 174 ILE D CA 1
ATOM 10913 C C . ILE D 1 174 ? -17.41900 52.08700 32.80100 1.000 85.95000 174 ILE D C 1
ATOM 10914 O O . ILE D 1 174 ? -16.57000 51.66700 33.59800 1.000 85.63000 174 ILE D O 1
ATOM 10919 N N . VAL D 1 175 ? -18.60800 51.49500 32.66100 1.000 87.52000 175 VAL D N 1
ATOM 10920 C CA . VAL D 1 175 ? -18.94400 50.30600 33.44100 1.000 87.35000 175 VAL D CA 1
ATOM 10921 C C . VAL D 1 175 ? -18.01500 49.15200 33.08500 1.000 87.48000 175 VAL D C 1
ATOM 10922 O O . VAL D 1 175 ? -17.60300 48.37500 33.95500 1.000 88.99000 175 VAL D O 1
ATOM 10926 N N . ASN D 1 176 ? -17.65600 49.03000 31.80300 1.000 83.30000 176 ASN D N 1
ATOM 10927 C CA . ASN D 1 176 ? -16.77900 47.94100 31.38100 1.000 83.28000 176 ASN D CA 1
ATOM 10928 C C . ASN D 1 176 ? -15.40700 48.04500 32.03600 1.000 85.20000 176 ASN D C 1
ATOM 10929 O O . ASN D 1 176 ? -14.83500 47.03300 32.45600 1.000 88.91000 176 ASN D O 1
ATOM 10934 N N . LEU D 1 177 ? -14.85700 49.25900 32.12300 1.000 80.57000 177 LEU D N 1
ATOM 10935 C CA . LEU D 1 177 ? -13.57300 49.43600 32.79600 1.000 78.06000 177 LEU D CA 1
ATOM 10936 C C . LEU D 1 177 ? -13.68200 49.11000 34.28000 1.000 80.39000 177 LEU D C 1
ATOM 10937 O O . LEU D 1 177 ? -12.81400 48.42900 34.84000 1.000 78.21000 177 LEU D O 1
ATOM 10942 N N . LEU D 1 178 ? -14.74400 49.58900 34.93300 1.000 80.14000 178 LEU D N 1
ATOM 10943 C CA . LEU D 1 178 ? -14.92500 49.32000 36.35600 1.000 79.27000 178 LEU D CA 1
ATOM 10944 C C . LEU D 1 178 ? -15.09100 47.82900 36.61900 1.000 79.56000 178 LEU D C 1
ATOM 10945 O O . LEU D 1 178 ? -14.54200 47.29800 37.59200 1.000 77.54000 178 LEU D O 1
ATOM 10950 N N . HIS D 1 179 ? -15.84800 47.13800 35.76300 1.000 81.14000 179 HIS D N 1
ATOM 10951 C CA . HIS D 1 179 ? -16.05600 45.70500 35.94700 1.000 81.07000 179 HIS D CA 1
ATOM 10952 C C . HIS D 1 179 ? -14.74600 44.93600 35.83900 1.000 81.59000 179 HIS D C 1
ATOM 10953 O O . HIS D 1 179 ? -14.47600 44.04000 36.64700 1.000 83.82000 179 HIS D O 1
ATOM 10960 N N . PHE D 1 180 ? -13.91900 45.26900 34.84400 1.000 83.98000 180 PHE D N 1
ATOM 10961 C CA . PHE D 1 180 ? -12.60800 44.63600 34.73500 1.000 81.38000 180 PHE D CA 1
ATOM 10962 C C . PHE D 1 180 ? -11.76100 44.92800 35.96500 1.000 80.32000 180 PHE D C 1
ATOM 10963 O O . PHE D 1 180 ? -11.02900 44.05600 36.44800 1.000 78.72000 180 PHE D O 1
ATOM 10971 N N . THR D 1 181 ? -11.83800 46.15900 36.47500 1.000 79.93000 181 THR D N 1
ATOM 10972 C CA . THR D 1 181 ? -11.08600 46.51400 37.67200 1.000 75.36000 181 THR D CA 1
ATOM 10973 C C . THR D 1 181 ? -11.51400 45.66700 38.86500 1.000 81.36000 181 THR D C 1
ATOM 10974 O O . THR D 1 181 ? -10.67100 45.16900 39.61800 1.000 76.46000 181 THR D O 1
ATOM 10978 N N . PHE D 1 182 ? -12.82200 45.49100 39.05300 1.000 81.02000 182 PHE D N 1
ATOM 10979 C CA . PHE D 1 182 ? -13.29800 44.69300 40.17800 1.000 73.59000 182 PHE D CA 1
ATOM 10980 C C . PHE D 1 182 ? -13.00300 43.21100 39.96900 1.000 79.54000 182 PHE D C 1
ATOM 10981 O O . PHE D 1 182 ? -12.49300 42.53600 40.87100 1.000 86.49000 182 PHE D O 1
ATOM 10989 N N . GLU D 1 183 ? -13.31400 42.68700 38.78200 1.000 77.44000 183 GLU D N 1
ATOM 10990 C CA . GLU D 1 183 ? -13.22500 41.24700 38.55800 1.000 79.25000 183 GLU D CA 1
ATOM 10991 C C . GLU D 1 183 ? -11.79000 40.77500 38.34900 1.000 84.77000 183 GLU D C 1
ATOM 10992 O O . GLU D 1 183 ? -11.39800 39.73000 38.88100 1.000 88.02000 183 GLU D O 1
ATOM 10998 N N . LYS D 1 184 ? -10.99200 41.52200 37.58700 1.000 85.39000 184 LYS D N 1
ATOM 10999 C CA . LYS D 1 184 ? -9.67500 41.06900 37.15900 1.000 81.58000 184 LYS D CA 1
ATOM 11000 C C . LYS D 1 184 ? -8.54100 41.74400 37.92200 1.000 77.85000 184 LYS D C 1
ATOM 11001 O O . LYS D 1 184 ? -7.39100 41.70800 37.47100 1.000 72.31000 184 LYS D O 1
ATOM 11007 N N . THR D 1 185 ? -8.83800 42.35500 39.06500 1.000 81.55000 185 THR D N 1
ATOM 11008 C CA . THR D 1 185 ? -7.83000 43.07100 39.83100 1.000 81.15000 185 THR D CA 1
ATOM 11009 C C . THR D 1 185 ? -8.24200 43.06300 41.29600 1.000 86.51000 185 THR D C 1
ATOM 11010 O O . THR D 1 185 ? -9.43200 43.10000 41.61900 1.000 88.04000 185 THR D O 1
ATOM 11014 N N . ASN D 1 186 ? -7.24800 43.00600 42.18300 1.000 80.12000 186 ASN D N 1
ATOM 11015 C CA . ASN D 1 186 ? -7.47800 42.95900 43.62200 1.000 81.06000 186 ASN D CA 1
ATOM 11016 C C . ASN D 1 186 ? -7.06800 44.26200 44.30300 1.000 79.01000 186 ASN D C 1
ATOM 11017 O O . ASN D 1 186 ? -6.53400 44.26000 45.41300 1.000 83.05000 186 ASN D O 1
ATOM 11022 N N . ILE D 1 187 ? -7.30500 45.39200 43.63900 1.000 79.32000 187 ILE D N 1
ATOM 11023 C CA . ILE D 1 187 ? -7.19400 46.68100 44.31000 1.000 77.69000 187 ILE D CA 1
ATOM 11024 C C . ILE D 1 187 ? -8.36800 46.81500 45.27000 1.000 75.55000 187 ILE D C 1
ATOM 11025 O O . ILE D 1 187 ? -9.53300 46.73900 44.86200 1.000 71.39000 187 ILE D O 1
ATOM 11030 N N . ASN D 1 188 ? -8.06700 47.01900 46.55300 1.000 75.30000 188 ASN D N 1
ATOM 11031 C CA . ASN D 1 188 ? -9.09200 47.01400 47.59700 1.000 72.69000 188 ASN D CA 1
ATOM 11032 C C . ASN D 1 188 ? -9.87500 48.32700 47.55200 1.000 77.18000 188 ASN D C 1
ATOM 11033 O O . ASN D 1 188 ? -9.79000 49.18400 48.43400 1.000 76.71000 188 ASN D O 1
ATOM 11038 N N . PHE D 1 189 ? -10.66300 48.47200 46.48200 1.000 76.46000 189 PHE D N 1
ATOM 11039 C CA . PHE D 1 189 ? -11.50700 49.65000 46.33300 1.000 75.06000 189 PHE D CA 1
ATOM 11040 C C . PHE D 1 189 ? -12.61500 49.70100 47.37500 1.000 76.92000 189 PHE D C 1
ATOM 11041 O O . PHE D 1 189 ? -13.22300 50.76100 47.56400 1.000 76.49000 189 PHE D O 1
ATOM 11049 N N . SER D 1 190 ? -12.89200 48.58400 48.05200 1.000 80.85000 190 SER D N 1
ATOM 11050 C CA . SER D 1 190 ? -13.82400 48.59000 49.17200 1.000 78.48000 190 SER D CA 1
ATOM 11051 C C . SER D 1 190 ? -13.22300 49.21900 50.42100 1.000 75.67000 190 SER D C 1
ATOM 11052 O O . SER D 1 190 ? -13.95700 49.47900 51.38100 1.000 77.08000 190 SER D O 1
ATOM 11055 N N . ASP D 1 191 ? -11.91600 49.45800 50.43300 1.000 74.07000 191 ASP D N 1
ATOM 11056 C CA . ASP D 1 191 ? -11.25400 50.17400 51.51100 1.000 71.40000 191 ASP D CA 1
ATOM 11057 C C . ASP D 1 191 ? -11.21200 51.66300 51.16900 1.000 74.38000 191 ASP D C 1
ATOM 11058 O O . ASP D 1 191 ? -11.87200 52.12800 50.23500 1.000 85.59000 191 ASP D O 1
ATOM 11063 N N . LYS D 1 192 ? -10.44100 52.43200 51.93200 1.000 69.65000 192 LYS D N 1
ATOM 11064 C CA . LYS D 1 192 ? -10.39700 53.87600 51.74000 1.000 77.42000 192 LYS D CA 1
ATOM 11065 C C . LYS D 1 192 ? -9.59300 54.23600 50.49400 1.000 71.95000 192 LYS D C 1
ATOM 11066 O O . LYS D 1 192 ? -8.48100 53.74000 50.29000 1.000 70.27000 192 LYS D O 1
ATOM 11072 N N . VAL D 1 193 ? -10.16700 55.10200 49.65900 1.000 73.40000 193 VAL D N 1
ATOM 11073 C CA . VAL D 1 193 ? -9.57300 55.52000 48.39400 1.000 71.75000 193 VAL D CA 1
ATOM 11074 C C . VAL D 1 193 ? -9.49300 57.04000 48.37600 1.000 74.23000 193 VAL D C 1
ATOM 11075 O O . VAL D 1 193 ? -10.46600 57.72000 48.71900 1.000 78.86000 193 VAL D O 1
ATOM 11079 N N . LEU D 1 194 ? -8.33900 57.57000 47.97400 1.000 75.62000 194 LEU D N 1
ATOM 11080 C CA . LEU D 1 194 ? -8.13000 59.01100 47.90500 1.000 72.13000 194 LEU D CA 1
ATOM 11081 C C . LEU D 1 194 ? -8.56200 59.53900 46.54200 1.000 71.59000 194 LEU D C 1
ATOM 11082 O O . LEU D 1 194 ? -8.13100 59.02700 45.50400 1.000 68.44000 194 LEU D O 1
ATOM 11087 N N . GLN D 1 195 ? -9.41900 60.56000 46.55100 1.000 73.87000 195 GLN D N 1
ATOM 11088 C CA . GLN D 1 195 ? -9.89200 61.20200 45.32400 1.000 75.54000 195 GLN D CA 1
ATOM 11089 C C . GLN D 1 195 ? -8.98000 62.38700 45.03100 1.000 76.81000 195 GLN D C 1
ATOM 11090 O O . GLN D 1 195 ? -9.23100 63.51600 45.45600 1.000 75.83000 195 GLN D O 1
ATOM 11096 N N . TYR D 1 196 ? -7.90500 62.12600 44.28800 1.000 72.23000 196 TYR D N 1
ATOM 11097 C CA . TYR D 1 196 ? -6.89500 63.14100 44.01100 1.000 75.62000 196 TYR D CA 1
ATOM 11098 C C . TYR D 1 196 ? -7.18400 63.94300 42.74600 1.000 75.27000 196 TYR D C 1
ATOM 11099 O O . TYR D 1 196 ? -7.03600 65.17000 42.74900 1.000 75.14000 196 TYR D O 1
ATOM 11108 N N . THR D 1 197 ? -7.58100 63.27400 41.66700 1.000 69.23000 197 THR D N 1
ATOM 11109 C CA . THR D 1 197 ? -7.60400 63.90100 40.35100 1.000 70.32000 197 THR D CA 1
ATOM 11110 C C . THR D 1 197 ? -8.63800 65.02100 40.28200 1.000 76.40000 197 THR D C 1
ATOM 11111 O O . THR D 1 197 ? -9.73800 64.91200 40.83100 1.000 76.34000 197 THR D O 1
ATOM 11115 N N . THR D 1 198 ? -8.26700 66.10600 39.60300 1.000 79.10000 198 THR D N 1
ATOM 11116 C CA . THR D 1 198 ? -9.17000 67.22800 39.38800 1.000 81.54000 198 THR D CA 1
ATOM 11117 C C . THR D 1 198 ? -10.37100 66.78900 38.55300 1.000 78.45000 198 THR D C 1
ATOM 11118 O O . THR D 1 198 ? -10.26900 65.92000 37.68300 1.000 75.83000 198 THR D O 1
ATOM 11122 N N . CYS D 1 199 ? -11.52400 67.40800 38.82600 1.000 78.62000 199 CYS D N 1
ATOM 11123 C CA . CYS D 1 199 ? -12.79500 66.97900 38.25200 1.000 79.73000 199 CYS D CA 1
ATOM 11124 C C . CYS D 1 199 ? -12.86500 67.13700 36.73800 1.000 81.98000 199 CYS D C 1
ATOM 11125 O O . CYS D 1 199 ? -13.78300 66.58400 36.12300 1.000 77.80000 199 CYS D O 1
ATOM 11128 N N . SER D 1 200 ? -11.93900 67.86700 36.12300 1.000 85.33000 200 SER D N 1
ATOM 11129 C CA . SER D 1 200 ? -11.95800 68.06200 34.67900 1.000 77.88000 200 SER D CA 1
ATOM 11130 C C . SER D 1 200 ? -11.20300 66.97900 33.91900 1.000 75.76000 200 SER D C 1
ATOM 11131 O O . SER D 1 200 ? -11.13300 67.04300 32.68700 1.000 82.67000 200 SER D O 1
ATOM 11134 N N . PHE D 1 201 ? -10.63900 65.99300 34.61200 1.000 75.19000 201 PHE D N 1
ATOM 11135 C CA . PHE D 1 201 ? -9.97300 64.86500 33.98000 1.000 76.23000 201 PHE D CA 1
ATOM 11136 C C . PHE D 1 201 ? -10.80400 63.60100 34.16200 1.000 78.99000 201 PHE D C 1
ATOM 11137 O O . PHE D 1 201 ? -11.55400 63.46500 35.13400 1.000 76.72000 201 PHE D O 1
ATOM 11145 N N . ASP D 1 202 ? -10.66000 62.67100 33.21500 1.000 83.08000 202 ASP D N 1
ATOM 11146 C CA . ASP D 1 202 ? -11.50200 61.47800 33.21200 1.000 81.46000 202 ASP D CA 1
ATOM 11147 C C . ASP D 1 202 ? -11.14600 60.51900 34.34300 1.000 82.11000 202 ASP D C 1
ATOM 11148 O O . ASP D 1 202 ? -11.99900 59.73700 34.77900 1.000 82.05000 202 ASP D O 1
ATOM 11153 N N . VAL D 1 203 ? -9.90400 60.56200 34.83000 1.000 78.37000 203 VAL D N 1
ATOM 11154 C CA . VAL D 1 203 ? -9.48700 59.64300 35.88500 1.000 77.27000 203 VAL D CA 1
ATOM 11155 C C . VAL D 1 203 ? -10.20600 59.95800 37.19300 1.000 79.84000 203 VAL D C 1
ATOM 11156 O O . VAL D 1 203 ? -10.43400 59.06100 38.01700 1.000 79.13000 203 VAL D O 1
ATOM 11160 N N . CYS D 1 204 ? -10.60500 61.21800 37.39100 1.000 77.40000 204 CYS D N 1
ATOM 11161 C CA . CYS D 1 204 ? -11.29500 61.61100 38.61800 1.000 76.91000 204 CYS D CA 1
ATOM 11162 C C . CYS D 1 204 ? -12.53300 60.75900 38.86400 1.000 74.62000 204 CYS D C 1
ATOM 11163 O O . CYS D 1 204 ? -12.86700 60.44800 40.01300 1.000 75.53000 204 CYS D O 1
ATOM 11166 N N . TYR D 1 205 ? -13.22200 60.36600 37.79600 1.000 76.84000 205 TYR D N 1
ATOM 11167 C CA . TYR D 1 205 ? -14.43300 59.56600 37.90900 1.000 77.39000 205 TYR D CA 1
ATOM 11168 C C . TYR D 1 205 ? -14.15600 58.07300 37.95900 1.000 75.44000 205 TYR D C 1
ATOM 11169 O O . TYR D 1 205 ? -14.98400 57.32000 38.48400 1.000 80.74000 205 TYR D O 1
ATOM 11178 N N . GLN D 1 206 ? -13.01700 57.63000 37.42500 1.000 75.01000 206 GLN D N 1
ATOM 11179 C CA . GLN D 1 206 ? -12.55600 56.27700 37.70800 1.000 74.46000 206 GLN D CA 1
ATOM 11180 C C . GLN D 1 206 ? -12.30700 56.09800 39.20000 1.000 76.88000 206 GLN D C 1
ATOM 11181 O O . GLN D 1 206 ? -12.66300 55.06500 39.77800 1.000 77.24000 206 GLN D O 1
ATOM 11187 N N . GLU D 1 207 ? -11.69200 57.09700 39.83900 1.000 75.88000 207 GLU D N 1
ATOM 11188 C CA . GLU D 1 207 ? -11.47900 57.04700 41.28300 1.000 79.26000 207 GLU D CA 1
ATOM 11189 C C . GLU D 1 207 ? -12.80300 57.04200 42.03900 1.000 82.64000 207 GLU D C 1
ATOM 11190 O O . GLU D 1 207 ? -13.00300 56.24200 42.96000 1.000 81.99000 207 GLU D O 1
ATOM 11196 N N . ILE D 1 208 ? -13.71700 57.94200 41.66600 1.000 82.78000 208 ILE D N 1
ATOM 11197 C CA . ILE D 1 208 ? -14.95400 58.11500 42.42600 1.000 80.73000 208 ILE D CA 1
ATOM 11198 C C . ILE D 1 208 ? -15.80300 56.85300 42.37000 1.000 81.27000 208 ILE D C 1
ATOM 11199 O O . ILE D 1 208 ? -16.26600 56.34700 43.39900 1.000 80.70000 208 ILE D O 1
ATOM 11204 N N . PHE D 1 209 ? -16.01400 56.31900 41.16800 1.000 77.85000 209 PHE D N 1
ATOM 11205 C CA . PHE D 1 209 ? -17.01900 55.28500 40.97800 1.000 80.90000 209 PHE D CA 1
ATOM 11206 C C . PHE D 1 209 ? -16.49300 53.87100 41.17900 1.000 72.97000 209 PHE D C 1
ATOM 11207 O O . PHE D 1 209 ? -17.29300 52.96800 41.44200 1.000 75.73000 209 PHE D O 1
ATOM 11215 N N . SER D 1 210 ? -15.18300 53.64700 41.07300 1.000 77.44000 210 SER D N 1
ATOM 11216 C CA . SER D 1 210 ? -14.65500 52.35000 41.48200 1.000 83.26000 210 SER D CA 1
ATOM 11217 C C . SER D 1 210 ? -14.71400 52.19400 42.99500 1.000 77.22000 210 SER D C 1
ATOM 11218 O O . SER D 1 210 ? -14.77000 51.06800 43.50300 1.000 73.28000 210 SER D O 1
ATOM 11221 N N . THR D 1 211 ? -14.70600 53.31100 43.72500 1.000 73.54000 211 THR D N 1
ATOM 11222 C CA . THR D 1 211 ? -14.89600 53.28300 45.17000 1.000 77.33000 211 THR D CA 1
ATOM 11223 C C . THR D 1 211 ? -16.36600 53.10200 45.53100 1.000 82.62000 211 THR D C 1
ATOM 11224 O O . THR D 1 211 ? -16.72300 52.18600 46.28000 1.000 79.65000 211 THR D O 1
ATOM 11228 N N . LEU D 1 212 ? -17.23200 53.97200 45.00100 1.000 84.98000 212 LEU D N 1
ATOM 11229 C CA . LEU D 1 212 ? -18.63700 53.97400 45.39800 1.000 76.71000 212 LEU D CA 1
ATOM 11230 C C . LEU D 1 212 ? -19.36800 52.71600 44.94700 1.000 80.40000 212 LEU D C 1
ATOM 11231 O O . LEU D 1 212 ? -20.35200 52.31700 45.58100 1.000 90.52000 212 LEU D O 1
ATOM 11236 N N . LEU D 1 213 ? -18.91900 52.08100 43.86800 1.000 75.81000 213 LEU D N 1
ATOM 11237 C CA . LEU D 1 213 ? -19.58800 50.89500 43.34900 1.000 76.97000 213 LEU D CA 1
ATOM 11238 C C . LEU D 1 213 ? -19.04600 49.60200 43.94200 1.000 74.49000 213 LEU D C 1
ATOM 11239 O O . LEU D 1 213 ? -19.48900 48.52100 43.54000 1.000 79.60000 213 LEU D O 1
ATOM 11244 N N . SER D 1 214 ? -18.09900 49.68300 44.87800 1.000 75.27000 214 SER D N 1
ATOM 11245 C CA . SER D 1 214 ? -17.59400 48.50400 45.56900 1.000 79.12000 214 SER D CA 1
ATOM 11246 C C . SER D 1 214 ? -17.64400 48.64800 47.08600 1.000 76.46000 214 SER D C 1
ATOM 11247 O O . SER D 1 214 ? -17.04000 47.83300 47.79300 1.000 77.49000 214 SER D O 1
ATOM 11250 N N . GLY D 1 215 ? -18.34100 49.65700 47.60500 1.000 77.01000 215 GLY D N 1
ATOM 11251 C CA . GLY D 1 215 ? -18.54600 49.79300 49.03300 1.000 80.82000 215 GLY D CA 1
ATOM 11252 C C . GLY D 1 215 ? -17.45600 50.51200 49.79600 1.000 83.00000 215 GLY D C 1
ATOM 11253 O O . GLY D 1 215 ? -17.46000 50.46600 51.03200 1.000 80.52000 215 GLY D O 1
ATOM 11254 N N . GLY D 1 216 ? -16.53100 51.18500 49.10900 1.000 83.41000 216 GLY D N 1
ATOM 11255 C CA . GLY D 1 216 ? -15.40200 51.81200 49.76200 1.000 79.08000 216 GLY D CA 1
ATOM 11256 C C . GLY D 1 216 ? -15.69500 53.20700 50.28800 1.000 83.52000 216 GLY D C 1
ATOM 11257 O O . GLY D 1 216 ? -16.77500 53.76800 50.10700 1.000 83.91000 216 GLY D O 1
ATOM 11258 N N . GLN D 1 217 ? -14.68800 53.76800 50.95500 1.000 77.47000 217 GLN D N 1
ATOM 11259 C CA . GLN D 1 217 ? -14.73100 55.13200 51.46500 1.000 81.31000 217 GLN D CA 1
ATOM 11260 C C . GLN D 1 217 ? -13.97700 56.04000 50.50100 1.000 80.04000 217 GLN D C 1
ATOM 11261 O O . GLN D 1 217 ? -12.75900 55.90400 50.33800 1.000 74.82000 217 GLN D O 1
ATOM 11267 N N . LEU D 1 218 ? -14.69600 56.96600 49.87300 1.000 81.03000 218 LEU D N 1
ATOM 11268 C CA . LEU D 1 218 ? -14.09700 57.91300 48.93900 1.000 79.26000 218 LEU D CA 1
ATOM 11269 C C . LEU D 1 218 ? -13.71700 59.17200 49.70800 1.000 82.59000 218 LEU D C 1
ATOM 11270 O O . LEU D 1 218 ? -14.58900 59.88700 50.21300 1.000 85.48000 218 LEU D O 1
ATOM 11275 N N . TYR D 1 219 ? -12.41800 59.44800 49.78900 1.000 80.80000 219 TYR D N 1
ATOM 11276 C CA . TYR D 1 219 ? -11.90100 60.57600 50.55100 1.000 86.42000 219 TYR D CA 1
ATOM 11277 C C . TYR D 1 219 ? -11.70500 61.76500 49.62200 1.000 85.79000 219 TYR D C 1
ATOM 11278 O O . TYR D 1 219 ? -10.94200 61.68100 48.65300 1.000 78.55000 219 TYR D O 1
ATOM 11287 N N . LEU D 1 220 ? -12.38500 62.86500 49.92200 1.000 82.63000 220 LEU D N 1
ATOM 11288 C CA . LEU D 1 220 ? -12.24500 64.09800 49.16500 1.000 81.83000 220 LEU D CA 1
ATOM 11289 C C . LEU D 1 220 ? -11.34100 65.06300 49.91700 1.000 85.37000 220 LEU D C 1
ATOM 11290 O O . LEU D 1 220 ? -11.29900 65.07500 51.15000 1.000 91.55000 220 LEU D O 1
ATOM 11295 N N . ILE D 1 221 ? -10.62100 65.88100 49.15800 1.000 85.03000 221 ILE D N 1
ATOM 11296 C CA . ILE D 1 221 ? -9.64800 66.80700 49.71400 1.000 82.62000 221 ILE D CA 1
ATOM 11297 C C . ILE D 1 221 ? -9.96000 68.20500 49.20800 1.000 79.94000 221 ILE D C 1
ATOM 11298 O O . ILE D 1 221 ? -10.48900 68.38300 48.10600 1.000 83.42000 221 ILE D O 1
ATOM 11303 N N . ARG D 1 222 ? -9.64200 69.20000 50.02800 1.000 87.26000 222 ARG D N 1
ATOM 11304 C CA . ARG D 1 222 ? -9.77400 70.57700 49.59100 1.000 90.45000 222 ARG D CA 1
ATOM 11305 C C . ARG D 1 222 ? -8.76200 70.87600 48.49000 1.000 90.44000 222 ARG D C 1
ATOM 11306 O O . ARG D 1 222 ? -7.76200 70.17200 48.31500 1.000 81.42000 222 ARG D O 1
ATOM 11314 N N . LYS D 1 223 ? -9.05100 71.93100 47.72700 1.000 93.75000 223 LYS D N 1
ATOM 11315 C CA . LYS D 1 223 ? -8.17100 72.33200 46.63500 1.000 89.84000 223 LYS D CA 1
ATOM 11316 C C . LYS D 1 223 ? -6.74700 72.56700 47.12500 1.000 93.94000 223 LYS D C 1
ATOM 11317 O O . LYS D 1 223 ? -5.78100 72.15000 46.47500 1.000 89.65000 223 LYS D O 1
ATOM 11323 N N . GLU D 1 224 ? -6.59800 73.22300 48.27600 1.000 91.21000 224 GLU D N 1
ATOM 11324 C CA . GLU D 1 224 ? -5.27400 73.53800 48.80200 1.000 92.52000 224 GLU D CA 1
ATOM 11325 C C . GLU D 1 224 ? -4.57500 72.31600 49.38600 1.000 87.48000 224 GLU D C 1
ATOM 11326 O O . GLU D 1 224 ? -3.34100 72.25600 49.37700 1.000 85.94000 224 GLU D O 1
ATOM 11332 N N . THR D 1 225 ? -5.33500 71.34300 49.89600 1.000 85.68000 225 THR D N 1
ATOM 11333 C CA . THR D 1 225 ? -4.72200 70.11500 50.39600 1.000 87.14000 225 THR D CA 1
ATOM 11334 C C . THR D 1 225 ? -4.12400 69.29800 49.25800 1.000 89.00000 225 THR D C 1
ATOM 11335 O O . THR D 1 225 ? -3.05100 68.70100 49.41000 1.000 77.68000 225 THR D O 1
ATOM 11339 N N . GLN D 1 226 ? -4.80800 69.25600 48.11200 1.000 89.80000 226 GLN D N 1
ATOM 11340 C CA . GLN D 1 226 ? -4.27700 68.55200 46.94900 1.000 84.51000 226 GLN D CA 1
ATOM 11341 C C . GLN D 1 226 ? -2.96200 69.15800 46.47600 1.000 85.40000 226 GLN D C 1
ATOM 11342 O O . GLN D 1 226 ? -2.08500 68.43500 45.98900 1.000 83.66000 226 GLN D O 1
ATOM 11348 N N . ARG D 1 227 ? -2.80300 70.47400 46.61500 1.000 85.23000 227 ARG D N 1
ATOM 11349 C CA . ARG D 1 227 ? -1.59400 71.16000 46.18200 1.000 83.64000 227 ARG D CA 1
ATOM 11350 C C . ARG D 1 227 ? -0.51000 71.20000 47.25000 1.000 79.41000 227 ARG D C 1
ATOM 11351 O O . ARG D 1 227 ? 0.61800 71.60500 46.94800 1.000 83.28000 227 ARG D O 1
ATOM 11359 N N . ASP D 1 228 ? -0.81600 70.79400 48.47900 1.000 82.51000 228 ASP D N 1
ATOM 11360 C CA . ASP D 1 228 ? 0.16200 70.75500 49.56300 1.000 82.74000 228 ASP D CA 1
ATOM 11361 C C . ASP D 1 228 ? 0.58300 69.30100 49.74300 1.000 81.95000 228 ASP D C 1
ATOM 11362 O O . ASP D 1 228 ? -0.15100 68.49700 50.32500 1.000 83.59000 228 ASP D O 1
ATOM 11367 N N . VAL D 1 229 ? 1.77300 68.97000 49.23800 1.000 84.64000 229 VAL D N 1
ATOM 11368 C CA . VAL D 1 229 ? 2.27500 67.60100 49.32600 1.000 83.54000 229 VAL D CA 1
ATOM 11369 C C . VAL D 1 229 ? 2.39900 67.16900 50.78100 1.000 77.72000 229 VAL D C 1
ATOM 11370 O O . VAL D 1 229 ? 2.04500 66.04000 51.14200 1.000 74.37000 229 VAL D O 1
ATOM 11374 N N . GLU D 1 230 ? 2.90500 68.06000 51.63700 1.000 83.60000 230 GLU D N 1
ATOM 11375 C CA . GLU D 1 230 ? 3.05000 67.74200 53.05400 1.000 81.07000 230 GLU D CA 1
ATOM 11376 C C . GLU D 1 230 ? 1.70400 67.40000 53.68500 1.000 78.90000 230 GLU D C 1
ATOM 11377 O O . GLU D 1 230 ? 1.58000 66.40900 54.41300 1.000 72.09000 230 GLU D O 1
ATOM 11383 N N . GLN D 1 231 ? 0.68100 68.21600 53.41700 1.000 77.78000 231 GLN D N 1
ATOM 11384 C CA . GLN D 1 231 ? -0.64400 67.94300 53.96500 1.000 74.70000 231 GLN D CA 1
ATOM 11385 C C . GLN D 1 231 ? -1.24400 66.67700 53.36500 1.000 80.21000 231 GLN D C 1
ATOM 11386 O O . GLN D 1 231 ? -1.89800 65.90000 54.07000 1.000 83.31000 231 GLN D O 1
ATOM 11392 N N . LEU D 1 232 ? -1.04100 66.46100 52.06200 1.000 77.10000 232 LEU D N 1
ATOM 11393 C CA . LEU D 1 232 ? -1.65100 65.31400 51.39400 1.000 75.20000 232 LEU D CA 1
ATOM 11394 C C . LEU D 1 232 ? -1.14000 63.99600 51.96300 1.000 76.40000 232 LEU D C 1
ATOM 11395 O O . LEU D 1 232 ? -1.92600 63.07600 52.21700 1.000 74.48000 232 LEU D O 1
ATOM 11400 N N . PHE D 1 233 ? 0.17300 63.88600 52.17200 1.000 76.44000 233 PHE D N 1
ATOM 11401 C CA . PHE D 1 233 ? 0.73200 62.64000 52.68700 1.000 74.76000 233 PHE D CA 1
ATOM 11402 C C . PHE D 1 233 ? 0.34900 62.41500 54.14300 1.000 75.84000 233 PHE D C 1
ATOM 11403 O O . PHE D 1 233 ? 0.15500 61.26800 54.56000 1.000 72.75000 233 PHE D O 1
ATOM 11411 N N . ASP D 1 234 ? 0.24400 63.49100 54.92600 1.000 75.32000 234 ASP D N 1
ATOM 11412 C CA . ASP D 1 234 ? -0.18300 63.35900 56.31400 1.000 74.75000 234 ASP D CA 1
ATOM 11413 C C . ASP D 1 234 ? -1.58400 62.76500 56.39800 1.000 77.45000 234 ASP D C 1
ATOM 11414 O O . ASP D 1 234 ? -1.83800 61.85600 57.19500 1.000 69.35000 234 ASP D O 1
ATOM 11419 N N . LEU D 1 235 ? -2.50300 63.25700 55.56100 1.000 77.94000 235 LEU D N 1
ATOM 11420 C CA . LEU D 1 235 ? -3.87300 62.75400 55.58000 1.000 71.04000 235 LEU D CA 1
ATOM 11421 C C . LEU D 1 235 ? -3.92700 61.27000 55.24300 1.000 69.39000 235 LEU D C 1
ATOM 11422 O O . LEU D 1 235 ? -4.66100 60.50600 55.88100 1.000 75.53000 235 LEU D O 1
ATOM 11427 N N . VAL D 1 236 ? -3.15400 60.84100 54.24200 1.000 69.19000 236 VAL D N 1
ATOM 11428 C CA . VAL D 1 236 ? -3.13700 59.43000 53.86900 1.000 72.17000 236 VAL D CA 1
ATOM 11429 C C . VAL D 1 236 ? -2.63300 58.58200 55.02700 1.000 70.01000 236 VAL D C 1
ATOM 11430 O O . VAL D 1 236 ? -3.10100 57.45600 55.23600 1.000 72.47000 236 VAL D O 1
ATOM 11434 N N . LYS D 1 237 ? -1.68800 59.10900 55.80800 1.000 70.37000 237 LYS D N 1
ATOM 11435 C CA . LYS D 1 237 ? -1.14900 58.35100 56.93200 1.000 73.00000 237 LYS D CA 1
ATOM 11436 C C . LYS D 1 237 ? -2.14900 58.25100 58.08000 1.000 72.60000 237 LYS D C 1
ATOM 11437 O O . LYS D 1 237 ? -2.31200 57.17500 58.66700 1.000 75.22000 237 LYS D O 1
ATOM 11443 N N . ARG D 1 238 ? -2.81600 59.35800 58.42900 1.000 76.50000 238 ARG D N 1
ATOM 11444 C CA . ARG D 1 238 ? -3.77800 59.31900 59.53000 1.000 77.29000 238 ARG D CA 1
ATOM 11445 C C . ARG D 1 238 ? -4.89400 58.32200 59.25400 1.000 79.68000 238 ARG D C 1
ATOM 11446 O O . ARG D 1 238 ? -5.19200 57.45500 60.08400 1.000 84.19000 238 ARG D O 1
ATOM 11454 N N . GLU D 1 239 ? -5.52400 58.43000 58.08600 1.000 75.73000 239 GLU D N 1
ATOM 11455 C CA . GLU D 1 239 ? -6.70300 57.63700 57.77100 1.000 75.09000 239 GLU D CA 1
ATOM 11456 C C . GLU D 1 239 ? -6.37300 56.26200 57.20800 1.000 81.21000 239 GLU D C 1
ATOM 11457 O O . GLU D 1 239 ? -7.29100 55.45700 57.02200 1.000 85.82000 239 GLU D O 1
ATOM 11463 N N . ASN D 1 240 ? -5.09800 55.97100 56.95400 1.000 78.68000 240 ASN D N 1
ATOM 11464 C CA . ASN D 1 240 ? -4.68300 54.72000 56.32000 1.000 73.37000 240 ASN D CA 1
ATOM 11465 C C . ASN D 1 240 ? -5.40600 54.52000 54.98800 1.000 76.03000 240 ASN D C 1
ATOM 11466 O O . ASN D 1 240 ? -6.04100 53.49300 54.73700 1.000 75.65000 240 ASN D O 1
ATOM 11471 N N . ILE D 1 241 ? -5.32000 55.53400 54.13000 1.000 81.48000 241 ILE D N 1
ATOM 11472 C CA . ILE D 1 241 ? -5.84400 55.42000 52.77300 1.000 70.47000 241 ILE D CA 1
ATOM 11473 C C . ILE D 1 241 ? -4.92500 54.47500 52.00500 1.000 71.25000 241 ILE D C 1
ATOM 11474 O O . ILE D 1 241 ? -3.75200 54.78300 51.78200 1.000 72.20000 241 ILE D O 1
ATOM 11479 N N . GLU D 1 242 ? -5.45500 53.32200 51.60000 1.000 73.35000 242 GLU D N 1
ATOM 11480 C CA . GLU D 1 242 ? -4.63500 52.26000 51.03600 1.000 72.97000 242 GLU D CA 1
ATOM 11481 C C . GLU D 1 242 ? -4.64500 52.22400 49.51300 1.000 71.59000 242 GLU D C 1
ATOM 11482 O O . GLU D 1 242 ? -3.82400 51.51300 48.92400 1.000 69.09000 242 GLU D O 1
ATOM 11488 N N . VAL D 1 243 ? -5.53700 52.96700 48.86400 1.000 68.47000 243 VAL D N 1
ATOM 11489 C CA . VAL D 1 243 ? -5.59600 53.03500 47.40800 1.000 64.98000 243 VAL D CA 1
ATOM 11490 C C . VAL D 1 243 ? -5.35700 54.48100 46.99700 1.000 66.03000 243 VAL D C 1
ATOM 11491 O O . VAL D 1 243 ? -6.15500 55.36600 47.32900 1.000 65.98000 243 VAL D O 1
ATOM 11495 N N . LEU D 1 244 ? -4.26600 54.71600 46.27300 1.000 69.02000 244 LEU D N 1
ATOM 11496 C CA . LEU D 1 244 ? -3.88900 56.04700 45.82100 1.000 65.96000 244 LEU D CA 1
ATOM 11497 C C . LEU D 1 244 ? -3.89300 56.09600 44.30100 1.000 65.70000 244 LEU D C 1
ATOM 11498 O O . LEU D 1 244 ? -3.52300 55.12300 43.63700 1.000 63.46000 244 LEU D O 1
ATOM 11503 N N . SER D 1 245 ? -4.31600 57.23400 43.75500 1.000 64.66000 245 SER D N 1
ATOM 11504 C CA . SER D 1 245 ? -4.33800 57.45900 42.31300 1.000 64.50000 245 SER D CA 1
ATOM 11505 C C . SER D 1 245 ? -3.67300 58.80000 42.03200 1.000 66.59000 245 SER D C 1
ATOM 11506 O O . SER D 1 245 ? -4.19100 59.84800 42.43100 1.000 68.51000 245 SER D O 1
ATOM 11509 N N . PHE D 1 246 ? -2.53300 58.76600 41.34900 1.000 69.12000 246 PHE D N 1
ATOM 11510 C CA . PHE D 1 246 ? -1.77200 59.96200 41.02900 1.000 65.09000 246 PHE D CA 1
ATOM 11511 C C . PHE D 1 246 ? -1.39800 59.97000 39.55600 1.000 60.67000 246 PHE D C 1
ATOM 11512 O O . PHE D 1 246 ? -1.18500 58.91100 38.95800 1.000 58.35000 246 PHE D O 1
ATOM 11520 N N . PRO D 1 247 ? -1.31300 61.14900 38.94600 1.000 63.26000 247 PRO D N 1
ATOM 11521 C CA . PRO D 1 247 ? -0.74300 61.23700 37.59800 1.000 58.50000 247 PRO D CA 1
ATOM 11522 C C . PRO D 1 247 ? 0.73100 60.86500 37.60500 1.000 57.17000 247 PRO D C 1
ATOM 11523 O O . PRO D 1 247 ? 1.42400 60.99800 38.61700 1.000 56.48000 247 PRO D O 1
ATOM 11527 N N . VAL D 1 248 ? 1.20200 60.38100 36.45300 1.000 54.32000 248 VAL D N 1
ATOM 11528 C CA . VAL D 1 248 ? 2.59300 59.94700 36.33300 1.000 57.47000 248 VAL D CA 1
ATOM 11529 C C . VAL D 1 248 ? 3.54100 61.09600 36.65500 1.000 55.71000 248 VAL D C 1
ATOM 11530 O O . VAL D 1 248 ? 4.57900 60.90300 37.30100 1.000 59.77000 248 VAL D O 1
ATOM 11534 N N . ALA D 1 249 ? 3.19400 62.31100 36.22100 1.000 53.57000 249 ALA D N 1
ATOM 11535 C CA . ALA D 1 249 ? 4.04400 63.46500 36.49600 1.000 55.13000 249 ALA D CA 1
ATOM 11536 C C . ALA D 1 249 ? 4.16500 63.72000 37.99400 1.000 58.59000 249 ALA D C 1
ATOM 11537 O O . ALA D 1 249 ? 5.22100 64.15100 38.47400 1.000 56.98000 249 ALA D O 1
ATOM 11539 N N . PHE D 1 250 ? 3.09100 63.47200 38.74700 1.000 56.29000 250 PHE D N 1
ATOM 11540 C CA . PHE D 1 250 ? 3.14800 63.64900 40.19600 1.000 56.28000 250 PHE D CA 1
ATOM 11541 C C . PHE D 1 250 ? 4.12600 62.67000 40.83600 1.000 55.98000 250 PHE D C 1
ATOM 11542 O O . PHE D 1 250 ? 4.92000 63.05100 41.70400 1.000 52.33000 250 PHE D O 1
ATOM 11550 N N . LEU D 1 251 ? 4.07900 61.40000 40.42400 1.000 53.19000 251 LEU D N 1
ATOM 11551 C CA . LEU D 1 251 ? 4.98400 60.40100 40.98800 1.000 54.14000 251 LEU D CA 1
ATOM 11552 C C . LEU D 1 251 ? 6.43600 60.70300 40.63800 1.000 59.67000 251 LEU D C 1
ATOM 11553 O O . LEU D 1 251 ? 7.32900 60.53900 41.47900 1.000 52.87000 251 LEU D O 1
ATOM 11558 N N . LYS D 1 252 ? 6.69400 61.13200 39.39900 1.000 56.80000 252 LYS D N 1
ATOM 11559 C CA . LYS D 1 252 ? 8.04200 61.54800 39.02400 1.000 53.72000 252 LYS D CA 1
ATOM 11560 C C . LYS D 1 252 ? 8.51800 62.70000 39.89800 1.000 55.50000 252 LYS D C 1
ATOM 11561 O O . LYS D 1 252 ? 9.68300 62.74000 40.31200 1.000 56.30000 252 LYS D O 1
ATOM 11567 N N . PHE D 1 253 ? 7.62500 63.64900 40.18100 1.000 55.87000 253 PHE D N 1
ATOM 11568 C CA . PHE D 1 253 ? 7.96700 64.77900 41.03600 1.000 55.01000 253 PHE D CA 1
ATOM 11569 C C . PHE D 1 253 ? 8.28400 64.32600 42.45700 1.000 64.77000 253 PHE D C 1
ATOM 11570 O O . PHE D 1 253 ? 9.21800 64.83900 43.08600 1.000 65.06000 253 PHE D O 1
ATOM 11578 N N . ILE D 1 254 ? 7.51600 63.36700 42.97900 1.000 58.97000 254 ILE D N 1
ATOM 11579 C CA . ILE D 1 254 ? 7.70400 62.92300 44.35700 1.000 62.90000 254 ILE D CA 1
ATOM 11580 C C . ILE D 1 254 ? 9.06400 62.25800 44.53200 1.000 66.14000 254 ILE D C 1
ATOM 11581 O O . ILE D 1 254 ? 9.80000 62.55300 45.48000 1.000 65.20000 254 ILE D O 1
ATOM 11586 N N . PHE D 1 255 ? 9.42300 61.35600 43.62200 1.000 60.24000 255 PHE D N 1
ATOM 11587 C CA . PHE D 1 255 ? 10.62900 60.55600 43.77600 1.000 59.09000 255 PHE D CA 1
ATOM 11588 C C . PHE D 1 255 ? 11.86200 61.21700 43.17400 1.000 56.55000 255 PHE D C 1
ATOM 11589 O O . PHE D 1 255 ? 12.90800 60.56900 43.06400 1.000 51.80000 255 PHE D O 1
ATOM 11597 N N . ASN D 1 256 ? 11.76000 62.48300 42.77500 1.000 60.56000 256 ASN D N 1
ATOM 11598 C CA . ASN D 1 256 ? 12.92300 63.29500 42.45200 1.000 56.18000 256 ASN D CA 1
ATOM 11599 C C . ASN D 1 256 ? 13.39200 64.14200 43.62700 1.000 63.69000 256 ASN D C 1
ATOM 11600 O O . ASN D 1 256 ? 14.46600 64.74800 43.54600 1.000 66.09000 256 ASN D O 1
ATOM 11605 N N . GLU D 1 257 ? 12.61700 64.19600 44.70800 1.000 61.18000 257 GLU D N 1
ATOM 11606 C CA . GLU D 1 257 ? 12.92000 65.01800 45.87200 1.000 67.94000 257 GLU D CA 1
ATOM 11607 C C . GLU D 1 257 ? 13.07100 64.11400 47.08700 1.000 70.02000 257 GLU D C 1
ATOM 11608 O O . GLU D 1 257 ? 12.14000 63.38100 47.43700 1.000 68.23000 257 GLU D O 1
ATOM 11614 N N . ARG D 1 258 ? 14.24300 64.17000 47.72700 1.000 69.53000 258 ARG D N 1
ATOM 11615 C CA . ARG D 1 258 ? 14.47900 63.36100 48.92000 1.000 68.13000 258 ARG D CA 1
ATOM 11616 C C . ARG D 1 258 ? 13.50600 63.71400 50.03600 1.000 73.86000 258 ARG D C 1
ATOM 11617 O O . ARG D 1 258 ? 13.10500 62.83800 50.81100 1.000 66.80000 258 ARG D O 1
ATOM 11625 N N . GLU D 1 259 ? 13.10800 64.98500 50.12400 1.000 77.05000 259 GLU D N 1
ATOM 11626 C CA . GLU D 1 259 ? 12.18100 65.40600 51.16900 1.000 78.43000 259 GLU D CA 1
ATOM 11627 C C . GLU D 1 259 ? 10.84400 64.68300 51.05100 1.000 72.66000 259 GLU D C 1
ATOM 11628 O O . GLU D 1 259 ? 10.28100 64.23400 52.05600 1.000 68.59000 259 GLU D O 1
ATOM 11634 N N . PHE D 1 260 ? 10.32500 64.55400 49.82900 1.000 72.68000 260 PHE D N 1
ATOM 11635 C CA . PHE D 1 260 ? 9.02500 63.92600 49.62800 1.000 65.62000 260 PHE D CA 1
ATOM 11636 C C . PHE D 1 260 ? 9.09800 62.40500 49.68500 1.000 69.54000 260 PHE D C 1
ATOM 11637 O O . PHE D 1 260 ? 8.11800 61.76000 50.07300 1.000 67.12000 260 PHE D O 1
ATOM 11645 N N . ILE D 1 261 ? 10.23000 61.81700 49.28900 1.000 70.80000 261 ILE D N 1
ATOM 11646 C CA . ILE D 1 261 ? 10.39900 60.37200 49.41800 1.000 66.03000 261 ILE D CA 1
ATOM 11647 C C . ILE D 1 261 ? 10.31900 59.95900 50.88200 1.000 68.75000 261 ILE D C 1
ATOM 11648 O O . ILE D 1 261 ? 9.70400 58.94200 51.22500 1.000 66.46000 261 ILE D O 1
ATOM 11653 N N . ASN D 1 262 ? 10.93300 60.74800 51.76700 1.000 68.87000 262 ASN D N 1
ATOM 11654 C CA . ASN D 1 262 ? 10.91600 60.42900 53.19000 1.000 66.70000 262 ASN D CA 1
ATOM 11655 C C . ASN D 1 262 ? 9.49800 60.45200 53.74800 1.000 69.69000 262 ASN D C 1
ATOM 11656 O O . ASN D 1 262 ? 9.13800 59.61400 54.58300 1.000 73.94000 262 ASN D O 1
ATOM 11661 N N . ARG D 1 263 ? 8.68000 61.40200 53.30100 1.000 67.84000 263 ARG D N 1
ATOM 11662 C CA . ARG D 1 263 ? 7.32700 61.56900 53.81300 1.000 67.81000 263 ARG D CA 1
ATOM 11663 C C . ARG D 1 263 ? 6.28200 60.78400 53.03200 1.000 69.88000 263 ARG D C 1
ATOM 11664 O O . ARG D 1 263 ? 5.09500 60.87000 53.36400 1.000 67.03000 263 ARG D O 1
ATOM 11672 N N . PHE D 1 264 ? 6.67700 60.03700 52.00900 1.000 66.74000 264 PHE D N 1
ATOM 11673 C CA . PHE D 1 264 ? 5.69600 59.30300 51.21700 1.000 67.44000 264 PHE D CA 1
ATOM 11674 C C . PHE D 1 264 ? 5.06500 58.20600 52.06700 1.000 70.03000 264 PHE D C 1
ATOM 11675 O O . PHE D 1 264 ? 5.78100 57.49500 52.78200 1.000 73.35000 264 PHE D O 1
ATOM 11683 N N . PRO D 1 265 ? 3.74200 58.04700 52.03200 1.000 69.44000 265 PRO D N 1
ATOM 11684 C CA . PRO D 1 265 ? 3.10000 57.00700 52.84400 1.000 68.78000 265 PRO D CA 1
ATOM 11685 C C . PRO D 1 265 ? 3.62400 55.62300 52.49300 1.000 66.48000 265 PRO D C 1
ATOM 11686 O O . PRO D 1 265 ? 3.78300 55.27700 51.32100 1.000 75.78000 265 PRO D O 1
ATOM 11690 N N . THR D 1 266 ? 3.87800 54.82100 53.52600 1.000 71.75000 266 THR D N 1
ATOM 11691 C CA . THR D 1 266 ? 4.53300 53.52700 53.36700 1.000 74.78000 266 THR D CA 1
ATOM 11692 C C . THR D 1 266 ? 3.57100 52.35200 53.48200 1.000 75.46000 266 THR D C 1
ATOM 11693 O O . THR D 1 266 ? 4.00100 51.19700 53.35400 1.000 82.80000 266 THR D O 1
ATOM 11697 N N . CYS D 1 267 ? 2.28400 52.62100 53.71500 1.000 73.78000 267 CYS D N 1
ATOM 11698 C CA . CYS D 1 267 ? 1.31000 51.60200 54.08700 1.000 78.94000 267 CYS D CA 1
ATOM 11699 C C . CYS D 1 267 ? 0.31300 51.37200 52.96100 1.000 83.79000 267 CYS D C 1
ATOM 11700 O O . CYS D 1 267 ? -0.70100 50.67400 53.14000 1.000 84.36000 267 CYS D O 1
ATOM 11703 N N . VAL D 1 268 ? 0.57300 51.95100 51.81200 1.000 77.93000 268 VAL D N 1
ATOM 11704 C CA . VAL D 1 268 ? -0.40900 51.95300 50.74400 1.000 72.53000 268 VAL D CA 1
ATOM 11705 C C . VAL D 1 268 ? -0.35400 50.60400 50.05700 1.000 71.45000 268 VAL D C 1
ATOM 11706 O O . VAL D 1 268 ? 0.72600 50.04100 49.86900 1.000 71.68000 268 VAL D O 1
ATOM 11710 N N . LYS D 1 269 ? -1.52100 50.05200 49.73600 1.000 71.59000 269 LYS D N 1
ATOM 11711 C CA . LYS D 1 269 ? -1.55500 48.75500 49.08300 1.000 71.10000 269 LYS D CA 1
ATOM 11712 C C . LYS D 1 269 ? -1.41600 48.87400 47.57200 1.000 69.02000 269 LYS D C 1
ATOM 11713 O O . LYS D 1 269 ? -0.70400 48.07500 46.95600 1.000 64.38000 269 LYS D O 1
ATOM 11719 N N . HIS D 1 270 ? -2.07100 49.86000 46.95800 1.000 69.85000 270 HIS D N 1
ATOM 11720 C CA . HIS D 1 270 ? -2.05600 50.00600 45.51000 1.000 68.27000 270 HIS D CA 1
ATOM 11721 C C . HIS D 1 270 ? -1.92600 51.47200 45.12700 1.000 65.56000 270 HIS D C 1
ATOM 11722 O O . HIS D 1 270 ? -2.57400 52.33900 45.72100 1.000 62.73000 270 HIS D O 1
ATOM 11729 N N . ILE D 1 271 ? -1.08800 51.73900 44.12900 1.000 64.96000 271 ILE D N 1
ATOM 11730 C CA . ILE D 1 271 ? -0.98000 53.05300 43.50700 1.000 66.52000 271 ILE D CA 1
ATOM 11731 C C . ILE D 1 271 ? -1.34000 52.89600 42.03700 1.000 64.80000 271 ILE D C 1
ATOM 11732 O O . ILE D 1 271 ? -0.74600 52.07000 41.33300 1.000 59.27000 271 ILE D O 1
ATOM 11737 N N . ILE D 1 272 ? -2.31400 53.67800 41.57900 1.000 66.91000 272 ILE D N 1
ATOM 11738 C CA . ILE D 1 272 ? -2.75400 53.67600 40.18900 1.000 69.91000 272 ILE D CA 1
ATOM 11739 C C . ILE D 1 272 ? -2.27300 54.96600 39.54100 1.000 65.02000 272 ILE D C 1
ATOM 11740 O O . ILE D 1 272 ? -2.46100 56.05400 40.09900 1.000 63.47000 272 ILE D O 1
ATOM 11745 N N . THR D 1 273 ? -1.65100 54.84900 38.37000 1.000 58.04000 273 THR D N 1
ATOM 11746 C CA . THR D 1 273 ? -1.07900 56.00800 37.70300 1.000 64.31000 273 THR D CA 1
ATOM 11747 C C . THR D 1 273 ? -1.40800 55.97800 36.21800 1.000 60.93000 273 THR D C 1
ATOM 11748 O O . THR D 1 273 ? -1.66500 54.91900 35.63700 1.000 57.91000 273 THR D O 1
ATOM 11752 N N . ALA D 1 274 ? -1.41100 57.16600 35.61700 1.000 54.22000 274 ALA D N 1
ATOM 11753 C CA . ALA D 1 274 ? -1.68000 57.33300 34.19600 1.000 55.17000 274 ALA D CA 1
ATOM 11754 C C . ALA D 1 274 ? -1.13900 58.68700 33.76500 1.000 56.34000 274 ALA D C 1
ATOM 11755 O O . ALA D 1 274 ? -0.83600 59.54800 34.59600 1.000 56.48000 274 ALA D O 1
ATOM 11757 N N . GLY D 1 275 ? -1.01900 58.86400 32.45200 1.000 49.04000 275 GLY D N 1
ATOM 11758 C CA . GLY D 1 275 ? -0.46400 60.08700 31.90600 1.000 50.45000 275 GLY D CA 1
ATOM 11759 C C . GLY D 1 275 ? 0.64300 59.80700 30.91400 1.000 54.79000 275 GLY D C 1
ATOM 11760 O O . GLY D 1 275 ? 0.52700 58.88600 30.10000 1.000 59.71000 275 GLY D O 1
ATOM 11761 N N . GLU D 1 276 ? 1.72200 60.58400 30.96800 1.000 52.86000 276 GLU D N 1
ATOM 11762 C CA . GLU D 1 276 ? 2.87100 60.30700 30.12200 1.000 59.76000 276 GLU D CA 1
ATOM 11763 C C . GLU D 1 276 ? 3.54200 59.01100 30.57700 1.000 63.27000 276 GLU D C 1
ATOM 11764 O O . GLU D 1 276 ? 3.15000 58.39000 31.57000 1.000 60.30000 276 GLU D O 1
ATOM 11770 N N . GLN D 1 277 ? 4.56700 58.59400 29.83500 1.000 62.73000 277 GLN D N 1
ATOM 11771 C CA . GLN D 1 277 ? 5.21700 57.32100 30.11700 1.000 59.51000 277 GLN D CA 1
ATOM 11772 C C . GLN D 1 277 ? 5.77900 57.30600 31.53300 1.000 66.86000 277 GLN D C 1
ATOM 11773 O O . GLN D 1 277 ? 6.45000 58.25000 31.96100 1.000 65.08000 277 GLN D O 1
ATOM 11779 N N . LEU D 1 278 ? 5.49500 56.22900 32.25900 1.000 67.05000 278 LEU D N 1
ATOM 11780 C CA . LEU D 1 278 ? 5.93500 56.10000 33.64000 1.000 64.96000 278 LEU D CA 1
ATOM 11781 C C . LEU D 1 278 ? 7.42200 55.77100 33.69000 1.000 64.18000 278 LEU D C 1
ATOM 11782 O O . LEU D 1 278 ? 7.89500 54.88000 32.97700 1.000 60.62000 278 LEU D O 1
ATOM 11787 N N . VAL D 1 279 ? 8.15500 56.49500 34.53000 1.000 60.89000 279 VAL D N 1
ATOM 11788 C CA . VAL D 1 279 ? 9.57300 56.24600 34.76400 1.000 59.58000 279 VAL D CA 1
ATOM 11789 C C . VAL D 1 279 ? 9.74700 55.95400 36.24600 1.000 57.24000 279 VAL D C 1
ATOM 11790 O O . VAL D 1 279 ? 9.36800 56.77000 37.09500 1.000 62.09000 279 VAL D O 1
ATOM 11794 N N . VAL D 1 280 ? 10.31800 54.79600 36.55400 1.000 60.32000 280 VAL D N 1
ATOM 11795 C CA . VAL D 1 280 ? 10.48400 54.33100 37.92500 1.000 60.44000 280 VAL D CA 1
ATOM 11796 C C . VAL D 1 280 ? 11.98000 54.32900 38.21300 1.000 57.50000 280 VAL D C 1
ATOM 11797 O O . VAL D 1 280 ? 12.70400 53.42100 37.78900 1.000 58.56000 280 VAL D O 1
ATOM 11801 N N . ASN D 1 281 ? 12.45500 55.34700 38.93000 1.000 50.63000 281 ASN D N 1
ATOM 11802 C CA . ASN D 1 281 ? 13.86800 55.42300 39.26500 1.000 55.01000 281 ASN D CA 1
ATOM 11803 C C . ASN D 1 281 ? 14.18700 54.45600 40.40400 1.000 59.19000 281 ASN D C 1
ATOM 11804 O O . ASN D 1 281 ? 13.31600 53.74600 40.91500 1.000 60.14000 281 ASN D O 1
ATOM 11809 N N . ASN D 1 282 ? 15.45500 54.43700 40.81900 1.000 61.27000 282 ASN D N 1
ATOM 11810 C CA . ASN D 1 282 ? 15.89800 53.43500 41.78400 1.000 57.97000 282 ASN D CA 1
ATOM 11811 C C . ASN D 1 282 ? 15.24700 53.63800 43.14800 1.000 55.81000 282 ASN D C 1
ATOM 11812 O O . ASN D 1 282 ? 14.94000 52.66200 43.84300 1.000 55.54000 282 ASN D O 1
ATOM 11817 N N . GLU D 1 283 ? 15.03100 54.89100 43.55400 1.000 59.22000 283 GLU D N 1
ATOM 11818 C CA . GLU D 1 283 ? 14.34200 55.13600 44.81800 1.000 57.72000 283 GLU D CA 1
ATOM 11819 C C . GLU D 1 283 ? 12.88700 54.68900 44.74600 1.000 56.73000 283 GLU D C 1
ATOM 11820 O O . GLU D 1 283 ? 12.34100 54.17000 45.72700 1.000 60.43000 283 GLU D O 1
ATOM 11826 N N . PHE D 1 284 ? 12.24200 54.88700 43.59400 1.000 53.60000 284 PHE D N 1
ATOM 11827 C CA . PHE D 1 284 ? 10.88000 54.39500 43.40900 1.000 55.11000 284 PHE D CA 1
ATOM 11828 C C . PHE D 1 284 ? 10.84100 52.87000 43.41400 1.000 58.73000 284 PHE D C 1
ATOM 11829 O O . PHE D 1 284 ? 9.95300 52.27000 44.03100 1.000 57.55000 284 PHE D O 1
ATOM 11837 N N . LYS D 1 285 ? 11.80600 52.24600 42.76700 1.000 59.48000 285 LYS D N 1
ATOM 11838 C CA . LYS D 1 285 ? 11.87500 50.77300 42.77200 1.000 59.19000 285 LYS D CA 1
ATOM 11839 C C . LYS D 1 285 ? 12.09500 50.30000 44.20900 1.000 62.33000 285 LYS D C 1
ATOM 11840 O O . LYS D 1 285 ? 11.42500 49.35200 44.62600 1.000 55.43000 285 LYS D O 1
ATOM 11846 N N . ARG D 1 286 ? 13.00500 50.94800 44.93100 1.000 60.25000 286 ARG D N 1
ATOM 11847 C CA . ARG D 1 286 ? 13.28600 50.55900 46.30800 1.000 57.67000 286 ARG D CA 1
ATOM 11848 C C . ARG D 1 286 ? 12.03600 50.66200 47.17300 1.000 62.90000 286 ARG D C 1
ATOM 11849 O O . ARG D 1 286 ? 11.76800 49.77700 47.99300 1.000 67.39000 286 ARG D O 1
ATOM 11857 N N . TYR D 1 287 ? 11.25900 51.73300 47.00100 1.000 62.93000 287 TYR D N 1
ATOM 11858 C CA . TYR D 1 287 ? 10.02000 51.88200 47.76000 1.000 67.19000 287 TYR D CA 1
ATOM 11859 C C . TYR D 1 287 ? 9.05300 50.74300 47.46100 1.000 67.43000 287 TYR D C 1
ATOM 11860 O O . TYR D 1 287 ? 8.46000 50.16000 48.37700 1.000 61.51000 287 TYR D O 1
ATOM 11869 N N . LEU D 1 288 ? 8.87200 50.42000 46.17800 1.000 63.86000 288 LEU D N 1
ATOM 11870 C CA . LEU D 1 288 ? 7.91500 49.38300 45.80200 1.000 66.42000 288 LEU D CA 1
ATOM 11871 C C . LEU D 1 288 ? 8.32000 48.02200 46.35700 1.000 67.99000 288 LEU D C 1
ATOM 11872 O O . LEU D 1 288 ? 7.46900 47.26100 46.83000 1.000 63.96000 288 LEU D O 1
ATOM 11877 N N . HIS D 1 289 ? 9.61300 47.69400 46.30300 1.000 67.26000 289 HIS D N 1
ATOM 11878 C CA . HIS D 1 289 ? 10.06700 46.41700 46.84300 1.000 72.82000 289 HIS D CA 1
ATOM 11879 C C . HIS D 1 289 ? 10.05900 46.42300 48.36800 1.000 71.13000 289 HIS D C 1
ATOM 11880 O O . HIS D 1 289 ? 9.72600 45.41000 48.99500 1.000 76.00000 289 HIS D O 1
ATOM 11887 N N . GLU D 1 290 ? 10.43500 47.54900 48.98000 1.000 63.03000 290 GLU D N 1
ATOM 11888 C CA . GLU D 1 290 ? 10.50700 47.62700 50.43700 1.000 66.85000 290 GLU D CA 1
ATOM 11889 C C . GLU D 1 290 ? 9.15300 47.35000 51.07800 1.000 64.81000 290 GLU D C 1
ATOM 11890 O O . GLU D 1 290 ? 9.04700 46.55200 52.01600 1.000 66.04000 290 GLU D O 1
ATOM 11896 N N . HIS D 1 291 ? 8.10200 47.99900 50.58100 1.000 64.73000 291 HIS D N 1
ATOM 11897 C CA . HIS D 1 291 ? 6.78300 47.93200 51.19500 1.000 62.73000 291 HIS D CA 1
ATOM 11898 C C . HIS D 1 291 ? 5.79300 47.08100 50.41200 1.000 60.46000 291 HIS D C 1
ATOM 11899 O O . HIS D 1 291 ? 4.62500 46.99900 50.80800 1.000 63.01000 291 HIS D O 1
ATOM 11906 N N . ASN D 1 292 ? 6.22700 46.44400 49.32100 1.000 63.76000 292 ASN D N 1
ATOM 11907 C CA . ASN D 1 292 ? 5.36100 45.60300 48.49000 1.000 65.11000 292 ASN D CA 1
ATOM 11908 C C . ASN D 1 292 ? 4.13000 46.37100 48.01400 1.000 63.58000 292 ASN D C 1
ATOM 11909 O O . ASN D 1 292 ? 3.00600 45.86500 48.04800 1.000 66.91000 292 ASN D O 1
ATOM 11914 N N . VAL D 1 293 ? 4.34300 47.60300 47.56800 1.000 62.95000 293 VAL D N 1
ATOM 11915 C CA . VAL D 1 293 ? 3.26100 48.40500 47.01000 1.000 63.15000 293 VAL D CA 1
ATOM 11916 C C . VAL D 1 293 ? 3.10200 48.04600 45.54000 1.000 61.10000 293 VAL D C 1
ATOM 11917 O O . VAL D 1 293 ? 4.08200 48.01000 44.78700 1.000 68.15000 293 VAL D O 1
ATOM 11921 N N . HIS D 1 294 ? 1.86800 47.77000 45.12900 1.000 65.23000 294 HIS D N 1
ATOM 11922 C CA . HIS D 1 294 ? 1.57900 47.38900 43.75200 1.000 65.64000 294 HIS D CA 1
ATOM 11923 C C . HIS D 1 294 ? 1.26800 48.64800 42.95200 1.000 66.29000 294 HIS D C 1
ATOM 11924 O O . HIS D 1 294 ? 0.26800 49.32600 43.20900 1.000 66.73000 294 HIS D O 1
ATOM 11931 N N . LEU D 1 295 ? 2.12600 48.96000 41.98600 1.000 64.37000 295 LEU D N 1
ATOM 11932 C CA . LEU D 1 295 ? 1.94300 50.10600 41.10800 1.000 64.71000 295 LEU D CA 1
ATOM 11933 C C . LEU D 1 295 ? 1.25700 49.64700 39.82800 1.000 60.93000 295 LEU D C 1
ATOM 11934 O O . LEU D 1 295 ? 1.70800 48.69300 39.18500 1.000 61.56000 295 LEU D O 1
ATOM 11939 N N . HIS D 1 296 ? 0.17300 50.32400 39.46300 1.000 60.44000 296 HIS D N 1
ATOM 11940 C CA . HIS D 1 296 ? -0.62800 49.96200 38.30000 1.000 60.42000 296 HIS D CA 1
ATOM 11941 C C . HIS D 1 296 ? -0.49700 51.05300 37.24700 1.000 61.48000 296 HIS D C 1
ATOM 11942 O O . HIS D 1 296 ? -0.85700 52.20800 37.49500 1.000 62.46000 296 HIS D O 1
ATOM 11949 N N . ASN D 1 297 ? 0.01600 50.68300 36.07600 1.000 61.87000 297 ASN D N 1
ATOM 11950 C CA . ASN D 1 297 ? 0.18600 51.60400 34.96100 1.000 58.49000 297 ASN D CA 1
ATOM 11951 C C . ASN D 1 297 ? -1.01900 51.48900 34.03700 1.000 58.74000 297 ASN D C 1
ATOM 11952 O O . ASN D 1 297 ? -1.25800 50.42700 33.45100 1.000 64.18000 297 ASN D O 1
ATOM 11957 N N . HIS D 1 298 ? -1.77000 52.57800 33.90400 1.000 59.02000 298 HIS D N 1
ATOM 11958 C CA . HIS D 1 298 ? -2.97100 52.61000 33.08600 1.000 67.62000 298 HIS D CA 1
ATOM 11959 C C . HIS D 1 298 ? -2.76400 53.51900 31.88200 1.000 64.49000 298 HIS D C 1
ATOM 11960 O O . HIS D 1 298 ? -2.06400 54.53200 31.96000 1.000 64.55000 298 HIS D O 1
ATOM 11967 N N . TYR D 1 299 ? -3.38400 53.14700 30.76400 1.000 59.82000 299 TYR D N 1
ATOM 11968 C CA . TYR D 1 299 ? -3.34200 53.93900 29.54500 1.000 67.12000 299 TYR D CA 1
ATOM 11969 C C . TYR D 1 299 ? -4.73400 54.03400 28.94300 1.000 68.60000 299 TYR D C 1
ATOM 11970 O O . TYR D 1 299 ? -5.50900 53.07400 28.99100 1.000 68.15000 299 TYR D O 1
ATOM 11979 N N . GLY D 1 300 ? -5.04200 55.19500 28.37200 1.000 70.25000 300 GLY D N 1
ATOM 11980 C CA . GLY D 1 300 ? -6.23300 55.35600 27.57700 1.000 63.07000 300 GLY D CA 1
ATOM 11981 C C . GLY D 1 300 ? -6.56000 56.80600 27.29400 1.000 64.22000 300 GLY D C 1
ATOM 11982 O O . GLY D 1 300 ? -6.44900 57.67700 28.16300 1.000 71.91000 300 GLY D O 1
ATOM 11983 N N . PRO D 1 301 ? -6.97300 57.09200 26.06300 1.000 65.91000 301 PRO D N 1
ATOM 11984 C CA . PRO D 1 301 ? -7.45300 58.43600 25.74000 1.000 66.45000 301 PRO D CA 1
ATOM 11985 C C . PRO D 1 301 ? -8.82300 58.68400 26.35000 1.000 65.98000 301 PRO D C 1
ATOM 11986 O O . PRO D 1 301 ? -9.53600 57.76000 26.74700 1.000 69.46000 301 PRO D O 1
ATOM 11990 N N . SER D 1 302 ? -9.18400 59.96700 26.42300 1.000 73.20000 302 SER D N 1
ATOM 11991 C CA . SER D 1 302 ? -10.49000 60.33500 26.96100 1.000 79.18000 302 SER D CA 1
ATOM 11992 C C . SER D 1 302 ? -11.62400 59.73900 26.13700 1.000 82.56000 302 SER D C 1
ATOM 11993 O O . SER D 1 302 ? -12.69900 59.45200 26.67600 1.000 83.59000 302 SER D O 1
ATOM 11996 N N . GLU D 1 303 ? -11.40400 59.54600 24.83400 1.000 76.42000 303 GLU D N 1
ATOM 11997 C CA . GLU D 1 303 ? -12.42300 58.95800 23.97300 1.000 81.60000 303 GLU D CA 1
ATOM 11998 C C . GLU D 1 303 ? -12.74200 57.51500 24.34300 1.000 81.87000 303 GLU D C 1
ATOM 11999 O O . GLU D 1 303 ? -13.83000 57.03300 24.01100 1.000 82.20000 303 GLU D O 1
ATOM 12005 N N . THR D 1 304 ? -11.82500 56.81600 25.01800 1.000 82.02000 304 THR D N 1
ATOM 12006 C CA . THR D 1 304 ? -12.03000 55.42000 25.38400 1.000 81.05000 304 THR D CA 1
ATOM 12007 C C . THR D 1 304 ? -11.75700 55.11100 26.84900 1.000 78.49000 304 THR D C 1
ATOM 12008 O O . THR D 1 304 ? -12.01700 53.97800 27.27000 1.000 75.37000 304 THR D O 1
ATOM 12012 N N . HIS D 1 305 ? -11.24100 56.06400 27.63000 1.000 75.09000 305 HIS D N 1
ATOM 12013 C CA . HIS D 1 305 ? -10.81600 55.83100 29.00800 1.000 70.33000 305 HIS D CA 1
ATOM 12014 C C . HIS D 1 305 ? -9.77400 54.71900 29.07200 1.000 67.66000 305 HIS D C 1
ATOM 12015 O O . HIS D 1 305 ? -9.19600 54.34500 28.04700 1.000 73.17000 305 HIS D O 1
ATOM 12022 N N . VAL D 1 306 ? -9.52300 54.18800 30.26900 1.000 67.14000 306 VAL D N 1
ATOM 12023 C CA . VAL D 1 306 ? -8.46000 53.20600 30.44400 1.000 70.15000 306 VAL D CA 1
ATOM 12024 C C . VAL D 1 306 ? -8.82100 51.92000 29.71300 1.000 70.20000 306 VAL D C 1
ATOM 12025 O O . VAL D 1 306 ? -9.88900 51.33500 29.93800 1.000 72.01000 306 VAL D O 1
ATOM 12029 N N . VAL D 1 307 ? -7.92700 51.47400 28.83300 1.000 63.40000 307 VAL D N 1
ATOM 12030 C CA . VAL D 1 307 ? -8.14200 50.24900 28.06900 1.000 62.95000 307 VAL D CA 1
ATOM 12031 C C . VAL D 1 307 ? -6.99700 49.25900 28.18600 1.000 68.14000 307 VAL D C 1
ATOM 12032 O O . VAL D 1 307 ? -7.17800 48.07300 27.85400 1.000 66.03000 307 VAL D O 1
ATOM 12036 N N . THR D 1 308 ? -5.81000 49.67000 28.62500 1.000 66.43000 308 THR D N 1
ATOM 12037 C CA . THR D 1 308 ? -4.69700 48.76300 28.86700 1.000 70.72000 308 THR D CA 1
ATOM 12038 C C . THR D 1 308 ? -4.15100 49.01300 30.26400 1.000 71.52000 308 THR D C 1
ATOM 12039 O O . THR D 1 308 ? -4.09300 50.15900 30.72000 1.000 69.81000 308 THR D O 1
ATOM 12043 N N . THR D 1 309 ? -3.74900 47.93700 30.93900 1.000 69.85000 309 THR D N 1
ATOM 12044 C CA . THR D 1 309 ? -3.22800 48.02600 32.29500 1.000 63.02000 309 THR D CA 1
ATOM 12045 C C . THR D 1 309 ? -2.00300 47.13600 32.43100 1.000 62.17000 309 THR D C 1
ATOM 12046 O O . THR D 1 309 ? -1.86500 46.13000 31.73000 1.000 61.81000 309 THR D O 1
ATOM 12050 N N . TYR D 1 310 ? -1.12100 47.51300 33.35300 1.000 61.12000 310 TYR D N 1
ATOM 12051 C CA . TYR D 1 310 ? 0.06200 46.71900 33.66800 1.000 57.89000 310 TYR D CA 1
ATOM 12052 C C . TYR D 1 310 ? 0.38600 46.92300 35.13800 1.000 66.50000 310 TYR D C 1
ATOM 12053 O O . TYR D 1 310 ? 0.67100 48.04800 35.55800 1.000 66.40000 310 TYR D O 1
ATOM 12062 N N . THR D 1 311 ? 0.34700 45.84200 35.91100 1.000 67.48000 311 THR D N 1
ATOM 12063 C CA . THR D 1 311 ? 0.63000 45.89000 37.33800 1.000 64.62000 311 THR D CA 1
ATOM 12064 C C . THR D 1 311 ? 2.06700 45.44300 37.57200 1.000 65.78000 311 THR D C 1
ATOM 12065 O O . THR D 1 311 ? 2.43800 44.32100 37.21400 1.000 67.20000 311 THR D O 1
ATOM 12069 N N . ILE D 1 312 ? 2.87000 46.32100 38.17300 1.000 63.34000 312 ILE D N 1
ATOM 12070 C CA . ILE D 1 312 ? 4.25600 45.98500 38.46600 1.000 65.22000 312 ILE D CA 1
ATOM 12071 C C . ILE D 1 312 ? 4.30100 45.03200 39.65100 1.000 68.76000 312 ILE D C 1
ATOM 12072 O O . ILE D 1 312 ? 3.72900 45.30900 40.71400 1.000 66.35000 312 ILE D O 1
ATOM 12077 N N . ASN D 1 313 ? 4.97500 43.90000 39.47300 1.000 69.53000 313 ASN D N 1
ATOM 12078 C CA . ASN D 1 313 ? 5.13600 42.94500 40.55900 1.000 67.84000 313 ASN D CA 1
ATOM 12079 C C . ASN D 1 313 ? 6.30600 43.39200 41.42600 1.000 69.34000 313 ASN D C 1
ATOM 12080 O O . ASN D 1 313 ? 7.46200 43.34000 40.98600 1.000 68.85000 313 ASN D O 1
ATOM 12085 N N . PRO D 1 314 ? 6.05100 43.82900 42.66300 1.000 69.70000 314 PRO D N 1
ATOM 12086 C CA . PRO D 1 314 ? 7.13700 44.40900 43.47000 1.000 65.28000 314 PRO D CA 1
ATOM 12087 C C . PRO D 1 314 ? 8.15800 43.39300 43.94900 1.000 74.33000 314 PRO D C 1
ATOM 12088 O O . PRO D 1 314 ? 9.27600 43.79000 44.29900 1.000 71.28000 314 PRO D O 1
ATOM 12092 N N . GLU D 1 315 ? 7.82400 42.10400 43.97400 1.000 72.68000 315 GLU D N 1
ATOM 12093 C CA . GLU D 1 315 ? 8.79100 41.08600 44.35800 1.000 80.75000 315 GLU D CA 1
ATOM 12094 C C . GLU D 1 315 ? 9.63700 40.60400 43.18700 1.000 75.89000 315 GLU D C 1
ATOM 12095 O O . GLU D 1 315 ? 10.65300 39.93700 43.41000 1.000 78.70000 315 GLU D O 1
ATOM 12101 N N . ALA D 1 316 ? 9.24900 40.92500 41.95700 1.000 70.85000 316 ALA D N 1
ATOM 12102 C CA . ALA D 1 316 ? 10.05400 40.65000 40.78100 1.000 72.14000 316 ALA D CA 1
ATOM 12103 C C . ALA D 1 316 ? 10.86800 41.88900 40.42000 1.000 69.86000 316 ALA D C 1
ATOM 12104 O O . ALA D 1 316 ? 10.81600 42.91900 41.09600 1.000 65.83000 316 ALA D O 1
ATOM 12106 N N . GLU D 1 317 ? 11.63400 41.78400 39.33800 1.000 75.20000 317 GLU D N 1
ATOM 12107 C CA . GLU D 1 317 ? 12.39200 42.93100 38.86000 1.000 74.74000 317 GLU D CA 1
ATOM 12108 C C . GLU D 1 317 ? 11.44400 43.96600 38.27000 1.000 68.44000 317 GLU D C 1
ATOM 12109 O O . GLU D 1 317 ? 10.60900 43.64800 37.41700 1.000 69.84000 317 GLU D O 1
ATOM 12115 N N . ILE D 1 318 ? 11.57800 45.20800 38.72200 1.000 69.67000 318 ILE D N 1
ATOM 12116 C CA . ILE D 1 318 ? 10.72500 46.30000 38.26500 1.000 67.45000 318 ILE D CA 1
ATOM 12117 C C . ILE D 1 318 ? 11.35700 46.92000 37.02600 1.000 60.70000 318 ILE D C 1
ATOM 12118 O O . ILE D 1 318 ? 12.54700 47.26500 37.05200 1.000 64.88000 318 ILE D O 1
ATOM 12123 N N . PRO D 1 319 ? 10.63200 47.04600 35.91700 1.000 63.19000 319 PRO D N 1
ATOM 12124 C CA . PRO D 1 319 ? 11.17300 47.79700 34.77900 1.000 59.52000 319 PRO D CA 1
ATOM 12125 C C . PRO D 1 319 ? 11.17000 49.29100 35.06800 1.000 59.38000 319 PRO D C 1
ATOM 12126 O O . PRO D 1 319 ? 10.21300 49.83100 35.63000 1.000 60.14000 319 PRO D O 1
ATOM 12130 N N . GLU D 1 320 ? 12.25800 49.96100 34.68200 1.000 63.32000 320 GLU D N 1
ATOM 12131 C CA . GLU D 1 320 ? 12.34200 51.40400 34.88400 1.000 67.72000 320 GLU D CA 1
ATOM 12132 C C . GLU D 1 320 ? 11.37900 52.16700 33.98400 1.000 60.68000 320 GLU D C 1
ATOM 12133 O O . GLU D 1 320 ? 10.98500 53.28600 34.32800 1.000 65.00000 320 GLU D O 1
ATOM 12139 N N . LEU D 1 321 ? 10.99500 51.59000 32.84700 1.000 57.22000 321 LEU D N 1
ATOM 12140 C CA . LEU D 1 321 ? 9.99200 52.16400 31.95100 1.000 64.74000 321 LEU D CA 1
ATOM 12141 C C . LEU D 1 321 ? 8.94600 51.08700 31.70000 1.000 60.40000 321 LEU D C 1
ATOM 12142 O O . LEU D 1 321 ? 8.93800 50.44600 30.64000 1.000 59.17000 321 LEU D O 1
ATOM 12147 N N . PRO D 1 322 ? 8.05500 50.85600 32.65900 1.000 61.04000 322 PRO D N 1
ATOM 12148 C CA . PRO D 1 322 ? 7.11000 49.73900 32.55200 1.000 65.19000 322 PRO D CA 1
ATOM 12149 C C . PRO D 1 322 ? 6.16800 49.92300 31.37700 1.000 64.69000 322 PRO D C 1
ATOM 12150 O O . PRO D 1 322 ? 5.75600 51.05100 31.06700 1.000 67.28000 322 PRO D O 1
ATOM 12154 N N . PRO D 1 323 ? 5.80900 48.83800 30.69700 1.000 65.01000 323 PRO D N 1
ATOM 12155 C CA . PRO D 1 323 ? 4.85800 48.94100 29.58700 1.000 60.49000 323 PRO D CA 1
ATOM 12156 C C . PRO D 1 323 ? 3.47000 49.31500 30.08300 1.000 56.47000 323 PRO D C 1
ATOM 12157 O O . PRO D 1 323 ? 3.15700 49.23000 31.27200 1.000 65.42000 323 PRO D O 1
ATOM 12161 N N . ILE D 1 324 ? 2.62500 49.74400 29.13900 1.000 61.05000 324 ILE D N 1
ATOM 12162 C CA . ILE D 1 324 ? 1.23000 50.03000 29.47000 1.000 65.44000 324 ILE D CA 1
ATOM 12163 C C . ILE D 1 324 ? 0.37000 48.77900 29.47000 1.000 64.21000 324 ILE D C 1
ATOM 12164 O O . ILE D 1 324 ? -0.84800 48.87500 29.67500 1.000 69.02000 324 ILE D O 1
ATOM 12169 N N . GLY D 1 325 ? 0.96200 47.60800 29.24200 1.000 63.27000 325 GLY D N 1
ATOM 12170 C CA . GLY D 1 325 ? 0.29100 46.34500 29.48300 1.000 66.94000 325 GLY D CA 1
ATOM 12171 C C . GLY D 1 325 ? -0.54400 45.77700 28.35500 1.000 70.95000 325 GLY D C 1
ATOM 12172 O O . GLY D 1 325 ? -0.17000 45.85900 27.18100 1.000 68.58000 325 GLY D O 1
ATOM 12173 N N . LYS D 1 326 ? -1.68000 45.19400 28.71100 1.000 65.60000 326 LYS D N 1
ATOM 12174 C CA . LYS D 1 326 ? -2.51700 44.40700 27.82100 1.000 66.59000 326 LYS D CA 1
ATOM 12175 C C . LYS D 1 326 ? -3.95100 44.90700 27.88500 1.000 64.59000 326 LYS D C 1
ATOM 12176 O O . LYS D 1 326 ? -4.35600 45.52700 28.87400 1.000 68.03000 326 LYS D O 1
ATOM 12182 N N . PRO D 1 327 ? -4.74300 44.66100 26.84000 1.000 66.68000 327 PRO D N 1
ATOM 12183 C CA . PRO D 1 327 ? -6.11800 45.17900 26.82000 1.000 70.16000 327 PRO D CA 1
ATOM 12184 C C . PRO D 1 327 ? -6.97200 44.59600 27.93700 1.000 73.20000 327 PRO D C 1
ATOM 12185 O O . PRO D 1 327 ? -6.82700 43.43300 28.31900 1.000 71.24000 327 PRO D O 1
ATOM 12189 N N . ILE D 1 328 ? -7.87300 45.42800 28.45800 1.000 75.61000 328 ILE D N 1
ATOM 12190 C CA . ILE D 1 328 ? -8.85800 45.01400 29.45200 1.000 71.12000 328 ILE D CA 1
ATOM 12191 C C . ILE D 1 328 ? -9.95500 44.21600 28.76000 1.000 77.63000 328 ILE D C 1
ATOM 12192 O O . ILE D 1 328 ? -10.01200 44.16300 27.52600 1.000 86.01000 328 ILE D O 1
ATOM 12197 N N . SER D 1 329 ? -10.81100 43.56800 29.55200 1.000 82.79000 329 SER D N 1
ATOM 12198 C CA . SER D 1 329 ? -11.87200 42.72500 29.01200 1.000 83.01000 329 SER D CA 1
ATOM 12199 C C . SER D 1 329 ? -12.72800 43.48400 28.00300 1.000 83.67000 329 SER D C 1
ATOM 12200 O O . SER D 1 329 ? -12.99500 44.67800 28.16300 1.000 84.26000 329 SER D O 1
ATOM 12203 N N . ASN D 1 330 ? -13.15000 42.77100 26.95500 1.000 89.70000 330 ASN D N 1
ATOM 12204 C CA . ASN D 1 330 ? -13.99100 43.32000 25.88800 1.000 89.01000 330 ASN D CA 1
ATOM 12205 C C . ASN D 1 330 ? -13.32400 44.49300 25.17800 1.000 89.10000 330 ASN D C 1
ATOM 12206 O O . ASN D 1 330 ? -13.99700 45.41800 24.71600 1.000 87.01000 330 ASN D O 1
ATOM 12211 N N . THR D 1 331 ? -11.99700 44.46700 25.08900 1.000 86.33000 331 THR D N 1
ATOM 12212 C CA . THR D 1 331 ? -11.24100 45.50900 24.41200 1.000 84.51000 331 THR D CA 1
ATOM 12213 C C . THR D 1 331 ? -10.12700 44.86400 23.60300 1.000 84.32000 331 THR D C 1
ATOM 12214 O O . THR D 1 331 ? -9.44300 43.95900 24.08800 1.000 82.96000 331 THR D O 1
ATOM 12218 N N . TRP D 1 332 ? -9.95700 45.32500 22.36700 1.000 81.31000 332 TRP D N 1
ATOM 12219 C CA . TRP D 1 332 ? -8.91900 44.82600 21.47700 1.000 83.22000 332 TRP D CA 1
ATOM 12220 C C . TRP D 1 332 ? -8.06000 45.98300 20.99400 1.000 81.77000 332 TRP D C 1
ATOM 12221 O O . TRP D 1 332 ? -8.57300 47.05400 20.65300 1.000 74.69000 332 TRP D O 1
ATOM 12232 N N . ILE D 1 333 ? -6.75000 45.76000 20.97200 1.000 77.56000 333 ILE D N 1
ATOM 12233 C CA . ILE D 1 333 ? -5.77000 46.79000 20.66000 1.000 79.76000 333 ILE D CA 1
ATOM 12234 C C . ILE D 1 333 ? -4.99700 46.36600 19.42000 1.000 77.74000 333 ILE D C 1
ATOM 12235 O O . ILE D 1 333 ? -4.44100 45.26200 19.37700 1.000 74.61000 333 ILE D O 1
ATOM 12240 N N . TYR D 1 334 ? -4.96100 47.24100 18.41800 1.000 80.16000 334 TYR D N 1
ATOM 12241 C CA . TYR D 1 334 ? -4.21000 47.01100 17.19300 1.000 80.35000 334 TYR D CA 1
ATOM 12242 C C . TYR D 1 334 ? -3.12400 48.06700 17.05100 1.000 77.59000 334 TYR D C 1
ATOM 12243 O O . TYR D 1 334 ? -3.35300 49.24900 17.32600 1.000 81.79000 334 TYR D O 1
ATOM 12252 N N . ILE D 1 335 ? -1.94600 47.63400 16.62000 1.000 74.15000 335 ILE D N 1
ATOM 12253 C CA . ILE D 1 335 ? -0.83500 48.52500 16.30800 1.000 77.80000 335 ILE D CA 1
ATOM 12254 C C . ILE D 1 335 ? -0.67600 48.49600 14.79300 1.000 78.84000 335 ILE D C 1
ATOM 12255 O O . ILE D 1 335 ? -0.17200 47.51900 14.22800 1.000 76.83000 335 ILE D O 1
ATOM 12260 N N . LEU D 1 336 ? -1.11500 49.56100 14.13000 1.000 75.33000 336 LEU D N 1
ATOM 12261 C CA . LEU D 1 336 ? -1.24400 49.59500 12.68100 1.000 77.79000 336 LEU D CA 1
ATOM 12262 C C . LEU D 1 336 ? -0.20100 50.51000 12.05300 1.000 78.02000 336 LEU D C 1
ATOM 12263 O O . LEU D 1 336 ? 0.43500 51.32700 12.72600 1.000 81.38000 336 LEU D O 1
ATOM 12268 N N . ASP D 1 337 ? -0.03600 50.36100 10.74200 1.000 77.37000 337 ASP D N 1
ATOM 12269 C CA . ASP D 1 337 ? 0.77100 51.26300 9.94100 1.000 76.18000 337 ASP D CA 1
ATOM 12270 C C . ASP D 1 337 ? -0.13200 52.32500 9.31200 1.000 75.73000 337 ASP D C 1
ATOM 12271 O O . ASP D 1 337 ? -1.32300 52.42700 9.62500 1.000 72.68000 337 ASP D O 1
ATOM 12276 N N . GLN D 1 338 ? 0.43600 53.12700 8.40800 1.000 72.82000 338 GLN D N 1
ATOM 12277 C CA . GLN D 1 338 ? -0.33700 54.17400 7.75000 1.000 73.07000 338 GLN D CA 1
ATOM 12278 C C . GLN D 1 338 ? -1.38800 53.61100 6.80300 1.000 76.62000 338 GLN D C 1
ATOM 12279 O O . GLN D 1 338 ? -2.29200 54.34700 6.39400 1.000 80.91000 338 GLN D O 1
ATOM 12285 N N . GLU D 1 339 ? -1.29000 52.33000 6.44400 1.000 77.03000 339 GLU D N 1
ATOM 12286 C CA . GLU D 1 339 ? -2.29200 51.65700 5.62900 1.000 82.74000 339 GLU D CA 1
ATOM 12287 C C . GLU D 1 339 ? -3.21900 50.78200 6.46400 1.000 83.82000 339 GLU D C 1
ATOM 12288 O O . GLU D 1 339 ? -3.84600 49.86300 5.92500 1.000 83.34000 339 GLU D O 1
ATOM 12294 N N . GLN D 1 340 ? -3.30800 51.04800 7.77100 1.000 82.31000 340 GLN D N 1
ATOM 12295 C CA . GLN D 1 340 ? -4.19800 50.32600 8.68000 1.000 81.64000 340 GLN D CA 1
ATOM 12296 C C . GLN D 1 340 ? -3.92000 48.82400 8.68000 1.000 78.51000 340 GLN D C 1
ATOM 12297 O O . GLN D 1 340 ? -4.80700 48.01700 8.96800 1.000 77.04000 340 GLN D O 1
ATOM 12303 N N . GLN D 1 341 ? -2.68900 48.43900 8.35800 1.000 79.95000 341 GLN D N 1
ATOM 12304 C CA . GLN D 1 341 ? -2.27600 47.04200 8.34900 1.000 79.81000 341 GLN D CA 1
ATOM 12305 C C . GLN D 1 341 ? -1.56400 46.70300 9.65200 1.000 78.00000 341 GLN D C 1
ATOM 12306 O O . GLN D 1 341 ? -0.82400 47.52600 10.19900 1.000 77.68000 341 GLN D O 1
ATOM 12312 N N . LEU D 1 342 ? -1.79400 45.48700 10.14300 1.000 80.26000 342 LEU D N 1
ATOM 12313 C CA . LEU D 1 342 ? -1.23100 45.07000 11.42200 1.000 81.05000 342 LEU D CA 1
ATOM 12314 C C . LEU D 1 342 ? 0.29200 45.06300 11.37200 1.000 81.68000 342 LEU D C 1
ATOM 12315 O O . LEU D 1 342 ? 0.89400 44.54600 10.42600 1.000 79.06000 342 LEU D O 1
ATOM 12320 N N . GLN D 1 343 ? 0.91200 45.64600 12.39700 1.000 80.47000 343 GLN D N 1
ATOM 12321 C CA . GLN D 1 343 ? 2.36200 45.72700 12.52000 1.000 82.42000 343 GLN D CA 1
ATOM 12322 C C . GLN D 1 343 ? 2.90700 44.50200 13.24900 1.000 86.02000 343 GLN D C 1
ATOM 12323 O O . GLN D 1 343 ? 2.32200 44.05900 14.24200 1.000 82.78000 343 GLN D O 1
ATOM 12329 N N . PRO D 1 344 ? 4.01600 43.94200 12.77400 1.000 84.31000 344 PRO D N 1
ATOM 12330 C CA . PRO D 1 344 ? 4.66400 42.85200 13.51000 1.000 85.95000 344 PRO D CA 1
ATOM 12331 C C . PRO D 1 344 ? 5.20400 43.34700 14.84200 1.000 89.09000 344 PRO D C 1
ATOM 12332 O O . PRO D 1 344 ? 5.36500 44.54800 15.07400 1.000 90.03000 344 PRO D O 1
ATOM 12336 N N . GLN D 1 345 ? 5.47400 42.39400 15.73100 1.000 81.49000 345 GLN D N 1
ATOM 12337 C CA . GLN D 1 345 ? 5.96500 42.74000 17.05800 1.000 80.69000 345 GLN D CA 1
ATOM 12338 C C . GLN D 1 345 ? 7.30100 43.47000 16.96400 1.000 76.37000 345 GLN D C 1
ATOM 12339 O O . GLN D 1 345 ? 8.18400 43.09500 16.18700 1.000 70.70000 345 GLN D O 1
ATOM 12345 N N . GLY D 1 346 ? 7.43200 44.54100 17.74400 1.000 77.43000 346 GLY D N 1
ATOM 12346 C CA . GLY D 1 346 ? 8.64800 45.32200 17.77500 1.000 71.12000 346 GLY D CA 1
ATOM 12347 C C . GLY D 1 346 ? 8.71100 46.47500 16.79700 1.000 71.51000 346 GLY D C 1
ATOM 12348 O O . GLY D 1 346 ? 9.70300 47.21400 16.80200 1.000 68.38000 346 GLY D O 1
ATOM 12349 N N . ILE D 1 347 ? 7.69400 46.65500 15.95800 1.000 70.54000 347 ILE D N 1
ATOM 12350 C CA . ILE D 1 347 ? 7.67600 47.71400 14.95500 1.000 69.57000 347 ILE D CA 1
ATOM 12351 C C . ILE D 1 347 ? 6.76600 48.83400 15.43900 1.000 63.79000 347 ILE D C 1
ATOM 12352 O O . ILE D 1 347 ? 5.63200 48.58400 15.86800 1.000 75.64000 347 ILE D O 1
ATOM 12357 N N . VAL D 1 348 ? 7.26700 50.07100 15.37800 1.000 63.22000 348 VAL D N 1
ATOM 12358 C CA . VAL D 1 348 ? 6.48400 51.22200 15.80800 1.000 62.25000 348 VAL D CA 1
ATOM 12359 C C . VAL D 1 348 ? 5.25900 51.37300 14.91800 1.000 64.42000 348 VAL D C 1
ATOM 12360 O O . VAL D 1 348 ? 5.34900 51.29300 13.68600 1.000 72.16000 348 VAL D O 1
ATOM 12364 N N . GLY D 1 349 ? 4.10400 51.58900 15.54300 1.000 64.89000 349 GLY D N 1
ATOM 12365 C CA . GLY D 1 349 ? 2.86400 51.79300 14.82600 1.000 57.59000 349 GLY D CA 1
ATOM 12366 C C . GLY D 1 349 ? 1.91800 52.63900 15.65000 1.000 62.57000 349 GLY D C 1
ATOM 12367 O O . GLY D 1 349 ? 2.24100 53.06300 16.76100 1.000 71.75000 349 GLY D O 1
ATOM 12368 N N . GLU D 1 350 ? 0.73300 52.87600 15.09700 1.000 64.52000 350 GLU D N 1
ATOM 12369 C CA . GLU D 1 350 ? -0.25800 53.74200 15.71900 1.000 70.30000 350 GLU D CA 1
ATOM 12370 C C . GLU D 1 350 ? -1.28400 52.90900 16.47600 1.000 70.92000 350 GLU D C 1
ATOM 12371 O O . GLU D 1 350 ? -1.70200 51.84300 16.01300 1.000 71.93000 350 GLU D O 1
ATOM 12377 N N . LEU D 1 351 ? -1.68400 53.40500 17.64300 1.000 78.65000 351 LEU D N 1
ATOM 12378 C CA . LEU D 1 351 ? -2.58900 52.67600 18.52000 1.000 78.74000 351 LEU D CA 1
ATOM 12379 C C . LEU D 1 351 ? -4.03200 52.82000 18.04900 1.000 78.33000 351 LEU D C 1
ATOM 12380 O O . LEU D 1 351 ? -4.52200 53.93600 17.84800 1.000 81.64000 351 LEU D O 1
ATOM 12385 N N . TYR D 1 352 ? -4.70800 51.68700 17.87600 1.000 77.58000 352 TYR D N 1
ATOM 12386 C CA . TYR D 1 352 ? -6.13200 51.64300 17.57000 1.000 77.76000 352 TYR D CA 1
ATOM 12387 C C . TYR D 1 352 ? -6.83900 50.85600 18.66400 1.000 81.66000 352 TYR D C 1
ATOM 12388 O O . TYR D 1 352 ? -6.39300 49.76400 19.03200 1.000 82.18000 352 TYR D O 1
ATOM 12397 N N . ILE D 1 353 ? -7.93900 51.40300 19.17500 1.000 82.74000 353 ILE D N 1
ATOM 12398 C CA . ILE D 1 353 ? -8.66100 50.82600 20.30300 1.000 85.08000 353 ILE D CA 1
ATOM 12399 C C . ILE D 1 353 ? -10.05500 50.43200 19.84100 1.000 81.94000 353 ILE D C 1
ATOM 12400 O O . ILE D 1 353 ? -10.74800 51.22400 19.19200 1.000 80.43000 353 ILE D O 1
ATOM 12405 N N . SER D 1 354 ? -10.46400 49.21100 20.18000 1.000 85.07000 354 SER D N 1
ATOM 12406 C CA . SER D 1 354 ? -11.76700 48.68900 19.80200 1.000 83.04000 354 SER D CA 1
ATOM 12407 C C . SER D 1 354 ? -12.38100 47.94800 20.98100 1.000 84.72000 354 SER D C 1
ATOM 12408 O O . SER D 1 354 ? -11.67000 47.43800 21.85000 1.000 85.64000 354 SER D O 1
ATOM 12411 N N . GLY D 1 355 ? -13.71400 47.89500 21.00400 1.000 77.27000 355 GLY D N 1
ATOM 12412 C CA . GLY D 1 355 ? -14.43000 47.12400 21.99300 1.000 78.08000 355 GLY D CA 1
ATOM 12413 C C . GLY D 1 355 ? -15.44900 47.97000 22.72500 1.000 82.52000 355 GLY D C 1
ATOM 12414 O O . GLY D 1 355 ? -15.90200 49.00700 22.22900 1.000 79.33000 355 GLY D O 1
ATOM 12415 N N . ALA D 1 356 ? -15.81100 47.50700 23.92500 1.000 86.55000 356 ALA D N 1
ATOM 12416 C CA . ALA D 1 356 ? -16.87900 48.13500 24.69400 1.000 83.52000 356 ALA D CA 1
ATOM 12417 C C . ALA D 1 356 ? -16.50500 49.51500 25.21700 1.000 85.50000 356 ALA D C 1
ATOM 12418 O O . ALA D 1 356 ? -17.40100 50.30500 25.53300 1.000 86.97000 356 ALA D O 1
ATOM 12420 N N . ASN D 1 357 ? -15.21200 49.82500 25.31500 1.000 84.83000 357 ASN D N 1
ATOM 12421 C CA . ASN D 1 357 ? -14.78600 51.09600 25.88800 1.000 81.62000 357 ASN D CA 1
ATOM 12422 C C . ASN D 1 357 ? -14.92100 52.26400 24.92100 1.000 86.79000 357 ASN D C 1
ATOM 12423 O O . ASN D 1 357 ? -14.92600 53.41700 25.36700 1.000 82.88000 357 ASN D O 1
ATOM 12428 N N . VAL D 1 358 ? -15.02800 51.99700 23.62100 1.000 85.88000 358 VAL D N 1
ATOM 12429 C CA . VAL D 1 358 ? -15.03200 53.06200 22.62300 1.000 83.99000 358 VAL D CA 1
ATOM 12430 C C . VAL D 1 358 ? -16.27500 53.92300 22.80500 1.000 85.73000 358 VAL D C 1
ATOM 12431 O O . VAL D 1 358 ? -17.40600 53.42400 22.77300 1.000 88.37000 358 VAL D O 1
ATOM 12435 N N . GLY D 1 359 ? -16.06800 55.22400 22.98800 1.000 87.67000 359 GLY D N 1
ATOM 12436 C CA . GLY D 1 359 ? -17.15000 56.15000 23.23600 1.000 83.86000 359 GLY D CA 1
ATOM 12437 C C . GLY D 1 359 ? -17.92000 56.49500 21.97500 1.000 89.85000 359 GLY D C 1
ATOM 12438 O O . GLY D 1 359 ? -17.75900 55.89000 20.91400 1.000 92.07000 359 GLY D O 1
ATOM 12439 N N . ARG D 1 360 ? -18.78000 57.50300 22.10900 1.000 90.90000 360 ARG D N 1
ATOM 12440 C CA . ARG D 1 360 ? -19.69100 57.88700 21.04000 1.000 97.19000 360 ARG D CA 1
ATOM 12441 C C . ARG D 1 360 ? -19.12200 58.94900 20.10600 1.000 94.24000 360 ARG D C 1
ATOM 12442 O O . ARG D 1 360 ? -19.70000 59.18200 19.04000 1.000 98.32000 360 ARG D O 1
ATOM 12450 N N . GLY D 1 361 ? -18.01100 59.59500 20.46800 1.000 88.89000 361 GLY D N 1
ATOM 12451 C CA . GLY D 1 361 ? -17.36500 60.55700 19.59900 1.000 85.63000 361 GLY D CA 1
ATOM 12452 C C . GLY D 1 361 ? -17.30600 61.94000 20.22700 1.000 88.60000 361 GLY D C 1
ATOM 12453 O O . GLY D 1 361 ? -17.24300 62.08400 21.45400 1.000 86.06000 361 GLY D O 1
ATOM 12454 N N . TYR D 1 362 ? -17.31800 62.95400 19.36500 1.000 91.80000 362 TYR D N 1
ATOM 12455 C CA . TYR D 1 362 ? -17.17700 64.34600 19.76800 1.000 89.50000 362 TYR D CA 1
ATOM 12456 C C . TYR D 1 362 ? -18.50100 65.08000 19.59900 1.000 87.09000 362 TYR D C 1
ATOM 12457 O O . TYR D 1 362 ? -19.18500 64.92300 18.58100 1.000 90.25000 362 TYR D O 1
ATOM 12466 N N . LEU D 1 363 ? -18.85600 65.87600 20.60500 1.000 92.38000 363 LEU D N 1
ATOM 12467 C CA . LEU D 1 363 ? -20.15400 66.53900 20.63100 1.000 94.76000 363 LEU D CA 1
ATOM 12468 C C . LEU D 1 363 ? -20.28200 67.55400 19.50000 1.000 100.94000 363 LEU D C 1
ATOM 12469 O O . LEU D 1 363 ? -19.43900 68.44400 19.34900 1.000 103.99000 363 LEU D O 1
ATOM 12474 N N . ASN D 1 364 ? -21.34100 67.40700 18.70000 1.000 104.45000 364 ASN D N 1
ATOM 12475 C CA . ASN D 1 364 ? -21.72600 68.35800 17.65700 1.000 100.77000 364 ASN D CA 1
ATOM 12476 C C . ASN D 1 364 ? -20.64500 68.53900 16.59700 1.000 101.64000 364 ASN D C 1
ATOM 12477 O O . ASN D 1 364 ? -20.63700 69.54500 15.88000 1.000 102.64000 364 ASN D O 1
ATOM 12482 N N . ASN D 1 365 ? -19.72600 67.58100 16.48200 1.000 100.53000 365 ASN D N 1
ATOM 12483 C CA . ASN D 1 365 ? -18.66900 67.64200 15.47500 1.000 101.32000 365 ASN D CA 1
ATOM 12484 C C . ASN D 1 365 ? -18.35000 66.20200 15.08400 1.000 99.74000 365 ASN D C 1
ATOM 12485 O O . ASN D 1 365 ? -17.55900 65.53900 15.76100 1.000 101.07000 365 ASN D O 1
ATOM 12490 N N . GLN D 1 366 ? -18.95600 65.72700 13.99700 1.000 97.96000 366 GLN D N 1
ATOM 12491 C CA . GLN D 1 366 ? -18.71900 64.36400 13.54300 1.000 100.92000 366 GLN D CA 1
ATOM 12492 C C . GLN D 1 366 ? -18.01200 64.29900 12.19700 1.000 101.69000 366 GLN D C 1
ATOM 12493 O O . GLN D 1 366 ? -17.85600 63.20500 11.64500 1.000 95.02000 366 GLN D O 1
ATOM 12499 N N . GLU D 1 367 ? -17.58100 65.43700 11.65000 1.000 105.34000 367 GLU D N 1
ATOM 12500 C CA . GLU D 1 367 ? -16.51600 65.38500 10.65600 1.000 108.15000 367 GLU D CA 1
ATOM 12501 C C . GLU D 1 367 ? -15.21500 64.93800 11.30900 1.000 102.94000 367 GLU D C 1
ATOM 12502 O O . GLU D 1 367 ? -14.46900 64.13200 10.74100 1.000 105.62000 367 GLU D O 1
ATOM 12508 N N . LEU D 1 368 ? -14.93900 65.44800 12.51200 1.000 98.95000 368 LEU D N 1
ATOM 12509 C CA . LEU D 1 368 ? -13.80900 64.96200 13.29700 1.000 99.14000 368 LEU D CA 1
ATOM 12510 C C . LEU D 1 368 ? -14.05200 63.54100 13.79300 1.000 98.34000 368 LEU D C 1
ATOM 12511 O O . LEU D 1 368 ? -13.13400 62.71300 13.79200 1.000 100.62000 368 LEU D O 1
ATOM 12516 N N . THR D 1 369 ? -15.28100 63.24400 14.22900 1.000 93.42000 369 THR D N 1
ATOM 12517 C CA . THR D 1 369 ? -15.59800 61.89400 14.68800 1.000 90.39000 369 THR D CA 1
ATOM 12518 C C . THR D 1 369 ? -15.41500 60.87800 13.56700 1.000 93.28000 369 THR D C 1
ATOM 12519 O O . THR D 1 369 ? -14.95900 59.75400 13.80600 1.000 93.67000 369 THR D O 1
ATOM 12523 N N . ALA D 1 370 ? -15.75900 61.25900 12.33500 1.000 97.21000 370 ALA D N 1
ATOM 12524 C CA . ALA D 1 370 ? -15.52500 60.37300 11.20000 1.000 96.83000 370 ALA D CA 1
ATOM 12525 C C . ALA D 1 370 ? -14.03700 60.16600 10.95200 1.000 95.16000 370 ALA D C 1
ATOM 12526 O O . ALA D 1 370 ? -13.63700 59.11500 10.43700 1.000 93.18000 370 ALA D O 1
ATOM 12528 N N . GLU D 1 371 ? -13.20600 61.15000 11.30200 1.000 96.46000 371 GLU D N 1
ATOM 12529 C CA . GLU D 1 371 ? -11.76400 61.00500 11.14700 1.000 102.43000 371 GLU D CA 1
ATOM 12530 C C . GLU D 1 371 ? -11.15300 60.09900 12.20900 1.000 102.14000 371 GLU D C 1
ATOM 12531 O O . GLU D 1 371 ? -10.13200 59.45300 11.94900 1.000 106.47000 371 GLU D O 1
ATOM 12537 N N . LYS D 1 372 ? -11.75100 60.03900 13.40100 1.000 98.84000 372 LYS D N 1
ATOM 12538 C CA . LYS D 1 372 ? -11.14300 59.34300 14.52700 1.000 97.12000 372 LYS D CA 1
ATOM 12539 C C . LYS D 1 372 ? -11.83400 58.04300 14.90800 1.000 96.21000 372 LYS D C 1
ATOM 12540 O O . LYS D 1 372 ? -11.20200 57.19800 15.54900 1.000 93.58000 372 LYS D O 1
ATOM 12546 N N . PHE D 1 373 ? -13.09700 57.85400 14.53400 1.000 98.19000 373 PHE D N 1
ATOM 12547 C CA . PHE D 1 373 ? -13.85700 56.67100 14.91900 1.000 94.49000 373 PHE D CA 1
ATOM 12548 C C . PHE D 1 373 ? -14.22200 55.88600 13.66800 1.000 90.03000 373 PHE D C 1
ATOM 12549 O O . PHE D 1 373 ? -14.86600 56.42000 12.75900 1.000 90.84000 373 PHE D O 1
ATOM 12557 N N . PHE D 1 374 ? -13.81600 54.62100 13.62900 1.000 92.15000 374 PHE D N 1
ATOM 12558 C CA . PHE D 1 374 ? -14.01600 53.74300 12.48800 1.000 94.23000 374 PHE D CA 1
ATOM 12559 C C . PHE D 1 374 ? -14.77800 52.49900 12.92400 1.000 95.73000 374 PHE D C 1
ATOM 12560 O O . PHE D 1 374 ? -15.02700 52.27200 14.11100 1.000 99.43000 374 PHE D O 1
ATOM 12568 N N . ALA D 1 375 ? -15.14200 51.68500 11.93900 1.000 94.30000 375 ALA D N 1
ATOM 12569 C CA . ALA D 1 375 ? -15.62300 50.33700 12.19600 1.000 95.13000 375 ALA D CA 1
ATOM 12570 C C . ALA D 1 375 ? -14.43500 49.38600 12.21000 1.000 98.69000 375 ALA D C 1
ATOM 12571 O O . ALA D 1 375 ? -13.52700 49.50100 11.38200 1.000 104.10000 375 ALA D O 1
ATOM 12573 N N . ASP D 1 376 ? -14.44000 48.45700 13.15400 1.000 97.21000 376 ASP D N 1
ATOM 12574 C CA . ASP D 1 376 ? -13.31500 47.54000 13.29800 1.000 102.30000 376 ASP D CA 1
ATOM 12575 C C . ASP D 1 376 ? -13.27600 46.58800 12.10900 1.000 102.36000 376 ASP D C 1
ATOM 12576 O O . ASP D 1 376 ? -14.22500 45.81800 11.91200 1.000 106.30000 376 ASP D O 1
ATOM 12581 N N . PRO D 1 377 ? -12.21700 46.60800 11.29500 1.000 99.47000 377 PRO D N 1
ATOM 12582 C CA . PRO D 1 377 ? -12.14600 45.66700 10.16600 1.000 101.20000 377 PRO D CA 1
ATOM 12583 C C . PRO D 1 377 ? -12.05200 44.21500 10.59900 1.000 101.54000 377 PRO D C 1
ATOM 12584 O O . PRO D 1 377 ? -12.56400 43.33300 9.89900 1.000 101.41000 377 PRO D O 1
ATOM 12588 N N . PHE D 1 378 ? -11.40900 43.94100 11.73300 1.000 97.00000 378 PHE D N 1
ATOM 12589 C CA . PHE D 1 378 ? -11.22700 42.56500 12.17700 1.000 97.79000 378 PHE D CA 1
ATOM 12590 C C . PHE D 1 378 ? -12.43200 42.04800 12.95200 1.000 100.44000 378 PHE D C 1
ATOM 12591 O O . PHE D 1 378 ? -12.70300 40.84200 12.93600 1.000 101.48000 378 PHE D O 1
ATOM 12599 N N . ARG D 1 379 ? -13.16000 42.93400 13.63000 1.000 98.52000 379 ARG D N 1
ATOM 12600 C CA . ARG D 1 379 ? -14.37100 42.58000 14.37100 1.000 100.96000 379 ARG D CA 1
ATOM 12601 C C . ARG D 1 379 ? -15.47600 43.53400 13.93500 1.000 107.06000 379 ARG D C 1
ATOM 12602 O O . ARG D 1 379 ? -15.61800 44.63100 14.49200 1.000 104.52000 379 ARG D O 1
ATOM 12610 N N . PRO D 1 380 ? -16.28300 43.14300 12.94600 1.000 109.57000 380 PRO D N 1
ATOM 12611 C CA . PRO D 1 380 ? -17.17400 44.12100 12.29800 1.000 101.74000 380 PRO D CA 1
ATOM 12612 C C . PRO D 1 380 ? -18.18800 44.75200 13.23400 1.000 101.69000 380 PRO D C 1
ATOM 12613 O O . PRO D 1 380 ? -18.62200 45.88700 12.98800 1.000 98.21000 380 PRO D O 1
ATOM 12617 N N . ASN D 1 381 ? -18.57400 44.06000 14.30600 1.000 102.61000 381 ASN D N 1
ATOM 12618 C CA . ASN D 1 381 ? -19.56500 44.58500 15.23700 1.000 104.30000 381 ASN D CA 1
ATOM 12619 C C . ASN D 1 381 ? -19.00700 45.66800 16.15100 1.000 105.88000 381 ASN D C 1
ATOM 12620 O O . ASN D 1 381 ? -19.78800 46.32400 16.84900 1.000 102.55000 381 ASN D O 1
ATOM 12625 N N . GLU D 1 382 ? -17.69400 45.87600 16.16500 1.000 104.34000 382 GLU D N 1
ATOM 12626 C CA . GLU D 1 382 ? -17.05500 46.73100 17.15200 1.000 99.55000 382 GLU D CA 1
ATOM 12627 C C . GLU D 1 382 ? -16.69900 48.09200 16.57000 1.000 98.64000 382 GLU D C 1
ATOM 12628 O O . GLU D 1 382 ? -16.36000 48.22100 15.39000 1.000 99.20000 382 GLU D O 1
ATOM 12634 N N . ARG D 1 383 ? -16.77800 49.10900 17.42200 1.000 90.37000 383 ARG D N 1
ATOM 12635 C CA . ARG D 1 383 ? -16.33000 50.45200 17.09000 1.000 91.71000 383 ARG D CA 1
ATOM 12636 C C . ARG D 1 383 ? -14.84000 50.57700 17.37900 1.000 94.41000 383 ARG D C 1
ATOM 12637 O O . ARG D 1 383 ? -14.31800 49.97200 18.31900 1.000 89.95000 383 ARG D O 1
ATOM 12645 N N . MET D 1 384 ? -14.15500 51.36000 16.55300 1.000 89.79000 384 MET D N 1
ATOM 12646 C CA . MET D 1 384 ? -12.71500 51.54000 16.65900 1.000 85.50000 384 MET D CA 1
ATOM 12647 C C . MET D 1 384 ? -12.38500 53.02000 16.77700 1.000 88.19000 384 MET D C 1
ATOM 12648 O O . MET D 1 384 ? -13.04100 53.86100 16.15600 1.000 93.08000 384 MET D O 1
ATOM 12653 N N . TYR D 1 385 ? -11.37000 53.33400 17.57900 1.000 83.91000 385 TYR D N 1
ATOM 12654 C CA . TYR D 1 385 ? -10.89900 54.70000 17.74800 1.000 83.96000 385 TYR D CA 1
ATOM 12655 C C . TYR D 1 385 ? -9.42100 54.78400 17.39400 1.000 85.55000 385 TYR D C 1
ATOM 12656 O O . TYR D 1 385 ? -8.64100 53.88200 17.71600 1.000 79.92000 385 TYR D O 1
ATOM 12665 N N . ARG D 1 386 ? -9.04500 55.87500 16.73300 1.000 89.53000 386 ARG D N 1
ATOM 12666 C CA . ARG D 1 386 ? -7.66900 56.12300 16.32300 1.000 78.29000 386 ARG D CA 1
ATOM 12667 C C . ARG D 1 386 ? -7.04900 57.13400 17.28000 1.000 77.88000 386 ARG D C 1
ATOM 12668 O O . ARG D 1 386 ? -7.48700 58.28800 17.33900 1.000 82.95000 386 ARG D O 1
ATOM 12676 N N . THR D 1 387 ? -6.03200 56.70000 18.02500 1.000 74.97000 387 THR D N 1
ATOM 12677 C CA . THR D 1 387 ? -5.49600 57.52200 19.10500 1.000 78.51000 387 THR D CA 1
ATOM 12678 C C . THR D 1 387 ? -4.49300 58.55500 18.60400 1.000 75.76000 387 THR D C 1
ATOM 12679 O O . THR D 1 387 ? -4.43500 59.67100 19.13200 1.000 79.54000 387 THR D O 1
ATOM 12683 N N . GLY D 1 388 ? -3.70200 58.20900 17.59400 1.000 72.38000 388 GLY D N 1
ATOM 12684 C CA . GLY D 1 388 ? -2.56000 59.02400 17.23900 1.000 68.44000 388 GLY D CA 1
ATOM 12685 C C . GLY D 1 388 ? -1.33800 58.78500 18.09300 1.000 71.14000 388 GLY D C 1
ATOM 12686 O O . GLY D 1 388 ? -0.33900 59.49500 17.93400 1.000 73.50000 388 GLY D O 1
ATOM 12687 N N . ASP D 1 389 ? -1.38700 57.80800 18.99300 1.000 80.39000 389 ASP D N 1
ATOM 12688 C CA . ASP D 1 389 ? -0.26300 57.46900 19.85000 1.000 72.21000 389 ASP D CA 1
ATOM 12689 C C . ASP D 1 389 ? 0.54800 56.33900 19.22800 1.000 68.73000 389 ASP D C 1
ATOM 12690 O O . ASP D 1 389 ? 0.01300 55.48000 18.52300 1.000 68.29000 389 ASP D O 1
ATOM 12695 N N . LEU D 1 390 ? 1.84900 56.35000 19.49700 1.000 66.84000 390 LEU D N 1
ATOM 12696 C CA . LEU D 1 390 ? 2.78500 55.40900 18.90200 1.000 70.80000 390 LEU D CA 1
ATOM 12697 C C . LEU D 1 390 ? 3.18500 54.36300 19.93500 1.000 71.86000 390 LEU D C 1
ATOM 12698 O O . LEU D 1 390 ? 3.41800 54.69100 21.10300 1.000 69.81000 390 LEU D O 1
ATOM 12703 N N . ALA D 1 391 ? 3.26100 53.10500 19.50300 1.000 65.47000 391 ALA D N 1
ATOM 12704 C CA . ALA D 1 391 ? 3.52200 52.01100 20.42900 1.000 67.90000 391 ALA D CA 1
ATOM 12705 C C . ALA D 1 391 ? 4.15000 50.84400 19.68000 1.000 73.72000 391 ALA D C 1
ATOM 12706 O O . ALA D 1 391 ? 4.24200 50.83900 18.45100 1.000 71.86000 391 ALA D O 1
ATOM 12708 N N . ARG D 1 392 ? 4.58100 49.84700 20.45300 1.000 72.04000 392 ARG D N 1
ATOM 12709 C CA . ARG D 1 392 ? 5.15300 48.61600 19.93000 1.000 68.85000 392 ARG D CA 1
ATOM 12710 C C . ARG D 1 392 ? 4.58400 47.43300 20.69800 1.000 73.58000 392 ARG D C 1
ATOM 12711 O O . ARG D 1 392 ? 4.26100 47.54300 21.88400 1.000 80.38000 392 ARG D O 1
ATOM 12719 N N . TRP D 1 393 ? 4.46900 46.29800 20.01500 1.000 76.67000 393 TRP D N 1
ATOM 12720 C CA . TRP D 1 393 ? 4.16600 45.04500 20.69200 1.000 70.93000 393 TRP D CA 1
ATOM 12721 C C . TRP D 1 393 ? 5.45500 44.44600 21.23700 1.000 71.27000 393 TRP D C 1
ATOM 12722 O O . TRP D 1 393 ? 6.44100 44.30600 20.50600 1.000 66.97000 393 TRP D O 1
ATOM 12733 N N . LEU D 1 394 ? 5.45400 44.10600 22.51600 1.000 68.73000 394 LEU D N 1
ATOM 12734 C CA . LEU D 1 394 ? 6.59400 43.41800 23.09900 1.000 66.85000 394 LEU D CA 1
ATOM 12735 C C . LEU D 1 394 ? 6.43000 41.91200 22.94000 1.000 73.59000 394 LEU D C 1
ATOM 12736 O O . LEU D 1 394 ? 5.31500 41.41600 22.75000 1.000 77.41000 394 LEU D O 1
ATOM 12741 N N . PRO D 1 395 ? 7.52700 41.15000 23.00000 1.000 70.62000 395 PRO D N 1
ATOM 12742 C CA . PRO D 1 395 ? 7.41600 39.69400 22.79000 1.000 74.91000 395 PRO D CA 1
ATOM 12743 C C . PRO D 1 395 ? 6.53100 38.98900 23.80400 1.000 79.07000 395 PRO D C 1
ATOM 12744 O O . PRO D 1 395 ? 6.04000 37.89200 23.51300 1.000 82.82000 395 PRO D O 1
ATOM 12748 N N . ASP D 1 396 ? 6.30400 39.57800 24.97600 1.000 75.99000 396 ASP D N 1
ATOM 12749 C CA . ASP D 1 396 ? 5.46900 38.97100 26.00300 1.000 75.26000 396 ASP D CA 1
ATOM 12750 C C . ASP D 1 396 ? 4.00500 39.38100 25.89300 1.000 81.25000 396 ASP D C 1
ATOM 12751 O O . ASP D 1 396 ? 3.21100 39.04300 26.77700 1.000 82.87000 396 ASP D O 1
ATOM 12756 N N . GLY D 1 397 ? 3.63200 40.09800 24.83300 1.000 76.47000 397 GLY D N 1
ATOM 12757 C CA . GLY D 1 397 ? 2.27100 40.54700 24.64500 1.000 74.41000 397 GLY D CA 1
ATOM 12758 C C . GLY D 1 397 ? 1.94800 41.90000 25.24100 1.000 74.69000 397 GLY D C 1
ATOM 12759 O O . GLY D 1 397 ? 0.83900 42.40400 25.02300 1.000 78.20000 397 GLY D O 1
ATOM 12760 N N . ASN D 1 398 ? 2.86900 42.50100 25.98700 1.000 74.23000 398 ASN D N 1
ATOM 12761 C CA . ASN D 1 398 ? 2.63800 43.82000 26.55500 1.000 77.30000 398 ASN D CA 1
ATOM 12762 C C . ASN D 1 398 ? 2.89700 44.90600 25.51600 1.000 76.18000 398 ASN D C 1
ATOM 12763 O O . ASN D 1 398 ? 3.72600 44.75100 24.61500 1.000 74.53000 398 ASN D O 1
ATOM 12768 N N . ILE D 1 399 ? 2.16700 46.00900 25.64500 1.000 72.53000 399 ILE D N 1
ATOM 12769 C CA . ILE D 1 399 ? 2.30800 47.14700 24.74400 1.000 66.70000 399 ILE D CA 1
ATOM 12770 C C . ILE D 1 399 ? 3.29400 48.13600 25.34700 1.000 68.73000 399 ILE D C 1
ATOM 12771 O O . ILE D 1 399 ? 3.15900 48.53000 26.51100 1.000 69.05000 399 ILE D O 1
ATOM 12776 N N . GLU D 1 400 ? 4.28400 48.54200 24.55800 1.000 68.57000 400 GLU D N 1
ATOM 12777 C CA . GLU D 1 400 ? 5.23700 49.56700 24.96300 1.000 65.38000 400 GLU D CA 1
ATOM 12778 C C . GLU D 1 400 ? 4.78000 50.90500 24.39700 1.000 69.02000 400 GLU D C 1
ATOM 12779 O O . GLU D 1 400 ? 4.72600 51.08000 23.17600 1.000 72.42000 400 GLU D O 1
ATOM 12785 N N . PHE D 1 401 ? 4.46100 51.84400 25.28200 1.000 70.21000 401 PHE D N 1
ATOM 12786 C CA . PHE D 1 401 ? 3.98000 53.15500 24.86800 1.000 65.76000 401 PHE D CA 1
ATOM 12787 C C . PHE D 1 401 ? 5.16100 54.06700 24.56100 1.000 63.44000 401 PHE D C 1
ATOM 12788 O O . PHE D 1 401 ? 6.12100 54.13500 25.33400 1.000 65.38000 401 PHE D O 1
ATOM 12796 N N . LEU D 1 402 ? 5.09100 54.76300 23.42700 1.000 64.06000 402 LEU D N 1
ATOM 12797 C CA . LEU D 1 402 ? 6.18000 55.61800 22.97500 1.000 62.91000 402 LEU D CA 1
ATOM 12798 C C . LEU D 1 402 ? 5.78100 57.06900 22.75800 1.000 67.81000 402 LEU D C 1
ATOM 12799 O O . LEU D 1 402 ? 6.60700 57.95600 22.98100 1.000 65.88000 402 LEU D O 1
ATOM 12804 N N . GLY D 1 403 ? 4.55100 57.33500 22.33100 1.000 71.16000 403 GLY D N 1
ATOM 12805 C CA . GLY D 1 403 ? 4.10800 58.69600 22.09100 1.000 64.46000 403 GLY D CA 1
ATOM 12806 C C . GLY D 1 403 ? 2.73800 58.77700 21.44700 1.000 69.09000 403 GLY D C 1
ATOM 12807 O O . GLY D 1 403 ? 1.92600 59.63300 21.79900 1.000 76.59000 403 GLY D O 1
#

Secondary structure (DSSP, 8-state):
-----HHHHHHHHHHH-TTSEEEEETTEEEEHHHHHHHHHHHHHHHHHTT--TT-EEEEE--SSHHHHHHHHHHHHHT-EEEE--TTS-HHHHHHHTTT-SEEEE-HHHHHHH--SS-EEETT-TTGGGS--S-------TTSEEEEEE---EEEEEHHHHHHHHHHHHHH----TTSEEE--S-TTSTHHHHHHHHHHTTT-EEE---HHHHT-HHHHHHHHHHHT--EEEEEHHHHHHHTT-HHHHHHS-SS--EEEEESS-----HHHHHHHHHHT-EEEEEE--TTT---EEEEE-TTSPPPSS---BEEPTTEEEEEE-TTSPBPPTT--EEEEEEETT---EETT-HHHHHHHEEE-SSSTTSEEEEEEEEEEE-TTS-EEE--/-----HHHHHHHHHHHSTTSEEEEETTEEEEHHHHHHHHHHHHHHHHHTT--TT-EEEEE--SSHHHHHHHHHHHHHT-EEEE--TTS-HHHHHHHTTT-SEEEE-HHHHHHH--SS-EEETT-HHHHTS--S-------TTSEEEEEE---EEEEEHHHHHHHHHHHHHS----TTSEEEE-S-TTSTHHHHHHHHHHTTT-EEEE--HHHHH-HHHHHHHHHHHT--EEEEEHHHHHHHTT-HHHHHHS-SS--EEEEESS-----HHHHHHHHHHT-EEEEEE--TTT---EEEEE-TTSPPPSS---BEEPTTEEEEEE-TTSPBPPTT--EEEEEEETT---EETT-HHHHHHHEEE-SSSTTSEEEEEEEEEEE-TTSPEEE--/-----HHHHHHHHHHH-TTSEEEEETTEEEEHHHHHHHHHHHHHHHHHTT--TT-EEEEE--SSHHHHHHHHHHHHHT-EEEE--TTS-HHHHHHHTTT-SEEEE-HHHHHHH--SS-EEETT-TTGGGS--S-------TTSEEEEEE---EEEEEHHHHHHHHHHHHHS----TTSEEE--S-TTSTHHHHHHHHHHTTT-EEE---HHHHH-HHHHHHHHHHHT--EEEEEHHHHHHHTT-HHHHHHS-SS-SEEEEESS-----HHHHHHHHHHT-EEEEEE--TTT---EEEEE-TTSPPPSS---BEEPTTEEEEEE-TTSPBPPTT--EEEEEEETT---EETT-HHHHHHHEEE-SSSTTSEEEEEEEEEEE-TTS-EEE--/-----HHHHHHHHHHH-TTSEEEEETTEEEEHHHHHHHHHHHHHHHHHTT--TT-EEEEE--SSHHHHHHHHHHHHHT-EEEE--TTS-HHHHHHHTTT-SEEEE-HHHH---SS-EEETT-TTGGGS--S-------TTSEEEEEE---EEEEEHHHHHHHHHHHHHS----TTSEEEE-S-TTSTHHHHHHHHHHTTT-EEEE--HHHHH-HHHHHHHHHHHT--EEEEEHHHHHHHTT-HHHHHHS-S--SEEEEESS-----HHHHHHHHHHT-EEEEEE--TTT---EEEEE-TTSPPPSS---BEEPTTEEEEEE-TTSPBPPTT--EEEEEEETT---EETT-HHHHHHHEEE-SSSTTSEEEEEEEEEEE-TTSPEEE--

Solvent-accessible surface area: 59654 Å² total; per-residue (Å²): 102,41,113,71,6,0,0,56,32,0,11,49,15,9,136,153,24,33,107,101,39,0,0,4,29,106,141,65,107,1,27,0,108,78,0,10,58,75,0,1,21,0,0,51,7,0,63,120,90,33,1,125,82,52,16,23,0,0,7,0,5,55,35,6,0,43,6,2,6,0,3,0,0,0,0,0,0,1,1,0,0,0,6,0,19,14,89,61,37,116,79,70,4,44,134,4,13,68,58,3,109,3,0,0,0,13,127,92,3,90,116,124,17,76,30,128,67,102,33,14,20,21,65,35,86,56,13,77,157,47,107,52,108,101,26,120,54,46,22,98,5,78,4,8,0,0,0,5,26,74,97,67,3,0,24,0,9,0,45,0,0,2,1,1,2,52,27,11,62,115,148,34,129,14,32,12,64,59,54,1,0,2,20,14,38,18,16,118,19,26,0,2,10,6,1,1,0,0,0,18,29,9,0,49,0,5,4,3,138,63,97,10,26,150,60,20,91,86,0,2,74,32,3,109,157,32,72,1,29,0,0,5,4,56,1,57,18,0,12,103,0,2,11,51,68,93,36,26,98,82,3,3,61,86,4,94,13,0,10,1,20,54,82,29,0,3,0,9,78,42,2,45,152,12,0,114,112,62,81,0,54,0,5,4,15,15,26,24,25,10,0,0,4,0,0,23,50,58,2,77,2,139,54,175,11,43,59,60,0,17,5,0,74,35,3,42,57,6,73,8,2,0,1,30,30,88,60,75,24,33,23,99,37,46,11,5,7,0,2,0,0,4,8,0,0,0,83,0,4,25,111,66,148,139,46,21,70,100,35,22,57,77,2,75,32,36,108,134,47,92,0,6,35,16,30,30,3,0,38,20,49,80,61,2,10,0,46,25,20,22,98,48,112,77,6,0,0,55,32,0,8,52,14,10,132,156,23,34,104,98,39,0,0,7,22,100,141,74,117,2,31,0,112,79,0,10,55,69,0,1,23,0,0,58,7,0,77,105,90,37,4,130,82,48,6,19,0,0,7,0,5,51,33,8,0,45,8,2,7,0,3,0,0,0,0,0,0,0,0,0,0,1,6,0,19,17,84,56,32,105,90,64,4,39,132,2,9,70,58,5,98,2,0,0,0,15,115,87,3,89,100,109,23,81,24,124,64,109,44,17,13,21,72,35,85,53,12,79,154,36,103,53,99,99,26,126,49,64,21,99,5,92,5,6,0,0,0,5,28,72,94,64,4,0,20,0,9,0,47,0,0,3,0,1,2,50,26,10,62,113,139,36,130,14,25,8,67,56,53,1,0,2,19,14,34,16,13,116,19,26,0,1,9,5,1,2,1,0,0,18,28,9,0,48,0,5,4,3,124,69,106,15,23,157,61,14,91,96,0,2,78,26,2,100,150,40,79,0,40,1,0,6,3,52,2,54,19,0,18,105,0,3,11,41,64,79,32,24,102,78,4,2,66,89,7,96,12,0,12,2,22,54,87,34,1,8,0,13,66,29,2,41,133,13,0,120,95,71,83,0,54,0,6,4,13,19,26,22,26,7,0,1,5,0,0,25,52,60,2,75,3,149,53,154,15,39,58,62,0,16,6,0,103,48,3,27,62,8,80,11,12,0,0,32,30,83,69,111,104,35,81,107,34,57,11,6,9,0,1,0,0,4,10,0,1,0,83,0,6,26,110,53,140,131,55,22,67,118,40,22,52,72,1,82,84,97,107,140,40,90,2,4,26,14,29,30,4,0,37,49,52,115,90,29,11,0,47,28,20,25,97,41,112,69,6,0,0,59,31,0,7,45,11,9,128,152,25,34,106,99,40,0,0,4,19,106,129,62,111,1,23,0,114,79,0,11,56,73,0,0,22,1,0,41,12,0,72,132,97,33,4,122,78,48,17,31,0,0,6,0,4,46,20,9,0,44,8,2,6,0,2,0,0,0,0,0,0,1,1,0,0,1,5,0,18,6,105,57,24,121,70,64,4,45,136,3,14,60,54,4,150,0,0,0,0,15,140,96,3,82,123,134,16,76,32,128,72,92,26,7,20,22,60,38,85,55,10,78,159,46,103,62,117,100,27,120,55,38,20,100,5,86,8,10,0,0,0,4,26,71,89,72,4,0,23,0,9,1,51,1,0,1,1,1,2,61,27,11,72,109,133,38,129,13,22,8,66,50,56,1,0,4,22,16,35,15,14,115,18,28,0,1,6,5,1,0,0,0,0,17,30,9,0,44,0,5,6,5,127,35,119,25,26,153,56,18,83,88,0,2,77,20,2,103,143,54,65,2,33,1,0,6,3,59,0,55,21,0,17,105,0,2,9,45,61,90,32,20,95,97,4,2,68,88,5,96,12,0,8,1,24,55,82,31,0,3,0,12,83,27,2,45,129,13,0,119,104,64,78,1,50,0,5,3,12,15,26,23,28,10,0,1,4,0,0,27,49,64,3,74,1,139,53,175,15,42,55,58,0,15,6,0,78,46,3,38,61,9,81,10,13,0,8,29,33,80,67,78,36,26,3,45,33,15,14,8,8,0,3,0,0,4,9,0,1,0,80,0,6,23,107,65,144,128,49,20,63,107,38,22,63,76,2,100,50,56,114,144,49,88,2,6,29,17,31,30,5,0,36,46,42,76,57,8,12,0,45,26,23,30,98,53,106,72,7,0,0,48,29,0,7,46,15,10,132,152,26,32,112,102,40,0,0,5,25,116,123,99,114,6,24,0,110,72,0,15,62,84,0,1,19,0,0,59,15,0,72,118,92,43,4,137,81,54,19,25,0,0,7,10,5,43,33,8,6,51,8,2,6,0,2,0,0,0,0,0,0,1,1,1,0,0,5,0,20,39,106,64,40,147,62,65,16,43,132,2,19,60,60,7,86,1,0,0,0,15,131,103,31,87,143,95,45,132,59,93,30,11,12,23,68,41,82,51,12,71,152,56,43,54,116,96,24,119,51,59,18,119,9,91,8,10,0,0,0,3,25,74,96,71,4,0,24,0,6,1,36,0,0,2,1,0,2,51,25,11,62,113,145,35,130,14,31,10,65,59,51,1,0,4,20,13,37,15,14,114,19,27,0,3,11,5,0,1,0,0,0,17,31,10,0,46,0,4,8,3,99,58,88,33,26,141,58,19,80,95,0,2,76,28,3,98,157,36,69,2,30,0,0,6,3,54,0,55,19,0,14,107,0,3,9,46,60,90,39,9,94,81,2,1,65,71,4,114,15,0,10,2,22,56,82,26,0,3,0,11,79,31,2,43,95,3,0,119,112,55,80,1,52,0,6,4,14,18,27,23,25,9,0,1,4,0,0,26,51,58,1,67,2,138,54,170,12,42,64,64,0,16,6,0,100,46,3,40,58,8,81,11,12,0,1,34,18,78,90,115,100,33,88,112,38,56,13,6,5,0,2,0,0,3,8,0,0,0,80,0,7,20,108,65,145,136,38,21,70,104,37,26,78,77,3,88,91,89,114,143,47,89,7,5,24,15,33,30,2,0,32,54,49,115,87,28,12,0,46,30,21,23

B-factor: mean 74.6, std 16.82, range [38.35, 144.54]

Sequence (1558 aa):
YPDKTIHQLFTEQVEKTPEHVAVVFEDEKVTYRELHERSNQLARFLREKGVKKESIIGIMMERSVEMIVGILGILKAGGAFVPIDPEYPKERIGYMLDSVRLVLTQRHLKDKFAFTKETIVIEDPSISHELTEEIDYINESEDLFYIIYTPKGVMLEHKNIVNLLHFTFEKTNINFSDKVLQYTTCSFDVCYQEIFSTLLSGGQLYLIRKETQRDVEQLFDLVKRENIEVLSFPVAFLKFIFNEREFINRFPTCVKHIITAGEQLVVNNEFKRYLHEHNVHLHNHYGPSETHVVTTYTINPEAEIPELPPIGKPISNTWIYILDQEQQLQPQGIVGELYISGANVGRGYLNNQELTAEKFFADPFRPNERMYRTGDLARWLPDGNIEFLGYPDKTIHQLFTEQVEKTPEHVAVVFEDEKVTYRELHERSNQLARFLREKGVKKESIIGIMMERSVEMIVGILGILKAGGAFVPIDPEYPKERIGYMLDSVRLVLTQRHLKDKFAFTKETIVIEDPSISHELTEEIDYINESEDLFYIIYTPKGVMLEHKNIVNLLHFTFEKTNINFSDKVLQYTTCSFDVCYQEIFSTLLSGGQLYLIRKETQRDVEQLFDLVKRENIEVLSFPVAFLKFIFNEREFINRFPTCVKHIITAGEQLVVNNEFKRYLHEHNVHLHNHYGPSETHVVTTYTINPEAEIPELPPIGKPISNTWIYILDQEQQLQPQGIVGELYISGANVGRGYLNNQELTAEKFFADPFRPNERMYRTGDLARWLPDGNIEFLGYPDKTIHQLFTEQVEKTPEHVAVVFEDEKVTYRELHERSNQLARFLREKGVKKESIIGIMMERSVEMIVGILGILKAGGAFVPIDPEYPKERIGYMLDSVRLVLTQRHLKDKFAFTKETIVIEDPSISHELTEEIDYINESEDLFYIIYTPKGVMLEHKNIVNLLHFTFEKTNINFSDKVLQYTTCSFDVCYQEIFSTLLSGGQLYLIRKETQRDVEQLFDLVKRENIEVLSFPVAFLKFIFNEREFINRFPTCVKHIITAGEQLVVNNEFKRYLHEHNVHLHNHYGPSETHVVTTYTINPEAEIPELPPIGKPISNTWIYILDQEQQLQPQGIVGELYISGANVGRGYLNNQELTAEKFFADPFRPNERMYRTGDLARWLPDGNIEFLGYPDKTIHQLFTEQVEKTPEHVAVVFEDEKVTYRELHERSNQLARFLREKGVKKESIIGIMMERSVEMIVGILGILKAGGAFVPIDPEYPKERIGYMLDSVRLVLTQRHLKDAFTKETIVIEDPSISHELTEEIDYINESEDLFYIIYTPKGVMLEHKNIVNLLHFTFEKTNINFSDKVLQYTTCSFDVCYQEIFSTLLSGGQLYLIRKETQRDVEQLFDLVKRENIEVLSFPVAFLKFIFNEREFINRFPTCVKHIITAGEQLVVNNEFKRYLHEHNVHLHNHYGPSETHVVTTYTINPEAEIPELPPIGKPISNTWIYILDQEQQLQPQGIVGELYISGANVGRGYLNNQELTAEKFFADPFRPNERMYRTGDLARWLPDGNIEFLG